Protein 1BVP (pdb70)

Sequence (2094 aa):
MDTIAARALTVMRACATLQEARIVLEANVMEILGIAINRYNGLTLRGVTMRPTSLAQRNEMFFMCLDMMLSAAGINVGPISPDYTQHMATIGVLATPEIPFTTEAANEIARVTGETSTWGPARQPYGFFLETEETFQPGRWFMRAAQAVTAVVCGPDMIQVSLNAGARGDVQQIFQGRNDPMMIYLVWRRIENFAMAQGNSQQTQAGVTVSVGGVDMRAGRIIAWDGQAALHVHNPTQQNAMVQIQVVFYISMDKTLNQYPALTAEIFNVYSFRDHTWHGLRTAILNRTTLPNMLPPIFPPNDRDSILTLLLLSTLADVYTVLRPEFAIHGVNPMPGPLTRAIARAAYVMDTIAARALTVMRACATLQEARIVLEANVMEILGIAINRYNGLTLRGVTMRPTSLAQRNEMFFMCLDMMLSAAGINVGPISPDYTQHMATIGVLATPEIPFTTEAANEIARVTGETSTWGPARQPYGFFLETEETFQPGRWFMRAAQAVTAVVCGPDMIQVSLNAGARGDVQQIFQGRNDPMMIYLVWRRIENFAMAQGNSQQTQAGVTVSVGGVDMRAGRIIAWDGQAALHVHNPTQQNAMVQIQVVFYISMDKTLNQYPALTAEIFNVYSFRDHTWHGLRTAILNRTTLPNMLPPIFPPNDRDSILTLLLLSTLADVYTVLRPEFAIHGVNPMPGPLTRAIARAAYVMDTIAARALTVMRACATLQEARIVLEANVMEILGIAINRYNGLTLRGVTMRPTSLAQRNEMFFMCLDMMLSAAGINVGPISPDYTQHMATIGVLATPEIPFTTEAANEIARVTGETSTWGPARQPYGFFLETEETFQPGRWFMRAAQAVTAVVCGPDMIQVSLNAGARGDVQQIFQGRNDPMMIYLVWRRIENFAMAQGNSQQTQAGVTVSVGGVDMRAGRIIAWDGQAALHVHNPTQQNAMVQIQVVFYISMDKTLNQYPALTAEIFNVYSFRDHTWHGLRTAILNRTTLPNMLPPIFPPNDRDSILTLLLLSTLADVYTVLRPEFAIHGVNPMPGPLTRAIARAAYVMDTIAARALTVMRACATLQEARIVLEANVMEILGIAINRYNGLTLRGVTMRPTSLAQRNEMFFMCLDMMLSAAGINVGPISPDYTQHMATIGVLATPEIPFTTEAANEIARVTGETSTWGPARQPYGFFLETEETFQPGRWFMRAAQAVTAVVCGPDMIQVSLNAGARGDVQQIFQGRNDPMMIYLVWRRIENFAMAQGNSQQTQAGVTVSVGGVDMRAGRIIAWDGQAALHVHNPTQQNAMVQIQVVFYISMDKTLNQYPALTAEIFNVYSFRDHTWHGLRTAILNRTTLPNMLPPIFPPNDRDSILTLLLLSTLADVYTVLRPEFAIHGVNPMPGPLTRAIARAAYVMDTIAARALTVMRACATLQEARIVLEANVMEILGIAINRYNGLTLRGVTMRPTSLAQRNEMFFMCLDMMLSAAGINVGPISPDYTQHMATIGVLATPEIPFTTEAANEIARVTGETSTWGPARQPYGFFLETEETFQPGRWFMRAAQAVTAVVCGPDMIQVSLNAGARGDVQQIFQGRNDPMMIYLVWRRIENFAMAQGNSQQTQAGVTVSVGGVDMRAGRIIAWDGQAALHVHNPTQQNAMVQIQVVFYISMDKTLNQYPALTAEIFNVYSFRDHTWHGLRTAILNRTTLPNMLPPIFPPNDRDSILTLLLLSTLADVYTVLRPEFAIHGVNPMPGPLTRAIARAAYVMDTIAARALTVMRACATLQEARIVLEANVMEILGIAINRYNGLTLRGVTMRPTSLAQRNEMFFMCLDMMLSAAGINVGPISPDYTQHMATIGVLATPEIPFTTEAANEIARVTGETSTWGPARQPYGFFLETEETFQPGRWFMRAAQAVTAVVCGPDMIQVSLNAGARGDVQQIFQGRNDPMMIYLVWRRIENFAMAQGNSQQTQAGVTVSVGGVDMRAGRIIAWDGQAALHVHNPTQQNAMVQIQVVFYISMDKTLNQYPALTAEIFNVYSFRDHTWHGLRTAILNRTTLPNMLPPIFPPNDRDSILTLLLLSTLADVYTVLRPEFAIHGVNPMPGPLTRAIARAAYV

Secondary structure (DSSP, 8-state):
-HHHHHHHHHHHHHHTT--SSS----HHHHHHHHHHHHHHHHHH-----SS--SHHHHHHHHHHHHHHHHHHHT----S--SS----TTHHHHHT-TTS---HHHHHHHHHHHHHHTS---EE-SS-TTTT-SEEE-TTB----TT-SEEEEEEETTEEEEEE-TT-EEE-GGGTTTSS--SEEEEEEEEEEEEE-TTS-EEE--TT-EEEETTEEE-TTS-EEE-SSS-EEEE--SSS-EEEEEEEEEEEESS--TTSSTTHHHHHHHHH--SSHHHHHHHHHHHTTSSS-SSS--SS---SHHHHHHHHHHHHHHHHHHHH------TT-----S---HHHHHHT--/-HHHHHHHHHHHHHHTT--SSS----HHHHHHHHHHHHHHHHHH-----SS--SHHHHHHHHHHHHHHHHHHHT----S--SS----TTHHHHHT-TTS---HHHHHHHHHHHHHHTS---EE-SS-TTTT-SEEE-TTB----TT-SEEEEEEETTEEEEEE-TT-EEE-GGGTTTSS--SEEEEEEEEEEEEE-TTS-EEE--TT-EEEETTEEE-TTS-EEE-SSS-EEEE--SSS-EEEEEEEEEEEESS--TTSSTTHHHHHHHHH--SSHHHHHHHHHHHTTSSS-SSS--SS---SHHHHHHHHHHHHHHHHHHHH------TT-----S---HHHHHHT--/-HHHHHHHHHHHHHHTT--SSS----HHHHHHHHHHHHHHHHHH-----SS--SHHHHHHHHHHHHHHHHHHHT----S--SS----TTHHHHHT-TTS---HHHHHHHHHHHHHHTS---EE-SS-TTTT-SEEE-TTB----TT-SEEEEEEETTEEEEEE-TT-EEE-GGGTTTSS--SEEEEEEEEEEEEE-TTS-EEE--TT-EEEETTEEE-TTS-EEE-SSS-EEEE--SSS-EEEEEEEEEEEESS--TTSSTTHHHHHHHHH--SSHHHHHHHHHHHTTSSS-SSS--SS---SHHHHHHHHHHHHHHHHHHHH------TT-----S---HHHHHHT--/-HHHHHHHHHHHHHHTT--SSS----HHHHHHHHHHHHHHHHHH-----SS--SHHHHHHHHHHHHHHHHHHHT----S--SS----TTHHHHHT-TTS---HHHHHHHHHHHHHHTS---EE-SS-TTTT-SEEE-TTB----TT-SEEEEEEETTEEEEEE-TT-EEE-GGGTTTSS--SEEEEEEEEEEEEE-TTS-EEE--TT-EEEETTEEE-TTS-EEE-SSS-EEEE--SSS-EEEEEEEEEEEESS--TTSSTTHHHHHHHHH--SSHHHHHHHHHHHTTSSS-SSS--SS---SHHHHHHHHHHHHHHHHHHHH------TT-----S---HHHHHHT--/-HHHHHHHHHHHHHHTT--SSS----HHHHHHHHHHHHHHHHHH-----SS--SHHHHHHHHHHHHHHHHHHHT----S--SS----TTHHHHHT-TTS---HHHHHHHHHHHHHHTS---EE-SS-TTTT-SEEE-TTB----TT-SEEEEEEETTEEEEEE-TT-EEE-GGGTTTSS--SEEEEEEEEEEEEE-TTS-EEE--TT-EEEETTEEE-TTS-EEE-SSS-EEEE--SSS-EEEEEEEEEEEESS--TTSSTTHHHHHHHHH--SSHHHHHHHHHHHTTSSS-SSS--SS---SHHHHHHHHHHHHHHHHHHHH------TT-----S---HHHHHHT--/-HHHHHHHHHHHHHHTT--SSS----HHHHHHHHHHHHHHHHHH-----SS--SHHHHHHHHHHHHHHHHHHHT----S--SS----TTHHHHHT-TTS---HHHHHHHHHHHHHHTS---EE-SS-TTTT-SEEE-TTB----TT-SEEEEEEETTEEEEEE-TT-EEE-GGGTTTSS--SEEEEEEEEEEEEE-TTS-EEE--TT-EEEETTEEE-TTS-EEE-SSS-EEEE--SSS-EEEEEEEEEEEESS--TTSSTTHHHHHHHHH--SSHHHHHHHHHHHTTSSS-SSS--SS---SHHHHHHHHHHHHHHHHHHHH------TT-----S---HHHHHHT--

Radius of gyration: 56.9 Å; Cα contacts (8 Å, |Δi|>4): 4452; chains: 6; bounding box: 145×69×155 Å

Solvent-accessible surface area: 72495 Å² total; per-residue (Å²): 146,35,9,12,0,0,5,0,1,4,0,0,48,3,0,0,2,12,44,73,53,174,2,58,17,17,69,40,2,83,82,6,0,24,57,0,9,111,89,0,31,52,78,13,155,40,56,10,54,56,68,14,89,55,67,72,53,58,20,45,0,0,11,0,0,0,0,0,0,0,18,10,19,70,14,80,9,31,128,20,10,89,79,6,96,25,49,117,47,0,71,29,0,0,54,9,28,89,1,3,4,16,15,37,0,0,10,43,1,2,17,0,32,1,0,21,77,4,63,2,1,10,75,23,85,47,24,3,0,12,65,14,68,68,6,12,3,32,3,3,21,35,42,112,95,116,83,46,21,3,18,8,17,17,10,30,45,19,0,4,0,3,0,53,48,37,11,145,16,64,2,27,114,48,3,78,90,57,70,68,26,11,35,2,8,3,1,13,2,30,5,29,4,0,0,36,43,92,0,19,29,40,73,1,77,78,39,9,43,2,13,14,49,73,92,94,56,147,5,0,104,32,8,49,0,60,6,133,30,37,2,46,0,41,0,65,16,156,71,37,0,1,0,20,2,11,4,25,17,20,2,0,5,59,21,11,47,69,1,19,37,27,0,42,3,24,8,14,0,0,0,0,1,24,38,30,15,0,13,12,0,0,20,17,0,1,83,140,39,131,15,51,48,34,41,22,22,50,120,28,15,88,61,60,87,7,0,3,5,0,5,0,0,0,17,0,0,7,0,8,13,21,3,146,6,117,21,48,14,116,87,36,130,92,98,140,37,134,49,64,69,75,35,0,76,73,24,13,166,147,36,10,12,0,0,6,0,1,4,0,0,49,2,0,0,2,12,41,72,54,174,1,52,17,14,67,40,1,85,84,5,1,24,57,0,9,113,90,0,28,51,79,13,154,40,56,10,54,59,68,14,90,56,67,72,53,60,21,44,0,0,11,0,0,0,0,0,0,0,17,11,19,70,15,81,8,32,128,20,12,89,77,6,97,25,49,116,48,0,72,29,0,0,54,10,29,90,1,4,7,16,17,37,0,0,12,42,1,2,19,0,32,2,0,20,77,6,65,1,1,11,74,23,84,48,23,2,0,12,63,14,69,69,6,12,2,34,3,2,21,35,42,113,96,117,84,47,21,3,19,7,17,16,11,31,45,18,0,4,0,2,0,52,48,38,10,145,17,64,3,27,113,49,4,77,89,57,70,70,26,11,35,2,8,3,0,11,2,30,5,31,4,0,0,13,36,6,0,15,34,38,73,2,78,78,39,9,43,2,14,15,48,73,93,94,56,145,6,0,105,33,10,48,0,60,6,135,32,36,2,47,0,41,0,63,16,154,72,39,0,1,0,20,2,11,4,25,18,20,3,0,5,62,20,12,44,72,2,18,36,27,0,41,2,24,9,9,0,0,0,0,1,23,37,32,16,0,13,13,0,0,19,17,0,0,83,139,40,131,14,50,47,34,38,19,21,48,119,27,13,88,61,60,87,6,0,4,5,0,6,0,0,0,16,0,0,6,0,8,11,20,3,146,6,117,22,47,14,116,89,37,130,94,100,138,38,133,49,63,72,75,36,0,70,74,24,14,168,145,35,12,12,1,0,6,0,1,4,0,0,48,2,0,0,2,12,43,75,53,178,2,57,18,16,68,39,2,85,82,6,0,24,59,0,8,111,88,0,29,51,77,13,154,40,56,10,54,57,68,16,91,55,67,72,53,60,21,46,0,0,11,0,0,0,0,0,0,0,15,10,18,70,14,81,9,32,129,20,11,88,76,6,96,25,49,118,48,0,72,30,0,0,55,10,29,88,1,4,9,15,19,39,0,0,12,42,1,4,17,1,32,2,1,20,77,5,64,2,1,12,78,24,88,51,23,2,0,11,65,15,68,68,6,12,3,30,3,2,21,35,44,112,96,115,85,45,20,2,20,7,17,17,11,30,44,20,0,4,0,2,0,52,48,37,11,147,17,64,2,26,113,47,4,75,91,57,70,72,27,12,36,1,8,4,1,12,1,31,5,30,6,0,0,36,43,68,0,50,33,41,72,2,76,79,39,9,43,3,14,13,48,73,93,94,55,146,5,0,104,34,9,49,0,62,4,137,30,37,2,46,0,41,0,64,15,156,69,37,0,0,0,19,2,10,5,26,18,19,4,0,4,63,21,12,47,72,2,18,34,27,0,42,2,23,9,10,0,0,0,0,1,21,37,30,17,0,13,12,0,0,20,17,0,0,84,140,39,129,15,51,48,34,39,19,20,48,118,27,14,89,61,63,87,7,0,3,4,0,6,0,0,0,16,0,0,6,0,8,13,20,3,146,6,116,20,48,14,114,88,36,130,93,98,140,37,134,50,63,69,75,36,0,70,73,24,13,168,144,34,10,12,0,0,5,0,1,4,0,0,49,3,0,0,1,12,42,72,54,175,1,56,17,16,69,39,2,83,80,5,0,24,58,0,9,112,90,0,30,51,76,13,153,41,55,10,56,58,68,15,89,55,68,71,54,58,20,44,0,0,11,0,0,0,0,0,0,0,16,10,18,70,14,82,9,32,126,21,11,88,77,7,97,25,48,116,47,0,72,30,0,0,54,10,26,88,1,2,5,18,16,36,0,0,11,42,1,2,18,0,32,2,0,20,77,5,63,2,1,10,78,24,86,48,21,2,1,13,66,14,69,71,6,11,3,33,2,2,20,34,42,112,96,116,86,46,21,2,18,7,17,17,11,30,44,18,0,4,0,2,0,54,48,37,9,144,16,65,2,27,113,48,4,79,90,57,71,71,27,12,36,2,9,3,0,11,1,29,5,29,4,0,0,10,34,5,0,14,32,38,72,1,76,79,39,9,43,2,14,14,49,71,93,96,57,146,5,0,103,34,9,49,0,59,5,137,30,37,2,45,0,42,0,65,16,155,70,38,0,1,0,19,2,12,4,26,18,18,3,0,4,62,19,11,48,69,1,18,36,27,0,42,3,24,9,13,0,0,0,0,1,23,37,31,16,0,13,13,0,0,19,18,0,0,84,141,40,130,15,50,47,34,39,22,22,52,118,28,13,88,62,60,88,7,0,3,5,0,6,0,0,0,16,0,0,7,0,8,13,19,3,148,6,117,21,47,14,114,90,36,129,93,98,141,38,133,51,62,70,77,36,0,74,73,25,14,167,147,35,10,12,0,0,6,0,1,5,0,0,48,3,0,0,0,12,41,71,55,172,1,52,18,14,66,40,2,84,82,6,0,25,59,0,9,111,88,0,30,50,76,13,154,40,56,10,55,57,67,14,90,56,66,72,53,59,21,44,0,0,11,0,0,0,0,0,0,0,17,10,19,70,14,82,10,32,127,20,11,89,79,7,95,26,48,116,48,0,73,30,0,0,54,10,28,89,1,4,6,16,15,36,0,0,12,42,1,2,18,0,32,3,0,20,77,6,65,2,1,11,78,24,85,49,24,3,0,12,65,14,70,70,6,12,2,33,3,2,21,35,42,112,94,115,85,44,20,2,19,7,18,17,11,30,46,19,0,4,0,2,0,51,47,38,10,143,16,66,2,26,112,49,4,79,91,56,70,72,27,12,36,2,8,3,0,11,2,30,5,29,5,0,0,37,44,72,0,51,33,42,75,2,78,78,39,9,43,2,14,15,48,73,92,94,55,145,6,0,103,34,9,50,0,59,6,137,32,37,2,46,0,41,0,64,15,157,71,39,0,1,0,20,3,11,4,26,18,19,4,0,4,62,20,10,45,71,1,19,37,26,0,40,2,24,8,11,0,0,0,0,0,22,38,30,17,0,14,12,0,0,19,17,0,0,83,137,39,131,15,51,47,34,40,20,19,50,119,28,14,89,63,58,90,6,0,3,5,0,5,0,0,0,17,0,0,6,0,8,12,20,3,145,7,118,21,47,14,114,87,38,129,93,98,143,38,134,48,64,69,76,35,0,71,74,24,14,168,145,38,12,11,0,0,6,0,0,4,0,0,48,3,0,0,1,12,42,74,55,178,1,55,17,17,69,40,2,85,82,5,0,23,57,0,8,112,88,0,30,53,76,13,155,39,55,10,55,57,67,15,90,55,67,71,53,58,21,44,0,0,11,0,0,0,0,0,0,0,16,10,18,70,15,82,9,32,126,20,11,89,78,6,96,25,50,117,48,0,73,30,0,0,56,10,28,88,1,4,6,16,19,38,0,0,13,41,1,3,16,0,33,3,0,20,77,5,64,2,2,12,78,24,88,49,23,3,0,12,65,14,69,70,6,12,3,32,2,2,21,37,42,111,96,116,87,45,21,3,18,8,18,17,10,32,45,19,0,5,0,3,0,53,49,37,10,144,16,64,3,26,113,48,3,78,90,58,70,72,28,12,36,2,8,2,1,11,2,31,5,29,4,0,0,36,43,99,0,18,28,42,72,2,77,78,38,9,42,2,13,14,49,72,92,93,57,146,5,0,102,33,9,50,0,60,6,136,32,37,2,45,0,42,0,64,15,155,72,38,0,1,0,19,2,11,5,26,19,19,4,0,4,64,20,12,45,72,1,19,36,28,0,41,2,23,9,11,0,0,0,0,1,24,38,31,16,0,14,13,0,0,19,18,0,0,82,140,39,132,15,50,47,34,39,22,20,49,120,29,13,89,62,58,88,6,0,2,4,0,5,0,0,0,16,0,0,6,0,8,11,20,3,143,6,117,20,47,14,115,88,37,130,93,100,139,38,133,48,65,70,76,36,0,72,72,25,13,166

Nearest PDB structures (foldseek):
  1bvp-assembly1_1  TM=1.003E+00  e=3.949E-68  Bluetongue virus (serotype 10 / American isolate)
  2btv-assembly1_P  TM=1.001E+00  e=2.099E-63  Bluetongue virus (serotype 1 / isolate South Africa)
  1ahs-assembly1_C  TM=9.536E-01  e=3.617E-13  Orbivirus alphaequi
  7zvy-assembly4_H  TM=5.756E-01  e=2.549E-02  Thermococcus kodakarensis
  2q1z-assembly2_D  TM=2.763E-01  e=8.725E-03  Cereibacter sphaeroides 2.4.1

Foldseek 3Di:
DLQLLLLLLQLLLLLLVLQDQPDDDDVVSCVQCVLLQVLCCVQPVQRADSRDDDLVNLQSSLLLSVLSLCLVLVHDLPPFAPPHDHDNCVVVSSVDVVRDGDPVSSVQSCLLVVLLVDWDKDWDDWALQQPDPDADDPQEDDDDPPDQKDWTHHDSFKIKIKGAAFDKDWDLVVNPPGDAFQKWKKAKFWSQWGQYPVGDIDGADPDKWWAWLPHTDDHPDIDIHRSPTTTMIGRNHRGMTMMMMGRPTTMDGFDACPSHPPSVVLLVLLQAQPFQVSLSVQLSRCVRDPAHRHDHDPGDDRHSSVSSSSNSSSSSSSSCVSSVHDGDTPPTDGDVDVDDPVVSVVSSD/DLQLLLLLLQLLLLLLVLQDQPDDDDVVSCVQCVLLQVLCCVQPVQRADSRDDDLVNLQSSLLLSVLSLCLVLVHDLPPFAPPHDHDNCVVVSSVDVVRDGDPVSSVQSCLLVVLLVDWDKDWDDWALQQPDPDADDPQEDDDDPPDQKDWTHHDSFKIKIKGAAFDKDWDLVVNPPGDAFQKWKKAKFWSQWGQYPVGDIDGADPDKWWAWLPHTDDHPDIDIHRSPTTTMIGRNHRGMTMMMMGRPTTMDGFDACPSHPPSVVLLVLLQAQPFQVSLSVQLSRCVRDPAHRHDHDPGDDRHSSVSSSSNSSSSSSSSCVSSVHDGDTPPTDGDVDVDDPVVSVVSSD/DLQLLLLLLQLLLLLLVLQDQPDDDDVVSCVQCVLLQVLCCVQPVQRADSRDDDLVNLQSSLLLSVLSLCLVLVHDLPPFFPPHDHDNCVVVSSVDVVRDGDPVSSVQSCLLVVLLVDWDKDWDDWALQQPDPDADDPQEDDDDPPDQKDWTHHDSFKIKIKGAAFDKDWDLVVNPPGDAFQKWKKAKFWSQWGQYPVGDIDGADPDKWWAWLPHTDDHPDIDIHRSPTTTMIGRNHRGMTMMMMGRPTTMDGFDACPSHPPSVVLLVLLQAQPFQVSLSVQLSRCVRDPAHRHDHDPGDDRHSSVSSSSNSSSSSSSSCVSSVHDGDTPPTDGDVDVDDPVVSVVSSD/DLQLLLLLLQLLLLLLVLQDQPDDDDVVSCVQCVLLQVLCCVQPVQRADSRDDDLVNLQSSLLLSVLSLCLVLVHDLPPFAPPHDHDNCVVVSSVDVVRDGDPVSSVQSCLLVVLLVDWDKDWDDWALQQPDPDADDPQEDDDDPPDQKDWTHHDSFKIKIKGAAFDKDWDLVVNPPGDAFQKWKKAKFWSQWGQYPVGDIDGADPDKWWAWLPHTDDHPDIDIHRSPTTTMIGRNHRGMTMMMMGRPTTMDGFDACPSHPPSVVLLVLLQAQPFQVSLSVQLSRCVRDPAHRHDHDPGDDRHSSVSSSSNSSSSSSSSCVSSVHDGDTPPTDGDVDVDDPVVSVVSSD/DLQLLLLLLQLLLLLLVLQDQPDDDDVVSCVQCVLLQVLCCVQPVQRADSRDDDLVNLQSSLLLSVLSLCLVLVHDLPPFAPPHDHDNCVVVSSVDVVRDGDPVSSVQSCLLVVLLVDWDKDWDDWALQQPDPDADDPQEDDDDPPDQKDWTHHDSFKIKIKGAAFDKDWDLVVNPPGDAFQKWKKAKFWSQWGQYPVGDIDGADPDKWWAWLPHTDDHPDIDIHRSPTTTMIGRNHRGMTMMMMGRPTTMDGFDACPSHPPSVVLLVLLQAQPFQVSLSVQLSRCVRDPAHRHDHDPGDDRHSSVSSSSNSSSSSSSSCVSSVHDGDTPPTDGDVDVDDPVVSVVSSD/DLQLLLLLLQLLLLLLVLQDQPDDDDVVSCVQCVLLQVLCCVQPVQRADSRDDDLVNLQSSLLLSVLSLCLVLVHDLPPFAPPHDHDNCVVVSSVDVVRDGDPVSSVQSCLLVVLLVDWDKDWDDWALQQPDPDADDPQEDDDDPPDQKDWTHHDSFKIKIKGAAFDKDWDLVVNPPGDAFQKWKKAKFWSQWGQYPVGDIDGADPDKWWAWLPHTDDHPDIDIHRSPTTTMIGRNHRGMTMMMMGRPTTMDGFDACPSHPPSVVLLVLLQAQPFQVSLSVQLSRCVRDPAHRHDHDPGDDRHSSVSSSSNSSSSSSSSCVSSVHDGDTPPTDGDVDVDDPVVSVVSSD

Structure (mmCIF, N/CA/C/O backbone):
data_1BVP
#
_entry.id   1BVP
#
_cell.length_a   83.600
_cell.length_b   110.200
_cell.length_c   129.800
_cell.angle_alpha   90.00
_cell.angle_beta   103.10
_cell.angle_gamma   90.00
#
_symmetry.space_group_name_H-M   'P 1 21 1'
#
loop_
_atom_site.group_PDB
_atom_site.id
_atom_site.type_symbol
_atom_site.label_atom_id
_atom_site.label_alt_id
_atom_site.label_comp_id
_atom_site.label_asym_id
_atom_site.label_entity_id
_atom_site.label_seq_id
_atom_site.pdbx_PDB_ins_code
_atom_site.Cartn_x
_atom_site.Cartn_y
_atom_site.Cartn_z
_atom_site.occupancy
_atom_site.B_iso_or_equiv
_atom_site.auth_seq_id
_atom_site.auth_comp_id
_atom_site.auth_asym_id
_atom_site.auth_atom_id
_atom_site.pdbx_PDB_model_num
ATOM 1 N N . MET A 1 1 ? -69.570 73.460 145.216 1.00 30.54 1 MET 1 N 1
ATOM 2 C CA . MET A 1 1 ? -69.445 73.027 143.756 1.00 43.40 1 MET 1 CA 1
ATOM 3 C C . MET A 1 1 ? -68.826 71.596 143.522 1.00 39.67 1 MET 1 C 1
ATOM 4 O O . MET A 1 1 ? -69.206 70.842 142.589 1.00 30.15 1 MET 1 O 1
ATOM 9 N N . ASP A 1 2 ? -67.835 71.243 144.332 1.00 33.77 2 ASP 1 N 1
ATOM 10 C CA . ASP A 1 2 ? -67.290 69.920 144.227 1.00 28.21 2 ASP 1 CA 1
ATOM 11 C C . ASP A 1 2 ? -68.350 68.982 144.816 1.00 24.39 2 ASP 1 C 1
ATOM 12 O O . ASP A 1 2 ? -68.607 67.893 144.291 1.00 20.27 2 ASP 1 O 1
ATOM 17 N N . THR A 1 3 ? -69.029 69.459 145.860 1.00 24.79 3 THR 1 N 1
ATOM 18 C CA . THR A 1 3 ? -70.113 68.720 146.527 1.00 21.59 3 THR 1 CA 1
ATOM 19 C C . THR A 1 3 ? -71.274 68.518 145.567 1.00 15.56 3 THR 1 C 1
ATOM 20 O O . THR A 1 3 ? -71.907 67.458 145.551 1.00 16.79 3 THR 1 O 1
ATOM 24 N N . ILE A 1 4 ? -71.560 69.535 144.766 1.00 9.48 4 ILE 1 N 1
ATOM 25 C CA . ILE A 1 4 ? -72.616 69.411 143.772 1.00 8.88 4 ILE 1 CA 1
ATOM 26 C C . ILE A 1 4 ? -72.300 68.232 142.845 1.00 10.38 4 ILE 1 C 1
ATOM 27 O O . ILE A 1 4 ? -73.148 67.358 142.619 1.00 11.28 4 ILE 1 O 1
ATOM 32 N N . ALA A 1 5 ? -71.063 68.163 142.365 1.00 12.90 5 ALA 1 N 1
ATOM 33 C CA . ALA A 1 5 ? -70.700 67.078 141.461 1.00 11.87 5 ALA 1 CA 1
ATOM 34 C C . ALA A 1 5 ? -70.756 65.727 142.170 1.00 13.37 5 ALA 1 C 1
ATOM 35 O O . ALA A 1 5 ? -71.287 64.750 141.607 1.00 17.41 5 ALA 1 O 1
ATOM 37 N N . ALA A 1 6 ? -70.243 65.680 143.403 1.00 9.65 6 ALA 1 N 1
ATOM 38 C CA . ALA A 1 6 ? -70.261 64.463 144.229 1.00 5.33 6 ALA 1 CA 1
ATOM 39 C C . ALA A 1 6 ? -71.722 63.947 144.414 1.00 11.03 6 ALA 1 C 1
ATOM 40 O O . ALA A 1 6 ? -71.995 62.723 144.325 1.00 9.56 6 ALA 1 O 1
ATOM 42 N N . ARG A 1 7 ? -72.672 64.879 144.576 1.00 7.60 7 ARG 1 N 1
ATOM 43 C CA . ARG A 1 7 ? -74.083 64.496 144.691 1.00 8.15 7 ARG 1 CA 1
ATOM 44 C C . ARG A 1 7 ? -74.670 63.944 143.409 1.00 7.84 7 ARG 1 C 1
ATOM 45 O O . ARG A 1 7 ? -75.327 62.879 143.432 1.00 9.68 7 ARG 1 O 1
ATOM 53 N N . ALA A 1 8 ? -74.440 64.635 142.295 1.00 8.51 8 ALA 1 N 1
ATOM 54 C CA . ALA A 1 8 ? -74.971 64.163 141.002 1.00 5.67 8 ALA 1 CA 1
ATOM 55 C C . ALA A 1 8 ? -74.466 62.748 140.711 1.00 10.87 8 ALA 1 C 1
ATOM 56 O O . ALA A 1 8 ? -75.237 61.843 140.352 1.00 16.28 8 ALA 1 O 1
ATOM 58 N N . LEU A 1 9 ? -73.173 62.552 140.936 1.00 10.03 9 LEU 1 N 1
ATOM 59 C CA . LEU A 1 9 ? -72.512 61.271 140.737 1.00 9.11 9 LEU 1 CA 1
ATOM 60 C C . LEU A 1 9 ? -73.121 60.177 141.616 1.00 10.71 9 LEU 1 C 1
ATOM 61 O O . LEU A 1 9 ? -73.363 59.037 141.150 1.00 11.02 9 LEU 1 O 1
ATOM 66 N N . THR A 1 10 ? -73.310 60.510 142.898 1.00 12.44 10 THR 1 N 1
ATOM 67 C CA . THR A 1 10 ? -73.915 59.603 143.875 1.00 5.61 10 THR 1 CA 1
ATOM 68 C C . THR A 1 10 ? -75.306 59.166 143.441 1.00 8.35 10 THR 1 C 1
ATOM 69 O O . THR A 1 10 ? -75.615 57.971 143.428 1.00 16.62 10 THR 1 O 1
ATOM 73 N N . VAL A 1 11 ? -76.135 60.132 143.055 1.00 5.03 11 VAL 1 N 1
ATOM 74 C CA . VAL A 1 11 ? -77.492 59.831 142.611 1.00 5.01 11 VAL 1 CA 1
ATOM 75 C C . VAL A 1 11 ? -77.549 58.992 141.357 1.00 10.27 11 VAL 1 C 1
ATOM 76 O O . VAL A 1 11 ? -78.370 58.054 141.261 1.00 16.53 11 VAL 1 O 1
ATOM 80 N N . MET A 1 12 ? -76.705 59.334 140.375 1.00 11.98 12 MET 1 N 1
ATOM 81 C CA . MET A 1 12 ? -76.685 58.579 139.115 1.00 9.53 12 MET 1 CA 1
ATOM 82 C C . MET A 1 12 ? -76.214 57.159 139.325 1.00 9.89 12 MET 1 C 1
ATOM 83 O O . MET A 1 12 ? -76.799 56.240 138.757 1.00 10.26 12 MET 1 O 1
ATOM 88 N N . ARG A 1 13 ? -75.185 56.955 140.154 1.00 8.64 13 ARG 1 N 1
ATOM 89 C CA . ARG A 1 13 ? -74.719 55.580 140.373 1.00 11.02 13 ARG 1 CA 1
ATOM 90 C C . ARG A 1 13 ? -75.791 54.746 141.102 1.00 11.85 13 ARG 1 C 1
ATOM 91 O O . ARG A 1 13 ? -75.904 53.543 140.876 1.00 15.22 13 ARG 1 O 1
ATOM 99 N N . ALA A 1 14 ? -76.600 55.398 141.938 1.00 14.61 14 ALA 1 N 1
ATOM 100 C CA . ALA A 1 14 ? -77.683 54.741 142.675 1.00 9.28 14 ALA 1 CA 1
ATOM 101 C C . ALA A 1 14 ? -78.763 54.316 141.681 1.00 13.24 14 ALA 1 C 1
ATOM 102 O O . ALA A 1 14 ? -79.317 53.210 141.767 1.00 14.72 14 ALA 1 O 1
ATOM 104 N N . CYS A 1 15 ? -79.085 55.195 140.735 1.00 9.76 15 CYS 1 N 1
ATOM 105 C CA . CYS A 1 15 ? -80.104 54.835 139.767 1.00 8.02 15 CYS 1 CA 1
ATOM 106 C C . CYS A 1 15 ? -79.670 53.651 138.898 1.00 12.18 15 CYS 1 C 1
ATOM 107 O O . CYS A 1 15 ? -80.511 52.888 138.428 1.00 15.48 15 CYS 1 O 1
ATOM 110 N N . ALA A 1 16 ? -78.368 53.486 138.671 1.00 14.76 16 ALA 1 N 1
ATOM 111 C CA . ALA A 1 16 ? -77.879 52.380 137.836 1.00 15.06 16 ALA 1 CA 1
ATOM 112 C C . ALA A 1 16 ? -78.046 51.059 138.548 1.00 17.28 16 ALA 1 C 1
ATOM 113 O O . ALA A 1 16 ? -77.724 50.013 138.010 1.00 19.80 16 ALA 1 O 1
ATOM 115 N N . THR A 1 17 ? -78.483 51.133 139.795 1.00 16.96 17 THR 1 N 1
ATOM 116 C CA . THR A 1 17 ? -78.725 49.972 140.632 1.00 17.78 17 THR 1 CA 1
ATOM 117 C C . THR A 1 17 ? -80.085 49.338 140.311 1.00 16.61 17 THR 1 C 1
ATOM 118 O O . THR A 1 17 ? -80.272 48.138 140.464 1.00 15.95 17 THR 1 O 1
ATOM 122 N N . LEU A 1 18 ? -81.026 50.156 139.847 1.00 16.99 18 LEU 1 N 1
ATOM 123 C CA . LEU A 1 18 ? -82.383 49.734 139.513 1.00 12.34 18 LEU 1 CA 1
ATOM 124 C C . LEU A 1 18 ? -82.475 48.825 138.297 1.00 20.19 18 LEU 1 C 1
ATOM 125 O O . LEU A 1 18 ? -83.262 49.080 137.374 1.00 21.68 18 LEU 1 O 1
ATOM 130 N N . GLN A 1 19 ? -81.735 47.719 138.338 1.00 25.18 19 GLN 1 N 1
ATOM 131 C CA . GLN A 1 19 ? -81.688 46.787 137.226 1.00 36.86 19 GLN 1 CA 1
ATOM 132 C C . GLN A 1 19 ? -83.038 46.142 136.969 1.00 43.10 19 GLN 1 C 1
ATOM 133 O O . GLN A 1 19 ? -83.490 46.036 135.846 1.00 48.00 19 GLN 1 O 1
ATOM 139 N N . GLU A 1 20 ? -83.764 45.823 138.015 1.00 60.77 20 GLU 1 N 1
ATOM 140 C CA . GLU A 1 20 ? -85.026 45.159 137.780 1.00 74.29 20 GLU 1 CA 1
ATOM 141 C C . GLU A 1 20 ? -86.137 45.662 138.713 1.00 81.80 20 GLU 1 C 1
ATOM 142 O O . GLU A 1 20 ? -85.921 46.555 139.555 1.00 79.52 20 GLU 1 O 1
ATOM 148 N N . ALA A 1 21 ? -87.341 45.142 138.490 1.00 89.73 21 ALA 1 N 1
ATOM 149 C CA . ALA A 1 21 ? -88.524 45.540 139.238 1.00 91.38 21 ALA 1 CA 1
ATOM 150 C C . ALA A 1 21 ? -88.630 45.099 140.705 1.00 92.70 21 ALA 1 C 1
ATOM 151 O O . ALA A 1 21 ? -88.808 45.944 141.596 1.00 93.14 21 ALA 1 O 1
ATOM 153 N N . ARG A 1 22 ? -88.488 43.799 140.965 1.00 91.48 22 ARG 1 N 1
ATOM 154 C CA . ARG A 1 22 ? -88.647 43.298 142.334 1.00 92.09 22 ARG 1 CA 1
ATOM 155 C C . ARG A 1 22 ? -87.427 43.116 143.254 1.00 83.04 22 ARG 1 C 1
ATOM 156 O O . ARG A 1 22 ? -87.589 42.749 144.420 1.00 86.60 22 ARG 1 O 1
ATOM 164 N N . ILE A 1 23 ? -86.229 43.398 142.753 1.00 66.08 23 ILE 1 N 1
ATOM 165 C CA . ILE A 1 23 ? -85.010 43.269 143.544 1.00 49.19 23 ILE 1 CA 1
ATOM 166 C C . ILE A 1 23 ? -85.028 44.078 144.838 1.00 44.75 23 ILE 1 C 1
ATOM 167 O O . ILE A 1 23 ? -85.800 45.013 144.972 1.00 49.62 23 ILE 1 O 1
ATOM 172 N N . VAL A 1 24 ? -84.224 43.707 145.822 1.00 41.26 24 VAL 1 N 1
ATOM 173 C CA . VAL A 1 24 ? -84.215 44.486 147.047 1.00 42.22 24 VAL 1 CA 1
ATOM 174 C C . VAL A 1 24 ? -82.965 45.353 147.126 1.00 48.85 24 VAL 1 C 1
ATOM 175 O O . VAL A 1 24 ? -81.813 44.887 146.953 1.00 47.48 24 VAL 1 O 1
ATOM 179 N N . LEU A 1 25 ? -83.210 46.627 147.390 1.00 51.56 25 LEU 1 N 1
ATOM 180 C CA . LEU A 1 25 ? -82.142 47.584 147.467 1.00 53.88 25 LEU 1 CA 1
ATOM 181 C C . LEU A 1 25 ? -81.325 47.554 148.726 1.00 52.40 25 LEU 1 C 1
ATOM 182 O O . LEU A 1 25 ? -81.818 47.212 149.783 1.00 62.30 25 LEU 1 O 1
ATOM 187 N N . GLU A 1 26 ? -80.049 47.865 148.582 1.00 49.45 26 GLU 1 N 1
ATOM 188 C CA . GLU A 1 26 ? -79.139 47.985 149.698 1.00 47.85 26 GLU 1 CA 1
ATOM 189 C C . GLU A 1 26 ? -79.758 49.253 150.387 1.00 47.43 26 GLU 1 C 1
ATOM 190 O O . GLU A 1 26 ? -80.333 50.123 149.713 1.00 43.04 26 GLU 1 O 1
ATOM 196 N N . ALA A 1 27 ? -79.772 49.305 151.715 1.00 47.19 27 ALA 1 N 1
ATOM 197 C CA . ALA A 1 27 ? -80.399 50.433 152.440 1.00 39.93 27 ALA 1 CA 1
ATOM 198 C C . ALA A 1 27 ? -79.871 51.810 152.071 1.00 37.86 27 ALA 1 C 1
ATOM 199 O O . ALA A 1 27 ? -80.606 52.789 151.971 1.00 36.78 27 ALA 1 O 1
ATOM 201 N N . ASN A 1 28 ? -78.559 51.871 152.002 1.00 39.96 28 ASN 1 N 1
ATOM 202 C CA . ASN A 1 28 ? -77.808 53.044 151.633 1.00 35.95 28 ASN 1 CA 1
ATOM 203 C C . ASN A 1 28 ? -78.445 53.715 150.365 1.00 28.04 28 ASN 1 C 1
ATOM 204 O O . ASN A 1 28 ? -78.739 54.909 150.337 1.00 26.16 28 ASN 1 O 1
ATOM 209 N N . VAL A 1 29 ? -78.738 52.918 149.349 1.00 21.11 29 VAL 1 N 1
ATOM 210 C CA . VAL A 1 29 ? -79.347 53.399 148.109 1.00 16.84 29 VAL 1 CA 1
ATOM 211 C C . VAL A 1 29 ? -80.714 54.039 148.301 1.00 24.71 29 VAL 1 C 1
ATOM 212 O O . VAL A 1 29 ? -81.023 55.063 147.689 1.00 29.90 29 VAL 1 O 1
ATOM 216 N N . MET A 1 30 ? -81.577 53.378 149.058 1.00 31.80 30 MET 1 N 1
ATOM 217 C CA . MET A 1 30 ? -82.912 53.908 149.291 1.00 35.59 30 MET 1 CA 1
ATOM 218 C C . MET A 1 30 ? -82.889 55.202 150.090 1.00 28.99 30 MET 1 C 1
ATOM 219 O O . MET A 1 30 ? -83.695 56.093 149.854 1.00 30.58 30 MET 1 O 1
ATOM 224 N N . GLU A 1 31 ? -81.974 55.304 151.041 1.00 24.39 31 GLU 1 N 1
ATOM 225 C CA . GLU A 1 31 ? -81.865 56.505 151.839 1.00 25.16 31 GLU 1 CA 1
ATOM 226 C C . GLU A 1 31 ? -81.540 57.715 150.957 1.00 27.62 31 GLU 1 C 1
ATOM 227 O O . GLU A 1 31 ? -82.149 58.767 151.089 1.00 29.83 31 GLU 1 O 1
ATOM 233 N N . ILE A 1 32 ? -80.625 57.523 150.008 1.00 26.78 32 ILE 1 N 1
ATOM 234 C CA . ILE A 1 32 ? -80.183 58.559 149.069 1.00 21.51 32 ILE 1 CA 1
ATOM 235 C C . ILE A 1 32 ? -81.253 58.913 148.019 1.00 19.76 32 ILE 1 C 1
ATOM 236 O O . ILE A 1 32 ? -81.547 60.101 147.791 1.00 19.31 32 ILE 1 O 1
ATOM 241 N N . LEU A 1 33 ? -81.777 57.892 147.332 1.00 10.68 33 LEU 1 N 1
ATOM 242 C CA . LEU A 1 33 ? -82.795 58.108 146.318 1.00 13.42 33 LEU 1 CA 1
ATOM 243 C C . LEU A 1 33 ? -84.005 58.779 146.905 1.00 19.76 33 LEU 1 C 1
ATOM 244 O O . LEU A 1 33 ? -84.611 59.637 146.276 1.00 25.97 33 LEU 1 O 1
ATOM 249 N N . GLY A 1 34 ? -84.356 58.374 148.118 1.00 21.54 34 GLY 1 N 1
ATOM 250 C CA . GLY A 1 34 ? -85.493 58.947 148.800 1.00 15.88 34 GLY 1 CA 1
ATOM 251 C C . GLY A 1 34 ? -85.369 60.443 148.913 1.00 15.85 34 GLY 1 C 1
ATOM 252 O O . GLY A 1 34 ? -86.227 61.178 148.421 1.00 20.19 34 GLY 1 O 1
ATOM 253 N N . ILE A 1 35 ? -84.304 60.895 149.557 1.00 10.74 35 ILE 1 N 1
ATOM 254 C CA . ILE A 1 35 ? -84.068 62.325 149.728 1.00 13.15 35 ILE 1 CA 1
ATOM 255 C C . ILE A 1 35 ? -83.926 63.092 148.420 1.00 19.60 35 ILE 1 C 1
ATOM 256 O O . ILE A 1 35 ? -84.516 64.172 148.232 1.00 21.55 35 ILE 1 O 1
ATOM 261 N N . ALA A 1 36 ? -83.102 62.546 147.535 1.00 21.46 36 ALA 1 N 1
ATOM 262 C CA . ALA A 1 36 ? -82.828 63.180 146.262 1.00 16.86 36 ALA 1 CA 1
ATOM 263 C C . ALA A 1 36 ? -84.071 63.319 145.420 1.00 13.19 36 ALA 1 C 1
ATOM 264 O O . ALA A 1 36 ? -84.392 64.403 144.957 1.00 15.77 36 ALA 1 O 1
ATOM 266 N N . ILE A 1 37 ? -84.809 62.234 145.260 1.00 14.17 37 ILE 1 N 1
ATOM 267 C CA . ILE A 1 37 ? -86.013 62.269 144.437 1.00 12.79 37 ILE 1 CA 1
ATOM 268 C C . ILE A 1 37 ? -87.059 63.194 145.017 1.00 20.40 37 ILE 1 C 1
ATOM 269 O O . ILE A 1 37 ? -87.767 63.883 144.282 1.00 21.79 37 ILE 1 O 1
ATOM 274 N N . ASN A 1 38 ? -87.138 63.235 146.341 1.00 22.30 38 ASN 1 N 1
ATOM 275 C CA . ASN A 1 38 ? -88.094 64.098 146.989 1.00 19.98 38 ASN 1 CA 1
ATOM 276 C C . ASN A 1 38 ? -87.700 65.575 146.691 1.00 19.38 38 ASN 1 C 1
ATOM 277 O O . ASN A 1 38 ? -88.530 66.332 146.186 1.00 21.80 38 ASN 1 O 1
ATOM 282 N N . ARG A 1 39 ? -86.444 65.982 146.929 1.00 16.94 39 ARG 1 N 1
ATOM 283 C CA . ARG A 1 39 ? -86.049 67.375 146.644 1.00 16.30 39 ARG 1 CA 1
ATOM 284 C C . ARG A 1 39 ? -86.291 67.710 145.180 1.00 20.66 39 ARG 1 C 1
ATOM 285 O O . ARG A 1 39 ? -86.874 68.733 144.838 1.00 21.70 39 ARG 1 O 1
ATOM 293 N N . TYR A 1 40 ? -85.868 66.798 144.320 1.00 20.51 40 TYR 1 N 1
ATOM 294 C CA . TYR A 1 40 ? -86.004 66.968 142.905 1.00 15.94 40 TYR 1 CA 1
ATOM 295 C C . TYR A 1 40 ? -87.449 67.189 142.480 1.00 16.29 40 TYR 1 C 1
ATOM 296 O O . TYR A 1 40 ? -87.757 68.198 141.859 1.00 18.38 40 TYR 1 O 1
ATOM 305 N N . ASN A 1 41 ? -88.339 66.253 142.797 1.00 18.93 41 ASN 1 N 1
ATOM 306 C CA . ASN A 1 41 ? -89.749 66.391 142.430 1.00 15.29 41 ASN 1 CA 1
ATOM 307 C C . ASN A 1 41 ? -90.361 67.687 143.001 1.00 19.49 41 ASN 1 C 1
ATOM 308 O O . ASN A 1 41 ? -91.137 68.382 142.333 1.00 22.63 41 ASN 1 O 1
ATOM 313 N N . GLY A 1 42 ? -89.911 68.086 144.181 1.00 14.48 42 GLY 1 N 1
ATOM 314 C CA . GLY A 1 42 ? -90.437 69.298 144.765 1.00 15.11 42 GLY 1 CA 1
ATOM 315 C C . GLY A 1 42 ? -90.096 70.595 144.063 1.00 23.69 42 GLY 1 C 1
ATOM 316 O O . GLY A 1 42 ? -90.971 71.434 143.877 1.00 29.84 42 GLY 1 O 1
ATOM 317 N N . LEU A 1 43 ? -88.825 70.788 143.726 1.00 28.94 43 LEU 1 N 1
ATOM 318 C CA . LEU A 1 43 ? -88.375 72.013 143.061 1.00 26.98 43 LEU 1 CA 1
ATOM 319 C C . LEU A 1 43 ? -88.618 72.033 141.555 1.00 27.98 43 LEU 1 C 1
ATOM 320 O O . LEU A 1 43 ? -88.570 73.082 140.916 1.00 34.51 43 LEU 1 O 1
ATOM 325 N N . THR A 1 44 ? -88.924 70.867 141.013 1.00 26.07 44 THR 1 N 1
ATOM 326 C CA . THR A 1 44 ? -89.095 70.647 139.585 1.00 22.99 44 THR 1 CA 1
ATOM 327 C C . THR A 1 44 ? -90.510 70.375 139.122 1.00 27.43 44 THR 1 C 1
ATOM 328 O O . THR A 1 44 ? -90.848 70.643 137.973 1.00 30.74 44 THR 1 O 1
ATOM 332 N N . LEU A 1 45 ? -91.292 69.746 139.992 1.00 29.99 45 LEU 1 N 1
ATOM 333 C CA . LEU A 1 45 ? -92.673 69.380 139.724 1.00 29.89 45 LEU 1 CA 1
ATOM 334 C C . LEU A 1 45 ? -92.767 68.190 138.815 1.00 30.19 45 LEU 1 C 1
ATOM 335 O O . LEU A 1 45 ? -93.756 68.010 138.095 1.00 37.60 45 LEU 1 O 1
ATOM 340 N N . ARG A 1 46 ? -91.715 67.393 138.784 1.00 26.98 46 ARG 1 N 1
ATOM 341 C CA . ARG A 1 46 ? -91.783 66.185 137.987 1.00 32.19 46 ARG 1 CA 1
ATOM 342 C C . ARG A 1 46 ? -92.242 65.077 138.948 1.00 31.89 46 ARG 1 C 1
ATOM 343 O O . ARG A 1 46 ? -92.416 65.329 140.156 1.00 32.64 46 ARG 1 O 1
ATOM 351 N N . GLY A 1 47 ? -92.492 63.874 138.456 1.00 26.32 47 GLY 1 N 1
ATOM 352 C CA . GLY A 1 47 ? -92.967 62.861 139.379 1.00 16.55 47 GLY 1 CA 1
ATOM 353 C C . GLY A 1 47 ? -92.177 61.594 139.242 1.00 24.62 47 GLY 1 C 1
ATOM 354 O O . GLY A 1 47 ? -92.687 60.540 138.821 1.00 30.01 47 GLY 1 O 1
ATOM 355 N N . VAL A 1 48 ? -90.911 61.691 139.599 1.00 20.28 48 VAL 1 N 1
ATOM 356 C CA . VAL A 1 48 ? -90.023 60.551 139.502 1.00 18.70 48 VAL 1 CA 1
ATOM 357 C C . VAL A 1 48 ? -90.401 59.548 140.620 1.00 19.49 48 VAL 1 C 1
ATOM 358 O O . VAL A 1 48 ? -90.679 59.962 141.728 1.00 17.74 48 VAL 1 O 1
ATOM 362 N N . THR A 1 49 ? -90.449 58.251 140.316 1.00 21.83 49 THR 1 N 1
ATOM 363 C CA . THR A 1 49 ? -90.758 57.215 141.310 1.00 19.06 49 THR 1 CA 1
ATOM 364 C C . THR A 1 49 ? -89.416 56.629 141.724 1.00 21.01 49 THR 1 C 1
ATOM 365 O O . THR A 1 49 ? -88.506 56.631 140.922 1.00 25.54 49 THR 1 O 1
ATOM 369 N N . MET A 1 50 ? -89.337 56.019 142.906 1.00 18.27 50 MET 1 N 1
ATOM 370 C CA . MET A 1 50 ? -88.111 55.376 143.335 1.00 19.00 50 MET 1 CA 1
ATOM 371 C C . MET A 1 50 ? -87.921 54.037 142.665 1.00 24.86 50 MET 1 C 1
ATOM 372 O O . MET A 1 50 ? -86.802 53.586 142.544 1.00 33.31 50 MET 1 O 1
ATOM 377 N N . ARG A 1 51 ? -88.994 53.364 142.273 1.00 27.85 51 ARG 1 N 1
ATOM 378 C CA . ARG A 1 51 ? -88.831 52.081 141.606 1.00 35.63 51 ARG 1 CA 1
ATOM 379 C C . ARG A 1 51 ? -89.659 52.105 140.328 1.00 35.95 51 ARG 1 C 1
ATOM 380 O O . ARG A 1 51 ? -90.838 51.747 140.324 1.00 42.43 51 ARG 1 O 1
ATOM 388 N N . PRO A 1 52 ? -89.057 52.564 139.225 1.00 32.04 52 PRO 1 N 1
ATOM 389 C CA . PRO A 1 52 ? -89.694 52.671 137.909 1.00 28.37 52 PRO 1 CA 1
ATOM 390 C C . PRO A 1 52 ? -90.011 51.321 137.273 1.00 32.23 52 PRO 1 C 1
ATOM 391 O O . PRO A 1 52 ? -89.200 50.412 137.323 1.00 40.91 52 PRO 1 O 1
ATOM 395 N N . THR A 1 53 ? -91.184 51.185 136.667 1.00 33.36 53 THR 1 N 1
ATOM 396 C CA . THR A 1 53 ? -91.560 49.936 135.997 1.00 38.18 53 THR 1 CA 1
ATOM 397 C C . THR A 1 53 ? -91.887 50.222 134.521 1.00 38.37 53 THR 1 C 1
ATOM 398 O O . THR A 1 53 ? -91.246 49.676 133.612 1.00 46.91 53 THR 1 O 1
ATOM 402 N N . SER A 1 54 ? -92.814 51.140 134.278 1.00 26.35 54 SER 1 N 1
ATOM 403 C CA . SER A 1 54 ? -93.167 51.493 132.917 1.00 24.93 54 SER 1 CA 1
ATOM 404 C C . SER A 1 54 ? -92.079 52.317 132.230 1.00 25.83 54 SER 1 C 1
ATOM 405 O O . SER A 1 54 ? -91.260 52.949 132.880 1.00 24.16 54 SER 1 O 1
ATOM 408 N N . LEU A 1 55 ? -92.152 52.377 130.906 1.00 25.51 55 LEU 1 N 1
ATOM 409 C CA . LEU A 1 55 ? -91.226 53.159 130.114 1.00 19.59 55 LEU 1 CA 1
ATOM 410 C C . LEU A 1 55 ? -91.331 54.623 130.511 1.00 19.09 55 LEU 1 C 1
ATOM 411 O O . LEU A 1 55 ? -90.330 55.339 130.610 1.00 22.85 55 LEU 1 O 1
ATOM 416 N N . ALA A 1 56 ? -92.547 55.085 130.750 1.00 17.32 56 ALA 1 N 1
ATOM 417 C CA . ALA A 1 56 ? -92.710 56.483 131.118 1.00 15.84 56 ALA 1 CA 1
ATOM 418 C C . ALA A 1 56 ? -91.984 56.826 132.414 1.00 19.52 56 ALA 1 C 1
ATOM 419 O O . ALA A 1 56 ? -91.424 57.928 132.553 1.00 20.08 56 ALA 1 O 1
ATOM 421 N N . GLN A 1 57 ? -91.944 55.867 133.339 1.00 19.75 57 GLN 1 N 1
ATOM 422 C CA . GLN A 1 57 ? -91.270 56.092 134.616 1.00 22.66 57 GLN 1 CA 1
ATOM 423 C C . GLN A 1 57 ? -89.760 56.062 134.486 1.00 21.73 57 GLN 1 C 1
ATOM 424 O O . GLN A 1 57 ? -89.044 56.781 135.190 1.00 26.90 57 GLN 1 O 1
ATOM 430 N N . ARG A 1 58 ? -89.284 55.203 133.596 1.00 20.87 58 ARG 1 N 1
ATOM 431 C CA . ARG A 1 58 ? -87.867 55.079 133.320 1.00 17.82 58 ARG 1 CA 1
ATOM 432 C C . ARG A 1 58 ? -87.356 56.354 132.645 1.00 17.92 58 ARG 1 C 1
ATOM 433 O O . ARG A 1 58 ? -86.361 56.930 133.080 1.00 20.63 58 ARG 1 O 1
ATOM 441 N N . ASN A 1 59 ? -88.106 56.862 131.673 1.00 15.69 59 ASN 1 N 1
ATOM 442 C CA . ASN A 1 59 ? -87.719 58.092 131.003 1.00 13.38 59 ASN 1 CA 1
ATOM 443 C C . ASN A 1 59 ? -87.613 59.221 132.008 1.00 18.39 59 ASN 1 C 1
ATOM 444 O O . ASN A 1 59 ? -86.631 59.978 132.058 1.00 21.03 59 ASN 1 O 1
ATOM 449 N N . GLU A 1 60 ? -88.620 59.301 132.858 1.00 22.13 60 GLU 1 N 1
ATOM 450 C CA . GLU A 1 60 ? -88.678 60.351 133.864 1.00 19.27 60 GLU 1 CA 1
ATOM 451 C C . GLU A 1 60 ? -87.465 60.299 134.813 1.00 12.29 60 GLU 1 C 1
ATOM 452 O O . GLU A 1 60 ? -86.886 61.337 135.151 1.00 11.43 60 GLU 1 O 1
ATOM 458 N N . MET A 1 61 ? -87.059 59.097 135.221 1.00 9.77 61 MET 1 N 1
ATOM 459 C CA . MET A 1 61 ? -85.902 58.973 136.109 1.00 11.71 61 MET 1 CA 1
ATOM 460 C C . MET A 1 61 ? -84.632 59.333 135.350 1.00 15.52 61 MET 1 C 1
ATOM 461 O O . MET A 1 61 ? -83.746 60.014 135.888 1.00 15.64 61 MET 1 O 1
ATOM 466 N N . PHE A 1 62 ? -84.550 58.870 134.099 1.00 14.46 62 PHE 1 N 1
ATOM 467 C CA . PHE A 1 62 ? -83.410 59.180 133.264 1.00 9.27 62 PHE 1 CA 1
ATOM 468 C C . PHE A 1 62 ? -83.301 60.695 133.076 1.00 10.62 62 PHE 1 C 1
ATOM 469 O O . PHE A 1 62 ? -82.197 61.258 133.141 1.00 16.17 62 PHE 1 O 1
ATOM 477 N N . PHE A 1 63 ? -84.434 61.367 132.863 1.00 7.36 63 PHE 1 N 1
ATOM 478 C CA . PHE A 1 63 ? -84.399 62.810 132.698 1.00 3.16 63 PHE 1 CA 1
ATOM 479 C C . PHE A 1 63 ? -83.901 63.491 133.946 1.00 6.70 63 PHE 1 C 1
ATOM 480 O O . PHE A 1 63 ? -83.251 64.528 133.864 1.00 11.55 63 PHE 1 O 1
ATOM 488 N N . MET A 1 64 ? -84.140 62.875 135.105 1.00 10.57 64 MET 1 N 1
ATOM 489 C CA . MET A 1 64 ? -83.686 63.455 136.367 1.00 10.19 64 MET 1 CA 1
ATOM 490 C C . MET A 1 64 ? -82.165 63.376 136.394 1.00 9.36 64 MET 1 C 1
ATOM 491 O O . MET A 1 64 ? -81.487 64.297 136.822 1.00 11.68 64 MET 1 O 1
ATOM 496 N N . CYS A 1 65 ? -81.635 62.255 135.932 1.00 11.73 65 CYS 1 N 1
ATOM 497 C CA . CYS A 1 65 ? -80.199 62.061 135.879 1.00 10.05 65 CYS 1 CA 1
ATOM 498 C C . CYS A 1 65 ? -79.560 63.015 134.868 1.00 14.98 65 CYS 1 C 1
ATOM 499 O O . CYS A 1 65 ? -78.525 63.647 135.159 1.00 10.35 65 CYS 1 O 1
ATOM 502 N N . LEU A 1 66 ? -80.196 63.150 133.702 1.00 13.59 66 LEU 1 N 1
ATOM 503 C CA . LEU A 1 66 ? -79.719 64.071 132.682 1.00 11.26 66 LEU 1 CA 1
ATOM 504 C C . LEU A 1 66 ? -79.661 65.491 133.261 1.00 15.57 66 LEU 1 C 1
ATOM 505 O O . LEU A 1 66 ? -78.653 66.191 133.129 1.00 17.67 66 LEU 1 O 1
ATOM 510 N N . ASP A 1 67 ? -80.711 65.900 133.966 1.00 16.91 67 ASP 1 N 1
ATOM 511 C CA . ASP A 1 67 ? -80.732 67.235 134.570 1.00 17.30 67 ASP 1 CA 1
ATOM 512 C C . ASP A 1 67 ? -79.591 67.431 135.534 1.00 17.88 67 ASP 1 C 1
ATOM 513 O O . ASP A 1 67 ? -78.970 68.492 135.576 1.00 20.43 67 ASP 1 O 1
ATOM 518 N N . MET A 1 68 ? -79.355 66.410 136.345 1.00 18.40 68 MET 1 N 1
ATOM 519 C CA . MET A 1 68 ? -78.315 66.455 137.352 1.00 15.62 68 MET 1 CA 1
ATOM 520 C C . MET A 1 68 ? -76.931 66.480 136.752 1.00 17.59 68 MET 1 C 1
ATOM 521 O O . MET A 1 68 ? -76.064 67.205 137.241 1.00 22.75 68 MET 1 O 1
ATOM 526 N N . MET A 1 69 ? -76.723 65.701 135.690 1.00 15.96 69 MET 1 N 1
ATOM 527 C CA . MET A 1 69 ? -75.444 65.670 134.984 1.00 8.12 69 MET 1 CA 1
ATOM 528 C C . MET A 1 69 ? -75.193 67.076 134.366 1.00 12.15 69 MET 1 C 1
ATOM 529 O O . MET A 1 69 ? -74.183 67.706 134.653 1.00 10.01 69 MET 1 O 1
ATOM 534 N N . LEU A 1 70 ? -76.167 67.629 133.642 1.00 8.21 70 LEU 1 N 1
ATOM 535 C CA . LEU A 1 70 ? -75.975 68.943 133.040 1.00 8.25 70 LEU 1 CA 1
ATOM 536 C C . LEU A 1 70 ? -75.734 70.031 134.058 1.00 10.92 70 LEU 1 C 1
ATOM 537 O O . LEU A 1 70 ? -74.863 70.878 133.864 1.00 15.28 70 LEU 1 O 1
ATOM 542 N N . SER A 1 71 ? -76.453 70.002 135.170 1.00 14.22 71 SER 1 N 1
ATOM 543 C CA . SER A 1 71 ? -76.253 71.044 136.188 1.00 18.39 71 SER 1 CA 1
ATOM 544 C C . SER A 1 71 ? -74.882 70.951 136.844 1.00 19.02 71 SER 1 C 1
ATOM 545 O O . SER A 1 71 ? -74.223 71.963 137.061 1.00 23.20 71 SER 1 O 1
ATOM 548 N N . ALA A 1 72 ? -74.422 69.736 137.123 1.00 18.55 72 ALA 1 N 1
ATOM 549 C CA . ALA A 1 72 ? -73.110 69.587 137.749 1.00 17.35 72 ALA 1 CA 1
ATOM 550 C C . ALA A 1 72 ? -71.992 69.996 136.783 1.00 20.36 72 ALA 1 C 1
ATOM 551 O O . ALA A 1 72 ? -70.963 70.496 137.225 1.00 19.51 72 ALA 1 O 1
ATOM 553 N N . ALA A 1 73 ? -72.189 69.745 135.483 1.00 22.25 73 ALA 1 N 1
ATOM 554 C CA . ALA A 1 73 ? -71.207 70.070 134.454 1.00 18.21 73 ALA 1 CA 1
ATOM 555 C C . ALA A 1 73 ? -71.252 71.530 134.032 1.00 18.59 73 ALA 1 C 1
ATOM 556 O O . ALA A 1 73 ? -70.322 72.015 133.395 1.00 27.19 73 ALA 1 O 1
ATOM 558 N N . GLY A 1 74 ? -72.326 72.221 134.385 1.00 15.06 74 GLY 1 N 1
ATOM 559 C CA . GLY A 1 74 ? -72.464 73.632 134.058 1.00 11.27 74 GLY 1 CA 1
ATOM 560 C C . GLY A 1 74 ? -72.898 73.893 132.632 1.00 15.02 74 GLY 1 C 1
ATOM 561 O O . GLY A 1 74 ? -72.736 74.992 132.119 1.00 25.88 74 GLY 1 O 1
ATOM 562 N N . ILE A 1 75 ? -73.513 72.897 132.018 1.00 13.40 75 ILE 1 N 1
ATOM 563 C CA . ILE A 1 75 ? -73.973 72.970 130.638 1.00 13.01 75 ILE 1 CA 1
ATOM 564 C C . ILE A 1 75 ? -75.464 73.253 130.489 1.00 20.77 75 ILE 1 C 1
ATOM 565 O O . ILE A 1 75 ? -76.297 72.805 131.265 1.00 26.26 75 ILE 1 O 1
ATOM 570 N N . ASN A 1 76 ? -75.806 73.969 129.436 1.00 29.06 76 ASN 1 N 1
ATOM 571 C CA . ASN A 1 76 ? -77.189 74.256 129.140 1.00 25.70 76 ASN 1 CA 1
ATOM 572 C C . ASN A 1 76 ? -77.356 73.721 127.698 1.00 25.15 76 ASN 1 C 1
ATOM 573 O O . ASN A 1 76 ? -76.897 74.360 126.773 1.00 31.83 76 ASN 1 O 1
ATOM 578 N N . VAL A 1 77 ? -77.963 72.541 127.523 1.00 19.25 77 VAL 1 N 1
ATOM 579 C CA . VAL A 1 77 ? -78.114 71.926 126.208 1.00 18.04 77 VAL 1 CA 1
ATOM 580 C C . VAL A 1 77 ? -78.941 72.628 125.172 1.00 23.98 77 VAL 1 C 1
ATOM 581 O O . VAL A 1 77 ? -78.735 72.399 123.961 1.00 35.41 77 VAL 1 O 1
ATOM 585 N N . GLY A 1 78 ? -79.940 73.385 125.605 1.00 23.75 78 GLY 1 N 1
ATOM 586 C CA . GLY A 1 78 ? -80.793 74.034 124.627 1.00 23.96 78 GLY 1 CA 1
ATOM 587 C C . GLY A 1 78 ? -81.909 73.083 124.241 1.00 30.29 78 GLY 1 C 1
ATOM 588 O O . GLY A 1 78 ? -81.981 71.945 124.723 1.00 34.75 78 GLY 1 O 1
ATOM 589 N N . PRO A 1 79 ? -82.801 73.514 123.358 1.00 37.55 79 PRO 1 N 1
ATOM 590 C CA . PRO A 1 79 ? -83.921 72.659 122.944 1.00 41.50 79 PRO 1 CA 1
ATOM 591 C C . PRO A 1 79 ? -83.537 71.517 122.028 1.00 39.68 79 PRO 1 C 1
ATOM 592 O O . PRO A 1 79 ? -83.714 71.591 120.816 1.00 43.44 79 PRO 1 O 1
ATOM 596 N N . ILE A 1 80 ? -83.088 70.421 122.611 1.00 36.08 80 ILE 1 N 1
ATOM 597 C CA . ILE A 1 80 ? -82.689 69.283 121.798 1.00 29.65 80 ILE 1 CA 1
ATOM 598 C C . ILE A 1 80 ? -83.804 68.262 121.658 1.00 27.30 80 ILE 1 C 1
ATOM 599 O O . ILE A 1 80 ? -83.722 67.335 120.835 1.00 25.21 80 ILE 1 O 1
ATOM 604 N N . SER A 1 81 ? -84.873 68.439 122.423 1.00 26.63 81 SER 1 N 1
ATOM 605 C CA . SER A 1 81 ? -85.907 67.426 122.389 1.00 24.94 81 SER 1 CA 1
ATOM 606 C C . SER A 1 81 ? -87.309 67.871 122.703 1.00 21.60 81 SER 1 C 1
ATOM 607 O O . SER A 1 81 ? -87.541 68.774 123.514 1.00 30.44 81 SER 1 O 1
ATOM 610 N N . PRO A 1 82 ? -88.269 67.274 122.009 1.00 22.08 82 PRO 1 N 1
ATOM 611 C CA . PRO A 1 82 ? -89.691 67.593 122.220 1.00 26.45 82 PRO 1 CA 1
ATOM 612 C C . PRO A 1 82 ? -90.205 66.841 123.471 1.00 28.78 82 PRO 1 C 1
ATOM 613 O O . PRO A 1 82 ? -91.252 67.163 124.014 1.00 31.57 82 PRO 1 O 1
ATOM 617 N N . ASP A 1 83 ? -89.417 65.872 123.936 1.00 28.04 83 ASP 1 N 1
ATOM 618 C CA . ASP A 1 83 ? -89.758 65.037 125.074 1.00 23.48 83 ASP 1 CA 1
ATOM 619 C C . ASP A 1 83 ? -89.088 65.446 126.353 1.00 23.46 83 ASP 1 C 1
ATOM 620 O O . ASP A 1 83 ? -89.582 65.147 127.432 1.00 31.35 83 ASP 1 O 1
ATOM 625 N N . TYR A 1 84 ? -87.959 66.127 126.244 1.00 22.03 84 TYR 1 N 1
ATOM 626 C CA . TYR A 1 84 ? -87.219 66.528 127.427 1.00 17.91 84 TYR 1 CA 1
ATOM 627 C C . TYR A 1 84 ? -86.923 67.998 127.416 1.00 20.83 84 TYR 1 C 1
ATOM 628 O O . TYR A 1 84 ? -86.510 68.569 126.394 1.00 28.57 84 TYR 1 O 1
ATOM 637 N N . THR A 1 85 ? -87.105 68.611 128.574 1.00 22.53 85 THR 1 N 1
ATOM 638 C CA . THR A 1 85 ? -86.806 70.022 128.732 1.00 22.73 85 THR 1 CA 1
ATOM 639 C C . THR A 1 85 ? -85.955 70.153 129.980 1.00 21.09 85 THR 1 C 1
ATOM 640 O O . THR A 1 85 ? -86.338 69.704 131.047 1.00 29.79 85 THR 1 O 1
ATOM 644 N N . GLN A 1 86 ? -84.770 70.707 129.837 1.00 16.37 86 GLN 1 N 1
ATOM 645 C CA . GLN A 1 86 ? -83.883 70.851 130.970 1.00 15.90 86 GLN 1 CA 1
ATOM 646 C C . GLN A 1 86 ? -84.442 71.800 132.027 1.00 18.38 86 GLN 1 C 1
ATOM 647 O O . GLN A 1 86 ? -84.893 72.894 131.706 1.00 23.95 86 GLN 1 O 1
ATOM 653 N N . HIS A 1 87 ? -84.351 71.382 133.290 1.00 22.72 87 HIS 1 N 1
ATOM 654 C CA . HIS A 1 87 ? -84.816 72.160 134.433 1.00 23.48 87 HIS 1 CA 1
ATOM 655 C C . HIS A 1 87 ? -83.671 72.747 135.148 1.00 24.74 87 HIS 1 C 1
ATOM 656 O O . HIS A 1 87 ? -83.028 72.070 135.927 1.00 29.57 87 HIS 1 O 1
ATOM 663 N N . MET A 1 88 ? -83.493 74.042 134.951 1.00 30.74 88 MET 1 N 1
ATOM 664 C CA . MET A 1 88 ? -82.406 74.797 135.554 1.00 32.50 88 MET 1 CA 1
ATOM 665 C C . MET A 1 88 ? -82.423 74.809 137.086 1.00 31.94 88 MET 1 C 1
ATOM 666 O O . MET A 1 88 ? -81.373 74.984 137.726 1.00 33.21 88 MET 1 O 1
ATOM 671 N N . ALA A 1 89 ? -83.600 74.605 137.679 1.00 27.50 89 ALA 1 N 1
ATOM 672 C CA . ALA A 1 89 ? -83.712 74.576 139.141 1.00 25.98 89 ALA 1 CA 1
ATOM 673 C C . ALA A 1 89 ? -82.939 73.412 139.783 1.00 26.61 89 ALA 1 C 1
ATOM 674 O O . ALA A 1 89 ? -82.749 73.401 141.009 1.00 30.15 89 ALA 1 O 1
ATOM 676 N N . THR A 1 90 ? -82.520 72.433 138.969 1.00 19.25 90 THR 1 N 1
ATOM 677 C CA . THR A 1 90 ? -81.795 71.266 139.459 1.00 10.04 90 THR 1 CA 1
ATOM 678 C C . THR A 1 90 ? -80.553 71.646 140.257 1.00 15.98 90 THR 1 C 1
ATOM 679 O O . THR A 1 90 ? -80.196 70.980 141.234 1.00 18.95 90 THR 1 O 1
ATOM 683 N N . ILE A 1 91 ? -79.955 72.780 139.918 1.00 19.33 91 ILE 1 N 1
ATOM 684 C CA . ILE A 1 91 ? -78.772 73.235 140.639 1.00 21.00 91 ILE 1 CA 1
ATOM 685 C C . ILE A 1 91 ? -79.110 73.436 142.124 1.00 18.89 91 ILE 1 C 1
ATOM 686 O O . ILE A 1 91 ? -78.292 73.160 142.994 1.00 21.05 91 ILE 1 O 1
ATOM 691 N N . GLY A 1 92 ? -80.337 73.891 142.397 1.00 20.29 92 GLY 1 N 1
ATOM 692 C CA . GLY A 1 92 ? -80.799 74.105 143.761 1.00 15.30 92 GLY 1 CA 1
ATOM 693 C C . GLY A 1 92 ? -80.966 72.765 144.457 1.00 17.04 92 GLY 1 C 1
ATOM 694 O O . GLY A 1 92 ? -80.699 72.621 145.639 1.00 20.86 92 GLY 1 O 1
ATOM 695 N N . VAL A 1 93 ? -81.437 71.776 143.725 1.00 12.75 93 VAL 1 N 1
ATOM 696 C CA . VAL A 1 93 ? -81.568 70.455 144.288 1.00 13.07 93 VAL 1 CA 1
ATOM 697 C C . VAL A 1 93 ? -80.189 69.949 144.726 1.00 18.01 93 VAL 1 C 1
ATOM 698 O O . VAL A 1 93 ? -79.988 69.530 145.859 1.00 21.85 93 VAL 1 O 1
ATOM 702 N N . LEU A 1 94 ? -79.230 69.999 143.814 1.00 21.30 94 LEU 1 N 1
ATOM 703 C CA . LEU A 1 94 ? -77.880 69.524 144.091 1.00 17.45 94 LEU 1 CA 1
ATOM 704 C C . LEU A 1 94 ? -77.103 70.301 145.160 1.00 21.91 94 LEU 1 C 1
ATOM 705 O O . LEU A 1 94 ? -76.110 69.794 145.703 1.00 21.81 94 LEU 1 O 1
ATOM 710 N N . ALA A 1 95 ? -77.512 71.536 145.445 1.00 24.90 95 ALA 1 N 1
ATOM 711 C CA . ALA A 1 95 ? -76.824 72.326 146.476 1.00 25.33 95 ALA 1 CA 1
ATOM 712 C C . ALA A 1 95 ? -77.432 72.139 147.874 1.00 26.68 95 ALA 1 C 1
ATOM 713 O O . ALA A 1 95 ? -77.020 72.804 148.805 1.00 29.70 95 ALA 1 O 1
ATOM 715 N N . THR A 1 96 ? -78.428 71.258 147.999 1.00 31.87 96 THR 1 N 1
ATOM 716 C CA . THR A 1 96 ? -79.125 70.969 149.265 1.00 31.15 96 THR 1 CA 1
ATOM 717 C C . THR A 1 96 ? -78.223 70.083 150.126 1.00 31.90 96 THR 1 C 1
ATOM 718 O O . THR A 1 96 ? -78.054 68.897 149.838 1.00 32.36 96 THR 1 O 1
ATOM 722 N N . PRO A 1 97 ? -77.743 70.606 151.259 1.00 30.48 97 PRO 1 N 1
ATOM 723 C CA . PRO A 1 97 ? -76.863 69.841 152.152 1.00 28.30 97 PRO 1 CA 1
ATOM 724 C C . PRO A 1 97 ? -77.432 68.583 152.743 1.00 24.38 97 PRO 1 C 1
ATOM 725 O O . PRO A 1 97 ? -76.712 67.792 153.321 1.00 27.24 97 PRO 1 O 1
ATOM 729 N N . GLU A 1 98 ? -78.715 68.352 152.558 1.00 32.25 98 GLU 1 N 1
ATOM 730 C CA . GLU A 1 98 ? -79.306 67.149 153.119 1.00 33.62 98 GLU 1 CA 1
ATOM 731 C C . GLU A 1 98 ? -79.164 65.940 152.229 1.00 28.24 98 GLU 1 C 1
ATOM 732 O O . GLU A 1 98 ? -79.397 64.821 152.702 1.00 33.60 98 GLU 1 O 1
ATOM 738 N N . ILE A 1 99 ? -78.855 66.138 150.943 1.00 21.68 99 ILE 1 N 1
ATOM 739 C CA . ILE A 1 99 ? -78.653 64.984 150.051 1.00 19.33 99 ILE 1 CA 1
ATOM 740 C C . ILE A 1 99 ? -77.220 64.533 150.298 1.00 20.20 99 ILE 1 C 1
ATOM 741 O O . ILE A 1 99 ? -76.269 65.295 150.101 1.00 22.60 99 ILE 1 O 1
ATOM 746 N N . PRO A 1 100 ? -77.048 63.305 150.787 1.00 19.40 100 PRO 1 N 1
ATOM 747 C CA . PRO A 1 100 ? -75.683 62.834 151.051 1.00 19.98 100 PRO 1 CA 1
ATOM 748 C C . PRO A 1 100 ? -74.952 62.315 149.789 1.00 18.92 100 PRO 1 C 1
ATOM 749 O O . PRO A 1 100 ? -75.574 62.000 148.770 1.00 17.31 100 PRO 1 O 1
ATOM 753 N N . PHE A 1 101 ? -73.626 62.345 149.820 1.00 16.66 101 PHE 1 N 1
ATOM 754 C CA . PHE A 1 101 ? -72.830 61.809 148.718 1.00 11.83 101 PHE 1 CA 1
ATOM 755 C C . PHE A 1 101 ? -71.970 60.685 149.308 1.00 12.37 101 PHE 1 C 1
ATOM 756 O O . PHE A 1 101 ? -71.710 60.657 150.521 1.00 18.04 101 PHE 1 O 1
ATOM 764 N N . THR A 1 102 ? -71.630 59.697 148.498 1.00 10.82 102 THR 1 N 1
ATOM 765 C CA . THR A 1 102 ? -70.835 58.590 148.987 1.00 3.59 102 THR 1 CA 1
ATOM 766 C C . THR A 1 102 ? -69.319 58.873 149.058 1.00 8.54 102 THR 1 C 1
ATOM 767 O O . THR A 1 102 ? -68.793 59.777 148.411 1.00 10.33 102 THR 1 O 1
ATOM 771 N N . THR A 1 103 ? -68.626 58.068 149.853 1.00 14.69 103 THR 1 N 1
ATOM 772 C CA . THR A 1 103 ? -67.182 58.134 149.977 1.00 14.08 103 THR 1 CA 1
ATOM 773 C C . THR A 1 103 ? -66.521 58.000 148.576 1.00 16.35 103 THR 1 C 1
ATOM 774 O O . THR A 1 103 ? -65.606 58.759 148.269 1.00 19.81 103 THR 1 O 1
ATOM 778 N N . GLU A 1 104 ? -67.008 57.078 147.733 1.00 12.13 104 GLU 1 N 1
ATOM 779 C CA . GLU A 1 104 ? -66.492 56.883 146.369 1.00 11.27 104 GLU 1 CA 1
ATOM 780 C C . GLU A 1 104 ? -66.625 58.169 145.565 1.00 12.03 104 GLU 1 C 1
ATOM 781 O O . GLU A 1 104 ? -65.637 58.698 145.055 1.00 15.88 104 GLU 1 O 1
ATOM 787 N N . ALA A 1 105 ? -67.828 58.716 145.495 1.00 7.33 105 ALA 1 N 1
ATOM 788 C CA . ALA A 1 105 ? -68.002 59.924 144.719 1.00 3.74 105 ALA 1 CA 1
ATOM 789 C C . ALA A 1 105 ? -67.134 61.077 145.245 1.00 7.50 105 ALA 1 C 1
ATOM 790 O O . ALA A 1 105 ? -66.516 61.815 144.483 1.00 12.60 105 ALA 1 O 1
ATOM 792 N N . ALA A 1 106 ? -67.046 61.201 146.554 1.00 7.00 106 ALA 1 N 1
ATOM 793 C CA . ALA A 1 106 ? -66.296 62.289 147.160 1.00 7.24 106 ALA 1 CA 1
ATOM 794 C C . ALA A 1 106 ? -64.850 62.178 146.757 1.00 10.33 106 ALA 1 C 1
ATOM 795 O O . ALA A 1 106 ? -64.227 63.143 146.357 1.00 16.78 106 ALA 1 O 1
ATOM 797 N N . ASN A 1 107 ? -64.302 60.989 146.929 1.00 9.75 107 ASN 1 N 1
ATOM 798 C CA . ASN A 1 107 ? -62.907 60.733 146.601 1.00 12.26 107 ASN 1 CA 1
ATOM 799 C C . ASN A 1 107 ? -62.584 60.895 145.122 1.00 14.67 107 ASN 1 C 1
ATOM 800 O O . ASN A 1 107 ? -61.528 61.385 144.747 1.00 19.75 107 ASN 1 O 1
ATOM 805 N N . GLU A 1 108 ? -63.529 60.531 144.277 1.00 16.16 108 GLU 1 N 1
ATOM 806 C CA . GLU A 1 108 ? -63.350 60.698 142.856 1.00 14.16 108 GLU 1 CA 1
ATOM 807 C C . GLU A 1 108 ? -63.292 62.200 142.478 1.00 13.58 108 GLU 1 C 1
ATOM 808 O O . GLU A 1 108 ? -62.399 62.640 141.748 1.00 17.05 108 GLU 1 O 1
ATOM 814 N N . ILE A 1 109 ? -64.169 63.009 143.050 1.00 12.79 109 ILE 1 N 1
ATOM 815 C CA . ILE A 1 109 ? -64.145 64.443 142.768 1.00 9.49 109 ILE 1 CA 1
ATOM 816 C C . ILE A 1 109 ? -62.878 65.085 143.339 1.00 10.19 109 ILE 1 C 1
ATOM 817 O O . ILE A 1 109 ? -62.317 66.008 142.751 1.00 21.29 109 ILE 1 O 1
ATOM 822 N N . ALA A 1 110 ? -62.417 64.626 144.491 1.00 10.96 110 ALA 1 N 1
ATOM 823 C CA . ALA A 1 110 ? -61.204 65.201 145.082 1.00 11.12 110 ALA 1 CA 1
ATOM 824 C C . ALA A 1 110 ? -60.035 64.965 144.126 1.00 14.83 110 ALA 1 C 1
ATOM 825 O O . ALA A 1 110 ? -59.130 65.805 143.987 1.00 18.11 110 ALA 1 O 1
ATOM 827 N N . ARG A 1 111 ? -60.033 63.791 143.510 1.00 9.24 111 ARG 1 N 1
ATOM 828 C CA . ARG A 1 111 ? -59.011 63.497 142.554 1.00 6.36 111 ARG 1 CA 1
ATOM 829 C C . ARG A 1 111 ? -59.093 64.448 141.359 1.00 7.35 111 ARG 1 C 1
ATOM 830 O O . ARG A 1 111 ? -58.094 65.063 140.982 1.00 9.15 111 ARG 1 O 1
ATOM 838 N N . VAL A 1 112 ? -60.262 64.537 140.734 1.00 4.10 112 VAL 1 N 1
ATOM 839 C CA . VAL A 1 112 ? -60.398 65.421 139.597 1.00 8.27 112 VAL 1 CA 1
ATOM 840 C C . VAL A 1 112 ? -59.915 66.816 139.970 1.00 17.12 112 VAL 1 C 1
ATOM 841 O O . VAL A 1 112 ? -59.113 67.433 139.274 1.00 25.10 112 VAL 1 O 1
ATOM 845 N N . THR A 1 113 ? -60.333 67.300 141.117 1.00 18.40 113 THR 1 N 1
ATOM 846 C CA . THR A 1 113 ? -59.911 68.629 141.483 1.00 16.33 113 THR 1 CA 1
ATOM 847 C C . THR A 1 113 ? -58.422 68.731 141.796 1.00 17.13 113 THR 1 C 1
ATOM 848 O O . THR A 1 113 ? -57.728 69.607 141.292 1.00 19.43 113 THR 1 O 1
ATOM 852 N N . GLY A 1 114 ? -57.924 67.794 142.572 1.00 15.48 114 GLY 1 N 1
ATOM 853 C CA . GLY A 1 114 ? -56.533 67.840 142.937 1.00 10.26 114 GLY 1 CA 1
ATOM 854 C C . GLY A 1 114 ? -55.560 67.765 141.784 1.00 14.51 114 GLY 1 C 1
ATOM 855 O O . GLY A 1 114 ? -54.680 68.620 141.700 1.00 18.35 114 GLY 1 O 1
ATOM 856 N N . GLU A 1 115 ? -55.712 66.799 140.873 1.00 12.96 115 GLU 1 N 1
ATOM 857 C CA . GLU A 1 115 ? -54.736 66.697 139.795 1.00 12.43 115 GLU 1 CA 1
ATOM 858 C C . GLU A 1 115 ? -54.833 67.793 138.755 1.00 12.73 115 GLU 1 C 1
ATOM 859 O O . GLU A 1 115 ? -53.843 68.323 138.299 1.00 28.63 115 GLU 1 O 1
ATOM 865 N N . THR A 1 116 ? -56.045 68.168 138.446 1.00 13.63 116 THR 1 N 1
ATOM 866 C CA . THR A 1 116 ? -56.384 69.168 137.458 1.00 5.52 116 THR 1 CA 1
ATOM 867 C C . THR A 1 116 ? -55.899 70.561 137.793 1.00 13.43 116 THR 1 C 1
ATOM 868 O O . THR A 1 116 ? -55.619 71.372 136.920 1.00 24.98 116 THR 1 O 1
ATOM 872 N N . SER A 1 117 ? -55.774 70.853 139.068 1.00 15.45 117 SER 1 N 1
ATOM 873 C CA . SER A 1 117 ? -55.397 72.189 139.459 1.00 17.58 117 SER 1 CA 1
ATOM 874 C C . SER A 1 117 ? -53.894 72.394 139.649 1.00 16.83 117 SER 1 C 1
ATOM 875 O O . SER A 1 117 ? -53.454 73.475 140.047 1.00 19.96 117 SER 1 O 1
ATOM 878 N N . THR A 1 118 ? -53.110 71.347 139.431 1.00 13.81 118 THR 1 N 1
ATOM 879 C CA . THR A 1 118 ? -51.670 71.444 139.573 1.00 9.89 118 THR 1 CA 1
ATOM 880 C C . THR A 1 118 ? -50.976 70.812 138.373 1.00 16.09 118 THR 1 C 1
ATOM 881 O O . THR A 1 118 ? -51.589 70.681 137.320 1.00 21.57 118 THR 1 O 1
ATOM 885 N N . TRP A 1 119 ? -49.683 70.517 138.501 1.00 17.91 119 TRP 1 N 1
ATOM 886 C CA . TRP A 1 119 ? -48.876 69.941 137.422 1.00 13.98 119 TRP 1 CA 1
ATOM 887 C C . TRP A 1 119 ? -47.994 68.899 138.040 1.00 11.82 119 TRP 1 C 1
ATOM 888 O O . TRP A 1 119 ? -47.683 68.972 139.237 1.00 20.34 119 TRP 1 O 1
ATOM 899 N N . GLY A 1 120 ? -47.590 67.928 137.235 1.00 9.42 120 GLY 1 N 1
ATOM 900 C CA . GLY A 1 120 ? -46.709 66.880 137.717 1.00 10.72 120 GLY 1 CA 1
ATOM 901 C C . GLY A 1 120 ? -46.094 66.178 136.529 1.00 12.92 120 GLY 1 C 1
ATOM 902 O O . GLY A 1 120 ? -46.650 66.209 135.421 1.00 21.88 120 GLY 1 O 1
ATOM 903 N N . PRO A 1 121 ? -44.925 65.566 136.720 1.00 15.10 121 PRO 1 N 1
ATOM 904 C CA . PRO A 1 121 ? -44.228 64.847 135.641 1.00 11.98 121 PRO 1 CA 1
ATOM 905 C C . PRO A 1 121 ? -44.972 63.621 135.139 1.00 14.14 121 PRO 1 C 1
ATOM 906 O O . PRO A 1 121 ? -45.472 62.831 135.924 1.00 20.40 121 PRO 1 O 1
ATOM 910 N N . ALA A 1 122 ? -44.970 63.420 133.830 1.00 16.12 122 ALA 1 N 1
ATOM 911 C CA . ALA A 1 122 ? -45.614 62.266 133.229 1.00 13.18 122 ALA 1 CA 1
ATOM 912 C C . ALA A 1 122 ? -44.937 61.833 131.913 1.00 16.37 122 ALA 1 C 1
ATOM 913 O O . ALA A 1 122 ? -44.565 62.705 131.108 1.00 18.43 122 ALA 1 O 1
ATOM 915 N N . ARG A 1 123 ? -44.792 60.512 131.700 1.00 13.56 123 ARG 1 N 1
ATOM 916 C CA . ARG A 1 123 ? -44.245 59.949 130.450 1.00 4.32 123 ARG 1 CA 1
ATOM 917 C C . ARG A 1 123 ? -45.179 60.384 129.327 1.00 8.07 123 ARG 1 C 1
ATOM 918 O O . ARG A 1 123 ? -46.365 60.043 129.360 1.00 13.64 123 ARG 1 O 1
ATOM 926 N N . GLN A 1 124 ? -44.658 61.130 128.348 1.00 14.12 124 GLN 1 N 1
ATOM 927 C CA . GLN A 1 124 ? -45.442 61.576 127.194 1.00 10.99 124 GLN 1 CA 1
ATOM 928 C C . GLN A 1 124 ? -45.588 60.396 126.216 1.00 12.05 124 GLN 1 C 1
ATOM 929 O O . GLN A 1 124 ? -44.743 59.509 126.162 1.00 12.63 124 GLN 1 O 1
ATOM 935 N N . PRO A 1 125 ? -46.696 60.359 125.466 1.00 15.86 125 PRO 1 N 1
ATOM 936 C CA . PRO A 1 125 ? -47.067 59.316 124.490 1.00 16.59 125 PRO 1 CA 1
ATOM 937 C C . PRO A 1 125 ? -46.353 59.105 123.171 1.00 26.21 125 PRO 1 C 1
ATOM 938 O O . PRO A 1 125 ? -46.255 57.962 122.691 1.00 30.15 125 PRO 1 O 1
ATOM 942 N N . TYR A 1 126 ? -45.946 60.200 122.532 1.00 28.84 126 TYR 1 N 1
ATOM 943 C CA . TYR A 1 126 ? -45.319 60.092 121.236 1.00 32.38 126 TYR 1 CA 1
ATOM 944 C C . TYR A 1 126 ? -43.822 60.293 121.200 1.00 30.24 126 TYR 1 C 1
ATOM 945 O O . TYR A 1 126 ? -43.205 60.593 122.223 1.00 33.34 126 TYR 1 O 1
ATOM 954 N N . GLY A 1 127 ? -43.247 60.094 120.012 1.00 24.17 127 GLY 1 N 1
ATOM 955 C CA . GLY A 1 127 ? -41.817 60.232 119.835 1.00 14.90 127 GLY 1 CA 1
ATOM 956 C C . GLY A 1 127 ? -41.367 61.649 120.121 1.00 16.66 127 GLY 1 C 1
ATOM 957 O O . GLY A 1 127 ? -42.060 62.629 119.771 1.00 11.89 127 GLY 1 O 1
ATOM 958 N N . PHE A 1 128 ? -40.196 61.763 120.741 1.00 17.16 128 PHE 1 N 1
ATOM 959 C CA . PHE A 1 128 ? -39.664 63.068 121.077 1.00 11.55 128 PHE 1 CA 1
ATOM 960 C C . PHE A 1 128 ? -39.568 63.999 119.869 1.00 13.11 128 PHE 1 C 1
ATOM 961 O O . PHE A 1 128 ? -39.723 65.209 119.994 1.00 15.37 128 PHE 1 O 1
ATOM 969 N N . PHE A 1 129 ? -39.317 63.429 118.694 1.00 18.69 129 PHE 1 N 1
ATOM 970 C CA . PHE A 1 129 ? -39.183 64.206 117.454 1.00 17.07 129 PHE 1 CA 1
ATOM 971 C C . PHE A 1 129 ? -40.326 64.040 116.496 1.00 19.02 129 PHE 1 C 1
ATOM 972 O O . PHE A 1 129 ? -40.149 64.183 115.299 1.00 25.43 129 PHE 1 O 1
ATOM 980 N N . LEU A 1 130 ? -41.507 63.754 117.008 1.00 22.31 130 LEU 1 N 1
ATOM 981 C CA . LEU A 1 130 ? -42.651 63.592 116.147 1.00 19.62 130 LEU 1 CA 1
ATOM 982 C C . LEU A 1 130 ? -42.922 64.827 115.290 1.00 22.86 130 LEU 1 C 1
ATOM 983 O O . LEU A 1 130 ? -43.314 64.717 114.133 1.00 24.20 130 LEU 1 O 1
ATOM 988 N N . GLU A 1 131 ? -42.681 66.013 115.824 1.00 27.40 131 GLU 1 N 1
ATOM 989 C CA . GLU A 1 131 ? -43.003 67.184 115.034 1.00 29.60 131 GLU 1 CA 1
ATOM 990 C C . GLU A 1 131 ? -41.838 67.814 114.316 1.00 28.59 131 GLU 1 C 1
ATOM 991 O O . GLU A 1 131 ? -41.527 68.978 114.524 1.00 32.19 131 GLU 1 O 1
ATOM 997 N N . THR A 1 132 ? -41.232 67.042 113.425 1.00 25.26 132 THR 1 N 1
ATOM 998 C CA . THR A 1 132 ? -40.101 67.483 112.624 1.00 21.84 132 THR 1 CA 1
ATOM 999 C C . THR A 1 132 ? -40.525 67.482 111.151 1.00 24.11 132 THR 1 C 1
ATOM 1000 O O . THR A 1 132 ? -41.255 66.583 110.707 1.00 20.78 132 THR 1 O 1
ATOM 1004 N N . GLU A 1 133 ? -40.053 68.465 110.388 1.00 25.55 133 GLU 1 N 1
ATOM 1005 C CA . GLU A 1 133 ? -40.429 68.550 108.983 1.00 26.26 133 GLU 1 CA 1
ATOM 1006 C C . GLU A 1 133 ? -39.556 67.720 108.057 1.00 25.03 133 GLU 1 C 1
ATOM 1007 O O . GLU A 1 133 ? -39.991 67.326 106.976 1.00 24.91 133 GLU 1 O 1
ATOM 1013 N N . GLU A 1 134 ? -38.331 67.448 108.494 1.00 24.05 134 GLU 1 N 1
ATOM 1014 C CA . GLU A 1 134 ? -37.369 66.714 107.688 1.00 27.61 134 GLU 1 CA 1
ATOM 1015 C C . GLU A 1 134 ? -36.809 65.563 108.473 1.00 26.49 134 GLU 1 C 1
ATOM 1016 O O . GLU A 1 134 ? -36.638 65.671 109.678 1.00 26.30 134 GLU 1 O 1
ATOM 1022 N N . THR A 1 135 ? -36.433 64.506 107.767 1.00 23.56 135 THR 1 N 1
ATOM 1023 C CA . THR A 1 135 ? -35.813 63.346 108.378 1.00 21.68 135 THR 1 CA 1
ATOM 1024 C C . THR A 1 135 ? -34.690 62.843 107.410 1.00 24.79 135 THR 1 C 1
ATOM 1025 O O . THR A 1 135 ? -34.759 63.060 106.191 1.00 26.58 135 THR 1 O 1
ATOM 1029 N N . PHE A 1 136 ? -33.662 62.205 107.961 1.00 20.78 136 PHE 1 N 1
ATOM 1030 C CA . PHE A 1 136 ? -32.525 61.684 107.210 1.00 16.16 136 PHE 1 CA 1
ATOM 1031 C C . PHE A 1 136 ? -32.487 60.178 107.180 1.00 18.02 136 PHE 1 C 1
ATOM 1032 O O . PHE A 1 136 ? -32.707 59.568 108.210 1.00 21.98 136 PHE 1 O 1
ATOM 1040 N N . GLN A 1 137 ? -32.159 59.567 106.035 1.00 16.05 137 GLN 1 N 1
ATOM 1041 C CA . GLN A 1 137 ? -32.094 58.100 105.974 1.00 12.67 137 GLN 1 CA 1
ATOM 1042 C C . GLN A 1 137 ? -31.248 57.535 107.100 1.00 17.70 137 GLN 1 C 1
ATOM 1043 O O . GLN A 1 137 ? -30.092 57.953 107.330 1.00 23.47 137 GLN 1 O 1
ATOM 1049 N N . PRO A 1 138 ? -31.828 56.599 107.850 1.00 18.78 138 PRO 1 N 1
ATOM 1050 C CA . PRO A 1 138 ? -31.074 56.008 108.961 1.00 18.18 138 PRO 1 CA 1
ATOM 1051 C C . PRO A 1 138 ? -29.840 55.236 108.522 1.00 17.73 138 PRO 1 C 1
ATOM 1052 O O . PRO A 1 138 ? -29.882 54.447 107.575 1.00 14.78 138 PRO 1 O 1
ATOM 1056 N N . GLY A 1 139 ? -28.738 55.493 109.212 1.00 19.82 139 GLY 1 N 1
ATOM 1057 C CA . GLY A 1 139 ? -27.501 54.786 108.951 1.00 20.56 139 GLY 1 CA 1
ATOM 1058 C C . GLY A 1 139 ? -26.724 55.168 107.713 1.00 23.95 139 GLY 1 C 1
ATOM 1059 O O . GLY A 1 139 ? -25.963 54.349 107.208 1.00 22.46 139 GLY 1 O 1
ATOM 1060 N N . ARG A 1 140 ? -26.992 56.353 107.170 1.00 21.70 140 ARG 1 N 1
ATOM 1061 C CA . ARG A 1 140 ? -26.274 56.847 106.015 1.00 18.53 140 ARG 1 CA 1
ATOM 1062 C C . ARG A 1 140 ? -25.585 58.113 106.480 1.00 19.71 140 ARG 1 C 1
ATOM 1063 O O . ARG A 1 140 ? -26.182 58.968 107.137 1.00 23.06 140 ARG 1 O 1
ATOM 1071 N N . TRP A 1 141 ? -24.293 58.152 106.197 1.00 21.89 141 TRP 1 N 1
ATOM 1072 C CA . TRP A 1 141 ? -23.403 59.233 106.546 1.00 18.47 141 TRP 1 CA 1
ATOM 1073 C C . TRP A 1 141 ? -23.872 60.569 106.004 1.00 15.76 141 TRP 1 C 1
ATOM 1074 O O . TRP A 1 141 ? -24.438 60.675 104.905 1.00 21.91 141 TRP 1 O 1
ATOM 1085 N N . PHE A 1 142 ? -23.664 61.601 106.800 1.00 14.14 142 PHE 1 N 1
ATOM 1086 C CA . PHE A 1 142 ? -24.030 62.951 106.380 1.00 17.68 142 PHE 1 CA 1
ATOM 1087 C C . PHE A 1 142 ? -23.359 63.954 107.282 1.00 23.48 142 PHE 1 C 1
ATOM 1088 O O . PHE A 1 142 ? -23.537 63.949 108.511 1.00 29.58 142 PHE 1 O 1
ATOM 1096 N N . MET A 1 143 ? -22.508 64.753 106.650 1.00 29.72 143 MET 1 N 1
ATOM 1097 C CA . MET A 1 143 ? -21.739 65.764 107.339 1.00 30.44 143 MET 1 CA 1
ATOM 1098 C C . MET A 1 143 ? -22.009 67.114 106.703 1.00 32.83 143 MET 1 C 1
ATOM 1099 O O . MET A 1 143 ? -21.977 67.248 105.490 1.00 33.34 143 MET 1 O 1
ATOM 1104 N N . ARG A 1 144 ? -22.372 68.083 107.529 1.00 40.39 144 ARG 1 N 1
ATOM 1105 C CA . ARG A 1 144 ? -22.666 69.420 107.062 1.00 47.37 144 ARG 1 CA 1
ATOM 1106 C C . ARG A 1 144 ? -21.326 70.086 106.741 1.00 52.83 144 ARG 1 C 1
ATOM 1107 O O . ARG A 1 144 ? -20.337 69.905 107.466 1.00 52.54 144 ARG 1 O 1
ATOM 1115 N N . ALA A 1 145 ? -21.285 70.790 105.610 1.00 59.82 145 ALA 1 N 1
ATOM 1116 C CA . ALA A 1 145 ? -20.075 71.458 105.129 1.00 58.53 145 ALA 1 CA 1
ATOM 1117 C C . ALA A 1 145 ? -19.378 72.263 106.221 1.00 58.41 145 ALA 1 C 1
ATOM 1118 O O . ALA A 1 145 ? -20.020 73.088 106.900 1.00 57.52 145 ALA 1 O 1
ATOM 1120 N N . ALA A 1 146 ? -18.089 71.968 106.425 1.00 56.88 146 ALA 1 N 1
ATOM 1121 C CA . ALA A 1 146 ? -17.260 72.659 107.423 1.00 60.87 146 ALA 1 CA 1
ATOM 1122 C C . ALA A 1 146 ? -17.270 72.117 108.847 1.00 62.91 146 ALA 1 C 1
ATOM 1123 O O . ALA A 1 146 ? -16.522 72.620 109.688 1.00 66.53 146 ALA 1 O 1
ATOM 1125 N N . GLN A 1 147 ? -18.134 71.155 109.152 1.00 57.41 147 GLN 1 N 1
ATOM 1126 C CA . GLN A 1 147 ? -18.171 70.610 110.501 1.00 47.26 147 GLN 1 CA 1
ATOM 1127 C C . GLN A 1 147 ? -17.489 69.241 110.552 1.00 40.03 147 GLN 1 C 1
ATOM 1128 O O . GLN A 1 147 ? -17.270 68.617 109.516 1.00 43.39 147 GLN 1 O 1
ATOM 1134 N N . ALA A 1 148 ? -17.069 68.818 111.743 1.00 30.50 148 ALA 1 N 1
ATOM 1135 C CA . ALA A 1 148 ? -16.425 67.508 111.904 1.00 27.62 148 ALA 1 CA 1
ATOM 1136 C C . ALA A 1 148 ? -17.387 66.478 112.497 1.00 29.72 148 ALA 1 C 1
ATOM 1137 O O . ALA A 1 148 ? -17.086 65.280 112.515 1.00 29.22 148 ALA 1 O 1
ATOM 1139 N N . VAL A 1 149 ? -18.438 66.976 113.156 1.00 32.58 149 VAL 1 N 1
ATOM 1140 C CA . VAL A 1 149 ? -19.490 66.130 113.720 1.00 29.12 149 VAL 1 CA 1
ATOM 1141 C C . VAL A 1 149 ? -20.803 66.764 113.295 1.00 25.05 149 VAL 1 C 1
ATOM 1142 O O . VAL A 1 149 ? -20.913 67.993 113.266 1.00 21.13 149 VAL 1 O 1
ATOM 1146 N N . THR A 1 150 ? -21.721 65.928 112.807 1.00 22.61 150 THR 1 N 1
ATOM 1147 C CA . THR A 1 150 ? -23.043 66.370 112.382 1.00 21.62 150 THR 1 CA 1
ATOM 1148 C C . THR A 1 150 ? -24.120 65.405 112.894 1.00 27.71 150 THR 1 C 1
ATOM 1149 O O . THR A 1 150 ? -24.077 64.186 112.610 1.00 28.63 150 THR 1 O 1
ATOM 1153 N N . ALA A 1 151 ? -25.018 65.969 113.716 1.00 30.76 151 ALA 1 N 1
ATOM 1154 C CA . ALA A 1 151 ? -26.151 65.270 114.331 1.00 23.33 151 ALA 1 CA 1
ATOM 1155 C C . ALA A 1 151 ? -27.361 65.557 113.475 1.00 21.07 151 ALA 1 C 1
ATOM 1156 O O . ALA A 1 151 ? -27.627 66.702 113.102 1.00 18.27 151 ALA 1 O 1
ATOM 1158 N N . VAL A 1 152 ? -28.174 64.547 113.263 1.00 22.71 152 VAL 1 N 1
ATOM 1159 C CA . VAL A 1 152 ? -29.315 64.741 112.401 1.00 21.26 152 VAL 1 CA 1
ATOM 1160 C C . VAL A 1 152 ? -30.472 63.801 112.876 1.00 19.89 152 VAL 1 C 1
ATOM 1161 O O . VAL A 1 152 ? -30.193 62.763 113.492 1.00 18.81 152 VAL 1 O 1
ATOM 1165 N N . VAL A 1 153 ? -31.745 64.166 112.661 1.00 16.03 153 VAL 1 N 1
ATOM 1166 C CA . VAL A 1 153 ? -32.822 63.273 113.102 1.00 13.34 153 VAL 1 CA 1
ATOM 1167 C C . VAL A 1 153 ? -33.147 62.217 112.059 1.00 16.98 153 VAL 1 C 1
ATOM 1168 O O . VAL A 1 153 ? -33.314 62.550 110.888 1.00 14.76 153 VAL 1 O 1
ATOM 1172 N N . CYS A 1 154 ? -33.266 60.959 112.491 1.00 14.46 154 CYS 1 N 1
ATOM 1173 C CA . CYS A 1 154 ? -33.572 59.882 111.584 1.00 14.35 154 CYS 1 CA 1
ATOM 1174 C C . CYS A 1 154 ? -34.811 59.070 111.903 1.00 21.58 154 CYS 1 C 1
ATOM 1175 O O . CYS A 1 154 ? -35.056 58.014 111.314 1.00 27.86 154 CYS 1 O 1
ATOM 1178 N N . GLY A 1 155 ? -35.607 59.550 112.844 1.00 26.10 155 GLY 1 N 1
ATOM 1179 C CA . GLY A 1 155 ? -36.821 58.836 113.210 1.00 20.01 155 GLY 1 CA 1
ATOM 1180 C C . GLY A 1 155 ? -37.583 59.733 114.143 1.00 21.29 155 GLY 1 C 1
ATOM 1181 O O . GLY A 1 155 ? -37.067 60.790 114.537 1.00 22.84 155 GLY 1 O 1
ATOM 1182 N N . PRO A 1 156 ? -38.805 59.348 114.529 1.00 19.73 156 PRO 1 N 1
ATOM 1183 C CA . PRO A 1 156 ? -39.645 60.148 115.435 1.00 15.72 156 PRO 1 CA 1
ATOM 1184 C C . PRO A 1 156 ? -39.064 60.161 116.841 1.00 17.80 156 PRO 1 C 1
ATOM 1185 O O . PRO A 1 156 ? -39.350 61.062 117.615 1.00 17.64 156 PRO 1 O 1
ATOM 1189 N N . ASP A 1 157 ? -38.174 59.211 117.120 1.00 16.50 157 ASP 1 N 1
ATOM 1190 C CA . ASP A 1 157 ? -37.551 59.073 118.433 1.00 17.33 157 ASP 1 CA 1
ATOM 1191 C C . ASP A 1 157 ? -36.061 58.871 118.338 1.00 17.35 157 ASP 1 C 1
ATOM 1192 O O . ASP A 1 157 ? -35.432 58.429 119.310 1.00 13.32 157 ASP 1 O 1
ATOM 1197 N N . MET A 1 158 ? -35.473 59.294 117.226 1.00 20.54 158 MET 1 N 1
ATOM 1198 C CA . MET A 1 158 ? -34.070 58.995 117.010 1.00 15.09 158 MET 1 CA 1
ATOM 1199 C C . MET A 1 158 ? -33.211 60.015 116.288 1.00 18.27 158 MET 1 C 1
ATOM 1200 O O . MET A 1 158 ? -33.682 60.736 115.395 1.00 14.92 158 MET 1 O 1
ATOM 1205 N N . ILE A 1 159 ? -31.944 60.077 116.688 1.00 19.89 159 ILE 1 N 1
ATOM 1206 C CA . ILE A 1 159 ? -30.973 60.921 115.997 1.00 20.12 159 ILE 1 CA 1
ATOM 1207 C C . ILE A 1 159 ? -29.720 60.063 115.779 1.00 21.68 159 ILE 1 C 1
ATOM 1208 O O . ILE A 1 159 ? -29.511 59.031 116.466 1.00 20.13 159 ILE 1 O 1
ATOM 1213 N N . GLN A 1 160 ? -28.922 60.449 114.785 1.00 23.39 160 GLN 1 N 1
ATOM 1214 C CA . GLN A 1 160 ? -27.646 59.762 114.483 1.00 22.03 160 GLN 1 CA 1
ATOM 1215 C C . GLN A 1 160 ? -26.653 60.876 114.293 1.00 20.03 160 GLN 1 C 1
ATOM 1216 O O . GLN A 1 160 ? -27.035 61.996 113.910 1.00 15.53 160 GLN 1 O 1
ATOM 1222 N N . VAL A 1 161 ? -25.422 60.601 114.705 1.00 20.31 161 VAL 1 N 1
ATOM 1223 C CA . VAL A 1 161 ? -24.334 61.562 114.625 1.00 23.98 161 VAL 1 CA 1
ATOM 1224 C C . VAL A 1 161 ? -23.208 60.926 113.805 1.00 25.04 161 VAL 1 C 1
ATOM 1225 O O . VAL A 1 161 ? -22.855 59.745 114.041 1.00 20.24 161 VAL 1 O 1
ATOM 1229 N N . SER A 1 162 ? -22.702 61.683 112.821 1.00 25.33 162 SER 1 N 1
ATOM 1230 C CA . SER A 1 162 ? -21.571 61.256 111.971 1.00 25.63 162 SER 1 CA 1
ATOM 1231 C C . SER A 1 162 ? -20.340 61.953 112.543 1.00 25.49 162 SER 1 C 1
ATOM 1232 O O . SER A 1 162 ? -20.345 63.177 112.739 1.00 22.88 162 SER 1 O 1
ATOM 1235 N N . LEU A 1 163 ? -19.296 61.194 112.828 1.00 27.58 163 LEU 1 N 1
ATOM 1236 C CA . LEU A 1 163 ? -18.061 61.779 113.362 1.00 34.80 163 LEU 1 CA 1
ATOM 1237 C C . LEU A 1 163 ? -16.848 61.510 112.432 1.00 36.98 163 LEU 1 C 1
ATOM 1238 O O . LEU A 1 163 ? -16.606 60.348 112.028 1.00 32.82 163 LEU 1 O 1
ATOM 1243 N N . ASN A 1 164 ? -16.092 62.562 112.093 1.00 37.76 164 ASN 1 N 1
ATOM 1244 C CA . ASN A 1 164 ? -14.854 62.401 111.301 1.00 35.54 164 ASN 1 CA 1
ATOM 1245 C C . ASN A 1 164 ? -13.826 61.728 112.238 1.00 38.99 164 ASN 1 C 1
ATOM 1246 O O . ASN A 1 164 ? -13.995 61.745 113.479 1.00 36.47 164 ASN 1 O 1
ATOM 1251 N N . ALA A 1 165 ? -12.787 61.111 111.666 1.00 40.16 165 ALA 1 N 1
ATOM 1252 C CA . ALA A 1 165 ? -11.768 60.466 112.496 1.00 34.71 165 ALA 1 CA 1
ATOM 1253 C C . ALA A 1 165 ? -11.201 61.500 113.464 1.00 35.85 165 ALA 1 C 1
ATOM 1254 O O . ALA A 1 165 ? -10.982 62.673 113.092 1.00 32.49 165 ALA 1 O 1
ATOM 1256 N N . GLY A 1 166 ? -11.071 61.092 114.725 1.00 34.96 166 GLY 1 N 1
ATOM 1257 C CA . GLY A 1 166 ? -10.563 61.975 115.765 1.00 31.46 166 GLY 1 CA 1
ATOM 1258 C C . GLY A 1 166 ? -11.447 63.126 116.240 1.00 33.35 166 GLY 1 C 1
ATOM 1259 O O . GLY A 1 166 ? -11.054 63.825 117.183 1.00 37.71 166 GLY 1 O 1
ATOM 1260 N N . ALA A 1 167 ? -12.630 63.312 115.639 1.00 34.05 167 ALA 1 N 1
ATOM 1261 C CA . ALA A 1 167 ? -13.548 64.413 116.000 1.00 31.81 167 ALA 1 CA 1
ATOM 1262 C C . ALA A 1 167 ? -14.276 64.314 117.363 1.00 36.77 167 ALA 1 C 1
ATOM 1263 O O . ALA A 1 167 ? -14.407 63.233 117.968 1.00 38.11 167 ALA 1 O 1
ATOM 1265 N N . ARG A 1 168 ? -14.709 65.469 117.856 1.00 39.30 168 ARG 1 N 1
ATOM 1266 C CA . ARG A 1 168 ? -15.411 65.581 119.132 1.00 41.14 168 ARG 1 CA 1
ATOM 1267 C C . ARG A 1 168 ? -16.290 66.818 119.060 1.00 40.53 168 ARG 1 C 1
ATOM 1268 O O . ARG A 1 168 ? -15.956 67.787 118.364 1.00 40.24 168 ARG 1 O 1
ATOM 1276 N N . GLY A 1 169 ? -17.446 66.750 119.720 1.00 40.24 169 GLY 1 N 1
ATOM 1277 C CA . GLY A 1 169 ? -18.384 67.862 119.716 1.00 36.39 169 GLY 1 CA 1
ATOM 1278 C C . GLY A 1 169 ? -19.574 67.657 120.629 1.00 36.03 169 GLY 1 C 1
ATOM 1279 O O . GLY A 1 169 ? -19.782 66.578 121.194 1.00 38.26 169 GLY 1 O 1
ATOM 1280 N N . ASP A 1 170 ? -20.317 68.735 120.837 1.00 37.79 170 ASP 1 N 1
ATOM 1281 C CA . ASP A 1 170 ? -21.500 68.720 121.690 1.00 36.82 170 ASP 1 CA 1
ATOM 1282 C C . ASP A 1 170 ? -22.699 68.525 120.777 1.00 39.02 170 ASP 1 C 1
ATOM 1283 O O . ASP A 1 170 ? -22.814 69.157 119.728 1.00 40.20 170 ASP 1 O 1
ATOM 1288 N N . VAL A 1 171 ? -23.649 67.735 121.234 1.00 38.78 171 VAL 1 N 1
ATOM 1289 C CA . VAL A 1 171 ? -24.787 67.402 120.415 1.00 35.46 171 VAL 1 CA 1
ATOM 1290 C C . VAL A 1 171 ? -26.169 67.834 120.966 1.00 35.64 171 VAL 1 C 1
ATOM 1291 O O . VAL A 1 171 ? -27.168 67.829 120.239 1.00 35.51 171 VAL 1 O 1
ATOM 1295 N N . GLN A 1 172 ? -26.200 68.344 122.192 1.00 31.55 172 GLN 1 N 1
ATOM 1296 C CA . GLN A 1 172 ? -27.457 68.741 122.822 1.00 27.41 172 GLN 1 CA 1
ATOM 1297 C C . GLN A 1 172 ? -28.438 69.662 122.114 1.00 27.85 172 GLN 1 C 1
ATOM 1298 O O . GLN A 1 172 ? -29.631 69.499 122.293 1.00 37.46 172 GLN 1 O 1
ATOM 1304 N N . GLN A 1 173 ? -27.974 70.639 121.346 1.00 23.37 173 GLN 1 N 1
ATOM 1305 C CA . GLN A 1 173 ? -28.900 71.567 120.710 1.00 25.54 173 GLN 1 CA 1
ATOM 1306 C C . GLN A 1 173 ? -29.913 70.974 119.761 1.00 23.03 173 GLN 1 C 1
ATOM 1307 O O . GLN A 1 173 ? -30.926 71.617 119.469 1.00 24.97 173 GLN 1 O 1
ATOM 1313 N N . ILE A 1 174 ? -29.669 69.755 119.288 1.00 20.59 174 ILE 1 N 1
ATOM 1314 C CA . ILE A 1 174 ? -30.598 69.094 118.344 1.00 21.16 174 ILE 1 CA 1
ATOM 1315 C C . ILE A 1 174 ? -31.893 68.746 119.107 1.00 25.52 174 ILE 1 C 1
ATOM 1316 O O . ILE A 1 174 ? -32.997 68.727 118.534 1.00 29.14 174 ILE 1 O 1
ATOM 1321 N N . PHE A 1 175 ? -31.729 68.529 120.416 1.00 26.32 175 PHE 1 N 1
ATOM 1322 C CA . PHE A 1 175 ? -32.804 68.190 121.343 1.00 25.52 175 PHE 1 CA 1
ATOM 1323 C C . PHE A 1 175 ? -33.551 69.379 121.935 1.00 31.39 175 PHE 1 C 1
ATOM 1324 O O . PHE A 1 175 ? -34.660 69.214 122.452 1.00 39.64 175 PHE 1 O 1
ATOM 1332 N N . GLN A 1 176 ? -32.943 70.559 121.901 1.00 30.23 176 GLN 1 N 1
ATOM 1333 C CA . GLN A 1 176 ? -33.520 71.757 122.516 1.00 29.17 176 GLN 1 CA 1
ATOM 1334 C C . GLN A 1 176 ? -34.596 72.495 121.737 1.00 31.55 176 GLN 1 C 1
ATOM 1335 O O . GLN A 1 176 ? -34.797 72.232 120.546 1.00 33.63 176 GLN 1 O 1
ATOM 1341 N N . GLY A 1 177 ? -35.405 73.273 122.462 1.00 34.20 177 GLY 1 N 1
ATOM 1342 C CA . GLY A 1 177 ? -36.480 74.038 121.842 1.00 36.78 177 GLY 1 CA 1
ATOM 1343 C C . GLY A 1 177 ? -37.775 73.312 121.503 1.00 42.27 177 GLY 1 C 1
ATOM 1344 O O . GLY A 1 177 ? -38.757 73.943 121.119 1.00 47.06 177 GLY 1 O 1
ATOM 1345 N N . ARG A 1 178 ? -37.779 71.988 121.602 1.00 46.99 178 ARG 1 N 1
ATOM 1346 C CA . ARG A 1 178 ? -38.969 71.190 121.310 1.00 47.16 178 ARG 1 CA 1
ATOM 1347 C C . ARG A 1 178 ? -39.436 70.566 122.607 1.00 48.30 178 ARG 1 C 1
ATOM 1348 O O . ARG A 1 178 ? -38.606 70.050 123.387 1.00 46.42 178 ARG 1 O 1
ATOM 1356 N N . ASN A 1 179 ? -40.759 70.594 122.814 1.00 46.35 179 ASN 1 N 1
ATOM 1357 C CA . ASN A 1 179 ? -41.401 70.039 124.015 1.00 39.11 179 ASN 1 CA 1
ATOM 1358 C C . ASN A 1 179 ? -40.898 70.863 125.196 1.00 47.45 179 ASN 1 C 1
ATOM 1359 O O . ASN A 1 179 ? -40.357 71.981 125.013 1.00 57.52 179 ASN 1 O 1
ATOM 1364 N N . ASP A 1 180 ? -41.067 70.365 126.406 1.00 35.84 180 ASP 1 N 1
ATOM 1365 C CA . ASP A 1 180 ? -40.590 71.161 127.528 1.00 34.22 180 ASP 1 CA 1
ATOM 1366 C C . ASP A 1 180 ? -40.314 70.067 128.525 1.00 31.55 180 ASP 1 C 1
ATOM 1367 O O . ASP A 1 180 ? -40.948 69.965 129.575 1.00 40.48 180 ASP 1 O 1
ATOM 1372 N N . PRO A 1 181 ? -39.359 69.203 128.180 1.00 27.07 181 PRO 1 N 1
ATOM 1373 C CA . PRO A 1 181 ? -38.988 68.074 129.013 1.00 23.38 181 PRO 1 CA 1
ATOM 1374 C C . PRO A 1 181 ? -38.369 68.407 130.339 1.00 22.28 181 PRO 1 C 1
ATOM 1375 O O . PRO A 1 181 ? -37.815 69.475 130.521 1.00 28.99 181 PRO 1 O 1
ATOM 1379 N N . MET A 1 182 ? -38.562 67.496 131.280 1.00 18.48 182 MET 1 N 1
ATOM 1380 C CA . MET A 1 182 ? -38.017 67.597 132.612 1.00 16.94 182 MET 1 CA 1
ATOM 1381 C C . MET A 1 182 ? -36.896 66.580 132.653 1.00 20.24 182 MET 1 C 1
ATOM 1382 O O . MET A 1 182 ? -35.905 66.754 133.367 1.00 24.66 182 MET 1 O 1
ATOM 1387 N N . MET A 1 183 ? -37.073 65.494 131.911 1.00 15.98 183 MET 1 N 1
ATOM 1388 C CA . MET A 1 183 ? -36.054 64.475 131.851 1.00 15.50 183 MET 1 CA 1
ATOM 1389 C C . MET A 1 183 ? -36.217 63.743 130.519 1.00 18.97 183 MET 1 C 1
ATOM 1390 O O . MET A 1 183 ? -37.331 63.635 130.015 1.00 20.30 183 MET 1 O 1
ATOM 1395 N N . ILE A 1 184 ? -35.095 63.354 129.908 1.00 18.68 184 ILE 1 N 1
ATOM 1396 C CA . ILE A 1 184 ? -35.088 62.666 128.620 1.00 14.54 184 ILE 1 CA 1
ATOM 1397 C C . ILE A 1 184 ? -34.302 61.408 128.858 1.00 14.03 184 ILE 1 C 1
ATOM 1398 O O . ILE A 1 184 ? -33.229 61.461 129.456 1.00 16.61 184 ILE 1 O 1
ATOM 1403 N N . TYR A 1 185 ? -34.882 60.270 128.488 1.00 10.27 185 TYR 1 N 1
ATOM 1404 C CA . TYR A 1 185 ? -34.219 58.998 128.704 1.00 16.93 185 TYR 1 CA 1
ATOM 1405 C C . TYR A 1 185 ? -33.693 58.479 127.380 1.00 18.29 185 TYR 1 C 1
ATOM 1406 O O . TYR A 1 185 ? -34.432 58.187 126.429 1.00 13.47 185 TYR 1 O 1
ATOM 1415 N N . LEU A 1 186 ? -32.372 58.435 127.353 1.00 19.52 186 LEU 1 N 1
ATOM 1416 C CA . LEU A 1 186 ? -31.568 58.065 126.218 1.00 16.26 186 LEU 1 CA 1
ATOM 1417 C C . LEU A 1 186 ? -30.885 56.722 126.280 1.00 17.26 186 LEU 1 C 1
ATOM 1418 O O . LEU A 1 186 ? -30.652 56.178 127.356 1.00 22.11 186 LEU 1 O 1
ATOM 1423 N N . VAL A 1 187 ? -30.596 56.181 125.105 1.00 14.73 187 VAL 1 N 1
ATOM 1424 C CA . VAL A 1 187 ? -29.722 55.013 124.997 1.00 21.16 187 VAL 1 CA 1
ATOM 1425 C C . VAL A 1 187 ? -28.994 55.214 123.676 1.00 19.72 187 VAL 1 C 1
ATOM 1426 O O . VAL A 1 187 ? -29.607 55.659 122.701 1.00 19.14 187 VAL 1 O 1
ATOM 1430 N N . TRP A 1 188 ? -27.657 55.143 123.725 1.00 23.67 188 TRP 1 N 1
ATOM 1431 C CA . TRP A 1 188 ? -26.833 55.342 122.509 1.00 20.11 188 TRP 1 CA 1
ATOM 1432 C C . TRP A 1 188 ? -26.170 54.069 122.046 1.00 17.94 188 TRP 1 C 1
ATOM 1433 O O . TRP A 1 188 ? -25.808 53.197 122.845 1.00 14.26 188 TRP 1 O 1
ATOM 1444 N N . ARG A 1 189 ? -26.083 53.924 120.735 1.00 22.82 189 ARG 1 N 1
ATOM 1445 C CA . ARG A 1 189 ? -25.467 52.741 120.159 1.00 20.68 189 ARG 1 CA 1
ATOM 1446 C C . ARG A 1 189 ? -24.474 53.122 119.051 1.00 23.18 189 ARG 1 C 1
ATOM 1447 O O . ARG A 1 189 ? -24.545 54.216 118.455 1.00 24.25 189 ARG 1 O 1
ATOM 1455 N N . ARG A 1 190 ? -23.500 52.253 118.835 1.00 23.22 190 ARG 1 N 1
ATOM 1456 C CA . ARG A 1 190 ? -22.545 52.424 117.734 1.00 22.88 190 ARG 1 CA 1
ATOM 1457 C C . ARG A 1 190 ? -23.270 51.856 116.510 1.00 18.76 190 ARG 1 C 1
ATOM 1458 O O . ARG A 1 190 ? -23.866 50.765 116.610 1.00 18.07 190 ARG 1 O 1
ATOM 1466 N N . ILE A 1 191 ? -23.324 52.602 115.403 1.00 15.93 191 ILE 1 N 1
ATOM 1467 C CA . ILE A 1 191 ? -23.935 52.050 114.180 1.00 19.49 191 ILE 1 CA 1
ATOM 1468 C C . ILE A 1 191 ? -22.771 51.268 113.541 1.00 25.34 191 ILE 1 C 1
ATOM 1469 O O . ILE A 1 191 ? -21.841 51.846 112.969 1.00 26.14 191 ILE 1 O 1
ATOM 1474 N N . GLU A 1 192 ? -22.791 49.955 113.741 1.00 30.18 192 GLU 1 N 1
ATOM 1475 C CA . GLU A 1 192 ? -21.744 49.041 113.299 1.00 33.11 192 GLU 1 CA 1
ATOM 1476 C C . GLU A 1 192 ? -21.508 48.950 111.798 1.00 36.26 192 GLU 1 C 1
ATOM 1477 O O . GLU A 1 192 ? -20.388 48.663 111.391 1.00 46.35 192 GLU 1 O 1
ATOM 1483 N N . ASN A 1 193 ? -22.530 49.195 110.978 1.00 29.23 193 ASN 1 N 1
ATOM 1484 C CA . ASN A 1 193 ? -22.395 49.113 109.520 1.00 27.10 193 ASN 1 CA 1
ATOM 1485 C C . ASN A 1 193 ? -23.251 50.202 108.933 1.00 27.99 193 ASN 1 C 1
ATOM 1486 O O . ASN A 1 193 ? -24.468 50.147 109.081 1.00 31.14 193 ASN 1 O 1
ATOM 1491 N N . PHE A 1 194 ? -22.629 51.215 108.336 1.00 23.69 194 PHE 1 N 1
ATOM 1492 C CA . PHE A 1 194 ? -23.370 52.324 107.734 1.00 21.65 194 PHE 1 CA 1
ATOM 1493 C C . PHE A 1 194 ? -22.955 52.618 106.287 1.00 22.08 194 PHE 1 C 1
ATOM 1494 O O . PHE A 1 194 ? -21.953 52.130 105.807 1.00 27.06 194 PHE 1 O 1
ATOM 1502 N N . ALA A 1 195 ? -23.739 53.431 105.605 1.00 21.23 195 ALA 1 N 1
ATOM 1503 C CA . ALA A 1 195 ? -23.497 53.788 104.231 1.00 16.01 195 ALA 1 CA 1
ATOM 1504 C C . ALA A 1 195 ? -22.745 55.087 104.150 1.00 20.65 195 ALA 1 C 1
ATOM 1505 O O . ALA A 1 195 ? -23.105 56.055 104.832 1.00 19.05 195 ALA 1 O 1
ATOM 1507 N N . MET A 1 196 ? -21.703 55.107 103.312 1.00 22.12 196 MET 1 N 1
ATOM 1508 C CA . MET A 1 196 ? -20.914 56.316 103.092 1.00 15.03 196 MET 1 CA 1
ATOM 1509 C C . MET A 1 196 ? -21.676 57.113 102.032 1.00 15.22 196 MET 1 C 1
ATOM 1510 O O . MET A 1 196 ? -22.553 56.554 101.363 1.00 14.10 196 MET 1 O 1
ATOM 1515 N N . ALA A 1 197 ? -21.387 58.402 101.865 1.00 17.80 197 ALA 1 N 1
ATOM 1516 C CA . ALA A 1 197 ? -22.142 59.205 100.881 1.00 18.23 197 ALA 1 CA 1
ATOM 1517 C C . ALA A 1 197 ? -22.229 58.560 99.488 1.00 23.61 197 ALA 1 C 1
ATOM 1518 O O . ALA A 1 197 ? -23.216 58.706 98.749 1.00 25.94 197 ALA 1 O 1
ATOM 1520 N N . GLN A 1 198 ? -21.165 57.857 99.137 1.00 33.70 198 GLN 1 N 1
ATOM 1521 C CA . GLN A 1 198 ? -21.079 57.166 97.874 1.00 34.30 198 GLN 1 CA 1
ATOM 1522 C C . GLN A 1 198 ? -21.923 55.909 97.830 1.00 29.10 198 GLN 1 C 1
ATOM 1523 O O . GLN A 1 198 ? -22.346 55.495 96.781 1.00 31.48 198 GLN 1 O 1
ATOM 1529 N N . GLY A 1 199 ? -22.157 55.264 98.957 1.00 25.92 199 GLY 1 N 1
ATOM 1530 C CA . GLY A 1 199 ? -22.992 54.087 98.900 1.00 18.70 199 GLY 1 CA 1
ATOM 1531 C C . GLY A 1 199 ? -22.330 52.868 99.453 1.00 19.01 199 GLY 1 C 1
ATOM 1532 O O . GLY A 1 199 ? -23.000 51.883 99.736 1.00 24.99 199 GLY 1 O 1
ATOM 1533 N N . ASN A 1 200 ? -21.035 52.955 99.704 1.00 13.92 200 ASN 1 N 1
ATOM 1534 C CA . ASN A 1 200 ? -20.299 51.797 100.197 1.00 18.02 200 ASN 1 CA 1
ATOM 1535 C C . ASN A 1 200 ? -20.358 51.704 101.724 1.00 20.40 200 ASN 1 C 1
ATOM 1536 O O . ASN A 1 200 ? -20.402 52.734 102.423 1.00 20.64 200 ASN 1 O 1
ATOM 1541 N N . SER A 1 201 ? -20.353 50.476 102.231 1.00 16.07 201 SER 1 N 1
ATOM 1542 C CA . SER A 1 201 ? -20.391 50.239 103.660 1.00 17.28 201 SER 1 CA 1
ATOM 1543 C C . SER A 1 201 ? -19.127 50.666 104.381 1.00 25.91 201 SER 1 C 1
ATOM 1544 O O . SER A 1 201 ? -18.040 50.603 103.846 1.00 33.95 201 SER 1 O 1
ATOM 1547 N N . GLN A 1 202 ? -19.280 51.018 105.644 1.00 33.46 202 GLN 1 N 1
ATOM 1548 C CA . GLN A 1 202 ? -18.175 51.426 106.487 1.00 36.85 202 GLN 1 CA 1
ATOM 1549 C C . GLN A 1 202 ? -18.529 50.925 107.910 1.00 35.93 202 GLN 1 C 1
ATOM 1550 O O . GLN A 1 202 ? -19.702 50.734 108.237 1.00 34.89 202 GLN 1 O 1
ATOM 1556 N N . GLN A 1 203 ? -17.516 50.643 108.721 1.00 37.09 203 GLN 1 N 1
ATOM 1557 C CA . GLN A 1 203 ? -17.720 50.157 110.085 1.00 36.39 203 GLN 1 CA 1
ATOM 1558 C C . GLN A 1 203 ? -17.357 51.223 111.095 1.00 37.35 203 GLN 1 C 1
ATOM 1559 O O . GLN A 1 203 ? -16.531 52.103 110.816 1.00 45.39 203 GLN 1 O 1
ATOM 1565 N N . THR A 1 204 ? -17.948 51.126 112.278 1.00 33.34 204 THR 1 N 1
ATOM 1566 C CA . THR A 1 204 ? -17.614 52.035 113.358 1.00 28.17 204 THR 1 CA 1
ATOM 1567 C C . THR A 1 204 ? -16.737 51.207 114.291 1.00 31.82 204 THR 1 C 1
ATOM 1568 O O . THR A 1 204 ? -17.120 50.098 114.686 1.00 31.86 204 THR 1 O 1
ATOM 1572 N N . GLN A 1 205 ? -15.508 51.673 114.511 1.00 38.67 205 GLN 1 N 1
ATOM 1573 C CA . GLN A 1 205 ? -14.559 50.957 115.381 1.00 45.27 205 GLN 1 CA 1
ATOM 1574 C C . GLN A 1 205 ? -14.948 51.183 116.836 1.00 42.35 205 GLN 1 C 1
ATOM 1575 O O . GLN A 1 205 ? -15.484 52.237 117.176 1.00 42.62 205 GLN 1 O 1
ATOM 1581 N N . ALA A 1 206 ? -14.673 50.218 117.705 1.00 39.31 206 ALA 1 N 1
ATOM 1582 C CA . ALA A 1 206 ? -14.977 50.419 119.122 1.00 35.16 206 ALA 1 CA 1
ATOM 1583 C C . ALA A 1 206 ? -14.052 51.532 119.616 1.00 33.18 206 ALA 1 C 1
ATOM 1584 O O . ALA A 1 206 ? -12.958 51.714 119.089 1.00 35.88 206 ALA 1 O 1
ATOM 1586 N N . GLY A 1 207 ? -14.490 52.307 120.595 1.00 33.33 207 GLY 1 N 1
ATOM 1587 C CA . GLY A 1 207 ? -13.616 53.353 121.094 1.00 28.64 207 GLY 1 CA 1
ATOM 1588 C C . GLY A 1 207 ? -14.315 54.681 121.172 1.00 31.93 207 GLY 1 C 1
ATOM 1589 O O . GLY A 1 207 ? -13.832 55.597 121.841 1.00 32.70 207 GLY 1 O 1
ATOM 1590 N N . VAL A 1 208 ? -15.435 54.791 120.459 1.00 36.08 208 VAL 1 N 1
ATOM 1591 C CA . VAL A 1 208 ? -16.242 56.009 120.457 1.00 34.33 208 VAL 1 CA 1
ATOM 1592 C C . VAL A 1 208 ? -16.847 56.159 121.840 1.00 34.65 208 VAL 1 C 1
ATOM 1593 O O . VAL A 1 208 ? -17.189 55.156 122.491 1.00 36.97 208 VAL 1 O 1
ATOM 1597 N N . THR A 1 209 ? -16.968 57.397 122.299 1.00 31.75 209 THR 1 N 1
ATOM 1598 C CA . THR A 1 209 ? -17.552 57.647 123.605 1.00 31.19 209 THR 1 CA 1
ATOM 1599 C C . THR A 1 209 ? -18.609 58.739 123.575 1.00 31.85 209 THR 1 C 1
ATOM 1600 O O . THR A 1 209 ? -18.589 59.626 122.716 1.00 31.25 209 THR 1 O 1
ATOM 1604 N N . VAL A 1 210 ? -19.559 58.612 124.500 1.00 35.52 210 VAL 1 N 1
ATOM 1605 C CA . VAL A 1 210 ? -20.640 59.580 124.701 1.00 29.81 210 VAL 1 CA 1
ATOM 1606 C C . VAL A 1 210 ? -20.552 59.915 126.194 1.00 26.48 210 VAL 1 C 1
ATOM 1607 O O . VAL A 1 210 ? -20.317 59.034 127.031 1.00 28.25 210 VAL 1 O 1
ATOM 1611 N N . SER A 1 211 ? -20.597 61.193 126.522 1.00 24.15 211 SER 1 N 1
ATOM 1612 C CA . SER A 1 211 ? -20.517 61.574 127.916 1.00 27.51 211 SER 1 CA 1
ATOM 1613 C C . SER A 1 211 ? -21.599 62.617 128.176 1.00 29.68 211 SER 1 C 1
ATOM 1614 O O . SER A 1 211 ? -21.964 63.409 127.272 1.00 25.10 211 SER 1 O 1
ATOM 1617 N N . VAL A 1 212 ? -22.167 62.555 129.378 1.00 30.21 212 VAL 1 N 1
ATOM 1618 C CA . VAL A 1 212 ? -23.227 63.477 129.763 1.00 33.87 212 VAL 1 CA 1
ATOM 1619 C C . VAL A 1 212 ? -22.731 64.292 130.931 1.00 34.42 212 VAL 1 C 1
ATOM 1620 O O . VAL A 1 212 ? -22.350 63.730 131.952 1.00 33.81 212 VAL 1 O 1
ATOM 1624 N N . GLY A 1 213 ? -22.703 65.614 130.768 1.00 35.92 213 GLY 1 N 1
ATOM 1625 C CA . GLY A 1 213 ? -22.205 66.482 131.825 1.00 37.52 213 GLY 1 CA 1
ATOM 1626 C C . GLY A 1 213 ? -20.789 66.112 132.280 1.00 40.98 213 GLY 1 C 1
ATOM 1627 O O . GLY A 1 213 ? -20.473 66.187 133.469 1.00 45.60 213 GLY 1 O 1
ATOM 1628 N N . GLY A 1 214 ? -19.951 65.654 131.352 1.00 38.00 214 GLY 1 N 1
ATOM 1629 C CA . GLY A 1 214 ? -18.591 65.291 131.705 1.00 33.96 214 GLY 1 CA 1
ATOM 1630 C C . GLY A 1 214 ? -18.371 63.851 132.122 1.00 36.71 214 GLY 1 C 1
ATOM 1631 O O . GLY A 1 214 ? -17.236 63.377 132.126 1.00 44.47 214 GLY 1 O 1
ATOM 1632 N N . VAL A 1 215 ? -19.424 63.149 132.510 1.00 36.38 215 VAL 1 N 1
ATOM 1633 C CA . VAL A 1 215 ? -19.265 61.754 132.908 1.00 35.37 215 VAL 1 CA 1
ATOM 1634 C C . VAL A 1 215 ? -19.538 60.776 131.742 1.00 32.31 215 VAL 1 C 1
ATOM 1635 O O . VAL A 1 215 ? -20.427 60.966 130.911 1.00 33.09 215 VAL 1 O 1
ATOM 1639 N N . ASP A 1 216 ? -18.744 59.727 131.686 1.00 31.25 216 ASP 1 N 1
ATOM 1640 C CA . ASP A 1 216 ? -18.845 58.764 130.611 1.00 36.76 216 ASP 1 CA 1
ATOM 1641 C C . ASP A 1 216 ? -19.978 57.786 130.732 1.00 34.51 216 ASP 1 C 1
ATOM 1642 O O . ASP A 1 216 ? -20.081 57.084 131.735 1.00 40.33 216 ASP 1 O 1
ATOM 1647 N N . MET A 1 217 ? -20.772 57.668 129.672 1.00 30.73 217 MET 1 N 1
ATOM 1648 C CA . MET A 1 217 ? -21.904 56.750 129.664 1.00 25.84 217 MET 1 CA 1
ATOM 1649 C C . MET A 1 217 ? -21.741 55.570 128.705 1.00 28.02 217 MET 1 C 1
ATOM 1650 O O . MET A 1 217 ? -21.369 55.752 127.552 1.00 33.43 217 MET 1 O 1
ATOM 1655 N N . ARG A 1 218 ? -22.004 54.361 129.194 1.00 29.92 218 ARG 1 N 1
ATOM 1656 C CA . ARG A 1 218 ? -21.931 53.150 128.385 1.00 32.18 218 ARG 1 CA 1
ATOM 1657 C C . ARG A 1 218 ? -23.029 53.112 127.337 1.00 32.40 218 ARG 1 C 1
ATOM 1658 O O . ARG A 1 218 ? -24.097 53.704 127.498 1.00 38.44 218 ARG 1 O 1
ATOM 1666 N N . ALA A 1 219 ? -22.798 52.359 126.279 1.00 31.84 219 ALA 1 N 1
ATOM 1667 C CA . ALA A 1 219 ? -23.796 52.247 125.239 1.00 25.51 219 ALA 1 CA 1
ATOM 1668 C C . ALA A 1 219 ? -24.745 51.161 125.682 1.00 25.30 219 ALA 1 C 1
ATOM 1669 O O . ALA A 1 219 ? -24.370 50.297 126.486 1.00 23.76 219 ALA 1 O 1
ATOM 1671 N N . GLY A 1 220 ? -25.971 51.221 125.166 1.00 24.81 220 GLY 1 N 1
ATOM 1672 C CA . GLY A 1 220 ? -26.986 50.222 125.465 1.00 22.15 220 GLY 1 CA 1
ATOM 1673 C C . GLY A 1 220 ? -27.568 50.158 126.860 1.00 20.54 220 GLY 1 C 1
ATOM 1674 O O . GLY A 1 220 ? -28.074 49.124 127.260 1.00 24.14 220 GLY 1 O 1
ATOM 1675 N N . ARG A 1 221 ? -27.524 51.268 127.579 1.00 22.30 221 ARG 1 N 1
ATOM 1676 C CA . ARG A 1 221 ? -28.038 51.372 128.927 1.00 25.34 221 ARG 1 CA 1
ATOM 1677 C C . ARG A 1 221 ? -28.779 52.698 128.947 1.00 29.99 221 ARG 1 C 1
ATOM 1678 O O . ARG A 1 221 ? -28.325 53.685 128.324 1.00 34.71 221 ARG 1 O 1
ATOM 1686 N N . ILE A 1 222 ? -29.921 52.717 129.634 1.00 30.16 222 ILE 1 N 1
ATOM 1687 C CA . ILE A 1 222 ? -30.730 53.935 129.747 1.00 25.78 222 ILE 1 CA 1
ATOM 1688 C C . ILE A 1 222 ? -30.025 55.015 130.543 1.00 22.53 222 ILE 1 C 1
ATOM 1689 O O . ILE A 1 222 ? -29.499 54.763 131.625 1.00 24.52 222 ILE 1 O 1
ATOM 1694 N N . ILE A 1 223 ? -30.081 56.227 130.020 1.00 19.05 223 ILE 1 N 1
ATOM 1695 C CA . ILE A 1 223 ? -29.465 57.363 130.633 1.00 16.27 223 ILE 1 CA 1
ATOM 1696 C C . ILE A 1 223 ? -30.537 58.399 130.941 1.00 19.90 223 ILE 1 C 1
ATOM 1697 O O . ILE A 1 223 ? -31.340 58.770 130.082 1.00 21.13 223 ILE 1 O 1
ATOM 1702 N N . ALA A 1 224 ? -30.521 58.886 132.168 1.00 20.33 224 ALA 1 N 1
ATOM 1703 C CA . ALA A 1 224 ? -31.445 59.914 132.588 1.00 18.03 224 ALA 1 CA 1
ATOM 1704 C C . ALA A 1 224 ? -30.749 61.244 132.339 1.00 16.59 224 ALA 1 C 1
ATOM 1705 O O . ALA A 1 224 ? -29.819 61.615 133.051 1.00 21.73 224 ALA 1 O 1
ATOM 1707 N N . TRP A 1 225 ? -31.184 61.963 131.328 1.00 15.37 225 TRP 1 N 1
ATOM 1708 C CA . TRP A 1 225 ? -30.549 63.225 130.998 1.00 13.99 225 TRP 1 CA 1
ATOM 1709 C C . TRP A 1 225 ? -31.522 64.376 131.193 1.00 20.92 225 TRP 1 C 1
ATOM 1710 O O . TRP A 1 225 ? -32.643 64.350 130.680 1.00 22.16 225 TRP 1 O 1
ATOM 1721 N N . ASP A 1 226 ? -31.067 65.415 131.880 1.00 23.49 226 ASP 1 N 1
ATOM 1722 C CA . ASP A 1 226 ? -31.889 66.594 132.135 1.00 21.99 226 ASP 1 CA 1
ATOM 1723 C C . ASP A 1 226 ? -32.118 67.494 130.968 1.00 24.71 226 ASP 1 C 1
ATOM 1724 O O . ASP A 1 226 ? -32.818 68.484 131.098 1.00 26.98 226 ASP 1 O 1
ATOM 1729 N N . GLY A 1 227 ? -31.477 67.219 129.844 1.00 30.66 227 GLY 1 N 1
ATOM 1730 C CA . GLY A 1 227 ? -31.674 68.058 128.670 1.00 28.88 227 GLY 1 CA 1
ATOM 1731 C C . GLY A 1 227 ? -30.855 69.335 128.654 1.00 32.04 227 GLY 1 C 1
ATOM 1732 O O . GLY A 1 227 ? -30.907 70.070 127.669 1.00 33.57 227 GLY 1 O 1
ATOM 1733 N N . GLN A 1 228 ? -30.112 69.612 129.730 1.00 34.57 228 GLN 1 N 1
ATOM 1734 C CA . GLN A 1 228 ? -29.291 70.829 129.815 1.00 37.42 228 GLN 1 CA 1
ATOM 1735 C C . GLN A 1 228 ? -27.799 70.492 129.752 1.00 35.66 228 GLN 1 C 1
ATOM 1736 O O . GLN A 1 228 ? -27.048 71.107 128.984 1.00 34.24 228 GLN 1 O 1
ATOM 1742 N N . ALA A 1 229 ? -27.384 69.522 130.567 1.00 31.13 229 ALA 1 N 1
ATOM 1743 C CA . ALA A 1 229 ? -25.986 69.090 130.628 1.00 28.81 229 ALA 1 CA 1
ATOM 1744 C C . ALA A 1 229 ? -25.490 68.748 129.235 1.00 34.96 229 ALA 1 C 1
ATOM 1745 O O . ALA A 1 229 ? -26.239 68.205 128.425 1.00 34.23 229 ALA 1 O 1
ATOM 1747 N N . ALA A 1 230 ? -24.214 69.016 128.977 1.00 41.35 230 ALA 1 N 1
ATOM 1748 C CA . ALA A 1 230 ? -23.626 68.753 127.662 1.00 35.44 230 ALA 1 CA 1
ATOM 1749 C C . ALA A 1 230 ? -23.569 67.281 127.279 1.00 30.00 230 ALA 1 C 1
ATOM 1750 O O . ALA A 1 230 ? -23.138 66.410 128.059 1.00 29.29 230 ALA 1 O 1
ATOM 1752 N N . LEU A 1 231 ? -24.016 67.028 126.058 1.00 25.49 231 LEU 1 N 1
ATOM 1753 C CA . LEU A 1 231 ? -24.062 65.692 125.477 1.00 27.33 231 LEU 1 CA 1
ATOM 1754 C C . LEU A 1 231 ? -22.893 65.693 124.506 1.00 27.33 231 LEU 1 C 1
ATOM 1755 O O . LEU A 1 231 ? -22.994 66.206 123.381 1.00 26.01 231 LEU 1 O 1
ATOM 1760 N N . HIS A 1 232 ? -21.791 65.111 124.954 1.00 26.45 232 HIS 1 N 1
ATOM 1761 C CA . HIS A 1 232 ? -20.551 65.126 124.210 1.00 26.05 232 HIS 1 CA 1
ATOM 1762 C C . HIS A 1 232 ? -20.111 63.818 123.554 1.00 28.02 232 HIS 1 C 1
ATOM 1763 O O . HIS A 1 232 ? -19.830 62.822 124.231 1.00 28.94 232 HIS 1 O 1
ATOM 1770 N N . VAL A 1 233 ? -20.021 63.829 122.227 1.00 30.86 233 VAL 1 N 1
ATOM 1771 C CA . VAL A 1 233 ? -19.579 62.642 121.499 1.00 30.49 233 VAL 1 CA 1
ATOM 1772 C C . VAL A 1 233 ? -18.107 62.804 121.084 1.00 29.13 233 VAL 1 C 1
ATOM 1773 O O . VAL A 1 233 ? -17.676 63.885 120.680 1.00 29.39 233 VAL 1 O 1
ATOM 1777 N N . HIS A 1 234 ? -17.333 61.737 121.232 1.00 28.24 234 HIS 1 N 1
ATOM 1778 C CA . HIS A 1 234 ? -15.919 61.748 120.892 1.00 32.76 234 HIS 1 CA 1
ATOM 1779 C C . HIS A 1 234 ? -15.507 60.477 120.131 1.00 33.08 234 HIS 1 C 1
ATOM 1780 O O . HIS A 1 234 ? -15.747 59.349 120.596 1.00 29.56 234 HIS 1 O 1
ATOM 1787 N N . ASN A 1 235 ? -14.929 60.679 118.941 1.00 33.22 235 ASN 1 N 1
ATOM 1788 C CA . ASN A 1 235 ? -14.419 59.593 118.094 1.00 30.33 235 ASN 1 CA 1
ATOM 1789 C C . ASN A 1 235 ? -12.888 59.609 118.155 1.00 32.48 235 ASN 1 C 1
ATOM 1790 O O . ASN A 1 235 ? -12.253 60.358 117.429 1.00 36.69 235 ASN 1 O 1
ATOM 1795 N N . PRO A 1 236 ? -12.278 58.847 119.074 1.00 33.96 236 PRO 1 N 1
ATOM 1796 C CA . PRO A 1 236 ? -10.814 58.829 119.177 1.00 38.45 236 PRO 1 CA 1
ATOM 1797 C C . PRO A 1 236 ? -10.187 57.936 118.104 1.00 44.56 236 PRO 1 C 1
ATOM 1798 O O . PRO A 1 236 ? -8.972 57.805 117.999 1.00 48.84 236 PRO 1 O 1
ATOM 1802 N N . THR A 1 237 ? -11.065 57.288 117.360 1.00 44.55 237 THR 1 N 1
ATOM 1803 C CA . THR A 1 237 ? -10.746 56.374 116.298 1.00 37.28 237 THR 1 CA 1
ATOM 1804 C C . THR A 1 237 ? -10.173 57.060 115.054 1.00 44.19 237 THR 1 C 1
ATOM 1805 O O . THR A 1 237 ? -10.359 58.283 114.835 1.00 37.60 237 THR 1 O 1
ATOM 1809 N N . GLN A 1 238 ? -9.415 56.284 114.271 1.00 53.87 238 GLN 1 N 1
ATOM 1810 C CA . GLN A 1 238 ? -8.783 56.801 113.053 1.00 57.54 238 GLN 1 CA 1
ATOM 1811 C C . GLN A 1 238 ? -9.595 56.611 111.775 1.00 55.85 238 GLN 1 C 1
ATOM 1812 O O . GLN A 1 238 ? -9.081 56.762 110.680 1.00 56.68 238 GLN 1 O 1
ATOM 1818 N N . GLN A 1 239 ? -10.896 56.395 111.938 1.00 56.54 239 GLN 1 N 1
ATOM 1819 C CA . GLN A 1 239 ? -11.833 56.176 110.841 1.00 52.41 239 GLN 1 CA 1
ATOM 1820 C C . GLN A 1 239 ? -13.120 56.913 111.147 1.00 45.78 239 GLN 1 C 1
ATOM 1821 O O . GLN A 1 239 ? -13.348 57.305 112.295 1.00 43.42 239 GLN 1 O 1
ATOM 1827 N N . ASN A 1 240 ? -13.986 57.057 110.146 1.00 43.40 240 ASN 1 N 1
ATOM 1828 C CA . ASN A 1 240 ? -15.279 57.702 110.381 1.00 42.60 240 ASN 1 CA 1
ATOM 1829 C C . ASN A 1 240 ? -16.114 56.796 111.298 1.00 42.49 240 ASN 1 C 1
ATOM 1830 O O . ASN A 1 240 ? -15.986 55.549 111.276 1.00 39.65 240 ASN 1 O 1
ATOM 1835 N N . ALA A 1 241 ? -16.984 57.435 112.076 1.00 39.08 241 ALA 1 N 1
ATOM 1836 C CA . ALA A 1 241 ? -17.854 56.733 113.003 1.00 33.07 241 ALA 1 CA 1
ATOM 1837 C C . ALA A 1 241 ? -19.263 57.300 112.975 1.00 30.53 241 ALA 1 C 1
ATOM 1838 O O . ALA A 1 241 ? -19.483 58.455 112.574 1.00 27.32 241 ALA 1 O 1
ATOM 1840 N N . MET A 1 242 ? -20.225 56.453 113.335 1.00 28.87 242 MET 1 N 1
ATOM 1841 C CA . MET A 1 242 ? -21.626 56.866 113.443 1.00 25.91 242 MET 1 CA 1
ATOM 1842 C C . MET A 1 242 ? -22.245 56.324 114.728 1.00 29.76 242 MET 1 C 1
ATOM 1843 O O . MET A 1 242 ? -21.994 55.162 115.105 1.00 32.45 242 MET 1 O 1
ATOM 1848 N N . VAL A 1 243 ? -22.963 57.170 115.464 1.00 26.94 243 VAL 1 N 1
ATOM 1849 C CA . VAL A 1 243 ? -23.638 56.665 116.663 1.00 25.04 243 VAL 1 CA 1
ATOM 1850 C C . VAL A 1 243 ? -25.102 57.022 116.574 1.00 23.13 243 VAL 1 C 1
ATOM 1851 O O . VAL A 1 243 ? -25.438 58.041 115.926 1.00 19.80 243 VAL 1 O 1
ATOM 1855 N N . GLN A 1 244 ? -25.979 56.130 117.065 1.00 22.17 244 GLN 1 N 1
ATOM 1856 C CA . GLN A 1 244 ? -27.410 56.493 117.128 1.00 19.13 244 GLN 1 CA 1
ATOM 1857 C C . GLN A 1 244 ? -27.751 56.768 118.569 1.00 15.77 244 GLN 1 C 1
ATOM 1858 O O . GLN A 1 244 ? -27.166 56.172 119.487 1.00 13.13 244 GLN 1 O 1
ATOM 1864 N N . ILE A 1 245 ? -28.573 57.784 118.766 1.00 16.08 245 ILE 1 N 1
ATOM 1865 C CA . ILE A 1 245 ? -29.024 58.138 120.107 1.00 18.06 245 ILE 1 CA 1
ATOM 1866 C C . ILE A 1 245 ? -30.532 58.126 120.071 1.00 15.93 245 ILE 1 C 1
ATOM 1867 O O . ILE A 1 245 ? -31.163 58.850 119.281 1.00 16.23 245 ILE 1 O 1
ATOM 1872 N N . GLN A 1 246 ? -31.087 57.187 120.829 1.00 16.18 246 GLN 1 N 1
ATOM 1873 C CA . GLN A 1 246 ? -32.532 56.988 120.921 1.00 16.42 246 GLN 1 CA 1
ATOM 1874 C C . GLN A 1 246 ? -33.165 57.607 122.159 1.00 19.63 246 GLN 1 C 1
ATOM 1875 O O . GLN A 1 246 ? -32.643 57.424 123.272 1.00 19.76 246 GLN 1 O 1
ATOM 1881 N N . VAL A 1 247 ? -34.262 58.348 121.966 1.00 18.45 247 VAL 1 N 1
ATOM 1882 C CA . VAL A 1 247 ? -35.012 58.902 123.099 1.00 20.67 247 VAL 1 CA 1
ATOM 1883 C C . VAL A 1 247 ? -36.083 57.834 123.386 1.00 19.35 247 VAL 1 C 1
ATOM 1884 O O . VAL A 1 247 ? -37.140 57.787 122.720 1.00 24.18 247 VAL 1 O 1
ATOM 1888 N N . VAL A 1 248 ? -35.783 56.948 124.339 1.00 12.73 248 VAL 1 N 1
ATOM 1889 C CA . VAL A 1 248 ? -36.707 55.881 124.678 1.00 15.29 248 VAL 1 CA 1
ATOM 1890 C C . VAL A 1 248 ? -38.055 56.376 125.231 1.00 19.72 248 VAL 1 C 1
ATOM 1891 O O . VAL A 1 248 ? -39.100 55.798 124.924 1.00 19.53 248 VAL 1 O 1
ATOM 1895 N N . PHE A 1 249 ? -38.028 57.477 125.984 1.00 17.07 249 PHE 1 N 1
ATOM 1896 C CA . PHE A 1 249 ? -39.226 58.162 126.479 1.00 11.98 249 PHE 1 CA 1
ATOM 1897 C C . PHE A 1 249 ? -38.769 59.378 127.232 1.00 13.84 249 PHE 1 C 1
ATOM 1898 O O . PHE A 1 249 ? -37.612 59.462 127.643 1.00 16.90 249 PHE 1 O 1
ATOM 1906 N N . TYR A 1 250 ? -39.656 60.350 127.369 1.00 16.08 250 TYR 1 N 1
ATOM 1907 C CA . TYR A 1 250 ? -39.322 61.562 128.108 1.00 20.03 250 TYR 1 CA 1
ATOM 1908 C C . TYR A 1 250 ? -40.509 61.950 129.004 1.00 21.45 250 TYR 1 C 1
ATOM 1909 O O . TYR A 1 250 ? -41.623 61.452 128.793 1.00 16.83 250 TYR 1 O 1
ATOM 1918 N N . ILE A 1 251 ? -40.273 62.810 130.001 1.00 17.23 251 ILE 1 N 1
ATOM 1919 C CA . ILE A 1 251 ? -41.348 63.248 130.889 1.00 15.46 251 ILE 1 CA 1
ATOM 1920 C C . ILE A 1 251 ? -41.495 64.769 130.892 1.00 16.03 251 ILE 1 C 1
ATOM 1921 O O . ILE A 1 251 ? -40.511 65.500 130.877 1.00 17.00 251 ILE 1 O 1
ATOM 1926 N N . SER A 1 252 ? -42.731 65.245 130.875 1.00 16.54 252 SER 1 N 1
ATOM 1927 C CA . SER A 1 252 ? -42.962 66.668 130.932 1.00 15.27 252 SER 1 CA 1
ATOM 1928 C C . SER A 1 252 ? -44.205 66.899 131.800 1.00 16.60 252 SER 1 C 1
ATOM 1929 O O . SER A 1 252 ? -44.733 65.945 132.375 1.00 15.21 252 SER 1 O 1
ATOM 1932 N N . MET A 1 253 ? -44.599 68.163 131.960 1.00 18.08 253 MET 1 N 1
ATOM 1933 C CA . MET A 1 253 ? -45.784 68.514 132.732 1.00 12.67 253 MET 1 CA 1
ATOM 1934 C C . MET A 1 253 ? -47.046 68.690 131.878 1.00 16.69 253 MET 1 C 1
ATOM 1935 O O . MET A 1 253 ? -47.990 69.380 132.258 1.00 22.03 253 MET 1 O 1
ATOM 1940 N N . ASP A 1 254 ? -47.071 68.053 130.714 1.00 12.46 254 ASP 1 N 1
ATOM 1941 C CA . ASP A 1 254 ? -48.261 68.120 129.894 1.00 13.96 254 ASP 1 CA 1
ATOM 1942 C C . ASP A 1 254 ? -49.087 66.928 130.386 1.00 14.97 254 ASP 1 C 1
ATOM 1943 O O . ASP A 1 254 ? -48.534 65.890 130.764 1.00 17.83 254 ASP 1 O 1
ATOM 1948 N N . LYS A 1 255 ? -50.399 67.102 130.451 1.00 13.20 255 LYS 1 N 1
ATOM 1949 C CA . LYS A 1 255 ? -51.263 66.056 130.942 1.00 12.16 255 LYS 1 CA 1
ATOM 1950 C C . LYS A 1 255 ? -51.401 64.953 129.934 1.00 17.27 255 LYS 1 C 1
ATOM 1951 O O . LYS A 1 255 ? -51.434 65.219 128.718 1.00 22.15 255 LYS 1 O 1
ATOM 1957 N N . THR A 1 256 ? -51.403 63.719 130.440 1.00 16.93 256 THR 1 N 1
ATOM 1958 C CA . THR A 1 256 ? -51.576 62.559 129.594 1.00 13.12 256 THR 1 CA 1
ATOM 1959 C C . THR A 1 256 ? -52.893 61.896 129.994 1.00 16.69 256 THR 1 C 1
ATOM 1960 O O . THR A 1 256 ? -53.626 62.401 130.840 1.00 14.75 256 THR 1 O 1
ATOM 1964 N N . LEU A 1 257 ? -53.216 60.792 129.342 1.00 18.81 257 LEU 1 N 1
ATOM 1965 C CA . LEU A 1 257 ? -54.440 60.055 129.615 1.00 11.25 257 LEU 1 CA 1
ATOM 1966 C C . LEU A 1 257 ? -54.362 59.260 130.930 1.00 11.47 257 LEU 1 C 1
ATOM 1967 O O . LEU A 1 257 ? -55.278 58.534 131.265 1.00 15.82 257 LEU 1 O 1
ATOM 1972 N N . ASN A 1 258 ? -53.232 59.330 131.623 1.00 9.24 258 ASN 1 N 1
ATOM 1973 C CA . ASN A 1 258 ? -53.076 58.633 132.889 1.00 10.69 258 ASN 1 CA 1
ATOM 1974 C C . ASN A 1 258 ? -53.156 59.620 134.040 1.00 13.28 258 ASN 1 C 1
ATOM 1975 O O . ASN A 1 258 ? -52.618 59.343 135.086 1.00 17.16 258 ASN 1 O 1
ATOM 1980 N N . GLN A 1 259 ? -53.757 60.789 133.836 1.00 10.61 259 GLN 1 N 1
ATOM 1981 C CA . GLN A 1 259 ? -53.872 61.792 134.902 1.00 7.80 259 GLN 1 CA 1
ATOM 1982 C C . GLN A 1 259 ? -54.947 61.418 135.929 1.00 12.11 259 GLN 1 C 1
ATOM 1983 O O . GLN A 1 259 ? -54.890 61.807 137.102 1.00 13.24 259 GLN 1 O 1
ATOM 1989 N N . TYR A 1 260 ? -55.896 60.609 135.476 1.00 13.39 260 TYR 1 N 1
ATOM 1990 C CA . TYR A 1 260 ? -57.003 60.167 136.284 1.00 10.27 260 TYR 1 CA 1
ATOM 1991 C C . TYR A 1 260 ? -57.156 58.671 136.014 1.00 13.25 260 TYR 1 C 1
ATOM 1992 O O . TYR A 1 260 ? -57.137 58.261 134.868 1.00 15.04 260 TYR 1 O 1
ATOM 2001 N N . PRO A 1 261 ? -57.364 57.845 137.065 1.00 13.94 261 PRO 1 N 1
ATOM 2002 C CA . PRO A 1 261 ? -57.511 56.400 136.870 1.00 8.39 261 PRO 1 CA 1
ATOM 2003 C C . PRO A 1 261 ? -58.509 55.983 135.816 1.00 9.00 261 PRO 1 C 1
ATOM 2004 O O . PRO A 1 261 ? -59.673 56.328 135.881 1.00 16.29 261 PRO 1 O 1
ATOM 2008 N N . ALA A 1 262 ? -58.015 55.202 134.857 1.00 9.95 262 ALA 1 N 1
ATOM 2009 C CA . ALA A 1 262 ? -58.772 54.694 133.725 1.00 4.11 262 ALA 1 CA 1
ATOM 2010 C C . ALA A 1 262 ? -59.521 55.719 132.896 1.00 5.21 262 ALA 1 C 1
ATOM 2011 O O . ALA A 1 262 ? -60.527 55.376 132.233 1.00 11.18 262 ALA 1 O 1
ATOM 2013 N N . LEU A 1 263 ? -58.939 56.920 132.780 1.00 5.09 263 LEU 1 N 1
ATOM 2014 C CA . LEU A 1 263 ? -59.549 57.991 131.974 1.00 7.96 263 LEU 1 CA 1
ATOM 2015 C C . LEU A 1 263 ? -59.901 57.485 130.558 1.00 13.42 263 LEU 1 C 1
ATOM 2016 O O . LEU A 1 263 ? -60.974 57.781 130.015 1.00 16.14 263 LEU 1 O 1
ATOM 2021 N N . THR A 1 264 ? -59.006 56.681 129.982 1.00 12.32 264 THR 1 N 1
ATOM 2022 C CA . THR A 1 264 ? -59.224 56.152 128.650 1.00 10.77 264 THR 1 CA 1
ATOM 2023 C C . THR A 1 264 ? -60.497 55.313 128.571 1.00 7.94 264 THR 1 C 1
ATOM 2024 O O . THR A 1 264 ? -61.295 55.470 127.656 1.00 8.83 264 THR 1 O 1
ATOM 2028 N N . ALA A 1 265 ? -60.703 54.434 129.545 1.00 7.47 265 ALA 1 N 1
ATOM 2029 C CA . ALA A 1 265 ? -61.886 53.591 129.551 1.00 2.13 265 ALA 1 CA 1
ATOM 2030 C C . ALA A 1 265 ? -63.153 54.443 129.677 1.00 5.59 265 ALA 1 C 1
ATOM 2031 O O . ALA A 1 265 ? -64.201 54.087 129.113 1.00 14.57 265 ALA 1 O 1
ATOM 2033 N N . GLU A 1 266 ? -63.071 55.570 130.404 1.00 2.14 266 GLU 1 N 1
ATOM 2034 C CA . GLU A 1 266 ? -64.234 56.465 130.549 1.00 2.48 266 GLU 1 CA 1
ATOM 2035 C C . GLU A 1 266 ? -64.531 57.154 129.223 1.00 9.65 266 GLU 1 C 1
ATOM 2036 O O . GLU A 1 266 ? -65.694 57.239 128.781 1.00 13.30 266 GLU 1 O 1
ATOM 2042 N N . ILE A 1 267 ? -63.477 57.695 128.615 1.00 10.00 267 ILE 1 N 1
ATOM 2043 C CA . ILE A 1 267 ? -63.588 58.328 127.313 1.00 10.26 267 ILE 1 CA 1
ATOM 2044 C C . ILE A 1 267 ? -64.197 57.336 126.321 1.00 9.74 267 ILE 1 C 1
ATOM 2045 O O . ILE A 1 267 ? -65.126 57.671 125.580 1.00 13.65 267 ILE 1 O 1
ATOM 2050 N N . PHE A 1 268 ? -63.699 56.106 126.319 1.00 7.00 268 PHE 1 N 1
ATOM 2051 C CA . PHE A 1 268 ? -64.238 55.084 125.416 1.00 9.79 268 PHE 1 CA 1
ATOM 2052 C C . PHE A 1 268 ? -65.742 54.867 125.616 1.00 11.64 268 PHE 1 C 1
ATOM 2053 O O . PHE A 1 268 ? -66.492 54.700 124.658 1.00 17.03 268 PHE 1 O 1
ATOM 2061 N N . ASN A 1 269 ? -66.146 54.787 126.877 1.00 11.92 269 ASN 1 N 1
ATOM 2062 C CA . ASN A 1 269 ? -67.535 54.594 127.230 1.00 8.96 269 ASN 1 CA 1
ATOM 2063 C C . ASN A 1 269 ? -68.403 55.729 126.691 1.00 7.35 269 ASN 1 C 1
ATOM 2064 O O . ASN A 1 269 ? -69.458 55.477 126.136 1.00 13.43 269 ASN 1 O 1
ATOM 2069 N N . VAL A 1 270 ? -67.970 56.973 126.882 1.00 8.33 270 VAL 1 N 1
ATOM 2070 C CA . VAL A 1 270 ? -68.695 58.165 126.404 1.00 4.75 270 VAL 1 CA 1
ATOM 2071 C C . VAL A 1 270 ? -68.867 58.188 124.883 1.00 10.85 270 VAL 1 C 1
ATOM 2072 O O . VAL A 1 270 ? -69.926 58.538 124.379 1.00 14.01 270 VAL 1 O 1
ATOM 2076 N N . TYR A 1 271 ? -67.815 57.842 124.145 1.00 16.31 271 TYR 1 N 1
ATOM 2077 C CA . TYR A 1 271 ? -67.891 57.883 122.688 1.00 13.03 271 TYR 1 CA 1
ATOM 2078 C C . TYR A 1 271 ? -68.458 56.661 122.009 1.00 15.07 271 TYR 1 C 1
ATOM 2079 O O . TYR A 1 271 ? -68.568 56.634 120.795 1.00 19.17 271 TYR 1 O 1
ATOM 2088 N N . SER A 1 272 ? -68.831 55.648 122.776 1.00 18.14 272 SER 1 N 1
ATOM 2089 C CA . SER A 1 272 ? -69.454 54.475 122.178 1.00 15.86 272 SER 1 CA 1
ATOM 2090 C C . SER A 1 272 ? -70.805 54.892 121.628 1.00 17.25 272 SER 1 C 1
ATOM 2091 O O . SER A 1 272 ? -71.463 55.851 122.098 1.00 15.66 272 SER 1 O 1
ATOM 2094 N N . PHE A 1 273 ? -71.224 54.127 120.642 1.00 15.62 273 PHE 1 N 1
ATOM 2095 C CA . PHE A 1 273 ? -72.448 54.401 119.935 1.00 14.25 273 PHE 1 CA 1
ATOM 2096 C C . PHE A 1 273 ? -73.723 54.171 120.736 1.00 15.09 273 PHE 1 C 1
ATOM 2097 O O . PHE A 1 273 ? -74.520 55.107 120.894 1.00 12.79 273 PHE 1 O 1
ATOM 2105 N N . ARG A 1 274 ? -73.897 52.922 121.210 1.00 18.44 274 ARG 1 N 1
ATOM 2106 C CA . ARG A 1 274 ? -75.084 52.455 121.963 1.00 11.08 274 ARG 1 CA 1
ATOM 2107 C C . ARG A 1 274 ? -76.275 52.364 120.991 1.00 13.82 274 ARG 1 C 1
ATOM 2108 O O . ARG A 1 274 ? -76.672 51.267 120.564 1.00 12.55 274 ARG 1 O 1
ATOM 2116 N N . ASP A 1 275 ? -76.783 53.521 120.586 1.00 8.79 275 ASP 1 N 1
ATOM 2117 C CA . ASP A 1 275 ? -77.858 53.585 119.616 1.00 12.56 275 ASP 1 CA 1
ATOM 2118 C C . ASP A 1 275 ? -77.930 55.035 119.164 1.00 15.48 275 ASP 1 C 1
ATOM 2119 O O . ASP A 1 275 ? -77.210 55.919 119.705 1.00 19.44 275 ASP 1 O 1
ATOM 2124 N N . HIS A 1 276 ? -78.859 55.306 118.259 1.00 6.75 276 HIS 1 N 1
ATOM 2125 C CA . HIS A 1 276 ? -78.983 56.655 117.729 1.00 15.70 276 HIS 1 CA 1
ATOM 2126 C C . HIS A 1 276 ? -79.327 57.735 118.697 1.00 18.86 276 HIS 1 C 1
ATOM 2127 O O . HIS A 1 276 ? -78.899 58.875 118.524 1.00 27.49 276 HIS 1 O 1
ATOM 2134 N N . THR A 1 277 ? -80.092 57.388 119.722 1.00 20.78 277 THR 1 N 1
ATOM 2135 C CA . THR A 1 277 ? -80.486 58.373 120.714 1.00 18.96 277 THR 1 CA 1
ATOM 2136 C C . THR A 1 277 ? -79.287 58.762 121.582 1.00 15.49 277 THR 1 C 1
ATOM 2137 O O . THR A 1 277 ? -78.981 59.957 121.760 1.00 15.23 277 THR 1 O 1
ATOM 2141 N N . TRP A 1 278 ? -78.545 57.768 122.056 1.00 7.42 278 TRP 1 N 1
ATOM 2142 C CA . TRP A 1 278 ? -77.403 58.081 122.880 1.00 9.73 278 TRP 1 CA 1
ATOM 2143 C C . TRP A 1 278 ? -76.391 58.870 122.054 1.00 15.04 278 TRP 1 C 1
ATOM 2144 O O . TRP A 1 278 ? -75.794 59.863 122.503 1.00 17.24 278 TRP 1 O 1
ATOM 2155 N N . HIS A 1 279 ? -76.180 58.387 120.842 1.00 14.68 279 HIS 1 N 1
ATOM 2156 C CA . HIS A 1 279 ? -75.269 59.026 119.942 1.00 12.08 279 HIS 1 CA 1
ATOM 2157 C C . HIS A 1 279 ? -75.683 60.499 119.726 1.00 12.37 279 HIS 1 C 1
ATOM 2158 O O . HIS A 1 279 ? -74.866 61.434 119.878 1.00 10.96 279 HIS 1 O 1
ATOM 2165 N N . GLY A 1 280 ? -76.970 60.723 119.463 1.00 10.88 280 GLY 1 N 1
ATOM 2166 C CA . GLY A 1 280 ? -77.464 62.087 119.284 1.00 6.40 280 GLY 1 CA 1
ATOM 2167 C C . GLY A 1 280 ? -77.337 62.951 120.538 1.00 14.32 280 GLY 1 C 1
ATOM 2168 O O . GLY A 1 280 ? -76.901 64.112 120.479 1.00 18.35 280 GLY 1 O 1
ATOM 2169 N N . LEU A 1 281 ? -77.725 62.384 121.678 1.00 15.14 281 LEU 1 N 1
ATOM 2170 C CA . LEU A 1 281 ? -77.687 63.069 122.971 1.00 14.35 281 LEU 1 CA 1
ATOM 2171 C C . LEU A 1 281 ? -76.255 63.431 123.358 1.00 15.08 281 LEU 1 C 1
ATOM 2172 O O . LEU A 1 281 ? -75.973 64.572 123.767 1.00 14.67 281 LEU 1 O 1
ATOM 2177 N N . ARG A 1 282 ? -75.361 62.444 123.271 1.00 12.64 282 ARG 1 N 1
ATOM 2178 C CA . ARG A 1 282 ? -73.956 62.663 123.606 1.00 13.08 282 ARG 1 CA 1
ATOM 2179 C C . ARG A 1 282 ? -73.390 63.777 122.726 1.00 14.33 282 ARG 1 C 1
ATOM 2180 O O . ARG A 1 282 ? -72.758 64.720 123.214 1.00 16.49 282 ARG 1 O 1
ATOM 2188 N N . THR A 1 283 ? -73.606 63.667 121.422 1.00 12.10 283 THR 1 N 1
ATOM 2189 C CA . THR A 1 283 ? -73.156 64.709 120.509 1.00 13.62 283 THR 1 CA 1
ATOM 2190 C C . THR A 1 283 ? -73.684 66.094 120.920 1.00 13.37 283 THR 1 C 1
ATOM 2191 O O . THR A 1 283 ? -72.916 67.060 121.030 1.00 16.88 283 THR 1 O 1
ATOM 2195 N N . ALA A 1 284 ? -74.989 66.189 121.180 1.00 12.31 284 ALA 1 N 1
ATOM 2196 C CA . ALA A 1 284 ? -75.597 67.462 121.595 1.00 10.60 284 ALA 1 CA 1
ATOM 2197 C C . ALA A 1 284 ? -74.995 68.024 122.877 1.00 13.19 284 ALA 1 C 1
ATOM 2198 O O . ALA A 1 284 ? -74.789 69.227 122.989 1.00 23.49 284 ALA 1 O 1
ATOM 2200 N N . ILE A 1 285 ? -74.739 67.172 123.860 1.00 12.82 285 ILE 1 N 1
ATOM 2201 C CA . ILE A 1 285 ? -74.150 67.641 125.102 1.00 12.50 285 ILE 1 CA 1
ATOM 2202 C C . ILE A 1 285 ? -72.703 68.088 124.857 1.00 15.89 285 ILE 1 C 1
ATOM 2203 O O . ILE A 1 285 ? -72.300 69.154 125.315 1.00 19.30 285 ILE 1 O 1
ATOM 2208 N N . LEU A 1 286 ? -71.924 67.310 124.111 1.00 18.03 286 LEU 1 N 1
ATOM 2209 C CA . LEU A 1 286 ? -70.531 67.689 123.871 1.00 14.62 286 LEU 1 CA 1
ATOM 2210 C C . LEU A 1 286 ? -70.373 68.968 123.021 1.00 20.92 286 LEU 1 C 1
ATOM 2211 O O . LEU A 1 286 ? -69.357 69.672 123.145 1.00 21.68 286 LEU 1 O 1
ATOM 2216 N N . ASN A 1 287 ? -71.393 69.319 122.226 1.00 20.62 287 ASN 1 N 1
ATOM 2217 C CA . ASN A 1 287 ? -71.348 70.555 121.406 1.00 23.08 287 ASN 1 CA 1
ATOM 2218 C C . ASN A 1 287 ? -71.267 71.806 122.236 1.00 23.22 287 ASN 1 C 1
ATOM 2219 O O . ASN A 1 287 ? -71.001 72.880 121.724 1.00 32.75 287 ASN 1 O 1
ATOM 2224 N N . ARG A 1 288 ? -71.573 71.678 123.511 1.00 24.65 288 ARG 1 N 1
ATOM 2225 C CA . ARG A 1 288 ? -71.579 72.806 124.416 1.00 23.43 288 ARG 1 CA 1
ATOM 2226 C C . ARG A 1 288 ? -70.274 72.861 125.178 1.00 25.48 288 ARG 1 C 1
ATOM 2227 O O . ARG A 1 288 ? -70.163 73.586 126.162 1.00 28.93 288 ARG 1 O 1
ATOM 2235 N N . THR A 1 289 ? -69.296 72.069 124.748 1.00 27.32 289 THR 1 N 1
ATOM 2236 C CA . THR A 1 289 ? -67.999 72.009 125.415 1.00 25.51 289 THR 1 CA 1
ATOM 2237 C C . THR A 1 289 ? -66.842 72.169 124.419 1.00 28.12 289 THR 1 C 1
ATOM 2238 O O . THR A 1 289 ? -67.052 72.334 123.210 1.00 30.98 289 THR 1 O 1
ATOM 2242 N N . THR A 1 290 ? -65.612 72.101 124.922 1.00 28.57 290 THR 1 N 1
ATOM 2243 C CA . THR A 1 290 ? -64.440 72.233 124.060 1.00 25.47 290 THR 1 CA 1
ATOM 2244 C C . THR A 1 290 ? -63.933 70.870 123.629 1.00 26.04 290 THR 1 C 1
ATOM 2245 O O . THR A 1 290 ? -62.876 70.756 123.007 1.00 38.34 290 THR 1 O 1
ATOM 2249 N N . LEU A 1 291 ? -64.711 69.844 123.947 1.00 16.64 291 LEU 1 N 1
ATOM 2250 C CA . LEU A 1 291 ? -64.389 68.482 123.612 1.00 14.25 291 LEU 1 CA 1
ATOM 2251 C C . LEU A 1 291 ? -65.014 68.124 122.270 1.00 17.13 291 LEU 1 C 1
ATOM 2252 O O . LEU A 1 291 ? -66.011 68.721 121.856 1.00 23.67 291 LEU 1 O 1
ATOM 2257 N N . PRO A 1 292 ? -64.351 67.244 121.506 1.00 18.20 292 PRO 1 N 1
ATOM 2258 C CA . PRO A 1 292 ? -64.924 66.849 120.220 1.00 17.27 292 PRO 1 CA 1
ATOM 2259 C C . PRO A 1 292 ? -66.244 66.126 120.516 1.00 23.49 292 PRO 1 C 1
ATOM 2260 O O . PRO A 1 292 ? -66.375 65.416 121.517 1.00 23.20 292 PRO 1 O 1
ATOM 2264 N N . ASN A 1 293 ? -67.220 66.304 119.641 1.00 26.54 293 ASN 1 N 1
ATOM 2265 C CA . ASN A 1 293 ? -68.522 65.719 119.851 1.00 24.44 293 ASN 1 CA 1
ATOM 2266 C C . ASN A 1 293 ? -68.728 64.262 119.466 1.00 23.84 293 ASN 1 C 1
ATOM 2267 O O . ASN A 1 293 ? -69.731 63.670 119.852 1.00 30.47 293 ASN 1 O 1
ATOM 2272 N N . MET A 1 294 ? -67.863 63.678 118.642 1.00 27.51 294 MET 1 N 1
ATOM 2273 C CA . MET A 1 294 ? -68.061 62.251 118.344 1.00 21.52 294 MET 1 CA 1
ATOM 2274 C C . MET A 1 294 ? -66.853 61.359 118.206 1.00 15.93 294 MET 1 C 1
ATOM 2275 O O . MET A 1 294 ? -66.981 60.148 118.084 1.00 18.66 294 MET 1 O 1
ATOM 2280 N N . LEU A 1 295 ? -65.669 61.940 118.318 1.00 19.37 295 LEU 1 N 1
ATOM 2281 C CA . LEU A 1 295 ? -64.442 61.151 118.259 1.00 14.80 295 LEU 1 CA 1
ATOM 2282 C C . LEU A 1 295 ? -63.591 61.622 119.415 1.00 12.81 295 LEU 1 C 1
ATOM 2283 O O . LEU A 1 295 ? -63.588 62.812 119.741 1.00 15.46 295 LEU 1 O 1
ATOM 2288 N N . PRO A 1 296 ? -62.931 60.679 120.108 1.00 6.60 296 PRO 1 N 1
ATOM 2289 C CA . PRO A 1 296 ? -62.067 61.017 121.245 1.00 8.60 296 PRO 1 CA 1
ATOM 2290 C C . PRO A 1 296 ? -61.051 62.062 120.804 1.00 18.06 296 PRO 1 C 1
ATOM 2291 O O . PRO A 1 296 ? -60.580 62.053 119.646 1.00 24.93 296 PRO 1 O 1
ATOM 2295 N N . PRO A 1 297 ? -60.685 62.969 121.715 1.00 19.40 297 PRO 1 N 1
ATOM 2296 C CA . PRO A 1 297 ? -59.704 64.014 121.398 1.00 19.46 297 PRO 1 CA 1
ATOM 2297 C C . PRO A 1 297 ? -58.323 63.418 121.024 1.00 20.56 297 PRO 1 C 1
ATOM 2298 O O . PRO A 1 297 ? -58.004 62.283 121.347 1.00 27.09 297 PRO 1 O 1
ATOM 2302 N N . ILE A 1 298 ? -57.520 64.176 120.300 1.00 24.62 298 ILE 1 N 1
ATOM 2303 C CA . ILE A 1 298 ? -56.205 63.702 119.895 1.00 21.28 298 ILE 1 CA 1
ATOM 2304 C C . ILE A 1 298 ? -55.286 63.903 121.072 1.00 20.34 298 ILE 1 C 1
ATOM 2305 O O . ILE A 1 298 ? -54.506 63.036 121.419 1.00 26.75 298 ILE 1 O 1
ATOM 2310 N N . PHE A 1 299 ? -55.393 65.061 121.705 1.00 22.51 299 PHE 1 N 1
ATOM 2311 C CA . PHE A 1 299 ? -54.570 65.347 122.866 1.00 25.52 299 PHE 1 CA 1
ATOM 2312 C C . PHE A 1 299 ? -55.447 65.291 124.073 1.00 27.42 299 PHE 1 C 1
ATOM 2313 O O . PHE A 1 299 ? -56.623 65.666 124.009 1.00 33.08 299 PHE 1 O 1
ATOM 2321 N N . PRO A 1 300 ? -54.921 64.743 125.172 1.00 24.93 300 PRO 1 N 1
ATOM 2322 C CA . PRO A 1 300 ? -55.684 64.635 126.417 1.00 22.97 300 PRO 1 CA 1
ATOM 2323 C C . PRO A 1 300 ? -56.110 65.993 126.946 1.00 22.40 300 PRO 1 C 1
ATOM 2324 O O . PRO A 1 300 ? -55.389 66.977 126.803 1.00 25.13 300 PRO 1 O 1
ATOM 2328 N N . PRO A 1 301 ? -57.337 66.085 127.477 1.00 23.46 301 PRO 1 N 1
ATOM 2329 C CA . PRO A 1 301 ? -57.861 67.350 128.027 1.00 21.59 301 PRO 1 CA 1
ATOM 2330 C C . PRO A 1 301 ? -57.040 67.658 129.266 1.00 21.64 301 PRO 1 C 1
ATOM 2331 O O . PRO A 1 301 ? -56.422 66.748 129.850 1.00 20.21 301 PRO 1 O 1
ATOM 2335 N N . ASN A 1 302 ? -57.050 68.900 129.726 1.00 23.95 302 ASN 1 N 1
ATOM 2336 C CA . ASN A 1 302 ? -56.228 69.185 130.900 1.00 29.88 302 ASN 1 CA 1
ATOM 2337 C C . ASN A 1 302 ? -56.845 70.082 131.964 1.00 27.95 302 ASN 1 C 1
ATOM 2338 O O . ASN A 1 302 ? -56.161 70.477 132.918 1.00 32.06 302 ASN 1 O 1
ATOM 2343 N N . ASP A 1 303 ? -58.119 70.413 131.797 1.00 19.99 303 ASP 1 N 1
ATOM 2344 C CA . ASP A 1 303 ? -58.815 71.262 132.742 1.00 20.66 303 ASP 1 CA 1
ATOM 2345 C C . ASP A 1 303 ? -59.907 70.484 133.462 1.00 22.16 303 ASP 1 C 1
ATOM 2346 O O . ASP A 1 303 ? -60.442 69.492 132.939 1.00 29.12 303 ASP 1 O 1
ATOM 2351 N N . ARG A 1 304 ? -60.252 70.975 134.646 1.00 17.12 304 ARG 1 N 1
ATOM 2352 C CA . ARG A 1 304 ? -61.277 70.392 135.479 1.00 16.95 304 ARG 1 CA 1
ATOM 2353 C C . ARG A 1 304 ? -62.590 70.135 134.743 1.00 19.49 304 ARG 1 C 1
ATOM 2354 O O . ARG A 1 304 ? -63.118 69.011 134.776 1.00 23.62 304 ARG 1 O 1
ATOM 2362 N N . ASP A 1 305 ? -63.081 71.140 134.025 1.00 15.02 305 ASP 1 N 1
ATOM 2363 C CA . ASP A 1 305 ? -64.354 71.001 133.333 1.00 14.52 305 ASP 1 CA 1
ATOM 2364 C C . ASP A 1 305 ? -64.449 69.835 132.364 1.00 19.50 305 ASP 1 C 1
ATOM 2365 O O . ASP A 1 305 ? -65.402 69.028 132.429 1.00 23.37 305 ASP 1 O 1
ATOM 2370 N N . SER A 1 306 ? -63.455 69.707 131.496 1.00 18.14 306 SER 1 N 1
ATOM 2371 C CA . SER A 1 306 ? -63.461 68.625 130.518 1.00 15.54 306 SER 1 CA 1
ATOM 2372 C C . SER A 1 306 ? -63.427 67.283 131.199 1.00 15.04 306 SER 1 C 1
ATOM 2373 O O . SER A 1 306 ? -64.225 66.396 130.865 1.00 15.47 306 SER 1 O 1
ATOM 2376 N N . ILE A 1 307 ? -62.513 67.130 132.157 1.00 8.89 307 ILE 1 N 1
ATOM 2377 C CA . ILE A 1 307 ? -62.404 65.860 132.852 1.00 8.83 307 ILE 1 CA 1
ATOM 2378 C C . ILE A 1 307 ? -63.718 65.499 133.549 1.00 12.66 307 ILE 1 C 1
ATOM 2379 O O . ILE A 1 307 ? -64.222 64.383 133.405 1.00 19.10 307 ILE 1 O 1
ATOM 2384 N N . LEU A 1 308 ? -64.289 66.465 134.262 1.00 11.18 308 LEU 1 N 1
ATOM 2385 C CA . LEU A 1 308 ? -65.535 66.269 134.980 1.00 12.47 308 LEU 1 CA 1
ATOM 2386 C C . LEU A 1 308 ? -66.646 65.847 134.042 1.00 14.75 308 LEU 1 C 1
ATOM 2387 O O . LEU A 1 308 ? -67.375 64.865 134.299 1.00 20.51 308 LEU 1 O 1
ATOM 2392 N N . THR A 1 309 ? -66.807 66.618 132.975 1.00 3.14 309 THR 1 N 1
ATOM 2393 C CA . THR A 1 309 ? -67.828 66.329 131.981 1.00 5.74 309 THR 1 CA 1
ATOM 2394 C C . THR A 1 309 ? -67.698 64.903 131.426 1.00 8.39 309 THR 1 C 1
ATOM 2395 O O . THR A 1 309 ? -68.697 64.217 131.214 1.00 16.89 309 THR 1 O 1
ATOM 2399 N N . LEU A 1 310 ? -66.471 64.451 131.194 1.00 7.78 310 LEU 1 N 1
ATOM 2400 C CA . LEU A 1 310 ? -66.259 63.107 130.686 1.00 6.98 310 LEU 1 CA 1
ATOM 2401 C C . LEU A 1 310 ? -66.698 62.109 131.730 1.00 8.93 310 LEU 1 C 1
ATOM 2402 O O . LEU A 1 310 ? -67.445 61.182 131.397 1.00 12.77 310 LEU 1 O 1
ATOM 2407 N N . LEU A 1 311 ? -66.251 62.280 132.977 1.00 7.23 311 LEU 1 N 1
ATOM 2408 C CA . LEU A 1 311 ? -66.636 61.351 134.046 1.00 10.15 311 LEU 1 CA 1
ATOM 2409 C C . LEU A 1 311 ? -68.151 61.302 134.250 1.00 14.57 311 LEU 1 C 1
ATOM 2410 O O . LEU A 1 311 ? -68.762 60.228 134.274 1.00 14.39 311 LEU 1 O 1
ATOM 2415 N N . LEU A 1 312 ? -68.747 62.484 134.343 1.00 11.86 312 LEU 1 N 1
ATOM 2416 C CA . LEU A 1 312 ? -70.177 62.614 134.515 1.00 12.57 312 LEU 1 CA 1
ATOM 2417 C C . LEU A 1 312 ? -70.945 61.974 133.327 1.00 14.89 312 LEU 1 C 1
ATOM 2418 O O . LEU A 1 312 ? -71.907 61.201 133.518 1.00 17.45 312 LEU 1 O 1
ATOM 2423 N N . LEU A 1 313 ? -70.491 62.228 132.103 1.00 10.51 313 LEU 1 N 1
ATOM 2424 C CA . LEU A 1 313 ? -71.152 61.646 130.932 1.00 8.46 313 LEU 1 CA 1
ATOM 2425 C C . LEU A 1 313 ? -71.002 60.129 130.881 1.00 10.01 313 LEU 1 C 1
ATOM 2426 O O . LEU A 1 313 ? -71.913 59.441 130.459 1.00 16.11 313 LEU 1 O 1
ATOM 2431 N N . SER A 1 314 ? -69.853 59.606 131.302 1.00 10.11 314 SER 1 N 1
ATOM 2432 C CA . SER A 1 314 ? -69.614 58.166 131.312 1.00 7.02 314 SER 1 CA 1
ATOM 2433 C C . SER A 1 314 ? -70.604 57.476 132.246 1.00 11.30 314 SER 1 C 1
ATOM 2434 O O . SER A 1 314 ? -71.204 56.447 131.899 1.00 17.67 314 SER 1 O 1
ATOM 2437 N N . THR A 1 315 ? -70.781 58.050 133.434 1.00 8.90 315 THR 1 N 1
ATOM 2438 C CA . THR A 1 315 ? -71.744 57.527 134.381 1.00 8.87 315 THR 1 CA 1
ATOM 2439 C C . THR A 1 315 ? -73.156 57.621 133.774 1.00 9.40 315 THR 1 C 1
ATOM 2440 O O . THR A 1 315 ? -73.921 56.647 133.813 1.00 10.73 315 THR 1 O 1
ATOM 2444 N N . LEU A 1 316 ? -73.506 58.764 133.186 1.00 4.41 316 LEU 1 N 1
ATOM 2445 C CA . LEU A 1 316 ? -74.828 58.888 132.573 1.00 4.24 316 LEU 1 CA 1
ATOM 2446 C C . LEU A 1 316 ? -75.038 57.816 131.502 1.00 9.21 316 LEU 1 C 1
ATOM 2447 O O . LEU A 1 316 ? -76.162 57.315 131.331 1.00 14.18 316 LEU 1 O 1
ATOM 2452 N N . ALA A 1 317 ? -73.963 57.409 130.825 1.00 9.77 317 ALA 1 N 1
ATOM 2453 C CA . ALA A 1 317 ? -74.080 56.366 129.792 1.00 9.79 317 ALA 1 CA 1
ATOM 2454 C C . ALA A 1 317 ? -74.446 55.062 130.454 1.00 11.63 317 ALA 1 C 1
ATOM 2455 O O . ALA A 1 317 ? -75.234 54.277 129.908 1.00 16.50 317 ALA 1 O 1
ATOM 2457 N N . ASP A 1 318 ? -73.865 54.808 131.622 1.00 9.84 318 ASP 1 N 1
ATOM 2458 C CA . ASP A 1 318 ? -74.201 53.579 132.338 1.00 13.96 318 ASP 1 CA 1
ATOM 2459 C C . ASP A 1 318 ? -75.663 53.606 132.775 1.00 16.34 318 ASP 1 C 1
ATOM 2460 O O . ASP A 1 318 ? -76.361 52.600 132.657 1.00 14.05 318 ASP 1 O 1
ATOM 2465 N N . VAL A 1 319 ? -76.128 54.757 133.267 1.00 16.18 319 VAL 1 N 1
ATOM 2466 C CA . VAL A 1 319 ? -77.524 54.890 133.669 1.00 11.66 319 VAL 1 CA 1
ATOM 2467 C C . VAL A 1 319 ? -78.406 54.625 132.452 1.00 12.84 319 VAL 1 C 1
ATOM 2468 O O . VAL A 1 319 ? -79.371 53.868 132.537 1.00 14.82 319 VAL 1 O 1
ATOM 2472 N N . TYR A 1 320 ? -78.032 55.202 131.309 1.00 12.74 320 TYR 1 N 1
ATOM 2473 C CA . TYR A 1 320 ? -78.786 55.023 130.073 1.00 10.73 320 TYR 1 CA 1
ATOM 2474 C C . TYR A 1 320 ? -78.911 53.548 129.779 1.00 13.25 320 TYR 1 C 1
ATOM 2475 O O . TYR A 1 320 ? -79.971 53.031 129.381 1.00 16.67 320 TYR 1 O 1
ATOM 2484 N N . THR A 1 321 ? -77.792 52.872 129.915 1.00 12.97 321 THR 1 N 1
ATOM 2485 C CA . THR A 1 321 ? -77.767 51.453 129.662 1.00 15.02 321 THR 1 CA 1
ATOM 2486 C C . THR A 1 321 ? -78.710 50.654 130.564 1.00 14.77 321 THR 1 C 1
ATOM 2487 O O . THR A 1 321 ? -79.348 49.730 130.069 1.00 14.47 321 THR 1 O 1
ATOM 2491 N N . VAL A 1 322 ? -78.789 50.967 131.868 1.00 15.68 322 VAL 1 N 1
ATOM 2492 C CA . VAL A 1 322 ? -79.704 50.218 132.729 1.00 11.83 322 VAL 1 CA 1
ATOM 2493 C C . VAL A 1 322 ? -81.169 50.669 132.634 1.00 13.68 322 VAL 1 C 1
ATOM 2494 O O . VAL A 1 322 ? -82.036 49.818 132.549 1.00 19.05 322 VAL 1 O 1
ATOM 2498 N N . LEU A 1 323 ? -81.445 51.974 132.551 1.00 11.24 323 LEU 1 N 1
ATOM 2499 C CA . LEU A 1 323 ? -82.822 52.463 132.421 1.00 8.17 323 LEU 1 CA 1
ATOM 2500 C C . LEU A 1 323 ? -83.478 52.253 131.054 1.00 14.91 323 LEU 1 C 1
ATOM 2501 O O . LEU A 1 323 ? -84.694 52.232 130.963 1.00 14.48 323 LEU 1 O 1
ATOM 2506 N N . ARG A 1 324 ? -82.678 52.108 129.993 1.00 22.96 324 ARG 1 N 1
ATOM 2507 C CA . ARG A 1 324 ? -83.157 51.915 128.620 1.00 16.29 324 ARG 1 CA 1
ATOM 2508 C C . ARG A 1 324 ? -84.266 52.891 128.229 1.00 17.00 324 ARG 1 C 1
ATOM 2509 O O . ARG A 1 324 ? -85.296 52.475 127.689 1.00 22.00 324 ARG 1 O 1
ATOM 2517 N N . PRO A 1 325 ? -84.039 54.207 128.399 1.00 15.45 325 PRO 1 N 1
ATOM 2518 C CA . PRO A 1 325 ? -85.095 55.157 128.036 1.00 12.77 325 PRO 1 CA 1
ATOM 2519 C C . PRO A 1 325 ? -85.320 55.253 126.531 1.00 19.60 325 PRO 1 C 1
ATOM 2520 O O . PRO A 1 325 ? -84.500 54.775 125.746 1.00 23.82 325 PRO 1 O 1
ATOM 2524 N N . GLU A 1 326 ? -86.473 55.798 126.142 1.00 20.91 326 GLU 1 N 1
ATOM 2525 C CA . GLU A 1 326 ? -86.847 55.974 124.741 1.00 17.40 326 GLU 1 CA 1
ATOM 2526 C C . GLU A 1 326 ? -87.504 57.310 124.582 1.00 17.46 326 GLU 1 C 1
ATOM 2527 O O . GLU A 1 326 ? -88.587 57.552 125.090 1.00 24.24 326 GLU 1 O 1
ATOM 2533 N N . PHE A 1 327 ? -86.837 58.196 123.880 1.00 17.78 327 PHE 1 N 1
ATOM 2534 C CA . PHE A 1 327 ? -87.387 59.505 123.648 1.00 18.81 327 PHE 1 CA 1
ATOM 2535 C C . PHE A 1 327 ? -86.808 60.031 122.352 1.00 21.17 327 PHE 1 C 1
ATOM 2536 O O . PHE A 1 327 ? -85.891 59.431 121.790 1.00 26.83 327 PHE 1 O 1
ATOM 2544 N N . ALA A 1 328 ? -87.340 61.156 121.893 1.00 23.11 328 ALA 1 N 1
ATOM 2545 C CA . ALA A 1 328 ? -86.931 61.761 120.634 1.00 25.56 328 ALA 1 CA 1
ATOM 2546 C C . ALA A 1 328 ? -85.968 62.928 120.745 1.00 28.23 328 ALA 1 C 1
ATOM 2547 O O . ALA A 1 328 ? -86.106 63.777 121.628 1.00 31.68 328 ALA 1 O 1
ATOM 2549 N N . ILE A 1 329 ? -85.025 62.988 119.806 1.00 28.85 329 ILE 1 N 1
ATOM 2550 C CA . ILE A 1 329 ? -84.041 64.076 119.740 1.00 25.12 329 ILE 1 CA 1
ATOM 2551 C C . ILE A 1 329 ? -84.159 64.705 118.345 1.00 26.39 329 ILE 1 C 1
ATOM 2552 O O . ILE A 1 329 ? -84.308 63.994 117.341 1.00 23.71 329 ILE 1 O 1
ATOM 2557 N N . HIS A 1 330 ? -84.191 66.030 118.285 1.00 31.65 330 HIS 1 N 1
ATOM 2558 C CA . HIS A 1 330 ? -84.330 66.722 116.997 1.00 33.30 330 HIS 1 CA 1
ATOM 2559 C C . HIS A 1 330 ? -83.254 66.328 116.006 1.00 33.70 330 HIS 1 C 1
ATOM 2560 O O . HIS A 1 330 ? -82.060 66.359 116.314 1.00 36.11 330 HIS 1 O 1
ATOM 2567 N N . GLY A 1 331 ? -83.684 65.928 114.820 1.00 34.09 331 GLY 1 N 1
ATOM 2568 C CA . GLY A 1 331 ? -82.726 65.561 113.802 1.00 37.88 331 GLY 1 CA 1
ATOM 2569 C C . GLY A 1 331 ? -82.225 64.138 113.838 1.00 43.49 331 GLY 1 C 1
ATOM 2570 O O . GLY A 1 331 ? -81.480 63.730 112.954 1.00 52.66 331 GLY 1 O 1
ATOM 2571 N N . VAL A 1 332 ? -82.643 63.365 114.829 1.00 43.77 332 VAL 1 N 1
ATOM 2572 C CA . VAL A 1 332 ? -82.215 61.982 114.940 1.00 40.66 332 VAL 1 CA 1
ATOM 2573 C C . VAL A 1 332 ? -83.323 61.081 114.430 1.00 47.08 332 VAL 1 C 1
ATOM 2574 O O . VAL A 1 332 ? -84.473 61.230 114.810 1.00 46.22 332 VAL 1 O 1
ATOM 2578 N N . ASN A 1 333 ? -82.963 60.133 113.575 1.00 60.31 333 ASN 1 N 1
ATOM 2579 C CA . ASN A 1 333 ? -83.928 59.211 112.993 1.00 68.25 333 ASN 1 CA 1
ATOM 2580 C C . ASN A 1 333 ? -83.581 57.724 113.185 1.00 71.46 333 ASN 1 C 1
ATOM 2581 O O . ASN A 1 333 ? -82.842 57.144 112.391 1.00 76.73 333 ASN 1 O 1
ATOM 2586 N N . PRO A 1 334 ? -84.162 57.074 114.210 1.00 71.59 334 PRO 1 N 1
ATOM 2587 C CA . PRO A 1 334 ? -83.956 55.662 114.571 1.00 70.00 334 PRO 1 CA 1
ATOM 2588 C C . PRO A 1 334 ? -84.137 54.554 113.539 1.00 69.74 334 PRO 1 C 1
ATOM 2589 O O . PRO A 1 334 ? -85.072 54.553 112.739 0.00 70.45 334 PRO 1 O 1
ATOM 2593 N N . MET A 1 335 ? -83.241 53.587 113.632 0.00 76.93 335 MET 1 N 1
ATOM 2594 C CA . MET A 1 335 ? -83.261 52.433 112.771 0.00 83.33 335 MET 1 CA 1
ATOM 2595 C C . MET A 1 335 ? -83.402 51.257 113.713 0.00 90.74 335 MET 1 C 1
ATOM 2596 O O . MET A 1 335 ? -82.541 51.013 114.557 0.00 90.09 335 MET 1 O 1
ATOM 2601 N N . PRO A 1 336 ? -84.547 50.575 113.638 1.00 99.67 336 PRO 1 N 1
ATOM 2602 C CA . PRO A 1 336 ? -84.946 49.395 114.433 1.00 102.96 336 PRO 1 CA 1
ATOM 2603 C C . PRO A 1 336 ? -83.820 48.343 114.618 1.00 103.32 336 PRO 1 C 1
ATOM 2604 O O . PRO A 1 336 ? -83.780 47.606 115.621 1.00 100.25 336 PRO 1 O 1
ATOM 2608 N N . GLY A 1 337 ? -82.956 48.232 113.611 1.00 103.84 337 GLY 1 N 1
ATOM 2609 C CA . GLY A 1 337 ? -81.823 47.324 113.693 1.00 102.45 337 GLY 1 CA 1
ATOM 2610 C C . GLY A 1 337 ? -81.916 45.896 113.192 1.00 100.48 337 GLY 1 C 1
ATOM 2611 O O . GLY A 1 337 ? -82.210 45.683 112.025 1.00 103.18 337 GLY 1 O 1
ATOM 2612 N N . PRO A 1 338 ? -81.629 44.891 114.044 1.00 97.10 338 PRO 1 N 1
ATOM 2613 C CA . PRO A 1 338 ? -81.232 45.070 115.450 1.00 93.01 338 PRO 1 CA 1
ATOM 2614 C C . PRO A 1 338 ? -79.895 45.796 115.810 1.00 82.98 338 PRO 1 C 1
ATOM 2615 O O . PRO A 1 338 ? -79.433 45.659 116.957 1.00 88.87 338 PRO 1 O 1
ATOM 2619 N N . LEU A 1 339 ? -79.319 46.584 114.883 1.00 59.79 339 LEU 1 N 1
ATOM 2620 C CA . LEU A 1 339 ? -78.076 47.346 115.123 1.00 43.73 339 LEU 1 CA 1
ATOM 2621 C C . LEU A 1 339 ? -76.813 46.521 114.949 1.00 42.82 339 LEU 1 C 1
ATOM 2622 O O . LEU A 1 339 ? -76.577 45.508 115.621 1.00 41.09 339 LEU 1 O 1
ATOM 2627 N N . THR A 1 340 ? -75.964 47.012 114.062 1.00 41.71 340 THR 1 N 1
ATOM 2628 C CA . THR A 1 340 ? -74.747 46.317 113.702 1.00 35.06 340 THR 1 CA 1
ATOM 2629 C C . THR A 1 340 ? -73.576 47.269 113.702 1.00 32.54 340 THR 1 C 1
ATOM 2630 O O . THR A 1 340 ? -73.745 48.505 113.789 1.00 27.22 340 THR 1 O 1
ATOM 2634 N N . ARG A 1 341 ? -72.390 46.698 113.533 1.00 27.95 341 ARG 1 N 1
ATOM 2635 C CA . ARG A 1 341 ? -71.199 47.522 113.510 1.00 22.24 341 ARG 1 CA 1
ATOM 2636 C C . ARG A 1 341 ? -71.247 48.484 112.323 1.00 25.14 341 ARG 1 C 1
ATOM 2637 O O . ARG A 1 341 ? -70.894 49.660 112.448 1.00 24.70 341 ARG 1 O 1
ATOM 2645 N N . ALA A 1 342 ? -71.781 48.006 111.200 1.00 29.86 342 ALA 1 N 1
ATOM 2646 C CA . ALA A 1 342 ? -71.890 48.816 109.979 1.00 30.78 342 ALA 1 CA 1
ATOM 2647 C C . ALA A 1 342 ? -72.767 50.049 110.202 1.00 30.39 342 ALA 1 C 1
ATOM 2648 O O . ALA A 1 342 ? -72.429 51.176 109.809 1.00 33.95 342 ALA 1 O 1
ATOM 2650 N N . ILE A 1 343 ? -73.887 49.826 110.868 1.00 30.63 343 ILE 1 N 1
ATOM 2651 C CA . ILE A 1 343 ? -74.815 50.901 111.179 1.00 32.06 343 ILE 1 CA 1
ATOM 2652 C C . ILE A 1 343 ? -74.199 51.902 112.176 1.00 29.33 343 ILE 1 C 1
ATOM 2653 O O . ILE A 1 343 ? -74.371 53.124 112.033 1.00 26.96 343 ILE 1 O 1
ATOM 2658 N N . ALA A 1 344 ? -73.500 51.372 113.183 1.00 24.35 344 ALA 1 N 1
ATOM 2659 C CA . ALA A 1 344 ? -72.842 52.194 114.185 1.00 19.99 344 ALA 1 CA 1
ATOM 2660 C C . ALA A 1 344 ? -71.808 53.085 113.497 1.00 26.80 344 ALA 1 C 1
ATOM 2661 O O . ALA A 1 344 ? -71.821 54.315 113.676 1.00 27.02 344 ALA 1 O 1
ATOM 2663 N N . ARG A 1 345 ? -70.938 52.464 112.696 1.00 27.36 345 ARG 1 N 1
ATOM 2664 C CA . ARG A 1 345 ? -69.880 53.178 111.986 1.00 28.12 345 ARG 1 CA 1
ATOM 2665 C C . ARG A 1 345 ? -70.413 54.311 111.115 1.00 27.62 345 ARG 1 C 1
ATOM 2666 O O . ARG A 1 345 ? -69.840 55.405 111.087 1.00 29.57 345 ARG 1 O 1
ATOM 2674 N N . ALA A 1 346 ? -71.532 54.066 110.441 1.00 22.02 346 ALA 1 N 1
ATOM 2675 C CA . ALA A 1 346 ? -72.126 55.069 109.566 1.00 20.77 346 ALA 1 CA 1
ATOM 2676 C C . ALA A 1 346 ? -72.635 56.303 110.283 1.00 26.59 346 ALA 1 C 1
ATOM 2677 O O . ALA A 1 346 ? -72.829 57.355 109.670 1.00 33.38 346 ALA 1 O 1
ATOM 2679 N N . ALA A 1 347 ? -72.902 56.165 111.575 1.00 29.09 347 ALA 1 N 1
ATOM 2680 C CA . ALA A 1 347 ? -73.445 57.261 112.357 1.00 22.72 347 ALA 1 CA 1
ATOM 2681 C C . ALA A 1 347 ? -72.432 58.307 112.718 1.00 23.68 347 ALA 1 C 1
ATOM 2682 O O . ALA A 1 347 ? -72.815 59.413 113.122 1.00 19.49 347 ALA 1 O 1
ATOM 2684 N N . TYR A 1 348 ? -71.149 57.981 112.544 1.00 27.39 348 TYR 1 N 1
ATOM 2685 C CA . TYR A 1 348 ? -70.070 58.904 112.884 1.00 31.85 348 TYR 1 CA 1
ATOM 2686 C C . TYR A 1 348 ? -69.689 59.824 111.737 1.00 44.09 348 TYR 1 C 1
ATOM 2687 O O . TYR A 1 348 ? -68.511 60.157 111.530 1.00 40.34 348 TYR 1 O 1
ATOM 2696 N N . VAL A 1 349 ? -70.739 60.319 111.079 1.00 62.75 349 VAL 1 N 1
ATOM 2697 C CA . VAL A 1 349 ? -70.647 61.200 109.927 1.00 68.98 349 VAL 1 CA 1
ATOM 2698 C C . VAL A 1 349 ? -70.015 60.399 108.767 1.00 75.99 349 VAL 1 C 1
ATOM 2699 O O . VAL A 1 349 ? -70.554 60.536 107.653 1.00 81.43 349 VAL 1 O 1
ATOM 2704 N N . MET B 1 1 ? -51.547 43.027 159.852 1.00 30.54 1 MET 2 N 1
ATOM 2705 C CA . MET B 1 1 ? -50.767 44.028 159.001 1.00 43.40 1 MET 2 CA 1
ATOM 2706 C C . MET B 1 1 ? -51.476 44.485 157.669 1.00 39.67 1 MET 2 C 1
ATOM 2707 O O . MET B 1 1 ? -51.367 45.653 157.215 1.00 30.15 1 MET 2 O 1
ATOM 2712 N N . ASP B 1 2 ? -52.155 43.552 157.013 1.00 33.77 2 ASP 2 N 1
ATOM 2713 C CA . ASP B 1 2 ? -52.895 43.925 155.842 1.00 28.21 2 ASP 2 CA 1
ATOM 2714 C C . ASP B 1 2 ? -54.109 44.714 156.347 1.00 24.39 2 ASP 2 C 1
ATOM 2715 O O . ASP B 1 2 ? -54.503 45.729 155.762 1.00 20.27 2 ASP 2 O 1
ATOM 2720 N N . THR B 1 3 ? -54.639 44.289 157.494 1.00 24.79 3 THR 2 N 1
ATOM 2721 C CA . THR B 1 3 ? -55.778 44.948 158.153 1.00 21.59 3 THR 2 CA 1
ATOM 2722 C C . THR B 1 3 ? -55.390 46.353 158.583 1.00 15.56 3 THR 2 C 1
ATOM 2723 O O . THR B 1 3 ? -56.187 47.291 158.481 1.00 16.79 3 THR 2 O 1
ATOM 2727 N N . ILE B 1 4 ? -54.166 46.505 159.068 1.00 9.48 4 ILE 2 N 1
ATOM 2728 C CA . ILE B 1 4 ? -53.685 47.825 159.448 1.00 8.88 4 ILE 2 CA 1
ATOM 2729 C C . ILE B 1 4 ? -53.767 48.759 158.236 1.00 10.38 4 ILE 2 C 1
ATOM 2730 O O . ILE B 1 4 ? -54.318 49.865 158.323 1.00 11.28 4 ILE 2 O 1
ATOM 2735 N N . ALA B 1 5 ? -53.287 48.294 157.087 1.00 12.90 5 ALA 2 N 1
ATOM 2736 C CA . ALA B 1 5 ? -53.315 49.138 155.899 1.00 11.87 5 ALA 2 CA 1
ATOM 2737 C C . ALA B 1 5 ? -54.749 49.424 155.459 1.00 13.37 5 ALA 2 C 1
ATOM 2738 O O . ALA B 1 5 ? -55.081 50.580 155.130 1.00 17.41 5 ALA 2 O 1
ATOM 2740 N N . ALA B 1 6 ? -55.597 48.392 155.484 1.00 9.65 6 ALA 2 N 1
ATOM 2741 C CA . ALA B 1 6 ? -57.019 48.518 155.130 1.00 5.33 6 ALA 2 CA 1
ATOM 2742 C C . ALA B 1 6 ? -57.714 49.591 156.025 1.00 11.03 6 ALA 2 C 1
ATOM 2743 O O . ALA B 1 6 ? -58.517 50.424 155.534 1.00 9.56 6 ALA 2 O 1
ATOM 2745 N N . ARG B 1 7 ? -57.339 49.634 157.311 1.00 7.60 7 ARG 2 N 1
ATOM 2746 C CA . ARG B 1 7 ? -57.886 50.651 158.215 1.00 8.15 7 ARG 2 CA 1
ATOM 2747 C C . ARG B 1 7 ? -57.419 52.057 157.903 1.00 7.84 7 ARG 2 C 1
ATOM 2748 O O . ARG B 1 7 ? -58.251 52.989 157.831 1.00 9.68 7 ARG 2 O 1
ATOM 2756 N N . ALA B 1 8 ? -56.114 52.229 157.707 1.00 8.51 8 ALA 2 N 1
ATOM 2757 C CA . ALA B 1 8 ? -55.576 53.566 157.393 1.00 5.67 8 ALA 2 CA 1
ATOM 2758 C C . ALA B 1 8 ? -56.250 54.121 156.136 1.00 10.87 8 ALA 2 C 1
ATOM 2759 O O . ALA B 1 8 ? -56.715 55.272 156.101 1.00 16.28 8 ALA 2 O 1
ATOM 2761 N N . LEU B 1 9 ? -56.357 53.265 155.127 1.00 10.03 9 LEU 2 N 1
ATOM 2762 C CA . LEU B 1 9 ? -56.983 53.600 153.857 1.00 9.11 9 LEU 2 CA 1
ATOM 2763 C C . LEU B 1 9 ? -58.446 54.008 154.038 1.00 10.71 9 LEU 2 C 1
ATOM 2764 O O . LEU B 1 9 ? -58.916 55.004 153.435 1.00 11.02 9 LEU 2 O 1
ATOM 2769 N N . THR B 1 10 ? -59.175 53.203 154.820 1.00 12.44 10 THR 2 N 1
ATOM 2770 C CA . THR B 1 10 ? -60.581 53.458 155.134 1.00 5.61 10 THR 2 CA 1
ATOM 2771 C C . THR B 1 10 ? -60.766 54.814 155.798 1.00 8.35 10 THR 2 C 1
ATOM 2772 O O . THR B 1 10 ? -61.610 55.611 155.378 1.00 16.62 10 THR 2 O 1
ATOM 2776 N N . VAL B 1 11 ? -59.954 55.089 156.816 1.00 5.03 11 VAL 2 N 1
ATOM 2777 C CA . VAL B 1 11 ? -60.035 56.362 157.524 1.00 5.01 11 VAL 2 CA 1
ATOM 2778 C C . VAL B 1 11 ? -59.705 57.558 156.664 1.00 10.27 11 VAL 2 C 1
ATOM 2779 O O . VAL B 1 11 ? -60.389 58.601 156.743 1.00 16.53 11 VAL 2 O 1
ATOM 2783 N N . MET B 1 12 ? -58.642 57.435 155.859 1.00 11.98 12 MET 2 N 1
ATOM 2784 C CA . MET B 1 12 ? -58.239 58.544 154.983 1.00 9.53 12 MET 2 CA 1
ATOM 2785 C C . MET B 1 12 ? -59.283 58.826 153.928 1.00 9.89 12 MET 2 C 1
ATOM 2786 O O . MET B 1 12 ? -59.579 59.990 153.669 1.00 10.26 12 MET 2 O 1
ATOM 2791 N N . ARG B 1 13 ? -59.870 57.784 153.331 1.00 8.64 13 ARG 2 N 1
ATOM 2792 C CA . ARG B 1 13 ? -60.890 58.041 152.307 1.00 11.02 13 ARG 2 CA 1
ATOM 2793 C C . ARG B 1 13 ? -62.137 58.703 152.927 1.00 11.85 13 ARG 2 C 1
ATOM 2794 O O . ARG B 1 13 ? -62.803 59.506 152.278 1.00 15.22 13 ARG 2 O 1
ATOM 2802 N N . ALA B 1 14 ? -62.417 58.397 154.195 1.00 14.61 14 ALA 2 N 1
ATOM 2803 C CA . ALA B 1 14 ? -63.551 58.973 154.922 1.00 9.28 14 ALA 2 CA 1
ATOM 2804 C C . ALA B 1 14 ? -63.278 60.458 155.157 1.00 13.24 14 ALA 2 C 1
ATOM 2805 O O . ALA B 1 14 ? -64.168 61.307 155.007 1.00 14.72 14 ALA 2 O 1
ATOM 2807 N N . CYS B 1 15 ? -62.047 60.786 155.542 1.00 9.76 15 CYS 2 N 1
ATOM 2808 C CA . CYS B 1 15 ? -61.740 62.185 155.775 1.00 8.02 15 CYS 2 CA 1
ATOM 2809 C C . CYS B 1 15 ? -61.850 63.013 154.491 1.00 12.18 15 CYS 2 C 1
ATOM 2810 O O . CYS B 1 15 ? -62.149 64.203 154.547 1.00 15.48 15 CYS 2 O 1
ATOM 2813 N N . ALA B 1 16 ? -61.608 62.404 153.332 1.00 14.76 16 ALA 2 N 1
ATOM 2814 C CA . ALA B 1 16 ? -61.682 63.138 152.061 1.00 15.06 16 ALA 2 CA 1
ATOM 2815 C C . ALA B 1 16 ? -63.114 63.477 151.723 1.00 17.28 16 ALA 2 C 1
ATOM 2816 O O . ALA B 1 16 ? -63.386 64.112 150.717 1.00 19.80 16 ALA 2 O 1
ATOM 2818 N N . THR B 1 17 ? -64.028 62.979 152.540 1.00 16.96 17 THR 2 N 1
ATOM 2819 C CA . THR B 1 17 ? -65.452 63.213 152.390 1.00 17.78 17 THR 2 CA 1
ATOM 2820 C C . THR B 1 17 ? -65.847 64.580 152.964 1.00 16.61 17 THR 2 C 1
ATOM 2821 O O . THR B 1 17 ? -66.796 65.204 152.507 1.00 15.95 17 THR 2 O 1
ATOM 2825 N N . LEU B 1 18 ? -65.096 65.046 153.958 1.00 16.99 18 LEU 2 N 1
ATOM 2826 C CA . LEU B 1 18 ? -65.337 66.314 154.640 1.00 12.34 18 LEU 2 CA 1
ATOM 2827 C C . LEU B 1 18 ? -65.087 67.544 153.781 1.00 20.19 18 LEU 2 C 1
ATOM 2828 O O . LEU B 1 18 ? -64.363 68.464 154.189 1.00 21.68 18 LEU 2 O 1
ATOM 2833 N N . GLN B 1 19 ? -65.757 67.600 152.632 1.00 25.18 19 GLN 2 N 1
ATOM 2834 C CA . GLN B 1 19 ? -65.578 68.692 151.693 1.00 36.86 19 GLN 2 CA 1
ATOM 2835 C C . GLN B 1 19 ? -66.025 70.020 152.276 1.00 43.10 19 GLN 2 C 1
ATOM 2836 O O . GLN B 1 19 ? -65.351 71.025 152.161 1.00 48.00 19 GLN 2 O 1
ATOM 2842 N N . GLU B 1 20 ? -67.101 70.019 153.026 1.00 60.77 20 GLU 2 N 1
ATOM 2843 C CA . GLU B 1 20 ? -67.564 71.288 153.540 1.00 74.29 20 GLU 2 CA 1
ATOM 2844 C C . GLU B 1 20 ? -68.059 71.190 154.990 1.00 81.80 20 GLU 2 C 1
ATOM 2845 O O . GLU B 1 20 ? -68.032 70.111 155.612 1.00 79.52 20 GLU 2 O 1
ATOM 2851 N N . ALA B 1 21 ? -68.425 72.344 155.542 1.00 89.73 21 ALA 2 N 1
ATOM 2852 C CA . ALA B 1 21 ? -68.868 72.453 156.924 1.00 91.38 21 ALA 2 CA 1
ATOM 2853 C C . ALA B 1 21 ? -70.241 71.870 157.287 1.00 92.70 21 ALA 2 C 1
ATOM 2854 O O . ALA B 1 21 ? -70.339 71.035 158.200 1.00 93.14 21 ALA 2 O 1
ATOM 2856 N N . ARG B 1 22 ? -71.287 72.271 156.565 1.00 91.48 22 ARG 2 N 1
ATOM 2857 C CA . ARG B 1 22 ? -72.638 71.809 156.901 1.00 92.09 22 ARG 2 CA 1
ATOM 2858 C C . ARG B 1 22 ? -73.248 70.581 156.204 1.00 83.04 22 ARG 2 C 1
ATOM 2859 O O . ARG B 1 22 ? -74.362 70.175 156.543 1.00 86.60 22 ARG 2 O 1
ATOM 2867 N N . ILE B 1 23 ? -72.521 69.978 155.269 1.00 66.08 23 ILE 2 N 1
ATOM 2868 C CA . ILE B 1 23 ? -73.003 68.800 154.555 1.00 49.19 23 ILE 2 CA 1
ATOM 2869 C C . ILE B 1 23 ? -73.392 67.643 155.470 1.00 44.75 23 ILE 2 C 1
ATOM 2870 O O . ILE B 1 23 ? -72.969 67.589 156.613 1.00 49.62 23 ILE 2 O 1
ATOM 2875 N N . VAL B 1 24 ? -74.237 66.734 155.009 1.00 41.26 24 VAL 2 N 1
ATOM 2876 C CA . VAL B 1 24 ? -74.593 65.615 155.862 1.00 42.22 24 VAL 2 CA 1
ATOM 2877 C C . VAL B 1 24 ? -73.882 64.346 155.413 1.00 48.85 24 VAL 2 C 1
ATOM 2878 O O . VAL B 1 24 ? -73.905 63.949 154.223 1.00 47.48 24 VAL 2 O 1
ATOM 2882 N N . LEU B 1 25 ? -73.247 63.712 156.386 1.00 51.56 25 LEU 2 N 1
ATOM 2883 C CA . LEU B 1 25 ? -72.500 62.514 156.124 1.00 53.88 25 LEU 2 CA 1
ATOM 2884 C C . LEU B 1 25 ? -73.311 61.264 155.936 1.00 52.40 25 LEU 2 C 1
ATOM 2885 O O . LEU B 1 25 ? -74.377 61.120 156.501 1.00 62.30 25 LEU 2 O 1
ATOM 2890 N N . GLU B 1 26 ? -72.811 60.386 155.085 1.00 49.45 26 GLU 2 N 1
ATOM 2891 C CA . GLU B 1 26 ? -73.403 59.088 154.857 1.00 47.85 26 GLU 2 CA 1
ATOM 2892 C C . GLU B 1 26 ? -73.133 58.442 156.262 1.00 47.43 26 GLU 2 C 1
ATOM 2893 O O . GLU B 1 26 ? -72.142 58.775 156.932 1.00 43.04 26 GLU 2 O 1
ATOM 2899 N N . ALA B 1 27 ? -74.059 57.638 156.775 1.00 47.19 27 ALA 2 N 1
ATOM 2900 C CA . ALA B 1 27 ? -73.911 57.046 158.123 1.00 39.93 27 ALA 2 CA 1
ATOM 2901 C C . ALA B 1 27 ? -72.637 56.246 158.340 1.00 37.86 27 ALA 2 C 1
ATOM 2902 O O . ALA B 1 27 ? -72.009 56.285 159.395 1.00 36.78 27 ALA 2 O 1
ATOM 2904 N N . ASN B 1 28 ? -72.355 55.425 157.352 1.00 39.96 28 ASN 2 N 1
ATOM 2905 C CA . ASN B 1 28 ? -71.186 54.585 157.289 1.00 35.95 28 ASN 2 CA 1
ATOM 2906 C C . ASN B 1 28 ? -69.909 55.407 157.685 1.00 28.04 28 ASN 2 C 1
ATOM 2907 O O . ASN B 1 28 ? -69.124 55.017 158.548 1.00 26.16 28 ASN 2 O 1
ATOM 2912 N N . VAL B 1 29 ? -69.757 56.591 157.112 1.00 21.11 29 VAL 2 N 1
ATOM 2913 C CA . VAL B 1 29 ? -68.625 57.473 157.394 1.00 16.84 29 VAL 2 CA 1
ATOM 2914 C C . VAL B 1 29 ? -68.529 57.909 158.849 1.00 24.71 29 VAL 2 C 1
ATOM 2915 O O . VAL B 1 29 ? -67.440 57.959 159.422 1.00 29.90 29 VAL 2 O 1
ATOM 2919 N N . MET B 1 30 ? -69.649 58.335 159.414 1.00 31.80 30 MET 2 N 1
ATOM 2920 C CA . MET B 1 30 ? -69.652 58.781 160.800 1.00 35.59 30 MET 2 CA 1
ATOM 2921 C C . MET B 1 30 ? -69.351 57.650 161.771 1.00 28.99 30 MET 2 C 1
ATOM 2922 O O . MET B 1 30 ? -68.695 57.858 162.784 1.00 30.58 30 MET 2 O 1
ATOM 2927 N N . GLU B 1 31 ? -69.836 56.455 161.471 1.00 24.39 31 GLU 2 N 1
ATOM 2928 C CA . GLU B 1 31 ? -69.584 55.317 162.326 1.00 25.16 31 GLU 2 CA 1
ATOM 2929 C C . GLU B 1 31 ? -68.081 55.033 162.423 1.00 27.62 31 GLU 2 C 1
ATOM 2930 O O . GLU B 1 31 ? -67.554 54.818 163.505 1.00 29.83 31 GLU 2 O 1
ATOM 2936 N N . ILE B 1 32 ? -67.393 55.110 161.286 1.00 26.78 32 ILE 2 N 1
ATOM 2937 C CA . ILE B 1 32 ? -65.950 54.872 161.179 1.00 21.51 32 ILE 2 CA 1
ATOM 2938 C C . ILE B 1 32 ? -65.108 55.997 161.809 1.00 19.76 32 ILE 2 C 1
ATOM 2939 O O . ILE B 1 32 ? -64.182 55.729 162.598 1.00 19.31 32 ILE 2 O 1
ATOM 2944 N N . LEU B 1 33 ? -65.378 57.244 161.407 1.00 10.68 33 LEU 2 N 1
ATOM 2945 C CA . LEU B 1 33 ? -64.648 58.383 161.936 1.00 13.42 33 LEU 2 CA 1
ATOM 2946 C C . LEU B 1 33 ? -64.794 58.469 163.429 1.00 19.76 33 LEU 2 C 1
ATOM 2947 O O . LEU B 1 33 ? -63.848 58.800 164.132 1.00 25.97 33 LEU 2 O 1
ATOM 2952 N N . GLY B 1 34 ? -65.995 58.174 163.908 1.00 21.54 34 GLY 2 N 1
ATOM 2953 C CA . GLY B 1 34 ? -66.265 58.206 165.327 1.00 15.88 34 GLY 2 CA 1
ATOM 2954 C C . GLY B 1 34 ? -65.317 57.318 166.087 1.00 15.85 34 GLY 2 C 1
ATOM 2955 O O . GLY B 1 34 ? -64.590 57.788 166.963 1.00 20.19 34 GLY 2 O 1
ATOM 2956 N N . ILE B 1 35 ? -65.322 56.036 165.753 1.00 10.74 35 ILE 2 N 1
ATOM 2957 C CA . ILE B 1 35 ? -64.444 55.075 166.413 1.00 13.15 35 ILE 2 CA 1
ATOM 2958 C C . ILE B 1 35 ? -62.960 55.379 166.256 1.00 19.60 35 ILE 2 C 1
ATOM 2959 O O . ILE B 1 35 ? -62.180 55.329 167.225 1.00 21.55 35 ILE 2 O 1
ATOM 2964 N N . ALA B 1 36 ? -62.570 55.653 165.018 1.00 21.46 36 ALA 2 N 1
ATOM 2965 C CA . ALA B 1 36 ? -61.182 55.919 164.701 1.00 16.86 36 ALA 2 CA 1
ATOM 2966 C C . ALA B 1 36 ? -60.661 57.137 165.420 1.00 13.19 36 ALA 2 C 1
ATOM 2967 O O . ALA B 1 36 ? -59.640 57.077 166.089 1.00 15.77 36 ALA 2 O 1
ATOM 2969 N N . ILE B 1 37 ? -61.387 58.238 165.333 1.00 14.17 37 ILE 2 N 1
ATOM 2970 C CA . ILE B 1 37 ? -60.944 59.472 165.973 1.00 12.79 37 ILE 2 CA 1
ATOM 2971 C C . ILE B 1 37 ? -60.889 59.333 167.478 1.00 20.40 37 ILE 2 C 1
ATOM 2972 O O . ILE B 1 37 ? -59.995 59.875 168.128 1.00 21.79 37 ILE 2 O 1
ATOM 2977 N N . ASN B 1 38 ? -61.829 58.577 168.032 1.00 22.30 38 ASN 2 N 1
ATOM 2978 C CA . ASN B 1 38 ? -61.852 58.371 169.459 1.00 19.98 38 ASN 2 CA 1
ATOM 2979 C C . ASN B 1 38 ? -60.581 57.564 169.857 1.00 19.38 38 ASN 2 C 1
ATOM 2980 O O . ASN B 1 38 ? -59.825 58.014 170.719 1.00 21.80 38 ASN 2 O 1
ATOM 2985 N N . ARG B 1 39 ? -60.295 56.425 169.209 1.00 16.94 39 ARG 2 N 1
ATOM 2986 C CA . ARG B 1 39 ? -59.090 55.652 169.566 1.00 16.30 39 ARG 2 CA 1
ATOM 2987 C C . ARG B 1 39 ? -57.841 56.506 169.410 1.00 20.66 39 ARG 2 C 1
ATOM 2988 O O . ARG B 1 39 ? -56.987 56.571 170.287 1.00 21.70 39 ARG 2 O 1
ATOM 2996 N N . TYR B 1 40 ? -57.775 57.201 168.285 1.00 20.51 40 TYR 2 N 1
ATOM 2997 C CA . TYR B 1 40 ? -56.658 58.041 167.977 1.00 15.94 40 TYR 2 CA 1
ATOM 2998 C C . TYR B 1 40 ? -56.412 59.100 169.043 1.00 16.29 40 TYR 2 C 1
ATOM 2999 O O . TYR B 1 40 ? -55.326 59.162 169.604 1.00 18.38 40 TYR 2 O 1
ATOM 3008 N N . ASN B 1 41 ? -57.403 59.941 169.322 1.00 18.93 41 ASN 2 N 1
ATOM 3009 C CA . ASN B 1 41 ? -57.250 60.984 170.337 1.00 15.29 41 ASN 2 CA 1
ATOM 3010 C C . ASN B 1 41 ? -56.875 60.390 171.711 1.00 19.49 41 ASN 2 C 1
ATOM 3011 O O . ASN B 1 41 ? -56.035 60.933 172.440 1.00 22.63 41 ASN 2 O 1
ATOM 3016 N N . GLY B 1 42 ? -57.392 59.207 172.007 1.00 14.48 42 GLY 2 N 1
ATOM 3017 C CA . GLY B 1 42 ? -57.070 58.593 173.274 1.00 15.11 42 GLY 2 CA 1
ATOM 3018 C C . GLY B 1 42 ? -55.637 58.149 173.471 1.00 23.69 42 GLY 2 C 1
ATOM 3019 O O . GLY B 1 42 ? -55.062 58.397 174.525 1.00 29.84 42 GLY 2 O 1
ATOM 3020 N N . LEU B 1 43 ? -55.078 57.447 172.490 1.00 28.94 43 LEU 2 N 1
ATOM 3021 C CA . LEU B 1 43 ? -53.704 56.947 172.578 1.00 26.98 43 LEU 2 CA 1
ATOM 3022 C C . LEU B 1 43 ? -52.638 57.984 172.236 1.00 27.98 43 LEU 2 C 1
ATOM 3023 O O . LEU B 1 43 ? -51.460 57.812 172.543 1.00 34.51 43 LEU 2 O 1
ATOM 3028 N N . THR B 1 44 ? -53.080 59.078 171.641 1.00 26.07 44 THR 2 N 1
ATOM 3029 C CA . THR B 1 44 ? -52.222 60.142 171.142 1.00 22.99 44 THR 2 CA 1
ATOM 3030 C C . THR B 1 44 ? -52.278 61.449 171.903 1.00 27.43 44 THR 2 C 1
ATOM 3031 O O . THR B 1 44 ? -51.316 62.212 171.896 1.00 30.74 44 THR 2 O 1
ATOM 3035 N N . LEU B 1 45 ? -53.445 61.742 172.465 1.00 29.99 45 LEU 2 N 1
ATOM 3036 C CA . LEU B 1 45 ? -53.700 62.958 173.219 1.00 29.89 45 LEU 2 CA 1
ATOM 3037 C C . LEU B 1 45 ? -53.862 64.147 172.319 1.00 30.19 45 LEU 2 C 1
ATOM 3038 O O . LEU B 1 45 ? -53.607 65.291 172.716 1.00 37.60 45 LEU 2 O 1
ATOM 3043 N N . ARG B 1 46 ? -54.225 63.894 171.075 1.00 26.98 46 ARG 2 N 1
ATOM 3044 C CA . ARG B 1 46 ? -54.477 65.010 170.186 1.00 32.19 46 ARG 2 CA 1
ATOM 3045 C C . ARG B 1 46 ? -55.987 65.281 170.274 1.00 31.89 46 ARG 2 C 1
ATOM 3046 O O . ARG B 1 46 ? -56.714 64.551 170.974 1.00 32.64 46 ARG 2 O 1
ATOM 3054 N N . GLY B 1 47 ? -56.481 66.329 169.634 1.00 26.32 47 GLY 2 N 1
ATOM 3055 C CA . GLY B 1 47 ? -57.902 66.586 169.773 1.00 16.55 47 GLY 2 CA 1
ATOM 3056 C C . GLY B 1 47 ? -58.545 66.795 168.434 1.00 24.62 47 GLY 2 C 1
ATOM 3057 O O . GLY B 1 47 ? -59.028 67.892 168.098 1.00 30.01 47 GLY 2 O 1
ATOM 3058 N N . VAL B 1 48 ? -58.553 65.733 167.653 1.00 20.28 48 VAL 2 N 1
ATOM 3059 C CA . VAL B 1 48 ? -59.125 65.793 166.324 1.00 18.70 48 VAL 2 CA 1
ATOM 3060 C C . VAL B 1 48 ? -60.666 65.868 166.464 1.00 19.49 48 VAL 2 C 1
ATOM 3061 O O . VAL B 1 48 ? -61.226 65.182 167.295 1.00 17.74 48 VAL 2 O 1
ATOM 3065 N N . THR B 1 49 ? -61.330 66.723 165.686 1.00 21.83 49 THR 2 N 1
ATOM 3066 C CA . THR B 1 49 ? -62.794 66.844 165.712 1.00 19.06 49 THR 2 CA 1
ATOM 3067 C C . THR B 1 49 ? -63.294 66.039 164.521 1.00 21.01 49 THR 2 C 1
ATOM 3068 O O . THR B 1 49 ? -62.581 65.936 163.545 1.00 25.54 49 THR 2 O 1
ATOM 3072 N N . MET B 1 50 ? -64.548 65.591 164.551 1.00 18.27 50 MET 2 N 1
ATOM 3073 C CA . MET B 1 50 ? -65.115 64.879 163.423 1.00 19.00 50 MET 2 CA 1
ATOM 3074 C C . MET B 1 50 ? -65.509 65.820 162.311 1.00 24.86 50 MET 2 C 1
ATOM 3075 O O . MET B 1 50 ? -65.564 65.406 161.173 1.00 33.31 50 MET 2 O 1
ATOM 3080 N N . ARG B 1 51 ? -65.837 67.067 162.620 1.00 27.85 51 ARG 2 N 1
ATOM 3081 C CA . ARG B 1 51 ? -66.199 67.996 161.560 1.00 35.63 51 ARG 2 CA 1
ATOM 3082 C C . ARG B 1 51 ? -65.381 69.267 161.746 1.00 35.95 51 ARG 2 C 1
ATOM 3083 O O . ARG B 1 51 ? -65.791 70.195 162.445 1.00 42.43 51 ARG 2 O 1
ATOM 3091 N N . PRO B 1 52 ? -64.186 69.311 161.146 1.00 32.04 52 PRO 2 N 1
ATOM 3092 C CA . PRO B 1 52 ? -63.256 70.442 161.218 1.00 28.37 52 PRO 2 CA 1
ATOM 3093 C C . PRO B 1 52 ? -63.756 71.690 160.498 1.00 32.23 52 PRO 2 C 1
ATOM 3094 O O . PRO B 1 52 ? -64.289 71.598 159.405 1.00 40.91 52 PRO 2 O 1
ATOM 3098 N N . THR B 1 53 ? -63.581 72.861 161.098 1.00 33.36 53 THR 2 N 1
ATOM 3099 C CA . THR B 1 53 ? -63.996 74.117 160.465 1.00 38.18 53 THR 2 CA 1
ATOM 3100 C C . THR B 1 53 ? -62.785 75.057 160.343 1.00 38.37 53 THR 2 C 1
ATOM 3101 O O . THR B 1 53 ? -62.404 75.460 159.235 1.00 46.91 53 THR 2 O 1
ATOM 3105 N N . SER B 1 54 ? -62.123 75.333 161.460 1.00 26.35 54 SER 2 N 1
ATOM 3106 C CA . SER B 1 54 ? -60.953 76.188 161.435 1.00 24.93 54 SER 2 CA 1
ATOM 3107 C C . SER B 1 54 ? -59.741 75.496 160.812 1.00 25.83 54 SER 2 C 1
ATOM 3108 O O . SER B 1 54 ? -59.664 74.278 160.765 1.00 24.16 54 SER 2 O 1
ATOM 3111 N N . LEU B 1 55 ? -58.755 76.297 160.428 1.00 25.51 55 LEU 2 N 1
ATOM 3112 C CA . LEU B 1 55 ? -57.520 75.791 159.867 1.00 19.59 55 LEU 2 CA 1
ATOM 3113 C C . LEU B 1 55 ? -56.832 74.896 160.885 1.00 19.09 55 LEU 2 C 1
ATOM 3114 O O . LEU B 1 55 ? -56.273 73.847 160.550 1.00 22.85 55 LEU 2 O 1
ATOM 3119 N N . ALA B 1 56 ? -56.869 75.296 162.145 1.00 17.32 56 ALA 2 N 1
ATOM 3120 C CA . ALA B 1 56 ? -56.213 74.487 163.161 1.00 15.84 56 ALA 2 CA 1
ATOM 3121 C C . ALA B 1 56 ? -56.811 73.088 163.258 1.00 19.52 56 ALA 2 C 1
ATOM 3122 O O . ALA B 1 56 ? -56.085 72.103 163.482 1.00 20.08 56 ALA 2 O 1
ATOM 3124 N N . GLN B 1 57 ? -58.122 72.990 163.036 1.00 19.75 57 GLN 2 N 1
ATOM 3125 C CA . GLN B 1 57 ? -58.794 71.694 163.102 1.00 22.66 57 GLN 2 CA 1
ATOM 3126 C C . GLN B 1 57 ? -58.500 70.829 161.893 1.00 21.73 57 GLN 2 C 1
ATOM 3127 O O . GLN B 1 57 ? -58.418 69.601 161.991 1.00 26.90 57 GLN 2 O 1
ATOM 3133 N N . ARG B 1 58 ? -58.369 71.481 160.746 1.00 20.87 58 ARG 2 N 1
ATOM 3134 C CA . ARG B 1 58 ? -58.048 70.808 159.504 1.00 17.82 58 ARG 2 CA 1
ATOM 3135 C C . ARG B 1 58 ? -56.624 70.251 159.569 1.00 17.92 58 ARG 2 C 1
ATOM 3136 O O . ARG B 1 58 ? -56.404 69.076 159.282 1.00 20.63 58 ARG 2 O 1
ATOM 3144 N N . ASN B 1 59 ? -55.687 71.050 160.069 1.00 15.69 59 ASN 2 N 1
ATOM 3145 C CA . ASN B 1 59 ? -54.315 70.591 160.205 1.00 13.38 59 ASN 2 CA 1
ATOM 3146 C C . ASN B 1 59 ? -54.262 69.368 161.097 1.00 18.39 59 ASN 2 C 1
ATOM 3147 O O . ASN B 1 59 ? -53.644 68.339 160.781 1.00 21.03 59 ASN 2 O 1
ATOM 3152 N N . GLU B 1 60 ? -54.968 69.463 162.209 1.00 22.13 60 GLU 2 N 1
ATOM 3153 C CA . GLU B 1 60 ? -54.993 68.382 163.183 1.00 19.27 60 GLU 2 CA 1
ATOM 3154 C C . GLU B 1 60 ? -55.537 67.076 162.572 1.00 12.29 60 GLU 2 C 1
ATOM 3155 O O . GLU B 1 60 ? -54.995 65.993 162.817 1.00 11.43 60 GLU 2 O 1
ATOM 3161 N N . MET B 1 61 ? -56.586 67.173 161.755 1.00 9.77 61 MET 2 N 1
ATOM 3162 C CA . MET B 1 61 ? -57.143 65.975 161.125 1.00 11.71 61 MET 2 CA 1
ATOM 3163 C C . MET B 1 61 ? -56.166 65.441 160.086 1.00 15.52 61 MET 2 C 1
ATOM 3164 O O . MET B 1 61 ? -55.966 64.222 159.976 1.00 15.64 61 MET 2 O 1
ATOM 3169 N N . PHE B 1 62 ? -55.564 66.360 159.326 1.00 14.46 62 PHE 2 N 1
ATOM 3170 C CA . PHE B 1 62 ? -54.586 65.978 158.331 1.00 9.27 62 PHE 2 CA 1
ATOM 3171 C C . PHE B 1 62 ? -53.410 65.268 159.005 1.00 10.62 62 PHE 2 C 1
ATOM 3172 O O . PHE B 1 62 ? -52.915 64.250 158.497 1.00 16.17 62 PHE 2 O 1
ATOM 3180 N N . PHE B 1 63 ? -52.966 65.779 160.156 1.00 7.36 63 PHE 2 N 1
ATOM 3181 C CA . PHE B 1 63 ? -51.866 65.138 160.855 1.00 3.16 63 PHE 2 CA 1
ATOM 3182 C C . PHE B 1 63 ? -52.234 63.745 161.293 1.00 6.70 63 PHE 2 C 1
ATOM 3183 O O . PHE B 1 63 ? -51.379 62.866 161.334 1.00 11.55 63 PHE 2 O 1
ATOM 3191 N N . MET B 1 64 ? -53.522 63.515 161.552 1.00 10.57 64 MET 2 N 1
ATOM 3192 C CA . MET B 1 64 ? -53.976 62.191 161.973 1.00 10.19 64 MET 2 CA 1
ATOM 3193 C C . MET B 1 64 ? -53.827 61.250 160.785 1.00 9.36 64 MET 2 C 1
ATOM 3194 O O . MET B 1 64 ? -53.415 60.109 160.924 1.00 11.68 64 MET 2 O 1
ATOM 3199 N N . CYS B 1 65 ? -54.175 61.744 159.608 1.00 11.73 65 CYS 2 N 1
ATOM 3200 C CA . CYS B 1 65 ? -54.059 60.962 158.392 1.00 10.05 65 CYS 2 CA 1
ATOM 3201 C C . CYS B 1 65 ? -52.591 60.682 158.066 1.00 14.98 65 CYS 2 C 1
ATOM 3202 O O . CYS B 1 65 ? -52.223 59.539 157.727 1.00 10.35 65 CYS 2 O 1
ATOM 3205 N N . LEU B 1 66 ? -51.750 61.709 158.206 1.00 13.59 66 LEU 2 N 1
ATOM 3206 C CA . LEU B 1 66 ? -50.321 61.554 157.981 1.00 11.26 66 LEU 2 CA 1
ATOM 3207 C C . LEU B 1 66 ? -49.770 60.469 158.917 1.00 15.57 66 LEU 2 C 1
ATOM 3208 O O . LEU B 1 66 ? -49.055 59.560 158.485 1.00 17.67 66 LEU 2 O 1
ATOM 3213 N N . ASP B 1 67 ? -50.156 60.514 160.188 1.00 16.91 67 ASP 2 N 1
ATOM 3214 C CA . ASP B 1 67 ? -49.692 59.506 161.146 1.00 17.30 67 ASP 2 CA 1
ATOM 3215 C C . ASP B 1 67 ? -50.090 58.114 160.730 1.00 17.88 67 ASP 2 C 1
ATOM 3216 O O . ASP B 1 67 ? -49.312 57.168 160.850 1.00 20.43 67 ASP 2 O 1
ATOM 3221 N N . MET B 1 68 ? -51.331 57.991 160.284 1.00 18.40 68 MET 2 N 1
ATOM 3222 C CA . MET B 1 68 ? -51.877 56.712 159.878 1.00 15.62 68 MET 2 CA 1
ATOM 3223 C C . MET B 1 68 ? -51.225 56.178 158.626 1.00 17.59 68 MET 2 C 1
ATOM 3224 O O . MET B 1 68 ? -50.962 54.978 158.537 1.00 22.75 68 MET 2 O 1
ATOM 3229 N N . MET B 1 69 ? -50.955 57.062 157.666 1.00 15.96 69 MET 2 N 1
ATOM 3230 C CA . MET B 1 69 ? -50.280 56.685 156.426 1.00 8.12 69 MET 2 CA 1
ATOM 3231 C C . MET B 1 69 ? -48.847 56.194 156.780 1.00 12.15 69 MET 2 C 1
ATOM 3232 O O . MET B 1 69 ? -48.481 55.070 156.458 1.00 10.01 69 MET 2 O 1
ATOM 3237 N N . LEU B 1 70 ? -48.091 56.966 157.562 1.00 8.21 70 LEU 2 N 1
ATOM 3238 C CA . LEU B 1 70 ? -46.740 56.549 157.917 1.00 8.25 70 LEU 2 CA 1
ATOM 3239 C C . LEU B 1 70 ? -46.704 55.252 158.689 1.00 10.92 70 LEU 2 C 1
ATOM 3240 O O . LEU B 1 70 ? -45.865 54.394 158.419 1.00 15.28 70 LEU 2 O 1
ATOM 3245 N N . SER B 1 71 ? -47.632 55.063 159.616 1.00 14.22 71 SER 2 N 1
ATOM 3246 C CA . SER B 1 71 ? -47.633 53.816 160.394 1.00 18.39 71 SER 2 CA 1
ATOM 3247 C C . SER B 1 71 ? -47.970 52.604 159.536 1.00 19.02 71 SER 2 C 1
ATOM 3248 O O . SER B 1 71 ? -47.347 51.555 159.663 1.00 23.20 71 SER 2 O 1
ATOM 3251 N N . ALA B 1 72 ? -48.926 52.750 158.625 1.00 18.55 72 ALA 2 N 1
ATOM 3252 C CA . ALA B 1 72 ? -49.288 51.621 157.771 1.00 17.35 72 ALA 2 CA 1
ATOM 3253 C C . ALA B 1 72 ? -48.152 51.281 156.800 1.00 20.36 72 ALA 2 C 1
ATOM 3254 O O . ALA B 1 72 ? -47.983 50.119 156.448 1.00 19.51 72 ALA 2 O 1
ATOM 3256 N N . ALA B 1 73 ? -47.411 52.302 156.349 1.00 22.25 73 ALA 2 N 1
ATOM 3257 C CA . ALA B 1 73 ? -46.306 52.127 155.413 1.00 18.21 73 ALA 2 CA 1
ATOM 3258 C C . ALA B 1 73 ? -45.020 51.681 156.091 1.00 18.59 73 ALA 2 C 1
ATOM 3259 O O . ALA B 1 73 ? -44.097 51.228 155.422 1.00 27.19 73 ALA 2 O 1
ATOM 3261 N N . GLY B 1 74 ? -44.964 51.810 157.409 1.00 15.06 74 GLY 2 N 1
ATOM 3262 C CA . GLY B 1 74 ? -43.794 51.390 158.165 1.00 11.27 74 GLY 2 CA 1
ATOM 3263 C C . GLY B 1 74 ? -42.650 52.381 158.128 1.00 15.02 74 GLY 2 C 1
ATOM 3264 O O . GLY B 1 74 ? -41.513 52.037 158.420 1.00 25.88 74 GLY 2 O 1
ATOM 3265 N N . ILE B 1 75 ? -42.970 53.630 157.834 1.00 13.40 75 ILE 2 N 1
ATOM 3266 C CA . ILE B 1 75 ? -41.991 54.703 157.731 1.00 13.01 75 ILE 2 CA 1
ATOM 3267 C C . ILE B 1 75 ? -41.909 55.596 158.964 1.00 20.77 75 ILE 2 C 1
ATOM 3268 O O . ILE B 1 75 ? -42.893 55.887 159.630 1.00 26.26 75 ILE 2 O 1
ATOM 3273 N N . ASN B 1 76 ? -40.714 56.082 159.238 1.00 29.06 76 ASN 2 N 1
ATOM 3274 C CA . ASN B 1 76 ? -40.507 56.992 160.339 1.00 25.70 76 ASN 2 CA 1
ATOM 3275 C C . ASN B 1 76 ? -39.852 58.218 159.660 1.00 25.15 76 ASN 2 C 1
ATOM 3276 O O . ASN B 1 76 ? -38.685 58.158 159.329 1.00 31.83 76 ASN 2 O 1
ATOM 3281 N N . VAL B 1 77 ? -40.612 59.293 159.417 1.00 19.25 77 VAL 2 N 1
ATOM 3282 C CA . VAL B 1 77 ? -40.100 60.473 158.728 1.00 18.04 77 VAL 2 CA 1
ATOM 3283 C C . VAL B 1 77 ? -38.998 61.263 159.368 1.00 23.98 77 VAL 2 C 1
ATOM 3284 O O . VAL B 1 77 ? -38.248 61.964 158.655 1.00 35.41 77 VAL 2 O 1
ATOM 3288 N N . GLY B 1 78 ? -38.944 61.264 160.693 1.00 23.75 78 GLY 2 N 1
ATOM 3289 C CA . GLY B 1 78 ? -37.922 62.062 161.346 1.00 23.96 78 GLY 2 CA 1
ATOM 3290 C C . GLY B 1 78 ? -38.449 63.471 161.538 1.00 30.29 78 GLY 2 C 1
ATOM 3291 O O . GLY B 1 78 ? -39.577 63.796 161.145 1.00 34.75 78 GLY 2 O 1
ATOM 3292 N N . PRO B 1 79 ? -37.650 64.346 162.135 1.00 37.55 79 PRO 2 N 1
ATOM 3293 C CA . PRO B 1 79 ? -38.092 65.726 162.373 1.00 41.50 79 PRO 2 CA 1
ATOM 3294 C C . PRO B 1 79 ? -38.147 66.593 161.133 1.00 39.68 79 PRO 2 C 1
ATOM 3295 O O . PRO B 1 79 ? -37.247 67.387 160.876 1.00 43.44 79 PRO 2 O 1
ATOM 3299 N N . ILE B 1 80 ? -39.244 66.507 160.404 1.00 36.08 80 ILE 2 N 1
ATOM 3300 C CA . ILE B 1 80 ? -39.368 67.301 159.191 1.00 29.65 80 ILE 2 CA 1
ATOM 3301 C C . ILE B 1 80 ? -40.120 68.598 159.433 1.00 27.30 80 ILE 2 C 1
ATOM 3302 O O . ILE B 1 80 ? -40.141 69.494 158.573 1.00 25.21 80 ILE 2 O 1
ATOM 3307 N N . SER B 1 81 ? -40.708 68.734 160.614 1.00 26.63 81 SER 2 N 1
ATOM 3308 C CA . SER B 1 81 ? -41.519 69.913 160.836 1.00 24.94 81 SER 2 CA 1
ATOM 3309 C C . SER B 1 81 ? -41.649 70.395 162.255 1.00 21.60 81 SER 2 C 1
ATOM 3310 O O . SER B 1 81 ? -41.657 69.613 163.211 1.00 30.44 81 SER 2 O 1
ATOM 3313 N N . PRO B 1 82 ? -41.691 71.712 162.411 1.00 22.08 82 PRO 2 N 1
ATOM 3314 C CA . PRO B 1 82 ? -41.834 72.330 163.740 1.00 26.45 82 PRO 2 CA 1
ATOM 3315 C C . PRO B 1 82 ? -43.321 72.288 164.167 1.00 28.78 82 PRO 2 C 1
ATOM 3316 O O . PRO B 1 82 ? -43.648 72.470 165.331 1.00 31.57 82 PRO 2 O 1
ATOM 3320 N N . ASP B 1 83 ? -44.198 71.994 163.208 1.00 28.04 83 ASP 2 N 1
ATOM 3321 C CA . ASP B 1 83 ? -45.634 71.950 163.418 1.00 23.48 83 ASP 2 CA 1
ATOM 3322 C C . ASP B 1 83 ? -46.183 70.564 163.588 1.00 23.46 83 ASP 2 C 1
ATOM 3323 O O . ASP B 1 83 ? -47.236 70.386 164.185 1.00 31.35 83 ASP 2 O 1
ATOM 3328 N N . TYR B 1 84 ? -45.480 69.574 163.062 1.00 22.03 84 TYR 2 N 1
ATOM 3329 C CA . TYR B 1 84 ? -45.955 68.205 163.140 1.00 17.91 84 TYR 2 CA 1
ATOM 3330 C C . TYR B 1 84 ? -44.910 67.294 163.711 1.00 20.83 84 TYR 2 C 1
ATOM 3331 O O . TYR B 1 84 ? -43.726 67.354 163.344 1.00 28.57 84 TYR 2 O 1
ATOM 3340 N N . THR B 1 85 ? -45.358 66.418 164.596 1.00 22.53 85 THR 2 N 1
ATOM 3341 C CA . THR B 1 85 ? -44.475 65.434 165.193 1.00 22.73 85 THR 2 CA 1
ATOM 3342 C C . THR B 1 85 ? -45.163 64.090 165.063 1.00 21.09 85 THR 2 C 1
ATOM 3343 O O . THR B 1 85 ? -46.293 63.923 165.490 1.00 29.79 85 THR 2 O 1
ATOM 3347 N N . GLN B 1 86 ? -44.513 63.148 164.414 1.00 16.37 86 GLN 2 N 1
ATOM 3348 C CA . GLN B 1 86 ? -45.105 61.843 164.222 1.00 15.90 86 GLN 2 CA 1
ATOM 3349 C C . GLN B 1 86 ? -45.308 61.099 165.540 1.00 18.38 86 GLN 2 C 1
ATOM 3350 O O . GLN B 1 86 ? -44.402 61.032 166.364 1.00 23.95 86 GLN 2 O 1
ATOM 3356 N N . HIS B 1 87 ? -46.489 60.501 165.694 1.00 22.72 87 HIS 2 N 1
ATOM 3357 C CA . HIS B 1 87 ? -46.856 59.732 166.878 1.00 23.48 87 HIS 2 CA 1
ATOM 3358 C C . HIS B 1 87 ? -46.809 58.290 166.583 1.00 24.74 87 HIS 2 C 1
ATOM 3359 O O . HIS B 1 87 ? -47.736 57.757 166.004 1.00 29.57 87 HIS 2 O 1
ATOM 3366 N N . MET B 1 88 ? -45.765 57.651 167.082 1.00 30.74 88 MET 2 N 1
ATOM 3367 C CA . MET B 1 88 ? -45.532 56.230 166.882 1.00 32.50 88 MET 2 CA 1
ATOM 3368 C C . MET B 1 88 ? -46.633 55.326 167.448 1.00 31.94 88 MET 2 C 1
ATOM 3369 O O . MET B 1 88 ? -46.824 54.194 166.974 1.00 33.21 88 MET 2 O 1
ATOM 3374 N N . ALA B 1 89 ? -47.370 55.822 168.443 1.00 27.50 89 ALA 2 N 1
ATOM 3375 C CA . ALA B 1 89 ? -48.462 55.041 169.033 1.00 25.98 89 ALA 2 CA 1
ATOM 3376 C C . ALA B 1 89 ? -49.600 54.749 168.042 1.00 26.61 89 ALA 2 C 1
ATOM 3377 O O . ALA B 1 89 ? -50.465 53.907 168.329 1.00 30.15 89 ALA 2 O 1
ATOM 3379 N N . THR B 1 90 ? -49.613 55.451 166.901 1.00 19.25 90 THR 2 N 1
ATOM 3380 C CA . THR B 1 90 ? -50.651 55.281 165.890 1.00 10.04 90 THR 2 CA 1
ATOM 3381 C C . THR B 1 90 ? -50.790 53.832 165.438 1.00 15.98 90 THR 2 C 1
ATOM 3382 O O . THR B 1 90 ? -51.894 53.357 165.153 1.00 18.95 90 THR 2 O 1
ATOM 3386 N N . ILE B 1 91 ? -49.691 53.090 165.480 1.00 19.33 91 ILE 2 N 1
ATOM 3387 C CA . ILE B 1 91 ? -49.732 51.687 165.086 1.00 21.00 91 ILE 2 CA 1
ATOM 3388 C C . ILE B 1 91 ? -50.717 50.921 165.982 1.00 18.89 91 ILE 2 C 1
ATOM 3389 O O . ILE B 1 91 ? -51.413 50.024 165.521 1.00 21.05 91 ILE 2 O 1
ATOM 3394 N N . GLY B 1 92 ? -50.785 51.311 167.259 1.00 20.29 92 GLY 2 N 1
ATOM 3395 C CA . GLY B 1 92 ? -51.693 50.690 168.212 1.00 15.30 92 GLY 2 CA 1
ATOM 3396 C C . GLY B 1 92 ? -53.126 51.048 167.858 1.00 17.04 92 GLY 2 C 1
ATOM 3397 O O . GLY B 1 92 ? -54.038 50.250 167.999 1.00 2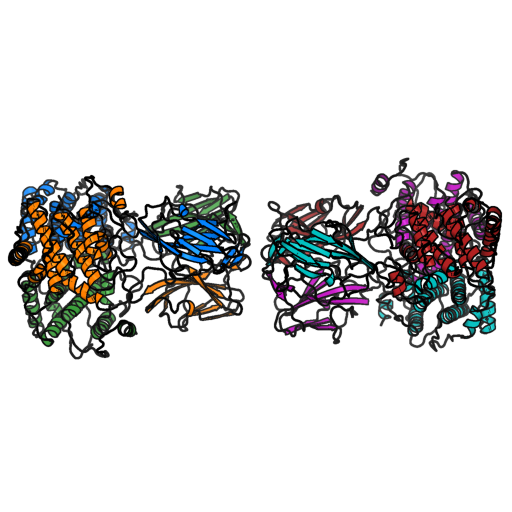0.86 92 GLY 2 O 1
ATOM 3398 N N . VAL B 1 93 ? -53.335 52.272 167.417 1.00 12.75 93 VAL 2 N 1
ATOM 3399 C CA . VAL B 1 93 ? -54.654 52.677 166.998 1.00 13.07 93 VAL 2 CA 1
ATOM 3400 C C . VAL B 1 93 ? -55.112 51.794 165.832 1.00 18.01 93 VAL 2 C 1
ATOM 3401 O O . VAL B 1 93 ? -56.184 51.203 165.855 1.00 21.85 93 VAL 2 O 1
ATOM 3405 N N . LEU B 1 94 ? -54.280 51.702 164.805 1.00 21.30 94 LEU 2 N 1
ATOM 3406 C CA . LEU B 1 94 ? -54.605 50.918 163.621 1.00 17.45 94 LEU 2 CA 1
ATOM 3407 C C . LEU B 1 94 ? -54.738 49.406 163.834 1.00 21.91 94 LEU 2 C 1
ATOM 3408 O O . LEU B 1 94 ? -55.329 48.706 162.998 1.00 21.81 94 LEU 2 O 1
ATOM 3413 N N . ALA B 1 95 ? -54.168 48.883 164.919 1.00 24.90 95 ALA 2 N 1
ATOM 3414 C CA . ALA B 1 95 ? -54.278 47.443 165.194 1.00 25.33 95 ALA 2 CA 1
ATOM 3415 C C . ALA B 1 95 ? -55.503 47.093 166.052 1.00 26.68 95 ALA 2 C 1
ATOM 3416 O O . ALA B 1 95 ? -55.665 45.949 166.433 1.00 29.70 95 ALA 2 O 1
ATOM 3418 N N . THR B 1 96 ? -56.334 48.088 166.374 1.00 31.87 96 THR 2 N 1
ATOM 3419 C CA . THR B 1 96 ? -57.545 47.923 167.197 1.00 31.15 96 THR 2 CA 1
ATOM 3420 C C . THR B 1 96 ? -58.635 47.280 166.337 1.00 31.90 96 THR 2 C 1
ATOM 3421 O O . THR B 1 96 ? -59.204 47.933 165.461 1.00 32.36 96 THR 2 O 1
ATOM 3425 N N . PRO B 1 97 ? -59.029 46.045 166.661 1.00 30.48 97 PRO 2 N 1
ATOM 3426 C CA . PRO B 1 97 ? -60.063 45.337 165.895 1.00 28.30 97 PRO 2 CA 1
ATOM 3427 C C . PRO B 1 97 ? -61.424 45.972 165.854 1.00 24.38 97 PRO 2 C 1
ATOM 3428 O O . PRO B 1 97 ? -62.271 45.566 165.083 1.00 27.24 97 PRO 2 O 1
ATOM 3432 N N . GLU B 1 98 ? -61.633 47.010 166.637 1.00 32.25 98 GLU 2 N 1
ATOM 3433 C CA . GLU B 1 98 ? -62.938 47.650 166.631 1.00 33.62 98 GLU 2 CA 1
ATOM 3434 C C . GLU B 1 98 ? -63.092 48.688 165.548 1.00 28.24 98 GLU 2 C 1
ATOM 3435 O O . GLU B 1 98 ? -64.224 49.111 165.285 1.00 33.60 98 GLU 2 O 1
ATOM 3441 N N . ILE B 1 99 ? -61.984 49.156 164.962 1.00 21.68 99 ILE 2 N 1
ATOM 3442 C CA . ILE B 1 99 ? -62.091 50.130 163.863 1.00 19.33 99 ILE 2 CA 1
ATOM 3443 C C . ILE B 1 99 ? -62.366 49.298 162.617 1.00 20.20 99 ILE 2 C 1
ATOM 3444 O O . ILE B 1 99 ? -61.570 48.434 162.239 1.00 22.60 99 ILE 2 O 1
ATOM 3449 N N . PRO B 1 100 ? -63.525 49.509 161.993 1.00 19.40 100 PRO 2 N 1
ATOM 3450 C CA . PRO B 1 100 ? -63.836 48.721 160.794 1.00 19.98 100 PRO 2 CA 1
ATOM 3451 C C . PRO B 1 100 ? -63.169 49.263 159.506 1.00 18.92 100 PRO 2 C 1
ATOM 3452 O O . PRO B 1 100 ? -62.737 50.418 159.444 1.00 17.31 100 PRO 2 O 1
ATOM 3456 N N . PHE B 1 101 ? -62.978 48.389 158.527 1.00 16.66 101 PHE 2 N 1
ATOM 3457 C CA . PHE B 1 101 ? -62.429 48.804 157.238 1.00 11.83 101 PHE 2 CA 1
ATOM 3458 C C . PHE B 1 101 ? -63.490 48.467 156.183 1.00 12.37 101 PHE 2 C 1
ATOM 3459 O O . PHE B 1 101 ? -64.347 47.597 156.403 1.00 18.04 101 PHE 2 O 1
ATOM 3467 N N . THR B 1 102 ? -63.524 49.222 155.099 1.00 10.82 102 THR 2 N 1
ATOM 3468 C CA . THR B 1 102 ? -64.510 48.978 154.067 1.00 3.59 102 THR 2 CA 1
ATOM 3469 C C . THR B 1 102 ? -64.150 47.834 153.095 1.00 8.54 102 THR 2 C 1
ATOM 3470 O O . THR B 1 102 ? -62.995 47.435 152.957 1.00 10.33 102 THR 2 O 1
ATOM 3474 N N . THR B 1 103 ? -65.167 47.323 152.414 1.00 14.69 103 THR 2 N 1
ATOM 3475 C CA . THR B 1 103 ? -65.002 46.301 151.398 1.00 14.08 103 THR 2 CA 1
ATOM 3476 C C . THR B 1 103 ? -63.985 46.779 150.323 1.00 16.35 103 THR 2 C 1
ATOM 3477 O O . THR B 1 103 ? -63.117 46.004 149.932 1.00 19.81 103 THR 2 O 1
ATOM 3481 N N . GLU B 1 104 ? -64.071 48.045 149.891 1.00 12.13 104 GLU 2 N 1
ATOM 3482 C CA . GLU B 1 104 ? -63.142 48.623 148.906 1.00 11.27 104 GLU 2 CA 1
ATOM 3483 C C . GLU B 1 104 ? -61.712 48.546 149.420 1.00 12.03 104 GLU 2 C 1
ATOM 3484 O O . GLU B 1 104 ? -60.842 47.959 148.776 1.00 15.88 104 GLU 2 O 1
ATOM 3490 N N . ALA B 1 105 ? -61.466 49.078 150.607 1.00 7.33 105 ALA 2 N 1
ATOM 3491 C CA . ALA B 1 105 ? -60.114 49.049 151.119 1.00 3.74 105 ALA 2 CA 1
ATOM 3492 C C . ALA B 1 105 ? -59.588 47.614 151.275 1.00 7.50 105 ALA 2 C 1
ATOM 3493 O O . ALA B 1 105 ? -58.449 47.307 150.935 1.00 12.60 105 ALA 2 O 1
ATOM 3495 N N . ALA B 1 106 ? -60.436 46.721 151.742 1.00 7.00 106 ALA 2 N 1
ATOM 3496 C CA . ALA B 1 106 ? -60.029 45.346 151.981 1.00 7.24 106 ALA 2 CA 1
ATOM 3497 C C . ALA B 1 106 ? -59.603 44.723 150.679 1.00 10.33 106 ALA 2 C 1
ATOM 3498 O O . ALA B 1 106 ? -58.571 44.086 150.588 1.00 16.78 106 ALA 2 O 1
ATOM 3500 N N . ASN B 1 107 ? -60.452 44.864 149.677 1.00 9.75 107 ASN 2 N 1
ATOM 3501 C CA . ASN B 1 107 ? -60.185 44.301 148.361 1.00 12.26 107 ASN 2 CA 1
ATOM 3502 C C . ASN B 1 107 ? -58.960 44.892 147.677 1.00 14.67 107 ASN 2 C 1
ATOM 3503 O O . ASN B 1 107 ? -58.205 44.201 147.007 1.00 19.75 107 ASN 2 O 1
ATOM 3508 N N . GLU B 1 108 ? -58.734 46.173 147.895 1.00 16.16 108 GLU 2 N 1
ATOM 3509 C CA . GLU B 1 108 ? -57.569 46.819 147.343 1.00 14.16 108 GLU 2 CA 1
ATOM 3510 C C . GLU B 1 108 ? -56.271 46.260 147.981 1.00 13.58 108 GLU 2 C 1
ATOM 3511 O O . GLU B 1 108 ? -55.317 45.908 147.282 1.00 17.05 108 GLU 2 O 1
ATOM 3517 N N . ILE B 1 109 ? -56.265 46.076 149.292 1.00 12.79 109 ILE 2 N 1
ATOM 3518 C CA . ILE B 1 109 ? -55.088 45.515 149.953 1.00 9.49 109 ILE 2 CA 1
ATOM 3519 C C . ILE B 1 109 ? -54.882 44.055 149.544 1.00 10.19 109 ILE 2 C 1
ATOM 3520 O O . ILE B 1 109 ? -53.751 43.589 149.410 1.00 21.29 109 ILE 2 O 1
ATOM 3525 N N . ALA B 1 110 ? -55.957 43.307 149.355 1.00 10.96 110 ALA 2 N 1
ATOM 3526 C CA . ALA B 1 110 ? -55.819 41.902 148.957 1.00 11.12 110 ALA 2 CA 1
ATOM 3527 C C . ALA B 1 110 ? -55.118 41.845 147.600 1.00 14.83 110 ALA 2 C 1
ATOM 3528 O O . ALA B 1 110 ? -54.318 40.936 147.320 1.00 18.11 110 ALA 2 O 1
ATOM 3530 N N . ARG B 1 111 ? -55.467 42.792 146.740 1.00 9.24 111 ARG 2 N 1
ATOM 3531 C CA . ARG B 1 111 ? -54.827 42.856 145.463 1.00 6.36 111 ARG 2 CA 1
ATOM 3532 C C . ARG B 1 111 ? -53.332 43.145 145.617 1.00 7.35 111 ARG 2 C 1
ATOM 3533 O O . ARG B 1 111 ? -52.499 42.429 145.058 1.00 9.15 111 ARG 2 O 1
ATOM 3541 N N . VAL B 1 112 ? -52.991 44.212 146.330 1.00 4.10 112 VAL 2 N 1
ATOM 3542 C CA . VAL B 1 112 ? -51.592 44.533 146.509 1.00 8.27 112 VAL 2 CA 1
ATOM 3543 C C . VAL B 1 112 ? -50.847 43.313 147.034 1.00 17.12 112 VAL 2 C 1
ATOM 3544 O O . VAL B 1 112 ? -49.811 42.911 146.512 1.00 25.10 112 VAL 2 O 1
ATOM 3548 N N . THR B 1 113 ? -51.409 42.658 148.024 1.00 18.40 113 THR 2 N 1
ATOM 3549 C CA . THR B 1 113 ? -50.713 41.514 148.557 1.00 16.33 113 THR 2 CA 1
ATOM 3550 C C . THR B 1 113 ? -50.654 40.333 147.593 1.00 17.13 113 THR 2 C 1
ATOM 3551 O O . THR B 1 113 ? -49.597 39.757 147.363 1.00 19.43 113 THR 2 O 1
ATOM 3555 N N . GLY B 1 114 ? -51.775 40.023 146.982 1.00 15.48 114 GLY 2 N 1
ATOM 3556 C CA . GLY B 1 114 ? -51.806 38.902 146.081 1.00 10.26 114 GLY 2 CA 1
ATOM 3557 C C . GLY B 1 114 ? -50.882 39.005 144.890 1.00 14.51 114 GLY 2 C 1
ATOM 3558 O O . GLY B 1 114 ? -50.115 38.072 144.657 1.00 18.35 114 GLY 2 O 1
ATOM 3559 N N . GLU B 1 115 ? -50.900 40.121 144.155 1.00 12.96 115 GLU 2 N 1
ATOM 3560 C CA . GLU B 1 115 ? -50.048 40.192 142.974 1.00 12.43 115 GLU 2 CA 1
ATOM 3561 C C . GLU B 1 115 ? -48.570 40.326 143.273 1.00 12.73 115 GLU 2 C 1
ATOM 3562 O O . GLU B 1 115 ? -47.738 39.705 142.647 1.00 28.63 115 GLU 2 O 1
ATOM 3568 N N . THR B 1 116 ? -48.270 41.091 144.287 1.00 13.63 116 THR 2 N 1
ATOM 3569 C CA . THR B 1 116 ? -46.929 41.395 144.736 1.00 5.52 116 THR 2 CA 1
ATOM 3570 C C . THR B 1 116 ? -46.159 40.197 145.245 1.00 13.43 116 THR 2 C 1
ATOM 3571 O O . THR B 1 116 ? -44.939 40.135 145.163 1.00 24.98 116 THR 2 O 1
ATOM 3575 N N . SER B 1 117 ? -46.864 39.217 145.764 1.00 15.45 117 SER 2 N 1
ATOM 3576 C CA . SER B 1 117 ? -46.188 38.083 146.344 1.00 17.58 117 SER 2 CA 1
ATOM 3577 C C . SER B 1 117 ? -45.968 36.916 145.382 1.00 16.83 117 SER 2 C 1
ATOM 3578 O O . SER B 1 117 ? -45.460 35.864 145.778 1.00 19.96 117 SER 2 O 1
ATOM 3581 N N . THR B 1 118 ? -46.404 37.068 144.139 1.00 13.81 118 THR 2 N 1
ATOM 3582 C CA . THR B 1 118 ? -46.232 36.022 143.149 1.00 9.89 118 THR 2 CA 1
ATOM 3583 C C . THR B 1 118 ? -45.692 36.607 141.850 1.00 16.09 118 THR 2 C 1
ATOM 3584 O O . THR B 1 118 ? -45.109 37.685 141.869 1.00 21.57 118 THR 2 O 1
ATOM 3588 N N . TRP B 1 119 ? -45.796 35.858 140.753 1.00 17.91 119 TRP 2 N 1
ATOM 3589 C CA . TRP B 1 119 ? -45.289 36.272 139.442 1.00 13.98 119 TRP 2 CA 1
ATOM 3590 C C . TRP B 1 119 ? -46.311 35.864 138.426 1.00 11.82 119 TRP 2 C 1
ATOM 3591 O O . TRP B 1 119 ? -47.081 34.921 138.656 1.00 20.34 119 TRP 2 O 1
ATOM 3602 N N . GLY B 1 120 ? -46.328 36.567 137.303 1.00 9.42 120 GLY 2 N 1
ATOM 3603 C CA . GLY B 1 120 ? -47.257 36.243 136.236 1.00 10.72 120 GLY 2 CA 1
ATOM 3604 C C . GLY B 1 120 ? -46.784 36.906 134.963 1.00 12.92 120 GLY 2 C 1
ATOM 3605 O O . GLY B 1 120 ? -46.044 37.900 135.007 1.00 21.88 120 GLY 2 O 1
ATOM 3606 N N . PRO B 1 121 ? -47.166 36.355 133.811 1.00 15.10 121 PRO 2 N 1
ATOM 3607 C CA . PRO B 1 121 ? -46.772 36.910 132.505 1.00 11.98 121 PRO 2 CA 1
ATOM 3608 C C . PRO B 1 121 ? -47.346 38.288 132.224 1.00 14.14 121 PRO 2 C 1
ATOM 3609 O O . PRO B 1 121 ? -48.520 38.532 132.454 1.00 20.40 121 PRO 2 O 1
ATOM 3613 N N . ALA B 1 122 ? -46.537 39.162 131.647 1.00 16.12 122 ALA 2 N 1
ATOM 3614 C CA . ALA B 1 122 ? -46.977 40.500 131.293 1.00 13.18 122 ALA 2 CA 1
ATOM 3615 C C . ALA B 1 122 ? -46.221 41.066 130.074 1.00 16.37 122 ALA 2 C 1
ATOM 3616 O O . ALA B 1 122 ? -44.996 40.874 129.979 1.00 18.43 122 ALA 2 O 1
ATOM 3618 N N . ARG B 1 123 ? -46.939 41.756 129.169 1.00 13.56 123 ARG 2 N 1
ATOM 3619 C CA . ARG B 1 123 ? -46.338 42.430 128.002 1.00 4.32 123 ARG 2 CA 1
ATOM 3620 C C . ARG B 1 123 ? -45.369 43.471 128.547 1.00 8.07 123 ARG 2 C 1
ATOM 3621 O O . ARG B 1 123 ? -45.795 44.373 129.274 1.00 13.64 123 ARG 2 O 1
ATOM 3629 N N . GLN B 1 124 ? -44.081 43.351 128.209 1.00 14.12 124 GLN 2 N 1
ATOM 3630 C CA . GLN B 1 124 ? -43.060 44.311 128.635 1.00 10.99 124 GLN 2 CA 1
ATOM 3631 C C . GLN B 1 124 ? -43.173 45.569 127.755 1.00 12.05 124 GLN 2 C 1
ATOM 3632 O O . GLN B 1 124 ? -43.611 45.505 126.612 1.00 12.63 124 GLN 2 O 1
ATOM 3638 N N . PRO B 1 125 ? -42.818 46.734 128.309 1.00 15.86 125 PRO 2 N 1
ATOM 3639 C CA . PRO B 1 125 ? -42.872 48.066 127.675 1.00 16.59 125 PRO 2 CA 1
ATOM 3640 C C . PRO B 1 125 ? -41.959 48.500 126.548 1.00 26.21 125 PRO 2 C 1
ATOM 3641 O O . PRO B 1 125 ? -42.371 49.290 125.680 1.00 30.15 125 PRO 2 O 1
ATOM 3645 N N . TYR B 1 126 ? -40.698 48.077 126.607 1.00 28.84 126 TYR 2 N 1
ATOM 3646 C CA . TYR B 1 126 ? -39.744 48.501 125.610 1.00 32.38 126 TYR 2 CA 1
ATOM 3647 C C . TYR B 1 126 ? -39.364 47.473 124.569 1.00 30.24 126 TYR 2 C 1
ATOM 3648 O O . TYR B 1 126 ? -39.810 46.327 124.629 1.00 33.34 126 TYR 2 O 1
ATOM 3657 N N . GLY B 1 127 ? -38.557 47.912 123.601 1.00 24.17 127 GLY 2 N 1
ATOM 3658 C CA . GLY B 1 127 ? -38.128 47.041 122.526 1.00 14.90 127 GLY 2 CA 1
ATOM 3659 C C . GLY B 1 127 ? -37.311 45.883 123.058 1.00 16.66 127 GLY 2 C 1
ATOM 3660 O O . GLY B 1 127 ? -36.496 46.043 123.992 1.00 11.89 127 GLY 2 O 1
ATOM 3661 N N . PHE B 1 128 ? -37.511 44.716 122.452 1.00 17.16 128 PHE 2 N 1
ATOM 3662 C CA . PHE B 1 128 ? -36.794 43.532 122.877 1.00 11.55 128 PHE 2 CA 1
ATOM 3663 C C . PHE B 1 128 ? -35.278 43.724 122.880 1.00 13.11 128 PHE 2 C 1
ATOM 3664 O O . PHE B 1 128 ? -34.572 43.148 123.701 1.00 15.37 128 PHE 2 O 1
ATOM 3672 N N . PHE B 1 129 ? -34.778 44.545 121.960 1.00 18.69 129 PHE 2 N 1
ATOM 3673 C CA . PHE B 1 129 ? -33.338 44.809 121.839 1.00 17.07 129 PHE 2 CA 1
ATOM 3674 C C . PHE B 1 129 ? -32.924 46.184 122.275 1.00 19.02 129 PHE 2 C 1
ATOM 3675 O O . PHE B 1 129 ? -31.938 46.710 121.792 1.00 25.43 129 PHE 2 O 1
ATOM 3683 N N . LEU B 1 130 ? -33.659 46.772 123.199 1.00 22.31 130 LEU 2 N 1
ATOM 3684 C CA . LEU B 1 130 ? -33.314 48.088 123.673 1.00 19.62 130 LEU 2 CA 1
ATOM 3685 C C . LEU B 1 130 ? -31.899 48.154 124.245 1.00 22.86 130 LEU 2 C 1
ATOM 3686 O O . LEU B 1 130 ? -31.195 49.143 124.070 1.00 24.20 130 LEU 2 O 1
ATOM 3691 N N . GLU B 1 131 ? -31.447 47.096 124.898 1.00 27.40 131 GLU 2 N 1
ATOM 3692 C CA . GLU B 1 131 ? -30.132 47.187 125.498 1.00 29.60 131 GLU 2 CA 1
ATOM 3693 C C . GLU B 1 131 ? -29.018 46.561 124.700 1.00 28.59 131 GLU 2 C 1
ATOM 3694 O O . GLU B 1 131 ? -28.336 45.663 125.171 1.00 32.19 131 GLU 2 O 1
ATOM 3700 N N . THR B 1 132 ? -28.808 47.088 123.502 1.00 25.26 132 THR 2 N 1
ATOM 3701 C CA . THR B 1 132 ? -27.767 46.627 122.597 1.00 21.84 132 THR 2 CA 1
ATOM 3702 C C . THR B 1 132 ? -26.766 47.769 122.393 1.00 24.11 132 THR 2 C 1
ATOM 3703 O O . THR B 1 132 ? -27.159 48.942 122.300 1.00 20.78 132 THR 2 O 1
ATOM 3707 N N . GLU B 1 133 ? -25.481 47.434 122.297 1.00 25.55 133 GLU 2 N 1
ATOM 3708 C CA . GLU B 1 133 ? -24.464 48.463 122.128 1.00 26.26 133 GLU 2 CA 1
ATOM 3709 C C . GLU B 1 133 ? -24.230 48.871 120.683 1.00 25.03 133 GLU 2 C 1
ATOM 3710 O O . GLU B 1 133 ? -23.779 49.983 120.414 1.00 24.91 133 GLU 2 O 1
ATOM 3716 N N . GLU B 1 134 ? -24.551 47.970 119.761 1.00 24.05 134 GLU 2 N 1
ATOM 3717 C CA . GLU B 1 134 ? -24.325 48.202 118.344 1.00 27.61 134 GLU 2 CA 1
ATOM 3718 C C . GLU B 1 134 ? -25.589 47.953 117.572 1.00 26.49 134 GLU 2 C 1
ATOM 3719 O O . GLU B 1 134 ? -26.362 47.077 117.931 1.00 26.30 134 GLU 2 O 1
ATOM 3725 N N . THR B 1 135 ? -25.740 48.658 116.459 1.00 23.56 135 THR 2 N 1
ATOM 3726 C CA . THR B 1 135 ? -26.875 48.479 115.575 1.00 21.68 135 THR 2 CA 1
ATOM 3727 C C . THR B 1 135 ? -26.353 48.590 114.104 1.00 24.79 135 THR 2 C 1
ATOM 3728 O O . THR B 1 135 ? -25.336 49.249 113.839 1.00 26.58 135 THR 2 O 1
ATOM 3732 N N . PHE B 1 136 ? -27.033 47.929 113.172 1.00 20.78 136 PHE 2 N 1
ATOM 3733 C CA . PHE B 1 136 ? -26.678 47.911 111.757 1.00 16.16 136 PHE 2 CA 1
ATOM 3734 C C . PHE B 1 136 ? -27.669 48.653 110.898 1.00 18.02 136 PHE 2 C 1
ATOM 3735 O O . PHE B 1 136 ? -28.857 48.485 111.101 1.00 21.98 136 PHE 2 O 1
ATOM 3743 N N . GLN B 1 137 ? -27.207 49.427 109.909 1.00 16.05 137 GLN 2 N 1
ATOM 3744 C CA . GLN B 1 137 ? -28.146 50.150 109.039 1.00 12.67 137 GLN 2 CA 1
ATOM 3745 C C . GLN B 1 137 ? -29.218 49.227 108.491 1.00 17.70 137 GLN 2 C 1
ATOM 3746 O O . GLN B 1 137 ? -28.934 48.150 107.922 1.00 23.47 137 GLN 2 O 1
ATOM 3752 N N . PRO B 1 138 ? -30.477 49.615 108.689 1.00 18.78 138 PRO 2 N 1
ATOM 3753 C CA . PRO B 1 138 ? -31.570 48.772 108.191 1.00 18.18 138 PRO 2 CA 1
ATOM 3754 C C . PRO B 1 138 ? -31.595 48.633 106.678 1.00 17.73 138 PRO 2 C 1
ATOM 3755 O O . PRO B 1 138 ? -31.451 49.613 105.943 1.00 14.78 138 PRO 2 O 1
ATOM 3759 N N . GLY B 1 139 ? -31.759 47.398 106.227 1.00 19.82 139 GLY 2 N 1
ATOM 3760 C CA . GLY B 1 139 ? -31.869 47.119 104.810 1.00 20.56 139 GLY 2 CA 1
ATOM 3761 C C . GLY B 1 139 ? -30.604 47.170 103.986 1.00 23.95 139 GLY 2 C 1
ATOM 3762 O O . GLY B 1 139 ? -30.682 47.394 102.782 1.00 22.46 139 GLY 2 O 1
ATOM 3763 N N . ARG B 1 140 ? -29.449 47.074 104.640 1.00 21.70 140 ARG 2 N 1
ATOM 3764 C CA . ARG B 1 140 ? -28.177 47.058 103.952 1.00 18.53 140 ARG 2 CA 1
ATOM 3765 C C . ARG B 1 140 ? -27.556 45.717 104.283 1.00 19.71 140 ARG 2 C 1
ATOM 3766 O O . ARG B 1 140 ? -27.539 45.281 105.436 1.00 23.06 140 ARG 2 O 1
ATOM 3774 N N . TRP B 1 141 ? -27.137 45.046 103.223 1.00 21.89 141 TRP 2 N 1
ATOM 3775 C CA . TRP B 1 141 ? -26.529 43.738 103.259 1.00 18.47 141 TRP 2 CA 1
ATOM 3776 C C . TRP B 1 141 ? -25.302 43.693 104.149 1.00 15.76 141 TRP 2 C 1
ATOM 3777 O O . TRP B 1 141 ? -24.519 44.651 104.245 1.00 21.91 141 TRP 2 O 1
ATOM 3788 N N . PHE B 1 142 ? -25.149 42.577 104.837 1.00 14.14 142 PHE 2 N 1
ATOM 3789 C CA . PHE B 1 142 ? -23.986 42.388 105.699 1.00 17.68 142 PHE 2 CA 1
ATOM 3790 C C . PHE B 1 142 ? -23.861 40.929 106.057 1.00 23.48 142 PHE 2 C 1
ATOM 3791 O O . PHE B 1 142 ? -24.778 40.316 106.628 1.00 29.58 142 PHE 2 O 1
ATOM 3799 N N . MET B 1 143 ? -22.741 40.368 105.620 1.00 29.72 143 MET 2 N 1
ATOM 3800 C CA . MET B 1 143 ? -22.443 38.970 105.832 1.00 30.44 143 MET 2 CA 1
ATOM 3801 C C . MET B 1 143 ? -21.110 38.847 106.545 1.00 32.83 143 MET 2 C 1
ATOM 3802 O O . MET B 1 143 ? -20.139 39.480 106.161 1.00 33.34 143 MET 2 O 1
ATOM 3807 N N . ARG B 1 144 ? -21.104 38.107 107.642 1.00 40.39 144 ARG 2 N 1
ATOM 3808 C CA . ARG B 1 144 ? -19.905 37.906 108.426 1.00 47.37 144 ARG 2 CA 1
ATOM 3809 C C . ARG B 1 144 ? -19.028 36.916 107.657 1.00 52.83 144 ARG 2 C 1
ATOM 3810 O O . ARG B 1 144 ? -19.530 35.949 107.066 1.00 52.54 144 ARG 2 O 1
ATOM 3818 N N . ALA B 1 145 ? -17.729 37.211 107.605 1.00 59.82 145 ALA 2 N 1
ATOM 3819 C CA . ALA B 1 145 ? -16.754 36.397 106.878 1.00 58.53 145 ALA 2 CA 1
ATOM 3820 C C . ALA B 1 145 ? -16.897 34.908 107.176 1.00 58.41 145 ALA 2 C 1
ATOM 3821 O O . ALA B 1 145 ? -16.923 34.503 108.355 1.00 57.52 145 ALA 2 O 1
ATOM 3823 N N . ALA B 1 146 ? -17.056 34.116 106.110 1.00 56.88 146 ALA 2 N 1
ATOM 3824 C CA . ALA B 1 146 ? -17.189 32.656 106.212 1.00 60.87 146 ALA 2 CA 1
ATOM 3825 C C . ALA B 1 146 ? -18.585 32.087 106.432 1.00 62.91 146 ALA 2 C 1
ATOM 3826 O O . ALA B 1 146 ? -18.744 30.865 106.438 1.00 66.53 146 ALA 2 O 1
ATOM 3828 N N . GLN B 1 147 ? -19.582 32.932 106.674 1.00 57.41 147 GLN 2 N 1
ATOM 3829 C CA . GLN B 1 147 ? -20.930 32.426 106.887 1.00 47.26 147 GLN 2 CA 1
ATOM 3830 C C . GLN B 1 147 ? -21.793 32.644 105.642 1.00 40.03 147 GLN 2 C 1
ATOM 3831 O O . GLN B 1 147 ? -21.436 33.429 104.767 1.00 43.39 147 GLN 2 O 1
ATOM 3837 N N . ALA B 1 148 ? -22.879 31.881 105.518 1.00 30.50 148 ALA 2 N 1
ATOM 3838 C CA . ALA B 1 148 ? -23.787 32.028 104.373 1.00 27.62 148 ALA 2 CA 1
ATOM 3839 C C . ALA B 1 148 ? -25.052 32.798 104.755 1.00 29.72 148 ALA 2 C 1
ATOM 3840 O O . ALA B 1 148 ? -25.831 33.191 103.881 1.00 29.22 148 ALA 2 O 1
ATOM 3842 N N . VAL B 1 149 ? -25.344 32.827 106.059 1.00 32.58 149 VAL 2 N 1
ATOM 3843 C CA . VAL B 1 149 ? -26.476 33.579 106.599 1.00 29.12 149 VAL 2 CA 1
ATOM 3844 C C . VAL B 1 149 ? -25.931 34.349 107.789 1.00 25.05 149 VAL 2 C 1
ATOM 3845 O O . VAL B 1 149 ? -25.095 33.826 108.531 1.00 21.13 149 VAL 2 O 1
ATOM 3849 N N . THR B 1 150 ? -26.278 35.636 107.857 1.00 22.61 150 THR 2 N 1
ATOM 3850 C CA . THR B 1 150 ? -25.864 36.506 108.950 1.00 21.62 150 THR 2 CA 1
ATOM 3851 C C . THR B 1 150 ? -27.043 37.365 109.426 1.00 27.71 150 THR 2 C 1
ATOM 3852 O O . THR B 1 150 ? -27.656 38.111 108.629 1.00 28.63 150 THR 2 O 1
ATOM 3856 N N . ALA B 1 151 ? -27.386 37.167 110.708 1.00 30.76 151 ALA 2 N 1
ATOM 3857 C CA . ALA B 1 151 ? -28.468 37.868 111.407 1.00 23.33 151 ALA 2 CA 1
ATOM 3858 C C . ALA B 1 151 ? -27.831 39.000 112.177 1.00 21.07 151 ALA 2 C 1
ATOM 3859 O O . ALA B 1 151 ? -26.826 38.821 112.869 1.00 18.27 151 ALA 2 O 1
ATOM 3861 N N . VAL B 1 152 ? -28.480 40.143 112.169 1.00 22.71 152 VAL 2 N 1
ATOM 3862 C CA . VAL B 1 152 ? -27.892 41.281 112.834 1.00 21.26 152 VAL 2 CA 1
ATOM 3863 C C . VAL B 1 152 ? -29.039 42.200 113.371 1.00 19.89 152 VAL 2 C 1
ATOM 3864 O O . VAL B 1 152 ? -30.145 42.173 112.814 1.00 18.81 152 VAL 2 O 1
ATOM 3868 N N . VAL B 1 153 ? -28.822 42.953 114.459 1.00 16.03 153 VAL 2 N 1
ATOM 3869 C CA . VAL B 1 153 ? -29.901 43.818 114.949 1.00 13.34 153 VAL 2 CA 1
ATOM 3870 C C . VAL B 1 153 ? -29.909 45.167 114.249 1.00 16.98 153 VAL 2 C 1
ATOM 3871 O O . VAL B 1 153 ? -28.863 45.802 114.139 1.00 14.76 153 VAL 2 O 1
ATOM 3875 N N . CYS B 1 154 ? -31.089 45.611 113.809 1.00 14.46 154 CYS 2 N 1
ATOM 3876 C CA . CYS B 1 154 ? -31.207 46.878 113.132 1.00 14.35 154 CYS 2 CA 1
ATOM 3877 C C . CYS B 1 154 ? -32.167 47.877 113.745 1.00 21.58 154 CYS 2 C 1
ATOM 3878 O O . CYS B 1 154 ? -32.491 48.906 113.146 1.00 27.86 154 CYS 2 O 1
ATOM 3881 N N . GLY B 1 155 ? -32.637 47.586 114.946 1.00 26.10 155 GLY 2 N 1
ATOM 3882 C CA . GLY B 1 155 ? -33.561 48.493 115.610 1.00 20.01 155 GLY 2 CA 1
ATOM 3883 C C . GLY B 1 155 ? -33.739 47.978 117.010 1.00 21.29 155 GLY 2 C 1
ATOM 3884 O O . GLY B 1 155 ? -33.234 46.893 117.333 1.00 22.84 155 GLY 2 O 1
ATOM 3885 N N . PRO B 1 156 ? -34.456 48.715 117.866 1.00 19.73 156 PRO 2 N 1
ATOM 3886 C CA . PRO B 1 156 ? -34.691 48.314 119.262 1.00 15.72 156 PRO 2 CA 1
ATOM 3887 C C . PRO B 1 156 ? -35.613 47.106 119.329 1.00 17.80 156 PRO 2 C 1
ATOM 3888 O O . PRO B 1 156 ? -35.605 46.381 120.313 1.00 17.64 156 PRO 2 O 1
ATOM 3892 N N . ASP B 1 157 ? -36.328 46.848 118.236 1.00 16.50 157 ASP 2 N 1
ATOM 3893 C CA . ASP B 1 157 ? -37.279 45.743 118.156 1.00 17.33 157 ASP 2 CA 1
ATOM 3894 C C . ASP B 1 157 ? -37.130 44.955 116.881 1.00 17.35 157 ASP 2 C 1
ATOM 3895 O O . ASP B 1 157 ? -38.039 44.199 116.509 1.00 13.32 157 ASP 2 O 1
ATOM 3900 N N . MET B 1 158 ? -35.956 45.031 116.268 1.00 20.54 158 MET 2 N 1
ATOM 3901 C CA . MET B 1 158 ? -35.798 44.418 114.963 1.00 15.09 158 MET 2 CA 1
ATOM 3902 C C . MET B 1 158 ? -34.462 43.794 114.608 1.00 18.27 158 MET 2 C 1
ATOM 3903 O O . MET B 1 158 ? -33.398 44.264 115.039 1.00 14.92 158 MET 2 O 1
ATOM 3908 N N . ILE B 1 159 ? -34.524 42.723 113.822 1.00 19.89 159 ILE 2 N 1
ATOM 3909 C CA . ILE B 1 159 ? -33.313 42.098 113.297 1.00 20.12 159 ILE 2 CA 1
ATOM 3910 C C . ILE B 1 159 ? -33.554 41.859 111.801 1.00 21.68 159 ILE 2 C 1
ATOM 3911 O O . ILE B 1 159 ? -34.718 41.831 111.326 1.00 20.13 159 ILE 2 O 1
ATOM 3916 N N . GLN B 1 160 ? -32.459 41.750 111.051 1.00 23.39 160 GLN 2 N 1
ATOM 3917 C CA . GLN B 1 160 ? -32.520 41.461 109.600 1.00 22.03 160 GLN 2 CA 1
ATOM 3918 C C . GLN B 1 160 ? -31.485 40.391 109.384 1.00 20.03 160 GLN 2 C 1
ATOM 3919 O O . GLN B 1 160 ? -30.506 40.304 110.147 1.00 15.53 160 GLN 2 O 1
ATOM 3925 N N . VAL B 1 161 ? -31.789 39.503 108.447 1.00 20.31 161 VAL 2 N 1
ATOM 3926 C CA . VAL B 1 161 ? -30.923 38.383 108.115 1.00 23.98 161 VAL 2 CA 1
ATOM 3927 C C . VAL B 1 161 ? -30.598 38.471 106.621 1.00 25.04 161 VAL 2 C 1
ATOM 3928 O O . VAL B 1 161 ? -31.515 38.693 105.795 1.00 20.24 161 VAL 2 O 1
ATOM 3932 N N . SER B 1 162 ? -29.302 38.357 106.298 1.00 25.33 162 SER 2 N 1
ATOM 3933 C CA . SER B 1 162 ? -28.812 38.356 104.903 1.00 25.63 162 SER 2 CA 1
ATOM 3934 C C . SER B 1 162 ? -28.575 36.890 104.552 1.00 25.49 162 SER 2 C 1
ATOM 3935 O O . SER B 1 162 ? -27.889 36.169 105.291 1.00 22.88 162 SER 2 O 1
ATOM 3938 N N . LEU B 1 163 ? -29.142 36.436 103.448 1.00 27.58 163 LEU 2 N 1
ATOM 3939 C CA . LEU B 1 163 ? -28.952 35.046 103.018 1.00 34.80 163 LEU 2 CA 1
ATOM 3940 C C . LEU B 1 163 ? -28.286 34.962 101.619 1.00 36.98 163 LEU 2 C 1
ATOM 3941 O O . LEU B 1 163 ? -28.745 35.625 100.659 1.00 32.82 163 LEU 2 O 1
ATOM 3946 N N . ASN B 1 164 ? -27.220 34.161 101.496 1.00 37.76 164 ASN 2 N 1
ATOM 3947 C CA . ASN B 1 164 ? -26.577 33.925 100.186 1.00 35.54 164 ASN 2 CA 1
ATOM 3948 C C . ASN B 1 164 ? -27.559 33.052 99.373 1.00 38.99 164 ASN 2 C 1
ATOM 3949 O O . ASN B 1 164 ? -28.469 32.415 99.954 1.00 36.47 164 ASN 2 O 1
ATOM 3954 N N . ALA B 1 165 ? -27.412 33.039 98.045 1.00 40.16 165 ALA 2 N 1
ATOM 3955 C CA . ALA B 1 165 ? -28.300 32.221 97.216 1.00 34.71 165 ALA 2 CA 1
ATOM 3956 C C . ALA B 1 165 ? -28.217 30.774 97.693 1.00 35.85 165 ALA 2 C 1
ATOM 3957 O O . ALA B 1 165 ? -27.123 30.273 98.032 1.00 32.49 165 ALA 2 O 1
ATOM 3959 N N . GLY B 1 166 ? -29.385 30.147 97.822 1.00 34.96 166 GLY 2 N 1
ATOM 3960 C CA . GLY B 1 166 ? -29.465 28.770 98.288 1.00 31.46 166 GLY 2 CA 1
ATOM 3961 C C . GLY B 1 166 ? -29.158 28.477 99.755 1.00 33.35 166 GLY 2 C 1
ATOM 3962 O O . GLY B 1 166 ? -29.309 27.322 100.173 1.00 37.71 166 GLY 2 O 1
ATOM 3963 N N . ALA B 1 167 ? -28.770 29.491 100.540 1.00 34.05 167 ALA 2 N 1
ATOM 3964 C CA . ALA B 1 167 ? -28.420 29.313 101.965 1.00 31.81 167 ALA 2 CA 1
ATOM 3965 C C . ALA B 1 167 ? -29.577 29.016 102.950 1.00 36.77 167 ALA 2 C 1
ATOM 3966 O O . ALA B 1 167 ? -30.764 29.277 102.677 1.00 38.11 167 ALA 2 O 1
ATOM 3968 N N . ARG B 1 168 ? -29.215 28.424 104.083 1.00 39.30 168 ARG 2 N 1
ATOM 3969 C CA . ARG B 1 168 ? -30.162 28.058 105.132 1.00 41.14 168 ARG 2 CA 1
ATOM 3970 C C . ARG B 1 168 ? -29.402 28.043 106.447 1.00 40.53 168 ARG 2 C 1
ATOM 3971 O O . ARG B 1 168 ? -28.195 27.763 106.473 1.00 40.24 168 ARG 2 O 1
ATOM 3979 N N . GLY B 1 169 ? -30.092 28.419 107.523 1.00 40.24 169 GLY 2 N 1
ATOM 3980 C CA . GLY B 1 169 ? -29.474 28.464 108.839 1.00 36.39 169 GLY 2 CA 1
ATOM 3981 C C . GLY B 1 169 ? -30.445 28.779 109.957 1.00 36.03 169 GLY 2 C 1
ATOM 3982 O O . GLY B 1 169 ? -31.613 29.112 109.730 1.00 38.26 169 GLY 2 O 1
ATOM 3983 N N . ASP B 1 170 ? -29.974 28.592 111.182 1.00 37.79 170 ASP 2 N 1
ATOM 3984 C CA . ASP B 1 170 ? -30.772 28.844 112.377 1.00 36.82 170 ASP 2 CA 1
ATOM 3985 C C . ASP B 1 170 ? -30.419 30.242 112.856 1.00 39.02 170 ASP 2 C 1
ATOM 3986 O O . ASP B 1 170 ? -29.251 30.623 112.913 1.00 40.20 170 ASP 2 O 1
ATOM 3991 N N . VAL B 1 171 ? -31.422 30.966 113.310 1.00 38.78 171 VAL 2 N 1
ATOM 3992 C CA . VAL B 1 171 ? -31.221 32.338 113.701 1.00 35.46 171 VAL 2 CA 1
ATOM 3993 C C . VAL B 1 171 ? -31.528 32.674 115.182 1.00 35.64 171 VAL 2 C 1
ATOM 3994 O O . VAL B 1 171 ? -31.151 33.740 115.679 1.00 35.51 171 VAL 2 O 1
ATOM 3998 N N . GLN B 1 172 ? -32.073 31.713 115.921 1.00 31.55 172 GLN 2 N 1
ATOM 3999 C CA . GLN B 1 172 ? -32.442 31.940 117.316 1.00 27.41 172 GLN 2 CA 1
ATOM 4000 C C . GLN B 1 172 ? -31.450 32.524 118.309 1.00 27.85 172 GLN 2 C 1
ATOM 4001 O O . GLN B 1 172 ? -31.863 33.255 119.191 1.00 37.46 172 GLN 2 O 1
ATOM 4007 N N . GLN B 1 173 ? -30.168 32.200 118.215 1.00 23.37 173 GLN 2 N 1
ATOM 4008 C CA . GLN B 1 173 ? -29.215 32.703 119.196 1.00 25.54 173 GLN 2 CA 1
ATOM 4009 C C . GLN B 1 173 ? -29.078 34.203 119.304 1.00 23.03 173 GLN 2 C 1
ATOM 4010 O O . GLN B 1 173 ? -28.580 34.699 120.319 1.00 24.97 173 GLN 2 O 1
ATOM 4016 N N . ILE B 1 174 ? -29.526 34.934 118.287 1.00 20.59 174 ILE 2 N 1
ATOM 4017 C CA . ILE B 1 174 ? -29.426 36.410 118.296 1.00 21.16 174 ILE 2 CA 1
ATOM 4018 C C . ILE B 1 174 ? -30.401 36.952 119.363 1.00 25.52 174 ILE 2 C 1
ATOM 4019 O O . ILE B 1 174 ? -30.161 38.001 119.986 1.00 29.14 174 ILE 2 O 1
ATOM 4024 N N . PHE B 1 175 ? -31.469 36.180 119.587 1.00 26.32 175 PHE 2 N 1
ATOM 4025 C CA . PHE B 1 175 ? -32.524 36.481 120.549 1.00 25.52 175 PHE 2 CA 1
ATOM 4026 C C . PHE B 1 175 ? -32.256 36.013 121.975 1.00 31.39 175 PHE 2 C 1
ATOM 4027 O O . PHE B 1 175 ? -32.902 36.492 122.912 1.00 39.64 175 PHE 2 O 1
ATOM 4035 N N . GLN B 1 176 ? -31.345 35.062 122.143 1.00 30.23 176 GLN 2 N 1
ATOM 4036 C CA . GLN B 1 176 ? -31.063 34.468 123.452 1.00 29.17 176 GLN 2 CA 1
ATOM 4037 C C . GLN B 1 176 ? -30.158 35.246 124.393 1.00 31.55 176 GLN 2 C 1
ATOM 4038 O O . GLN B 1 176 ? -29.505 36.210 123.978 1.00 33.63 176 GLN 2 O 1
ATOM 4044 N N . GLY B 1 177 ? -30.273 34.943 125.689 1.00 34.20 177 GLY 2 N 1
ATOM 4045 C CA . GLY B 1 177 ? -29.464 35.612 126.701 1.00 36.78 177 GLY 2 CA 1
ATOM 4046 C C . GLY B 1 177 ? -29.899 36.995 127.169 1.00 42.27 177 GLY 2 C 1
ATOM 4047 O O . GLY B 1 177 ? -29.337 37.532 128.121 1.00 47.06 177 GLY 2 O 1
ATOM 4048 N N . ARG B 1 178 ? -30.866 37.596 126.487 1.00 46.99 178 ARG 2 N 1
ATOM 4049 C CA . ARG B 1 178 ? -31.368 38.920 126.852 1.00 47.16 178 ARG 2 CA 1
ATOM 4050 C C . ARG B 1 178 ? -32.795 38.757 127.330 1.00 48.30 178 ARG 2 C 1
ATOM 4051 O O . ARG B 1 178 ? -33.586 38.025 126.697 1.00 46.42 178 ARG 2 O 1
ATOM 4059 N N . ASN B 1 179 ? -33.118 39.459 128.423 1.00 46.35 179 ASN 2 N 1
ATOM 4060 C CA . ASN B 1 179 ? -34.453 39.430 129.037 1.00 39.11 179 ASN 2 CA 1
ATOM 4061 C C . ASN B 1 179 ? -34.676 38.002 129.525 1.00 47.45 179 ASN 2 C 1
ATOM 4062 O O . ASN B 1 179 ? -33.709 37.212 129.657 1.00 57.52 179 ASN 2 O 1
ATOM 4067 N N . ASP B 1 180 ? -35.911 37.639 129.814 1.00 35.84 180 ASP 2 N 1
ATOM 4068 C CA . ASP B 1 180 ? -36.114 36.276 130.285 1.00 34.22 180 ASP 2 CA 1
ATOM 4069 C C . ASP B 1 180 ? -37.533 36.054 129.835 1.00 31.55 180 ASP 2 C 1
ATOM 4070 O O . ASP B 1 180 ? -38.453 35.884 130.636 1.00 40.48 180 ASP 2 O 1
ATOM 4075 N N . PRO B 1 181 ? -37.730 36.082 128.517 1.00 27.07 181 PRO 2 N 1
ATOM 4076 C CA . PRO B 1 181 ? -39.041 35.913 127.918 1.00 23.38 181 PRO 2 CA 1
ATOM 4077 C C . PRO B 1 181 ? -39.683 34.569 128.102 1.00 22.28 181 PRO 2 C 1
ATOM 4078 O O . PRO B 1 181 ? -39.012 33.580 128.327 1.00 28.99 181 PRO 2 O 1
ATOM 4082 N N . MET B 1 182 ? -41.007 34.586 128.088 1.00 18.48 182 MET 2 N 1
ATOM 4083 C CA . MET B 1 182 ? -41.821 33.401 128.204 1.00 16.94 182 MET 2 CA 1
ATOM 4084 C C . MET B 1 182 ? -42.375 33.171 126.814 1.00 20.24 182 MET 2 C 1
ATOM 4085 O O . MET B 1 182 ? -42.629 32.033 126.411 1.00 24.66 182 MET 2 O 1
ATOM 4090 N N . MET B 1 183 ? -42.600 34.262 126.093 1.00 15.98 183 MET 2 N 1
ATOM 4091 C CA . MET B 1 183 ? -43.097 34.158 124.744 1.00 15.50 183 MET 2 CA 1
ATOM 4092 C C . MET B 1 183 ? -42.654 35.414 123.994 1.00 18.97 183 MET 2 C 1
ATOM 4093 O O . MET B 1 183 ? -42.525 36.473 124.602 1.00 20.30 183 MET 2 O 1
ATOM 4098 N N . ILE B 1 184 ? -42.313 35.258 122.712 1.00 18.68 184 ILE 2 N 1
ATOM 4099 C CA . ILE B 1 184 ? -41.847 36.359 121.873 1.00 14.54 184 ILE 2 CA 1
ATOM 4100 C C . ILE B 1 184 ? -42.755 36.344 120.677 1.00 14.03 184 ILE 2 C 1
ATOM 4101 O O . ILE B 1 184 ? -42.995 35.283 120.104 1.00 16.61 184 ILE 2 O 1
ATOM 4106 N N . TYR B 1 185 ? -43.342 37.496 120.366 1.00 10.27 185 TYR 2 N 1
ATOM 4107 C CA . TYR B 1 185 ? -44.262 37.579 119.248 1.00 16.93 185 TYR 2 CA 1
ATOM 4108 C C . TYR B 1 185 ? -43.580 38.288 118.094 1.00 18.29 185 TYR 2 C 1
ATOM 4109 O O . TYR B 1 185 ? -43.199 39.465 118.157 1.00 13.47 185 TYR 2 O 1
ATOM 4118 N N . LEU B 1 186 ? -43.399 37.488 117.057 1.00 19.52 186 LEU 2 N 1
ATOM 4119 C CA . LEU B 1 186 ? -42.712 37.835 115.840 1.00 16.26 186 LEU 2 CA 1
ATOM 4120 C C . LEU B 1 186 ? -43.566 38.032 114.613 1.00 17.26 186 LEU 2 C 1
ATOM 4121 O O . LEU B 1 186 ? -44.677 37.517 114.524 1.00 22.11 186 LEU 2 O 1
ATOM 4126 N N . VAL B 1 187 ? -43.041 38.814 113.680 1.00 14.73 187 VAL 2 N 1
ATOM 4127 C CA . VAL B 1 187 ? -43.626 38.904 112.342 1.00 21.16 187 VAL 2 CA 1
ATOM 4128 C C . VAL B 1 187 ? -42.430 39.125 111.427 1.00 19.72 187 VAL 2 C 1
ATOM 4129 O O . VAL B 1 187 ? -41.514 39.871 111.787 1.00 19.14 187 VAL 2 O 1
ATOM 4133 N N . TRP B 1 188 ? -42.319 38.284 110.391 1.00 23.67 188 TRP 2 N 1
ATOM 4134 C CA . TRP B 1 188 ? -41.187 38.383 109.440 1.00 20.11 188 TRP 2 CA 1
ATOM 4135 C C . TRP B 1 188 ? -41.617 38.869 108.078 1.00 17.94 188 TRP 2 C 1
ATOM 4136 O O . TRP B 1 188 ? -42.731 38.599 107.614 1.00 14.26 188 TRP 2 O 1
ATOM 4147 N N . ARG B 1 189 ? -40.756 39.663 107.466 1.00 22.82 189 ARG 2 N 1
ATOM 4148 C CA . ARG B 1 189 ? -41.050 40.201 106.149 1.00 20.68 189 ARG 2 CA 1
ATOM 4149 C C . ARG B 1 189 ? -39.848 40.039 105.207 1.00 23.18 189 ARG 2 C 1
ATOM 4150 O O . ARG B 1 189 ? -38.688 39.894 105.644 1.00 24.25 189 ARG 2 O 1
ATOM 4158 N N . ARG B 1 190 ? -40.138 39.981 103.918 1.00 23.22 190 ARG 2 N 1
ATOM 4159 C CA . ARG B 1 190 ? -39.088 39.943 102.893 1.00 22.88 190 ARG 2 CA 1
ATOM 4160 C C . ARG B 1 190 ? -38.694 41.411 102.698 1.00 18.76 190 ARG 2 C 1
ATOM 4161 O O . ARG B 1 190 ? -39.591 42.271 102.592 1.00 18.07 190 ARG 2 O 1
ATOM 4169 N N . ILE B 1 191 ? -37.398 41.730 102.750 1.00 15.93 191 ILE 2 N 1
ATOM 4170 C CA . ILE B 1 191 ? -36.977 43.117 102.477 1.00 19.49 191 ILE 2 CA 1
ATOM 4171 C C . ILE B 1 191 ? -36.875 43.146 100.940 1.00 25.34 191 ILE 2 C 1
ATOM 4172 O O . ILE B 1 191 ? -35.936 42.608 100.344 1.00 26.14 191 ILE 2 O 1
ATOM 4177 N N . GLU B 1 192 ? -37.910 43.692 100.312 1.00 30.18 192 GLU 2 N 1
ATOM 4178 C CA . GLU B 1 192 ? -38.057 43.744 98.862 1.00 33.11 192 GLU 2 CA 1
ATOM 4179 C C . GLU B 1 192 ? -37.000 44.529 98.098 1.00 36.26 192 GLU 2 C 1
ATOM 4180 O O . GLU B 1 192 ? -36.738 44.203 96.946 1.00 46.35 192 GLU 2 O 1
ATOM 4186 N N . ASN B 1 193 ? -36.391 45.542 98.715 1.00 29.23 193 ASN 2 N 1
ATOM 4187 C CA . ASN B 1 193 ? -35.374 46.361 98.048 1.00 27.10 193 ASN 2 CA 1
ATOM 4188 C C . ASN B 1 193 ? -34.338 46.711 99.081 1.00 27.99 193 ASN 2 C 1
ATOM 4189 O O . ASN B 1 193 ? -34.659 47.422 100.028 1.00 31.14 193 ASN 2 O 1
ATOM 4194 N N . PHE B 1 194 ? -33.132 46.167 98.947 1.00 23.69 194 PHE 2 N 1
ATOM 4195 C CA . PHE B 1 194 ? -32.055 46.443 99.899 1.00 21.65 194 PHE 2 CA 1
ATOM 4196 C C . PHE B 1 194 ? -30.750 46.892 99.227 1.00 22.08 194 PHE 2 C 1
ATOM 4197 O O . PHE B 1 194 ? -30.588 46.783 98.030 1.00 27.06 194 PHE 2 O 1
ATOM 4205 N N . ALA B 1 195 ? -29.822 47.390 100.022 1.00 21.23 195 ALA 2 N 1
ATOM 4206 C CA . ALA B 1 195 ? -28.553 47.873 99.542 1.00 16.01 195 ALA 2 CA 1
ATOM 4207 C C . ALA B 1 195 ? -27.507 46.799 99.649 1.00 20.65 195 ALA 2 C 1
ATOM 4208 O O . ALA B 1 195 ? -27.397 46.143 100.693 1.00 19.05 195 ALA 2 O 1
ATOM 4210 N N . MET B 1 196 ? -26.737 46.626 98.570 1.00 22.12 196 MET 2 N 1
ATOM 4211 C CA . MET B 1 196 ? -25.645 45.655 98.550 1.00 15.03 196 MET 2 CA 1
ATOM 4212 C C . MET B 1 196 ? -24.452 46.371 99.184 1.00 15.22 196 MET 2 C 1
ATOM 4213 O O . MET B 1 196 ? -24.474 47.601 99.308 1.00 14.10 196 MET 2 O 1
ATOM 4218 N N . ALA B 1 197 ? -23.417 45.647 99.607 1.00 17.80 197 ALA 2 N 1
ATOM 4219 C CA . ALA B 1 197 ? -22.274 46.310 100.266 1.00 18.23 197 ALA 2 CA 1
ATOM 4220 C C . ALA B 1 197 ? -21.717 47.511 99.484 1.00 23.61 197 ALA 2 C 1
ATOM 4221 O O . ALA B 1 197 ? -21.228 48.502 100.050 1.00 25.94 197 ALA 2 O 1
ATOM 4223 N N . GLN B 1 198 ? -21.784 47.394 98.169 1.00 33.70 198 GLN 2 N 1
ATOM 4224 C CA . GLN B 1 198 ? -21.326 48.431 97.277 1.00 34.30 198 GLN 2 CA 1
ATOM 4225 C C . GLN B 1 198 ? -22.268 49.616 97.218 1.00 29.10 198 GLN 2 C 1
ATOM 4226 O O . GLN B 1 198 ? -21.852 50.712 96.940 1.00 31.48 198 GLN 2 O 1
ATOM 4232 N N . GLY B 1 199 ? -23.552 49.417 97.447 1.00 25.92 199 GLY 2 N 1
ATOM 4233 C CA . GLY B 1 199 ? -24.428 50.565 97.420 1.00 18.70 199 GLY 2 CA 1
ATOM 4234 C C . GLY B 1 199 ? -25.555 50.422 96.452 1.00 19.01 199 GLY 2 C 1
ATOM 4235 O O . GLY B 1 199 ? -26.523 51.169 96.525 1.00 24.99 199 GLY 2 O 1
ATOM 4236 N N . ASN B 1 200 ? -25.489 49.409 95.605 1.00 13.92 200 ASN 2 N 1
ATOM 4237 C CA . ASN B 1 200 ? -26.522 49.225 94.592 1.00 18.02 200 ASN 2 CA 1
ATOM 4238 C C . ASN B 1 200 ? -27.696 48.404 95.131 1.00 20.40 200 ASN 2 C 1
ATOM 4239 O O . ASN B 1 200 ? -27.510 47.506 95.974 1.00 20.64 200 ASN 2 O 1
ATOM 4244 N N . SER B 1 201 ? -28.892 48.710 94.639 1.00 16.07 201 SER 2 N 1
ATOM 4245 C CA . SER B 1 201 ? -30.089 48.005 95.049 1.00 17.28 201 SER 2 CA 1
ATOM 4246 C C . SER B 1 201 ? -30.137 46.564 94.578 1.00 25.91 201 SER 2 C 1
ATOM 4247 O O . SER B 1 201 ? -29.636 46.223 93.528 1.00 33.95 201 SER 2 O 1
ATOM 4250 N N . GLN B 1 202 ? -30.834 45.737 95.337 1.00 33.46 202 GLN 2 N 1
ATOM 4251 C CA . GLN B 1 202 ? -31.006 44.334 95.020 1.00 36.85 202 GLN 2 CA 1
ATOM 4252 C C . GLN B 1 202 ? -32.424 43.964 95.524 1.00 35.93 202 GLN 2 C 1
ATOM 4253 O O . GLN B 1 202 ? -32.960 44.609 96.427 1.00 34.89 202 GLN 2 O 1
ATOM 4259 N N . GLN B 1 203 ? -33.053 42.981 94.890 1.00 37.09 203 GLN 2 N 1
ATOM 4260 C CA . GLN B 1 203 ? -34.396 42.543 95.267 1.00 36.39 203 GLN 2 CA 1
ATOM 4261 C C . GLN B 1 203 ? -34.352 41.185 95.932 1.00 37.35 203 GLN 2 C 1
ATOM 4262 O O . GLN B 1 203 ? -33.435 40.390 95.684 1.00 45.39 203 GLN 2 O 1
ATOM 4268 N N . THR B 1 204 ? -35.358 40.907 96.750 1.00 33.34 204 THR 2 N 1
ATOM 4269 C CA . THR B 1 204 ? -35.474 39.603 97.376 1.00 28.17 204 THR 2 CA 1
ATOM 4270 C C . THR B 1 204 ? -36.580 38.905 96.592 1.00 31.82 204 THR 2 C 1
ATOM 4271 O O . THR B 1 204 ? -37.671 39.465 96.420 1.00 31.86 204 THR 2 O 1
ATOM 4275 N N . GLN B 1 205 ? -36.245 37.764 95.990 1.00 38.67 205 GLN 2 N 1
ATOM 4276 C CA . GLN B 1 205 ? -37.220 37.002 95.190 1.00 45.27 205 GLN 2 CA 1
ATOM 4277 C C . GLN B 1 205 ? -38.174 36.274 96.128 1.00 42.35 205 GLN 2 C 1
ATOM 4278 O O . GLN B 1 205 ? -37.785 35.889 97.229 1.00 42.62 205 GLN 2 O 1
ATOM 4284 N N . ALA B 1 206 ? -39.414 36.064 95.704 1.00 39.31 206 ALA 2 N 1
ATOM 4285 C CA . ALA B 1 206 ? -40.346 35.317 96.549 1.00 35.16 206 ALA 2 CA 1
ATOM 4286 C C . ALA B 1 206 ? -39.816 33.885 96.628 1.00 33.18 206 ALA 2 C 1
ATOM 4287 O O . ALA B 1 206 ? -39.153 33.413 95.709 1.00 35.88 206 ALA 2 O 1
ATOM 4289 N N . GLY B 1 207 ? -40.062 33.198 97.732 1.00 33.33 207 GLY 2 N 1
ATOM 4290 C CA . GLY B 1 207 ? -39.588 31.828 97.815 1.00 28.64 207 GLY 2 CA 1
ATOM 4291 C C . GLY B 1 207 ? -38.848 31.566 99.097 1.00 31.93 207 GLY 2 C 1
ATOM 4292 O O . GLY B 1 207 ? -38.641 30.408 99.467 1.00 32.70 207 GLY 2 O 1
ATOM 4293 N N . VAL B 1 208 ? -38.421 32.644 99.753 1.00 36.08 208 VAL 2 N 1
ATOM 4294 C CA . VAL B 1 208 ? -37.714 32.552 101.028 1.00 34.33 208 VAL 2 CA 1
ATOM 4295 C C . VAL B 1 208 ? -38.699 32.042 102.062 1.00 34.65 208 VAL 2 C 1
ATOM 4296 O O . VAL B 1 208 ? -39.897 32.371 102.008 1.00 36.97 208 VAL 2 O 1
ATOM 4300 N N . THR B 1 209 ? -38.211 31.232 102.991 1.00 31.75 209 THR 2 N 1
ATOM 4301 C CA . THR B 1 209 ? -39.070 30.704 104.036 1.00 31.19 209 THR 2 CA 1
ATOM 4302 C C . THR B 1 209 ? -38.463 30.849 105.423 1.00 31.85 209 THR 2 C 1
ATOM 4303 O O . THR B 1 209 ? -37.240 30.905 105.584 1.00 31.25 209 THR 2 O 1
ATOM 4307 N N . VAL B 1 210 ? -39.355 30.967 106.405 1.00 35.52 210 VAL 2 N 1
ATOM 4308 C CA . VAL B 1 210 ? -39.003 31.052 107.824 1.00 29.81 210 VAL 2 CA 1
ATOM 4309 C C . VAL B 1 210 ? -39.842 29.945 108.472 1.00 26.48 210 VAL 2 C 1
ATOM 4310 O O . VAL B 1 210 ? -41.008 29.737 108.113 1.00 28.25 210 VAL 2 O 1
ATOM 4314 N N . SER B 1 211 ? -39.221 29.145 109.319 1.00 24.15 211 SER 2 N 1
ATOM 4315 C CA . SER B 1 211 ? -39.958 28.078 109.962 1.00 27.51 211 SER 2 CA 1
ATOM 4316 C C . SER B 1 211 ? -39.598 28.093 111.444 1.00 29.68 211 SER 2 C 1
ATOM 4317 O O . SER B 1 211 ? -38.463 28.467 111.830 1.00 25.10 211 SER 2 O 1
ATOM 4320 N N . VAL B 1 212 ? -40.590 27.771 112.270 1.00 30.21 212 VAL 2 N 1
ATOM 4321 C CA . VAL B 1 212 ? -40.399 27.757 113.714 1.00 33.87 212 VAL 2 CA 1
ATOM 4322 C C . VAL B 1 212 ? -40.619 26.346 114.198 1.00 34.42 212 VAL 2 C 1
ATOM 4323 O O . VAL B 1 212 ? -41.681 25.778 113.967 1.00 33.81 212 VAL 2 O 1
ATOM 4327 N N . GLY B 1 213 ? -39.603 25.768 114.838 1.00 35.92 213 GLY 2 N 1
ATOM 4328 C CA . GLY B 1 213 ? -39.707 24.395 115.309 1.00 37.52 213 GLY 2 CA 1
ATOM 4329 C C . GLY B 1 213 ? -40.080 23.411 114.194 1.00 40.98 213 GLY 2 C 1
ATOM 4330 O O . GLY B 1 213 ? -40.842 22.468 114.419 1.00 45.60 213 GLY 2 O 1
ATOM 4331 N N . GLY B 1 214 ? -39.598 23.657 112.978 1.00 38.00 214 GLY 2 N 1
ATOM 4332 C CA . GLY B 1 214 ? -39.901 22.766 111.873 1.00 33.96 214 GLY 2 CA 1
ATOM 4333 C C . GLY B 1 214 ? -41.144 23.094 111.071 1.00 36.71 214 GLY 2 C 1
ATOM 4334 O O . GLY B 1 214 ? -41.302 22.607 109.953 1.00 44.47 214 GLY 2 O 1
ATOM 4335 N N . VAL B 1 215 ? -42.052 23.880 111.627 1.00 36.38 215 VAL 2 N 1
ATOM 4336 C CA . VAL B 1 215 ? -43.259 24.236 110.890 1.00 35.37 215 VAL 2 CA 1
ATOM 4337 C C . VAL B 1 215 ? -43.118 25.586 110.149 1.00 32.31 215 VAL 2 C 1
ATOM 4338 O O . VAL B 1 215 ? -42.519 26.548 110.631 1.00 33.09 215 VAL 2 O 1
ATOM 4342 N N . ASP B 1 216 ? -43.672 25.637 108.955 1.00 31.25 216 ASP 2 N 1
ATOM 4343 C CA . ASP B 1 216 ? -43.562 26.816 108.125 1.00 36.76 216 ASP 2 CA 1
ATOM 4344 C C . ASP B 1 216 ? -44.475 27.948 108.496 1.00 34.51 216 ASP 2 C 1
ATOM 4345 O O . ASP B 1 216 ? -45.689 27.768 108.550 1.00 40.33 216 ASP 2 O 1
ATOM 4350 N N . MET B 1 217 ? -43.905 29.139 108.657 1.00 30.73 217 MET 2 N 1
ATOM 4351 C CA . MET B 1 217 ? -44.685 30.317 109.014 1.00 25.84 217 MET 2 CA 1
ATOM 4352 C C . MET B 1 217 ? -44.766 31.368 107.906 1.00 28.02 217 MET 2 C 1
ATOM 4353 O O . MET B 1 217 ? -43.757 31.725 107.312 1.00 33.43 217 MET 2 O 1
ATOM 4358 N N . ARG B 1 218 ? -45.975 31.846 107.623 1.00 29.92 218 ARG 2 N 1
ATOM 4359 C CA . ARG B 1 218 ? -46.200 32.880 106.620 1.00 32.18 218 ARG 2 CA 1
ATOM 4360 C C . ARG B 1 218 ? -45.628 34.216 107.059 1.00 32.40 218 ARG 2 C 1
ATOM 4361 O O . ARG B 1 218 ? -45.499 34.504 108.250 1.00 38.44 218 ARG 2 O 1
ATOM 4369 N N . ALA B 1 219 ? -45.340 35.071 106.097 1.00 31.84 219 ALA 2 N 1
ATOM 4370 C CA . ALA B 1 219 ? -44.810 36.376 106.423 1.00 25.51 219 ALA 2 CA 1
ATOM 4371 C C . ALA B 1 219 ? -46.002 37.254 106.711 1.00 25.30 219 ALA 2 C 1
ATOM 4372 O O . ALA B 1 219 ? -47.112 36.969 106.243 1.00 23.76 219 ALA 2 O 1
ATOM 4374 N N . GLY B 1 220 ? -45.767 38.308 107.490 1.00 24.81 220 GLY 2 N 1
ATOM 4375 C CA . GLY B 1 220 ? -46.806 39.270 107.824 1.00 22.15 220 GLY 2 CA 1
ATOM 4376 C C . GLY B 1 220 ? -47.942 38.844 108.729 1.00 20.54 220 GLY 2 C 1
ATOM 4377 O O . GLY B 1 220 ? -49.003 39.441 108.693 1.00 24.14 220 GLY 2 O 1
ATOM 4378 N N . ARG B 1 221 ? -47.704 37.839 109.556 1.00 22.30 221 ARG 2 N 1
ATOM 4379 C CA . ARG B 1 221 ? -48.682 37.314 110.484 1.00 25.34 221 ARG 2 CA 1
ATOM 4380 C C . ARG B 1 221 ? -47.907 37.114 111.775 1.00 29.99 221 ARG 2 C 1
ATOM 4381 O O . ARG B 1 221 ? -46.724 36.705 111.745 1.00 34.71 221 ARG 2 O 1
ATOM 4389 N N . ILE B 1 222 ? -48.556 37.421 112.898 1.00 30.16 222 ILE 2 N 1
ATOM 4390 C CA . ILE B 1 222 ? -47.932 37.263 114.215 1.00 25.78 222 ILE 2 CA 1
ATOM 4391 C C . ILE B 1 222 ? -47.674 35.807 114.551 1.00 22.53 222 ILE 2 C 1
ATOM 4392 O O . ILE B 1 222 ? -48.549 34.958 114.400 1.00 24.52 222 ILE 2 O 1
ATOM 4397 N N . ILE B 1 223 ? -46.485 35.551 115.067 1.00 19.05 223 ILE 2 N 1
ATOM 4398 C CA . ILE B 1 223 ? -46.069 34.233 115.435 1.00 16.27 223 ILE 2 CA 1
ATOM 4399 C C . ILE B 1 223 ? -45.747 34.216 116.923 1.00 19.90 223 ILE 2 C 1
ATOM 4400 O O . ILE B 1 223 ? -44.993 35.050 117.429 1.00 21.13 223 ILE 2 O 1
ATOM 4405 N N . ALA B 1 224 ? -46.301 33.237 117.614 1.00 20.33 224 ALA 2 N 1
ATOM 4406 C CA . ALA B 1 224 ? -46.044 33.063 119.024 1.00 18.03 224 ALA 2 CA 1
ATOM 4407 C C . ALA B 1 224 ? -44.863 32.109 119.131 1.00 16.59 224 ALA 2 C 1
ATOM 4408 O O . ALA B 1 224 ? -44.991 30.913 118.880 1.00 21.73 224 ALA 2 O 1
ATOM 4410 N N . TRP B 1 225 ? -43.710 32.627 119.492 1.00 15.37 225 TRP 2 N 1
ATOM 4411 C CA . TRP B 1 225 ? -42.526 31.793 119.578 1.00 13.99 225 TRP 2 CA 1
ATOM 4412 C C . TRP B 1 225 ? -42.030 31.723 121.013 1.00 20.92 225 TRP 2 C 1
ATOM 4413 O O . TRP B 1 225 ? -41.840 32.751 121.667 1.00 22.16 225 TRP 2 O 1
ATOM 4424 N N . ASP B 1 226 ? -41.757 30.511 121.478 1.00 23.49 226 ASP 2 N 1
ATOM 4425 C CA . ASP B 1 226 ? -41.264 30.296 122.835 1.00 21.99 226 ASP 2 CA 1
ATOM 4426 C C . ASP B 1 226 ? -39.846 30.686 123.082 1.00 24.71 226 ASP 2 C 1
ATOM 4427 O O . ASP B 1 226 ? -39.372 30.561 124.199 1.00 26.98 226 ASP 2 O 1
ATOM 4432 N N . GLY B 1 227 ? -39.127 31.082 122.045 1.00 30.66 227 GLY 2 N 1
ATOM 4433 C CA . GLY B 1 227 ? -37.740 31.487 122.232 1.00 28.88 227 GLY 2 CA 1
ATOM 4434 C C . GLY B 1 227 ? -36.746 30.343 122.299 1.00 32.04 227 GLY 2 C 1
ATOM 4435 O O . GLY B 1 227 ? -35.545 30.594 122.388 1.00 33.57 227 GLY 2 O 1
ATOM 4436 N N . GLN B 1 228 ? -37.228 29.096 122.270 1.00 34.57 228 GLN 2 N 1
ATOM 4437 C CA . GLN B 1 228 ? -36.346 27.921 122.339 1.00 37.42 228 GLN 2 CA 1
ATOM 4438 C C . GLN B 1 228 ? -36.312 27.179 121.000 1.00 35.66 228 GLN 2 C 1
ATOM 4439 O O . GLN B 1 228 ? -35.232 26.853 120.490 1.00 34.24 228 GLN 2 O 1
ATOM 4445 N N . ALA B 1 229 ? -37.496 26.915 120.447 1.00 31.13 229 ALA 2 N 1
ATOM 4446 C CA . ALA B 1 229 ? -37.629 26.207 119.172 1.00 28.81 229 ALA 2 CA 1
ATOM 4447 C C . ALA B 1 229 ? -36.782 26.888 118.113 1.00 34.96 229 ALA 2 C 1
ATOM 4448 O O . ALA B 1 229 ? -36.673 28.112 118.097 1.00 34.23 229 ALA 2 O 1
ATOM 4450 N N . ALA B 1 230 ? -36.229 26.098 117.198 1.00 41.35 230 ALA 2 N 1
ATOM 4451 C CA . ALA B 1 230 ? -35.372 26.636 116.139 1.00 35.44 230 ALA 2 CA 1
ATOM 4452 C C . ALA B 1 230 ? -36.082 27.557 115.158 1.00 30.00 230 ALA 2 C 1
ATOM 4453 O O . ALA B 1 230 ? -37.172 27.254 114.635 1.00 29.29 230 ALA 2 O 1
ATOM 4455 N N . LEU B 1 231 ? -35.437 28.690 114.925 1.00 25.49 231 LEU 2 N 1
ATOM 4456 C CA . LEU B 1 231 ? -35.927 29.727 114.025 1.00 27.33 231 LEU 2 CA 1
ATOM 4457 C C . LEU B 1 231 ? -35.056 29.561 112.792 1.00 27.33 231 LEU 2 C 1
ATOM 4458 O O . LEU B 1 231 ? -33.911 30.037 112.746 1.00 26.01 231 LEU 2 O 1
ATOM 4463 N N . HIS B 1 232 ? -35.612 28.886 111.798 1.00 26.45 232 HIS 2 N 1
ATOM 4464 C CA . HIS B 1 232 ? -34.885 28.533 110.599 1.00 26.05 232 HIS 2 CA 1
ATOM 4465 C C . HIS B 1 232 ? -35.232 29.292 109.319 1.00 28.02 232 HIS 2 C 1
ATOM 4466 O O . HIS B 1 232 ? -36.353 29.207 108.805 1.00 28.94 232 HIS 2 O 1
ATOM 4473 N N . VAL B 1 233 ? -34.253 30.016 108.784 1.00 30.86 233 VAL 2 N 1
ATOM 4474 C CA . VAL B 1 233 ? -34.466 30.757 107.543 1.00 30.49 233 VAL 2 CA 1
ATOM 4475 C C . VAL B 1 233 ? -33.842 29.989 106.365 1.00 29.13 233 VAL 2 C 1
ATOM 4476 O O . VAL B 1 233 ? -32.757 29.418 106.482 1.00 29.39 233 VAL 2 O 1
ATOM 4480 N N . HIS B 1 234 ? -34.558 29.940 105.249 1.00 28.24 234 HIS 2 N 1
ATOM 4481 C CA . HIS B 1 234 ? -34.100 29.240 104.060 1.00 32.76 234 HIS 2 CA 1
ATOM 4482 C C . HIS B 1 234 ? -34.350 30.061 102.784 1.00 33.08 234 HIS 2 C 1
ATOM 4483 O O . HIS B 1 234 ? -35.483 30.497 102.519 1.00 29.56 234 HIS 2 O 1
ATOM 4490 N N . ASN B 1 235 ? -33.270 30.299 102.031 1.00 33.22 235 ASN 2 N 1
ATOM 4491 C CA . ASN B 1 235 ? -33.318 31.017 100.751 1.00 30.33 235 ASN 2 CA 1
ATOM 4492 C C . ASN B 1 235 ? -33.129 30.002 99.618 1.00 32.48 235 ASN 2 C 1
ATOM 4493 O O . ASN B 1 235 ? -32.006 29.658 99.285 1.00 36.69 235 ASN 2 O 1
ATOM 4498 N N . PRO B 1 236 ? -34.219 29.449 99.068 1.00 33.96 236 PRO 2 N 1
ATOM 4499 C CA . PRO B 1 236 ? -34.093 28.469 97.983 1.00 38.45 236 PRO 2 CA 1
ATOM 4500 C C . PRO B 1 236 ? -33.831 29.151 96.638 1.00 44.56 236 PRO 2 C 1
ATOM 4501 O O . PRO B 1 236 ? -33.667 28.507 95.607 1.00 48.84 236 PRO 2 O 1
ATOM 4505 N N . THR B 1 237 ? -33.859 30.470 96.687 1.00 44.55 237 THR 2 N 1
ATOM 4506 C CA . THR B 1 237 ? -33.664 31.351 95.569 1.00 37.28 237 THR 2 CA 1
ATOM 4507 C C . THR B 1 237 ? -32.218 31.385 95.064 1.00 44.19 237 THR 2 C 1
ATOM 4508 O O . THR B 1 237 ? -31.260 31.025 95.792 1.00 37.60 237 THR 2 O 1
ATOM 4512 N N . GLN B 1 238 ? -32.068 31.753 93.786 1.00 53.87 238 GLN 2 N 1
ATOM 4513 C CA . GLN B 1 238 ? -30.746 31.818 93.153 1.00 57.54 238 GLN 2 CA 1
ATOM 4514 C C . GLN B 1 238 ? -30.070 33.185 93.211 1.00 55.85 238 GLN 2 C 1
ATOM 4515 O O . GLN B 1 238 ? -29.103 33.433 92.512 1.00 56.68 238 GLN 2 O 1
ATOM 4521 N N . GLN B 1 239 ? -30.523 34.020 94.140 1.00 56.54 239 GLN 2 N 1
ATOM 4522 C CA . GLN B 1 239 ? -30.015 35.373 94.341 1.00 52.41 239 GLN 2 CA 1
ATOM 4523 C C . GLN B 1 239 ? -29.925 35.642 95.828 1.00 45.78 239 GLN 2 C 1
ATOM 4524 O O . GLN B 1 239 ? -30.522 34.912 96.624 1.00 43.42 239 GLN 2 O 1
ATOM 4530 N N . ASN B 1 240 ? -29.231 36.713 96.207 1.00 43.40 240 ASN 2 N 1
ATOM 4531 C CA . ASN B 1 240 ? -29.152 37.073 97.624 1.00 42.60 240 ASN 2 CA 1
ATOM 4532 C C . ASN B 1 240 ? -30.549 37.509 98.092 1.00 42.49 240 ASN 2 C 1
ATOM 4533 O O . ASN B 1 240 ? -31.357 38.060 97.309 1.00 39.65 240 ASN 2 O 1
ATOM 4538 N N . ALA B 1 241 ? -30.805 37.282 99.378 1.00 39.08 241 ALA 2 N 1
ATOM 4539 C CA . ALA B 1 241 ? -32.076 37.633 99.988 1.00 33.07 241 ALA 2 CA 1
ATOM 4540 C C . ALA B 1 241 ? -31.877 38.262 101.356 1.00 30.53 241 ALA 2 C 1
ATOM 4541 O O . ALA B 1 241 ? -30.838 38.065 102.009 1.00 27.32 241 ALA 2 O 1
ATOM 4543 N N . MET B 1 242 ? -32.849 39.079 101.754 1.00 28.87 242 MET 2 N 1
ATOM 4544 C CA . MET B 1 242 ? -32.852 39.698 103.081 1.00 25.91 242 MET 2 CA 1
ATOM 4545 C C . MET B 1 242 ? -34.236 39.598 103.715 1.00 29.76 242 MET 2 C 1
ATOM 4546 O O . MET B 1 242 ? -35.258 39.793 103.026 1.00 32.45 242 MET 2 O 1
ATOM 4551 N N . VAL B 1 243 ? -34.300 39.197 104.983 1.00 26.94 243 VAL 2 N 1
ATOM 4552 C CA . VAL B 1 243 ? -35.606 39.165 105.648 1.00 25.04 243 VAL 2 CA 1
ATOM 4553 C C . VAL B 1 243 ? -35.513 39.969 106.923 1.00 23.13 243 VAL 2 C 1
ATOM 4554 O O . VAL B 1 243 ? -34.405 40.060 107.501 1.00 19.80 243 VAL 2 O 1
ATOM 4558 N N . GLN B 1 244 ? -36.598 40.677 107.279 1.00 22.17 244 GLN 2 N 1
ATOM 4559 C CA . GLN B 1 244 ? -36.606 41.367 108.585 1.00 19.13 244 GLN 2 CA 1
ATOM 4560 C C . GLN B 1 244 ? -37.511 40.592 109.508 1.00 15.77 244 GLN 2 C 1
ATOM 4561 O O . GLN B 1 244 ? -38.492 39.973 109.067 1.00 13.13 244 GLN 2 O 1
ATOM 4567 N N . ILE B 1 245 ? -37.085 40.492 110.755 1.00 16.08 245 ILE 2 N 1
ATOM 4568 C CA . ILE B 1 245 ? -37.880 39.808 111.768 1.00 18.06 245 ILE 2 CA 1
ATOM 4569 C C . ILE B 1 245 ? -38.081 40.791 112.894 1.00 15.93 245 ILE 2 C 1
ATOM 4570 O O . ILE B 1 245 ? -37.113 41.300 113.486 1.00 16.23 245 ILE 2 O 1
ATOM 4575 N N . GLN B 1 246 ? -39.344 41.160 113.075 1.00 16.18 246 GLN 2 N 1
ATOM 4576 C CA . GLN B 1 246 ? -39.756 42.121 114.097 1.00 16.42 246 GLN 2 CA 1
ATOM 4577 C C . GLN B 1 246 ? -40.323 41.481 115.356 1.00 19.63 246 GLN 2 C 1
ATOM 4578 O O . GLN B 1 246 ? -41.175 40.581 115.257 1.00 19.76 246 GLN 2 O 1
ATOM 4584 N N . VAL B 1 247 ? -39.842 41.923 116.524 1.00 18.45 247 VAL 2 N 1
ATOM 4585 C CA . VAL B 1 247 ? -40.395 41.452 117.799 1.00 20.67 247 VAL 2 CA 1
ATOM 4586 C C . VAL B 1 247 ? -41.480 42.491 118.133 1.00 19.35 247 VAL 2 C 1
ATOM 4587 O O . VAL B 1 247 ? -41.185 43.580 118.673 1.00 24.18 247 VAL 2 O 1
ATOM 4591 N N . VAL B 1 248 ? -42.724 42.176 117.763 1.00 12.73 248 VAL 2 N 1
ATOM 4592 C CA . VAL B 1 248 ? -43.825 43.091 118.005 1.00 15.29 248 VAL 2 CA 1
ATOM 4593 C C . VAL B 1 248 ? -44.085 43.372 119.496 1.00 19.72 248 VAL 2 C 1
ATOM 4594 O O . VAL B 1 248 ? -44.406 44.504 119.865 1.00 19.53 248 VAL 2 O 1
ATOM 4598 N N . PHE B 1 249 ? -43.880 42.362 120.343 1.00 17.07 249 PHE 2 N 1
ATOM 4599 C CA . PHE B 1 249 ? -43.949 42.488 121.802 1.00 11.98 249 PHE 2 CA 1
ATOM 4600 C C . PHE B 1 249 ? -43.604 41.148 122.385 1.00 13.84 249 PHE 2 C 1
ATOM 4601 O O . PHE B 1 249 ? -43.676 40.129 121.699 1.00 16.90 249 PHE 2 O 1
ATOM 4609 N N . TYR B 1 250 ? -43.174 41.147 123.636 1.00 16.08 250 TYR 2 N 1
ATOM 4610 C CA . TYR B 1 250 ? -42.840 39.895 124.306 1.00 20.03 250 TYR 2 CA 1
ATOM 4611 C C . TYR B 1 250 ? -43.397 39.924 125.738 1.00 21.45 250 TYR 2 C 1
ATOM 4612 O O . TYR B 1 250 ? -43.743 41.003 126.238 1.00 16.83 250 TYR 2 O 1
ATOM 4621 N N . ILE B 1 251 ? -43.501 38.756 126.382 1.00 17.23 251 ILE 2 N 1
ATOM 4622 C CA . ILE B 1 251 ? -44.002 38.694 127.753 1.00 15.46 251 ILE 2 CA 1
ATOM 4623 C C . ILE B 1 251 ? -42.997 38.030 128.694 1.00 16.03 251 ILE 2 C 1
ATOM 4624 O O . ILE B 1 251 ? -42.349 37.052 128.339 1.00 17.00 251 ILE 2 O 1
ATOM 4629 N N . SER B 1 252 ? -42.843 38.588 129.885 1.00 16.54 252 SER 2 N 1
ATOM 4630 C CA . SER B 1 252 ? -41.955 37.994 130.855 1.00 15.27 252 SER 2 CA 1
ATOM 4631 C C . SER B 1 252 ? -42.607 38.153 132.235 1.00 16.60 252 SER 2 C 1
ATOM 4632 O O . SER B 1 252 ? -43.744 38.621 132.322 1.00 15.21 252 SER 2 O 1
ATOM 4635 N N . MET B 1 253 ? -41.925 37.680 133.279 1.00 18.08 253 MET 2 N 1
ATOM 4636 C CA . MET B 1 253 ? -42.417 37.800 134.645 1.00 12.67 253 MET 2 CA 1
ATOM 4637 C C . MET B 1 253 ? -41.865 39.019 135.395 1.00 16.69 253 MET 2 C 1
ATOM 4638 O O . MET B 1 253 ? -41.810 39.050 136.622 1.00 22.03 253 MET 2 O 1
ATOM 4643 N N . ASP B 1 254 ? -41.459 40.041 134.652 1.00 12.46 254 ASP 2 N 1
ATOM 4644 C CA . ASP B 1 254 ? -40.994 41.248 135.300 1.00 13.96 254 ASP 2 CA 1
ATOM 4645 C C . ASP B 1 254 ? -42.276 42.072 135.454 1.00 14.97 254 ASP 2 C 1
ATOM 4646 O O . ASP B 1 254 ? -43.171 42.013 134.604 1.00 17.83 254 ASP 2 O 1
ATOM 4651 N N . LYS B 1 255 ? -42.396 42.779 136.568 1.00 13.20 255 LYS 2 N 1
ATOM 4652 C CA . LYS B 1 255 ? -43.584 43.556 136.830 1.00 12.16 255 LYS 2 CA 1
ATOM 4653 C C . LYS B 1 255 ? -43.622 44.788 135.975 1.00 17.27 255 LYS 2 C 1
ATOM 4654 O O . LYS B 1 255 ? -42.569 45.398 135.711 1.00 22.15 255 LYS 2 O 1
ATOM 4660 N N . THR B 1 256 ? -44.822 45.102 135.486 1.00 16.93 256 THR 2 N 1
ATOM 4661 C CA . THR B 1 256 ? -45.021 46.290 134.684 1.00 13.12 256 THR 2 CA 1
ATOM 4662 C C . THR B 1 256 ? -45.949 47.217 135.466 1.00 16.69 256 THR 2 C 1
ATOM 4663 O O . THR B 1 256 ? -46.325 46.929 136.600 1.00 14.75 256 THR 2 O 1
ATOM 4667 N N . LEU B 1 257 ? -46.272 48.356 134.879 1.00 18.81 257 LEU 2 N 1
ATOM 4668 C CA . LEU B 1 257 ? -47.146 49.337 135.504 1.00 11.25 257 LEU 2 CA 1
ATOM 4669 C C . LEU B 1 257 ? -48.622 48.902 135.482 1.00 11.47 257 LEU 2 C 1
ATOM 4670 O O . LEU B 1 257 ? -49.488 49.645 135.902 1.00 15.82 257 LEU 2 O 1
ATOM 4675 N N . ASN B 1 258 ? -48.911 47.740 134.909 1.00 9.24 258 ASN 2 N 1
ATOM 4676 C CA . ASN B 1 258 ? -50.273 47.237 134.862 1.00 10.69 258 ASN 2 CA 1
ATOM 4677 C C . ASN B 1 258 ? -50.449 46.116 135.871 1.00 13.28 258 ASN 2 C 1
ATOM 4678 O O . ASN B 1 258 ? -51.313 45.292 135.684 1.00 17.16 258 ASN 2 O 1
ATOM 4683 N N . GLN B 1 259 ? -49.598 46.037 136.890 1.00 10.61 259 GLN 2 N 1
ATOM 4684 C CA . GLN B 1 259 ? -49.706 44.980 137.904 1.00 7.80 259 GLN 2 CA 1
ATOM 4685 C C . GLN B 1 259 ? -50.857 45.239 138.883 1.00 12.11 259 GLN 2 C 1
ATOM 4686 O O . GLN B 1 259 ? -51.433 44.314 139.469 1.00 13.24 259 GLN 2 O 1
ATOM 4692 N N . TYR B 1 260 ? -51.215 46.511 139.002 1.00 13.39 260 TYR 2 N 1
ATOM 4693 C CA . TYR B 1 260 ? -52.259 46.953 139.890 1.00 10.27 260 TYR 2 CA 1
ATOM 4694 C C . TYR B 1 260 ? -53.098 47.953 139.096 1.00 13.25 260 TYR 2 C 1
ATOM 4695 O O . TYR B 1 260 ? -52.545 48.824 138.450 1.00 15.04 260 TYR 2 O 1
ATOM 4704 N N . PRO B 1 261 ? -54.446 47.872 139.179 1.00 13.94 261 PRO 2 N 1
ATOM 4705 C CA . PRO B 1 261 ? -55.303 48.799 138.435 1.00 8.39 261 PRO 2 CA 1
ATOM 4706 C C . PRO B 1 261 ? -54.969 50.263 138.590 1.00 9.00 261 PRO 2 C 1
ATOM 4707 O O . PRO B 1 261 ? -54.952 50.791 139.685 1.00 16.29 261 PRO 2 O 1
ATOM 4711 N N . ALA B 1 262 ? -54.733 50.906 137.448 1.00 9.95 262 ALA 2 N 1
ATOM 4712 C CA . ALA B 1 262 ? -54.369 52.309 137.343 1.00 4.11 262 ALA 2 CA 1
ATOM 4713 C C . ALA B 1 262 ? -53.186 52.767 138.174 1.00 5.21 262 ALA 2 C 1
ATOM 4714 O O . ALA B 1 262 ? -53.086 53.968 138.515 1.00 11.18 262 ALA 2 O 1
ATOM 4716 N N . LEU B 1 263 ? -52.206 51.870 138.344 1.00 5.09 263 LEU 2 N 1
ATOM 4717 C CA . LEU B 1 263 ? -50.988 52.203 139.103 1.00 7.96 263 LEU 2 CA 1
ATOM 4718 C C . LEU B 1 263 ? -50.359 53.517 138.590 1.00 13.42 263 LEU 2 C 1
ATOM 4719 O O . LEU B 1 263 ? -49.923 54.372 139.372 1.00 16.14 263 LEU 2 O 1
ATOM 4724 N N . THR B 1 264 ? -50.357 53.690 137.267 1.00 12.32 264 THR 2 N 1
ATOM 4725 C CA . THR B 1 264 ? -49.784 54.880 136.670 1.00 10.77 264 THR 2 CA 1
ATOM 4726 C C . THR B 1 264 ? -50.480 56.151 137.152 1.00 7.94 264 THR 2 C 1
ATOM 4727 O O . THR B 1 264 ? -49.829 57.121 137.517 1.00 8.83 264 THR 2 O 1
ATOM 4731 N N . ALA B 1 265 ? -51.808 56.141 137.177 1.00 7.47 265 ALA 2 N 1
ATOM 4732 C CA . ALA B 1 265 ? -52.554 57.306 137.619 1.00 2.13 265 ALA 2 CA 1
ATOM 4733 C C . ALA B 1 265 ? -52.253 57.612 139.090 1.00 5.59 265 ALA 2 C 1
ATOM 4734 O O . ALA B 1 265 ? -52.239 58.787 139.491 1.00 14.57 265 ALA 2 O 1
ATOM 4736 N N . GLU B 1 266 ? -52.004 56.569 139.900 1.00 2.14 266 GLU 2 N 1
ATOM 4737 C CA . GLU B 1 266 ? -51.673 56.776 141.322 1.00 2.48 266 GLU 2 CA 1
ATOM 4738 C C . GLU B 1 266 ? -50.292 57.408 141.450 1.00 9.65 266 GLU 2 C 1
ATOM 4739 O O . GLU B 1 266 ? -50.085 58.365 142.222 1.00 13.30 266 GLU 2 O 1
ATOM 4745 N N . ILE B 1 267 ? -49.334 56.832 140.727 1.00 10.00 267 ILE 2 N 1
ATOM 4746 C CA . ILE B 1 267 ? -47.982 57.359 140.691 1.00 10.26 267 ILE 2 CA 1
ATOM 4747 C C . ILE B 1 267 ? -48.025 58.826 140.260 1.00 9.74 267 ILE 2 C 1
ATOM 4748 O O . ILE B 1 267 ? -47.398 59.688 140.884 1.00 13.65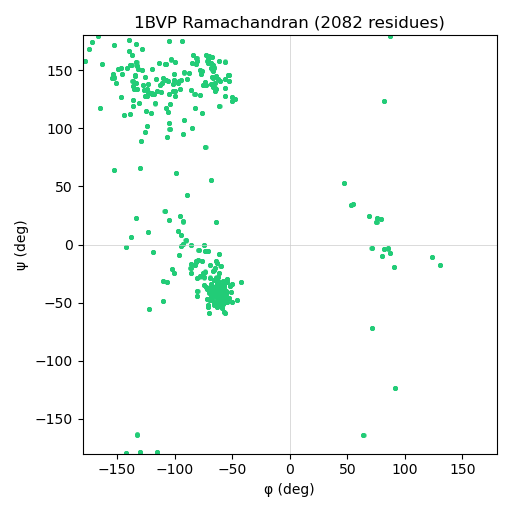 267 ILE 2 O 1
ATOM 4753 N N . PHE B 1 268 ? -48.783 59.122 139.212 1.00 7.00 268 PHE 2 N 1
ATOM 4754 C CA . PHE B 1 268 ? -48.900 60.507 138.743 1.00 9.79 268 PHE 2 CA 1
ATOM 4755 C C . PHE B 1 268 ? -49.410 61.450 139.839 1.00 11.64 268 PHE 2 C 1
ATOM 4756 O O . PHE B 1 268 ? -48.940 62.576 139.976 1.00 17.03 268 PHE 2 O 1
ATOM 4764 N N . ASN B 1 269 ? -50.434 60.998 140.552 1.00 11.92 269 ASN 2 N 1
ATOM 4765 C CA . ASN B 1 269 ? -51.021 61.766 141.628 1.00 8.96 269 ASN 2 CA 1
ATOM 4766 C C . ASN B 1 269 ? -49.991 62.072 142.712 1.00 7.35 269 ASN 2 C 1
ATOM 4767 O O . ASN B 1 269 ? -49.914 63.195 143.178 1.00 13.43 269 ASN 2 O 1
ATOM 4772 N N . VAL B 1 270 ? -49.224 61.066 143.128 1.00 8.33 270 VAL 2 N 1
ATOM 4773 C CA . VAL B 1 270 ? -48.178 61.218 144.157 1.00 4.75 270 VAL 2 CA 1
ATOM 4774 C C . VAL B 1 270 ? -47.089 62.217 143.758 1.00 10.85 270 VAL 2 C 1
ATOM 4775 O O . VAL B 1 270 ? -46.643 63.013 144.573 1.00 14.01 270 VAL 2 O 1
ATOM 4779 N N . TYR B 1 271 ? -46.637 62.159 142.507 1.00 16.31 271 TYR 2 N 1
ATOM 4780 C CA . TYR B 1 271 ? -45.569 63.050 142.068 1.00 13.03 271 TYR 2 CA 1
ATOM 4781 C C . TYR B 1 271 ? -45.987 64.419 141.591 1.00 15.07 271 TYR 2 C 1
ATOM 4782 O O . TYR B 1 271 ? -45.145 65.222 141.227 1.00 19.17 271 TYR 2 O 1
ATOM 4791 N N . SER B 1 272 ? -47.280 64.704 141.597 1.00 18.14 272 SER 2 N 1
ATOM 4792 C CA . SER B 1 272 ? -47.732 66.036 141.219 1.00 15.86 272 SER 2 CA 1
ATOM 4793 C C . SER B 1 272 ? -47.250 67.012 142.275 1.00 17.25 272 SER 2 C 1
ATOM 4794 O O . SER B 1 272 ? -47.036 66.674 143.464 1.00 15.66 272 SER 2 O 1
ATOM 4797 N N . PHE B 1 273 ? -47.116 68.242 141.826 1.00 15.62 273 PHE 2 N 1
ATOM 4798 C CA . PHE B 1 273 ? -46.598 69.301 142.652 1.00 14.25 273 PHE 2 CA 1
ATOM 4799 C C . PHE B 1 273 ? -47.518 69.749 143.781 1.00 15.09 273 PHE 2 C 1
ATOM 4800 O O . PHE B 1 273 ? -47.115 69.696 144.952 1.00 12.79 273 PHE 2 O 1
ATOM 4808 N N . ARG B 1 274 ? -48.730 70.198 143.403 1.00 18.44 274 ARG 2 N 1
ATOM 4809 C CA . ARG B 1 274 ? -49.762 70.737 144.318 1.00 11.08 274 ARG 2 CA 1
ATOM 4810 C C . ARG B 1 274 ? -49.295 72.113 144.827 1.00 13.82 274 ARG 2 C 1
ATOM 4811 O O . ARG B 1 274 ? -49.786 73.163 144.379 1.00 12.55 274 ARG 2 O 1
ATOM 4819 N N . ASP B 1 275 ? -48.294 72.101 145.698 1.00 8.79 275 ASP 2 N 1
ATOM 4820 C CA . ASP B 1 275 ? -47.706 73.326 146.203 1.00 12.56 275 ASP 2 CA 1
ATOM 4821 C C . ASP B 1 275 ? -46.410 72.919 146.885 1.00 15.48 275 ASP 2 C 1
ATOM 4822 O O . ASP B 1 275 ? -46.098 71.703 147.013 1.00 19.44 275 ASP 2 O 1
ATOM 4827 N N . HIS B 1 276 ? -45.708 73.910 147.416 1.00 6.75 276 HIS 2 N 1
ATOM 4828 C CA . HIS B 1 276 ? -44.431 73.633 148.055 1.00 15.70 276 HIS 2 CA 1
ATOM 4829 C C . HIS B 1 276 ? -44.450 72.741 149.249 1.00 18.86 276 HIS 2 C 1
ATOM 4830 O O . HIS B 1 276 ? -43.492 72.006 149.483 1.00 27.49 276 HIS 2 O 1
ATOM 4837 N N . THR B 1 277 ? -45.536 72.791 150.007 1.00 20.78 277 THR 2 N 1
ATOM 4838 C CA . THR B 1 277 ? -45.643 71.964 151.196 1.00 18.96 277 THR 2 CA 1
ATOM 4839 C C . THR B 1 277 ? -45.833 70.496 150.806 1.00 15.49 277 THR 2 C 1
ATOM 4840 O O . THR B 1 277 ? -45.109 69.603 151.288 1.00 15.23 277 THR 2 O 1
ATOM 4844 N N . TRP B 1 278 ? -46.739 70.238 149.871 1.00 7.42 278 TRP 2 N 1
ATOM 4845 C CA . TRP B 1 278 ? -46.957 68.870 149.468 1.00 9.73 278 TRP 2 CA 1
ATOM 4846 C C . TRP B 1 278 ? -45.679 68.326 148.834 1.00 15.04 278 TRP 2 C 1
ATOM 4847 O O . TRP B 1 278 ? -45.245 67.188 149.081 1.00 17.24 278 TRP 2 O 1
ATOM 4858 N N . HIS B 1 279 ? -45.100 69.150 147.979 1.00 14.68 279 HIS 2 N 1
ATOM 4859 C CA . HIS B 1 279 ? -43.886 68.789 147.314 1.00 12.08 279 HIS 2 CA 1
ATOM 4860 C C . HIS B 1 279 ? -42.794 68.448 148.352 1.00 12.37 279 HIS 2 C 1
ATOM 4861 O O . HIS B 1 279 ? -42.152 67.376 148.295 1.00 10.96 279 HIS 2 O 1
ATOM 4868 N N . GLY B 1 280 ? -42.639 69.309 149.358 1.00 10.88 280 GLY 2 N 1
ATOM 4869 C CA . GLY B 1 280 ? -41.660 69.051 150.411 1.00 6.40 280 GLY 2 CA 1
ATOM 4870 C C . GLY B 1 280 ? -41.962 67.798 151.232 1.00 14.32 280 GLY 2 C 1
ATOM 4871 O O . GLY B 1 280 ? -41.071 66.980 151.512 1.00 18.35 280 GLY 2 O 1
ATOM 4872 N N . LEU B 1 281 ? -43.225 67.650 151.625 1.00 15.14 281 LEU 2 N 1
ATOM 4873 C CA . LEU B 1 281 ? -43.690 66.519 152.430 1.00 14.35 281 LEU 2 CA 1
ATOM 4874 C C . LEU B 1 281 ? -43.517 65.202 151.677 1.00 15.08 281 LEU 2 C 1
ATOM 4875 O O . LEU B 1 281 ? -42.999 64.214 152.230 1.00 14.67 281 LEU 2 O 1
ATOM 4880 N N . ARG B 1 282 ? -43.991 65.177 150.430 1.00 12.64 282 ARG 2 N 1
ATOM 4881 C CA . ARG B 1 282 ? -43.881 63.979 149.602 1.00 13.08 282 ARG 2 CA 1
ATOM 4882 C C . ARG B 1 282 ? -42.410 63.588 149.464 1.00 14.33 282 ARG 2 C 1
ATOM 4883 O O . ARG B 1 282 ? -42.032 62.430 149.672 1.00 16.49 282 ARG 2 O 1
ATOM 4891 N N . THR B 1 283 ? -41.574 64.553 149.104 1.00 12.10 283 THR 2 N 1
ATOM 4892 C CA . THR B 1 283 ? -40.144 64.291 149.003 1.00 13.62 283 THR 2 CA 1
ATOM 4893 C C . THR B 1 283 ? -39.581 63.695 150.304 1.00 13.37 283 THR 2 C 1
ATOM 4894 O O . THR B 1 283 ? -38.896 62.663 150.286 1.00 16.88 283 THR 2 O 1
ATOM 4898 N N . ALA B 1 284 ? -39.895 64.321 151.440 1.00 12.31 284 ALA 2 N 1
ATOM 4899 C CA . ALA B 1 284 ? -39.422 63.828 152.742 1.00 10.60 284 ALA 2 CA 1
ATOM 4900 C C . ALA B 1 284 ? -39.880 62.407 153.048 1.00 13.19 284 ALA 2 C 1
ATOM 4901 O O . ALA B 1 284 ? -39.117 61.613 153.586 1.00 23.49 284 ALA 2 O 1
ATOM 4903 N N . ILE B 1 285 ? -41.129 62.086 152.741 1.00 12.82 285 ILE 2 N 1
ATOM 4904 C CA . ILE B 1 285 ? -41.623 60.743 152.991 1.00 12.50 285 ILE 2 CA 1
ATOM 4905 C C . ILE B 1 285 ? -40.933 59.749 152.048 1.00 15.89 285 ILE 2 C 1
ATOM 4906 O O . ILE B 1 285 ? -40.484 58.692 152.486 1.00 19.30 285 ILE 2 O 1
ATOM 4911 N N . LEU B 1 286 ? -40.807 60.083 150.767 1.00 18.03 286 LEU 2 N 1
ATOM 4912 C CA . LEU B 1 286 ? -40.175 59.154 149.830 1.00 14.62 286 LEU 2 CA 1
ATOM 4913 C C . LEU B 1 286 ? -38.673 58.923 150.103 1.00 20.92 286 LEU 2 C 1
ATOM 4914 O O . LEU B 1 286 ? -38.139 57.855 149.759 1.00 21.68 286 LEU 2 O 1
ATOM 4919 N N . ASN B 1 287 ? -38.010 59.866 150.785 1.00 20.62 287 ASN 2 N 1
ATOM 4920 C CA . ASN B 1 287 ? -36.576 59.710 151.131 1.00 23.08 287 ASN 2 CA 1
ATOM 4921 C C . ASN B 1 287 ? -36.317 58.545 152.046 1.00 23.22 287 ASN 2 C 1
ATOM 4922 O O . ASN B 1 287 ? -35.182 58.147 152.246 1.00 32.75 287 ASN 2 O 1
ATOM 4927 N N . ARG B 1 288 ? -37.369 58.047 152.663 1.00 24.65 288 ARG 2 N 1
ATOM 4928 C CA . ARG B 1 288 ? -37.261 56.955 153.605 1.00 23.43 288 ARG 2 CA 1
ATOM 4929 C C . ARG B 1 288 ? -37.584 55.648 152.915 1.00 25.48 288 ARG 2 C 1
ATOM 4930 O O . ARG B 1 288 ? -37.788 54.634 153.576 1.00 28.93 288 ARG 2 O 1
ATOM 4938 N N . THR B 1 289 ? -37.667 55.676 151.588 1.00 27.32 289 THR 2 N 1
ATOM 4939 C CA . THR B 1 289 ? -38.000 54.488 150.808 1.00 25.51 289 THR 2 CA 1
ATOM 4940 C C . THR B 1 289 ? -37.005 54.265 149.661 1.00 28.12 289 THR 2 C 1
ATOM 4941 O O . THR B 1 289 ? -36.051 55.033 149.480 1.00 30.98 289 THR 2 O 1
ATOM 4945 N N . THR B 1 290 ? -37.235 53.221 148.870 1.00 28.57 290 THR 2 N 1
ATOM 4946 C CA . THR B 1 290 ? -36.353 52.923 147.744 1.00 25.47 290 THR 2 CA 1
ATOM 4947 C C . THR B 1 290 ? -36.890 53.534 146.464 1.00 26.04 290 THR 2 C 1
ATOM 4948 O O . THR B 1 290 ? -36.364 53.289 145.377 1.00 38.34 290 THR 2 O 1
ATOM 4952 N N . LEU B 1 291 ? -37.926 54.348 146.610 1.00 16.64 291 LEU 2 N 1
ATOM 4953 C CA . LEU B 1 291 ? -38.559 55.019 145.505 1.00 14.25 291 LEU 2 CA 1
ATOM 4954 C C . LEU B 1 291 ? -37.922 56.389 145.306 1.00 17.13 291 LEU 2 C 1
ATOM 4955 O O . LEU B 1 291 ? -37.365 56.970 146.240 1.00 23.67 291 LEU 2 O 1
ATOM 4960 N N . PRO B 1 292 ? -37.869 56.858 144.051 1.00 18.20 292 PRO 2 N 1
ATOM 4961 C CA . PRO B 1 292 ? -37.291 58.180 143.813 1.00 17.27 292 PRO 2 CA 1
ATOM 4962 C C . PRO B 1 292 ? -38.186 59.200 144.527 1.00 23.49 292 PRO 2 C 1
ATOM 4963 O O . PRO B 1 292 ? -39.408 59.043 144.598 1.00 23.20 292 PRO 2 O 1
ATOM 4967 N N . ASN B 1 293 ? -37.576 60.249 145.053 1.00 26.54 293 ASN 2 N 1
ATOM 4968 C CA . ASN B 1 293 ? -38.312 61.241 145.799 1.00 24.44 293 ASN 2 CA 1
ATOM 4969 C C . ASN B 1 293 ? -39.050 62.323 145.025 1.00 23.84 293 ASN 2 C 1
ATOM 4970 O O . ASN B 1 293 ? -39.875 63.025 145.602 1.00 30.47 293 ASN 2 O 1
ATOM 4975 N N . MET B 1 294 ? -38.724 62.553 143.757 1.00 27.51 294 MET 2 N 1
ATOM 4976 C CA . MET B 1 294 ? -39.502 63.564 143.024 1.00 21.52 294 MET 2 CA 1
ATOM 4977 C C . MET B 1 294 ? -39.830 63.323 141.572 1.00 15.93 294 MET 2 C 1
ATOM 4978 O O . MET B 1 294 ? -40.580 64.078 140.967 1.00 18.66 294 MET 2 O 1
ATOM 4983 N N . LEU B 1 295 ? -39.346 62.217 141.029 1.00 19.37 295 LEU 2 N 1
ATOM 4984 C CA . LEU B 1 295 ? -39.659 61.866 139.647 1.00 14.80 295 LEU 2 CA 1
ATOM 4985 C C . LEU B 1 295 ? -40.051 60.407 139.669 1.00 12.81 295 LEU 2 C 1
ATOM 4986 O O . LEU B 1 295 ? -39.481 59.621 140.431 1.00 15.46 295 LEU 2 O 1
ATOM 4991 N N . PRO B 1 296 ? -41.093 60.046 138.902 1.00 6.60 296 PRO 2 N 1
ATOM 4992 C CA . PRO B 1 296 ? -41.560 58.656 138.835 1.00 8.60 296 PRO 2 CA 1
ATOM 4993 C C . PRO B 1 296 ? -40.387 57.755 138.475 1.00 18.06 296 PRO 2 C 1
ATOM 4994 O O . PRO B 1 296 ? -39.489 58.147 137.699 1.00 24.93 296 PRO 2 O 1
ATOM 4998 N N . PRO B 1 297 ? -40.378 56.532 139.015 1.00 19.40 297 PRO 2 N 1
ATOM 4999 C CA . PRO B 1 297 ? -39.300 55.579 138.726 1.00 19.46 297 PRO 2 CA 1
ATOM 5000 C C . PRO B 1 297 ? -39.232 55.221 137.220 1.00 20.56 297 PRO 2 C 1
ATOM 5001 O O . PRO B 1 297 ? -40.187 55.391 136.475 1.00 27.09 297 PRO 2 O 1
ATOM 5005 N N . ILE B 1 298 ? -38.080 54.765 136.764 1.00 24.62 298 ILE 2 N 1
ATOM 5006 C CA . ILE B 1 298 ? -37.917 54.406 135.363 1.00 21.28 298 ILE 2 CA 1
ATOM 5007 C C . ILE B 1 298 ? -38.497 53.026 135.194 1.00 20.34 298 ILE 2 C 1
ATOM 5008 O O . ILE B 1 298 ? -39.221 52.756 134.254 1.00 26.75 298 ILE 2 O 1
ATOM 5013 N N . PHE B 1 299 ? -38.187 52.144 136.131 1.00 22.51 299 PHE 2 N 1
ATOM 5014 C CA . PHE B 1 299 ? -38.712 50.792 136.076 1.00 25.52 299 PHE 2 CA 1
ATOM 5015 C C . PHE B 1 299 ? -39.749 50.660 137.142 1.00 27.42 299 PHE 2 C 1
ATOM 5016 O O . PHE B 1 299 ? -39.620 51.258 138.216 1.00 33.08 299 PHE 2 O 1
ATOM 5024 N N . PRO B 1 300 ? -40.837 49.947 136.836 1.00 24.93 300 PRO 2 N 1
ATOM 5025 C CA . PRO B 1 300 ? -41.920 49.747 137.801 1.00 22.97 300 PRO 2 CA 1
ATOM 5026 C C . PRO B 1 300 ? -41.445 49.029 139.052 1.00 22.40 300 PRO 2 C 1
ATOM 5027 O O . PRO B 1 300 ? -40.572 48.168 138.989 1.00 25.13 300 PRO 2 O 1
ATOM 5031 N N . PRO B 1 301 ? -41.945 49.447 140.223 1.00 23.46 301 PRO 2 N 1
ATOM 5032 C CA . PRO B 1 301 ? -41.563 48.825 141.505 1.00 21.59 301 PRO 2 CA 1
ATOM 5033 C C . PRO B 1 301 ? -42.130 47.417 141.491 1.00 21.64 301 PRO 2 C 1
ATOM 5034 O O . PRO B 1 301 ? -43.077 47.131 140.735 1.00 20.21 301 PRO 2 O 1
ATOM 5038 N N . ASN B 1 302 ? -41.624 46.534 142.339 1.00 23.95 302 ASN 2 N 1
ATOM 5039 C CA . ASN B 1 302 ? -42.159 45.175 142.288 1.00 29.88 302 ASN 2 CA 1
ATOM 5040 C C . ASN B 1 302 ? -42.411 44.490 143.624 1.00 27.95 302 ASN 2 C 1
ATOM 5041 O O . ASN B 1 302 ? -42.733 43.295 143.660 1.00 32.06 302 ASN 2 O 1
ATOM 5046 N N . ASP B 1 303 ? -42.252 45.233 144.713 1.00 19.99 303 ASP 2 N 1
ATOM 5047 C CA . ASP B 1 303 ? -42.461 44.692 146.040 1.00 20.66 303 ASP 2 CA 1
ATOM 5048 C C . ASP B 1 303 ? -43.666 45.344 146.703 1.00 22.16 303 ASP 2 C 1
ATOM 5049 O O . ASP B 1 303 ? -44.037 46.486 146.383 1.00 29.12 303 ASP 2 O 1
ATOM 5054 N N . ARG B 1 304 ? -44.239 44.618 147.654 1.00 17.12 304 ARG 2 N 1
ATOM 5055 C CA . ARG B 1 304 ? -45.384 45.063 148.413 1.00 16.95 304 ARG 2 CA 1
ATOM 5056 C C . ARG B 1 304 ? -45.217 46.460 149.007 1.00 19.49 304 ARG 2 C 1
ATOM 5057 O O . ARG B 1 304 ? -46.078 47.333 148.809 1.00 23.62 304 ARG 2 O 1
ATOM 5065 N N . ASP B 1 305 ? -44.090 46.698 149.671 1.00 15.02 305 ASP 2 N 1
ATOM 5066 C CA . ASP B 1 305 ? -43.870 47.984 150.315 1.00 14.52 305 ASP 2 CA 1
ATOM 5067 C C . ASP B 1 305 ? -43.972 49.198 149.408 1.00 19.50 305 ASP 2 C 1
ATOM 5068 O O . ASP B 1 305 ? -44.704 50.164 149.715 1.00 23.37 305 ASP 2 O 1
ATOM 5073 N N . SER B 1 306 ? -43.288 49.145 148.273 1.00 18.14 306 SER 2 N 1
ATOM 5074 C CA . SER B 1 306 ? -43.314 50.266 147.341 1.00 15.54 306 SER 2 CA 1
ATOM 5075 C C . SER B 1 306 ? -44.708 50.507 146.827 1.00 15.04 306 SER 2 C 1
ATOM 5076 O O . SER B 1 306 ? -45.183 51.652 146.832 1.00 15.47 306 SER 2 O 1
ATOM 5079 N N . ILE B 1 307 ? -45.371 49.436 146.392 1.00 8.89 307 ILE 2 N 1
ATOM 5080 C CA . ILE B 1 307 ? -46.716 49.585 145.866 1.00 8.83 307 ILE 2 CA 1
ATOM 5081 C C . ILE B 1 307 ? -47.654 50.185 146.916 1.00 12.66 307 ILE 2 C 1
ATOM 5082 O O . ILE B 1 307 ? -48.378 51.144 146.640 1.00 19.10 307 ILE 2 O 1
ATOM 5087 N N . LEU B 1 308 ? -47.599 49.645 148.129 1.00 11.18 308 LEU 2 N 1
ATOM 5088 C CA . LEU B 1 308 ? -48.431 50.106 149.225 1.00 12.47 308 LEU 2 CA 1
ATOM 5089 C C . LEU B 1 308 ? -48.201 51.576 149.505 1.00 14.75 308 LEU 2 C 1
ATOM 5090 O O . LEU B 1 308 ? -49.157 52.374 149.616 1.00 20.51 308 LEU 2 O 1
ATOM 5095 N N . THR B 1 309 ? -46.932 51.928 149.666 1.00 3.14 309 THR 2 N 1
ATOM 5096 C CA . THR B 1 309 ? -46.558 53.308 149.929 1.00 5.74 309 THR 2 CA 1
ATOM 5097 C C . THR B 1 309 ? -47.103 54.263 148.857 1.00 8.39 309 THR 2 C 1
ATOM 5098 O O . THR B 1 309 ? -47.559 55.363 149.167 1.00 16.89 309 THR 2 O 1
ATOM 5102 N N . LEU B 1 310 ? -47.063 53.847 147.596 1.00 7.78 310 LEU 2 N 1
ATOM 5103 C CA . LEU B 1 310 ? -47.574 54.681 146.523 1.00 6.98 310 LEU 2 CA 1
ATOM 5104 C C . LEU B 1 310 ? -49.067 54.836 146.686 1.00 8.93 310 LEU 2 C 1
ATOM 5105 O O . LEU B 1 310 ? -49.562 55.967 146.630 1.00 12.77 310 LEU 2 O 1
ATOM 5110 N N . LEU B 1 311 ? -49.787 53.728 146.884 1.00 7.23 311 LEU 2 N 1
ATOM 5111 C CA . LEU B 1 311 ? -51.243 53.800 147.052 1.00 10.15 311 LEU 2 CA 1
ATOM 5112 C C . LEU B 1 311 ? -51.644 54.664 148.249 1.00 14.57 311 LEU 2 C 1
ATOM 5113 O O . LEU B 1 311 ? -52.476 55.571 148.137 1.00 14.39 311 LEU 2 O 1
ATOM 5118 N N . LEU B 1 312 ? -50.998 54.400 149.378 1.00 11.86 312 LEU 2 N 1
ATOM 5119 C CA . LEU B 1 312 ? -51.242 55.140 150.596 1.00 12.57 312 LEU 2 CA 1
ATOM 5120 C C . LEU B 1 312 ? -50.929 56.649 150.407 1.00 14.89 312 LEU 2 C 1
ATOM 5121 O O . LEU B 1 312 ? -51.730 57.530 150.785 1.00 17.45 312 LEU 2 O 1
ATOM 5126 N N . LEU B 1 313 ? -49.807 56.961 149.764 1.00 10.51 313 LEU 2 N 1
ATOM 5127 C CA . LEU B 1 313 ? -49.451 58.363 149.532 1.00 8.46 313 LEU 2 CA 1
ATOM 5128 C C . LEU B 1 313 ? -50.419 59.052 148.574 1.00 10.01 313 LEU 2 C 1
ATOM 5129 O O . LEU B 1 313 ? -50.712 60.221 148.741 1.00 16.11 313 LEU 2 O 1
ATOM 5134 N N . SER B 1 314 ? -50.909 58.333 147.567 1.00 10.11 314 SER 2 N 1
ATOM 5135 C CA . SER B 1 314 ? -51.856 58.891 146.606 1.00 7.02 314 SER 2 CA 1
ATOM 5136 C C . SER B 1 314 ? -53.141 59.307 147.315 1.00 11.30 314 SER 2 C 1
ATOM 5137 O O . SER B 1 314 ? -53.673 60.405 147.087 1.00 17.67 314 SER 2 O 1
ATOM 5140 N N . THR B 1 315 ? -53.636 58.430 148.186 1.00 8.90 315 THR 2 N 1
ATOM 5141 C CA . THR B 1 315 ? -54.814 58.740 148.970 1.00 8.87 315 THR 2 CA 1
ATOM 5142 C C . THR B 1 315 ? -54.517 59.948 149.877 1.00 9.40 315 THR 2 C 1
ATOM 5143 O O . THR B 1 315 ? -55.315 60.894 149.942 1.00 10.73 315 THR 2 O 1
ATOM 5147 N N . LEU B 1 316 ? -53.370 59.951 150.555 1.00 4.41 316 LEU 2 N 1
ATOM 5148 C CA . LEU B 1 316 ? -53.036 61.091 151.408 1.00 4.24 316 LEU 2 CA 1
ATOM 5149 C C . LEU B 1 316 ? -53.018 62.391 150.602 1.00 9.21 316 LEU 2 C 1
ATOM 5150 O O . LEU B 1 316 ? -53.397 63.454 151.122 1.00 14.18 316 LEU 2 O 1
ATOM 5155 N N . ALA B 1 317 ? -52.648 62.313 149.323 1.00 9.77 317 ALA 2 N 1
ATOM 5156 C CA . ALA B 1 317 ? -52.625 63.517 148.476 1.00 9.79 317 ALA 2 CA 1
ATOM 5157 C C . ALA B 1 317 ? -54.038 64.005 148.280 1.00 11.63 317 ALA 2 C 1
ATOM 5158 O O . ALA B 1 317 ? -54.289 65.218 148.257 1.00 16.50 317 ALA 2 O 1
ATOM 5160 N N . ASP B 1 318 ? -54.969 63.070 148.118 1.00 9.84 318 ASP 2 N 1
ATOM 5161 C CA . ASP B 1 318 ? -56.366 63.469 147.959 1.00 13.96 318 ASP 2 CA 1
ATOM 5162 C C . ASP B 1 318 ? -56.876 64.124 149.240 1.00 16.34 318 ASP 2 C 1
ATOM 5163 O O . ASP B 1 318 ? -57.572 65.136 149.181 1.00 14.05 318 ASP 2 O 1
ATOM 5168 N N . VAL B 1 319 ? -56.520 63.555 150.395 1.00 16.18 319 VAL 2 N 1
ATOM 5169 C CA . VAL B 1 319 ? -56.924 64.136 151.671 1.00 11.66 319 VAL 2 CA 1
ATOM 5170 C C . VAL B 1 319 ? -56.352 65.548 151.763 1.00 12.84 319 VAL 2 C 1
ATOM 5171 O O . VAL B 1 319 ? -57.066 66.486 152.114 1.00 14.82 319 VAL 2 O 1
ATOM 5175 N N . TYR B 1 320 ? -55.082 65.702 151.385 1.00 12.74 320 TYR 2 N 1
ATOM 5176 C CA . TYR B 1 320 ? -54.420 67.002 151.419 1.00 10.73 320 TYR 2 CA 1
ATOM 5177 C C . TYR B 1 320 ? -55.224 67.988 150.607 1.00 13.25 320 TYR 2 C 1
ATOM 5178 O O . TYR B 1 320 ? -55.440 69.153 150.989 1.00 16.67 320 TYR 2 O 1
ATOM 5187 N N . THR B 1 321 ? -55.616 67.533 149.438 1.00 12.97 321 THR 2 N 1
ATOM 5188 C CA . THR B 1 321 ? -56.390 68.372 148.556 1.00 15.02 321 THR 2 CA 1
ATOM 5189 C C . THR B 1 321 ? -57.719 68.832 149.160 1.00 14.77 321 THR 2 C 1
ATOM 5190 O O . THR B 1 321 ? -58.079 69.989 148.965 1.00 14.47 321 THR 2 O 1
ATOM 5194 N N . VAL B 1 322 ? -58.460 67.954 149.855 1.00 15.68 322 VAL 2 N 1
ATOM 5195 C CA . VAL B 1 322 ? -59.721 68.396 150.449 1.00 11.83 322 VAL 2 CA 1
ATOM 5196 C C . VAL B 1 322 ? -59.561 69.157 151.773 1.00 13.68 322 VAL 2 C 1
ATOM 5197 O O . VAL B 1 322 ? -60.201 70.180 151.939 1.00 19.05 322 VAL 2 O 1
ATOM 5201 N N . LEU B 1 323 ? -58.658 68.733 152.663 1.00 11.24 323 LEU 2 N 1
ATOM 5202 C CA . LEU B 1 323 ? -58.434 69.441 153.929 1.00 8.17 323 LEU 2 CA 1
ATOM 5203 C C . LEU B 1 323 ? -57.684 70.771 153.825 1.00 14.91 323 LEU 2 C 1
ATOM 5204 O O . LEU B 1 323 ? -57.810 71.607 154.705 1.00 14.48 323 LEU 2 O 1
ATOM 5209 N N . ARG B 1 324 ? -56.900 70.965 152.761 1.00 22.96 324 ARG 2 N 1
ATOM 5210 C CA . ARG B 1 324 ? -56.109 72.178 152.530 1.00 16.29 324 ARG 2 CA 1
ATOM 5211 C C . ARG B 1 324 ? -55.327 72.628 153.764 1.00 17.00 324 ARG 2 C 1
ATOM 5212 O O . ARG B 1 324 ? -55.369 73.808 154.127 1.00 22.00 324 ARG 2 O 1
ATOM 5220 N N . PRO B 1 325 ? -54.527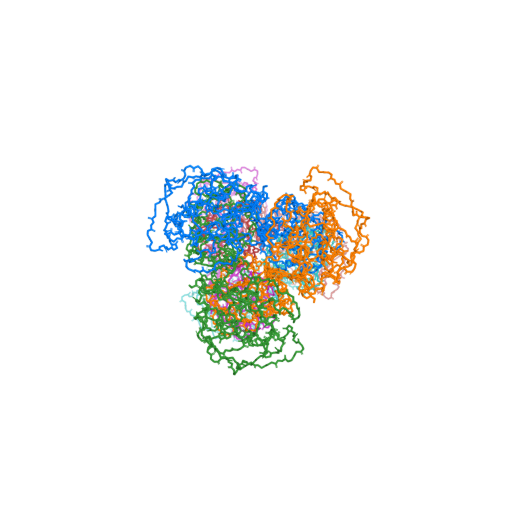 71.730 154.368 1.00 15.45 325 PRO 2 N 1
ATOM 5221 C CA . PRO B 1 325 ? -53.776 72.143 155.557 1.00 12.77 325 PRO 2 CA 1
ATOM 5222 C C . PRO B 1 325 ? -52.657 73.130 155.244 1.00 19.60 325 PRO 2 C 1
ATOM 5223 O O . PRO B 1 325 ? -52.294 73.313 154.081 1.00 23.82 325 PRO 2 O 1
ATOM 5227 N N . GLU B 1 326 ? -52.175 73.821 156.277 1.00 20.91 326 GLU 2 N 1
ATOM 5228 C CA . GLU B 1 326 ? -51.099 74.802 156.157 1.00 17.40 326 GLU 2 CA 1
ATOM 5229 C C . GLU B 1 326 ? -50.176 74.649 157.326 1.00 17.46 326 GLU 2 C 1
ATOM 5230 O O . GLU B 1 326 ? -50.537 74.915 158.462 1.00 24.24 326 GLU 2 O 1
ATOM 5236 N N . PHE B 1 327 ? -48.973 74.202 157.052 1.00 17.78 327 PHE 2 N 1
ATOM 5237 C CA . PHE B 1 327 ? -48.000 74.039 158.099 1.00 18.81 327 PHE 2 CA 1
ATOM 5238 C C . PHE B 1 327 ? -46.624 74.178 157.483 1.00 21.17 327 PHE 2 C 1
ATOM 5239 O O . PHE B 1 327 ? -46.491 74.228 156.260 1.00 26.83 327 PHE 2 O 1
ATOM 5247 N N . ALA B 1 328 ? -45.610 74.229 158.336 1.00 23.11 328 ALA 2 N 1
ATOM 5248 C CA . ALA B 1 328 ? -44.232 74.416 157.905 1.00 25.56 328 ALA 2 CA 1
ATOM 5249 C C . ALA B 1 328 ? -43.383 73.160 157.848 1.00 28.23 328 ALA 2 C 1
ATOM 5250 O O . ALA B 1 328 ? -43.466 72.302 158.730 1.00 31.68 328 ALA 2 O 1
ATOM 5252 N N . ILE B 1 329 ? -42.527 73.089 156.830 1.00 28.85 329 ILE 2 N 1
ATOM 5253 C CA . ILE B 1 329 ? -41.600 71.964 156.651 1.00 25.12 329 ILE 2 CA 1
ATOM 5254 C C . ILE B 1 329 ? -40.185 72.553 156.586 1.00 26.39 329 ILE 2 C 1
ATOM 5255 O O . ILE B 1 329 ? -39.962 73.596 155.954 1.00 23.71 329 ILE 2 O 1
ATOM 5260 N N . HIS B 1 330 ? -39.250 71.951 157.309 1.00 31.65 330 HIS 2 N 1
ATOM 5261 C CA . HIS B 1 330 ? -37.872 72.459 157.332 1.00 33.30 330 HIS 2 CA 1
ATOM 5262 C C . HIS B 1 330 ? -37.266 72.560 155.947 1.00 33.70 330 HIS 2 C 1
ATOM 5263 O O . HIS B 1 330 ? -37.294 71.604 155.167 1.00 36.11 330 HIS 2 O 1
ATOM 5270 N N . GLY B 1 331 ? -36.743 73.734 155.633 1.00 34.09 331 GLY 2 N 1
ATOM 5271 C CA . GLY B 1 331 ? -36.117 73.912 154.343 1.00 37.88 331 GLY 2 CA 1
ATOM 5272 C C . GLY B 1 331 ? -37.032 74.280 153.201 1.00 43.49 331 GLY 2 C 1
ATOM 5273 O O . GLY B 1 331 ? -36.561 74.534 152.098 1.00 52.66 331 GLY 2 O 1
ATOM 5274 N N . VAL B 1 332 ? -38.331 74.341 153.451 1.00 43.77 332 VAL 2 N 1
ATOM 5275 C CA . VAL B 1 332 ? -39.285 74.691 152.413 1.00 40.66 332 VAL 2 CA 1
ATOM 5276 C C . VAL B 1 332 ? -39.687 76.143 152.583 1.00 47.08 332 VAL 2 C 1
ATOM 5277 O O . VAL B 1 332 ? -40.028 76.573 153.673 1.00 46.22 332 VAL 2 O 1
ATOM 5281 N N . ASN B 1 333 ? -39.658 76.892 151.488 1.00 60.31 333 ASN 2 N 1
ATOM 5282 C CA . ASN B 1 333 ? -40.002 78.307 151.512 1.00 68.25 333 ASN 2 CA 1
ATOM 5283 C C . ASN B 1 333 ? -41.095 78.711 150.508 1.00 71.46 333 ASN 2 C 1
ATOM 5284 O O . ASN B 1 333 ? -40.807 79.001 149.348 1.00 76.73 333 ASN 2 O 1
ATOM 5289 N N . PRO B 1 334 ? -42.360 78.795 150.961 1.00 71.59 334 PRO 2 N 1
ATOM 5290 C CA . PRO B 1 334 ? -43.545 79.152 150.165 1.00 70.00 334 PRO 2 CA 1
ATOM 5291 C C . PRO B 1 334 ? -43.576 80.428 149.332 1.00 69.74 334 PRO 2 C 1
ATOM 5292 O O . PRO B 1 334 ? -43.135 81.496 149.756 0.00 70.45 334 PRO 2 O 1
ATOM 5296 N N . MET B 1 335 ? -44.167 80.285 148.158 0.00 76.93 335 MET 2 N 1
ATOM 5297 C CA . MET B 1 335 ? -44.328 81.381 147.238 0.00 83.33 335 MET 2 CA 1
ATOM 5298 C C . MET B 1 335 ? -45.824 81.496 147.042 0.00 90.74 335 MET 2 C 1
ATOM 5299 O O . MET B 1 335 ? -46.474 80.571 146.556 0.00 90.09 335 MET 2 O 1
ATOM 5304 N N . PRO B 1 336 ? -46.398 82.605 147.513 1.00 99.67 336 PRO 2 N 1
ATOM 5305 C CA . PRO B 1 336 ? -47.828 82.973 147.458 1.00 102.96 336 PRO 2 CA 1
ATOM 5306 C C . PRO B 1 336 ? -48.509 82.672 146.096 1.00 103.32 336 PRO 2 C 1
ATOM 5307 O O . PRO B 1 336 ? -49.726 82.418 146.023 1.00 100.25 336 PRO 2 O 1
ATOM 5311 N N . GLY B 1 337 ? -47.732 82.776 145.021 1.00 103.84 337 GLY 2 N 1
ATOM 5312 C CA . GLY B 1 337 ? -48.240 82.460 143.695 1.00 102.45 337 GLY 2 CA 1
ATOM 5313 C C . GLY B 1 337 ? -48.858 83.525 142.810 1.00 100.48 337 GLY 2 C 1
ATOM 5314 O O . GLY B 1 337 ? -48.202 84.509 142.501 1.00 103.18 337 GLY 2 O 1
ATOM 5315 N N . PRO B 1 338 ? -50.111 83.337 142.349 1.00 97.10 338 PRO 2 N 1
ATOM 5316 C CA . PRO B 1 338 ? -50.947 82.163 142.647 1.00 93.01 338 PRO 2 CA 1
ATOM 5317 C C . PRO B 1 338 ? -50.522 80.741 142.155 1.00 82.98 338 PRO 2 C 1
ATOM 5318 O O . PRO B 1 338 ? -51.376 79.836 142.138 1.00 88.87 338 PRO 2 O 1
ATOM 5322 N N . LEU B 1 339 ? -49.236 80.534 141.815 1.00 59.79 339 LEU 2 N 1
ATOM 5323 C CA . LEU B 1 339 ? -48.713 79.225 141.372 1.00 43.73 339 LEU 2 CA 1
ATOM 5324 C C . LEU B 1 339 ? -48.962 78.937 139.901 1.00 42.82 339 LEU 2 C 1
ATOM 5325 O O . LEU B 1 339 ? -50.098 78.892 139.411 1.00 41.09 339 LEU 2 O 1
ATOM 5330 N N . THR B 1 340 ? -47.865 78.681 139.208 1.00 41.71 340 THR 2 N 1
ATOM 5331 C CA . THR B 1 340 ? -47.899 78.467 137.777 1.00 35.06 340 THR 2 CA 1
ATOM 5332 C C . THR B 1 340 ? -47.084 77.252 137.405 1.00 32.54 340 THR 2 C 1
ATOM 5333 O O . THR B 1 340 ? -46.336 76.694 138.237 1.00 27.22 340 THR 2 O 1
ATOM 5337 N N . ARG B 1 341 ? -47.176 76.884 136.134 1.00 27.95 341 ARG 2 N 1
ATOM 5338 C CA . ARG B 1 341 ? -46.429 75.733 135.669 1.00 22.24 341 ARG 2 CA 1
ATOM 5339 C C . ARG B 1 341 ? -44.928 75.989 135.806 1.00 25.14 341 ARG 2 C 1
ATOM 5340 O O . ARG B 1 341 ? -44.172 75.108 136.222 1.00 24.70 341 ARG 2 O 1
ATOM 5348 N N . ALA B 1 342 ? -44.518 77.231 135.551 1.00 29.86 342 ALA 2 N 1
ATOM 5349 C CA . ALA B 1 342 ? -43.104 77.622 135.639 1.00 30.78 342 ALA 2 CA 1
ATOM 5350 C C . ALA B 1 342 ? -42.559 77.433 137.055 1.00 30.39 342 ALA 2 C 1
ATOM 5351 O O . ALA B 1 342 ? -41.464 76.892 137.272 1.00 33.95 342 ALA 2 O 1
ATOM 5353 N N . ILE B 1 343 ? -43.354 77.860 138.022 1.00 30.63 343 ILE 2 N 1
ATOM 5354 C CA . ILE B 1 343 ? -42.986 77.730 139.423 1.00 32.06 343 ILE 2 CA 1
ATOM 5355 C C . ILE B 1 343 ? -42.940 76.251 139.855 1.00 29.33 343 ILE 2 C 1
ATOM 5356 O O . ILE B 1 343 ? -42.035 75.838 140.600 1.00 26.96 343 ILE 2 O 1
ATOM 5361 N N . ALA B 1 344 ? -43.924 75.474 139.395 1.00 24.35 344 ALA 2 N 1
ATOM 5362 C CA . ALA B 1 344 ? -43.996 74.055 139.700 1.00 19.99 344 ALA 2 CA 1
ATOM 5363 C C . ALA B 1 344 ? -42.746 73.365 139.154 1.00 26.80 344 ALA 2 C 1
ATOM 5364 O O . ALA B 1 344 ? -42.045 72.656 139.897 1.00 27.02 344 ALA 2 O 1
ATOM 5366 N N . ARG B 1 345 ? -42.461 73.596 137.870 1.00 27.36 345 ARG 2 N 1
ATOM 5367 C CA . ARG B 1 345 ? -41.311 72.991 137.202 1.00 28.12 345 ARG 2 CA 1
ATOM 5368 C C . ARG B 1 345 ? -39.994 73.283 137.912 1.00 27.62 345 ARG 2 C 1
ATOM 5369 O O . ARG B 1 345 ? -39.150 72.393 138.062 1.00 29.57 345 ARG 2 O 1
ATOM 5377 N N . ALA B 1 346 ? -39.836 74.514 138.388 1.00 22.02 346 ALA 2 N 1
ATOM 5378 C CA . ALA B 1 346 ? -38.612 74.911 139.073 1.00 20.77 346 ALA 2 CA 1
ATOM 5379 C C . ALA B 1 346 ? -38.369 74.196 140.387 1.00 26.59 346 ALA 2 C 1
ATOM 5380 O O . ALA B 1 346 ? -37.243 74.160 140.888 1.00 33.38 346 ALA 2 O 1
ATOM 5382 N N . ALA B 1 347 ? -39.434 73.668 140.975 1.00 29.09 347 ALA 2 N 1
ATOM 5383 C CA . ALA B 1 347 ? -39.337 73.005 142.263 1.00 22.72 347 ALA 2 CA 1
ATOM 5384 C C . ALA B 1 347 ? -38.743 71.629 142.192 1.00 23.68 347 ALA 2 C 1
ATOM 5385 O O . ALA B 1 347 ? -38.342 71.083 143.228 1.00 19.49 347 ALA 2 O 1
ATOM 5387 N N . TYR B 1 348 ? -38.651 71.080 140.978 1.00 27.39 348 TYR 2 N 1
ATOM 5388 C CA . TYR B 1 348 ? -38.115 69.736 140.782 1.00 31.85 348 TYR 2 CA 1
ATOM 5389 C C . TYR B 1 348 ? -36.609 69.718 140.584 1.00 44.09 348 TYR 2 C 1
ATOM 5390 O O . TYR B 1 348 ? -36.063 68.928 139.797 1.00 40.34 348 TYR 2 O 1
ATOM 5399 N N . VAL B 1 349 ? -35.952 70.528 141.416 1.00 62.75 349 VAL 2 N 1
ATOM 5400 C CA . VAL B 1 349 ? -34.511 70.715 141.415 1.00 68.98 349 VAL 2 CA 1
ATOM 5401 C C . VAL B 1 349 ? -34.123 71.399 140.085 1.00 75.99 349 VAL 2 C 1
ATOM 5402 O O . VAL B 1 349 ? -33.304 72.334 140.172 1.00 81.43 349 VAL 2 O 1
ATOM 5407 N N . MET C 1 1 ? -80.151 38.049 134.785 1.00 30.54 1 MET 3 N 1
ATOM 5408 C CA . MET C 1 1 ? -78.746 37.561 134.433 1.00 43.40 1 MET 3 CA 1
ATOM 5409 C C . MET C 1 1 ? -77.576 38.568 134.752 1.00 39.67 1 MET 3 C 1
ATOM 5410 O O . MET C 1 1 ? -76.444 38.184 135.142 1.00 30.15 1 MET 3 O 1
ATOM 5415 N N . ASP C 1 2 ? -77.829 39.853 134.533 1.00 33.77 2 ASP 3 N 1
ATOM 5416 C CA . ASP C 1 2 ? -76.836 40.826 134.888 1.00 28.21 2 ASP 3 CA 1
ATOM 5417 C C . ASP C 1 2 ? -76.846 40.897 136.419 1.00 24.39 2 ASP 3 C 1
ATOM 5418 O O . ASP C 1 2 ? -75.795 40.983 137.064 1.00 20.27 2 ASP 3 O 1
ATOM 5423 N N . THR C 1 3 ? -78.040 40.763 136.997 1.00 24.79 3 THR 3 N 1
ATOM 5424 C CA . THR C 1 3 ? -78.237 40.760 138.456 1.00 21.59 3 THR 3 CA 1
ATOM 5425 C C . THR C 1 3 ? -77.544 39.556 139.073 1.00 15.56 3 THR 3 C 1
ATOM 5426 O O . THR C 1 3 ? -76.954 39.649 140.154 1.00 16.79 3 THR 3 O 1
ATOM 5430 N N . ILE C 1 4 ? -77.616 38.421 138.392 1.00 9.48 4 ILE 3 N 1
ATOM 5431 C CA . ILE C 1 4 ? -76.931 37.231 138.875 1.00 8.88 4 ILE 3 CA 1
ATOM 5432 C C . ILE C 1 4 ? -75.435 37.533 139.017 1.00 10.38 4 ILE 3 C 1
ATOM 5433 O O . ILE C 1 4 ? -74.833 37.274 140.067 1.00 11.28 4 ILE 3 O 1
ATOM 5438 N N . ALA C 1 5 ? -74.849 38.145 137.994 1.00 12.90 5 ALA 3 N 1
ATOM 5439 C CA . ALA C 1 5 ? -73.423 38.444 138.054 1.00 11.87 5 ALA 3 CA 1
ATOM 5440 C C . ALA C 1 5 ? -73.119 39.465 139.148 1.00 13.37 5 ALA 3 C 1
ATOM 5441 O O . ALA C 1 5 ? -72.149 39.289 139.911 1.00 17.41 5 ALA 3 O 1
ATOM 5443 N N . ALA C 1 6 ? -73.956 40.502 139.243 1.00 9.65 6 ALA 3 N 1
ATOM 5444 C CA . ALA C 1 6 ? -73.820 41.545 140.272 1.00 5.33 6 ALA 3 CA 1
ATOM 5445 C C . ALA C 1 6 ? -73.845 40.914 141.699 1.00 11.03 6 ALA 3 C 1
ATOM 5446 O O . ALA C 1 6 ? -73.044 41.293 142.591 1.00 9.56 6 ALA 3 O 1
ATOM 5448 N N . ARG C 1 7 ? -74.693 39.893 141.890 1.00 7.60 7 ARG 3 N 1
ATOM 5449 C CA . ARG C 1 7 ? -74.741 39.192 143.177 1.00 8.15 7 ARG 3 CA 1
ATOM 5450 C C . ARG C 1 7 ? -73.499 38.378 143.473 1.00 7.84 7 ARG 3 C 1
ATOM 5451 O O . ARG C 1 7 ? -72.939 38.478 144.588 1.00 9.68 7 ARG 3 O 1
ATOM 5459 N N . ALA C 1 8 ? -73.053 37.585 142.501 1.00 8.51 8 ALA 3 N 1
ATOM 5460 C CA . ALA C 1 8 ? -71.845 36.763 142.705 1.00 5.67 8 ALA 3 CA 1
ATOM 5461 C C . ALA C 1 8 ? -70.658 37.654 143.077 1.00 10.87 8 ALA 3 C 1
ATOM 5462 O O . ALA C 1 8 ? -69.924 37.391 144.043 1.00 16.28 8 ALA 3 O 1
ATOM 5464 N N . LEU C 1 9 ? -70.521 38.749 142.339 1.00 10.03 9 LEU 3 N 1
ATOM 5465 C CA . LEU C 1 9 ? -69.466 39.729 142.551 1.00 9.11 9 LEU 3 CA 1
ATOM 5466 C C . LEU C 1 9 ? -69.533 40.339 143.952 1.00 10.71 9 LEU 3 C 1
ATOM 5467 O O . LEU C 1 9 ? -68.493 40.493 144.638 1.00 11.02 9 LEU 3 O 1
ATOM 5472 N N . THR C 1 10 ? -70.748 40.738 144.347 1.00 12.44 10 THR 3 N 1
ATOM 5473 C CA . THR C 1 10 ? -71.007 41.310 145.669 1.00 5.61 10 THR 3 CA 1
ATOM 5474 C C . THR C 1 10 ? -70.600 40.353 146.779 1.00 8.35 10 THR 3 C 1
ATOM 5475 O O . THR C 1 10 ? -69.880 40.734 147.706 1.00 16.62 10 THR 3 O 1
ATOM 5479 N N . VAL C 1 11 ? -71.034 39.100 146.667 1.00 5.03 11 VAL 3 N 1
ATOM 5480 C CA . VAL C 1 11 ? -70.700 38.092 147.668 1.00 5.01 11 VAL 3 CA 1
ATOM 5481 C C . VAL C 1 11 ? -69.223 37.795 147.762 1.00 10.27 11 VAL 3 C 1
ATOM 5482 O O . VAL C 1 11 ? -68.675 37.656 148.877 1.00 16.53 11 VAL 3 O 1
ATOM 5486 N N . MET C 1 12 ? -68.569 37.664 146.600 1.00 11.98 12 MET 3 N 1
ATOM 5487 C CA . MET C 1 12 ? -67.129 37.374 146.586 1.00 9.53 12 MET 3 CA 1
ATOM 5488 C C . MET C 1 12 ? -66.325 38.516 147.163 1.00 9.89 12 MET 3 C 1
ATOM 5489 O O . MET C 1 12 ? -65.396 38.272 147.929 1.00 10.26 12 MET 3 O 1
ATOM 5494 N N . ARG C 1 13 ? -66.681 39.762 146.835 1.00 8.64 13 ARG 3 N 1
ATOM 5495 C CA . ARG C 1 13 ? -65.914 40.883 147.393 1.00 11.02 13 ARG 3 CA 1
ATOM 5496 C C . ARG C 1 13 ? -66.097 40.969 148.921 1.00 11.85 13 ARG 3 C 1
ATOM 5497 O O . ARG C 1 13 ? -65.182 41.371 149.636 1.00 15.22 13 ARG 3 O 1
ATOM 5505 N N . ALA C 1 14 ? -67.262 40.548 149.415 1.00 14.61 14 ALA 3 N 1
ATOM 5506 C CA . ALA C 1 14 ? -67.564 40.542 150.849 1.00 9.28 14 ALA 3 CA 1
ATOM 5507 C C . ALA C 1 14 ? -66.693 39.486 151.528 1.00 13.24 14 ALA 3 C 1
ATOM 5508 O O . ALA C 1 14 ? -66.140 39.710 152.615 1.00 14.72 14 ALA 3 O 1
ATOM 5510 N N . CYS C 1 15 ? -66.573 38.317 150.903 1.00 9.76 15 CYS 3 N 1
ATOM 5511 C CA . CYS C 1 15 ? -65.753 37.284 151.509 1.00 8.02 15 CYS 3 CA 1
ATOM 5512 C C . CYS C 1 15 ? -64.281 37.700 151.589 1.00 12.18 15 CYS 3 C 1
ATOM 5513 O O . CYS C 1 15 ? -63.562 37.258 152.482 1.00 15.48 15 CYS 3 O 1
ATOM 5516 N N . ALA C 1 16 ? -63.818 38.540 150.666 1.00 14.76 16 ALA 3 N 1
ATOM 5517 C CA . ALA C 1 16 ? -62.413 38.973 150.672 1.00 15.06 16 ALA 3 CA 1
ATOM 5518 C C . ALA C 1 16 ? -62.147 39.905 151.830 1.00 17.28 16 ALA 3 C 1
ATOM 5519 O O . ALA C 1 16 ? -61.030 40.355 152.026 1.00 19.80 16 ALA 3 O 1
ATOM 5521 N N . THR C 1 17 ? -63.207 40.246 152.544 1.00 16.96 17 THR 3 N 1
ATOM 5522 C CA . THR C 1 17 ? -63.147 41.116 153.705 1.00 17.78 17 THR 3 CA 1
ATOM 5523 C C . THR C 1 17 ? -62.697 40.339 154.950 1.00 16.61 17 THR 3 C 1
ATOM 5524 O O . THR C 1 17 ? -62.083 40.895 155.851 1.00 15.95 17 THR 3 O 1
ATOM 5528 N N . LEU C 1 18 ? -62.994 39.042 154.979 1.00 16.99 18 LEU 3 N 1
ATOM 5529 C CA . LEU C 1 18 ? -62.668 38.154 156.091 1.00 12.34 18 LEU 3 CA 1
ATOM 5530 C C . LEU C 1 18 ? -61.180 37.889 156.265 1.00 20.19 18 LEU 3 C 1
ATOM 5531 O O . LEU C 1 18 ? -60.750 36.730 156.354 1.00 21.68 18 LEU 3 O 1
ATOM 5536 N N . GLN C 1 19 ? -60.407 38.965 156.401 1.00 25.18 19 GLN 3 N 1
ATOM 5537 C CA . GLN C 1 19 ? -58.965 38.861 156.525 1.00 36.86 19 GLN 3 CA 1
ATOM 5538 C C . GLN C 1 19 ? -58.555 38.131 157.792 1.00 43.10 19 GLN 3 C 1
ATOM 5539 O O . GLN C 1 19 ? -57.697 37.271 157.782 1.00 48.00 19 GLN 3 O 1
ATOM 5545 N N . GLU C 1 20 ? -59.255 38.365 158.877 1.00 60.77 20 GLU 3 N 1
ATOM 5546 C CA . GLU C 1 20 ? -58.838 37.716 160.099 1.00 74.29 20 GLU 3 CA 1
ATOM 5547 C C . GLU C 1 20 ? -60.026 37.217 160.934 1.00 81.80 20 GLU 3 C 1
ATOM 5548 O O . GLU C 1 20 ? -61.201 37.372 160.548 1.00 79.52 20 GLU 3 O 1
ATOM 5554 N N . ALA C 1 21 ? -59.700 36.542 162.033 1.00 89.73 21 ALA 3 N 1
ATOM 5555 C CA . ALA C 1 21 ? -60.691 35.947 162.917 1.00 91.38 21 ALA 3 CA 1
ATOM 5556 C C . ALA C 1 21 ? -61.547 36.889 163.777 1.00 92.70 21 ALA 3 C 1
ATOM 5557 O O . ALA C 1 21 ? -62.785 36.828 163.721 1.00 93.14 21 ALA 3 O 1
ATOM 5559 N N . ARG C 1 22 ? -60.904 37.775 164.538 1.00 91.48 22 ARG 3 N 1
ATOM 5560 C CA . ARG C 1 22 ? -61.655 38.658 165.437 1.00 92.09 22 ARG 3 CA 1
ATOM 5561 C C . ARG C 1 22 ? -62.067 40.072 164.990 1.00 83.04 22 ARG 3 C 1
ATOM 5562 O O . ARG C 1 22 ? -62.747 40.776 165.739 1.00 86.60 22 ARG 3 O 1
ATOM 5570 N N . ILE C 1 23 ? -61.691 40.471 163.780 1.00 66.08 23 ILE 3 N 1
ATOM 5571 C CA . ILE C 1 23 ? -62.038 41.788 163.257 1.00 49.19 23 ILE 3 CA 1
ATOM 5572 C C . ILE C 1 23 ? -63.538 42.071 163.250 1.00 44.75 23 ILE 3 C 1
ATOM 5573 O O . ILE C 1 23 ? -64.341 41.154 163.300 1.00 49.62 23 ILE 3 O 1
ATOM 5578 N N . VAL C 1 24 ? -63.939 43.332 163.239 1.00 41.26 24 VAL 3 N 1
ATOM 5579 C CA . VAL C 1 24 ? -65.363 43.611 163.205 1.00 42.22 24 VAL 3 CA 1
ATOM 5580 C C . VAL C 1 24 ? -65.791 44.067 161.816 1.00 48.85 24 VAL 3 C 1
ATOM 5581 O O . VAL C 1 24 ? -65.200 44.985 161.199 1.00 47.48 24 VAL 3 O 1
ATOM 5585 N N . LEU C 1 25 ? -66.832 43.407 161.331 1.00 51.56 25 LEU 3 N 1
ATOM 5586 C CA . LEU C 1 25 ? -67.341 43.693 160.019 1.00 53.88 25 LEU 3 CA 1
ATOM 5587 C C . LEU C 1 25 ? -68.165 44.941 159.894 1.00 52.40 25 LEU 3 C 1
ATOM 5588 O O . LEU C 1 25 ? -68.826 45.350 160.829 1.00 62.30 25 LEU 3 O 1
ATOM 5593 N N . GLU C 1 26 ? -68.069 45.571 158.737 1.00 49.45 26 GLU 3 N 1
ATOM 5594 C CA . GLU C 1 26 ? -68.865 46.731 158.405 1.00 47.85 26 GLU 3 CA 1
ATOM 5595 C C . GLU C 1 26 ? -70.279 46.051 158.345 1.00 47.43 26 GLU 3 C 1
ATOM 5596 O O . GLU C 1 26 ? -70.397 44.862 158.004 1.00 43.04 26 GLU 3 O 1
ATOM 5602 N N . ALA C 1 27 ? -71.326 46.733 158.796 1.00 47.19 27 ALA 3 N 1
ATOM 5603 C CA . ALA C 1 27 ? -72.681 46.137 158.837 1.00 39.93 27 ALA 3 CA 1
ATOM 5604 C C . ALA C 1 27 ? -73.193 45.607 157.507 1.00 37.86 27 ALA 3 C 1
ATOM 5605 O O . ALA C 1 27 ? -73.839 44.566 157.422 1.00 36.78 27 ALA 3 O 1
ATOM 5607 N N . ASN C 1 28 ? -72.991 46.427 156.499 1.00 39.96 28 ASN 3 N 1
ATOM 5608 C CA . ASN C 1 28 ? -73.342 46.149 155.129 1.00 35.95 28 ASN 3 CA 1
ATOM 5609 C C . ASN C 1 28 ? -72.890 44.697 154.741 1.00 28.04 28 ASN 3 C 1
ATOM 5610 O O . ASN C 1 28 ? -73.664 43.886 154.235 1.00 26.16 28 ASN 3 O 1
ATOM 5615 N N . VAL C 1 29 ? -71.654 44.348 155.064 1.00 21.11 29 VAL 3 N 1
ATOM 5616 C CA . VAL C 1 29 ? -71.099 43.025 154.778 1.00 16.84 29 VAL 3 CA 1
ATOM 5617 C C . VAL C 1 29 ? -71.845 41.884 155.454 1.00 24.71 29 VAL 3 C 1
ATOM 5618 O O . VAL C 1 29 ? -72.069 40.832 154.852 1.00 29.90 29 VAL 3 O 1
ATOM 5622 N N . MET C 1 30 ? -72.129 42.039 156.738 1.00 31.80 30 MET 3 N 1
ATOM 5623 C CA . MET C 1 30 ? -72.832 40.997 157.471 1.00 35.59 30 MET 3 CA 1
ATOM 5624 C C . MET C 1 30 ? -74.255 40.798 156.971 1.00 28.99 30 MET 3 C 1
ATOM 5625 O O . MET C 1 30 ? -74.752 39.680 156.940 1.00 30.58 30 MET 3 O 1
ATOM 5630 N N . GLU C 1 31 ? -74.913 41.880 156.587 1.00 24.39 31 GLU 3 N 1
ATOM 5631 C CA . GLU C 1 31 ? -76.264 41.785 156.079 1.00 25.16 31 GLU 3 CA 1
ATOM 5632 C C . GLU C 1 31 ? -76.308 40.924 154.813 1.00 27.62 31 GLU 3 C 1
ATOM 5633 O O . GLU C 1 31 ? -77.160 40.057 154.676 1.00 29.83 31 GLU 3 O 1
ATOM 5639 N N . ILE C 1 32 ? -75.332 41.126 153.929 1.00 26.78 32 ILE 3 N 1
ATOM 5640 C CA . ILE C 1 32 ? -75.207 40.399 152.661 1.00 21.51 32 ILE 3 CA 1
ATOM 5641 C C . ILE C 1 32 ? -74.783 38.930 152.851 1.00 19.76 32 ILE 3 C 1
ATOM 5642 O O . ILE C 1 32 ? -75.401 38.014 152.277 1.00 19.31 32 ILE 3 O 1
ATOM 5647 N N . LEU C 1 33 ? -73.690 38.715 153.591 1.00 10.68 33 LEU 3 N 1
ATOM 5648 C CA . LEU C 1 33 ? -73.199 37.370 153.838 1.00 13.42 33 LEU 3 CA 1
ATOM 5649 C C . LEU C 1 33 ? -74.243 36.533 154.522 1.00 19.76 33 LEU 3 C 1
ATOM 5650 O O . LEU C 1 33 ? -74.392 35.354 154.227 1.00 25.97 33 LEU 3 O 1
ATOM 5655 N N . GLY C 1 34 ? -74.963 37.154 155.447 1.00 21.54 34 GLY 3 N 1
ATOM 5656 C CA . GLY C 1 34 ? -76.007 36.467 156.171 1.00 15.88 34 GLY 3 CA 1
ATOM 5657 C C . GLY C 1 34 ? -77.019 35.864 155.234 1.00 15.85 34 GLY 3 C 1
ATOM 5658 O O . GLY C 1 34 ? -77.231 34.650 155.242 1.00 20.19 34 GLY 3 O 1
ATOM 5659 N N . ILE C 1 35 ? -77.643 36.707 154.425 1.00 10.74 35 ILE 3 N 1
ATOM 5660 C CA . ILE C 1 35 ? -78.642 36.244 153.467 1.00 13.15 35 ILE 3 CA 1
ATOM 5661 C C . ILE C 1 35 ? -78.108 35.250 152.444 1.00 19.60 35 ILE 3 C 1
ATOM 5662 O O . ILE C 1 35 ? -78.731 34.209 152.163 1.00 21.55 35 ILE 3 O 1
ATOM 5667 N N . ALA C 1 36 ? -76.971 35.602 151.859 1.00 21.46 36 ALA 3 N 1
ATOM 5668 C CA . ALA C 1 36 ? -76.361 34.782 150.832 1.00 16.86 36 ALA 3 CA 1
ATOM 5669 C C . ALA C 1 36 ? -75.985 33.416 151.348 1.00 13.19 36 ALA 3 C 1
ATOM 5670 O O . ALA C 1 36 ? -76.362 32.407 150.773 1.00 15.77 36 ALA 3 O 1
ATOM 5672 N N . ILE C 1 37 ? -75.284 33.373 152.468 1.00 14.17 37 ILE 3 N 1
ATOM 5673 C CA . ILE C 1 37 ? -74.851 32.096 153.025 1.00 12.79 37 ILE 3 CA 1
ATOM 5674 C C . ILE C 1 37 ? -76.027 31.239 153.438 1.00 20.40 37 ILE 3 C 1
ATOM 5675 O O . ILE C 1 37 ? -76.002 30.018 153.279 1.00 21.79 37 ILE 3 O 1
ATOM 5680 N N . ASN C 1 38 ? -77.073 31.881 153.941 1.00 22.30 38 ASN 3 N 1
ATOM 5681 C CA . ASN C 1 38 ? -78.249 31.153 154.349 1.00 19.98 38 ASN 3 CA 1
ATOM 5682 C C . ASN C 1 38 ? -78.897 30.520 153.083 1.00 19.38 38 ASN 3 C 1
ATOM 5683 O O . ASN C 1 38 ? -79.109 29.307 153.053 1.00 21.80 38 ASN 3 O 1
ATOM 5688 N N . ARG C 1 39 ? -79.156 31.296 152.018 1.00 16.94 39 ARG 3 N 1
ATOM 5689 C CA . ARG C 1 39 ? -79.761 30.712 150.805 1.00 16.30 39 ARG 3 CA 1
ATOM 5690 C C . ARG C 1 39 ? -78.890 29.590 150.261 1.00 20.66 39 ARG 3 C 1
ATOM 5691 O O . ARG C 1 39 ? -79.359 28.499 149.954 1.00 21.70 39 ARG 3 O 1
ATOM 5699 N N . TYR C 1 40 ? -77.599 29.867 150.191 1.00 20.51 40 TYR 3 N 1
ATOM 5700 C CA . TYR C 1 40 ? -76.646 28.925 149.686 1.00 15.94 40 TYR 3 CA 1
ATOM 5701 C C . TYR C 1 40 ? -76.669 27.607 150.447 1.00 16.29 40 TYR 3 C 1
ATOM 5702 O O . TYR C 1 40 ? -76.876 26.558 149.850 1.00 18.38 40 TYR 3 O 1
ATOM 5711 N N . ASN C 1 41 ? -76.447 27.644 151.758 1.00 18.93 41 ASN 3 N 1
ATOM 5712 C CA . ASN C 1 41 ? -76.457 26.422 152.564 1.00 15.29 41 ASN 3 CA 1
ATOM 5713 C C . ASN C 1 41 ? -77.797 25.669 152.440 1.00 19.49 41 ASN 3 C 1
ATOM 5714 O O . ASN C 1 41 ? -77.838 24.435 152.351 1.00 22.63 41 ASN 3 O 1
ATOM 5719 N N . GLY C 1 42 ? -78.884 26.412 152.298 1.00 14.48 42 GLY 3 N 1
ATOM 5720 C CA . GLY C 1 42 ? -80.170 25.766 152.166 1.00 15.11 42 GLY 3 CA 1
ATOM 5721 C C . GLY C 1 42 ? -80.404 24.969 150.901 1.00 23.69 42 GLY 3 C 1
ATOM 5722 O O . GLY C 1 42 ? -80.917 23.857 150.969 1.00 29.84 42 GLY 3 O 1
ATOM 5723 N N . LEU C 1 43 ? -80.087 25.551 149.748 1.00 28.94 43 LEU 3 N 1
ATOM 5724 C CA . LEU C 1 43 ? -80.288 24.883 148.460 1.00 26.98 43 LEU 3 CA 1
ATOM 5725 C C . LEU C 1 43 ? -79.187 23.894 148.089 1.00 27.98 43 LEU 3 C 1
ATOM 5726 O O . LEU C 1 43 ? -79.355 23.057 147.205 1.00 34.51 43 LEU 3 O 1
ATOM 5731 N N . THR C 1 44 ? -78.082 23.977 148.809 1.00 26.07 44 THR 3 N 1
ATOM 5732 C CA . THR C 1 44 ? -76.879 23.199 148.556 1.00 22.99 44 THR 3 CA 1
ATOM 5733 C C . THR C 1 44 ? -76.557 22.127 149.574 1.00 27.43 44 THR 3 C 1
ATOM 5734 O O . THR C 1 44 ? -75.899 21.143 149.251 1.00 30.74 44 THR 3 O 1
ATOM 5738 N N . LEU C 1 45 ? -76.936 22.383 150.822 1.00 29.99 45 LEU 3 N 1
ATOM 5739 C CA . LEU C 1 45 ? -76.698 21.487 151.941 1.00 29.89 45 LEU 3 CA 1
ATOM 5740 C C . LEU C 1 45 ? -75.268 21.526 152.392 1.00 30.19 45 LEU 3 C 1
ATOM 5741 O O . LEU C 1 45 ? -74.747 20.558 152.957 1.00 37.60 45 LEU 3 O 1
ATOM 5746 N N . ARG C 1 46 ? -74.591 22.620 152.094 1.00 26.98 46 ARG 3 N 1
ATOM 5747 C CA . ARG C 1 46 ? -73.230 22.747 152.577 1.00 32.19 46 ARG 3 CA 1
ATOM 5748 C C . ARG C 1 46 ? -73.330 23.509 153.907 1.00 31.89 46 ARG 3 C 1
ATOM 5749 O O . ARG C 1 46 ? -74.435 23.919 154.313 1.00 32.64 46 ARG 3 O 1
ATOM 5757 N N . GLY C 1 47 ? -72.231 23.675 154.627 1.00 26.32 47 GLY 3 N 1
ATOM 5758 C CA . GLY C 1 47 ? -72.364 24.359 155.899 1.00 16.55 47 GLY 3 CA 1
ATOM 5759 C C . GLY C 1 47 ? -71.347 25.453 156.031 1.00 24.62 47 GLY 3 C 1
ATOM 5760 O O . GLY C 1 47 ? -70.434 25.407 156.876 1.00 30.01 47 GLY 3 O 1
ATOM 5761 N N . VAL C 1 48 ? -71.499 26.454 155.186 1.00 20.28 48 VAL 3 N 1
ATOM 5762 C CA . VAL C 1 48 ? -70.579 27.573 155.187 1.00 18.70 48 VAL 3 CA 1
ATOM 5763 C C . VAL C 1 48 ? -70.852 28.423 156.452 1.00 19.49 48 VAL 3 C 1
ATOM 5764 O O . VAL C 1 48 ? -71.998 28.627 156.801 1.00 17.74 48 VAL 3 O 1
ATOM 5768 N N . THR C 1 49 ? -69.809 28.874 157.149 1.00 21.83 49 THR 3 N 1
ATOM 5769 C CA . THR C 1 49 ? -69.958 29.720 158.340 1.00 19.06 49 THR 3 CA 1
ATOM 5770 C C . THR C 1 49 ? -69.711 31.145 157.865 1.00 21.01 49 THR 3 C 1
ATOM 5771 O O . THR C 1 49 ? -68.971 31.326 156.922 1.00 25.54 49 THR 3 O 1
ATOM 5775 N N . MET C 1 50 ? -70.216 32.142 158.590 1.00 18.27 50 MET 3 N 1
ATOM 5776 C CA . MET C 1 50 ? -69.962 33.525 158.239 1.00 19.00 50 MET 3 CA 1
ATOM 5777 C C . MET C 1 50 ? -68.579 33.961 158.658 1.00 24.86 50 MET 3 C 1
ATOM 5778 O O . MET C 1 50 ? -68.042 34.878 158.074 1.00 33.31 50 MET 3 O 1
ATOM 5783 N N . ARG C 1 51 ? -68.009 33.359 159.693 1.00 27.85 51 ARG 3 N 1
ATOM 5784 C CA . ARG C 1 51 ? -66.668 33.750 160.099 1.00 35.63 51 ARG 3 CA 1
ATOM 5785 C C . ARG C 1 51 ? -65.827 32.487 160.229 1.00 35.95 51 ARG 3 C 1
ATOM 5786 O O . ARG C 1 51 ? -65.767 31.866 161.292 1.00 42.43 51 ARG 3 O 1
ATOM 5794 N N . PRO C 1 52 ? -65.190 32.068 159.130 1.00 32.04 52 PRO 3 N 1
ATOM 5795 C CA . PRO C 1 52 ? -64.345 30.872 159.059 1.00 28.37 52 PRO 3 CA 1
ATOM 5796 C C . PRO C 1 52 ? -63.054 30.989 159.863 1.00 32.23 52 PRO 3 C 1
ATOM 5797 O O . PRO C 1 52 ? -62.402 32.019 159.834 1.00 40.91 52 PRO 3 O 1
ATOM 5801 N N . THR C 1 53 ? -62.674 29.935 160.575 1.00 33.36 53 THR 3 N 1
ATOM 5802 C CA . THR C 1 53 ? -61.429 29.943 161.350 1.00 38.18 53 THR 3 CA 1
ATOM 5803 C C . THR C 1 53 ? -60.531 28.781 160.892 1.00 38.37 53 THR 3 C 1
ATOM 5804 O O . THR C 1 53 ? -59.401 28.996 160.430 1.00 46.91 53 THR 3 O 1
ATOM 5808 N N . SER C 1 54 ? -61.057 27.563 160.931 1.00 26.35 54 SER 3 N 1
ATOM 5809 C CA . SER C 1 54 ? -60.293 26.412 160.492 1.00 24.93 54 SER 3 CA 1
ATOM 5810 C C . SER C 1 54 ? -60.133 26.365 158.974 1.00 25.83 54 SER 3 C 1
ATOM 5811 O O . SER C 1 54 ? -60.910 26.954 158.238 1.00 24.16 54 SER 3 O 1
ATOM 5814 N N . LEU C 1 55 ? -59.172 25.569 158.520 1.00 25.51 55 LEU 3 N 1
ATOM 5815 C CA . LEU C 1 55 ? -58.929 25.377 157.106 1.00 19.59 55 LEU 3 CA 1
ATOM 5816 C C . LEU C 1 55 ? -60.170 24.789 156.454 1.00 19.09 55 LEU 3 C 1
ATOM 5817 O O . LEU C 1 55 ? -60.554 25.162 155.342 1.00 22.85 55 LEU 3 O 1
ATOM 5822 N N . ALA C 1 56 ? -60.818 23.864 157.143 1.00 17.32 56 ALA 3 N 1
ATOM 5823 C CA . ALA C 1 56 ? -62.004 23.254 156.562 1.00 15.84 56 ALA 3 CA 1
ATOM 5824 C C . ALA C 1 56 ? -63.105 24.275 156.295 1.00 19.52 56 ALA 3 C 1
ATOM 5825 O O . ALA C 1 56 ? -63.826 24.178 155.286 1.00 20.08 56 ALA 3 O 1
ATOM 5827 N N . GLN C 1 57 ? -63.199 25.281 157.164 1.00 19.75 57 GLN 3 N 1
ATOM 5828 C CA . GLN C 1 57 ? -64.218 26.315 156.997 1.00 22.66 57 GLN 3 CA 1
ATOM 5829 C C . GLN C 1 57 ? -63.884 27.282 155.878 1.00 21.73 57 GLN 3 C 1
ATOM 5830 O O . GLN C 1 57 ? -64.772 27.788 155.185 1.00 26.90 57 GLN 3 O 1
ATOM 5836 N N . ARG C 1 58 ? -62.595 27.552 155.728 1.00 20.87 58 ARG 3 N 1
ATOM 5837 C CA . ARG C 1 58 ? -62.104 28.424 154.680 1.00 17.82 58 ARG 3 CA 1
ATOM 5838 C C . ARG C 1 58 ? -62.320 27.767 153.314 1.00 17.92 58 ARG 3 C 1
ATOM 5839 O O . ARG C 1 58 ? -62.873 28.388 152.409 1.00 20.63 58 ARG 3 O 1
ATOM 5847 N N . ASN C 1 59 ? -62.007 26.480 153.209 1.00 15.69 59 ASN 3 N 1
ATOM 5848 C CA . ASN C 1 59 ? -62.217 25.765 151.962 1.00 13.38 59 ASN 3 CA 1
ATOM 5849 C C . ASN C 1 59 ? -63.680 25.816 151.572 1.00 18.39 59 ASN 3 C 1
ATOM 5850 O O . ASN C 1 59 ? -64.055 26.129 150.432 1.00 21.03 59 ASN 3 O 1
ATOM 5855 N N . GLU C 1 60 ? -64.523 25.554 152.554 1.00 22.13 60 GLU 3 N 1
ATOM 5856 C CA . GLU C 1 60 ? -65.961 25.534 152.331 1.00 19.27 60 GLU 3 CA 1
ATOM 5857 C C . GLU C 1 60 ? -66.478 26.894 151.823 1.00 12.29 60 GLU 3 C 1
ATOM 5858 O O . GLU C 1 60 ? -67.308 26.950 150.909 1.00 11.43 60 GLU 3 O 1
ATOM 5864 N N . MET C 1 61 ? -65.972 27.990 152.388 1.00 9.77 61 MET 3 N 1
ATOM 5865 C CA . MET C 1 61 ? -66.406 29.315 151.941 1.00 11.71 61 MET 3 CA 1
ATOM 5866 C C . MET C 1 61 ? -65.872 29.584 150.541 1.00 15.52 61 MET 3 C 1
ATOM 5867 O O . MET C 1 61 ? -66.585 30.134 149.688 1.00 15.64 61 MET 3 O 1
ATOM 5872 N N . PHE C 1 62 ? -64.614 29.194 150.312 1.00 14.46 62 PHE 3 N 1
ATOM 5873 C CA . PHE C 1 62 ? -64.010 29.359 149.007 1.00 9.27 62 PHE 3 CA 1
ATOM 5874 C C . PHE C 1 62 ? -64.807 28.574 147.963 1.00 10.62 62 PHE 3 C 1
ATOM 5875 O O . PHE C 1 62 ? -65.054 29.075 146.855 1.00 16.17 62 PHE 3 O 1
ATOM 5883 N N . PHE C 1 63 ? -65.231 27.357 148.307 1.00 7.36 63 PHE 3 N 1
ATOM 5884 C CA . PHE C 1 63 ? -66.011 26.570 147.367 1.00 3.16 63 PHE 3 CA 1
ATOM 5885 C C . PHE C 1 63 ? -67.320 27.241 147.046 1.00 6.70 63 PHE 3 C 1
ATOM 5886 O O . PHE C 1 63 ? -67.819 27.118 145.933 1.00 11.55 63 PHE 3 O 1
ATOM 5894 N N . MET C 1 64 ? -67.850 28.014 147.996 1.00 10.57 64 MET 3 N 1
ATOM 5895 C CA . MET C 1 64 ? -69.113 28.714 147.773 1.00 10.19 64 MET 3 CA 1
ATOM 5896 C C . MET C 1 64 ? -68.866 29.797 146.731 1.00 9.36 64 MET 3 C 1
ATOM 5897 O O . MET C 1 64 ? -69.676 30.027 145.847 1.00 11.68 64 MET 3 O 1
ATOM 5902 N N . CYS C 1 65 ? -67.730 30.466 146.849 1.00 11.73 65 CYS 3 N 1
ATOM 5903 C CA . CYS C 1 65 ? -67.362 31.506 145.908 1.00 10.05 65 CYS 3 CA 1
ATOM 5904 C C . CYS C 1 65 ? -67.101 30.915 144.521 1.00 14.98 65 CYS 3 C 1
ATOM 5905 O O . CYS C 1 65 ? -67.574 31.457 143.502 1.00 10.35 65 CYS 3 O 1
ATOM 5908 N N . LEU C 1 66 ? -66.389 29.787 144.486 1.00 13.59 66 LEU 3 N 1
ATOM 5909 C CA . LEU C 1 66 ? -66.124 29.098 143.233 1.00 11.26 66 LEU 3 CA 1
ATOM 5910 C C . LEU C 1 66 ? -67.453 28.740 142.554 1.00 15.57 66 LEU 3 C 1
ATOM 5911 O O . LEU C 1 66 ? -67.649 29.001 141.364 1.00 17.67 66 LEU 3 O 1
ATOM 5916 N N . ASP C 1 67 ? -68.399 28.206 143.320 1.00 16.91 67 ASP 3 N 1
ATOM 5917 C CA . ASP C 1 67 ? -69.705 27.852 142.758 1.00 17.30 67 ASP 3 CA 1
ATOM 5918 C C . ASP C 1 67 ? -70.400 29.047 142.160 1.00 17.88 67 ASP 3 C 1
ATOM 5919 O O . ASP C 1 67 ? -71.012 28.959 141.097 1.00 20.43 67 ASP 3 O 1
ATOM 5924 N N . MET C 1 68 ? -70.340 30.155 142.884 1.00 18.40 68 MET 3 N 1
ATOM 5925 C CA . MET C 1 68 ? -70.987 31.381 142.464 1.00 15.62 68 MET 3 CA 1
ATOM 5926 C C . MET C 1 68 ? -70.347 31.981 141.236 1.00 17.59 68 MET 3 C 1
ATOM 5927 O O . MET C 1 68 ? -71.054 32.469 140.353 1.00 22.75 68 MET 3 O 1
ATOM 5932 N N . MET C 1 69 ? -69.016 31.936 141.170 1.00 15.96 69 MET 3 N 1
ATOM 5933 C CA . MET C 1 69 ? -68.275 32.436 140.014 1.00 8.12 69 MET 3 CA 1
ATOM 5934 C C . MET C 1 69 ? -68.655 31.569 138.779 1.00 12.15 69 MET 3 C 1
ATOM 5935 O O . MET C 1 69 ? -69.127 32.092 137.778 1.00 10.01 69 MET 3 O 1
ATOM 5940 N N . LEU C 1 70 ? -68.592 30.242 138.897 1.00 8.21 70 LEU 3 N 1
ATOM 5941 C CA . LEU C 1 70 ? -68.934 29.389 137.765 1.00 8.25 70 LEU 3 CA 1
ATOM 5942 C C . LEU C 1 70 ? -70.362 29.559 137.307 1.00 10.92 70 LEU 3 C 1
ATOM 5943 O O . LEU C 1 70 ? -70.624 29.620 136.106 1.00 15.28 70 LEU 3 O 1
ATOM 5948 N N . SER C 1 71 ? -71.295 29.688 138.239 1.00 14.22 71 SER 3 N 1
ATOM 5949 C CA . SER C 1 71 ? -72.700 29.853 137.838 1.00 18.39 71 SER 3 CA 1
ATOM 5950 C C . SER C 1 71 ? -72.945 31.182 137.136 1.00 19.02 71 SER 3 C 1
ATOM 5951 O O . SER C 1 71 ? -73.655 31.240 136.136 1.00 23.20 71 SER 3 O 1
ATOM 5954 N N . ALA C 1 72 ? -72.325 32.252 137.624 1.00 18.55 72 ALA 3 N 1
ATOM 5955 C CA . ALA C 1 72 ? -72.521 33.552 136.987 1.00 17.35 72 ALA 3 CA 1
ATOM 5956 C C . ALA C 1 72 ? -71.882 33.582 135.593 1.00 20.36 72 ALA 3 C 1
ATOM 5957 O O . ALA C 1 72 ? -72.387 34.267 134.711 1.00 19.51 72 ALA 3 O 1
ATOM 5959 N N . ALA C 1 73 ? -70.761 32.871 135.423 1.00 22.25 73 ALA 3 N 1
ATOM 5960 C CA . ALA C 1 73 ? -70.041 32.817 134.155 1.00 18.21 73 ALA 3 CA 1
ATOM 5961 C C . ALA C 1 73 ? -70.646 31.828 133.171 1.00 18.59 73 ALA 3 C 1
ATOM 5962 O O . ALA C 1 73 ? -70.334 31.871 131.985 1.00 27.19 73 ALA 3 O 1
ATOM 5964 N N . GLY C 1 74 ? -71.505 30.947 133.662 1.00 15.06 74 GLY 3 N 1
ATOM 5965 C CA . GLY C 1 74 ? -72.166 29.972 132.809 1.00 11.27 74 GLY 3 CA 1
ATOM 5966 C C . GLY C 1 74 ? -71.306 28.777 132.460 1.00 15.02 74 GLY 3 C 1
ATOM 5967 O O . GLY C 1 74 ? -71.585 28.060 131.509 1.00 25.88 74 GLY 3 O 1
ATOM 5968 N N . ILE C 1 75 ? -70.297 28.526 133.277 1.00 13.40 75 ILE 3 N 1
ATOM 5969 C CA . ILE C 1 75 ? -69.357 27.432 133.076 1.00 13.01 75 ILE 3 CA 1
ATOM 5970 C C . ILE C 1 75 ? -69.635 26.202 133.932 1.00 20.77 75 ILE 3 C 1
ATOM 5971 O O . ILE C 1 75 ? -70.064 26.281 135.075 1.00 26.26 75 ILE 3 O 1
ATOM 5976 N N . ASN C 1 76 ? -69.333 25.043 133.380 1.00 29.06 76 ASN 3 N 1
ATOM 5977 C CA . ASN C 1 76 ? -69.487 23.804 134.103 1.00 25.70 76 ASN 3 CA 1
ATOM 5978 C C . ASN C 1 76 ? -68.074 23.178 134.029 1.00 25.15 76 ASN 3 C 1
ATOM 5979 O O . ASN C 1 76 ? -67.706 22.669 132.990 1.00 31.83 76 ASN 3 O 1
ATOM 5984 N N . VAL C 1 77 ? -67.283 23.263 135.105 1.00 19.25 77 VAL 3 N 1
ATOM 5985 C CA . VAL C 1 77 ? -65.914 22.757 135.112 1.00 18.04 77 VAL 3 CA 1
ATOM 5986 C C . VAL C 1 77 ? -65.685 21.286 134.925 1.00 23.98 77 VAL 3 C 1
ATOM 5987 O O . VAL C 1 77 ? -64.588 20.885 134.482 1.00 35.41 77 VAL 3 O 1
ATOM 5991 N N . GLY C 1 78 ? -66.636 20.466 135.351 1.00 23.75 78 GLY 3 N 1
ATOM 5992 C CA . GLY C 1 78 ? -66.422 19.036 135.234 1.00 23.96 78 GLY 3 CA 1
ATOM 5993 C C . GLY C 1 78 ? -65.687 18.547 136.468 1.00 30.29 78 GLY 3 C 1
ATOM 5994 O O . GLY C 1 78 ? -65.347 19.328 137.366 1.00 34.75 78 GLY 3 O 1
ATOM 5995 N N . PRO C 1 79 ? -65.414 17.251 136.542 1.00 37.55 79 PRO 3 N 1
ATOM 5996 C CA . PRO C 1 79 ? -64.719 16.697 137.712 1.00 41.50 79 PRO 3 CA 1
ATOM 5997 C C . PRO C 1 79 ? -63.245 17.032 137.786 1.00 39.68 79 PRO 3 C 1
ATOM 5998 O O . PRO C 1 79 ? -62.393 16.220 137.440 1.00 43.44 79 PRO 3 O 1
ATOM 6002 N N . ILE C 1 80 ? -62.934 18.199 138.320 1.00 36.08 80 ILE 3 N 1
ATOM 6003 C CA . ILE C 1 80 ? -61.539 18.598 138.418 1.00 29.65 80 ILE 3 CA 1
ATOM 6004 C C . ILE C 1 80 ? -60.948 18.278 139.779 1.00 27.30 80 ILE 3 C 1
ATOM 6005 O O . ILE C 1 80 ? -59.723 18.352 139.977 1.00 25.21 80 ILE 3 O 1
ATOM 6010 N N . SER C 1 81 ? -61.796 17.880 140.718 1.00 26.63 81 SER 3 N 1
ATOM 6011 C CA . SER C 1 81 ? -61.279 17.668 142.054 1.00 24.94 81 SER 3 CA 1
ATOM 6012 C C . SER C 1 81 ? -62.000 16.667 142.914 1.00 21.60 81 SER 3 C 1
ATOM 6013 O O . SER C 1 81 ? -63.221 16.497 142.834 1.00 30.44 81 SER 3 O 1
ATOM 6016 N N . PRO C 1 82 ? -61.231 15.940 143.715 1.00 22.08 82 PRO 3 N 1
ATOM 6017 C CA . PRO C 1 82 ? -61.797 14.933 144.628 1.00 26.45 82 PRO 3 CA 1
ATOM 6018 C C . PRO C 1 82 ? -62.350 15.637 145.890 1.00 28.78 82 PRO 3 C 1
ATOM 6019 O O . PRO C 1 82 ? -63.117 15.062 146.648 1.00 31.57 82 PRO 3 O 1
ATOM 6023 N N . ASP C 1 83 ? -61.981 16.906 146.061 1.00 28.04 83 ASP 3 N 1
ATOM 6024 C CA . ASP C 1 83 ? -62.370 17.708 147.207 1.00 23.48 83 ASP 3 CA 1
ATOM 6025 C C . ASP C 1 83 ? -63.507 18.649 146.935 1.00 23.46 83 ASP 3 C 1
ATOM 6026 O O . ASP C 1 83 ? -64.212 19.047 147.852 1.00 31.35 83 ASP 3 O 1
ATOM 6031 N N . TYR C 1 84 ? -63.692 19.013 145.676 1.00 22.03 84 TYR 3 N 1
ATOM 6032 C CA . TYR C 1 84 ? -64.741 19.953 145.324 1.00 17.91 84 TYR 3 CA 1
ATOM 6033 C C . TYR C 1 84 ? -65.618 19.413 144.234 1.00 20.83 84 TYR 3 C 1
ATOM 6034 O O . TYR C 1 84 ? -65.140 18.854 143.234 1.00 28.57 84 TYR 3 O 1
ATOM 6043 N N . THR C 1 85 ? -66.914 19.610 144.414 1.00 22.53 85 THR 3 N 1
ATOM 6044 C CA . THR C 1 85 ? -67.882 19.192 143.417 1.00 22.73 85 THR 3 CA 1
ATOM 6045 C C . THR C 1 85 ? -68.794 20.377 143.168 1.00 21.09 85 THR 3 C 1
ATOM 6046 O O . THR C 1 85 ? -69.379 20.919 144.090 1.00 29.79 85 THR 3 O 1
ATOM 6050 N N . GLN C 1 86 ? -68.865 20.825 141.932 1.00 16.37 86 GLN 3 N 1
ATOM 6051 C CA . GLN C 1 86 ? -69.693 21.966 141.609 1.00 15.90 86 GLN 3 CA 1
ATOM 6052 C C . GLN C 1 86 ? -71.177 21.685 141.825 1.00 18.38 86 GLN 3 C 1
ATOM 6053 O O . GLN C 1 86 ? -71.687 20.659 141.388 1.00 23.95 86 GLN 3 O 1
ATOM 6059 N N . HIS C 1 87 ? -71.864 22.638 142.456 1.00 22.72 87 HIS 3 N 1
ATOM 6060 C CA . HIS C 1 87 ? -73.293 22.553 142.737 1.00 23.48 87 HIS 3 CA 1
ATOM 6061 C C . HIS C 1 87 ? -74.044 23.421 141.815 1.00 24.74 87 HIS 3 C 1
ATOM 6062 O O . HIS C 1 87 ? -74.119 24.615 142.029 1.00 29.57 87 HIS 3 O 1
ATOM 6069 N N . MET C 1 88 ? -74.686 22.787 140.848 1.00 30.74 88 MET 3 N 1
ATOM 6070 C CA . MET C 1 88 ? -75.466 23.471 139.830 1.00 32.50 88 MET 3 CA 1
ATOM 6071 C C . MET C 1 88 ? -76.644 24.282 140.379 1.00 31.94 88 MET 3 C 1
ATOM 6072 O O . MET C 1 88 ? -77.092 25.251 139.744 1.00 33.21 88 MET 3 O 1
ATOM 6077 N N . ALA C 1 89 ? -77.136 23.908 141.561 1.00 27.50 89 ALA 3 N 1
ATOM 6078 C CA . ALA C 1 89 ? -78.249 24.638 142.179 1.00 25.98 89 ALA 3 CA 1
ATOM 6079 C C . ALA C 1 89 ? -77.893 26.090 142.539 1.00 26.61 89 ALA 3 C 1
ATOM 6080 O O . ALA C 1 89 ? -78.794 26.887 142.844 1.00 30.15 89 ALA 3 O 1
ATOM 6082 N N . THR C 1 90 ? -76.595 26.422 142.528 1.00 19.25 90 THR 3 N 1
ATOM 6083 C CA . THR C 1 90 ? -76.128 27.761 142.871 1.00 10.04 90 THR 3 CA 1
ATOM 6084 C C . THR C 1 90 ? -76.798 28.843 142.032 1.00 15.98 90 THR 3 C 1
ATOM 6085 O O . THR C 1 90 ? -77.072 29.946 142.517 1.00 18.95 90 THR 3 O 1
ATOM 6089 N N . ILE C 1 91 ? -77.170 28.498 140.807 1.00 19.33 91 ILE 3 N 1
ATOM 6090 C CA . ILE C 1 91 ? -77.837 29.460 139.939 1.00 21.00 91 ILE 3 CA 1
ATOM 6091 C C . ILE C 1 91 ? -79.145 29.934 140.591 1.00 18.89 91 ILE 3 C 1
ATOM 6092 O O . ILE C 1 91 ? -79.517 31.096 140.473 1.00 21.05 91 ILE 3 O 1
ATOM 6097 N N . GLY C 1 92 ? -79.816 29.024 141.304 1.00 20.29 92 GLY 3 N 1
ATOM 6098 C CA . GLY C 1 92 ? -81.057 29.342 141.996 1.00 15.30 92 GLY 3 CA 1
ATOM 6099 C C . GLY C 1 92 ? -80.766 30.275 143.159 1.00 17.04 92 GLY 3 C 1
ATOM 6100 O O . GLY C 1 92 ? -81.538 31.167 143.471 1.00 20.86 92 GLY 3 O 1
ATOM 6101 N N . VAL C 1 93 ? -79.651 30.055 143.826 1.00 12.75 93 VAL 3 N 1
ATOM 6102 C CA . VAL C 1 93 ? -79.266 30.931 144.904 1.00 13.07 93 VAL 3 CA 1
ATOM 6103 C C . VAL C 1 93 ? -79.083 32.354 144.364 1.00 18.01 93 VAL 3 C 1
ATOM 6104 O O . VAL C 1 93 ? -79.654 33.312 144.870 1.00 21.85 93 VAL 3 O 1
ATOM 6108 N N . LEU C 1 94 ? -78.282 32.485 143.318 1.00 21.30 94 LEU 3 N 1
ATOM 6109 C CA . LEU C 1 94 ? -78.000 33.785 142.723 1.00 17.45 94 LEU 3 CA 1
ATOM 6110 C C . LEU C 1 94 ? -79.194 34.501 142.081 1.00 21.91 94 LEU 3 C 1
ATOM 6111 O O . LEU C 1 94 ? -79.146 35.720 141.857 1.00 21.81 94 LEU 3 O 1
ATOM 6116 N N . ALA C 1 95 ? -80.249 33.761 141.744 1.00 24.90 95 ALA 3 N 1
ATOM 6117 C CA . ALA C 1 95 ? -81.435 34.389 141.145 1.00 25.33 95 ALA 3 CA 1
ATOM 6118 C C . ALA C 1 95 ? -82.470 34.827 142.192 1.00 26.68 95 ALA 3 C 1
ATOM 6119 O O . ALA C 1 95 ? -83.540 35.277 141.831 1.00 29.70 95 ALA 3 O 1
ATOM 6121 N N . THR C 1 96 ? -82.152 34.661 143.479 1.00 31.87 96 THR 3 N 1
ATOM 6122 C CA . THR C 1 96 ? -83.035 35.018 144.603 1.00 31.15 96 THR 3 CA 1
ATOM 6123 C C . THR C 1 96 ? -83.003 36.537 144.783 1.00 31.90 96 THR 3 C 1
ATOM 6124 O O . THR C 1 96 ? -82.011 37.088 145.263 1.00 32.36 96 THR 3 O 1
ATOM 6128 N N . PRO C 1 97 ? -84.128 37.213 144.529 1.00 30.48 97 PRO 3 N 1
ATOM 6129 C CA . PRO C 1 97 ? -84.200 38.674 144.665 1.00 28.30 97 PRO 3 CA 1
ATOM 6130 C C . PRO C 1 97 ? -83.939 39.237 146.032 1.00 24.38 97 PRO 3 C 1
ATOM 6131 O O . PRO C 1 97 ? -83.777 40.432 146.187 1.00 27.24 97 PRO 3 O 1
ATOM 6135 N N . GLU C 1 98 ? -83.836 38.384 147.030 1.00 32.25 98 GLU 3 N 1
ATOM 6136 C CA . GLU C 1 98 ? -83.589 38.889 148.370 1.00 33.62 98 GLU 3 CA 1
ATOM 6137 C C . GLU C 1 98 ? -82.127 39.108 148.669 1.00 28.24 98 GLU 3 C 1
ATOM 6138 O O . GLU C 1 98 ? -81.815 39.766 149.669 1.00 33.60 98 GLU 3 O 1
ATOM 6144 N N . ILE C 1 99 ? -81.227 38.523 147.871 1.00 21.68 99 ILE 3 N 1
ATOM 6145 C CA . ILE C 1 99 ? -79.790 38.754 148.093 1.00 19.33 99 ILE 3 CA 1
ATOM 6146 C C . ILE C 1 99 ? -79.489 40.083 147.413 1.00 20.20 99 ILE 3 C 1
ATOM 6147 O O . ILE C 1 99 ? -79.683 40.239 146.204 1.00 22.60 99 ILE 3 O 1
ATOM 6152 N N . PRO C 1 100 ? -79.062 41.077 148.191 1.00 19.40 100 PRO 3 N 1
ATOM 6153 C CA . PRO C 1 100 ? -78.771 42.379 147.579 1.00 19.98 100 PRO 3 CA 1
ATOM 6154 C C . PRO C 1 100 ? -77.376 42.451 146.910 1.00 18.92 100 PRO 3 C 1
ATOM 6155 O O . PRO C 1 100 ? -76.490 41.636 147.184 1.00 17.31 100 PRO 3 O 1
ATOM 6159 N N . PHE C 1 101 ? -77.229 43.350 145.946 1.00 16.66 101 PHE 3 N 1
ATOM 6160 C CA . PHE C 1 101 ? -75.937 43.560 145.297 1.00 11.83 101 PHE 3 CA 1
ATOM 6161 C C . PHE C 1 101 ? -75.554 45.023 145.553 1.00 12.37 101 PHE 3 C 1
ATOM 6162 O O . PHE C 1 101 ? -76.424 45.869 145.813 1.00 18.04 101 PHE 3 O 1
ATOM 6170 N N . THR C 1 102 ? -74.264 45.309 145.606 1.00 10.82 102 THR 3 N 1
ATOM 6171 C CA . THR C 1 102 ? -73.825 46.664 145.862 1.00 3.59 102 THR 3 CA 1
ATOM 6172 C C . THR C 1 102 ? -73.840 47.587 144.625 1.00 8.54 102 THR 3 C 1
ATOM 6173 O O . THR C 1 102 ? -73.842 47.141 143.478 1.00 10.33 102 THR 3 O 1
ATOM 6177 N N . THR C 1 103 ? -73.839 48.888 144.884 1.00 14.69 103 THR 3 N 1
ATOM 6178 C CA . THR C 1 103 ? -73.769 49.899 143.846 1.00 14.08 103 THR 3 CA 1
ATOM 6179 C C . THR C 1 103 ? -72.521 49.656 142.950 1.00 16.35 103 THR 3 C 1
ATOM 6180 O O . THR C 1 103 ? -72.635 49.730 141.730 1.00 19.81 103 THR 3 O 1
ATOM 6184 N N . GLU C 1 104 ? -71.366 49.332 143.550 1.00 12.13 104 GLU 3 N 1
ATOM 6185 C CA . GLU C 1 104 ? -70.130 49.041 142.808 1.00 11.27 104 GLU 3 CA 1
ATOM 6186 C C . GLU C 1 104 ? -70.347 47.873 141.855 1.00 12.03 104 GLU 3 C 1
ATOM 6187 O O . GLU C 1 104 ? -70.150 48.002 140.647 1.00 15.88 104 GLU 3 O 1
ATOM 6193 N N . ALA C 1 105 ? -70.811 46.748 142.375 1.00 7.33 105 ALA 3 N 1
ATOM 6194 C CA . ALA C 1 105 ? -71.006 45.607 141.508 1.00 3.74 105 ALA 3 CA 1
ATOM 6195 C C . ALA C 1 105 ? -72.011 45.902 140.384 1.00 7.50 105 ALA 3 C 1
ATOM 6196 O O . ALA C 1 105 ? -71.807 45.540 139.229 1.00 12.60 105 ALA 3 O 1
ATOM 6198 N N . ALA C 1 106 ? -73.074 46.608 140.712 1.00 7.00 106 ALA 3 N 1
ATOM 6199 C CA . ALA C 1 106 ? -74.116 46.899 139.740 1.00 7.24 106 ALA 3 CA 1
ATOM 6200 C C . ALA C 1 106 ? -73.531 47.715 138.618 1.00 10.33 106 ALA 3 C 1
ATOM 6201 O O . ALA C 1 106 ? -73.746 47.438 137.453 1.00 16.78 106 ALA 3 O 1
ATOM 6203 N N . ASN C 1 107 ? -72.834 48.773 138.989 1.00 9.75 107 ASN 3 N 1
ATOM 6204 C CA . ASN C 1 107 ? -72.222 49.668 138.017 1.00 12.26 107 ASN 3 CA 1
ATOM 6205 C C . ASN C 1 107 ? -71.150 49.005 137.162 1.00 14.67 107 ASN 3 C 1
ATOM 6206 O O . ASN C 1 107 ? -71.022 49.272 135.975 1.00 19.75 107 ASN 3 O 1
ATOM 6211 N N . GLU C 1 108 ? -70.412 48.091 137.760 1.00 16.16 108 GLU 3 N 1
ATOM 6212 C CA . GLU C 1 108 ? -69.408 47.360 137.027 1.00 14.16 108 GLU 3 CA 1
ATOM 6213 C C . GLU C 1 108 ? -70.059 46.444 135.959 1.00 13.58 108 GLU 3 C 1
ATOM 6214 O O . GLU C 1 108 ? -69.652 46.434 134.794 1.00 17.05 108 GLU 3 O 1
ATOM 6220 N N . ILE C 1 109 ? -71.131 45.756 136.316 1.00 12.79 109 ILE 3 N 1
ATOM 6221 C CA . ILE C 1 109 ? -71.818 44.903 135.347 1.00 9.49 109 ILE 3 CA 1
ATOM 6222 C C . ILE C 1 109 ? -72.477 45.748 134.254 1.00 10.19 109 ILE 3 C 1
ATOM 6223 O O . ILE C 1 109 ? -72.530 45.349 133.092 1.00 21.29 109 ILE 3 O 1
ATOM 6228 N N . ALA C 1 110 ? -72.999 46.912 134.603 1.00 10.96 110 ALA 3 N 1
ATOM 6229 C CA . ALA C 1 110 ? -73.639 47.765 133.596 1.00 11.12 110 ALA 3 CA 1
ATOM 6230 C C . ALA C 1 110 ? -72.594 48.157 132.552 1.00 14.83 110 ALA 3 C 1
ATOM 6231 O O . ALA C 1 110 ? -72.888 48.275 131.350 1.00 18.11 110 ALA 3 O 1
ATOM 6233 N N . ARG C 1 111 ? -71.383 48.412 133.028 1.00 9.24 111 ARG 3 N 1
ATOM 6234 C CA . ARG C 1 111 ? -70.322 48.734 132.125 1.00 6.36 111 ARG 3 CA 1
ATOM 6235 C C . ARG C 1 111 ? -70.023 47.557 131.195 1.00 7.35 111 ARG 3 C 1
ATOM 6236 O O . ARG C 1 111 ? -69.980 47.722 129.975 1.00 9.15 111 ARG 3 O 1
ATOM 6244 N N . VAL C 1 112 ? -69.770 46.384 131.764 1.00 4.10 112 VAL 3 N 1
ATOM 6245 C CA . VAL C 1 112 ? -69.480 45.235 130.934 1.00 8.27 112 VAL 3 CA 1
ATOM 6246 C C . VAL C 1 112 ? -70.576 45.066 129.890 1.00 17.12 112 VAL 3 C 1
ATOM 6247 O O . VAL C 1 112 ? -70.319 44.924 128.697 1.00 25.10 112 VAL 3 O 1
ATOM 6251 N N . THR C 1 113 ? -71.816 45.162 130.312 1.00 18.40 113 THR 3 N 1
ATOM 6252 C CA . THR C 1 113 ? -72.873 44.981 129.349 1.00 16.33 113 THR 3 CA 1
ATOM 6253 C C . THR C 1 113 ? -72.962 46.107 128.324 1.00 17.13 113 THR 3 C 1
ATOM 6254 O O . THR C 1 113 ? -73.031 45.866 127.124 1.00 19.43 113 THR 3 O 1
ATOM 6258 N N . GLY C 1 114 ? -72.892 47.332 128.796 1.00 15.48 114 GLY 3 N 1
ATOM 6259 C CA . GLY C 1 114 ? -73.000 48.447 127.894 1.00 10.26 114 GLY 3 CA 1
ATOM 6260 C C . GLY C 1 114 ? -71.934 48.519 126.826 1.00 14.51 114 GLY 3 C 1
ATOM 6261 O O . GLY C 1 114 ? -72.283 48.642 125.653 1.00 18.35 114 GLY 3 O 1
ATOM 6262 N N . GLU C 1 115 ? -70.651 48.407 127.185 1.00 12.96 115 GLU 3 N 1
ATOM 6263 C CA . GLU C 1 115 ? -69.625 48.535 126.158 1.00 12.43 115 GLU 3 CA 1
ATOM 6264 C C . GLU C 1 115 ? -69.538 47.360 125.208 1.00 12.73 115 GLU 3 C 1
ATOM 6265 O O . GLU C 1 115 ? -69.383 47.518 124.016 1.00 28.63 115 GLU 3 O 1
ATOM 6271 N N . THR C 1 116 ? -69.712 46.185 125.751 1.00 13.63 116 THR 3 N 1
ATOM 6272 C CA . THR C 1 116 ? -69.639 44.922 125.051 1.00 5.52 116 THR 3 CA 1
ATOM 6273 C C . THR C 1 116 ? -70.704 44.735 123.994 1.00 13.43 116 THR 3 C 1
ATOM 6274 O O . THR C 1 116 ? -70.509 44.047 123.000 1.00 24.98 116 THR 3 O 1
ATOM 6278 N N . SER C 1 117 ? -71.842 45.363 124.183 1.00 15.45 117 SER 3 N 1
ATOM 6279 C CA . SER C 1 117 ? -72.929 45.161 123.257 1.00 17.58 117 SER 3 CA 1
ATOM 6280 C C . SER C 1 117 ? -72.988 46.179 122.117 1.00 16.83 117 SER 3 C 1
ATOM 6281 O O . SER C 1 117 ? -73.911 46.151 121.300 1.00 19.96 117 SER 3 O 1
ATOM 6284 N N . THR C 1 118 ? -72.049 47.115 122.095 1.00 13.81 118 THR 3 N 1
ATOM 6285 C CA . THR C 1 118 ? -72.012 48.117 121.048 1.00 9.89 118 THR 3 CA 1
ATOM 6286 C C . THR C 1 118 ? -70.599 48.254 120.495 1.00 16.09 118 THR 3 C 1
ATOM 6287 O O . THR C 1 118 ? -69.801 47.335 120.641 1.00 21.57 118 THR 3 O 1
ATOM 6291 N N . TRP C 1 119 ? -70.325 49.345 119.782 1.00 17.91 119 TRP 3 N 1
ATOM 6292 C CA . TRP C 1 119 ? -69.023 49.596 119.157 1.00 13.98 119 TRP 3 CA 1
ATOM 6293 C C . TRP C 1 119 ? -68.711 51.048 119.358 1.00 11.82 119 TRP 3 C 1
ATOM 6294 O O . TRP C 1 119 ? -69.625 51.869 119.516 1.00 20.34 119 TRP 3 O 1
ATOM 6305 N N . GLY C 1 120 ? -67.427 51.371 119.356 1.00 9.42 120 GLY 3 N 1
ATOM 6306 C CA . GLY C 1 120 ? -67.007 52.752 119.513 1.00 10.72 120 GLY 3 CA 1
ATOM 6307 C C . GLY C 1 120 ? -65.570 52.876 119.063 1.00 12.92 120 GLY 3 C 1
ATOM 6308 O O . GLY C 1 120 ? -64.824 51.885 119.053 1.00 21.88 120 GLY 3 O 1
ATOM 6309 N N . PRO C 1 121 ? -65.162 54.076 118.650 1.00 15.10 121 PRO 3 N 1
ATOM 6310 C CA . PRO C 1 121 ? -63.786 54.324 118.190 1.00 11.98 121 PRO 3 CA 1
ATOM 6311 C C . PRO C 1 121 ? -62.736 54.162 119.276 1.00 14.14 121 PRO 3 C 1
ATOM 6312 O O . PRO C 1 121 ? -62.908 54.643 120.385 1.00 20.40 121 PRO 3 O 1
ATOM 6316 N N . ALA C 1 122 ? -61.611 53.556 118.929 1.00 16.12 122 ALA 3 N 1
ATOM 6317 C CA . ALA C 1 122 ? -60.517 53.372 119.865 1.00 13.18 122 ALA 3 CA 1
ATOM 6318 C C . ALA C 1 122 ? -59.143 53.335 119.166 1.00 16.37 122 ALA 3 C 1
ATOM 6319 O O . ALA C 1 122 ? -59.026 52.715 118.094 1.00 18.43 122 ALA 3 O 1
ATOM 6321 N N . ARG C 1 123 ? -58.126 53.978 119.769 1.00 13.56 123 ARG 3 N 1
ATOM 6322 C CA . ARG C 1 123 ? -56.740 53.954 119.264 1.00 4.32 123 ARG 3 CA 1
ATOM 6323 C C . ARG C 1 123 ? -56.292 52.497 119.281 1.00 8.07 123 ARG 3 C 1
ATOM 6324 O O . ARG C 1 123 ? -56.272 51.883 120.352 1.00 13.64 123 ARG 3 O 1
ATOM 6332 N N . GLN C 1 124 ? -55.941 51.947 118.115 1.00 14.12 124 GLN 3 N 1
ATOM 6333 C CA . GLN C 1 124 ? -55.455 50.570 118.006 1.00 10.99 124 GLN 3 CA 1
ATOM 6334 C C . GLN C 1 124 ? -53.986 50.532 118.464 1.00 12.05 124 GLN 3 C 1
ATOM 6335 O O . GLN C 1 124 ? -53.264 51.518 118.361 1.00 12.63 124 GLN 3 O 1
ATOM 6341 N N . PRO C 1 125 ? -53.549 49.395 119.020 1.00 15.86 125 PRO 3 N 1
ATOM 6342 C CA . PRO C 1 125 ? -52.200 49.138 119.560 1.00 16.59 125 PRO 3 CA 1
ATOM 6343 C C . PRO C 1 125 ? -50.959 49.013 118.701 1.00 26.21 125 PRO 3 C 1
ATOM 6344 O O . PRO C 1 125 ? -49.858 49.391 119.138 1.00 30.15 125 PRO 3 O 1
ATOM 6348 N N . TYR C 1 126 ? -51.104 48.396 117.530 1.00 28.84 126 TYR 3 N 1
ATOM 6349 C CA . TYR C 1 126 ? -49.958 48.173 116.681 1.00 32.38 126 TYR 3 CA 1
ATOM 6350 C C . TYR C 1 126 ? -49.843 49.066 115.467 1.00 30.24 126 TYR 3 C 1
ATOM 6351 O O . TYR C 1 126 ? -50.724 49.887 115.207 1.00 33.34 126 TYR 3 O 1
ATOM 6360 N N . GLY C 1 127 ? -48.730 48.913 114.748 1.00 24.17 127 GLY 3 N 1
ATOM 6361 C CA . GLY C 1 127 ? -48.477 49.715 113.570 1.00 14.90 127 GLY 3 CA 1
ATOM 6362 C C . GLY C 1 127 ? -49.524 49.466 112.506 1.00 16.66 127 GLY 3 C 1
ATOM 6363 O O . GLY C 1 127 ? -49.975 48.318 112.301 1.00 11.89 127 GLY 3 O 1
ATOM 6364 N N . PHE C 1 128 ? -49.901 50.537 111.813 1.00 17.16 128 PHE 3 N 1
ATOM 6365 C CA . PHE C 1 128 ? -50.905 50.426 110.774 1.00 11.55 128 PHE 3 CA 1
ATOM 6366 C C . PHE C 1 128 ? -50.557 49.373 109.723 1.00 13.11 128 PHE 3 C 1
ATOM 6367 O O . PHE C 1 128 ? -51.438 48.731 109.161 1.00 15.37 128 PHE 3 O 1
ATOM 6375 N N . PHE C 1 129 ? -49.266 49.192 109.462 1.00 18.69 129 PHE 3 N 1
ATOM 6376 C CA . PHE C 1 129 ? -48.791 48.224 108.464 1.00 17.07 129 PHE 3 CA 1
ATOM 6377 C C . PHE C 1 129 ? -48.120 47.016 109.048 1.00 19.02 129 PHE 3 C 1
ATOM 6378 O O . PHE C 1 129 ? -47.272 46.417 108.410 1.00 25.43 129 PHE 3 O 1
ATOM 6386 N N . LEU C 1 130 ? -48.499 46.636 110.252 1.00 22.31 130 LEU 3 N 1
ATOM 6387 C CA . LEU C 1 130 ? -47.904 45.478 110.869 1.00 19.62 130 LEU 3 CA 1
ATOM 6388 C C . LEU C 1 130 ? -48.069 44.214 110.027 1.00 22.86 130 LEU 3 C 1
ATOM 6389 O O . LEU C 1 130 ? -47.173 43.378 109.964 1.00 24.20 130 LEU 3 O 1
ATOM 6394 N N . GLU C 1 131 ? -49.190 44.073 109.339 1.00 27.40 131 GLU 3 N 1
ATOM 6395 C CA . GLU C 1 131 ? -49.372 42.842 108.596 1.00 29.60 131 GLU 3 CA 1
ATOM 6396 C C . GLU C 1 131 ? -49.056 42.927 107.126 1.00 28.59 131 GLU 3 C 1
ATOM 6397 O O . GLU C 1 131 ? -49.904 42.669 106.284 1.00 32.19 131 GLU 3 O 1
ATOM 6403 N N . THR C 1 132 ? -47.802 43.242 106.829 1.00 25.26 132 THR 3 N 1
ATOM 6404 C CA . THR C 1 132 ? -47.308 43.353 105.466 1.00 21.84 132 THR 3 CA 1
ATOM 6405 C C . THR C 1 132 ? -46.245 42.270 105.250 1.00 24.11 132 THR 3 C 1
ATOM 6406 O O . THR C 1 132 ? -45.444 41.986 106.153 1.00 20.78 132 THR 3 O 1
ATOM 6410 N N . GLU C 1 133 ? -46.216 41.686 104.054 1.00 25.55 133 GLU 3 N 1
ATOM 6411 C CA . GLU C 1 133 ? -45.252 40.629 103.776 1.00 26.26 133 GLU 3 CA 1
ATOM 6412 C C . GLU C 1 133 ? -43.897 41.134 103.309 1.00 25.03 133 GLU 3 C 1
ATOM 6413 O O . GLU C 1 133 ? -42.887 40.452 103.473 1.00 24.91 133 GLU 3 O 1
ATOM 6419 N N . GLU C 1 134 ? -43.883 42.335 102.741 1.00 24.05 134 GLU 3 N 1
ATOM 6420 C CA . GLU C 1 134 ? -42.668 42.917 102.195 1.00 27.61 134 GLU 3 CA 1
ATOM 6421 C C . GLU C 1 134 ? -42.460 44.296 102.753 1.00 26.49 134 GLU 3 C 1
ATOM 6422 O O . GLU C 1 134 ? -43.422 45.009 102.993 1.00 26.30 134 GLU 3 O 1
ATOM 6428 N N . THR C 1 135 ? -41.201 44.697 102.858 1.00 23.56 135 THR 3 N 1
ATOM 6429 C CA . THR C 1 135 ? -40.846 46.027 103.315 1.00 21.68 135 THR 3 CA 1
ATOM 6430 C C . THR C 1 135 ? -39.630 46.514 102.459 1.00 24.79 135 THR 3 C 1
ATOM 6431 O O . THR C 1 135 ? -38.847 45.700 101.946 1.00 26.58 135 THR 3 O 1
ATOM 6435 N N . PHE C 1 136 ? -39.500 47.827 102.290 1.00 20.78 136 PHE 3 N 1
ATOM 6436 C CA . PHE C 1 136 ? -38.436 48.450 101.511 1.00 16.16 136 PHE 3 CA 1
ATOM 6437 C C . PHE C 1 136 ? -37.457 49.213 102.367 1.00 18.02 136 PHE 3 C 1
ATOM 6438 O O . PHE C 1 136 ? -37.889 49.926 103.254 1.00 21.98 136 PHE 3 O 1
ATOM 6446 N N . GLN C 1 137 ? -36.152 49.121 102.086 1.00 16.05 137 GLN 3 N 1
ATOM 6447 C CA . GLN C 1 137 ? -35.170 49.865 102.888 1.00 12.67 137 GLN 3 CA 1
ATOM 6448 C C . GLN C 1 137 ? -35.551 51.329 103.012 1.00 17.70 137 GLN 3 C 1
ATOM 6449 O O . GLN C 1 137 ? -35.825 52.026 102.011 1.00 23.47 137 GLN 3 O 1
ATOM 6455 N N . PRO C 1 138 ? -35.615 51.810 104.253 1.00 18.78 138 PRO 3 N 1
ATOM 6456 C CA . PRO C 1 138 ? -35.982 53.216 104.454 1.00 18.18 138 PRO 3 CA 1
ATOM 6457 C C . PRO C 1 138 ? -34.983 54.199 103.864 1.00 17.73 138 PRO 3 C 1
ATOM 6458 O O . PRO C 1 138 ? -33.769 54.053 104.026 1.00 14.78 138 PRO 3 O 1
ATOM 6462 N N . GLY C 1 139 ? -35.514 55.190 103.161 1.00 19.82 139 GLY 3 N 1
ATOM 6463 C CA . GLY C 1 139 ? -34.691 56.239 102.594 1.00 20.56 139 GLY 3 CA 1
ATOM 6464 C C . GLY C 1 139 ? -33.877 55.904 101.367 1.00 23.95 139 GLY 3 C 1
ATOM 6465 O O . GLY C 1 139 ? -32.866 56.556 101.124 1.00 22.46 139 GLY 3 O 1
ATOM 6466 N N . ARG C 1 140 ? -34.249 54.837 100.664 1.00 21.70 140 ARG 3 N 1
ATOM 6467 C CA . ARG C 1 140 ? -33.577 54.452 99.442 1.00 18.53 140 ARG 3 CA 1
ATOM 6468 C C . ARG C 1 140 ? -34.632 54.536 98.358 1.00 19.71 140 ARG 3 C 1
ATOM 6469 O O . ARG C 1 140 ? -35.758 54.060 98.516 1.00 23.06 140 ARG 3 O 1
ATOM 6477 N N . TRP C 1 141 ? -34.256 55.238 97.302 1.00 21.89 141 TRP 3 N 1
ATOM 6478 C CA . TRP C 1 141 ? -35.076 55.489 96.141 1.00 18.47 141 TRP 3 CA 1
ATOM 6479 C C . TRP C 1 141 ? -35.573 54.211 95.495 1.00 15.76 141 TRP 3 C 1
ATOM 6480 O O . TRP C 1 141 ? -34.883 53.180 95.450 1.00 21.91 141 TRP 3 O 1
ATOM 6491 N N . PHE C 1 142 ? -36.802 54.266 95.015 1.00 14.14 142 PHE 3 N 1
ATOM 6492 C CA . PHE C 1 142 ? -37.386 53.116 94.329 1.00 17.68 142 PHE 3 CA 1
ATOM 6493 C C . PHE C 1 142 ? -38.610 53.557 93.570 1.00 23.48 142 PHE 3 C 1
ATOM 6494 O O . PHE C 1 142 ? -39.569 54.103 94.138 1.00 29.58 142 PHE 3 O 1
ATOM 6502 N N . MET C 1 143 ? -38.510 53.392 92.257 1.00 29.72 143 MET 3 N 1
ATOM 6503 C CA . MET C 1 143 ? -39.563 53.779 91.346 1.00 30.44 143 MET 3 CA 1
ATOM 6504 C C . MET C 1 143 ? -39.969 52.578 90.514 1.00 32.83 143 MET 3 C 1
ATOM 6505 O O . MET C 1 143 ? -39.124 51.877 89.980 1.00 33.34 143 MET 3 O 1
ATOM 6510 N N . ARG C 1 144 ? -41.262 52.295 90.495 1.00 40.39 144 ARG 3 N 1
ATOM 6511 C CA . ARG C 1 144 ? -41.792 51.175 89.748 1.00 47.37 144 ARG 3 CA 1
ATOM 6512 C C . ARG C 1 144 ? -41.775 51.575 88.271 1.00 52.83 144 ARG 3 C 1
ATOM 6513 O O . ARG C 1 144 ? -42.072 52.727 87.922 1.00 52.54 144 ARG 3 O 1
ATOM 6521 N N . ALA C 1 145 ? -41.351 50.639 87.422 1.00 59.82 145 ALA 3 N 1
ATOM 6522 C CA . ALA C 1 145 ? -41.233 50.864 85.980 1.00 58.53 145 ALA 3 CA 1
ATOM 6523 C C . ALA C 1 145 ? -42.473 51.524 85.387 1.00 58.41 145 ALA 3 C 1
ATOM 6524 O O . ALA C 1 145 ? -43.604 51.044 85.603 1.00 57.52 145 ALA 3 O 1
ATOM 6526 N N . ALA C 1 146 ? -42.258 52.654 84.704 1.00 56.88 146 ALA 3 N 1
ATOM 6527 C CA . ALA C 1 146 ? -43.336 53.409 84.050 1.00 60.87 146 ALA 3 CA 1
ATOM 6528 C C . ALA C 1 146 ? -44.082 54.443 84.885 1.00 62.91 146 ALA 3 C 1
ATOM 6529 O O . ALA C 1 146 ? -44.933 55.153 84.345 1.00 66.53 146 ALA 3 O 1
ATOM 6531 N N . GLN C 1 147 ? -43.831 54.504 86.188 1.00 57.41 147 GLN 3 N 1
ATOM 6532 C CA . GLN C 1 147 ? -44.521 55.481 87.017 1.00 47.26 147 GLN 3 CA 1
ATOM 6533 C C . GLN C 1 147 ? -43.598 56.654 87.355 1.00 40.03 147 GLN 3 C 1
ATOM 6534 O O . GLN C 1 147 ? -42.383 56.554 87.199 1.00 43.39 147 GLN 3 O 1
ATOM 6540 N N . ALA C 1 148 ? -44.179 57.794 87.726 1.00 30.50 148 ALA 3 N 1
ATOM 6541 C CA . ALA C 1 148 ? -43.383 58.971 88.095 1.00 27.62 148 ALA 3 CA 1
ATOM 6542 C C . ALA C 1 148 ? -43.323 59.156 89.612 1.00 29.72 148 ALA 3 C 1
ATOM 6543 O O . ALA C 1 148 ? -42.538 59.968 90.112 1.00 29.22 148 ALA 3 O 1
ATOM 6545 N N . VAL C 1 149 ? -44.291 58.552 90.310 1.00 32.58 149 VAL 3 N 1
ATOM 6546 C CA . VAL C 1 149 ? -44.338 58.568 91.772 1.00 29.12 149 VAL 3 CA 1
ATOM 6547 C C . VAL C 1 149 ? -44.602 57.133 92.193 1.00 25.05 149 VAL 3 C 1
ATOM 6548 O O . VAL C 1 149 ? -45.371 56.429 91.533 1.00 21.13 149 VAL 3 O 1
ATOM 6552 N N . THR C 1 150 ? -43.834 56.666 93.179 1.00 22.61 150 THR 3 N 1
ATOM 6553 C CA . THR C 1 150 ? -43.978 55.321 93.720 1.00 21.62 150 THR 3 CA 1
ATOM 6554 C C . THR C 1 150 ? -43.914 55.351 95.253 1.00 27.71 150 THR 3 C 1
ATOM 6555 O O . THR C 1 150 ? -42.922 55.836 95.844 1.00 28.63 150 THR 3 O 1
ATOM 6559 N N . ALA C 1 151 ? -45.025 54.906 95.859 1.00 30.76 151 ALA 3 N 1
ATOM 6560 C CA . ALA C 1 151 ? -45.215 54.821 97.310 1.00 23.33 151 ALA 3 CA 1
ATOM 6561 C C . ALA C 1 151 ? -44.917 53.396 97.710 1.00 21.07 151 ALA 3 C 1
ATOM 6562 O O . ALA C 1 151 ? -45.393 52.442 97.090 1.00 18.27 151 ALA 3 O 1
ATOM 6564 N N . VAL C 1 152 ? -44.234 53.236 98.821 1.00 22.71 152 VAL 3 N 1
ATOM 6565 C CA . VAL C 1 152 ? -43.863 51.901 99.224 1.00 21.26 152 VAL 3 CA 1
ATOM 6566 C C . VAL C 1 152 ? -43.798 51.845 100.786 1.00 19.89 152 VAL 3 C 1
ATOM 6567 O O . VAL C 1 152 ? -43.572 52.886 101.419 1.00 18.81 152 VAL 3 O 1
ATOM 6571 N N . VAL C 1 153 ? -44.046 50.685 101.412 1.00 16.03 153 VAL 3 N 1
ATOM 6572 C CA . VAL C 1 153 ? -43.973 50.641 102.877 1.00 13.34 153 VAL 3 CA 1
ATOM 6573 C C . VAL C 1 153 ? -42.558 50.385 103.368 1.00 16.98 153 VAL 3 C 1
ATOM 6574 O O . VAL C 1 153 ? -41.900 49.473 102.874 1.00 14.76 153 VAL 3 O 1
ATOM 6578 N N . CYS C 1 154 ? -42.111 51.167 104.353 1.00 14.46 154 CYS 3 N 1
ATOM 6579 C CA . CYS C 1 154 ? -40.784 51.008 104.891 1.00 14.35 154 CYS 3 CA 1
ATOM 6580 C C . CYS C 1 154 ? -40.692 50.748 106.381 1.00 21.58 154 CYS 3 C 1
ATOM 6581 O O . CYS C 1 154 ? -39.612 50.791 106.975 1.00 27.86 154 CYS 3 O 1
ATOM 6584 N N . GLY C 1 155 ? -41.827 50.478 107.006 1.00 26.10 155 GLY 3 N 1
ATOM 6585 C CA . GLY C 1 155 ? -41.829 50.211 108.436 1.00 20.01 155 GLY 3 CA 1
ATOM 6586 C C . GLY C 1 155 ? -43.215 49.752 108.786 1.00 21.29 155 GLY 3 C 1
ATOM 6587 O O . GLY C 1 155 ? -44.109 49.786 107.926 1.00 22.84 155 GLY 3 O 1
ATOM 6588 N N . PRO C 1 156 ? -43.442 49.326 110.034 1.00 19.73 156 PRO 3 N 1
ATOM 6589 C CA . PRO C 1 156 ? -44.758 48.848 110.488 1.00 15.72 156 PRO 3 CA 1
ATOM 6590 C C . PRO C 1 156 ? -45.755 49.995 110.560 1.00 17.80 156 PRO 3 C 1
ATOM 6591 O O . PRO C 1 156 ? -46.954 49.769 110.507 1.00 17.64 156 PRO 3 O 1
ATOM 6595 N N . ASP C 1 157 ? -45.241 51.223 110.580 1.00 16.50 157 ASP 3 N 1
ATOM 6596 C CA . ASP C 1 157 ? -46.065 52.423 110.679 1.00 17.33 157 ASP 3 CA 1
ATOM 6597 C C . ASP C 1 157 ? -45.652 53.481 109.689 1.00 17.35 157 ASP 3 C 1
ATOM 6598 O O . ASP C 1 157 ? -46.024 54.653 109.842 1.00 13.32 157 ASP 3 O 1
ATOM 6603 N N . MET C 1 158 ? -44.987 53.066 108.618 1.00 20.54 158 MET 3 N 1
ATOM 6604 C CA . MET C 1 158 ? -44.433 54.048 107.705 1.00 15.09 158 MET 3 CA 1
ATOM 6605 C C . MET C 1 158 ? -44.403 53.729 106.223 1.00 18.27 158 MET 3 C 1
ATOM 6606 O O . MET C 1 158 ? -44.244 52.567 105.818 1.00 14.92 158 MET 3 O 1
ATOM 6611 N N . ILE C 1 159 ? -44.565 54.772 105.413 1.00 19.89 159 ILE 3 N 1
ATOM 6612 C CA . ILE C 1 159 ? -44.432 54.633 103.966 1.00 20.12 159 ILE 3 CA 1
ATOM 6613 C C . ILE C 1 159 ? -43.545 55.792 103.492 1.00 21.68 159 ILE 3 C 1
ATOM 6614 O O . ILE C 1 159 ? -43.388 56.821 104.198 1.00 20.13 159 ILE 3 O 1
ATOM 6619 N N . GLN C 1 160 ? -42.916 55.602 102.334 1.00 23.39 160 GLN 3 N 1
ATOM 6620 C CA . GLN C 1 160 ? -42.070 56.645 101.712 1.00 22.03 160 GLN 3 CA 1
ATOM 6621 C C . GLN C 1 160 ? -42.485 56.657 100.267 1.00 20.03 160 GLN 3 C 1
ATOM 6622 O O . GLN C 1 160 ? -42.955 55.632 99.742 1.00 15.53 160 GLN 3 O 1
ATOM 6628 N N . VAL C 1 161 ? -42.450 57.851 99.687 1.00 20.31 161 VAL 3 N 1
ATOM 6629 C CA . VAL C 1 161 ? -42.839 58.063 98.303 1.00 23.98 161 VAL 3 CA 1
ATOM 6630 C C . VAL C 1 161 ? -41.651 58.699 97.575 1.00 25.04 161 VAL 3 C 1
ATOM 6631 O O . VAL C 1 161 ? -41.036 59.656 98.105 1.00 20.24 161 VAL 3 O 1
ATOM 6635 N N . SER C 1 162 ? -41.306 58.131 96.411 1.00 25.33 162 SER 3 N 1
ATOM 6636 C CA . SER C 1 162 ? -40.227 58.651 95.546 1.00 25.63 162 SER 3 CA 1
ATOM 6637 C C . SER C 1 162 ? -40.926 59.444 94.446 1.00 25.49 162 SER 3 C 1
ATOM 6638 O O . SER C 1 162 ? -41.849 58.935 93.793 1.00 22.88 162 SER 3 O 1
ATOM 6641 N N . LEU C 1 163 ? -40.515 60.684 94.244 1.00 27.58 163 LEU 3 N 1
ATOM 6642 C CA . LEU C 1 163 ? -41.115 61.516 93.194 1.00 34.80 163 LEU 3 CA 1
ATOM 6643 C C . LEU C 1 163 ? -40.062 61.969 92.147 1.00 36.98 163 LEU 3 C 1
ATOM 6644 O O . LEU C 1 163 ? -38.986 62.495 92.519 1.00 32.82 163 LEU 3 O 1
ATOM 6649 N N . ASN C 1 164 ? -40.359 61.771 90.857 1.00 37.76 164 ASN 3 N 1
ATOM 6650 C CA . ASN C 1 164 ? -39.476 62.261 89.777 1.00 35.54 164 ASN 3 CA 1
ATOM 6651 C C . ASN C 1 164 ? -39.619 63.799 89.766 1.00 38.99 164 ASN 3 C 1
ATOM 6652 O O . ASN C 1 164 ? -40.600 64.348 90.319 1.00 36.47 164 ASN 3 O 1
ATOM 6657 N N . ALA C 1 165 ? -38.645 64.502 89.179 1.00 40.16 165 ALA 3 N 1
ATOM 6658 C CA . ALA C 1 165 ? -38.724 65.962 89.121 1.00 34.71 165 ALA 3 CA 1
ATOM 6659 C C . ALA C 1 165 ? -40.034 66.353 88.441 1.00 35.85 165 ALA 3 C 1
ATOM 6660 O O . ALA C 1 165 ? -40.459 65.713 87.455 1.00 32.49 165 ALA 3 O 1
ATOM 6662 N N . GLY C 1 166 ? -40.719 67.326 89.038 1.00 34.96 166 GLY 3 N 1
ATOM 6663 C CA . GLY C 1 166 ? -41.996 67.791 88.516 1.00 31.46 166 GLY 3 CA 1
ATOM 6664 C C . GLY C 1 166 ? -43.211 66.874 88.641 1.00 33.35 166 GLY 3 C 1
ATOM 6665 O O . GLY C 1 166 ? -44.315 67.301 88.277 1.00 37.71 166 GLY 3 O 1
ATOM 6666 N N . ALA C 1 167 ? -43.040 65.656 89.171 1.00 34.05 167 ALA 3 N 1
ATOM 6667 C CA . ALA C 1 167 ? -44.142 64.680 89.309 1.00 31.81 167 ALA 3 CA 1
ATOM 6668 C C . ALA C 1 167 ? -45.223 64.974 90.378 1.00 36.77 167 ALA 3 C 1
ATOM 6669 O O . ALA C 1 167 ? -45.021 65.752 91.329 1.00 38.11 167 ALA 3 O 1
ATOM 6671 N N . ARG C 1 168 ? -46.389 64.370 90.181 1.00 39.30 168 ARG 3 N 1
ATOM 6672 C CA . ARG C 1 168 ? -47.533 64.529 91.075 1.00 41.14 168 ARG 3 CA 1
ATOM 6673 C C . ARG C 1 168 ? -48.385 63.277 90.950 1.00 40.53 168 ARG 3 C 1
ATOM 6674 O O . ARG C 1 168 ? -48.418 62.642 89.887 1.00 40.24 168 ARG 3 O 1
ATOM 6682 N N . GLY C 1 169 ? -49.011 62.886 92.060 1.00 40.24 169 GLY 3 N 1
ATOM 6683 C CA . GLY C 1 169 ? -49.844 61.693 92.076 1.00 36.39 169 GLY 3 CA 1
ATOM 6684 C C . GLY C 1 169 ? -50.581 61.484 93.382 1.00 36.03 169 GLY 3 C 1
ATOM 6685 O O . GLY C 1 169 ? -50.361 62.188 94.373 1.00 38.26 169 GLY 3 O 1
ATOM 6686 N N . ASP C 1 170 ? -51.526 60.555 93.353 1.00 37.79 170 ASP 3 N 1
ATOM 6687 C CA . ASP C 1 170 ? -52.337 60.223 94.519 1.00 36.82 170 ASP 3 CA 1
ATOM 6688 C C . ASP C 1 170 ? -51.689 59.016 95.176 1.00 39.02 170 ASP 3 C 1
ATOM 6689 O O . ASP C 1 170 ? -51.305 58.055 94.512 1.00 40.20 170 ASP 3 O 1
ATOM 6694 N N . VAL C 1 171 ? -51.675 59.015 96.494 1.00 38.78 171 VAL 3 N 1
ATOM 6695 C CA . VAL C 1 171 ? -51.004 57.968 97.222 1.00 35.46 171 VAL 3 CA 1
ATOM 6696 C C . VAL C 1 171 ? -51.894 57.115 98.160 1.00 35.64 171 VAL 3 C 1
ATOM 6697 O O . VAL C 1 171 ? -51.480 56.049 98.626 1.00 35.51 171 VAL 3 O 1
ATOM 6701 N N . GLN C 1 172 ? -53.155 57.502 98.315 1.00 31.55 172 GLN 3 N 1
ATOM 6702 C CA . GLN C 1 172 ? -54.066 56.794 99.211 1.00 27.41 172 GLN 3 CA 1
ATOM 6703 C C . GLN C 1 172 ? -54.248 55.287 99.122 1.00 27.85 172 GLN 3 C 1
ATOM 6704 O O . GLN C 1 172 ? -54.453 54.658 100.144 1.00 37.46 172 GLN 3 O 1
ATOM 6710 N N . GLN C 1 173 ? -54.212 54.698 97.934 1.00 23.37 173 GLN 3 N 1
ATOM 6711 C CA . GLN C 1 173 ? -54.446 53.263 97.826 1.00 25.54 173 GLN 3 CA 1
ATOM 6712 C C . GLN C 1 173 ? -53.493 52.361 98.572 1.00 23.03 173 GLN 3 C 1
ATOM 6713 O O . GLN C 1 173 ? -53.821 51.196 98.819 1.00 24.97 173 GLN 3 O 1
ATOM 6719 N N . ILE C 1 174 ? -52.328 52.880 98.951 1.00 20.59 174 ILE 3 N 1
ATOM 6720 C CA . ILE C 1 174 ? -51.325 52.071 99.679 1.00 21.16 174 ILE 3 CA 1
ATOM 6721 C C . ILE C 1 174 ? -51.872 51.781 101.092 1.00 25.52 174 ILE 3 C 1
ATOM 6722 O O . ILE C 1 174 ? -51.581 50.734 101.697 1.00 29.14 174 ILE 3 O 1
ATOM 6727 N N . PHE C 1 175 ? -52.710 52.709 101.568 1.00 26.32 175 PHE 3 N 1
ATOM 6728 C CA . PHE C 1 175 ? -53.357 52.652 102.875 1.00 25.52 175 PHE 3 CA 1
ATOM 6729 C C . PHE C 1 175 ? -54.665 51.872 102.919 1.00 31.39 175 PHE 3 C 1
ATOM 6730 O O . PHE C 1 175 ? -55.114 51.484 104.002 1.00 39.64 175 PHE 3 O 1
ATOM 6738 N N . GLN C 1 176 ? -55.297 51.675 101.768 1.00 30.23 176 GLN 3 N 1
ATOM 6739 C CA . GLN C 1 176 ? -56.604 51.019 101.692 1.00 29.17 176 GLN 3 CA 1
ATOM 6740 C C . GLN C 1 176 ? -56.630 49.501 101.754 1.00 31.55 176 GLN 3 C 1
ATOM 6741 O O . GLN C 1 176 ? -55.585 48.852 101.632 1.00 33.63 176 GLN 3 O 1
ATOM 6747 N N . GLY C 1 177 ? -57.790 48.956 102.135 1.00 34.20 177 GLY 3 N 1
ATOM 6748 C CA . GLY C 1 177 ? -57.954 47.511 102.237 1.00 36.78 177 GLY 3 CA 1
ATOM 6749 C C . GLY C 1 177 ? -57.423 46.815 103.483 1.00 42.27 177 GLY 3 C 1
ATOM 6750 O O . GLY C 1 177 ? -57.669 45.627 103.681 1.00 47.06 177 GLY 3 O 1
ATOM 6751 N N . ARG C 1 178 ? -56.663 47.527 104.306 1.00 46.99 178 ARG 3 N 1
ATOM 6752 C CA . ARG C 1 178 ? -56.108 46.963 105.536 1.00 47.16 178 ARG 3 CA 1
ATOM 6753 C C . ARG C 1 178 ? -56.770 47.660 106.704 1.00 48.30 178 ARG 3 C 1
ATOM 6754 O O . ARG C 1 178 ? -56.920 48.902 106.688 1.00 46.42 178 ARG 3 O 1
ATOM 6762 N N . ASN C 1 179 ? -57.135 46.863 107.716 1.00 46.35 179 ASN 3 N 1
ATOM 6763 C CA . ASN C 1 179 ? -57.792 47.355 108.936 1.00 39.11 179 ASN 3 CA 1
ATOM 6764 C C . ASN C 1 179 ? -59.140 47.923 108.504 1.00 47.45 179 ASN 3 C 1
ATOM 6765 O O . ASN C 1 179 ? -59.629 47.631 107.384 1.00 57.52 179 ASN 3 O 1
ATOM 6770 N N . ASP C 1 180 ? -59.773 48.711 109.351 1.00 35.84 180 ASP 3 N 1
ATOM 6771 C CA . ASP C 1 180 ? -61.062 49.243 108.933 1.00 34.22 180 ASP 3 CA 1
ATOM 6772 C C . ASP C 1 180 ? -61.093 50.516 109.737 1.00 31.55 180 ASP 3 C 1
ATOM 6773 O O . ASP C 1 180 ? -61.920 50.705 110.629 1.00 40.48 180 ASP 3 O 1
ATOM 6778 N N . PRO C 1 181 ? -60.148 51.407 109.437 1.00 27.07 181 PRO 3 N 1
ATOM 6779 C CA . PRO C 1 181 ? -60.017 52.673 110.135 1.00 23.38 181 PRO 3 CA 1
ATOM 6780 C C . PRO C 1 181 ? -61.150 53.642 109.962 1.00 22.28 181 PRO 3 C 1
ATOM 6781 O O . PRO C 1 181 ? -61.883 53.582 108.993 1.00 28.99 181 PRO 3 O 1
ATOM 6785 N N . MET C 1 182 ? -61.320 54.476 110.976 1.00 18.48 182 MET 3 N 1
ATOM 6786 C CA . MET C 1 182 ? -62.322 55.514 110.996 1.00 16.94 182 MET 3 CA 1
ATOM 6787 C C . MET C 1 182 ? -61.551 56.803 110.804 1.00 20.24 182 MET 3 C 1
ATOM 6788 O O . MET C 1 182 ? -62.063 57.773 110.239 1.00 24.66 182 MET 3 O 1
ATOM 6793 N N . MET C 1 183 ? -60.325 56.825 111.313 1.00 15.98 183 MET 3 N 1
ATOM 6794 C CA . MET C 1 183 ? -59.490 57.991 111.160 1.00 15.50 183 MET 3 CA 1
ATOM 6795 C C . MET C 1 183 ? -58.036 57.527 111.239 1.00 18.97 183 MET 3 C 1
ATOM 6796 O O . MET C 1 183 ? -57.743 56.554 111.929 1.00 20.30 183 MET 3 O 1
ATOM 6801 N N . ILE C 1 184 ? -57.164 58.150 110.442 1.00 18.68 184 ILE 3 N 1
ATOM 6802 C CA . ILE C 1 184 ? -55.747 57.802 110.388 1.00 14.54 184 ILE 3 CA 1
ATOM 6803 C C . ILE C 1 184 ? -55.022 59.091 110.651 1.00 14.03 184 ILE 3 C 1
ATOM 6804 O O . ILE C 1 184 ? -55.358 60.114 110.057 1.00 16.61 184 ILE 3 O 1
ATOM 6809 N N . TYR C 1 185 ? -54.105 59.068 111.614 1.00 10.27 185 TYR 3 N 1
ATOM 6810 C CA . TYR C 1 185 ? -53.372 60.269 111.966 1.00 16.93 185 TYR 3 CA 1
ATOM 6811 C C . TYR C 1 185 ? -51.960 60.168 111.424 1.00 18.29 185 TYR 3 C 1
ATOM 6812 O O . TYR C 1 185 ? -51.156 59.300 111.793 1.00 13.47 185 TYR 3 O 1
ATOM 6821 N N . LEU C 1 186 ? -51.722 61.069 110.486 1.00 19.52 186 LEU 3 N 1
ATOM 6822 C CA . LEU C 1 186 ? -50.508 61.185 109.722 1.00 16.26 186 LEU 3 CA 1
ATOM 6823 C C . LEU C 1 186 ? -49.610 62.352 110.048 1.00 17.26 186 LEU 3 C 1
ATOM 6824 O O . LEU C 1 186 ? -50.054 63.363 110.584 1.00 22.11 186 LEU 3 O 1
ATOM 6829 N N . VAL C 1 187 ? -48.332 62.182 109.742 1.00 14.73 187 VAL 3 N 1
ATOM 6830 C CA . VAL C 1 187 ? -47.387 63.299 109.766 1.00 21.16 187 VAL 3 CA 1
ATOM 6831 C C . VAL C 1 187 ? -46.403 62.977 108.651 1.00 19.72 187 VAL 3 C 1
ATOM 6832 O O . VAL C 1 187 ? -46.028 61.812 108.483 1.00 19.14 187 VAL 3 O 1
ATOM 6836 N N . TRP C 1 188 ? -46.204 63.943 107.745 1.00 23.67 188 TRP 3 N 1
ATOM 6837 C CA . TRP C 1 188 ? -45.284 63.744 106.600 1.00 20.11 188 TRP 3 CA 1
ATOM 6838 C C . TRP C 1 188 ? -44.033 64.578 106.712 1.00 17.94 188 TRP 3 C 1
ATOM 6839 O O . TRP C 1 188 ? -44.040 65.691 107.252 1.00 14.26 188 TRP 3 O 1
ATOM 6850 N N . ARG C 1 189 ? -42.929 64.001 106.269 1.00 22.82 189 ARG 3 N 1
ATOM 6851 C CA . ARG C 1 189 ? -41.655 64.698 106.321 1.00 20.68 189 ARG 3 CA 1
ATOM 6852 C C . ARG C 1 189 ? -40.909 64.580 104.984 1.00 23.18 189 ARG 3 C 1
ATOM 6853 O O . ARG C 1 189 ? -41.155 63.663 104.175 1.00 24.25 189 ARG 3 O 1
ATOM 6861 N N . ARG C 1 190 ? -40.056 65.557 104.720 1.00 23.22 190 ARG 3 N 1
ATOM 6862 C CA . ARG C 1 190 ? -39.188 65.522 103.537 1.00 22.88 190 ARG 3 CA 1
ATOM 6863 C C . ARG C 1 190 ? -38.000 64.653 103.963 1.00 18.76 190 ARG 3 C 1
ATOM 6864 O O . ARG C 1 190 ? -37.473 64.850 105.077 1.00 18.07 190 ARG 3 O 1
ATOM 6872 N N . ILE C 1 191 ? -37.634 63.645 103.166 1.00 15.93 191 ILE 3 N 1
ATOM 6873 C CA . ILE C 1 191 ? -36.441 62.847 103.500 1.00 19.49 191 ILE 3 CA 1
ATOM 6874 C C . ILE C 1 191 ? -35.294 63.680 102.897 1.00 25.34 191 ILE 3 C 1
ATOM 6875 O O . ILE C 1 191 ? -35.089 63.711 101.679 1.00 26.14 191 ILE 3 O 1
ATOM 6880 N N . GLU C 1 192 ? -34.621 64.430 103.761 1.00 30.18 192 GLU 3 N 1
ATOM 6881 C CA . GLU C 1 192 ? -33.557 65.357 103.390 1.00 33.11 192 GLU 3 CA 1
ATOM 6882 C C . GLU C 1 192 ? -32.321 64.750 102.740 1.00 36.26 192 GLU 3 C 1
ATOM 6883 O O . GLU C 1 192 ? -31.669 65.431 101.957 1.00 46.35 192 GLU 3 O 1
ATOM 6889 N N . ASN C 1 193 ? -31.997 63.493 103.042 1.00 29.23 193 ASN 3 N 1
ATOM 6890 C CA . ASN C 1 193 ? -30.814 62.837 102.475 1.00 27.10 193 ASN 3 CA 1
ATOM 6891 C C . ASN C 1 193 ? -31.176 61.396 102.238 1.00 27.99 193 ASN 3 C 1
ATOM 6892 O O . ASN C 1 193 ? -31.429 60.680 103.203 1.00 31.14 193 ASN 3 O 1
ATOM 6897 N N . PHE C 1 194 ? -31.271 60.988 100.976 1.00 23.69 194 PHE 3 N 1
ATOM 6898 C CA . PHE C 1 194 ? -31.618 59.607 100.639 1.00 21.65 194 PHE 3 CA 1
ATOM 6899 C C . PHE C 1 194 ? -30.641 58.958 99.651 1.00 22.08 194 PHE 3 C 1
ATOM 6900 O O . PHE C 1 194 ? -29.823 59.620 99.046 1.00 27.06 194 PHE 3 O 1
ATOM 6908 N N . ALA C 1 195 ? -30.746 57.652 99.492 1.00 21.23 195 ALA 3 N 1
ATOM 6909 C CA . ALA C 1 195 ? -29.889 56.895 98.618 1.00 16.01 195 ALA 3 CA 1
ATOM 6910 C C . ALA C 1 195 ? -30.539 56.711 97.275 1.00 20.65 195 ALA 3 C 1
ATOM 6911 O O . ALA C 1 195 ? -31.722 56.352 97.203 1.00 19.05 195 ALA 3 O 1
ATOM 6913 N N . MET C 1 196 ? -29.764 56.953 96.213 1.00 22.12 196 MET 3 N 1
ATOM 6914 C CA . MET C 1 196 ? -30.246 56.763 94.847 1.00 15.03 196 MET 3 CA 1
ATOM 6915 C C . MET C 1 196 ? -30.050 55.276 94.548 1.00 15.22 196 MET 3 C 1
ATOM 6916 O O . MET C 1 196 ? -29.312 54.600 95.275 1.00 14.10 196 MET 3 O 1
ATOM 6921 N N . ALA C 1 197 ? -30.694 54.737 93.515 1.00 17.80 197 ALA 3 N 1
ATOM 6922 C CA . ALA C 1 197 ? -30.559 53.293 93.234 1.00 18.23 197 ALA 3 CA 1
ATOM 6923 C C . ALA C 1 197 ? -29.102 52.803 93.185 1.00 23.61 197 ALA 3 C 1
ATOM 6924 O O . ALA C 1 197 ? -28.772 51.663 93.548 1.00 25.94 197 ALA 3 O 1
ATOM 6926 N N . GLN C 1 198 ? -28.238 53.685 92.709 1.00 33.70 198 GLN 3 N 1
ATOM 6927 C CA . GLN C 1 198 ? -26.827 53.405 92.608 1.00 34.30 198 GLN 3 CA 1
ATOM 6928 C C . GLN C 1 198 ? -26.121 53.439 93.948 1.00 29.10 198 GLN 3 C 1
ATOM 6929 O O . GLN C 1 198 ? -25.121 52.792 94.126 1.00 31.48 198 GLN 3 O 1
ATOM 6935 N N . GLY C 1 199 ? -26.607 54.212 94.900 1.00 25.92 199 GLY 3 N 1
ATOM 6936 C CA . GLY C 1 199 ? -25.941 54.205 96.181 1.00 18.70 199 GLY 3 CA 1
ATOM 6937 C C . GLY C 1 199 ? -25.498 55.561 96.623 1.00 19.01 199 GLY 3 C 1
ATOM 6938 O O . GLY C 1 199 ? -25.189 55.753 97.792 1.00 24.99 199 GLY 3 O 1
ATOM 6939 N N . ASN C 1 200 ? -25.559 56.529 95.725 1.00 13.92 200 ASN 3 N 1
ATOM 6940 C CA . ASN C 1 200 ? -25.099 57.873 96.056 1.00 18.02 200 ASN 3 CA 1
ATOM 6941 C C . ASN C 1 200 ? -26.213 58.705 96.696 1.00 20.40 200 ASN 3 C 1
ATOM 6942 O O . ASN C 1 200 ? -27.402 58.538 96.365 1.00 20.64 200 ASN 3 O 1
ATOM 6947 N N . SER C 1 201 ? -25.824 59.596 97.601 1.00 16.07 201 SER 3 N 1
ATOM 6948 C CA . SER C 1 201 ? -26.770 60.462 98.277 1.00 17.28 201 SER 3 CA 1
ATOM 6949 C C . SER C 1 201 ? -27.408 61.493 97.367 1.00 25.91 201 SER 3 C 1
ATOM 6950 O O . SER C 1 201 ? -26.804 61.971 96.429 1.00 33.95 201 SER 3 O 1
ATOM 6953 N N . GLN C 1 202 ? -28.615 61.897 97.717 1.00 33.46 202 GLN 3 N 1
ATOM 6954 C CA . GLN C 1 202 ? -29.357 62.896 96.977 1.00 36.85 202 GLN 3 CA 1
ATOM 6955 C C . GLN C 1 202 ? -30.176 63.677 98.035 1.00 35.93 202 GLN 3 C 1
ATOM 6956 O O . GLN C 1 202 ? -30.473 63.155 99.112 1.00 34.89 202 GLN 3 O 1
ATOM 6962 N N . GLN C 1 203 ? -30.472 64.941 97.759 1.00 37.09 203 GLN 3 N 1
ATOM 6963 C CA . GLN C 1 203 ? -31.234 65.784 98.680 1.00 36.39 203 GLN 3 CA 1
ATOM 6964 C C . 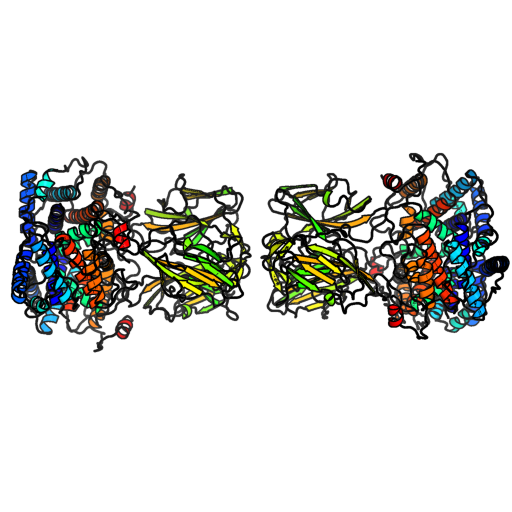GLN C 1 203 ? -32.625 66.043 98.144 1.00 37.35 203 GLN 3 C 1
ATOM 6965 O O . GLN C 1 203 ? -32.849 66.011 96.926 1.00 45.39 203 GLN 3 O 1
ATOM 6971 N N . THR C 1 204 ? -33.550 66.331 99.049 1.00 33.34 204 THR 3 N 1
ATOM 6972 C CA . THR C 1 204 ? -34.899 66.687 98.652 1.00 28.17 204 THR 3 CA 1
ATOM 6973 C C . THR C 1 204 ? -34.963 68.198 98.841 1.00 31.82 204 THR 3 C 1
ATOM 6974 O O . THR C 1 204 ? -34.619 68.707 99.916 1.00 31.86 204 THR 3 O 1
ATOM 6978 N N . GLN C 1 205 ? -35.249 68.916 97.755 1.00 38.67 205 GLN 3 N 1
ATOM 6979 C CA . GLN C 1 205 ? -35.324 70.386 97.804 1.00 45.27 205 GLN 3 CA 1
ATOM 6980 C C . GLN C 1 205 ? -36.632 70.797 98.468 1.00 42.35 205 GLN 3 C 1
ATOM 6981 O O . GLN C 1 205 ? -37.633 70.091 98.350 1.00 42.62 205 GLN 3 O 1
ATOM 6987 N N . ALA C 1 206 ? -36.646 71.935 99.150 1.00 39.31 206 ALA 3 N 1
ATOM 6988 C CA . ALA C 1 206 ? -37.897 72.395 99.754 1.00 35.16 206 ALA 3 CA 1
ATOM 6989 C C . ALA C 1 206 ? -38.843 72.732 98.601 1.00 33.18 206 ALA 3 C 1
ATOM 6990 O O . ALA C 1 206 ? -38.400 73.096 97.516 1.00 35.88 206 ALA 3 O 1
ATOM 6992 N N . GLY C 1 207 ? -40.142 72.578 98.806 1.00 33.33 207 GLY 3 N 1
ATOM 6993 C CA . GLY C 1 207 ? -41.057 72.916 97.731 1.00 28.64 207 GLY 3 CA 1
ATOM 6994 C C . GLY C 1 207 ? -42.054 71.821 97.476 1.00 31.93 207 GLY 3 C 1
ATOM 6995 O O . GLY C 1 207 ? -43.073 72.052 96.821 1.00 32.70 207 GLY 3 O 1
ATOM 6996 N N . VAL C 1 208 ? -41.741 70.623 97.966 1.00 36.08 208 VAL 3 N 1
ATOM 6997 C CA . VAL C 1 208 ? -42.623 69.467 97.825 1.00 34.33 208 VAL 3 CA 1
ATOM 6998 C C . VAL C 1 208 ? -43.859 69.731 98.665 1.00 34.65 208 VAL 3 C 1
ATOM 6999 O O . VAL C 1 208 ? -43.771 70.353 99.738 1.00 36.97 208 VAL 3 O 1
ATOM 7003 N N . THR C 1 209 ? -45.007 69.278 98.181 1.00 31.75 209 THR 3 N 1
ATOM 7004 C CA . THR C 1 209 ? -46.245 69.464 98.918 1.00 31.19 209 THR 3 CA 1
ATOM 7005 C C . THR C 1 209 ? -47.062 68.187 99.023 1.00 31.85 209 THR 3 C 1
ATOM 7006 O O . THR C 1 209 ? -46.964 67.293 98.177 1.00 31.25 209 THR 3 O 1
ATOM 7010 N N . VAL C 1 210 ? -47.823 68.108 100.113 1.00 35.52 210 VAL 3 N 1
ATOM 7011 C CA . VAL C 1 210 ? -48.742 67.001 100.391 1.00 29.81 210 VAL 3 CA 1
ATOM 7012 C C . VAL C 1 210 ? -50.079 67.701 100.659 1.00 26.48 210 VAL 3 C 1
ATOM 7013 O O . VAL C 1 210 ? -50.128 68.753 101.310 1.00 28.25 210 VAL 3 O 1
ATOM 7017 N N . SER C 1 211 ? -51.142 67.209 100.050 1.00 24.15 211 SER 3 N 1
ATOM 7018 C CA . SER C 1 211 ? -52.434 67.826 100.262 1.00 27.51 211 SER 3 CA 1
ATOM 7019 C C . SER C 1 211 ? -53.445 66.714 100.517 1.00 29.68 211 SER 3 C 1
ATOM 7020 O O . SER C 1 211 ? -53.308 65.582 99.989 1.00 25.10 211 SER 3 O 1
ATOM 7023 N N . VAL C 1 212 ? -54.404 67.010 101.391 1.00 30.21 212 VAL 3 N 1
ATOM 7024 C CA . VAL C 1 212 ? -55.431 66.040 101.746 1.00 33.87 212 VAL 3 CA 1
ATOM 7025 C C . VAL C 1 212 ? -56.765 66.600 101.319 1.00 34.42 212 VAL 3 C 1
ATOM 7026 O O . VAL C 1 212 ? -57.134 67.691 101.740 1.00 33.81 212 VAL 3 O 1
ATOM 7030 N N . GLY C 1 213 ? -57.471 65.870 100.457 1.00 35.92 213 GLY 3 N 1
ATOM 7031 C CA . GLY C 1 213 ? -58.753 66.345 99.957 1.00 37.52 213 GLY 3 CA 1
ATOM 7032 C C . GLY C 1 213 ? -58.664 67.734 99.316 1.00 40.98 213 GLY 3 C 1
ATOM 7033 O O . GLY C 1 213 ? -59.572 68.553 99.466 1.00 45.60 213 GLY 3 O 1
ATOM 7034 N N . GLY C 1 214 ? -57.547 68.028 98.653 1.00 38.00 214 GLY 3 N 1
ATOM 7035 C CA . GLY C 1 214 ? -57.392 69.321 98.011 1.00 33.96 214 GLY 3 CA 1
ATOM 7036 C C . GLY C 1 214 ? -56.770 70.415 98.855 1.00 36.71 214 GLY 3 C 1
ATOM 7037 O O . GLY C 1 214 ? -56.312 71.422 98.318 1.00 44.47 214 GLY 3 O 1
ATOM 7038 N N . VAL C 1 215 ? -56.774 70.263 100.170 1.00 36.38 215 VAL 3 N 1
ATOM 7039 C CA . VAL C 1 215 ? -56.175 71.283 101.024 1.00 35.37 215 VAL 3 CA 1
ATOM 7040 C C . VAL C 1 215 ? -54.708 70.956 101.387 1.00 32.31 215 VAL 3 C 1
ATOM 7041 O O . VAL C 1 215 ? -54.321 69.811 101.622 1.00 33.09 215 VAL 3 O 1
ATOM 7045 N N . ASP C 1 216 ? -53.889 71.988 101.417 1.00 31.25 216 ASP 3 N 1
ATOM 7046 C CA . ASP C 1 216 ? -52.476 71.819 101.679 1.00 36.76 216 ASP 3 CA 1
ATOM 7047 C C . ASP C 1 216 ? -52.114 71.607 103.120 1.00 34.51 216 ASP 3 C 1
ATOM 7048 O O . ASP C 1 216 ? -52.450 72.431 103.968 1.00 40.33 216 ASP 3 O 1
ATOM 7053 N N . MET C 1 217 ? -51.345 70.556 103.387 1.00 30.73 217 MET 3 N 1
ATOM 7054 C CA . MET C 1 217 ? -50.922 70.244 104.747 1.00 25.84 217 MET 3 CA 1
ATOM 7055 C C . MET C 1 217 ? -49.423 70.426 104.988 1.00 28.02 217 MET 3 C 1
ATOM 7056 O O . MET C 1 217 ? -48.605 69.963 104.202 1.00 33.43 217 MET 3 O 1
ATOM 7061 N N . ARG C 1 218 ? -49.070 71.116 106.070 1.00 29.92 218 ARG 3 N 1
ATOM 7062 C CA . ARG C 1 218 ? -47.679 71.334 106.448 1.00 32.18 218 ARG 3 CA 1
ATOM 7063 C C . ARG C 1 218 ? -47.013 70.043 106.891 1.00 32.40 218 ARG 3 C 1
ATOM 7064 O O . ARG C 1 218 ? -47.662 69.112 107.368 1.00 38.44 218 ARG 3 O 1
ATOM 7072 N N . ALA C 1 219 ? -45.698 70.004 106.795 1.00 31.84 219 ALA 3 N 1
ATOM 7073 C CA . ALA C 1 219 ? -44.978 68.822 107.213 1.00 25.51 219 ALA 3 CA 1
ATOM 7074 C C . ALA C 1 219 ? -44.766 68.962 108.700 1.00 25.30 219 ALA 3 C 1
ATOM 7075 O O . ALA C 1 219 ? -44.780 70.082 109.228 1.00 23.76 219 ALA 3 O 1
ATOM 7077 N N . GLY C 1 220 ? -44.586 67.824 109.367 1.00 24.81 220 GLY 3 N 1
ATOM 7078 C CA . GLY C 1 220 ? -44.329 67.798 110.799 1.00 22.15 220 GLY 3 CA 1
ATOM 7079 C C . GLY C 1 220 ? -45.436 68.190 111.753 1.00 20.54 220 GLY 3 C 1
ATOM 7080 O O . GLY C 1 220 ? -45.161 68.581 112.874 1.00 24.14 220 GLY 3 O 1
ATOM 7081 N N . ARG C 1 221 ? -46.678 68.054 111.318 1.00 22.30 221 ARG 3 N 1
ATOM 7082 C CA . ARG C 1 221 ? -47.845 68.383 112.106 1.00 25.34 221 ARG 3 CA 1
ATOM 7083 C C . ARG C 1 221 ? -48.803 67.230 111.862 1.00 29.99 221 ARG 3 C 1
ATOM 7084 O O . ARG C 1 221 ? -48.886 66.707 110.727 1.00 34.71 221 ARG 3 O 1
ATOM 7092 N N . ILE C 1 222 ? -49.503 66.819 112.920 1.00 30.16 222 ILE 3 N 1
ATOM 7093 C CA . ILE C 1 222 ? -50.473 65.724 112.821 1.00 25.78 222 ILE 3 CA 1
ATOM 7094 C C . ILE C 1 222 ? -51.661 66.092 111.954 1.00 22.53 222 ILE 3 C 1
ATOM 7095 O O . ILE C 1 222 ? -52.251 67.159 112.108 1.00 24.52 222 ILE 3 O 1
ATOM 7100 N N . ILE C 1 223 ? -52.034 65.165 111.090 1.00 19.05 223 ILE 3 N 1
ATOM 7101 C CA . ILE C 1 223 ? -53.130 65.346 110.188 1.00 16.27 223 ILE 3 CA 1
ATOM 7102 C C . ILE C 1 223 ? -54.172 64.269 110.457 1.00 19.90 223 ILE 3 C 1
ATOM 7103 O O . ILE C 1 223 ? -53.867 63.076 110.512 1.00 21.13 223 ILE 3 O 1
ATOM 7108 N N . ALA C 1 224 ? -55.413 64.700 110.593 1.00 20.33 224 ALA 3 N 1
ATOM 7109 C CA . ALA C 1 224 ? -56.514 63.788 110.799 1.00 18.03 224 ALA 3 CA 1
ATOM 7110 C C . ALA C 1 224 ? -57.064 63.460 109.419 1.00 16.59 224 ALA 3 C 1
ATOM 7111 O O . ALA C 1 224 ? -57.708 64.288 108.780 1.00 21.73 224 ALA 3 O 1
ATOM 7113 N N . TRP C 1 225 ? -56.809 62.259 108.947 1.00 15.37 225 TRP 3 N 1
ATOM 7114 C CA . TRP C 1 225 ? -57.263 61.880 107.623 1.00 13.99 225 TRP 3 CA 1
ATOM 7115 C C . TRP C 1 225 ? -58.277 60.752 107.712 1.00 20.92 225 TRP 3 C 1
ATOM 7116 O O . TRP C 1 225 ? -58.030 59.729 108.355 1.00 22.16 225 TRP 3 O 1
ATOM 7127 N N . ASP C 1 226 ? -59.391 60.912 107.011 1.00 23.49 226 ASP 3 N 1
ATOM 7128 C CA . ASP C 1 226 ? -60.447 59.904 106.996 1.00 21.99 226 ASP 3 CA 1
ATOM 7129 C C . ASP C 1 226 ? -60.158 58.668 106.212 1.00 24.71 226 ASP 3 C 1
ATOM 7130 O O . ASP C 1 226 ? -60.982 57.770 106.177 1.00 26.98 226 ASP 3 O 1
ATOM 7135 N N . GLY C 1 227 ? -59.036 58.632 105.513 1.00 30.66 227 GLY 3 N 1
ATOM 7136 C CA . GLY C 1 227 ? -58.698 57.444 104.740 1.00 28.88 227 GLY 3 CA 1
ATOM 7137 C C . GLY C 1 227 ? -59.374 57.351 103.385 1.00 32.04 227 GLY 3 C 1
ATOM 7138 O O . GLY C 1 227 ? -59.095 56.416 102.637 1.00 33.57 227 GLY 3 O 1
ATOM 7139 N N . GLN C 1 228 ? -60.263 58.297 103.067 1.00 34.57 228 GLN 3 N 1
ATOM 7140 C CA . GLN C 1 228 ? -60.978 58.291 101.782 1.00 37.42 228 GLN 3 CA 1
ATOM 7141 C C . GLN C 1 228 ? -60.504 59.435 100.882 1.00 35.66 228 GLN 3 C 1
ATOM 7142 O O . GLN C 1 228 ? -60.199 59.220 99.702 1.00 34.24 228 GLN 3 O 1
ATOM 7148 N N . ALA C 1 229 ? -60.454 60.641 101.447 1.00 31.13 229 ALA 3 N 1
ATOM 7149 C CA . ALA C 1 229 ? -60.028 61.836 100.716 1.00 28.81 229 ALA 3 CA 1
ATOM 7150 C C . ALA C 1 229 ? -58.679 61.589 100.065 1.00 34.96 229 ALA 3 C 1
ATOM 7151 O O . ALA C 1 229 ? -57.826 60.916 100.641 1.00 34.23 229 ALA 3 O 1
ATOM 7153 N N . ALA C 1 230 ? -58.468 62.179 98.893 1.00 41.35 230 ALA 3 N 1
ATOM 7154 C CA . ALA C 1 230 ? -57.215 61.997 98.157 1.00 35.44 230 ALA 3 CA 1
ATOM 7155 C C . ALA C 1 230 ? -55.986 62.564 98.853 1.00 30.00 230 ALA 3 C 1
ATOM 7156 O O . ALA C 1 230 ? -55.970 63.713 99.336 1.00 29.29 230 ALA 3 O 1
ATOM 7158 N N . LEU C 1 231 ? -54.960 61.728 98.892 1.00 25.49 231 LEU 3 N 1
ATOM 7159 C CA . LEU C 1 231 ? -53.680 62.051 99.512 1.00 27.33 231 LEU 3 CA 1
ATOM 7160 C C . LEU C 1 231 ? -52.773 62.316 98.322 1.00 27.33 231 LEU 3 C 1
ATOM 7161 O O . LEU C 1 231 ? -52.254 61.383 97.691 1.00 26.01 231 LEU 3 O 1
ATOM 7166 N N . HIS C 1 232 ? -52.590 63.595 98.030 1.00 26.45 232 HIS 3 N 1
ATOM 7167 C CA . HIS C 1 232 ? -51.854 64.024 96.862 1.00 26.05 232 HIS 3 CA 1
ATOM 7168 C C . HIS C 1 232 ? -50.466 64.621 97.087 1.00 28.02 232 HIS 3 C 1
ATOM 7169 O O . HIS C 1 232 ? -50.313 65.675 97.715 1.00 28.94 232 HIS 3 O 1
ATOM 7176 N N . VAL C 1 233 ? -49.448 63.959 96.544 1.00 30.86 233 VAL 3 N 1
ATOM 7177 C CA . VAL C 1 233 ? -48.081 64.458 96.670 1.00 30.49 233 VAL 3 CA 1
ATOM 7178 C C . VAL C 1 233 ? -47.656 65.148 95.363 1.00 29.13 233 VAL 3 C 1
ATOM 7179 O O . VAL C 1 233 ? -47.968 64.681 94.267 1.00 29.39 233 VAL 3 O 1
ATOM 7183 N N . HIS C 1 234 ? -46.984 66.285 95.490 1.00 28.24 234 HIS 3 N 1
ATOM 7184 C CA . HIS C 1 234 ? -46.530 67.053 94.341 1.00 32.76 234 HIS 3 CA 1
ATOM 7185 C C . HIS C 1 234 ? -45.088 67.555 94.528 1.00 33.08 234 HIS 3 C 1
ATOM 7186 O O . HIS C 1 234 ? -44.766 68.208 95.535 1.00 29.56 234 HIS 3 O 1
ATOM 7193 N N . ASN C 1 235 ? -44.226 67.202 93.567 1.00 33.22 235 ASN 3 N 1
ATOM 7194 C CA . ASN C 1 235 ? -42.822 67.632 93.542 1.00 30.33 235 ASN 3 CA 1
ATOM 7195 C C . ASN C 1 235 ? -42.659 68.693 92.449 1.00 32.48 235 ASN 3 C 1
ATOM 7196 O O . ASN C 1 235 ? -42.487 68.355 91.288 1.00 36.69 235 ASN 3 O 1
ATOM 7201 N N . PRO C 1 236 ? -42.791 69.983 92.787 1.00 33.96 236 PRO 3 N 1
ATOM 7202 C CA . PRO C 1 236 ? -42.649 71.038 91.777 1.00 38.45 236 PRO 3 CA 1
ATOM 7203 C C . PRO C 1 236 ? -41.178 71.329 91.473 1.00 44.56 236 PRO 3 C 1
ATOM 7204 O O . PRO C 1 236 ? -40.841 72.160 90.635 1.00 48.84 236 PRO 3 O 1
ATOM 7208 N N . THR C 1 237 ? -40.327 70.656 92.227 1.00 44.55 237 THR 3 N 1
ATOM 7209 C CA . THR C 1 237 ? -38.895 70.755 92.161 1.00 37.28 237 THR 3 CA 1
ATOM 7210 C C . THR C 1 237 ? -38.297 70.127 90.898 1.00 44.19 237 THR 3 C 1
ATOM 7211 O O . THR C 1 237 ? -38.929 69.271 90.229 1.00 37.60 237 THR 3 O 1
ATOM 7215 N N . GLN C 1 238 ? -37.102 70.604 90.533 1.00 53.87 238 GLN 3 N 1
ATOM 7216 C CA . GLN C 1 238 ? -36.409 70.115 89.337 1.00 57.54 238 GLN 3 CA 1
ATOM 7217 C C . GLN C 1 238 ? -35.431 68.969 89.582 1.00 55.85 238 GLN 3 C 1
ATOM 7218 O O . GLN C 1 238 ? -34.618 68.650 88.732 1.00 56.68 238 GLN 3 O 1
ATOM 7224 N N . GLN C 1 239 ? -35.605 68.285 90.708 1.00 56.54 239 GLN 3 N 1
ATOM 7225 C CA . GLN C 1 239 ? -34.765 67.168 91.125 1.00 52.41 239 GLN 3 CA 1
ATOM 7226 C C . GLN C 1 239 ? -35.648 66.094 91.726 1.00 45.78 239 GLN 3 C 1
ATOM 7227 O O . GLN C 1 239 ? -36.803 66.364 92.066 1.00 43.42 239 GLN 3 O 1
ATOM 7233 N N . ASN C 1 240 ? -35.099 64.895 91.910 1.00 43.40 240 ASN 3 N 1
ATOM 7234 C CA . ASN C 1 240 ? -35.871 63.824 92.545 1.00 42.60 240 ASN 3 CA 1
ATOM 7235 C C . ASN C 1 240 ? -36.118 64.208 94.011 1.00 42.49 240 ASN 3 C 1
ATOM 7236 O O . ASN C 1 240 ? -35.296 64.906 94.651 1.00 39.65 240 ASN 3 O 1
ATOM 7241 N N . ALA C 1 241 ? -37.239 63.721 94.537 1.00 39.08 241 ALA 3 N 1
ATOM 7242 C CA . ALA C 1 241 ? -37.627 63.984 95.911 1.00 33.07 241 ALA 3 CA 1
ATOM 7243 C C . ALA C 1 241 ? -38.166 62.732 96.583 1.00 30.53 241 ALA 3 C 1
ATOM 7244 O O . ALA C 1 241 ? -38.620 61.789 95.914 1.00 27.32 241 ALA 3 O 1
ATOM 7246 N N . MET C 1 242 ? -38.043 62.699 97.908 1.00 28.87 242 MET 3 N 1
ATOM 7247 C CA . MET C 1 242 ? -38.587 61.603 98.713 1.00 25.91 242 MET 3 CA 1
ATOM 7248 C C . MET C 1 242 ? -39.314 62.150 99.938 1.00 29.76 242 MET 3 C 1
ATOM 7249 O O . MET C 1 242 ? -38.832 63.105 100.581 1.00 32.45 242 MET 3 O 1
ATOM 7254 N N . VAL C 1 243 ? -40.511 61.640 100.217 1.00 26.94 243 VAL 3 N 1
ATOM 7255 C CA . VAL C 1 243 ? -41.204 62.084 101.430 1.00 25.04 243 VAL 3 CA 1
ATOM 7256 C C . VAL C 1 243 ? -41.571 60.866 102.244 1.00 23.13 243 VAL 3 C 1
ATOM 7257 O O . VAL C 1 243 ? -41.768 59.779 101.652 1.00 19.80 243 VAL 3 O 1
ATOM 7261 N N . GLN C 1 244 ? -41.508 60.984 103.581 1.00 22.17 244 GLN 3 N 1
ATOM 7262 C CA . GLN C 1 244 ? -41.990 59.869 104.422 1.00 19.13 244 GLN 3 CA 1
ATOM 7263 C C . GLN C 1 244 ? -43.311 60.280 105.017 1.00 15.77 244 GLN 3 C 1
ATOM 7264 O O . GLN C 1 244 ? -43.551 61.470 105.274 1.00 13.13 244 GLN 3 O 1
ATOM 7270 N N . ILE C 1 245 ? -44.220 59.322 105.078 1.00 16.08 245 ILE 3 N 1
ATOM 7271 C CA . ILE C 1 245 ? -45.530 59.565 105.670 1.00 18.06 245 ILE 3 CA 1
ATOM 7272 C C . ILE C 1 245 ? -45.711 58.531 106.753 1.00 15.93 245 ILE 3 C 1
ATOM 7273 O O . ILE C 1 245 ? -45.656 57.315 106.499 1.00 16.23 245 ILE 3 O 1
ATOM 7278 N N . GLN C 1 246 ? -45.776 59.035 107.981 1.00 16.18 246 GLN 3 N 1
ATOM 7279 C CA . GLN C 1 246 ? -45.928 58.207 109.175 1.00 16.42 246 GLN 3 CA 1
ATOM 7280 C C . GLN C 1 246 ? -47.353 58.138 109.705 1.00 19.63 246 GLN 3 C 1
ATOM 7281 O O . GLN C 1 246 ? -48.012 59.185 109.832 1.00 19.76 246 GLN 3 O 1
ATOM 7287 N N . VAL C 1 247 ? -47.831 56.921 109.989 1.00 18.45 247 VAL 3 N 1
ATOM 7288 C CA . VAL C 1 247 ? -49.152 56.750 110.604 1.00 20.67 247 VAL 3 CA 1
ATOM 7289 C C . VAL C 1 247 ? -48.850 56.714 112.114 1.00 19.35 247 VAL 3 C 1
ATOM 7290 O O . VAL C 1 247 ? -48.464 55.662 112.668 1.00 24.18 247 VAL 3 O 1
ATOM 7294 N N . VAL C 1 248 ? -48.975 57.875 112.761 1.00 12.73 248 VAL 3 N 1
ATOM 7295 C CA . VAL C 1 248 ? -48.692 57.966 114.182 1.00 15.29 248 VAL 3 CA 1
ATOM 7296 C C . VAL C 1 248 ? -49.619 57.106 115.059 1.00 19.72 248 VAL 3 C 1
ATOM 7297 O O . VAL C 1 248 ? -49.170 56.522 116.047 1.00 19.53 248 VAL 3 O 1
ATOM 7301 N N . PHE C 1 249 ? -50.884 56.981 114.653 1.00 17.07 249 PHE 3 N 1
ATOM 7302 C CA . PHE C 1 249 ? -51.865 56.096 115.288 1.00 11.98 249 PHE 3 CA 1
ATOM 7303 C C . PHE C 1 249 ? -53.141 56.204 114.504 1.00 13.84 249 PHE 3 C 1
ATOM 7304 O O . PHE C 1 249 ? -53.342 57.167 113.765 1.00 16.90 249 PHE 3 O 1
ATOM 7312 N N . TYR C 1 250 ? -53.986 55.192 114.617 1.00 16.08 250 TYR 3 N 1
ATOM 7313 C CA . TYR C 1 250 ? -55.267 55.212 113.919 1.00 20.03 250 TYR 3 CA 1
ATOM 7314 C C . TYR C 1 250 ? -56.365 54.700 114.864 1.00 21.45 250 TYR 3 C 1
ATOM 7315 O O . TYR C 1 250 ? -56.049 54.081 115.890 1.00 16.83 250 TYR 3 O 1
ATOM 7324 N N . ILE C 1 251 ? -57.634 54.968 114.538 1.00 17.23 251 ILE 3 N 1
ATOM 7325 C CA . ILE C 1 251 ? -58.741 54.502 115.370 1.00 15.46 251 ILE 3 CA 1
ATOM 7326 C C . ILE C 1 251 ? -59.724 53.644 114.575 1.00 16.03 251 ILE 3 C 1
ATOM 7327 O O . ILE C 1 251 ? -60.033 53.937 113.425 1.00 17.00 251 ILE 3 O 1
ATOM 7332 N N . SER C 1 252 ? -60.188 52.561 115.179 1.00 16.54 252 SER 3 N 1
ATOM 7333 C CA . SER C 1 252 ? -61.163 51.724 114.522 1.00 15.27 252 SER 3 CA 1
ATOM 7334 C C . SER C 1 252 ? -62.148 51.237 115.591 1.00 16.60 252 SER 3 C 1
ATOM 7335 O O . SER C 1 252 ? -62.061 51.667 116.743 1.00 15.21 252 SER 3 O 1
ATOM 7338 N N . MET C 1 253 ? -63.124 50.425 115.182 1.00 18.08 253 MET 3 N 1
ATOM 7339 C CA . MET C 1 253 ? -64.104 49.865 116.104 1.00 12.67 253 MET 3 CA 1
ATOM 7340 C C . MET C 1 253 ? -63.745 48.462 116.608 1.00 16.69 253 MET 3 C 1
ATOM 7341 O O . MET C 1 253 ? -64.605 47.684 117.015 1.00 22.03 253 MET 3 O 1
ATOM 7346 N N . ASP C 1 254 ? -62.459 48.134 116.590 1.00 12.46 254 ASP 3 N 1
ATOM 7347 C CA . ASP C 1 254 ? -62.047 46.852 117.119 1.00 13.96 254 ASP 3 CA 1
ATOM 7348 C C . ASP C 1 254 ? -61.788 47.155 118.597 1.00 14.97 254 ASP 3 C 1
ATOM 7349 O O . ASP C 1 254 ? -61.342 48.252 118.948 1.00 17.83 254 ASP 3 O 1
ATOM 7354 N N . LYS C 1 255 ? -62.135 46.215 119.465 1.00 13.20 255 LYS 3 N 1
ATOM 7355 C CA . LYS C 1 255 ? -61.973 46.419 120.884 1.00 12.16 255 LYS 3 CA 1
ATOM 7356 C C . LYS C 1 255 ? -60.529 46.332 121.280 1.00 17.27 255 LYS 3 C 1
ATOM 7357 O O . LYS C 1 255 ? -59.774 45.519 120.714 1.00 22.15 255 LYS 3 O 1
ATOM 7363 N N . THR C 1 256 ? -60.136 47.221 122.193 1.00 16.93 256 THR 3 N 1
ATOM 7364 C CA . THR C 1 256 ? -58.784 47.226 122.706 1.00 13.12 256 THR 3 CA 1
ATOM 7365 C C . THR C 1 256 ? -58.859 46.882 124.193 1.00 16.69 256 THR 3 C 1
ATOM 7366 O O . THR C 1 256 ? -59.928 46.592 124.723 1.00 14.75 256 THR 3 O 1
ATOM 7370 N N . LEU C 1 257 ? -57.712 46.863 124.849 1.00 18.81 257 LEU 3 N 1
ATOM 7371 C CA . LEU C 1 257 ? -57.630 46.551 126.268 1.00 11.25 257 LEU 3 CA 1
ATOM 7372 C C . LEU C 1 257 ? -58.120 47.712 127.150 1.00 11.47 257 LEU 3 C 1
ATOM 7373 O O . LEU C 1 257 ? -58.049 47.636 128.362 1.00 15.82 257 LEU 3 O 1
ATOM 7378 N N . ASN C 1 258 ? -58.531 48.816 126.539 1.00 9.24 258 ASN 3 N 1
ATOM 7379 C CA . ASN C 1 258 ? -59.034 49.955 127.290 1.00 10.69 258 ASN 3 CA 1
ATOM 7380 C C . ASN C 1 258 ? -60.546 50.030 127.171 1.00 13.28 258 ASN 3 C 1
ATOM 7381 O O . ASN C 1 258 ? -61.091 51.098 127.318 1.00 17.16 258 ASN 3 O 1
ATOM 7386 N N . GLN C 1 259 ? -61.214 48.929 126.839 1.00 10.61 259 GLN 3 N 1
ATOM 7387 C CA . GLN C 1 259 ? -62.676 48.926 126.706 1.00 7.80 259 GLN 3 CA 1
ATOM 7388 C C . GLN C 1 259 ? -63.377 48.941 128.069 1.00 12.11 259 GLN 3 C 1
ATOM 7389 O O . GLN C 1 259 ? -64.509 49.419 128.214 1.00 13.24 259 GLN 3 O 1
ATOM 7395 N N . TYR C 1 260 ? -62.657 48.458 129.073 1.00 13.39 260 TYR 3 N 1
ATOM 7396 C CA . TYR C 1 260 ? -63.153 48.367 130.422 1.00 10.27 260 TYR 3 CA 1
ATOM 7397 C C . TYR C 1 260 ? -62.025 48.865 131.324 1.00 13.25 260 TYR 3 C 1
ATOM 7398 O O . TYR C 1 260 ? -60.890 48.463 131.147 1.00 15.04 260 TYR 3 O 1
ATOM 7407 N N . PRO C 1 261 ? -62.335 49.705 132.338 1.00 13.94 261 PRO 3 N 1
ATOM 7408 C CA . PRO C 1 261 ? -61.296 50.223 133.233 1.00 8.39 261 PRO 3 CA 1
ATOM 7409 C C . PRO C 1 261 ? -60.372 49.186 133.826 1.00 9.00 261 PRO 3 C 1
ATOM 7410 O O . PRO C 1 261 ? -60.806 48.261 134.485 1.00 16.29 261 PRO 3 O 1
ATOM 7414 N N . ALA C 1 262 ? -59.077 49.392 133.592 1.00 9.95 262 ALA 3 N 1
ATOM 7415 C CA . ALA C 1 262 ? -58.002 48.522 134.038 1.00 4.11 262 ALA 3 CA 1
ATOM 7416 C C . ALA C 1 262 ? -58.124 47.054 133.676 1.00 5.21 262 ALA 3 C 1
ATOM 7417 O O . ALA C 1 262 ? -57.546 46.186 134.371 1.00 11.18 262 ALA 3 O 1
ATOM 7419 N N . LEU C 1 263 ? -58.710 46.785 132.502 1.00 5.09 263 LEU 3 N 1
ATOM 7420 C CA . LEU C 1 263 ? -58.858 45.401 132.021 1.00 7.96 263 LEU 3 CA 1
ATOM 7421 C C . LEU C 1 263 ? -57.510 44.650 132.072 1.00 13.42 263 LEU 3 C 1
ATOM 7422 O O . LEU C 1 263 ? -57.436 43.483 132.478 1.00 16.14 263 LEU 3 O 1
ATOM 7427 N N . THR C 1 264 ? -56.435 45.346 131.698 1.00 12.32 264 THR 3 N 1
ATOM 7428 C CA . THR C 1 264 ? -55.117 44.743 131.696 1.00 10.77 264 THR 3 CA 1
ATOM 7429 C C . THR C 1 264 ? -54.710 44.258 133.085 1.00 7.94 264 THR 3 C 1
ATOM 7430 O O . THR C 1 264 ? -54.225 43.145 133.243 1.00 8.83 264 THR 3 O 1
ATOM 7434 N N . ALA C 1 265 ? -54.927 45.085 134.102 1.00 7.47 265 ALA 3 N 1
ATOM 7435 C CA . ALA C 1 265 ? -54.569 44.709 135.458 1.00 2.13 265 ALA 3 CA 1
ATOM 7436 C C . ALA C 1 265 ? -55.385 43.494 135.913 1.00 5.59 265 ALA 3 C 1
ATOM 7437 O O . ALA C 1 265 ? -54.880 42.658 136.681 1.00 14.57 265 ALA 3 O 1
ATOM 7439 N N . GLU C 1 266 ? -56.638 43.379 135.443 1.00 2.14 266 GLU 3 N 1
ATOM 7440 C CA . GLU C 1 266 ? -57.480 42.223 135.804 1.00 2.48 266 GLU 3 CA 1
ATOM 7441 C C . GLU C 1 266 ? -56.946 40.961 135.138 1.00 9.65 266 GLU 3 C 1
ATOM 7442 O O . GLU C 1 266 ? -56.830 39.893 135.771 1.00 13.30 266 GLU 3 O 1
ATOM 7448 N N . ILE C 1 267 ? -56.673 41.075 133.840 1.00 10.00 267 ILE 3 N 1
ATOM 7449 C CA . ILE C 1 267 ? -56.096 39.980 133.082 1.00 10.26 267 ILE 3 CA 1
ATOM 7450 C C . ILE C 1 267 ? -54.801 39.527 133.758 1.00 9.74 267 ILE 3 C 1
ATOM 7451 O O . ILE C 1 267 ? -54.580 38.330 133.967 1.00 13.65 267 ILE 3 O 1
ATOM 7456 N N . PHE C 1 268 ? -53.952 40.478 134.127 1.00 7.00 268 PHE 3 N 1
ATOM 7457 C CA . PHE C 1 268 ? -52.696 40.135 134.802 1.00 9.79 268 PHE 3 CA 1
ATOM 7458 C C . PHE C 1 268 ? -52.927 39.334 136.088 1.00 11.64 268 PHE 3 C 1
ATOM 7459 O O . PHE C 1 268 ? -52.198 38.392 136.388 1.00 17.03 268 PHE 3 O 1
ATOM 7467 N N . ASN C 1 269 ? -53.895 39.783 136.875 1.00 11.92 269 ASN 3 N 1
ATOM 7468 C CA . ASN C 1 269 ? -54.242 39.130 138.119 1.00 8.96 269 ASN 3 CA 1
ATOM 7469 C C . ASN C 1 269 ? -54.671 37.684 137.881 1.00 7.35 269 ASN 3 C 1
ATOM 7470 O O . ASN C 1 269 ? -54.240 36.796 138.595 1.00 13.43 269 ASN 3 O 1
ATOM 7475 N N . VAL C 1 270 ? -55.540 37.459 136.898 1.00 8.33 270 VAL 3 N 1
ATOM 7476 C CA . VAL C 1 270 ? -56.031 36.114 136.544 1.00 4.75 270 VAL 3 CA 1
ATOM 7477 C C . VAL C 1 270 ? -54.911 35.164 136.114 1.00 10.85 270 VAL 3 C 1
ATOM 7478 O O . VAL C 1 270 ? -54.899 34.000 136.492 1.00 14.01 270 VAL 3 O 1
ATOM 7482 N N . TYR C 1 271 ? -53.979 35.649 135.297 1.00 16.31 271 TYR 3 N 1
ATOM 7483 C CA . TYR C 1 271 ? -52.905 34.790 134.810 1.00 13.03 271 TYR 3 CA 1
ATOM 7484 C C . TYR C 1 271 ? -51.697 34.650 135.704 1.00 15.07 271 TYR 3 C 1
ATOM 7485 O O . TYR C 1 271 ? -50.770 33.932 135.368 1.00 19.17 271 TYR 3 O 1
ATOM 7494 N N . SER C 1 272 ? -51.696 35.318 136.847 1.00 18.14 272 SER 3 N 1
ATOM 7495 C CA . SER C 1 272 ? -50.590 35.160 137.780 1.00 15.86 272 SER 3 CA 1
ATOM 7496 C C . SER C 1 272 ? -50.627 33.740 138.313 1.00 17.25 272 SER 3 C 1
ATOM 7497 O O . SER C 1 272 ? -51.685 33.069 138.386 1.00 15.66 272 SER 3 O 1
ATOM 7500 N N . PHE C 1 273 ? -49.452 33.305 138.719 1.00 15.62 273 PHE 3 N 1
ATOM 7501 C CA . PHE C 1 273 ? -49.261 31.958 139.189 1.00 14.25 273 PHE 3 CA 1
ATOM 7502 C C . PHE C 1 273 ? -49.910 31.643 140.531 1.00 15.09 273 PHE 3 C 1
ATOM 7503 O O . PHE C 1 273 ? -50.735 30.722 140.608 1.00 12.79 273 PHE 3 O 1
ATOM 7511 N N . ARG C 1 274 ? -49.508 32.406 141.567 1.00 18.44 274 ARG 3 N 1
ATOM 7512 C CA . ARG C 1 274 ? -49.958 32.244 142.969 1.00 11.08 274 ARG 3 CA 1
ATOM 7513 C C . ARG C 1 274 ? -49.330 30.958 143.537 1.00 13.82 274 ARG 3 C 1
ATOM 7514 O O . ARG C 1 274 ? -48.369 31.006 144.323 1.00 12.55 274 ARG 3 O 1
ATOM 7522 N N . ASP C 1 275 ? -49.824 29.817 143.074 1.00 8.79 275 ASP 3 N 1
ATOM 7523 C CA . ASP C 1 275 ? -49.278 28.533 143.468 1.00 12.56 275 ASP 3 CA 1
ATOM 7524 C C . ASP C 1 275 ? -49.859 27.515 142.499 1.00 15.48 275 ASP 3 C 1
ATOM 7525 O O . ASP C 1 275 ? -50.726 27.853 141.646 1.00 19.44 275 ASP 3 O 1
ATOM 7530 N N . HIS C 1 276 ? -49.473 26.262 142.687 1.00 6.75 276 HIS 3 N 1
ATOM 7531 C CA . HIS C 1 276 ? -49.938 25.217 141.788 1.00 15.70 276 HIS 3 CA 1
ATOM 7532 C C . HIS C 1 276 ? -51.407 24.968 141.740 1.00 18.86 276 HIS 3 C 1
ATOM 7533 O O . HIS C 1 276 ? -51.933 24.594 140.693 1.00 27.49 276 HIS 3 O 1
ATOM 7540 N N . THR C 1 277 ? -52.079 25.178 142.862 1.00 20.78 277 THR 3 N 1
ATOM 7541 C CA . THR C 1 277 ? -53.513 24.955 142.915 1.00 18.96 277 THR 3 CA 1
ATOM 7542 C C . THR C 1 277 ? -54.249 26.041 142.127 1.00 15.49 277 THR 3 C 1
ATOM 7543 O O . THR C 1 277 ? -55.094 25.747 141.260 1.00 15.23 277 THR 3 O 1
ATOM 7547 N N . TRP C 1 278 ? -53.876 27.297 142.349 1.00 7.42 278 TRP 3 N 1
ATOM 7548 C CA . TRP C 1 278 ? -54.539 28.358 141.631 1.00 9.73 278 TRP 3 CA 1
ATOM 7549 C C . TRP C 1 278 ? -54.262 28.202 140.139 1.00 15.04 278 TRP 3 C 1
ATOM 7550 O O . TRP C 1 278 ? -55.145 28.353 139.278 1.00 17.24 278 TRP 3 O 1
ATOM 7561 N N . HIS C 1 279 ? -53.003 27.931 139.842 1.00 14.68 279 HIS 3 N 1
ATOM 7562 C CA . HIS C 1 279 ? -52.589 27.741 138.485 1.00 12.08 279 HIS 3 CA 1
ATOM 7563 C C . HIS C 1 279 ? -53.413 26.608 137.833 1.00 12.37 279 HIS 3 C 1
ATOM 7564 O O . HIS C 1 279 ? -54.002 26.776 136.742 1.00 10.96 279 HIS 3 O 1
ATOM 7571 N N . GLY C 1 280 ? -53.538 25.483 138.537 1.00 10.88 280 GLY 3 N 1
ATOM 7572 C CA . GLY C 1 280 ? -54.333 24.371 138.020 1.00 6.40 280 GLY 3 CA 1
ATOM 7573 C C . GLY C 1 280 ? -55.816 24.703 137.862 1.00 14.32 280 GLY 3 C 1
ATOM 7574 O O . GLY C 1 280 ? -56.441 24.385 136.837 1.00 18.35 280 GLY 3 O 1
ATOM 7575 N N . LEU C 1 281 ? -56.383 25.340 138.883 1.00 15.14 281 LEU 3 N 1
ATOM 7576 C CA . LEU C 1 281 ? -57.796 25.722 138.909 1.00 14.35 281 LEU 3 CA 1
ATOM 7577 C C . LEU C 1 281 ? -58.114 26.720 137.797 1.00 15.08 281 LEU 3 C 1
ATOM 7578 O O . LEU C 1 281 ? -59.106 26.561 137.062 1.00 14.67 281 LEU 3 O 1
ATOM 7583 N N . ARG C 1 282 ? -57.297 27.771 137.706 1.00 12.64 282 ARG 3 N 1
ATOM 7584 C CA . ARG C 1 282 ? -57.490 28.793 136.681 1.00 13.08 282 ARG 3 CA 1
ATOM 7585 C C . ARG C 1 282 ? -57.440 28.144 135.298 1.00 14.33 282 ARG 3 C 1
ATOM 7586 O O . ARG C 1 282 ? -58.317 28.364 134.456 1.00 16.49 282 ARG 3 O 1
ATOM 7594 N N . THR C 1 283 ? -56.408 27.347 135.056 1.00 12.10 283 THR 3 N 1
ATOM 7595 C CA . THR C 1 283 ? -56.304 26.637 133.788 1.00 13.62 283 THR 3 CA 1
ATOM 7596 C C . THR C 1 283 ? -57.567 25.810 133.494 1.00 13.37 283 THR 3 C 1
ATOM 7597 O O . THR C 1 283 ? -58.151 25.906 132.405 1.00 16.88 283 THR 3 O 1
ATOM 7601 N N . ALA C 1 284 ? -58.013 25.020 134.473 1.00 12.31 284 ALA 3 N 1
ATOM 7602 C CA . ALA C 1 284 ? -59.219 24.197 134.304 1.00 10.60 284 ALA 3 CA 1
ATOM 7603 C C . ALA C 1 284 ? -60.465 25.017 133.991 1.00 13.19 284 ALA 3 C 1
ATOM 7604 O O . ALA C 1 284 ? -61.280 24.615 133.168 1.00 23.49 284 ALA 3 O 1
ATOM 7606 N N . ILE C 1 285 ? -60.640 26.147 134.661 1.00 12.82 285 ILE 3 N 1
ATOM 7607 C CA . ILE C 1 285 ? -61.799 26.983 134.399 1.00 12.50 285 ILE 3 CA 1
ATOM 7608 C C . ILE C 1 285 ? -61.687 27.606 133.001 1.00 15.89 285 ILE 3 C 1
ATOM 7609 O O . ILE C 1 285 ? -62.651 27.594 132.240 1.00 19.30 285 ILE 3 O 1
ATOM 7614 N N . LEU C 1 286 ? -60.516 28.119 132.635 1.00 18.03 286 LEU 3 N 1
ATOM 7615 C CA . LEU C 1 286 ? -60.372 28.742 131.319 1.00 14.62 286 LEU 3 CA 1
ATOM 7616 C C . LEU C 1 286 ? -60.508 27.750 130.144 1.00 20.92 286 LEU 3 C 1
ATOM 7617 O O . LEU C 1 286 ? -60.902 28.153 129.036 1.00 21.68 286 LEU 3 O 1
ATOM 7622 N N . ASN C 1 287 ? -60.270 26.454 130.390 1.00 20.62 287 ASN 3 N 1
ATOM 7623 C CA . ASN C 1 287 ? -60.418 25.424 129.332 1.00 23.08 287 ASN 3 CA 1
ATOM 7624 C C . ASN C 1 287 ? -61.829 25.302 128.827 1.00 23.22 287 ASN 3 C 1
ATOM 7625 O O . ASN C 1 287 ? -62.078 24.668 127.815 1.00 32.75 287 ASN 3 O 1
ATOM 7630 N N . ARG C 1 288 ? -62.764 25.848 129.577 1.00 24.65 288 ARG 3 N 1
ATOM 7631 C CA . ARG C 1 288 ? -64.166 25.770 129.233 1.00 23.43 288 ARG 3 CA 1
ATOM 7632 C C . ARG C 1 288 ? -64.595 27.037 128.529 1.00 25.48 288 ARG 3 C 1
ATOM 7633 O O . ARG C 1 288 ? -65.787 27.282 128.368 1.00 28.93 288 ARG 3 O 1
ATOM 7641 N N . THR C 1 289 ? -63.628 27.863 128.140 1.00 27.32 289 THR 3 N 1
ATOM 7642 C CA . THR C 1 289 ? -63.912 29.131 127.475 1.00 25.51 289 THR 3 CA 1
ATOM 7643 C C . THR C 1 289 ? -63.088 29.295 126.191 1.00 28.12 289 THR 3 C 1
ATOM 7644 O O . THR C 1 289 ? -62.301 28.417 125.815 1.00 30.98 289 THR 3 O 1
ATOM 7648 N N . THR C 1 290 ? -63.253 30.433 125.522 1.00 28.57 290 THR 3 N 1
ATOM 7649 C CA . THR C 1 290 ? -62.511 30.694 124.291 1.00 25.47 290 THR 3 CA 1
ATOM 7650 C C . THR C 1 290 ? -61.250 31.486 124.580 1.00 26.04 290 THR 3 C 1
ATOM 7651 O O . THR C 1 290 ? -60.552 31.921 123.663 1.00 38.34 290 THR 3 O 1
ATOM 7655 N N . LEU C 1 291 ? -60.956 31.644 125.864 1.00 16.64 291 LEU 3 N 1
ATOM 7656 C CA . LEU C 1 291 ? -59.795 32.361 126.320 1.00 14.25 291 LEU 3 CA 1
ATOM 7657 C C . LEU C 1 291 ? -58.636 31.392 126.507 1.00 17.13 291 LEU 3 C 1
ATOM 7658 O O . LEU C 1 291 ? -58.840 30.195 126.726 1.00 23.67 291 LEU 3 O 1
ATOM 7663 N N . PRO C 1 292 ? -57.403 31.867 126.279 1.00 18.20 292 PRO 3 N 1
ATOM 7664 C CA . PRO C 1 292 ? -56.255 30.981 126.470 1.00 17.27 292 PRO 3 CA 1
ATOM 7665 C C . PRO C 1 292 ? -56.214 30.610 127.958 1.00 23.49 292 PRO 3 C 1
ATOM 7666 O O . PRO C 1 292 ? -56.548 31.417 128.829 1.00 23.20 292 PRO 3 O 1
ATOM 7670 N N . ASN C 1 293 ? -55.799 29.387 128.246 1.00 26.54 293 ASN 3 N 1
ATOM 7671 C CA . ASN C 1 293 ? -55.776 28.912 129.608 1.00 24.44 293 ASN 3 CA 1
ATOM 7672 C C . ASN C 1 293 ? -54.593 29.293 130.485 1.00 23.84 293 ASN 3 C 1
ATOM 7673 O O . ASN C 1 293 ? -54.657 29.119 131.698 1.00 30.47 293 ASN 3 O 1
ATOM 7678 N N . MET C 1 294 ? -53.472 29.725 129.914 1.00 27.51 294 MET 3 N 1
ATOM 7679 C CA . MET C 1 294 ? -52.373 30.143 130.798 1.00 21.52 294 MET 3 CA 1
ATOM 7680 C C . MET C 1 294 ? -51.532 31.331 130.405 1.00 15.93 294 MET 3 C 1
ATOM 7681 O O . MET C 1 294 ? -50.693 31.784 131.173 1.00 18.66 294 MET 3 O 1
ATOM 7686 N N . LEU C 1 295 ? -51.814 31.903 129.245 1.00 19.37 295 LEU 3 N 1
ATOM 7687 C CA . LEU C 1 295 ? -51.096 33.095 128.806 1.00 14.80 295 LEU 3 CA 1
ATOM 7688 C C . LEU C 1 295 ? -52.152 34.061 128.323 1.00 12.81 295 LEU 3 C 1
ATOM 7689 O O . LEU C 1 295 ? -53.151 33.644 127.730 1.00 15.46 295 LEU 3 O 1
ATOM 7694 N N . PRO C 1 296 ? -51.991 35.353 128.652 1.00 6.60 296 PRO 3 N 1
ATOM 7695 C CA . PRO C 1 296 ? -52.948 36.384 128.231 1.00 8.60 296 PRO 3 CA 1
ATOM 7696 C C . PRO C 1 296 ? -53.125 36.310 126.721 1.00 18.06 296 PRO 3 C 1
ATOM 7697 O O . PRO C 1 296 ? -52.169 36.007 125.975 1.00 24.93 296 PRO 3 O 1
ATOM 7701 N N . PRO C 1 297 ? -54.340 36.597 126.242 1.00 19.40 297 PRO 3 N 1
ATOM 7702 C CA . PRO C 1 297 ? -54.617 36.567 124.801 1.00 19.46 297 PRO 3 CA 1
ATOM 7703 C C . PRO C 1 297 ? -53.758 37.597 124.024 1.00 20.56 297 PRO 3 C 1
ATOM 7704 O O . PRO C 1 297 ? -53.242 38.555 124.582 1.00 27.09 297 PRO 3 O 1
ATOM 7708 N N . ILE C 1 298 ? -53.569 37.370 122.737 1.00 24.62 298 ILE 3 N 1
ATOM 7709 C CA . ILE C 1 298 ? -52.773 38.278 121.925 1.00 21.28 298 ILE 3 CA 1
ATOM 7710 C C . ILE C 1 298 ? -53.666 39.436 121.560 1.00 20.34 298 ILE 3 C 1
ATOM 7711 O O . ILE C 1 298 ? -53.271 40.585 121.634 1.00 26.75 298 ILE 3 O 1
ATOM 7716 N N . PHE C 1 299 ? -54.894 39.127 121.175 1.00 22.51 299 PHE 3 N 1
ATOM 7717 C CA . PHE C 1 299 ? -55.842 40.169 120.823 1.00 25.52 299 PHE 3 CA 1
ATOM 7718 C C . PHE C 1 299 ? -56.853 40.256 121.919 1.00 27.42 299 PHE 3 C 1
ATOM 7719 O O . PHE C 1 299 ? -57.209 39.238 122.523 1.00 33.08 299 PHE 3 O 1
ATOM 7727 N N . PRO C 1 300 ? -57.269 41.480 122.255 1.00 24.93 300 PRO 3 N 1
ATOM 7728 C CA . PRO C 1 300 ? -58.260 41.691 123.312 1.00 22.97 300 PRO 3 CA 1
ATOM 7729 C C . PRO C 1 300 ? -59.581 41.010 123.002 1.00 22.40 300 PRO 3 C 1
ATOM 7730 O O . PRO C 1 300 ? -59.990 40.929 121.847 1.00 25.13 300 PRO 3 O 1
ATOM 7734 N N . PRO C 1 301 ? -60.220 40.421 124.022 1.00 23.46 301 PRO 3 N 1
ATOM 7735 C CA . PRO C 1 301 ? -61.512 39.731 123.846 1.00 21.59 301 PRO 3 CA 1
ATOM 7736 C C . PRO C 1 301 ? -62.534 40.803 123.510 1.00 21.64 301 PRO 3 C 1
ATOM 7737 O O . PRO C 1 301 ? -62.316 41.992 123.811 1.00 20.21 301 PRO 3 O 1
ATOM 7741 N N . ASN C 1 302 ? -63.670 40.424 122.944 1.00 23.95 302 ASN 3 N 1
ATOM 7742 C CA . ASN C 1 302 ? -64.627 41.473 122.598 1.00 29.88 302 ASN 3 CA 1
ATOM 7743 C C . ASN C 1 302 ? -66.092 41.182 122.890 1.00 27.95 302 ASN 3 C 1
ATOM 7744 O O . ASN C 1 302 ? -66.971 41.963 122.500 1.00 32.06 302 ASN 3 O 1
ATOM 7749 N N . ASP C 1 303 ? -66.356 40.064 123.554 1.00 19.99 303 ASP 3 N 1
ATOM 7750 C CA . ASP C 1 303 ? -67.712 39.680 123.889 1.00 20.66 303 ASP 3 CA 1
ATOM 7751 C C . ASP C 1 303 ? -67.927 39.719 125.395 1.00 22.16 303 ASP 3 C 1
ATOM 7752 O O . ASP C 1 303 ? -66.979 39.570 126.184 1.00 29.12 303 ASP 3 O 1
ATOM 7757 N N . ARG C 1 304 ? -69.189 39.881 125.774 1.00 17.12 304 ARG 3 N 1
ATOM 7758 C CA . ARG C 1 304 ? -69.603 39.929 127.156 1.00 16.95 304 ARG 3 CA 1
ATOM 7759 C C . ARG C 1 304 ? -69.068 38.771 127.995 1.00 19.49 304 ARG 3 C 1
ATOM 7760 O O . ARG C 1 304 ? -68.459 38.993 129.055 1.00 23.62 304 ARG 3 O 1
ATOM 7768 N N . ASP C 1 305 ? -69.225 37.548 127.498 1.00 15.02 305 ASP 3 N 1
ATOM 7769 C CA . ASP C 1 305 ? -68.792 36.382 128.254 1.00 14.52 305 ASP 3 CA 1
ATOM 7770 C C . ASP C 1 305 ? -67.331 36.377 128.671 1.00 19.50 305 ASP 3 C 1
ATOM 7771 O O . ASP C 1 305 ? -67.008 36.170 129.861 1.00 23.37 305 ASP 3 O 1
ATOM 7776 N N . SER C 1 306 ? -66.446 36.644 127.720 1.00 18.14 306 SER 3 N 1
ATOM 7777 C CA . SER C 1 306 ? -65.018 36.652 128.019 1.00 15.54 306 SER 3 CA 1
ATOM 7778 C C . SER C 1 306 ? -64.686 37.714 129.033 1.00 15.04 306 SER 3 C 1
ATOM 7779 O O . SER C 1 306 ? -63.986 37.437 130.017 1.00 15.47 306 SER 3 O 1
ATOM 7782 N N . ILE C 1 307 ? -65.189 38.927 128.804 1.00 8.89 307 ILE 3 N 1
ATOM 7783 C CA . ILE C 1 307 ? -64.902 40.011 129.726 1.00 8.83 307 ILE 3 CA 1
ATOM 7784 C C . ILE C 1 307 ? -65.394 39.679 131.137 1.00 12.66 307 ILE 3 C 1
ATOM 7785 O O . ILE C 1 307 ? -64.652 39.818 132.112 1.00 19.10 307 ILE 3 O 1
ATOM 7790 N N . LEU C 1 308 ? -66.629 39.196 131.229 1.00 11.18 308 LEU 3 N 1
ATOM 7791 C CA . LEU C 1 308 ? -67.231 38.839 132.501 1.00 12.47 308 LEU 3 CA 1
ATOM 7792 C C . LEU C 1 308 ? -66.409 37.791 133.220 1.00 14.75 308 LEU 3 C 1
ATOM 7793 O O . LEU C 1 308 ? -66.089 37.927 134.421 1.00 20.51 308 LEU 3 O 1
ATOM 7798 N N . THR C 1 309 ? -66.105 36.720 132.500 1.00 3.14 309 THR 3 N 1
ATOM 7799 C CA . THR C 1 309 ? -65.311 35.636 133.055 1.00 5.74 309 THR 3 CA 1
ATOM 7800 C C . THR C 1 309 ? -63.969 36.136 133.610 1.00 8.39 309 THR 3 C 1
ATOM 7801 O O . THR C 1 309 ? -63.518 35.689 134.664 1.00 16.89 309 THR 3 O 1
ATOM 7805 N N . LEU C 1 310 ? -63.331 37.067 132.910 1.00 7.78 310 LEU 3 N 1
ATOM 7806 C CA . LEU C 1 310 ? -62.065 37.608 133.374 1.00 6.98 310 LEU 3 CA 1
ATOM 7807 C C . LEU C 1 310 ? -62.295 38.374 134.654 1.00 8.93 310 LEU 3 C 1
ATOM 7808 O O . LEU C 1 310 ? -61.563 38.152 135.625 1.00 12.77 310 LEU 3 O 1
ATOM 7813 N N . LEU C 1 311 ? -63.289 39.265 134.673 1.00 7.23 311 LEU 3 N 1
ATOM 7814 C CA . LEU C 1 311 ? -63.573 40.047 135.882 1.00 10.15 311 LEU 3 CA 1
ATOM 7815 C C . LEU C 1 311 ? -63.915 39.157 137.078 1.00 14.57 311 LEU 3 C 1
ATOM 7816 O O . LEU C 1 311 ? -63.343 39.293 138.165 1.00 14.39 311 LEU 3 O 1
ATOM 7821 N N . LEU C 1 312 ? -64.817 38.213 136.840 1.00 11.86 312 LEU 3 N 1
ATOM 7822 C CA . LEU C 1 312 ? -65.235 37.273 137.857 1.00 12.57 312 LEU 3 CA 1
ATOM 7823 C C . LEU C 1 312 ? -64.035 36.431 138.369 1.00 14.89 312 LEU 3 C 1
ATOM 7824 O O . LEU C 1 312 ? -63.831 36.270 139.590 1.00 17.45 312 LEU 3 O 1
ATOM 7829 N N . LEU C 1 313 ? -63.197 35.950 137.455 1.00 10.51 313 LEU 3 N 1
ATOM 7830 C CA . LEU C 1 313 ? -62.032 35.160 137.862 1.00 8.46 313 LEU 3 CA 1
ATOM 7831 C C . LEU C 1 313 ? -61.015 35.992 138.636 1.00 10.01 313 LEU 3 C 1
ATOM 7832 O O . LEU C 1 313 ? -60.389 35.491 139.552 1.00 16.11 313 LEU 3 O 1
ATOM 7837 N N . SER C 1 314 ? -60.841 37.259 138.266 1.00 10.11 314 SER 3 N 1
ATOM 7838 C CA . SER C 1 314 ? -59.906 38.145 138.951 1.00 7.02 314 SER 3 CA 1
ATOM 7839 C C . SER C 1 314 ? -60.324 38.326 140.408 1.00 11.30 314 SER 3 C 1
ATOM 7840 O O . SER C 1 314 ? -59.496 38.246 141.328 1.00 17.67 314 SER 3 O 1
ATOM 7843 N N . THR C 1 315 ? -61.618 38.561 140.617 1.00 8.90 315 THR 3 N 1
ATOM 7844 C CA . THR C 1 315 ? -62.148 38.683 141.959 1.00 8.87 315 THR 3 CA 1
ATOM 7845 C C . THR C 1 315 ? -61.946 37.352 142.708 1.00 9.40 315 THR 3 C 1
ATOM 7846 O O . THR C 1 315 ? -61.471 37.343 143.852 1.00 10.73 315 THR 3 O 1
ATOM 7850 N N . LEU C 1 316 ? -62.269 36.226 142.073 1.00 4.41 316 LEU 3 N 1
ATOM 7851 C CA . LEU C 1 316 ? -62.070 34.938 142.737 1.00 4.24 316 LEU 3 CA 1
ATOM 7852 C C . LEU C 1 316 ? -60.607 34.753 143.144 1.00 9.21 316 LEU 3 C 1
ATOM 7853 O O . LEU C 1 316 ? -60.321 34.151 144.192 1.00 14.18 316 LEU 3 O 1
ATOM 7858 N N . ALA C 1 317 ? -59.680 35.318 142.368 1.00 9.77 317 ALA 3 N 1
ATOM 7859 C CA . ALA C 1 317 ? -58.251 35.201 142.705 1.00 9.79 317 ALA 3 CA 1
ATOM 7860 C C . ALA C 1 317 ? -57.985 35.963 143.978 1.00 11.63 317 ALA 3 C 1
ATOM 7861 O O . ALA C 1 317 ? -57.186 35.527 144.819 1.00 16.50 317 ALA 3 O 1
ATOM 7863 N N . ASP C 1 318 ? -58.632 37.115 144.124 1.00 9.84 318 ASP 3 N 1
ATOM 7864 C CA . ASP C 1 318 ? -58.451 37.889 145.351 1.00 13.96 318 ASP 3 CA 1
ATOM 7865 C C . ASP C 1 318 ? -59.011 37.123 146.546 1.00 16.34 318 ASP 3 C 1
ATOM 7866 O O . ASP C 1 318 ? -58.386 37.089 147.605 1.00 14.05 318 ASP 3 O 1
ATOM 7871 N N . VAL C 1 319 ? -60.178 36.499 146.373 1.00 16.18 319 VAL 3 N 1
ATOM 7872 C CA . VAL C 1 319 ? -60.769 35.705 147.446 1.00 11.66 319 VAL 3 CA 1
ATOM 7873 C C . VAL C 1 319 ? -59.800 34.583 147.808 1.00 12.84 319 VAL 3 C 1
ATOM 7874 O O . VAL C 1 319 ? -59.525 34.354 148.984 1.00 14.82 319 VAL 3 O 1
ATOM 7878 N N . TYR C 1 320 ? -59.239 33.929 146.789 1.00 12.74 320 TYR 3 N 1
ATOM 7879 C CA . TYR C 1 320 ? -58.292 32.840 147.000 1.00 10.73 320 TYR 3 CA 1
ATOM 7880 C C . TYR C 1 320 ? -57.155 33.334 147.861 1.00 13.25 320 TYR 3 C 1
ATOM 7881 O O . TYR C 1 320 ? -56.677 32.660 148.792 1.00 16.67 320 TYR 3 O 1
ATOM 7890 N N . THR C 1 321 ? -56.672 34.503 147.503 1.00 12.97 321 THR 3 N 1
ATOM 7891 C CA . THR C 1 321 ? -55.580 35.092 148.237 1.00 15.02 321 THR 3 CA 1
ATOM 7892 C C . THR C 1 321 ? -55.899 35.341 149.712 1.00 14.77 321 THR 3 C 1
ATOM 7893 O O . THR C 1 321 ? -55.030 35.103 150.546 1.00 14.47 321 THR 3 O 1
ATOM 7897 N N . VAL C 1 322 ? -57.102 35.836 150.047 1.00 15.68 322 VAL 3 N 1
ATOM 7898 C CA . VAL C 1 322 ? -57.417 36.057 151.458 1.00 11.83 322 VAL 3 CA 1
ATOM 7899 C C . VAL C 1 322 ? -57.839 34.789 152.215 1.00 13.68 322 VAL 3 C 1
ATOM 7900 O O . VAL C 1 322 ? -57.361 34.582 153.316 1.00 19.05 322 VAL 3 O 1
ATOM 7904 N N . LEU C 1 323 ? -58.638 33.905 151.611 1.00 11.24 323 LEU 3 N 1
ATOM 7905 C CA . LEU C 1 323 ? -59.045 32.659 152.269 1.00 8.17 323 LEU 3 CA 1
ATOM 7906 C C . LEU C 1 323 ? -57.964 31.581 152.381 1.00 14.91 323 LEU 3 C 1
ATOM 7907 O O . LEU C 1 323 ? -58.056 30.719 153.240 1.00 14.48 323 LEU 3 O 1
ATOM 7912 N N . ARG C 1 324 ? -56.949 31.621 151.513 1.00 22.96 324 ARG 3 N 1
ATOM 7913 C CA . ARG C 1 324 ? -55.849 30.651 151.485 1.00 16.29 324 ARG 3 CA 1
ATOM 7914 C C . ARG C 1 324 ? -56.325 29.201 151.568 1.00 17.00 324 ARG 3 C 1
ATOM 7915 O O . ARG C 1 324 ? -55.799 28.420 152.367 1.00 22.00 324 ARG 3 O 1
ATOM 7923 N N . PRO C 1 325 ? -57.253 28.789 150.684 1.00 15.45 325 PRO 3 N 1
ATOM 7924 C CA . PRO C 1 325 ? -57.727 27.403 150.754 1.00 12.77 325 PRO 3 CA 1
ATOM 7925 C C . PRO C 1 325 ? -56.672 26.389 150.325 1.00 19.60 325 PRO 3 C 1
ATOM 7926 O O . PRO C 1 325 ? -55.655 26.758 149.737 1.00 23.82 325 PRO 3 O 1
ATOM 7930 N N . GLU C 1 326 ? -56.885 25.126 150.696 1.00 20.91 326 GLU 3 N 1
ATOM 7931 C CA . GLU C 1 326 ? -55.981 24.028 150.364 1.00 17.40 326 GLU 3 CA 1
ATOM 7932 C C . GLU C 1 326 ? -56.797 22.829 149.989 1.00 17.46 326 GLU 3 C 1
ATOM 7933 O O . GLU C 1 326 ? -57.492 22.250 150.808 1.00 24.24 326 GLU 3 O 1
ATOM 7939 N N . PHE C 1 327 ? -56.725 22.458 148.732 1.00 17.78 327 PHE 3 N 1
ATOM 7940 C CA . PHE C 1 327 ? -57.453 21.306 148.270 1.00 18.81 327 PHE 3 CA 1
ATOM 7941 C C . PHE C 1 327 ? -56.714 20.735 147.079 1.00 21.17 327 PHE 3 C 1
ATOM 7942 O O . PHE C 1 327 ? -55.775 21.351 146.573 1.00 26.83 327 PHE 3 O 1
ATOM 7950 N N . ALA C 1 328 ? -57.150 19.564 146.633 1.00 23.11 328 ALA 3 N 1
ATOM 7951 C CA . ALA C 1 328 ? -56.513 18.858 145.531 1.00 25.56 328 ALA 3 CA 1
ATOM 7952 C C . ALA C 1 328 ? -57.196 18.986 144.183 1.00 28.23 328 ALA 3 C 1
ATOM 7953 O O . ALA C 1 328 ? -58.425 18.946 144.092 1.00 31.68 328 ALA 3 O 1
ATOM 7955 N N . ILE C 1 329 ? -56.383 19.086 143.132 1.00 28.85 329 ILE 3 N 1
ATOM 7956 C CA . ILE C 1 329 ? -56.878 19.173 141.753 1.00 25.12 329 ILE 3 CA 1
ATOM 7957 C C . ILE C 1 329 ? -56.228 18.024 140.969 1.00 26.39 329 ILE 3 C 1
ATOM 7958 O O . ILE C 1 329 ? -55.035 17.736 141.142 1.00 23.71 329 ILE 3 O 1
ATOM 7963 N N . HIS C 1 330 ? -57.023 17.308 140.184 1.00 31.65 330 HIS 3 N 1
ATOM 7964 C CA . HIS C 1 330 ? -56.497 16.172 139.417 1.00 33.30 330 HIS 3 CA 1
ATOM 7965 C C . HIS C 1 330 ? -55.339 16.561 138.521 1.00 33.70 330 HIS 3 C 1
ATOM 7966 O O . HIS C 1 330 ? -55.422 17.520 137.750 1.00 36.11 330 HIS 3 O 1
ATOM 7973 N N . GLY C 1 331 ? -54.244 15.828 138.647 1.00 34.09 331 GLY 3 N 1
ATOM 7974 C CA . GLY C 1 331 ? -53.099 16.110 137.812 1.00 37.88 331 GLY 3 CA 1
ATOM 7975 C C . GLY C 1 331 ? -52.157 17.179 138.307 1.00 43.49 331 GLY 3 C 1
ATOM 7976 O O . GLY C 1 331 ? -51.119 17.409 137.697 1.00 52.66 331 GLY 3 O 1
ATOM 7977 N N . VAL C 1 332 ? -52.485 17.819 139.420 1.00 43.77 332 VAL 3 N 1
ATOM 7978 C CA . VAL C 1 332 ? -51.635 18.859 139.971 1.00 40.66 332 VAL 3 CA 1
ATOM 7979 C C . VAL C 1 332 ? -50.837 18.284 141.124 1.00 47.08 332 VAL 3 C 1
ATOM 7980 O O . VAL C 1 332 ? -51.385 17.637 142.001 1.00 46.22 332 VAL 3 O 1
ATOM 7984 N N . ASN C 1 333 ? -49.535 18.539 141.123 1.00 60.31 333 ASN 3 N 1
ATOM 7985 C CA . ASN C 1 333 ? -48.648 18.033 142.160 1.00 68.25 333 ASN 3 CA 1
ATOM 7986 C C . ASN C 1 333 ? -47.806 19.114 142.860 1.00 71.46 333 ASN 3 C 1
ATOM 7987 O O . ASN C 1 333 ? -46.729 19.475 142.388 1.00 76.73 333 ASN 3 O 1
ATOM 7992 N N . PRO C 1 334 ? -48.261 19.600 144.030 1.00 71.59 334 PRO 3 N 1
ATOM 7993 C CA . PRO C 1 334 ? -47.616 20.641 144.847 1.00 70.00 334 PRO 3 CA 1
ATOM 7994 C C . PRO C 1 334 ? -46.156 20.514 145.268 1.00 69.74 334 PRO 3 C 1
ATOM 7995 O O . PRO C 1 334 ? -45.679 19.449 145.660 0.00 70.45 334 PRO 3 O 1
ATOM 7999 N N . MET C 1 335 ? -45.488 21.654 145.228 0.00 76.93 335 MET 3 N 1
ATOM 8000 C CA . MET C 1 335 ? -44.106 21.752 145.621 0.00 83.33 335 MET 3 CA 1
ATOM 8001 C C . MET C 1 335 ? -44.103 22.753 146.756 0.00 90.74 335 MET 3 C 1
ATOM 8002 O O . MET C 1 335 ? -44.469 23.914 146.578 0.00 90.09 335 MET 3 O 1
ATOM 8007 N N . PRO C 1 336 ? -43.779 22.279 147.961 1.00 99.67 336 PRO 3 N 1
ATOM 8008 C CA . PRO C 1 336 ? -43.698 23.029 149.231 1.00 102.96 336 PRO 3 CA 1
ATOM 8009 C C . PRO C 1 336 ? -43.014 24.416 149.108 1.00 103.32 336 PRO 3 C 1
ATOM 8010 O O . PRO C 1 336 ? -43.308 25.354 149.873 1.00 100.25 336 PRO 3 O 1
ATOM 8014 N N . GLY C 1 337 ? -42.052 24.512 148.192 1.00 103.84 337 GLY 3 N 1
ATOM 8015 C CA . GLY C 1 337 ? -41.380 25.777 147.942 1.00 102.45 337 GLY 3 CA 1
ATOM 8016 C C . GLY C 1 337 ? -40.110 26.157 148.678 1.00 100.48 337 GLY 3 C 1
ATOM 8017 O O . GLY C 1 337 ? -39.128 25.433 148.602 1.00 103.18 337 GLY 3 O 1
ATOM 8018 N N . PRO C 1 338 ? -40.084 27.314 149.370 1.00 97.10 338 PRO 3 N 1
ATOM 8019 C CA . PRO C 1 338 ? -41.213 28.253 149.477 1.00 93.01 338 PRO 3 CA 1
ATOM 8020 C C . PRO C 1 338 ? -41.754 28.990 148.208 1.00 82.98 338 PRO 3 C 1
ATOM 8021 O O . PRO C 1 338 ? -42.476 29.991 148.363 1.00 88.87 338 PRO 3 O 1
ATOM 8025 N N . LEU C 1 339 ? -41.461 28.484 146.995 1.00 59.79 339 LEU 3 N 1
ATOM 8026 C CA . LEU C 1 339 ? -41.947 29.074 145.731 1.00 43.73 339 LEU 3 CA 1
ATOM 8027 C C . LEU C 1 339 ? -41.113 30.247 145.246 1.00 42.82 339 LEU 3 C 1
ATOM 8028 O O . LEU C 1 339 ? -40.953 31.276 145.915 1.00 41.09 339 LEU 3 O 1
ATOM 8033 N N . THR C 1 340 ? -40.625 30.097 144.026 1.00 41.71 340 THR 3 N 1
ATOM 8034 C CA . THR C 1 340 ? -39.738 31.073 143.432 1.00 35.06 340 THR 3 CA 1
ATOM 8035 C C . THR C 1 340 ? -40.171 31.389 142.021 1.00 32.54 340 THR 3 C 1
ATOM 8036 O O . THR C 1 340 ? -41.041 30.704 141.441 1.00 27.22 340 THR 3 O 1
ATOM 8040 N N . ARG C 1 341 ? -39.512 32.386 141.443 1.00 27.95 341 ARG 3 N 1
ATOM 8041 C CA . ARG C 1 341 ? -39.843 32.767 140.086 1.00 22.24 341 ARG 3 CA 1
ATOM 8042 C C . ARG C 1 341 ? -39.552 31.612 139.128 1.00 25.14 341 ARG 3 C 1
ATOM 8043 O O . ARG C 1 341 ? -40.339 31.331 138.220 1.00 24.70 341 ARG 3 O 1
ATOM 8051 N N . ALA C 1 342 ? -38.471 30.883 139.398 1.00 29.86 342 ALA 3 N 1
ATOM 8052 C CA . ALA C 1 342 ? -38.066 29.744 138.563 1.00 30.78 342 ALA 3 CA 1
ATOM 8053 C C . ALA C 1 342 ? -39.140 28.655 138.544 1.00 30.39 342 ALA 3 C 1
ATOM 8054 O O . ALA C 1 342 ? -39.503 28.108 137.491 1.00 33.95 342 ALA 3 O 1
ATOM 8056 N N . ILE C 1 343 ? -39.668 28.368 139.721 1.00 30.63 343 ILE 3 N 1
ATOM 8057 C CA . ILE C 1 343 ? -40.716 27.371 139.864 1.00 32.06 343 ILE 3 CA 1
ATOM 8058 C C . ILE C 1 343 ? -42.020 27.827 139.180 1.00 29.33 343 ILE 3 C 1
ATOM 8059 O O . ILE C 1 343 ? -42.706 27.022 138.528 1.00 26.96 343 ILE 3 O 1
ATOM 8064 N N . ALA C 1 344 ? -42.353 29.109 139.347 1.00 24.35 344 ALA 3 N 1
ATOM 8065 C CA . ALA C 1 344 ? -43.541 29.685 138.740 1.00 19.99 344 ALA 3 CA 1
ATOM 8066 C C . ALA C 1 344 ? -43.431 29.568 137.220 1.00 26.80 344 ALA 3 C 1
ATOM 8067 O O . ALA C 1 344 ? -44.345 29.041 136.564 1.00 27.02 344 ALA 3 O 1
ATOM 8069 N N . ARG C 1 345 ? -42.304 30.034 136.676 1.00 27.36 345 ARG 3 N 1
ATOM 8070 C CA . ARG C 1 345 ? -42.061 30.009 135.236 1.00 28.12 345 ARG 3 CA 1
ATOM 8071 C C . ARG C 1 345 ? -42.188 28.611 134.639 1.00 27.62 345 ARG 3 C 1
ATOM 8072 O O . ARG C 1 345 ? -42.775 28.437 133.566 1.00 29.57 345 ARG 3 O 1
ATOM 8080 N N . ALA C 1 346 ? -41.680 27.612 135.353 1.00 22.02 346 ALA 3 N 1
ATOM 8081 C CA . ALA C 1 346 ? -41.731 26.235 134.876 1.00 20.77 346 ALA 3 CA 1
ATOM 8082 C C . ALA C 1 346 ? -43.129 25.662 134.766 1.00 26.59 346 ALA 3 C 1
ATOM 8083 O O . ALA C 1 346 ? -43.353 24.673 134.064 1.00 33.38 346 ALA 3 O 1
ATOM 8085 N N . ALA C 1 347 ? -44.065 26.249 135.500 1.00 29.09 347 ALA 3 N 1
ATOM 8086 C CA . ALA C 1 347 ? -45.431 25.756 135.520 1.00 22.72 347 ALA 3 CA 1
ATOM 8087 C C . ALA C 1 347 ? -46.221 26.114 134.296 1.00 23.68 347 ALA 3 C 1
ATOM 8088 O O . ALA C 1 347 ? -47.282 25.521 134.060 1.00 19.49 347 ALA 3 O 1
ATOM 8090 N N . TYR C 1 348 ? -45.699 27.051 133.501 1.00 27.39 348 TYR 3 N 1
ATOM 8091 C CA . TYR C 1 348 ? -46.386 27.504 132.294 1.00 31.85 348 TYR 3 CA 1
ATOM 8092 C C . TYR C 1 348 ? -46.037 26.682 131.066 1.00 44.09 348 TYR 3 C 1
ATOM 8093 O O . TYR C 1 348 ? -45.921 27.200 129.944 1.00 40.34 348 TYR 3 O 1
ATOM 8102 N N . VAL C 1 349 ? -45.998 25.368 131.297 1.00 62.75 349 VAL 3 N 1
ATOM 8103 C CA . VAL C 1 349 ? -45.663 24.367 130.298 1.00 68.98 349 VAL 3 CA 1
ATOM 8104 C C . VAL C 1 349 ? -44.182 24.568 129.905 1.00 75.99 349 VAL 3 C 1
ATOM 8105 O O . VAL C 1 349 ? -43.496 23.532 129.817 1.00 81.43 349 VAL 3 O 1
ATOM 8110 N N . MET D 1 1 ? 28.416 72.139 47.281 1.00 30.54 1 MET 4 N 1
ATOM 8111 C CA . MET D 1 1 ? 28.299 71.571 48.694 1.00 43.40 1 MET 4 CA 1
ATOM 8112 C C . MET D 1 1 ? 27.678 70.125 48.797 1.00 39.67 1 MET 4 C 1
ATOM 8113 O O . MET D 1 1 ? 28.062 69.286 49.652 1.00 30.15 1 MET 4 O 1
ATOM 8118 N N . ASP D 1 2 ? 26.681 69.852 47.964 1.00 33.77 2 ASP 4 N 1
ATOM 8119 C CA . ASP D 1 2 ? 26.133 68.526 47.947 1.00 28.21 2 ASP 4 CA 1
ATOM 8120 C C . ASP D 1 2 ? 27.187 67.646 47.266 1.00 24.39 2 ASP 4 C 1
ATOM 8121 O O . ASP D 1 2 ? 27.444 66.511 47.684 1.00 20.27 2 ASP 4 O 1
ATOM 8126 N N . THR D 1 3 ? 27.860 68.217 46.267 1.00 24.79 3 THR 4 N 1
ATOM 8127 C CA . THR D 1 3 ? 28.938 67.542 45.526 1.00 21.59 3 THR 4 CA 1
ATOM 8128 C C . THR D 1 3 ? 30.104 67.248 46.455 1.00 15.56 3 THR 4 C 1
ATOM 8129 O O . THR D 1 3 ? 30.735 66.190 46.367 1.00 16.79 3 THR 4 O 1
ATOM 8133 N N . ILE D 1 4 ? 30.398 68.185 47.346 1.00 9.48 4 ILE 4 N 1
ATOM 8134 C CA . ILE D 1 4 ? 31.460 67.966 48.317 1.00 8.88 4 ILE 4 CA 1
ATOM 8135 C C . ILE D 1 4 ? 31.147 66.705 49.131 1.00 10.38 4 ILE 4 C 1
ATOM 8136 O O . ILE D 1 4 ? 31.994 65.812 49.268 1.00 11.28 4 ILE 4 O 1
ATOM 8141 N N . ALA D 1 5 ? 29.913 66.594 49.611 1.00 12.90 5 ALA 4 N 1
ATOM 8142 C CA . ALA D 1 5 ? 29.553 65.429 50.411 1.00 11.87 5 ALA 4 CA 1
ATOM 8143 C C . ALA D 1 5 ? 29.601 64.151 49.578 1.00 13.37 5 ALA 4 C 1
ATOM 8144 O O . ALA D 1 5 ? 30.133 63.124 50.043 1.00 17.41 5 ALA 4 O 1
ATOM 8146 N N . ALA D 1 6 ? 29.080 64.221 48.349 1.00 9.65 6 ALA 4 N 1
ATOM 8147 C CA . ALA D 1 6 ? 29.089 63.087 47.412 1.00 5.33 6 ALA 4 CA 1
ATOM 8148 C C . ALA D 1 6 ? 30.548 62.588 47.170 1.00 11.03 6 ALA 4 C 1
ATOM 8149 O O . ALA D 1 6 ? 30.818 61.361 47.141 1.00 9.56 6 ALA 4 O 1
ATOM 8151 N N . ARG D 1 7 ? 31.499 63.529 47.090 1.00 7.60 7 ARG 4 N 1
ATOM 8152 C CA . ARG D 1 7 ? 32.908 63.156 46.930 1.00 8.15 7 ARG 4 CA 1
ATOM 8153 C C . ARG D 1 7 ? 33.502 62.485 48.150 1.00 7.84 7 ARG 4 C 1
ATOM 8154 O O . ARG D 1 7 ? 34.156 61.425 48.023 1.00 9.68 7 ARG 4 O 1
ATOM 8162 N N . ALA D 1 8 ? 33.281 63.068 49.326 1.00 8.51 8 ALA 4 N 1
ATOM 8163 C CA . ALA D 1 8 ? 33.819 62.476 50.565 1.00 5.67 8 ALA 4 CA 1
ATOM 8164 C C . ALA D 1 8 ? 33.313 61.040 50.725 1.00 10.87 8 ALA 4 C 1
ATOM 8165 O O . ALA D 1 8 ? 34.084 60.104 50.992 1.00 16.28 8 ALA 4 O 1
ATOM 8167 N N . LEU D 1 9 ? 32.018 60.869 50.491 1.00 10.03 9 LEU 4 N 1
ATOM 8168 C CA . LEU D 1 9 ? 31.355 59.576 50.573 1.00 9.11 9 LEU 4 CA 1
ATOM 8169 C C . LEU D 1 9 ? 31.955 58.569 49.591 1.00 10.71 9 LEU 4 C 1
ATOM 8170 O O . LEU D 1 9 ? 32.197 57.389 49.946 1.00 11.02 9 LEU 4 O 1
ATOM 8175 N N . THR D 1 10 ? 32.136 59.021 48.345 1.00 12.44 10 THR 4 N 1
ATOM 8176 C CA . THR D 1 10 ? 32.733 58.208 47.283 1.00 5.61 10 THR 4 CA 1
ATOM 8177 C C . THR D 1 10 ? 34.125 57.730 47.664 1.00 8.35 10 THR 4 C 1
ATOM 8178 O O . THR D 1 10 ? 34.431 56.538 47.563 1.00 16.62 10 THR 4 O 1
ATOM 8182 N N . VAL D 1 11 ? 34.959 58.653 48.134 1.00 5.03 11 VAL 4 N 1
ATOM 8183 C CA . VAL D 1 11 ? 36.318 58.309 48.539 1.00 5.01 11 VAL 4 CA 1
ATOM 8184 C C . VAL D 1 11 ? 36.381 57.356 49.708 1.00 10.27 11 VAL 4 C 1
ATOM 8185 O O . VAL D 1 11 ? 37.200 56.411 49.709 1.00 16.53 11 VAL 4 O 1
ATOM 8189 N N . MET D 1 12 ? 35.545 57.605 50.723 1.00 11.98 12 MET 4 N 1
ATOM 8190 C CA . MET D 1 12 ? 35.531 56.735 51.907 1.00 9.53 12 MET 4 CA 1
ATOM 8191 C C . MET D 1 12 ? 35.055 55.342 51.567 1.00 9.89 12 MET 4 C 1
ATOM 8192 O O . MET D 1 12 ? 35.641 54.373 52.042 1.00 10.26 12 MET 4 O 1
ATOM 8197 N N . ARG D 1 13 ? 34.020 55.219 50.730 1.00 8.64 13 ARG 4 N 1
ATOM 8198 C CA . ARG D 1 13 ? 33.549 53.872 50.385 1.00 11.02 13 ARG 4 CA 1
ATOM 8199 C C . ARG D 1 13 ? 34.614 53.108 49.574 1.00 11.85 13 ARG 4 C 1
ATOM 8200 O O . ARG D 1 13 ? 34.725 51.889 49.685 1.00 15.22 13 ARG 4 O 1
ATOM 8208 N N . ALA D 1 14 ? 35.419 53.834 48.798 1.00 14.61 14 ALA 4 N 1
ATOM 8209 C CA . ALA D 1 14 ? 36.495 53.247 47.995 1.00 9.28 14 ALA 4 CA 1
ATOM 8210 C C . ALA D 1 14 ? 37.581 52.728 48.937 1.00 13.24 14 ALA 4 C 1
ATOM 8211 O O . ALA D 1 14 ? 38.131 51.634 48.744 1.00 14.72 14 ALA 4 O 1
ATOM 8213 N N . CYS D 1 15 ? 37.911 53.514 49.959 1.00 9.76 15 CYS 4 N 1
ATOM 8214 C CA . CYS D 1 15 ? 38.936 53.062 50.882 1.00 8.02 15 CYS 4 CA 1
ATOM 8215 C C . CYS D 1 15 ? 38.504 51.803 51.639 1.00 12.18 15 CYS 4 C 1
ATOM 8216 O O . CYS D 1 15 ? 39.346 50.997 52.029 1.00 15.48 15 CYS 4 O 1
ATOM 8219 N N . ALA D 1 16 ? 37.203 51.620 51.858 1.00 14.76 16 ALA 4 N 1
ATOM 8220 C CA . ALA D 1 16 ? 36.717 50.441 52.589 1.00 15.06 16 ALA 4 CA 1
ATOM 8221 C C . ALA D 1 16 ? 36.876 49.193 51.755 1.00 17.28 16 ALA 4 C 1
ATOM 8222 O O . ALA D 1 16 ? 36.554 48.101 52.194 1.00 19.80 16 ALA 4 O 1
ATOM 8224 N N . THR D 1 17 ? 37.305 49.383 50.517 1.00 16.96 17 THR 4 N 1
ATOM 8225 C CA . THR D 1 17 ? 37.538 48.305 49.573 1.00 17.78 17 THR 4 CA 1
ATOM 8226 C C . THR D 1 17 ? 38.898 47.641 49.824 1.00 16.61 17 THR 4 C 1
ATOM 8227 O O . THR D 1 17 ? 39.081 46.460 49.557 1.00 15.95 17 THR 4 O 1
ATOM 8231 N N . LEU D 1 18 ? 39.845 48.410 50.356 1.00 16.99 18 LEU 4 N 1
ATOM 8232 C CA . LEU D 1 18 ? 41.203 47.955 50.640 1.00 12.34 18 LEU 4 CA 1
ATOM 8233 C C . LEU D 1 18 ? 41.300 46.936 51.764 1.00 20.19 18 LEU 4 C 1
ATOM 8234 O O . LEU D 1 18 ? 42.094 47.101 52.702 1.00 21.68 18 LEU 4 O 1
ATOM 8239 N N . GLN D 1 19 ? 40.557 45.840 51.625 1.00 25.18 19 GLN 4 N 1
ATOM 8240 C CA . GLN D 1 19 ? 40.515 44.808 52.644 1.00 36.86 19 GLN 4 CA 1
ATOM 8241 C C . GLN D 1 19 ? 41.865 44.139 52.830 1.00 43.10 19 GLN 4 C 1
ATOM 8242 O O . GLN D 1 19 ? 42.324 43.927 53.935 1.00 48.00 19 GLN 4 O 1
ATOM 8248 N N . GLU D 1 20 ? 42.583 43.918 51.754 1.00 60.77 20 GLU 4 N 1
ATOM 8249 C CA . GLU D 1 20 ? 43.845 43.232 51.917 1.00 74.29 20 GLU 4 CA 1
ATOM 8250 C C . GLU D 1 20 ? 44.951 43.819 51.028 1.00 81.80 20 GLU 4 C 1
ATOM 8251 O O . GLU D 1 20 ? 44.732 44.787 50.275 1.00 79.52 20 GLU 4 O 1
ATOM 8257 N N . ALA D 1 21 ? 46.155 43.277 51.193 1.00 89.73 21 ALA 4 N 1
ATOM 8258 C CA . ALA D 1 21 ? 47.334 43.742 50.478 1.00 91.38 21 ALA 4 CA 1
ATOM 8259 C C . ALA D 1 21 ? 47.429 43.440 48.975 1.00 92.70 21 ALA 4 C 1
ATOM 8260 O O . ALA D 1 21 ? 47.604 44.365 48.167 1.00 93.14 21 ALA 4 O 1
ATOM 8262 N N . ARG D 1 22 ? 47.282 42.171 48.595 1.00 91.48 22 ARG 4 N 1
ATOM 8263 C CA . ARG D 1 22 ? 47.431 41.801 47.184 1.00 92.09 22 ARG 4 CA 1
ATOM 8264 C C . ARG D 1 22 ? 46.205 41.708 46.259 1.00 83.04 22 ARG 4 C 1
ATOM 8265 O O . ARG D 1 22 ? 46.358 41.452 45.063 1.00 86.60 22 ARG 4 O 1
ATOM 8273 N N . ILE D 1 23 ? 45.011 41.945 46.793 1.00 66.08 23 ILE 4 N 1
ATOM 8274 C CA . ILE D 1 23 ? 43.786 41.893 46.001 1.00 49.19 23 ILE 4 CA 1
ATOM 8275 C C . ILE D 1 23 ? 43.798 42.820 44.789 1.00 44.75 23 ILE 4 C 1
ATOM 8276 O O . ILE D 1 23 ? 44.571 43.762 44.738 1.00 49.62 23 ILE 4 O 1
ATOM 8281 N N . VAL D 1 24 ? 42.987 42.545 43.780 1.00 41.26 24 VAL 4 N 1
ATOM 8282 C CA . VAL D 1 24 ? 42.972 43.436 42.634 1.00 42.22 24 VAL 4 CA 1
ATOM 8283 C C . VAL D 1 24 ? 41.723 44.309 42.645 1.00 48.85 24 VAL 4 C 1
ATOM 8284 O O . VAL D 1 24 ? 40.571 43.831 42.781 1.00 47.48 24 VAL 4 O 1
ATOM 8288 N N . LEU D 1 25 ? 41.970 45.602 42.500 1.00 51.56 25 LEU 4 N 1
ATOM 8289 C CA . LEU D 1 25 ? 40.904 46.564 42.521 1.00 53.88 25 LEU 4 CA 1
ATOM 8290 C C . LEU D 1 25 ? 40.079 46.654 41.270 1.00 52.40 25 LEU 4 C 1
ATOM 8291 O O . LEU D 1 25 ? 40.564 46.412 40.182 1.00 62.30 25 LEU 4 O 1
ATOM 8296 N N . GLU D 1 26 ? 38.805 46.953 41.451 1.00 49.45 26 GLU 4 N 1
ATOM 8297 C CA . GLU D 1 26 ? 37.888 47.179 40.358 1.00 47.85 26 GLU 4 CA 1
ATOM 8298 C C . GLU D 1 26 ? 38.506 48.505 39.787 1.00 47.43 26 GLU 4 C 1
ATOM 8299 O O . GLU D 1 26 ? 39.087 49.307 40.536 1.00 43.04 26 GLU 4 O 1
ATOM 8305 N N . ALA D 1 27 ? 38.511 48.682 38.470 1.00 47.19 27 ALA 4 N 1
ATOM 8306 C CA . ALA D 1 27 ? 39.136 49.872 37.850 1.00 39.93 27 ALA 4 CA 1
ATOM 8307 C C . ALA D 1 27 ? 38.614 51.209 38.350 1.00 37.86 27 ALA 4 C 1
ATOM 8308 O O . ALA D 1 27 ? 39.353 52.173 38.537 1.00 36.78 27 ALA 4 O 1
ATOM 8310 N N . ASN D 1 28 ? 37.303 51.266 38.433 1.00 39.96 28 ASN 4 N 1
ATOM 8311 C CA . ASN D 1 28 ? 36.558 52.400 38.916 1.00 35.95 28 ASN 4 CA 1
ATOM 8312 C C . ASN D 1 28 ? 37.205 52.948 40.237 1.00 28.04 28 ASN 4 C 1
ATOM 8313 O O . ASN D 1 28 ? 37.502 54.133 40.376 1.00 26.16 28 ASN 4 O 1
ATOM 8318 N N . VAL D 1 29 ? 37.502 52.058 41.172 1.00 21.11 29 VAL 4 N 1
ATOM 8319 C CA . VAL D 1 29 ? 38.120 52.419 42.448 1.00 16.84 29 VAL 4 CA 1
ATOM 8320 C C . VAL D 1 29 ? 39.488 53.072 42.307 1.00 24.71 29 VAL 4 C 1
ATOM 8321 O O . VAL D 1 29 ? 39.804 54.033 43.011 1.00 29.90 29 VAL 4 O 1
ATOM 8325 N N . MET D 1 30 ? 40.344 52.483 41.486 1.00 31.80 30 MET 4 N 1
ATOM 8326 C CA . MET D 1 30 ? 41.679 53.030 41.295 1.00 35.59 30 MET 4 CA 1
ATOM 8327 C C . MET D 1 30 ? 41.654 54.393 40.621 1.00 28.99 30 MET 4 C 1
ATOM 8328 O O . MET D 1 30 ? 42.464 55.256 40.934 1.00 30.58 30 MET 4 O 1
ATOM 8333 N N . GLU D 1 31 ? 40.733 54.586 39.690 1.00 24.39 31 GLU 4 N 1
ATOM 8334 C CA . GLU D 1 31 ? 40.622 55.857 39.009 1.00 25.16 31 GLU 4 CA 1
ATOM 8335 C C . GLU D 1 31 ? 40.306 56.979 40.003 1.00 27.62 31 GLU 4 C 1
ATOM 8336 O O . GLU D 1 31 ? 40.917 58.038 39.967 1.00 29.83 31 GLU 4 O 1
ATOM 8342 N N . ILE D 1 32 ? 39.397 56.701 40.936 1.00 26.78 32 ILE 4 N 1
ATOM 8343 C CA . ILE D 1 32 ? 38.964 57.645 41.972 1.00 21.51 32 ILE 4 CA 1
ATOM 8344 C C . ILE D 1 32 ? 40.042 57.896 43.043 1.00 19.76 32 ILE 4 C 1
ATOM 8345 O O . ILE D 1 32 ? 40.340 59.057 43.380 1.00 19.31 32 ILE 4 O 1
ATOM 8350 N N . LEU D 1 33 ? 40.567 56.814 43.627 1.00 10.68 33 LEU 4 N 1
ATOM 8351 C CA . LEU D 1 33 ? 41.593 56.932 44.650 1.00 13.42 33 LEU 4 CA 1
ATOM 8352 C C . LEU D 1 33 ? 42.801 57.652 44.121 1.00 19.76 33 LEU 4 C 1
ATOM 8353 O O . LEU D 1 33 ? 43.413 58.446 44.824 1.00 25.97 33 LEU 4 O 1
ATOM 8358 N N . GLY D 1 34 ? 43.143 57.363 42.873 1.00 21.54 34 GLY 4 N 1
ATOM 8359 C CA . GLY D 1 34 ? 44.277 57.995 42.240 1.00 15.88 34 GLY 4 CA 1
ATOM 8360 C C . GLY D 1 34 ? 44.156 59.495 42.269 1.00 15.85 34 GLY 4 C 1
ATOM 8361 O O . GLY D 1 34 ? 45.019 60.179 42.822 1.00 20.19 34 GLY 4 O 1
ATOM 8362 N N . ILE D 1 35 ? 43.088 60.008 41.678 1.00 10.74 35 ILE 4 N 1
ATOM 8363 C CA . ILE D 1 35 ? 42.855 61.448 41.644 1.00 13.15 35 ILE 4 CA 1
ATOM 8364 C C . ILE D 1 35 ? 42.723 62.089 43.019 1.00 19.60 35 ILE 4 C 1
ATOM 8365 O O . ILE D 1 35 ? 43.317 63.145 43.304 1.00 21.55 35 ILE 4 O 1
ATOM 8370 N N . ALA D 1 36 ? 41.903 61.464 43.854 1.00 21.46 36 ALA 4 N 1
ATOM 8371 C CA . ALA D 1 36 ? 41.639 61.976 45.183 1.00 16.86 36 ALA 4 CA 1
ATOM 8372 C C . ALA D 1 36 ? 42.888 62.032 46.026 1.00 13.19 36 ALA 4 C 1
ATOM 8373 O O . ALA D 1 36 ? 43.215 63.067 46.587 1.00 15.77 36 ALA 4 O 1
ATOM 8375 N N . ILE D 1 37 ? 43.624 60.936 46.078 1.00 14.17 37 ILE 4 N 1
ATOM 8376 C CA . ILE D 1 37 ? 44.834 60.891 46.893 1.00 12.79 37 ILE 4 CA 1
ATOM 8377 C C . ILE D 1 37 ? 45.879 61.864 46.395 1.00 20.40 37 ILE 4 C 1
ATOM 8378 O O . ILE D 1 37 ? 46.593 62.479 47.187 1.00 21.79 37 ILE 4 O 1
ATOM 8383 N N . ASN D 1 38 ? 45.949 62.029 45.080 1.00 22.30 38 ASN 4 N 1
ATOM 8384 C CA . ASN D 1 38 ? 46.903 62.947 44.510 1.00 19.98 38 ASN 4 CA 1
ATOM 8385 C C . ASN D 1 38 ? 46.515 64.391 44.948 1.00 19.38 38 ASN 4 C 1
ATOM 8386 O O . ASN D 1 38 ? 47.350 65.095 45.517 1.00 21.80 38 ASN 4 O 1
ATOM 8391 N N . ARG D 1 39 ? 45.259 64.821 44.758 1.00 16.94 39 ARG 4 N 1
ATOM 8392 C CA . ARG D 1 39 ? 44.869 66.182 45.176 1.00 16.30 39 ARG 4 CA 1
ATOM 8393 C C . ARG D 1 39 ? 45.121 66.377 46.663 1.00 20.66 39 ARG 4 C 1
ATOM 8394 O O . ARG D 1 39 ? 45.709 67.362 47.096 1.00 21.70 39 ARG 4 O 1
ATOM 8402 N N . TYR D 1 40 ? 44.702 65.389 47.436 1.00 20.51 40 TYR 4 N 1
ATOM 8403 C CA . TYR D 1 40 ? 44.847 65.425 48.860 1.00 15.94 40 TYR 4 CA 1
ATOM 8404 C C . TYR D 1 40 ? 46.296 65.602 49.294 1.00 16.29 40 TYR 4 C 1
ATOM 8405 O O . TYR D 1 40 ? 46.610 66.547 50.005 1.00 18.38 40 TYR 4 O 1
ATOM 8414 N N . ASN D 1 41 ? 47.181 64.698 48.885 1.00 18.93 41 ASN 4 N 1
ATOM 8415 C CA . ASN D 1 41 ? 48.594 64.798 49.253 1.00 15.29 41 ASN 4 CA 1
ATOM 8416 C C . ASN D 1 41 ? 49.206 66.141 48.803 1.00 19.49 41 ASN 4 C 1
ATOM 8417 O O . ASN D 1 41 ? 49.988 66.768 49.528 1.00 22.63 41 ASN 4 O 1
ATOM 8422 N N . GLY D 1 42 ? 48.749 66.650 47.669 1.00 14.48 42 GLY 4 N 1
ATOM 8423 C CA . GLY D 1 42 ? 49.274 67.910 47.198 1.00 15.11 42 GLY 4 CA 1
ATOM 8424 C C . GLY D 1 42 ? 48.941 69.136 48.021 1.00 23.69 42 GLY 4 C 1
ATOM 8425 O O . GLY D 1 42 ? 49.820 69.952 48.279 1.00 29.84 42 GLY 4 O 1
ATOM 8426 N N . LEU D 1 43 ? 47.673 69.299 48.383 1.00 28.94 43 LEU 4 N 1
ATOM 8427 C CA . LEU D 1 43 ? 47.231 70.457 49.163 1.00 26.98 43 LEU 4 CA 1
ATOM 8428 C C . LEU D 1 43 ? 47.484 70.335 50.663 1.00 27.98 43 LEU 4 C 1
ATOM 8429 O O . LEU D 1 43 ? 47.442 71.319 51.398 1.00 34.51 43 LEU 4 O 1
ATOM 8434 N N . THR D 1 44 ? 47.790 69.122 51.091 1.00 26.07 44 THR 4 N 1
ATOM 8435 C CA . THR D 1 44 ? 47.970 68.769 52.490 1.00 22.99 44 THR 4 CA 1
ATOM 8436 C C . THR D 1 44 ? 49.387 68.451 52.916 1.00 27.43 44 THR 4 C 1
ATOM 8437 O O . THR D 1 44 ? 49.733 68.609 54.083 1.00 30.74 44 THR 4 O 1
ATOM 8441 N N . LEU D 1 45 ? 50.162 67.905 51.986 1.00 29.99 45 LEU 4 N 1
ATOM 8442 C CA . LEU D 1 45 ? 51.543 67.513 52.209 1.00 29.89 45 LEU 4 CA 1
ATOM 8443 C C . LEU D 1 45 ? 51.640 66.243 53.001 1.00 30.19 45 LEU 4 C 1
ATOM 8444 O O . LEU D 1 45 ? 52.633 65.994 53.694 1.00 37.60 45 LEU 4 O 1
ATOM 8449 N N . ARG D 1 46 ? 50.586 65.448 52.964 1.00 26.98 46 ARG 4 N 1
ATOM 8450 C CA . ARG D 1 46 ? 50.656 64.171 53.643 1.00 32.19 46 ARG 4 CA 1
ATOM 8451 C C . ARG D 1 46 ? 51.106 63.157 52.579 1.00 31.89 46 ARG 4 C 1
ATOM 8452 O O . ARG D 1 46 ? 51.273 63.521 51.399 1.00 32.64 46 ARG 4 O 1
ATOM 8460 N N . GLY D 1 47 ? 51.356 61.913 52.954 1.00 26.32 47 GLY 4 N 1
ATOM 8461 C CA . GLY D 1 47 ? 51.822 60.990 51.937 1.00 16.55 47 GLY 4 CA 1
ATOM 8462 C C . GLY D 1 47 ? 51.030 59.717 51.960 1.00 24.62 47 GLY 4 C 1
ATOM 8463 O O . GLY D 1 47 ? 51.540 58.627 52.276 1.00 30.01 47 GLY 4 O 1
ATOM 8464 N N . VAL D 1 48 ? 49.762 59.850 51.622 1.00 20.28 48 VAL 4 N 1
ATOM 8465 C CA . VAL D 1 48 ? 48.871 58.708 51.617 1.00 18.70 48 VAL 4 CA 1
ATOM 8466 C C . VAL D 1 48 ? 49.239 57.814 50.407 1.00 19.49 48 VAL 4 C 1
ATOM 8467 O O . VAL D 1 48 ? 49.511 58.329 49.341 1.00 17.74 48 VAL 4 O 1
ATOM 8471 N N . THR D 1 49 ? 49.286 56.494 50.588 1.00 21.83 49 THR 4 N 1
ATOM 8472 C CA . THR D 1 49 ? 49.586 55.555 49.498 1.00 19.06 49 THR 4 CA 1
ATOM 8473 C C . THR D 1 49 ? 48.239 55.013 49.040 1.00 21.01 49 THR 4 C 1
ATOM 8474 O O . THR D 1 49 ? 47.335 54.942 49.845 1.00 25.54 49 THR 4 O 1
ATOM 8478 N N . MET D 1 50 ? 48.151 54.518 47.807 1.00 18.27 50 MET 4 N 1
ATOM 8479 C CA . MET D 1 50 ? 46.921 53.920 47.327 1.00 19.00 50 MET 4 CA 1
ATOM 8480 C C . MET D 1 50 ? 46.731 52.525 47.870 1.00 24.86 50 MET 4 C 1
ATOM 8481 O O . MET D 1 50 ? 45.612 52.066 47.955 1.00 33.31 50 MET 4 O 1
ATOM 8486 N N . ARG D 1 51 ? 47.805 51.815 48.189 1.00 27.85 51 ARG 4 N 1
ATOM 8487 C CA . ARG D 1 51 ? 47.643 50.476 48.734 1.00 35.63 51 ARG 4 CA 1
ATOM 8488 C C . ARG D 1 51 ? 48.479 50.378 50.003 1.00 35.95 51 ARG 4 C 1
ATOM 8489 O O . ARG D 1 51 ? 49.658 50.019 49.965 1.00 42.43 51 ARG 4 O 1
ATOM 8497 N N . PRO D 1 52 ? 47.886 50.732 51.148 1.00 32.04 52 PRO 4 N 1
ATOM 8498 C CA . PRO D 1 52 ? 48.532 50.714 52.464 1.00 28.37 52 PRO 4 CA 1
ATOM 8499 C C . PRO D 1 52 ? 48.849 49.309 52.968 1.00 32.23 52 PRO 4 C 1
ATOM 8500 O O . PRO D 1 52 ? 48.036 48.410 52.838 1.00 40.91 52 PRO 4 O 1
ATOM 8504 N N . THR D 1 53 ? 50.026 49.114 53.551 1.00 33.36 53 THR 4 N 1
ATOM 8505 C CA . THR D 1 53 ? 50.403 47.807 54.098 1.00 38.18 53 THR 4 CA 1
ATOM 8506 C C . THR D 1 53 ? 50.740 47.952 55.592 1.00 38.37 53 THR 4 C 1
ATOM 8507 O O . THR D 1 53 ? 50.104 47.324 56.450 1.00 46.91 53 THR 4 O 1
ATOM 8511 N N . SER D 1 54 ? 51.671 48.841 55.914 1.00 26.35 54 SER 4 N 1
ATOM 8512 C CA . SER D 1 54 ? 52.034 49.064 57.299 1.00 24.93 54 SER 4 CA 1
ATOM 8513 C C . SER D 1 54 ? 50.953 49.822 58.068 1.00 25.83 54 SER 4 C 1
ATOM 8514 O O . SER D 1 54 ? 50.131 50.514 57.486 1.00 24.16 54 SER 4 O 1
ATOM 8517 N N . LEU D 1 55 ? 51.035 49.757 59.391 1.00 25.51 55 LEU 4 N 1
ATOM 8518 C CA . LEU D 1 55 ? 50.116 50.463 60.260 1.00 19.59 55 LEU 4 CA 1
ATOM 8519 C C . LEU D 1 55 ? 50.222 51.957 60.002 1.00 19.09 55 LEU 4 C 1
ATOM 8520 O O . LEU D 1 55 ? 49.222 52.682 59.977 1.00 22.85 55 LEU 4 O 1
ATOM 8525 N N . ALA D 1 56 ? 51.438 52.437 59.799 1.00 17.32 56 ALA 4 N 1
ATOM 8526 C CA . ALA D 1 56 ? 51.602 53.863 59.563 1.00 15.84 56 ALA 4 CA 1
ATOM 8527 C C . ALA D 1 56 ? 50.869 54.328 58.310 1.00 19.52 56 ALA 4 C 1
ATOM 8528 O O . ALA D 1 56 ? 50.311 55.440 58.279 1.00 20.08 56 ALA 4 O 1
ATOM 8530 N N . GLN D 1 57 ? 50.820 53.461 57.299 1.00 19.75 57 GLN 4 N 1
ATOM 8531 C CA . GLN D 1 57 ? 50.138 53.806 56.053 1.00 22.66 57 GLN 4 CA 1
ATOM 8532 C C . GLN D 1 57 ? 48.629 53.767 56.190 1.00 21.73 57 GLN 4 C 1
ATOM 8533 O O . GLN D 1 57 ? 47.910 54.551 55.562 1.00 26.90 57 GLN 4 O 1
ATOM 8539 N N . ARG D 1 58 ? 48.157 52.829 56.999 1.00 20.87 58 ARG 4 N 1
ATOM 8540 C CA . ARG D 1 58 ? 46.741 52.683 57.271 1.00 17.82 58 ARG 4 CA 1
ATOM 8541 C C . ARG D 1 58 ? 46.238 53.890 58.067 1.00 17.92 58 ARG 4 C 1
ATOM 8542 O O . ARG D 1 58 ? 45.242 54.506 57.694 1.00 20.63 58 ARG 4 O 1
ATOM 8550 N N . ASN D 1 59 ? 46.996 54.302 59.077 1.00 15.69 59 ASN 4 N 1
ATOM 8551 C CA . ASN D 1 59 ? 46.616 55.465 59.862 1.00 13.38 59 ASN 4 CA 1
ATOM 8552 C C . ASN D 1 59 ? 46.507 56.683 58.969 1.00 18.39 59 ASN 4 C 1
ATOM 8553 O O . ASN D 1 59 ? 45.526 57.444 58.997 1.00 21.03 59 ASN 4 O 1
ATOM 8558 N N . GLU D 1 60 ? 47.508 56.841 58.123 1.00 22.13 60 GLU 4 N 1
ATOM 8559 C CA . GLU D 1 60 ? 47.563 57.981 57.220 1.00 19.27 60 GLU 4 CA 1
ATOM 8560 C C . GLU D 1 60 ? 46.343 58.021 56.279 1.00 12.29 60 GLU 4 C 1
ATOM 8561 O O . GLU D 1 60 ? 45.765 59.087 56.044 1.00 11.43 60 GLU 4 O 1
ATOM 8567 N N . MET D 1 61 ? 45.931 56.863 55.762 1.00 9.77 61 MET 4 N 1
ATOM 8568 C CA . MET D 1 61 ? 44.768 56.826 54.874 1.00 11.71 61 MET 4 CA 1
ATOM 8569 C C . MET D 1 61 ? 43.504 57.115 55.672 1.00 15.52 61 MET 4 C 1
ATOM 8570 O O . MET D 1 61 ? 42.617 57.846 55.207 1.00 15.64 61 MET 4 O 1
ATOM 8575 N N . PHE D 1 62 ? 43.429 56.537 56.875 1.00 14.46 62 PHE 4 N 1
ATOM 8576 C CA . PHE D 1 62 ? 42.295 56.769 57.743 1.00 9.27 62 PHE 4 CA 1
ATOM 8577 C C . PHE D 1 62 ? 42.192 58.260 58.073 1.00 10.62 62 PHE 4 C 1
ATOM 8578 O O . PHE D 1 62 ? 41.089 58.829 58.069 1.00 16.17 62 PHE 4 O 1
ATOM 8586 N N . PHE D 1 63 ? 43.328 58.907 58.341 1.00 7.36 63 PHE 4 N 1
ATOM 8587 C CA . PHE D 1 63 ? 43.298 60.328 58.641 1.00 3.16 63 PHE 4 CA 1
ATOM 8588 C C . PHE D 1 63 ? 42.793 61.124 57.466 1.00 6.70 63 PHE 4 C 1
ATOM 8589 O O . PHE D 1 63 ? 42.147 62.150 57.650 1.00 11.55 63 PHE 4 O 1
ATOM 8597 N N . MET D 1 64 ? 43.023 60.620 56.253 1.00 10.57 64 MET 4 N 1
ATOM 8598 C CA . MET D 1 64 ? 42.563 61.317 55.054 1.00 10.19 64 MET 4 CA 1
ATOM 8599 C C . MET D 1 64 ? 41.041 61.244 55.030 1.00 9.36 64 MET 4 C 1
ATOM 8600 O O . MET D 1 64 ? 40.363 62.202 54.695 1.00 11.68 64 MET 4 O 1
ATOM 8605 N N . CYS D 1 65 ? 40.511 60.085 55.388 1.00 11.73 65 CYS 4 N 1
ATOM 8606 C CA . CYS D 1 65 ? 39.075 59.890 55.432 1.00 10.05 65 CYS 4 CA 1
ATOM 8607 C C . CYS D 1 65 ? 38.445 60.746 56.533 1.00 14.98 65 CYS 4 C 1
ATOM 8608 O O . CYS D 1 65 ? 37.410 61.405 56.309 1.00 10.35 65 CYS 4 O 1
ATOM 8611 N N . LEU D 1 66 ? 39.089 60.770 57.702 1.00 13.59 66 LEU 4 N 1
ATOM 8612 C CA . LEU D 1 66 ? 38.621 61.591 58.807 1.00 11.26 66 LEU 4 CA 1
ATOM 8613 C C . LEU D 1 66 ? 38.563 63.060 58.365 1.00 15.57 66 LEU 4 C 1
ATOM 8614 O O . LEU D 1 66 ? 37.558 63.746 58.569 1.00 17.67 66 LEU 4 O 1
ATOM 8619 N N . ASP D 1 67 ? 39.610 63.531 57.694 1.00 16.91 67 ASP 4 N 1
ATOM 8620 C CA . ASP D 1 67 ? 39.630 64.917 57.218 1.00 17.30 67 ASP 4 CA 1
ATOM 8621 C C . ASP D 1 67 ? 38.484 65.205 56.285 1.00 17.88 67 ASP 4 C 1
ATOM 8622 O O . ASP D 1 67 ? 37.865 66.267 56.347 1.00 20.43 67 ASP 4 O 1
ATOM 8627 N N . MET D 1 68 ? 38.240 64.265 55.383 1.00 18.40 68 MET 4 N 1
ATOM 8628 C CA . MET D 1 68 ? 37.193 64.407 54.392 1.00 15.62 68 MET 4 CA 1
ATOM 8629 C C . MET D 1 68 ? 35.813 64.378 55.001 1.00 17.59 68 MET 4 C 1
ATOM 8630 O O . MET D 1 68 ? 34.945 65.148 54.588 1.00 22.75 68 MET 4 O 1
ATOM 8635 N N . MET D 1 69 ? 35.610 63.503 55.986 1.00 15.96 69 MET 4 N 1
ATOM 8636 C CA . MET D 1 69 ? 34.336 63.409 56.695 1.00 8.12 69 MET 4 CA 1
ATOM 8637 C C . MET D 1 69 ? 34.092 64.751 57.444 1.00 12.15 69 MET 4 C 1
ATOM 8638 O O . MET D 1 69 ? 33.082 65.407 57.224 1.00 10.01 69 MET 4 O 1
ATOM 8643 N N . LEU D 1 70 ? 35.073 65.231 58.210 1.00 8.21 70 LEU 4 N 1
ATOM 8644 C CA . LEU D 1 70 ? 34.888 66.483 58.934 1.00 8.25 70 LEU 4 CA 1
ATOM 8645 C C . LEU D 1 70 ? 34.643 67.663 58.025 1.00 10.92 70 LEU 4 C 1
ATOM 8646 O O . LEU D 1 70 ? 33.776 68.489 58.303 1.00 15.28 70 LEU 4 O 1
ATOM 8651 N N . SER D 1 71 ? 35.355 67.737 56.910 1.00 14.22 71 SER 4 N 1
ATOM 8652 C CA . SER D 1 71 ? 35.151 68.870 55.996 1.00 18.39 71 SER 4 CA 1
ATOM 8653 C C . SER D 1 71 ? 33.776 68.842 55.343 1.00 19.02 71 SER 4 C 1
ATOM 8654 O O . SER D 1 71 ? 33.118 69.872 55.227 1.00 23.20 71 SER 4 O 1
ATOM 8657 N N . ALA D 1 72 ? 33.311 67.660 54.955 1.00 18.55 72 ALA 4 N 1
ATOM 8658 C CA . ALA D 1 72 ? 31.994 67.573 54.326 1.00 17.35 72 ALA 4 CA 1
ATOM 8659 C C . ALA D 1 72 ? 30.884 67.892 55.334 1.00 20.36 72 ALA 4 C 1
ATOM 8660 O O . ALA D 1 72 ? 29.853 68.433 54.948 1.00 19.51 72 ALA 4 O 1
ATOM 8662 N N . ALA D 1 73 ? 31.088 67.519 56.603 1.00 22.25 73 ALA 4 N 1
ATOM 8663 C CA . ALA D 1 73 ? 30.114 67.748 57.665 1.00 18.21 73 ALA 4 CA 1
ATOM 8664 C C . ALA D 1 73 ? 30.166 69.162 58.222 1.00 18.59 73 ALA 4 C 1
ATOM 8665 O O . ALA D 1 73 ? 29.241 69.586 58.908 1.00 27.19 73 ALA 4 O 1
ATOM 8667 N N . GLY D 1 74 ? 31.239 69.881 57.928 1.00 15.06 74 GLY 4 N 1
ATOM 8668 C CA . GLY D 1 74 ? 31.383 71.254 58.386 1.00 11.27 74 GLY 4 CA 1
ATOM 8669 C C . GLY D 1 74 ? 31.827 71.379 59.827 1.00 15.02 74 GLY 4 C 1
ATOM 8670 O O . GLY D 1 74 ? 31.671 72.425 60.442 1.00 25.88 74 GLY 4 O 1
ATOM 8671 N N . ILE D 1 75 ? 32.443 70.328 60.340 1.00 13.40 75 ILE 4 N 1
ATOM 8672 C CA . ILE D 1 75 ? 32.912 70.270 61.718 1.00 13.01 75 ILE 4 CA 1
ATOM 8673 C C . ILE D 1 75 ? 34.405 70.535 61.883 1.00 20.77 75 ILE 4 C 1
ATOM 8674 O O . ILE D 1 75 ? 35.232 70.160 61.062 1.00 26.26 75 ILE 4 O 1
ATOM 8679 N N . ASN D 1 76 ? 34.756 71.148 62.996 1.00 29.06 76 ASN 4 N 1
ATOM 8680 C CA . ASN D 1 76 ? 36.142 71.403 63.308 1.00 25.70 76 ASN 4 CA 1
ATOM 8681 C C . ASN D 1 76 ? 36.316 70.734 64.693 1.00 25.15 76 ASN 4 C 1
ATOM 8682 O O . ASN D 1 76 ? 35.865 71.285 65.677 1.00 31.83 76 ASN 4 O 1
ATOM 8687 N N . VAL D 1 77 ? 36.921 69.542 64.752 1.00 19.25 77 VAL 4 N 1
ATOM 8688 C CA . VAL D 1 77 ? 37.079 68.806 66.002 1.00 18.04 77 VAL 4 CA 1
ATOM 8689 C C . VAL D 1 77 ? 37.915 69.405 67.094 1.00 23.98 77 VAL 4 C 1
ATOM 8690 O O . VAL D 1 77 ? 37.716 69.064 68.279 1.00 35.41 77 VAL 4 O 1
ATOM 8694 N N . GLY D 1 78 ? 38.913 70.198 66.727 1.00 23.75 78 GLY 4 N 1
ATOM 8695 C CA . GLY D 1 78 ? 39.774 70.750 67.756 1.00 23.96 78 GLY 4 CA 1
ATOM 8696 C C . GLY D 1 78 ? 40.890 69.765 68.044 1.00 30.29 78 GLY 4 C 1
ATOM 8697 O O . GLY D 1 78 ? 40.956 68.677 67.456 1.00 34.75 78 GLY 4 O 1
ATOM 8698 N N . PRO D 1 79 ? 41.789 70.109 68.957 1.00 37.55 79 PRO 4 N 1
ATOM 8699 C CA . PRO D 1 79 ? 42.909 69.216 69.281 1.00 41.50 79 PRO 4 CA 1
ATOM 8700 C C . PRO D 1 79 ? 42.528 67.994 70.088 1.00 39.68 79 PRO 4 C 1
ATOM 8701 O O . PRO D 1 79 ? 42.713 67.953 71.301 1.00 43.44 79 PRO 4 O 1
ATOM 8705 N N . ILE D 1 80 ? 42.073 66.959 69.408 1.00 36.08 80 ILE 4 N 1
ATOM 8706 C CA . ILE D 1 80 ? 41.676 65.750 70.113 1.00 29.65 80 ILE 4 CA 1
ATOM 8707 C C . ILE D 1 80 ? 42.789 64.718 70.149 1.00 27.30 80 ILE 4 C 1
ATOM 8708 O O . ILE D 1 80 ? 42.710 63.718 70.881 1.00 25.21 80 ILE 4 O 1
ATOM 8713 N N . SER D 1 81 ? 43.854 64.964 69.397 1.00 26.63 81 SER 4 N 1
ATOM 8714 C CA . SER D 1 81 ? 44.885 63.950 69.328 1.00 24.94 81 SER 4 CA 1
ATOM 8715 C C . SER D 1 81 ? 46.286 64.420 69.048 1.00 21.60 81 SER 4 C 1
ATOM 8716 O O . SER D 1 81 ? 46.515 65.395 68.324 1.00 30.44 81 SER 4 O 1
ATOM 8719 N N . PRO D 1 82 ? 47.249 63.759 69.676 1.00 22.08 82 PRO 4 N 1
ATOM 8720 C CA . PRO D 1 82 ? 48.671 64.093 69.487 1.00 26.45 82 PRO 4 CA 1
ATOM 8721 C C . PRO D 1 82 ? 49.174 63.461 68.167 1.00 28.78 82 PRO 4 C 1
ATOM 8722 O O . PRO D 1 82 ? 50.219 63.831 67.650 1.00 31.57 82 PRO 4 O 1
ATOM 8726 N N . ASP D 1 83 ? 48.381 62.542 67.618 1.00 28.04 83 ASP 4 N 1
ATOM 8727 C CA . ASP D 1 83 ? 48.712 61.817 66.405 1.00 23.48 83 ASP 4 CA 1
ATOM 8728 C C . ASP D 1 83 ? 48.035 62.346 65.174 1.00 23.46 83 ASP 4 C 1
ATOM 8729 O O . ASP D 1 83 ? 48.521 62.149 64.069 1.00 31.35 83 ASP 4 O 1
ATOM 8734 N N . TYR D 1 84 ? 46.909 63.016 65.354 1.00 22.03 84 TYR 4 N 1
ATOM 8735 C CA . TYR D 1 84 ? 46.162 63.528 64.219 1.00 17.91 84 TYR 4 CA 1
ATOM 8736 C C . TYR D 1 84 ? 45.870 64.991 64.371 1.00 20.83 84 TYR 4 C 1
ATOM 8737 O O . TYR D 1 84 ? 45.465 65.464 65.445 1.00 28.57 84 TYR 4 O 1
ATOM 8746 N N . THR D 1 85 ? 46.046 65.710 63.274 1.00 22.53 85 THR 4 N 1
ATOM 8747 C CA . THR D 1 85 ? 45.750 67.130 63.252 1.00 22.73 85 THR 4 CA 1
ATOM 8748 C C . THR D 1 85 ? 44.891 67.379 62.027 1.00 21.09 85 THR 4 C 1
ATOM 8749 O O . THR D 1 85 ? 45.266 67.032 60.920 1.00 29.79 85 THR 4 O 1
ATOM 8753 N N . GLN D 1 86 ? 43.708 67.920 62.230 1.00 16.37 86 GLN 4 N 1
ATOM 8754 C CA . GLN D 1 86 ? 42.814 68.172 61.121 1.00 15.90 86 GLN 4 CA 1
ATOM 8755 C C . GLN D 1 86 ? 43.369 69.215 60.155 1.00 18.38 86 GLN 4 C 1
ATOM 8756 O O . GLN D 1 86 ? 43.825 70.273 60.574 1.00 23.95 86 GLN 4 O 1
ATOM 8762 N N . HIS D 1 87 ? 43.269 68.918 58.858 1.00 22.72 87 HIS 4 N 1
ATOM 8763 C CA . HIS D 1 87 ? 43.728 69.799 57.791 1.00 23.48 87 HIS 4 CA 1
ATOM 8764 C C . HIS D 1 87 ? 42.580 70.453 57.142 1.00 24.74 87 HIS 4 C 1
ATOM 8765 O O . HIS D 1 87 ? 41.930 69.853 56.307 1.00 29.57 87 HIS 4 O 1
ATOM 8772 N N . MET D 1 88 ? 42.407 71.724 57.461 1.00 30.74 88 MET 4 N 1
ATOM 8773 C CA . MET D 1 88 ? 41.318 72.535 56.939 1.00 32.50 88 MET 4 CA 1
ATOM 8774 C C . MET D 1 88 ? 41.325 72.691 55.415 1.00 31.94 88 MET 4 C 1
ATOM 8775 O O . MET D 1 88 ? 40.271 72.927 54.801 1.00 33.21 88 MET 4 O 1
ATOM 8780 N N . ALA D 1 89 ? 42.498 72.541 54.797 1.00 27.50 89 ALA 4 N 1
ATOM 8781 C CA . ALA D 1 89 ? 42.600 72.649 53.338 1.00 25.98 89 ALA 4 CA 1
ATOM 8782 C C . ALA D 1 89 ? 41.820 71.553 52.595 1.00 26.61 89 ALA 4 C 1
ATOM 8783 O O . ALA D 1 89 ? 41.622 71.657 51.375 1.00 30.15 89 ALA 4 O 1
ATOM 8785 N N . THR D 1 90 ? 41.404 70.502 53.316 1.00 19.25 90 THR 4 N 1
ATOM 8786 C CA . THR D 1 90 ? 40.672 69.388 52.723 1.00 10.04 90 THR 4 CA 1
ATOM 8787 C C . THR D 1 90 ? 39.426 69.844 51.973 1.00 15.98 90 THR 4 C 1
ATOM 8788 O O . THR D 1 90 ? 39.061 69.273 50.940 1.00 18.95 90 THR 4 O 1
ATOM 8792 N N . ILE D 1 91 ? 38.833 70.942 52.421 1.00 19.33 91 ILE 4 N 1
ATOM 8793 C CA . ILE D 1 91 ? 37.647 71.465 51.754 1.00 21.00 91 ILE 4 CA 1
ATOM 8794 C C . ILE D 1 91 ? 37.976 71.804 50.292 1.00 18.89 91 ILE 4 C 1
ATOM 8795 O O . ILE D 1 91 ? 37.151 71.613 49.406 1.00 21.05 91 ILE 4 O 1
ATOM 8800 N N . GLY D 1 92 ? 39.202 72.281 50.055 1.00 20.29 92 GLY 4 N 1
ATOM 8801 C CA . GLY D 1 92 ? 39.656 72.621 48.714 1.00 15.30 92 GLY 4 CA 1
ATOM 8802 C C . GLY D 1 92 ? 39.815 71.352 47.894 1.00 17.04 92 GLY 4 C 1
ATOM 8803 O O . GLY D 1 92 ? 39.540 71.321 46.706 1.00 20.86 92 GLY 4 O 1
ATOM 8804 N N . VAL D 1 93 ? 40.288 70.298 48.527 1.00 12.75 93 VAL 4 N 1
ATOM 8805 C CA . VAL D 1 93 ? 40.412 69.035 47.841 1.00 13.07 93 VAL 4 CA 1
ATOM 8806 C C . VAL D 1 93 ? 39.029 68.576 47.367 1.00 18.01 93 VAL 4 C 1
ATOM 8807 O O . VAL D 1 93 ? 38.819 68.265 46.201 1.00 21.85 93 VAL 4 O 1
ATOM 8811 N N . LEU D 1 94 ? 38.076 68.542 48.286 1.00 21.30 94 LEU 4 N 1
ATOM 8812 C CA . LEU D 1 94 ? 36.723 68.097 47.974 1.00 17.45 94 LEU 4 CA 1
ATOM 8813 C C . LEU D 1 94 ? 35.941 68.973 46.988 1.00 21.91 94 LEU 4 C 1
ATOM 8814 O O . LEU D 1 94 ? 34.943 68.522 46.407 1.00 21.81 94 LEU 4 O 1
ATOM 8819 N N . ALA D 1 95 ? 36.351 70.229 46.818 1.00 24.90 95 ALA 4 N 1
ATOM 8820 C CA . ALA D 1 95 ? 35.659 71.114 45.871 1.00 25.33 95 ALA 4 CA 1
ATOM 8821 C C . ALA D 1 95 ? 36.257 71.058 44.457 1.00 26.68 95 ALA 4 C 1
ATOM 8822 O O . ALA D 1 95 ? 35.841 71.808 43.596 1.00 29.70 95 ALA 4 O 1
ATOM 8824 N N . THR D 1 96 ? 37.250 70.190 44.243 1.00 31.87 96 THR 4 N 1
ATOM 8825 C CA . THR D 1 96 ? 37.938 70.020 42.951 1.00 31.15 96 THR 4 CA 1
ATOM 8826 C C . THR D 1 96 ? 37.028 69.221 42.017 1.00 31.90 96 THR 4 C 1
ATOM 8827 O O . THR D 1 96 ? 36.857 68.014 42.193 1.00 32.36 96 THR 4 O 1
ATOM 8831 N N . PRO D 1 97 ? 36.542 69.849 40.941 1.00 30.48 97 PRO 4 N 1
ATOM 8832 C CA . PRO D 1 97 ? 35.654 69.174 39.986 1.00 28.30 97 PRO 4 CA 1
ATOM 8833 C C . PRO D 1 97 ? 36.216 67.976 39.275 1.00 24.38 97 PRO 4 C 1
ATOM 8834 O O . PRO D 1 97 ? 35.490 67.244 38.630 1.00 27.24 97 PRO 4 O 1
ATOM 8838 N N . GLU D 1 98 ? 37.499 67.726 39.429 1.00 32.25 98 GLU 4 N 1
ATOM 8839 C CA . GLU D 1 98 ? 38.083 66.580 38.754 1.00 33.62 98 GLU 4 CA 1
ATOM 8840 C C . GLU D 1 98 ? 37.944 65.292 39.527 1.00 28.24 98 GLU 4 C 1
ATOM 8841 O O . GLU D 1 98 ? 38.171 64.222 38.949 1.00 33.60 98 GLU 4 O 1
ATOM 8847 N N . ILE D 1 99 ? 37.644 65.369 40.828 1.00 21.68 99 ILE 4 N 1
ATOM 8848 C CA . ILE D 1 99 ? 37.445 64.137 41.609 1.00 19.33 99 ILE 4 CA 1
ATOM 8849 C C . ILE D 1 99 ? 36.009 63.714 41.330 1.00 20.20 99 ILE 4 C 1
ATOM 8850 O O . ILE D 1 99 ? 35.061 64.456 41.604 1.00 22.60 99 ILE 4 O 1
ATOM 8855 N N . PRO D 1 100 ? 35.830 62.538 40.729 1.00 19.40 100 PRO 4 N 1
ATOM 8856 C CA . PRO D 1 100 ? 34.463 62.096 40.431 1.00 19.98 100 PRO 4 CA 1
ATOM 8857 C C . PRO D 1 100 ? 33.738 61.463 41.643 1.00 18.92 100 PRO 4 C 1
ATOM 8858 O O . PRO D 1 100 ? 34.366 61.052 42.624 1.00 17.31 100 PRO 4 O 1
ATOM 8862 N N . PHE D 1 101 ? 32.412 61.498 41.624 1.00 16.66 101 PHE 4 N 1
ATOM 8863 C CA . PHE D 1 101 ? 31.622 60.862 42.676 1.00 11.83 101 PHE 4 CA 1
ATOM 8864 C C . PHE D 1 101 ? 30.755 59.801 41.989 1.00 12.37 101 PHE 4 C 1
ATOM 8865 O O . PHE D 1 101 ? 30.487 59.887 40.780 1.00 18.04 101 PHE 4 O 1
ATOM 8873 N N . THR D 1 102 ? 30.418 58.741 42.705 1.00 10.82 102 THR 4 N 1
ATOM 8874 C CA . THR D 1 102 ? 29.617 57.687 42.119 1.00 3.59 102 THR 4 CA 1
ATOM 8875 C C . THR D 1 102 ? 28.101 57.979 42.085 1.00 8.54 102 THR 4 C 1
ATOM 8876 O O . THR D 1 102 ? 27.582 58.819 42.818 1.00 10.33 102 THR 4 O 1
ATOM 8880 N N . THR D 1 103 ? 27.401 57.253 41.223 1.00 14.69 103 THR 4 N 1
ATOM 8881 C CA . THR D 1 103 ? 25.956 57.334 41.115 1.00 14.08 103 THR 4 CA 1
ATOM 8882 C C . THR D 1 103 ? 25.304 57.070 42.502 1.00 16.35 103 THR 4 C 1
ATOM 8883 O O . THR D 1 103 ? 24.393 57.798 42.885 1.00 19.81 103 THR 4 O 1
ATOM 8887 N N . GLU D 1 104 ? 25.794 56.072 43.251 1.00 12.13 104 GLU 4 N 1
ATOM 8888 C CA . GLU D 1 104 ? 25.286 55.750 44.594 1.00 11.27 104 GLU 4 CA 1
ATOM 8889 C C . GLU D 1 104 ? 25.428 56.955 45.515 1.00 12.03 104 GLU 4 C 1
ATOM 8890 O O . GLU D 1 104 ? 24.445 57.435 46.079 1.00 15.88 104 GLU 4 O 1
ATOM 8896 N N . ALA D 1 105 ? 26.633 57.490 45.628 1.00 7.33 105 ALA 4 N 1
ATOM 8897 C CA . ALA D 1 105 ? 26.815 58.619 46.513 1.00 3.74 105 ALA 4 CA 1
ATOM 8898 C C . ALA D 1 105 ? 25.947 59.818 46.103 1.00 7.50 105 ALA 4 C 1
ATOM 8899 O O . ALA D 1 105 ? 25.336 60.483 46.935 1.00 12.60 105 ALA 4 O 1
ATOM 8901 N N . ALA D 1 106 ? 25.851 60.065 44.812 1.00 7.00 106 ALA 4 N 1
ATOM 8902 C CA . ALA D 1 106 ? 25.100 61.207 44.316 1.00 7.24 106 ALA 4 CA 1
ATOM 8903 C C . ALA D 1 106 ? 23.656 61.061 44.717 1.00 10.33 106 ALA 4 C 1
ATOM 8904 O O . ALA D 1 106 ? 23.038 61.986 45.210 1.00 16.78 106 ALA 4 O 1
ATOM 8906 N N . ASN D 1 107 ? 23.104 59.895 44.438 1.00 9.75 107 ASN 4 N 1
ATOM 8907 C CA . ASN D 1 107 ? 21.710 59.612 44.749 1.00 12.26 107 ASN 4 CA 1
ATOM 8908 C C . ASN D 1 107 ? 21.397 59.635 46.239 1.00 14.67 107 ASN 4 C 1
ATOM 8909 O O . ASN D 1 107 ? 20.345 60.090 46.666 1.00 19.75 107 ASN 4 O 1
ATOM 8914 N N . GLU D 1 108 ? 22.347 59.191 47.040 1.00 16.16 108 GLU 4 N 1
ATOM 8915 C CA . GLU D 1 108 ? 22.177 59.224 48.471 1.00 14.16 108 GLU 4 CA 1
ATOM 8916 C C . GLU D 1 108 ? 22.126 60.684 48.989 1.00 13.58 108 GLU 4 C 1
ATOM 8917 O O . GLU D 1 108 ? 21.239 61.055 49.764 1.00 17.05 108 GLU 4 O 1
ATOM 8923 N N . ILE D 1 109 ? 23.001 61.541 48.490 1.00 12.79 109 ILE 4 N 1
ATOM 8924 C CA . ILE D 1 109 ? 22.983 62.943 48.906 1.00 9.49 109 ILE 4 CA 1
ATOM 8925 C C . ILE D 1 109 ? 21.714 63.638 48.406 1.00 10.19 109 ILE 4 C 1
ATOM 8926 O O . ILE D 1 109 ? 21.159 64.503 49.082 1.00 21.29 109 ILE 4 O 1
ATOM 8931 N N . ALA D 1 110 ? 21.244 63.290 47.219 1.00 10.96 110 ALA 4 N 1
ATOM 8932 C CA . ALA D 1 110 ? 20.029 63.921 46.693 1.00 11.12 110 ALA 4 CA 1
ATOM 8933 C C . ALA D 1 110 ? 18.866 63.598 47.631 1.00 14.83 110 ALA 4 C 1
ATOM 8934 O O . ALA D 1 110 ? 17.964 64.423 47.854 1.00 18.11 110 ALA 4 O 1
ATOM 8936 N N . ARG D 1 111 ? 18.864 62.372 48.134 1.00 9.24 111 ARG 4 N 1
ATOM 8937 C CA . ARG D 1 111 ? 17.848 61.991 49.065 1.00 6.36 111 ARG 4 CA 1
ATOM 8938 C C . ARG D 1 111 ? 17.940 62.825 50.343 1.00 7.35 111 ARG 4 C 1
ATOM 8939 O O . ARG D 1 111 ? 16.945 63.404 50.783 1.00 9.15 111 ARG 4 O 1
ATOM 8947 N N . VAL D 1 112 ? 19.114 62.853 50.966 1.00 4.10 112 VAL 4 N 1
ATOM 8948 C CA . VAL D 1 112 ? 19.259 63.625 52.180 1.00 8.27 112 VAL 4 CA 1
ATOM 8949 C C . VAL D 1 112 ? 18.778 65.050 51.943 1.00 17.12 112 VAL 4 C 1
ATOM 8950 O O . VAL D 1 112 ? 17.982 65.601 52.699 1.00 25.10 112 VAL 4 O 1
ATOM 8954 N N . THR D 1 113 ? 19.189 65.639 50.844 1.00 18.40 113 THR 4 N 1
ATOM 8955 C CA . THR D 1 113 ? 18.769 66.998 50.607 1.00 16.33 113 THR 4 CA 1
ATOM 8956 C C . THR D 1 113 ? 17.278 67.132 50.315 1.00 17.13 113 THR 4 C 1
ATOM 8957 O O . THR D 1 113 ? 16.589 67.958 50.904 1.00 19.43 113 THR 4 O 1
ATOM 8961 N N . GLY D 1 114 ? 16.772 66.273 49.458 1.00 15.48 114 GLY 4 N 1
ATOM 8962 C CA . GLY D 1 114 ? 15.379 66.356 49.108 1.00 10.26 114 GLY 4 CA 1
ATOM 8963 C C . GLY D 1 114 ? 14.413 66.175 50.256 1.00 14.51 114 GLY 4 C 1
ATOM 8964 O O . GLY D 1 114 ? 13.536 67.020 50.426 1.00 18.35 114 GLY 4 O 1
ATOM 8965 N N . GLU D 1 115 ? 14.569 65.127 51.071 1.00 12.96 115 GLU 4 N 1
ATOM 8966 C CA . GLU D 1 115 ? 13.599 64.926 52.141 1.00 12.43 115 GLU 4 CA 1
ATOM 8967 C C . GLU D 1 115 ? 13.706 65.919 53.279 1.00 12.73 115 GLU 4 C 1
ATOM 8968 O O . GLU D 1 115 ? 12.721 66.406 53.789 1.00 28.63 115 GLU 4 O 1
ATOM 8974 N N . THR D 1 116 ? 14.921 66.261 53.614 1.00 13.63 116 THR 4 N 1
ATOM 8975 C CA . THR D 1 116 ? 15.269 67.163 54.689 1.00 5.52 116 THR 4 CA 1
ATOM 8976 C C . THR D 1 116 ? 14.786 68.582 54.490 1.00 13.43 116 THR 4 C 1
ATOM 8977 O O . THR D 1 116 ? 14.514 69.308 55.437 1.00 24.98 116 THR 4 O 1
ATOM 8981 N N . SER D 1 117 ? 14.653 68.993 53.249 1.00 15.45 117 SER 4 N 1
ATOM 8982 C CA . SER D 1 117 ? 14.277 70.361 52.988 1.00 17.58 117 SER 4 CA 1
ATOM 8983 C C . SER D 1 117 ? 12.774 70.586 52.828 1.00 16.83 117 SER 4 C 1
ATOM 8984 O O . SER D 1 117 ? 12.334 71.700 52.536 1.00 19.96 117 SER 4 O 1
ATOM 8987 N N . THR D 1 118 ? 11.988 69.524 52.952 1.00 13.81 118 THR 4 N 1
ATOM 8988 C CA . THR D 1 118 ? 10.548 69.637 52.829 1.00 9.89 118 THR 4 CA 1
ATOM 8989 C C . THR D 1 118 ? 9.860 68.897 53.969 1.00 16.09 118 THR 4 C 1
ATOM 8990 O O . THR D 1 118 ? 10.479 68.666 55.001 1.00 21.57 118 THR 4 O 1
ATOM 8994 N N . TRP D 1 119 ? 8.565 68.618 53.823 1.00 17.91 119 TRP 4 N 1
ATOM 8995 C CA . TRP D 1 119 ? 7.764 67.944 54.848 1.00 13.98 119 TRP 4 CA 1
ATOM 8996 C C . TRP D 1 119 ? 6.875 66.967 54.141 1.00 11.82 119 TRP 4 C 1
ATOM 8997 O O . TRP D 1 119 ? 6.556 67.153 52.958 1.00 20.34 119 TRP 4 O 1
ATOM 9008 N N . GLY D 1 120 ? 6.474 65.925 54.854 1.00 9.42 120 GLY 4 N 1
ATOM 9009 C CA . GLY D 1 120 ? 5.587 64.929 54.281 1.00 10.72 120 GLY 4 CA 1
ATOM 9010 C C . GLY D 1 120 ? 4.978 64.120 55.402 1.00 12.92 120 GLY 4 C 1
ATOM 9011 O O . GLY D 1 120 ? 5.541 64.045 56.504 1.00 21.88 120 GLY 4 O 1
ATOM 9012 N N . PRO D 1 121 ? 3.806 63.531 55.162 1.00 15.10 121 PRO 4 N 1
ATOM 9013 C CA . PRO D 1 121 ? 3.114 62.715 56.173 1.00 11.98 121 PRO 4 CA 1
ATOM 9014 C C . PRO D 1 121 ? 3.858 61.445 56.553 1.00 14.14 121 PRO 4 C 1
ATOM 9015 O O . PRO D 1 121 ? 4.351 60.732 55.693 1.00 20.40 121 PRO 4 O 1
ATOM 9019 N N . ALA D 1 122 ? 3.864 61.122 57.837 1.00 16.12 122 ALA 4 N 1
ATOM 9020 C CA . ALA D 1 122 ? 4.509 59.915 58.322 1.00 13.18 122 ALA 4 CA 1
ATOM 9021 C C . ALA D 1 122 ? 3.839 59.362 59.596 1.00 16.37 122 ALA 4 C 1
ATOM 9022 O O . ALA D 1 122 ? 3.475 60.155 60.482 1.00 18.43 122 ALA 4 O 1
ATOM 9024 N N . ARG D 1 123 ? 3.692 58.027 59.685 1.00 13.56 123 ARG 4 N 1
ATOM 9025 C CA . ARG D 1 123 ? 3.152 57.350 60.880 1.00 4.32 123 ARG 4 CA 1
ATOM 9026 C C . ARG D 1 123 ? 4.094 57.676 62.033 1.00 8.07 123 ARG 4 C 1
ATOM 9027 O O . ARG D 1 123 ? 5.279 57.337 61.960 1.00 13.64 123 ARG 4 O 1
ATOM 9035 N N . GLN D 1 124 ? 3.581 58.327 63.081 1.00 14.12 124 GLN 4 N 1
ATOM 9036 C CA . GLN D 1 124 ? 4.374 58.661 64.267 1.00 10.99 124 GLN 4 CA 1
ATOM 9037 C C . GLN D 1 124 ? 4.523 57.394 65.128 1.00 12.05 124 GLN 4 C 1
ATOM 9038 O O . GLN D 1 124 ? 3.676 56.508 65.104 1.00 12.63 124 GLN 4 O 1
ATOM 9044 N N . PRO D 1 125 ? 5.636 57.284 65.864 1.00 15.86 125 PRO 4 N 1
ATOM 9045 C CA . PRO D 1 125 ? 6.011 56.153 66.735 1.00 16.59 125 PRO 4 CA 1
ATOM 9046 C C . PRO D 1 125 ? 5.305 55.821 68.033 1.00 26.21 125 PRO 4 C 1
ATOM 9047 O O . PRO D 1 125 ? 5.207 54.638 68.404 1.00 30.15 125 PRO 4 O 1
ATOM 9051 N N . TYR D 1 126 ? 4.905 56.852 68.775 1.00 28.84 126 TYR 4 N 1
ATOM 9052 C CA . TYR D 1 126 ? 4.286 56.623 70.059 1.00 32.38 126 TYR 4 CA 1
ATOM 9053 C C . TYR D 1 126 ? 2.790 56.823 70.124 1.00 30.24 126 TYR 4 C 1
ATOM 9054 O O . TYR D 1 126 ? 2.167 57.219 69.138 1.00 33.34 126 TYR 4 O 1
ATOM 9063 N N . GLY D 1 127 ? 2.222 56.514 71.292 1.00 24.17 127 GLY 4 N 1
ATOM 9064 C CA . GLY D 1 127 ? 0.793 56.638 71.491 1.00 14.90 127 GLY 4 CA 1
ATOM 9065 C C . GLY D 1 127 ? 0.345 58.077 71.342 1.00 16.66 127 GLY 4 C 1
ATOM 9066 O O . GLY D 1 127 ? 1.043 59.018 71.778 1.00 11.89 127 GLY 4 O 1
ATOM 9067 N N . PHE D 1 128 ? -0.829 58.251 70.744 1.00 17.16 128 PHE 4 N 1
ATOM 9068 C CA . PHE D 1 128 ? -1.360 59.583 70.536 1.00 11.55 128 PHE 4 CA 1
ATOM 9069 C C . PHE D 1 128 ? -1.446 60.396 71.826 1.00 13.11 128 PHE 4 C 1
ATOM 9070 O O . PHE D 1 128 ? -1.288 61.612 71.815 1.00 15.37 128 PHE 4 O 1
ATOM 9078 N N . PHE D 1 129 ? -1.691 59.719 72.944 1.00 18.69 129 PHE 4 N 1
ATOM 9079 C CA . PHE D 1 129 ? -1.814 60.376 74.253 1.00 17.07 129 PHE 4 CA 1
ATOM 9080 C C . PHE D 1 129 ? -0.666 60.118 75.183 1.00 19.02 129 PHE 4 C 1
ATOM 9081 O O . PHE D 1 129 ? -0.834 60.148 76.389 1.00 25.43 129 PHE 4 O 1
ATOM 9089 N N . LEU D 1 130 ? 0.511 59.879 74.639 1.00 22.31 130 LEU 4 N 1
ATOM 9090 C CA . LEU D 1 130 ? 1.660 59.634 75.473 1.00 19.62 130 LEU 4 CA 1
ATOM 9091 C C . LEU D 1 130 ? 1.940 60.783 76.440 1.00 22.86 130 LEU 4 C 1
ATOM 9092 O O . LEU D 1 130 ? 2.340 60.564 77.579 1.00 24.20 130 LEU 4 O 1
ATOM 9097 N N . GLU D 1 131 ? 1.699 62.014 76.022 1.00 27.40 131 GLU 4 N 1
ATOM 9098 C CA . GLU D 1 131 ? 2.029 63.105 76.916 1.00 29.60 131 GLU 4 CA 1
ATOM 9099 C C . GLU D 1 131 ? 0.871 63.667 77.698 1.00 28.59 131 GLU 4 C 1
ATOM 9100 O O . GLU D 1 131 ? 0.561 64.846 77.603 1.00 32.19 131 GLU 4 O 1
ATOM 9106 N N . THR D 1 132 ? 0.268 62.816 78.517 1.00 25.26 132 THR 4 N 1
ATOM 9107 C CA . THR D 1 132 ? -0.856 63.182 79.363 1.00 21.84 132 THR 4 CA 1
ATOM 9108 C C . THR D 1 132 ? -0.423 63.041 80.827 1.00 24.11 132 THR 4 C 1
ATOM 9109 O O . THR D 1 132 ? 0.308 62.103 81.179 1.00 20.78 132 THR 4 O 1
ATOM 9113 N N . GLU D 1 133 ? -0.887 63.949 81.682 1.00 25.55 133 GLU 4 N 1
ATOM 9114 C CA . GLU D 1 133 ? -0.502 63.901 83.086 1.00 26.26 133 GLU 4 CA 1
ATOM 9115 C C . GLU D 1 133 ? -1.371 62.989 83.936 1.00 25.03 133 GLU 4 C 1
ATOM 9116 O O . GLU D 1 133 ? -0.930 62.494 84.972 1.00 24.91 133 GLU 4 O 1
ATOM 9122 N N . GLU D 1 134 ? -2.599 62.762 83.483 1.00 24.05 134 GLU 4 N 1
ATOM 9123 C CA . GLU D 1 134 ? -3.558 61.957 84.223 1.00 27.61 134 GLU 4 CA 1
ATOM 9124 C C . GLU D 1 134 ? -4.126 60.887 83.337 1.00 26.49 134 GLU 4 C 1
ATOM 9125 O O . GLU D 1 134 ? -4.305 61.108 82.149 1.00 26.30 134 GLU 4 O 1
ATOM 9131 N N . THR D 1 135 ? -4.500 59.769 83.943 1.00 23.56 135 THR 4 N 1
ATOM 9132 C CA . THR D 1 135 ? -5.128 58.672 83.230 1.00 21.68 135 THR 4 CA 1
ATOM 9133 C C . THR D 1 135 ? -6.246 58.083 84.154 1.00 24.79 135 THR 4 C 1
ATOM 9134 O O . THR D 1 135 ? -6.168 58.184 85.387 1.00 26.58 135 THR 4 O 1
ATOM 9138 N N . PHE D 1 136 ? -7.279 57.502 83.552 1.00 20.78 136 PHE 4 N 1
ATOM 9139 C CA . PHE D 1 136 ? -8.412 56.915 84.259 1.00 16.16 136 PHE 4 CA 1
ATOM 9140 C C . PHE D 1 136 ? -8.454 55.413 84.147 1.00 18.02 136 PHE 4 C 1
ATOM 9141 O O . PHE D 1 136 ? -8.242 54.902 83.063 1.00 21.98 136 PHE 4 O 1
ATOM 9149 N N . GLN D 1 137 ? -8.776 54.697 85.232 1.00 16.05 137 GLN 4 N 1
ATOM 9150 C CA . GLN D 1 137 ? -8.845 53.231 85.155 1.00 12.67 137 GLN 4 CA 1
ATOM 9151 C C . GLN D 1 137 ? -9.700 52.776 83.986 1.00 17.70 137 GLN 4 C 1
ATOM 9152 O O . GLN D 1 137 ? -10.856 53.216 83.805 1.00 23.47 137 GLN 4 O 1
ATOM 9158 N N . PRO D 1 138 ? -9.127 51.914 83.148 1.00 18.78 138 PRO 4 N 1
ATOM 9159 C CA . PRO D 1 138 ? -9.890 51.432 81.991 1.00 18.18 138 PRO 4 CA 1
ATOM 9160 C C . PRO D 1 138 ? -11.123 50.624 82.364 1.00 17.73 138 PRO 4 C 1
ATOM 9161 O O . PRO D 1 138 ? -11.077 49.750 83.232 1.00 14.78 138 PRO 4 O 1
ATOM 9165 N N . GLY D 1 139 ? -12.229 50.947 81.709 1.00 19.82 139 GLY 4 N 1
ATOM 9166 C CA . GLY D 1 139 ? -13.466 50.221 81.910 1.00 20.56 139 GLY 4 CA 1
ATOM 9167 C C . GLY D 1 139 ? -14.234 50.487 83.184 1.00 23.95 139 GLY 4 C 1
ATOM 9168 O O . GLY D 1 139 ? -14.994 49.625 83.615 1.00 22.46 139 GLY 4 O 1
ATOM 9169 N N . ARG D 1 140 ? -13.959 51.615 83.834 1.00 21.70 140 ARG 4 N 1
ATOM 9170 C CA . ARG D 1 140 ? -14.668 51.999 85.035 1.00 18.53 140 ARG 4 CA 1
ATOM 9171 C C . ARG D 1 140 ? -15.357 53.305 84.696 1.00 19.71 140 ARG 4 C 1
ATOM 9172 O O . ARG D 1 140 ? -14.762 54.217 84.118 1.00 23.06 140 ARG 4 O 1
ATOM 9180 N N . TRP D 1 141 ? -16.647 53.320 84.990 1.00 21.89 141 TRP 4 N 1
ATOM 9181 C CA . TRP D 1 141 ? -17.536 54.431 84.750 1.00 18.47 141 TRP 4 CA 1
ATOM 9182 C C . TRP D 1 141 ? -17.060 55.709 85.413 1.00 15.76 141 TRP 4 C 1
ATOM 9183 O O . TRP D 1 141 ? -16.487 55.710 86.513 1.00 21.91 141 TRP 4 O 1
ATOM 91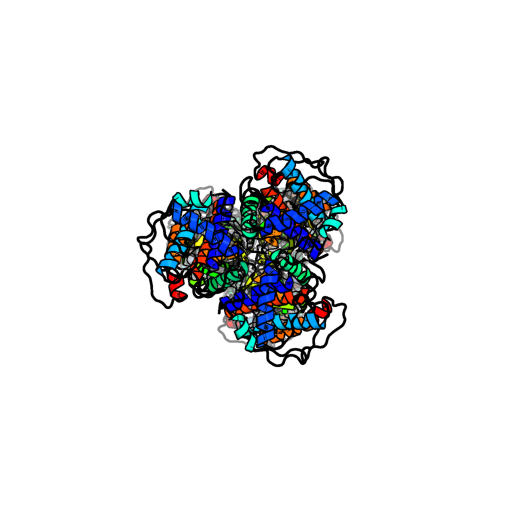94 N N . PHE D 1 142 ? -17.271 56.812 84.719 1.00 14.14 142 PHE 4 N 1
ATOM 9195 C CA . PHE D 1 142 ? -16.898 58.115 85.261 1.00 17.68 142 PHE 4 CA 1
ATOM 9196 C C . PHE D 1 142 ? -17.573 59.200 84.462 1.00 23.48 142 PHE 4 C 1
ATOM 9197 O O . PHE D 1 142 ? -17.403 59.310 83.237 1.00 29.58 142 PHE 4 O 1
ATOM 9205 N N . MET D 1 143 ? -18.417 59.938 85.172 1.00 29.72 143 MET 4 N 1
ATOM 9206 C CA . MET D 1 143 ? -19.188 61.011 84.587 1.00 30.44 143 MET 4 CA 1
ATOM 9207 C C . MET D 1 143 ? -18.910 62.294 85.345 1.00 32.83 143 MET 4 C 1
ATOM 9208 O O . MET D 1 143 ? -18.934 62.314 86.565 1.00 33.34 143 MET 4 O 1
ATOM 9213 N N . ARG D 1 144 ? -18.550 63.336 84.611 1.00 40.39 144 ARG 4 N 1
ATOM 9214 C CA . ARG D 1 144 ? -18.250 64.622 85.200 1.00 47.37 144 ARG 4 CA 1
ATOM 9215 C C . ARG D 1 144 ? -19.586 65.258 85.591 1.00 52.83 144 ARG 4 C 1
ATOM 9216 O O . ARG D 1 144 ? -20.580 65.148 84.859 1.00 52.54 144 ARG 4 O 1
ATOM 9224 N N . ALA D 1 145 ? -19.617 65.853 86.784 1.00 59.82 145 ALA 4 N 1
ATOM 9225 C CA . ALA D 1 145 ? -20.822 66.475 87.334 1.00 58.53 145 ALA 4 CA 1
ATOM 9226 C C . ALA D 1 145 ? -21.524 67.380 86.327 1.00 58.41 145 ALA 4 C 1
ATOM 9227 O O . ALA D 1 145 ? -20.885 68.264 85.724 1.00 57.52 145 ALA 4 O 1
ATOM 9229 N N . ALA D 1 146 ? -22.816 67.109 86.105 1.00 56.88 146 ALA 4 N 1
ATOM 9230 C CA . ALA D 1 146 ? -23.649 67.892 85.182 1.00 60.87 146 ALA 4 CA 1
ATOM 9231 C C . ALA D 1 146 ? -23.650 67.486 83.713 1.00 62.91 146 ALA 4 C 1
ATOM 9232 O O . ALA D 1 146 ? -24.402 68.068 82.928 1.00 66.53 146 ALA 4 O 1
ATOM 9234 N N . GLN D 1 147 ? -22.790 66.556 83.313 1.00 57.41 147 GLN 4 N 1
ATOM 9235 C CA . GLN D 1 147 ? -22.764 66.140 81.919 1.00 47.26 147 GLN 4 CA 1
ATOM 9236 C C . GLN D 1 147 ? -23.450 64.783 81.744 1.00 40.03 147 GLN 4 C 1
ATOM 9237 O O . GLN D 1 147 ? -23.664 64.065 82.718 1.00 43.39 147 GLN 4 O 1
ATOM 9243 N N . ALA D 1 148 ? -23.879 64.475 80.521 1.00 30.50 148 ALA 4 N 1
ATOM 9244 C CA . ALA D 1 148 ? -24.527 63.187 80.242 1.00 27.62 148 ALA 4 CA 1
ATOM 9245 C C . ALA D 1 148 ? -23.572 62.216 79.548 1.00 29.72 148 ALA 4 C 1
ATOM 9246 O O . ALA D 1 148 ? -23.876 61.025 79.419 1.00 29.22 148 ALA 4 O 1
ATOM 9248 N N . VAL D 1 149 ? -22.524 62.771 78.932 1.00 32.58 149 VAL 4 N 1
ATOM 9249 C CA . VAL D 1 149 ? -21.478 61.980 78.284 1.00 29.12 149 VAL 4 CA 1
ATOM 9250 C C . VAL D 1 149 ? -20.160 62.569 78.758 1.00 25.05 149 VAL 4 C 1
ATOM 9251 O O . VAL D 1 149 ? -20.047 63.789 78.901 1.00 21.13 149 VAL 4 O 1
ATOM 9255 N N . THR D 1 150 ? -19.241 61.688 79.159 1.00 22.61 150 THR 4 N 1
ATOM 9256 C CA . THR D 1 150 ? -17.915 62.086 79.614 1.00 21.62 150 THR 4 CA 1
ATOM 9257 C C . THR D 1 150 ? -16.844 61.171 79.007 1.00 27.71 150 THR 4 C 1
ATOM 9258 O O . THR D 1 150 ? -16.889 59.931 79.175 1.00 28.63 150 THR 4 O 1
ATOM 9262 N N . ALA D 1 151 ? -15.950 61.808 78.235 1.00 30.76 151 ALA 4 N 1
ATOM 9263 C CA . ALA D 1 151 ? -14.823 61.168 77.550 1.00 23.33 151 ALA 4 CA 1
ATOM 9264 C C . ALA D 1 151 ? -13.607 61.370 78.421 1.00 21.07 151 ALA 4 C 1
ATOM 9265 O O . ALA D 1 151 ? -13.335 62.475 78.898 1.00 18.27 151 ALA 4 O 1
ATOM 9267 N N . VAL D 1 152 ? -12.795 60.343 78.531 1.00 22.71 152 VAL 4 N 1
ATOM 9268 C CA . VAL D 1 152 ? -11.648 60.453 79.400 1.00 21.26 152 VAL 4 CA 1
ATOM 9269 C C . VAL D 1 152 ? -10.496 59.560 78.831 1.00 19.89 152 VAL 4 C 1
ATOM 9270 O O . VAL D 1 152 ? -10.782 58.585 78.122 1.00 18.81 152 VAL 4 O 1
ATOM 9274 N N . VAL D 1 153 ? -9.221 59.900 79.071 1.00 16.03 153 VAL 4 N 1
ATOM 9275 C CA . VAL D 1 153 ? -8.149 59.050 78.540 1.00 13.34 153 VAL 4 CA 1
ATOM 9276 C C . VAL D 1 153 ? -7.820 57.900 79.477 1.00 16.98 153 VAL 4 C 1
ATOM 9277 O O . VAL D 1 153 ? -7.645 58.121 80.673 1.00 14.76 153 VAL 4 O 1
ATOM 9281 N N . CYS D 1 154 ? -7.708 56.688 78.928 1.00 14.46 154 CYS 4 N 1
ATOM 9282 C CA . CYS D 1 154 ? -7.399 55.530 79.728 1.00 14.35 154 CYS 4 CA 1
ATOM 9283 C C . CYS D 1 154 ? -6.164 54.749 79.325 1.00 21.58 154 CYS 4 C 1
ATOM 9284 O O . CYS D 1 154 ? -5.918 53.642 79.811 1.00 27.86 154 CYS 4 O 1
ATOM 9287 N N . GLY D 1 155 ? -5.373 55.314 78.428 1.00 26.10 155 GLY 4 N 1
ATOM 9288 C CA . GLY D 1 155 ? -4.163 54.635 77.989 1.00 20.01 155 GLY 4 CA 1
ATOM 9289 C C . GLY D 1 155 ? -3.405 55.614 77.139 1.00 21.29 155 GLY 4 C 1
ATOM 9290 O O . GLY D 1 155 ? -3.920 56.705 76.850 1.00 22.84 155 GLY 4 O 1
ATOM 9291 N N . PRO D 1 156 ? -2.186 55.265 76.710 1.00 19.73 156 PRO 4 N 1
ATOM 9292 C CA . PRO D 1 156 ? -1.350 56.145 75.878 1.00 15.72 156 PRO 4 CA 1
ATOM 9293 C C . PRO D 1 156 ? -1.940 56.291 74.483 1.00 17.80 156 PRO 4 C 1
ATOM 9294 O O . PRO D 1 156 ? -1.657 57.260 73.796 1.00 17.64 156 PRO 4 O 1
ATOM 9298 N N . ASP D 1 157 ? -2.834 55.374 74.122 1.00 16.50 157 ASP 4 N 1
ATOM 9299 C CA . ASP D 1 157 ? -3.466 55.361 72.806 1.00 17.33 157 ASP 4 CA 1
ATOM 9300 C C . ASP D 1 157 ? -4.956 55.154 72.892 1.00 17.35 157 ASP 4 C 1
ATOM 9301 O O . ASP D 1 157 ? -5.593 54.807 71.887 1.00 13.32 157 ASP 4 O 1
ATOM 9306 N N . MET D 1 158 ? -5.536 55.472 74.043 1.00 20.54 158 MET 4 N 1
ATOM 9307 C CA . MET D 1 158 ? -6.938 55.157 74.239 1.00 15.09 158 MET 4 CA 1
ATOM 9308 C C . MET D 1 158 ? -7.790 56.106 75.059 1.00 18.27 158 MET 4 C 1
ATOM 9309 O O . MET D 1 158 ? -7.311 56.739 76.013 1.00 14.92 158 MET 4 O 1
ATOM 9314 N N . ILE D 1 159 ? -9.059 56.208 74.676 1.00 19.89 159 ILE 4 N 1
ATOM 9315 C CA . ILE D 1 159 ? -10.023 56.985 75.449 1.00 20.12 159 ILE 4 CA 1
ATOM 9316 C C . ILE D 1 159 ? -11.277 56.113 75.594 1.00 21.68 159 ILE 4 C 1
ATOM 9317 O O . ILE D 1 159 ? -11.494 55.150 74.815 1.00 20.13 159 ILE 4 O 1
ATOM 9322 N N . GLN D 1 160 ? -12.068 56.405 76.625 1.00 23.39 160 GLN 4 N 1
ATOM 9323 C CA . GLN D 1 160 ? -13.344 55.695 76.870 1.00 22.03 160 GLN 4 CA 1
ATOM 9324 C C . GLN D 1 160 ? -14.332 56.789 77.171 1.00 20.03 160 GLN 4 C 1
ATOM 9325 O O . GLN D 1 160 ? -13.945 57.867 77.655 1.00 15.53 160 GLN 4 O 1
ATOM 9331 N N . VAL D 1 161 ? -15.567 56.556 76.743 1.00 20.31 161 VAL 4 N 1
ATOM 9332 C CA . VAL D 1 161 ? -16.652 57.508 76.920 1.00 23.98 161 VAL 4 CA 1
ATOM 9333 C C . VAL D 1 161 ? -17.774 56.800 77.684 1.00 25.04 161 VAL 4 C 1
ATOM 9334 O O . VAL D 1 161 ? -18.132 55.647 77.341 1.00 20.24 161 VAL 4 O 1
ATOM 9338 N N . SER D 1 162 ? -18.272 57.462 78.739 1.00 25.33 162 SER 4 N 1
ATOM 9339 C CA . SER D 1 162 ? -19.398 56.959 79.552 1.00 25.63 162 SER 4 CA 1
ATOM 9340 C C . SER D 1 162 ? -20.631 57.709 79.057 1.00 25.49 162 SER 4 C 1
ATOM 9341 O O . SER D 1 162 ? -20.624 58.946 78.977 1.00 22.88 162 SER 4 O 1
ATOM 9344 N N . LEU D 1 163 ? -21.679 56.982 78.709 1.00 27.58 163 LEU 4 N 1
ATOM 9345 C CA . LEU D 1 163 ? -22.916 57.618 78.240 1.00 34.80 163 LEU 4 CA 1
ATOM 9346 C C . LEU D 1 163 ? -24.123 57.265 79.149 1.00 36.98 163 LEU 4 C 1
ATOM 9347 O O . LEU D 1 163 ? -24.366 56.070 79.444 1.00 32.82 163 LEU 4 O 1
ATOM 9352 N N . ASN D 1 164 ? -24.874 58.282 79.591 1.00 37.76 164 ASN 4 N 1
ATOM 9353 C CA . ASN D 1 164 ? -26.108 58.049 80.372 1.00 35.54 164 ASN 4 CA 1
ATOM 9354 C C . ASN D 1 164 ? -27.144 57.470 79.383 1.00 38.99 164 ASN 4 C 1
ATOM 9355 O O . ASN D 1 164 ? -26.983 57.603 78.148 1.00 36.47 164 ASN 4 O 1
ATOM 9360 N N . ALA D 1 165 ? -28.180 56.804 79.901 1.00 40.16 165 ALA 4 N 1
ATOM 9361 C CA . ALA D 1 165 ? -29.207 56.242 79.021 1.00 34.71 165 ALA 4 CA 1
ATOM 9362 C C . ALA D 1 165 ? -29.777 57.363 78.159 1.00 35.85 165 ALA 4 C 1
ATOM 9363 O O . ALA D 1 165 ? -29.991 58.497 78.641 1.00 32.49 165 ALA 4 O 1
ATOM 9365 N N . GLY D 1 166 ? -29.916 57.076 76.866 1.00 34.96 166 GLY 4 N 1
ATOM 9366 C CA . GLY D 1 166 ? -30.429 58.054 75.917 1.00 31.46 166 GLY 4 CA 1
ATOM 9367 C C . GLY D 1 166 ? -29.545 59.243 75.546 1.00 33.35 166 GLY 4 C 1
ATOM 9368 O O . GLY D 1 166 ? -29.942 60.028 74.676 1.00 37.71 166 GLY 4 O 1
ATOM 9369 N N . ALA D 1 167 ? -28.357 59.369 76.154 1.00 34.05 167 ALA 4 N 1
ATOM 9370 C CA . ALA D 1 167 ? -27.439 60.497 75.892 1.00 31.81 167 ALA 4 CA 1
ATOM 9371 C C . ALA D 1 167 ? -26.720 60.525 74.521 1.00 36.77 167 ALA 4 C 1
ATOM 9372 O O . ALA D 1 167 ? -26.596 59.506 73.816 1.00 38.11 167 ALA 4 O 1
ATOM 9374 N N . ARG D 1 168 ? -26.287 61.721 74.136 1.00 39.30 168 ARG 4 N 1
ATOM 9375 C CA . ARG D 1 168 ? -25.593 61.951 72.872 1.00 41.14 168 ARG 4 CA 1
ATOM 9376 C C . ARG D 1 168 ? -24.710 63.174 73.054 1.00 40.53 168 ARG 4 C 1
ATOM 9377 O O . ARG D 1 168 ? -25.037 64.074 73.840 1.00 40.24 168 ARG 4 O 1
ATOM 9385 N N . GLY D 1 169 ? -23.559 63.166 72.382 1.00 40.24 169 GLY 4 N 1
ATOM 9386 C CA . GLY D 1 169 ? -22.618 64.271 72.485 1.00 36.39 169 GLY 4 CA 1
ATOM 9387 C C . GLY D 1 169 ? -21.434 64.150 71.549 1.00 36.03 169 GLY 4 C 1
ATOM 9388 O O . GLY D 1 169 ? -21.233 63.129 70.883 1.00 38.26 169 GLY 4 O 1
ATOM 9389 N N . ASP D 1 170 ? -20.690 65.241 71.438 1.00 37.79 170 ASP 4 N 1
ATOM 9390 C CA . ASP D 1 170 ? -19.513 65.304 70.579 1.00 36.82 170 ASP 4 CA 1
ATOM 9391 C C . ASP D 1 170 ? -18.308 65.022 71.462 1.00 39.02 170 ASP 4 C 1
ATOM 9392 O O . ASP D 1 170 ? -18.185 65.552 72.565 1.00 40.20 170 ASP 4 O 1
ATOM 9397 N N . VAL D 1 171 ? -17.363 64.276 70.926 1.00 38.78 171 VAL 4 N 1
ATOM 9398 C CA . VAL D 1 171 ? -16.221 63.866 71.702 1.00 35.46 171 VAL 4 CA 1
ATOM 9399 C C . VAL D 1 171 ? -14.841 64.345 71.185 1.00 35.64 171 VAL 4 C 1
ATOM 9400 O O . VAL D 1 171 ? -13.838 64.269 71.902 1.00 35.51 171 VAL 4 O 1
ATOM 9404 N N . GLN D 1 172 ? -14.817 64.968 70.013 1.00 31.55 172 GLN 4 N 1
ATOM 9405 C CA . GLN D 1 172 ? -13.563 65.420 69.414 1.00 27.41 172 GLN 4 CA 1
ATOM 9406 C C . GLN D 1 172 ? -12.575 66.268 70.199 1.00 27.85 172 GLN 4 C 1
ATOM 9407 O O . GLN D 1 172 ? -11.384 66.120 69.998 1.00 37.46 172 GLN 4 O 1
ATOM 9413 N N . GLN D 1 173 ? -13.031 67.169 71.059 1.00 23.37 173 GLN 4 N 1
ATOM 9414 C CA . GLN D 1 173 ? -12.099 68.031 71.773 1.00 25.54 173 GLN 4 CA 1
ATOM 9415 C C . GLN D 1 173 ? -11.081 67.350 72.655 1.00 23.03 173 GLN 4 C 1
ATOM 9416 O O . GLN D 1 173 ? -10.065 67.960 72.999 1.00 24.97 173 GLN 4 O 1
ATOM 9422 N N . ILE D 1 174 ? -11.325 66.092 73.013 1.00 20.59 174 ILE 4 N 1
ATOM 9423 C CA . ILE D 1 174 ? -10.392 65.343 73.884 1.00 21.16 174 ILE 4 CA 1
ATOM 9424 C C . ILE D 1 174 ? -9.103 65.066 73.083 1.00 25.52 174 ILE 4 C 1
ATOM 9425 O O . ILE D 1 174 ? -7.995 64.991 73.644 1.00 29.14 174 ILE 4 O 1
ATOM 9430 N N . PHE D 1 175 ? -9.276 64.973 71.761 1.00 26.32 175 PHE 4 N 1
ATOM 9431 C CA . PHE D 1 175 ? -8.208 64.721 70.799 1.00 25.52 175 PHE 4 CA 1
ATOM 9432 C C . PHE D 1 175 ? -7.462 65.959 70.316 1.00 31.39 175 PHE 4 C 1
ATOM 9433 O O . PHE D 1 175 ? -6.357 65.841 69.779 1.00 39.64 175 PHE 4 O 1
ATOM 9441 N N . GLN D 1 176 ? -8.066 67.132 70.465 1.00 30.23 176 GLN 4 N 1
ATOM 9442 C CA . GLN D 1 176 ? -7.490 68.381 69.962 1.00 29.17 176 GLN 4 CA 1
ATOM 9443 C C . GLN D 1 176 ? -6.407 69.040 70.799 1.00 31.55 176 GLN 4 C 1
ATOM 9444 O O . GLN D 1 176 ? -6.199 68.666 71.959 1.00 33.63 176 GLN 4 O 1
ATOM 9450 N N . GLY D 1 177 ? -5.601 69.881 70.145 1.00 34.20 177 GLY 4 N 1
ATOM 9451 C CA . GLY D 1 177 ? -4.520 70.582 70.827 1.00 36.78 177 GLY 4 CA 1
ATOM 9452 C C . GLY D 1 177 ? -3.224 69.825 71.088 1.00 42.27 177 GLY 4 C 1
ATOM 9453 O O . GLY D 1 177 ? -2.238 70.415 71.523 1.00 47.06 177 GLY 4 O 1
ATOM 9454 N N . ARG D 1 178 ? -3.225 68.516 70.865 1.00 46.99 178 ARG 4 N 1
ATOM 9455 C CA . ARG D 1 178 ? -2.035 67.692 71.072 1.00 47.16 178 ARG 4 CA 1
ATOM 9456 C C . ARG D 1 178 ? -1.578 67.192 69.719 1.00 48.30 178 ARG 4 C 1
ATOM 9457 O O . ARG D 1 178 ? -2.414 66.753 68.900 1.00 46.42 178 ARG 4 O 1
ATOM 9465 N N . ASN D 1 179 ? -0.256 67.236 69.507 1.00 46.35 179 ASN 4 N 1
ATOM 9466 C CA . ASN D 1 179 ? 0.376 66.796 68.255 1.00 39.11 179 ASN 4 CA 1
ATOM 9467 C C . ASN D 1 179 ? -0.132 67.728 67.160 1.00 47.45 179 ASN 4 C 1
ATOM 9468 O O . ASN D 1 179 ? -0.669 68.825 67.451 1.00 57.52 179 ASN 4 O 1
ATOM 9473 N N . ASP D 1 180 ? 0.028 67.346 65.907 1.00 35.84 180 ASP 4 N 1
ATOM 9474 C CA . ASP D 1 180 ? -0.455 68.245 64.868 1.00 34.22 180 ASP 4 CA 1
ATOM 9475 C C . ASP D 1 180 ? -0.740 67.250 63.775 1.00 31.55 180 ASP 4 C 1
ATOM 9476 O O . ASP D 1 180 ? -0.113 67.246 62.716 1.00 40.48 180 ASP 4 O 1
ATOM 9481 N N . PRO D 1 181 ? -1.695 66.359 64.043 1.00 27.07 181 PRO 4 N 1
ATOM 9482 C CA . PRO D 1 181 ? -2.074 65.315 63.110 1.00 23.38 181 PRO 4 CA 1
ATOM 9483 C C . PRO D 1 181 ? -2.701 65.772 61.826 1.00 22.28 181 PRO 4 C 1
ATOM 9484 O O . PRO D 1 181 ? -3.253 66.854 61.749 1.00 28.99 181 PRO 4 O 1
ATOM 9488 N N . MET D 1 182 ? -2.517 64.953 60.802 1.00 18.48 182 MET 4 N 1
ATOM 9489 C CA . MET D 1 182 ? -3.070 65.180 59.489 1.00 16.94 182 MET 4 CA 1
ATOM 9490 C C . MET D 1 182 ? -4.194 64.174 59.360 1.00 20.24 182 MET 4 C 1
ATOM 9491 O O . MET D 1 182 ? -5.189 64.416 58.672 1.00 24.66 182 MET 4 O 1
ATOM 9496 N N . MET D 1 183 ? -4.015 63.023 59.996 1.00 15.98 183 MET 4 N 1
ATOM 9497 C CA . MET D 1 183 ? -5.036 62.005 59.966 1.00 15.50 183 MET 4 CA 1
ATOM 9498 C C . MET D 1 183 ? -4.867 61.150 61.222 1.00 18.97 183 MET 4 C 1
ATOM 9499 O O . MET D 1 183 ? -3.750 60.993 61.707 1.00 20.30 183 MET 4 O 1
ATOM 9504 N N . ILE D 1 184 ? -5.986 60.708 61.802 1.00 18.68 184 ILE 4 N 1
ATOM 9505 C CA . ILE D 1 184 ? -5.986 59.902 63.019 1.00 14.54 184 ILE 4 CA 1
ATOM 9506 C C . ILE D 1 184 ? -6.777 58.673 62.669 1.00 14.03 184 ILE 4 C 1
ATOM 9507 O O . ILE D 1 184 ? -7.854 58.784 62.086 1.00 16.61 184 ILE 4 O 1
ATOM 9512 N N . TYR D 1 185 ? -6.198 57.504 62.927 1.00 10.27 185 TYR 4 N 1
ATOM 9513 C CA . TYR D 1 185 ? -6.865 56.259 62.596 1.00 16.93 185 TYR 4 CA 1
ATOM 9514 C C . TYR D 1 185 ? -7.384 55.619 63.869 1.00 18.29 185 TYR 4 C 1
ATOM 9515 O O . TYR D 1 185 ? -6.640 55.238 64.784 1.00 13.47 185 TYR 4 O 1
ATOM 9524 N N . LEU D 1 186 ? -8.705 55.576 63.901 1.00 19.52 186 LEU 4 N 1
ATOM 9525 C CA . LEU D 1 186 ? -9.503 55.102 65.001 1.00 16.26 186 LEU 4 CA 1
ATOM 9526 C C . LEU D 1 186 ? -10.190 53.772 64.818 1.00 17.26 186 LEU 4 C 1
ATOM 9527 O O . LEU D 1 186 ? -10.431 53.332 63.697 1.00 22.11 186 LEU 4 O 1
ATOM 9532 N N . VAL D 1 187 ? -10.472 53.124 65.939 1.00 14.73 187 VAL 4 N 1
ATOM 9533 C CA . VAL D 1 187 ? -11.349 51.953 65.942 1.00 21.16 187 VAL 4 CA 1
ATOM 9534 C C . VAL D 1 187 ? -12.068 52.030 67.281 1.00 19.72 187 VAL 4 C 1
ATOM 9535 O O . VAL D 1 187 ? -11.447 52.380 68.290 1.00 19.14 187 VAL 4 O 1
ATOM 9539 N N . TRP D 1 188 ? -13.405 51.967 67.235 1.00 23.67 188 TRP 4 N 1
ATOM 9540 C CA . TRP D 1 188 ? -14.221 52.052 68.470 1.00 20.11 188 TRP 4 CA 1
ATOM 9541 C C . TRP D 1 188 ? -14.884 50.742 68.815 1.00 17.94 188 TRP 4 C 1
ATOM 9542 O O . TRP D 1 188 ? -15.254 49.950 67.940 1.00 14.26 188 TRP 4 O 1
ATOM 9553 N N . ARG D 1 189 ? -14.963 50.475 70.107 1.00 22.82 189 ARG 4 N 1
ATOM 9554 C CA . ARG D 1 189 ? -15.578 49.244 70.574 1.00 20.68 189 ARG 4 CA 1
ATOM 9555 C C . ARG D 1 189 ? -16.563 49.521 71.719 1.00 23.18 189 ARG 4 C 1
ATOM 9556 O O . ARG D 1 189 ? -16.485 50.554 72.415 1.00 24.25 189 ARG 4 O 1
ATOM 9564 N N . ARG D 1 190 ? -17.538 48.638 71.859 1.00 23.22 190 ARG 4 N 1
ATOM 9565 C CA . ARG D 1 190 ? -18.485 48.706 72.978 1.00 22.88 190 ARG 4 CA 1
ATOM 9566 C C . ARG D 1 190 ? -17.754 48.024 74.138 1.00 18.76 190 ARG 4 C 1
ATOM 9567 O O . ARG D 1 190 ? -17.161 46.946 73.932 1.00 18.07 190 ARG 4 O 1
ATOM 9575 N N . ILE D 1 191 ? -17.691 48.663 75.310 1.00 15.93 191 ILE 4 N 1
ATOM 9576 C CA . ILE D 1 191 ? -17.073 47.997 76.471 1.00 19.49 191 ILE 4 CA 1
ATOM 9577 C C . ILE D 1 191 ? -18.235 47.160 77.042 1.00 25.34 191 ILE 4 C 1
ATOM 9578 O O . ILE D 1 191 ? -19.160 47.684 77.672 1.00 26.14 191 ILE 4 O 1
ATOM 9583 N N . GLU D 1 192 ? -18.220 45.872 76.719 1.00 30.18 192 GLU 4 N 1
ATOM 9584 C CA . GLU D 1 192 ? -19.266 44.923 77.080 1.00 33.11 192 GLU 4 CA 1
ATOM 9585 C C . GLU D 1 192 ? -19.493 44.691 78.567 1.00 36.26 192 GLU 4 C 1
ATOM 9586 O O . GLU D 1 192 ? -20.611 44.370 78.953 1.00 46.35 192 GLU 4 O 1
ATOM 9592 N N . ASN D 1 193 ? -18.465 44.856 79.400 1.00 29.23 193 ASN 4 N 1
ATOM 9593 C CA . ASN D 1 193 ? -18.591 44.637 80.845 1.00 27.10 193 ASN 4 CA 1
ATOM 9594 C C . ASN D 1 193 ? -17.728 45.665 81.526 1.00 27.99 193 ASN 4 C 1
ATOM 9595 O O . ASN D 1 193 ? -16.512 45.621 81.365 1.00 31.14 193 ASN 4 O 1
ATOM 9600 N N . PHE D 1 194 ? -18.343 46.618 82.219 1.00 23.69 194 PHE 4 N 1
ATOM 9601 C CA . PHE D 1 194 ? -17.595 47.664 82.918 1.00 21.65 194 PHE 4 CA 1
ATOM 9602 C C . PHE D 1 194 ? -18.000 47.822 84.389 1.00 22.08 194 PHE 4 C 1
ATOM 9603 O O . PHE D 1 194 ? -19.000 47.293 84.828 1.00 27.06 194 PHE 4 O 1
ATOM 9611 N N . ALA D 1 195 ? -17.210 48.565 85.139 1.00 21.23 195 ALA 4 N 1
ATOM 9612 C CA . ALA D 1 195 ? -17.442 48.792 86.542 1.00 16.01 195 ALA 4 CA 1
ATOM 9613 C C . ALA D 1 195 ? -18.190 50.079 86.750 1.00 20.65 195 ALA 4 C 1
ATOM 9614 O O . ALA D 1 195 ? -17.832 51.106 86.160 1.00 19.05 195 ALA 4 O 1
ATOM 9616 N N . MET D 1 196 ? -19.226 50.022 87.593 1.00 22.12 196 MET 4 N 1
ATOM 9617 C CA . MET D 1 196 ? -20.011 51.207 87.931 1.00 15.03 196 MET 4 CA 1
ATOM 9618 C C . MET D 1 196 ? -19.240 51.899 89.057 1.00 15.22 196 MET 4 C 1
ATOM 9619 O O . MET D 1 196 ? -18.360 51.278 89.664 1.00 14.10 196 MET 4 O 1
ATOM 9624 N N . ALA D 1 197 ? -19.524 53.167 89.346 1.00 17.80 197 ALA 4 N 1
ATOM 9625 C CA . ALA D 1 197 ? -18.760 53.872 90.396 1.00 18.23 197 ALA 4 CA 1
ATOM 9626 C C . ALA D 1 197 ? -18.666 53.099 91.722 1.00 23.61 197 ALA 4 C 1
ATOM 9627 O O . ALA D 1 197 ? -17.674 53.173 92.464 1.00 25.94 197 ALA 4 O 1
ATOM 9629 N N . GLN D 1 198 ? -19.730 52.368 92.012 1.00 33.70 198 GLN 4 N 1
ATOM 9630 C CA . GLN D 1 198 ? -19.809 51.562 93.205 1.00 34.30 198 GLN 4 CA 1
ATOM 9631 C C . GLN D 1 198 ? -18.968 50.304 93.125 1.00 29.10 198 GLN 4 C 1
ATOM 9632 O O . GLN D 1 198 ? -18.540 49.793 94.127 1.00 31.48 198 GLN 4 O 1
ATOM 9638 N N . GLY D 1 199 ? -18.743 49.768 91.941 1.00 25.92 199 GLY 4 N 1
ATOM 9639 C CA . GLY D 1 199 ? -17.911 48.589 91.881 1.00 18.70 199 GLY 4 CA 1
ATOM 9640 C C . GLY D 1 199 ? -18.580 47.429 91.220 1.00 19.01 199 GLY 4 C 1
ATOM 9641 O O . GLY D 1 199 ? -17.915 46.473 90.841 1.00 24.99 199 GLY 4 O 1
ATOM 9642 N N . ASN D 1 200 ? -19.876 47.542 90.987 1.00 13.92 200 ASN 4 N 1
ATOM 9643 C CA . ASN D 1 200 ? -20.619 46.437 90.393 1.00 18.02 200 ASN 4 CA 1
ATOM 9644 C C . ASN D 1 200 ? -20.570 46.488 88.863 1.00 20.40 200 ASN 4 C 1
ATOM 9645 O O . ASN D 1 200 ? -20.528 47.579 88.264 1.00 20.64 200 ASN 4 O 1
ATOM 9650 N N . SER D 1 201 ? -20.581 45.313 88.243 1.00 16.07 201 SER 4 N 1
ATOM 9651 C CA . SER D 1 201 ? -20.553 45.211 86.798 1.00 17.28 201 SER 4 CA 1
ATOM 9652 C C . SER D 1 201 ? -21.821 45.707 86.129 1.00 25.91 201 SER 4 C 1
ATOM 9653 O O . SER D 1 201 ? -22.905 45.596 86.663 1.00 33.95 201 SER 4 O 1
ATOM 9656 N N . GLN D 1 202 ? -21.675 46.176 84.903 1.00 33.46 202 GLN 4 N 1
ATOM 9657 C CA . GLN D 1 202 ? -22.785 46.663 84.110 1.00 36.85 202 GLN 4 CA 1
ATOM 9658 C C . GLN D 1 202 ? -22.441 46.298 82.644 1.00 35.93 202 GLN 4 C 1
ATOM 9659 O O . GLN D 1 202 ? -21.271 46.136 82.292 1.00 34.89 202 GLN 4 O 1
ATOM 9665 N N . GLN D 1 203 ? -23.460 46.095 81.817 1.00 37.09 203 GLN 4 N 1
ATOM 9666 C CA . GLN D 1 203 ? -23.266 45.740 80.412 1.00 36.39 203 GLN 4 CA 1
ATOM 9667 C C . GLN D 1 203 ? -23.633 46.897 79.509 1.00 37.35 203 GLN 4 C 1
ATOM 9668 O O . GLN D 1 203 ? -24.455 47.748 79.875 1.00 45.39 203 GLN 4 O 1
ATOM 9674 N N . THR D 1 204 ? -23.050 46.910 78.318 1.00 33.34 204 THR 4 N 1
ATOM 9675 C CA . THR D 1 204 ? -23.389 47.917 77.331 1.00 28.17 204 THR 4 CA 1
ATOM 9676 C C . THR D 1 204 ? -24.274 47.183 76.330 1.00 31.82 204 THR 4 C 1
ATOM 9677 O O . THR D 1 204 ? -23.896 46.115 75.830 1.00 31.86 204 THR 4 O 1
ATOM 9681 N N . GLN D 1 205 ? -25.503 47.670 76.163 1.00 38.67 205 GLN 4 N 1
ATOM 9682 C CA . GLN D 1 205 ? -26.460 47.041 75.236 1.00 45.27 205 GLN 4 CA 1
ATOM 9683 C C . GLN D 1 205 ? -26.080 47.402 73.806 1.00 42.35 205 GLN 4 C 1
ATOM 9684 O O . GLN D 1 205 ? -25.543 48.482 73.563 1.00 42.62 205 GLN 4 O 1
ATOM 9690 N N . ALA D 1 206 ? -26.363 46.523 72.852 1.00 39.31 206 ALA 4 N 1
ATOM 9691 C CA . ALA D 1 206 ? -26.067 46.856 71.458 1.00 35.16 206 ALA 4 CA 1
ATOM 9692 C C . ALA D 1 206 ? -26.993 48.013 71.077 1.00 33.18 206 ALA 4 C 1
ATOM 9693 O O . ALA D 1 206 ? -28.083 48.147 71.626 1.00 35.88 206 ALA 4 O 1
ATOM 9695 N N . GLY D 1 207 ? -26.559 48.875 70.173 1.00 33.33 207 GLY 4 N 1
ATOM 9696 C CA . GLY D 1 207 ? -27.433 49.966 69.780 1.00 28.64 207 GLY 4 CA 1
ATOM 9697 C C . GLY D 1 207 ? -26.731 51.294 69.823 1.00 31.93 207 GLY 4 C 1
ATOM 9698 O O . GLY D 1 207 ? -27.216 52.269 69.246 1.00 32.70 207 GLY 4 O 1
ATOM 9699 N N . VAL D 1 208 ? -25.607 51.334 70.535 1.00 36.08 208 VAL 4 N 1
ATOM 9700 C CA . VAL D 1 208 ? -24.796 52.544 70.646 1.00 34.33 208 VAL 4 CA 1
ATOM 9701 C C . VAL D 1 208 ? -24.200 52.823 69.280 1.00 34.65 208 VAL 4 C 1
ATOM 9702 O O . VAL D 1 208 ? -23.865 51.885 68.535 1.00 36.97 208 VAL 4 O 1
ATOM 9706 N N . THR D 1 209 ? -24.079 54.098 68.938 1.00 31.75 209 THR 4 N 1
ATOM 9707 C CA . THR D 1 209 ? -23.502 54.469 67.658 1.00 31.19 209 THR 4 CA 1
ATOM 9708 C C . THR D 1 209 ? -22.442 55.551 67.783 1.00 31.85 209 THR 4 C 1
ATOM 9709 O O . THR D 1 209 ? -22.454 56.353 68.722 1.00 31.25 209 THR 4 O 1
ATOM 9713 N N . VAL D 1 210 ? -21.499 55.510 66.844 1.00 35.52 210 VAL 4 N 1
ATOM 9714 C CA . VAL D 1 210 ? -20.417 56.490 66.728 1.00 29.81 210 VAL 4 CA 1
ATOM 9715 C C . VAL D 1 210 ? -20.513 56.964 65.273 1.00 26.48 210 VAL 4 C 1
ATOM 9716 O O . VAL D 1 210 ? -20.756 56.166 64.359 1.00 28.25 210 VAL 4 O 1
ATOM 9720 N N . SER D 1 211 ? -20.467 58.267 65.067 1.00 24.15 211 SER 4 N 1
ATOM 9721 C CA . SER D 1 211 ? -20.555 58.778 63.715 1.00 27.51 211 SER 4 CA 1
ATOM 9722 C C . SER D 1 211 ? -19.472 59.838 63.547 1.00 29.68 211 SER 4 C 1
ATOM 9723 O O . SER D 1 211 ? -19.099 60.541 64.519 1.00 25.10 211 SER 4 O 1
ATOM 9726 N N . VAL D 1 212 ? -18.912 59.889 62.341 1.00 30.21 212 VAL 4 N 1
ATOM 9727 C CA . VAL D 1 212 ? -17.852 60.841 62.037 1.00 33.87 212 VAL 4 CA 1
ATOM 9728 C C . VAL D 1 212 ? -18.354 61.763 60.955 1.00 34.42 212 VAL 4 C 1
ATOM 9729 O O . VAL D 1 212 ? -18.743 61.300 59.888 1.00 33.81 212 VAL 4 O 1
ATOM 9733 N N . GLY D 1 213 ? -18.377 63.064 61.241 1.00 35.92 213 GLY 4 N 1
ATOM 9734 C CA . GLY D 1 213 ? -18.880 64.028 60.274 1.00 37.52 213 GLY 4 CA 1
ATOM 9735 C C . GLY D 1 213 ? -20.299 63.706 59.796 1.00 40.98 213 GLY 4 C 1
ATOM 9736 O O . GLY D 1 213 ? -20.623 63.893 58.621 1.00 45.60 213 GLY 4 O 1
ATOM 9737 N N . GLY D 1 214 ? -21.133 63.164 60.682 1.00 38.00 214 GLY 4 N 1
ATOM 9738 C CA . GLY D 1 214 ? -22.496 62.839 60.306 1.00 33.96 214 GLY 4 CA 1
ATOM 9739 C C . GLY D 1 214 ? -22.722 61.445 59.757 1.00 36.71 214 GLY 4 C 1
ATOM 9740 O O . GLY D 1 214 ? -23.859 60.976 59.716 1.00 44.47 214 GLY 4 O 1
ATOM 9741 N N . VAL D 1 215 ? -21.674 60.780 59.297 1.00 36.38 215 VAL 4 N 1
ATOM 9742 C CA . VAL D 1 215 ? -21.839 59.429 58.771 1.00 35.37 215 VAL 4 CA 1
ATOM 9743 C C . VAL D 1 215 ? -21.561 58.345 59.838 1.00 32.31 215 VAL 4 C 1
ATOM 9744 O O . VAL D 1 215 ? -20.666 58.455 60.677 1.00 33.09 215 VAL 4 O 1
ATOM 9748 N N . ASP D 1 216 ? -22.358 57.297 59.800 1.00 31.25 216 ASP 4 N 1
ATOM 9749 C CA . ASP D 1 216 ? -22.252 56.237 60.779 1.00 36.76 216 ASP 4 CA 1
ATOM 9750 C C . ASP D 1 216 ? -21.123 55.273 60.559 1.00 34.51 216 ASP 4 C 1
ATOM 9751 O O . ASP D 1 216 ? -21.028 54.668 59.494 1.00 40.33 216 ASP 4 O 1
ATOM 9756 N N . MET D 1 217 ? -20.322 55.054 61.598 1.00 30.73 217 MET 4 N 1
ATOM 9757 C CA . MET D 1 217 ? -19.192 54.137 61.512 1.00 25.84 217 MET 4 CA 1
ATOM 9758 C C . MET D 1 217 ? -19.352 52.872 62.357 1.00 28.02 217 MET 4 C 1
ATOM 9759 O O . MET D 1 217 ? -19.716 52.946 63.524 1.00 33.43 217 MET 4 O 1
ATOM 9764 N N . ARG D 1 218 ? -19.096 51.714 61.755 1.00 29.92 218 ARG 4 N 1
ATOM 9765 C CA . ARG D 1 218 ? -19.167 50.433 62.447 1.00 32.18 218 ARG 4 CA 1
ATOM 9766 C C . ARG D 1 218 ? -18.062 50.294 63.479 1.00 32.40 218 ARG 4 C 1
ATOM 9767 O O . ARG D 1 218 ? -16.993 50.896 63.367 1.00 38.44 218 ARG 4 O 1
ATOM 9775 N N . ALA D 1 219 ? -18.288 49.445 64.463 1.00 31.84 219 ALA 4 N 1
ATOM 9776 C CA . ALA D 1 219 ? -17.284 49.234 65.481 1.00 25.51 219 ALA 4 CA 1
ATOM 9777 C C . ALA D 1 219 ? -16.340 48.192 64.931 1.00 25.30 219 ALA 4 C 1
ATOM 9778 O O . ALA D 1 219 ? -16.723 47.409 64.052 1.00 23.76 219 ALA 4 O 1
ATOM 9780 N N . GLY D 1 220 ? -15.111 48.201 65.443 1.00 24.81 220 GLY 4 N 1
ATOM 9781 C CA . GLY D 1 220 ? -14.100 47.232 65.044 1.00 22.15 220 GLY 4 CA 1
ATOM 9782 C C . GLY D 1 220 ? -13.528 47.299 63.645 1.00 20.54 220 GLY 4 C 1
ATOM 9783 O O . GLY D 1 220 ? -13.027 46.306 63.146 1.00 24.14 220 GLY 4 O 1
ATOM 9784 N N . ARG D 1 221 ? -13.573 48.472 63.034 1.00 22.30 221 ARG 4 N 1
ATOM 9785 C CA . ARG D 1 221 ? -13.068 48.701 61.699 1.00 25.34 221 ARG 4 CA 1
ATOM 9786 C C . ARG D 1 221 ? -12.324 50.021 61.798 1.00 29.99 221 ARG 4 C 1
ATOM 9787 O O . ARG D 1 221 ? -12.771 50.946 62.515 1.00 34.71 221 ARG 4 O 1
ATOM 9795 N N . ILE D 1 222 ? -11.186 50.103 61.109 1.00 30.16 222 ILE 4 N 1
ATOM 9796 C CA . ILE D 1 222 ? -10.375 51.324 61.105 1.00 25.78 222 ILE 4 CA 1
ATOM 9797 C C . ILE D 1 222 ? -11.082 52.476 60.419 1.00 22.53 222 ILE 4 C 1
ATOM 9798 O O . ILE D 1 222 ? -11.616 52.328 59.322 1.00 24.52 222 ILE 4 O 1
ATOM 9803 N N . ILE D 1 223 ? -11.019 53.633 61.053 1.00 19.05 223 ILE 4 N 1
ATOM 9804 C CA . ILE D 1 223 ? -11.636 54.823 60.554 1.00 16.27 223 ILE 4 CA 1
ATOM 9805 C C . ILE D 1 223 ? -10.563 55.881 60.338 1.00 19.90 223 ILE 4 C 1
ATOM 9806 O O . ILE D 1 223 ? -9.754 56.168 61.222 1.00 21.13 223 ILE 4 O 1
ATOM 9811 N N . ALA D 1 224 ? -10.586 56.481 59.162 1.00 20.33 224 ALA 4 N 1
ATOM 9812 C CA . ALA D 1 224 ? -9.662 57.543 58.835 1.00 18.03 224 ALA 4 CA 1
ATOM 9813 C C . ALA D 1 224 ? -10.353 58.845 59.212 1.00 16.59 224 ALA 4 C 1
ATOM 9814 O O . ALA D 1 224 ? -11.287 59.283 58.545 1.00 21.73 224 ALA 4 O 1
ATOM 9816 N N . TRP D 1 225 ? -9.910 59.464 60.283 1.00 15.37 225 TRP 4 N 1
ATOM 9817 C CA . TRP D 1 225 ? -10.539 60.691 60.735 1.00 13.99 225 TRP 4 CA 1
ATOM 9818 C C . TRP D 1 225 ? -9.564 61.853 60.643 1.00 20.92 225 TRP 4 C 1
ATOM 9819 O O . TRP D 1 225 ? -8.440 61.777 61.143 1.00 22.16 225 TRP 4 O 1
ATOM 9830 N N . ASP D 1 226 ? -10.021 62.953 60.059 1.00 23.49 226 ASP 4 N 1
ATOM 9831 C CA . ASP D 1 226 ? -9.197 64.149 59.911 1.00 21.99 226 ASP 4 CA 1
ATOM 9832 C C . ASP D 1 226 ? -8.958 64.935 61.156 1.00 24.71 226 ASP 4 C 1
ATOM 9833 O O . ASP D 1 226 ? -8.257 65.931 61.115 1.00 26.98 226 ASP 4 O 1
ATOM 9838 N N . GLY D 1 227 ? -9.593 64.557 62.253 1.00 30.66 227 GLY 4 N 1
ATOM 9839 C CA . GLY D 1 227 ? -9.386 65.281 63.500 1.00 28.88 227 GLY 4 CA 1
ATOM 9840 C C . GLY D 1 227 ? -10.201 66.553 63.641 1.00 32.04 227 GLY 4 C 1
ATOM 9841 O O . GLY D 1 227 ? -10.141 67.192 64.691 1.00 33.57 227 GLY 4 O 1
ATOM 9842 N N . GLN D 1 228 ? -10.951 66.931 62.601 1.00 34.57 228 GLN 4 N 1
ATOM 9843 C CA . GLN D 1 228 ? -11.769 68.153 62.636 1.00 37.42 228 GLN 4 CA 1
ATOM 9844 C C . GLN D 1 228 ? -13.262 67.814 62.678 1.00 35.66 228 GLN 4 C 1
ATOM 9845 O O . GLN D 1 228 ? -14.006 68.356 63.505 1.00 34.24 228 GLN 4 O 1
ATOM 9851 N N . ALA D 1 229 ? -13.684 66.926 61.778 1.00 31.13 229 ALA 4 N 1
ATOM 9852 C CA . ALA D 1 229 ? -15.084 66.504 61.686 1.00 28.81 229 ALA 4 CA 1
ATOM 9853 C C . ALA D 1 229 ? -15.572 66.034 63.044 1.00 34.96 229 ALA 4 C 1
ATOM 9854 O O . ALA D 1 229 ? -14.819 65.416 63.794 1.00 34.23 229 ALA 4 O 1
ATOM 9856 N N . ALA D 1 230 ? -16.845 66.279 63.334 1.00 41.35 230 ALA 4 N 1
ATOM 9857 C CA . ALA D 1 230 ? -17.425 65.895 64.623 1.00 35.44 230 ALA 4 CA 1
ATOM 9858 C C . ALA D 1 230 ? -17.484 64.393 64.866 1.00 30.00 230 ALA 4 C 1
ATOM 9859 O O . ALA D 1 230 ? -17.922 63.600 64.010 1.00 29.29 230 ALA 4 O 1
ATOM 9861 N N . LEU D 1 231 ? -17.030 64.026 66.055 1.00 25.49 231 LEU 4 N 1
ATOM 9862 C CA . LEU D 1 231 ? -16.983 62.641 66.507 1.00 27.33 231 LEU 4 CA 1
ATOM 9863 C C . LEU D 1 231 ? -18.146 62.553 67.482 1.00 27.33 231 LEU 4 C 1
ATOM 9864 O O . LEU D 1 231 ? -18.036 62.958 68.649 1.00 26.01 231 LEU 4 O 1
ATOM 9869 N N . HIS D 1 232 ? -19.252 62.018 66.988 1.00 26.45 232 HIS 4 N 1
ATOM 9870 C CA . HIS D 1 232 ? -20.488 61.965 67.739 1.00 26.05 232 HIS 4 CA 1
ATOM 9871 C C . HIS D 1 232 ? -20.927 60.602 68.272 1.00 28.02 232 HIS 4 C 1
ATOM 9872 O O . HIS D 1 232 ? -21.215 59.675 67.506 1.00 28.94 232 HIS 4 O 1
ATOM 9879 N N . VAL D 1 233 ? -21.008 60.489 69.595 1.00 30.86 233 VAL 4 N 1
ATOM 9880 C CA . VAL D 1 233 ? -21.448 59.239 70.211 1.00 30.49 233 VAL 4 CA 1
ATOM 9881 C C . VAL D 1 233 ? -22.917 59.364 70.649 1.00 29.13 233 VAL 4 C 1
ATOM 9882 O O . VAL D 1 233 ? -23.343 60.404 71.156 1.00 29.39 233 VAL 4 O 1
ATOM 9886 N N . HIS D 1 234 ? -23.695 58.318 70.406 1.00 28.24 234 HIS 4 N 1
ATOM 9887 C CA . HIS D 1 234 ? -25.107 58.300 70.755 1.00 32.76 234 HIS 4 CA 1
ATOM 9888 C C . HIS D 1 234 ? -25.517 56.963 71.396 1.00 33.08 234 HIS 4 C 1
ATOM 9889 O O . HIS D 1 234 ? -25.283 55.884 70.826 1.00 29.56 234 HIS 4 O 1
ATOM 9896 N N . ASN D 1 235 ? -26.087 57.054 72.604 1.00 33.22 235 ASN 4 N 1
ATOM 9897 C CA . ASN D 1 235 ? -26.594 55.894 73.348 1.00 30.33 235 ASN 4 CA 1
ATOM 9898 C C . ASN D 1 235 ? -28.126 55.919 73.299 1.00 32.48 235 ASN 4 C 1
ATOM 9899 O O . ASN D 1 235 ? -28.754 56.597 74.097 1.00 36.69 235 ASN 4 O 1
ATOM 9904 N N . PRO D 1 236 ? -28.744 55.248 72.317 1.00 33.96 236 PRO 4 N 1
ATOM 9905 C CA . PRO D 1 236 ? -30.208 55.243 72.223 1.00 38.45 236 PRO 4 CA 1
ATOM 9906 C C . PRO D 1 236 ? -30.831 54.254 73.211 1.00 44.56 236 PRO 4 C 1
ATOM 9907 O O . PRO D 1 236 ? -32.045 54.116 73.311 1.00 48.84 236 PRO 4 O 1
ATOM 9911 N N . THR D 1 237 ? -29.950 53.537 73.885 1.00 44.55 237 THR 4 N 1
ATOM 9912 C CA . THR D 1 237 ? -30.264 52.528 74.858 1.00 37.28 237 THR 4 CA 1
ATOM 9913 C C . THR D 1 237 ? -30.827 53.095 76.165 1.00 44.19 237 THR 4 C 1
ATOM 9914 O O . THR D 1 237 ? -30.637 54.291 76.497 1.00 37.60 237 THR 4 O 1
ATOM 9918 N N . GLN D 1 238 ? -31.582 52.250 76.877 1.00 53.87 238 GLN 4 N 1
ATOM 9919 C CA . GLN D 1 238 ? -32.205 52.652 78.142 1.00 57.54 238 GLN 4 CA 1
ATOM 9920 C C . GLN D 1 238 ? -31.385 52.340 79.391 1.00 55.85 238 GLN 4 C 1
ATOM 9921 O O . GLN D 1 238 ? -31.891 52.389 80.499 1.00 56.68 238 GLN 4 O 1
ATOM 9927 N N . GLN D 1 239 ? -30.086 52.138 79.200 1.00 56.54 239 GLN 4 N 1
ATOM 9928 C CA . GLN D 1 239 ? -29.142 51.815 80.265 1.00 52.41 239 GLN 4 CA 1
ATOM 9929 C C . GLN D 1 239 ? -27.855 52.575 80.021 1.00 45.78 239 GLN 4 C 1
ATOM 9930 O O . GLN D 1 239 ? -27.634 53.073 78.913 1.00 43.42 239 GLN 4 O 1
ATOM 9936 N N . ASN D 1 240 ? -26.982 52.622 81.025 1.00 43.40 240 ASN 4 N 1
ATOM 9937 C CA . ASN D 1 240 ? -25.689 53.284 80.843 1.00 42.60 240 ASN 4 CA 1
ATOM 9938 C C . ASN D 1 240 ? -24.863 52.466 79.839 1.00 42.49 240 ASN 4 C 1
ATOM 9939 O O . ASN D 1 240 ? -24.994 51.223 79.745 1.00 39.65 240 ASN 4 O 1
ATOM 9944 N N . ALA D 1 241 ? -23.996 53.174 79.119 1.00 39.08 241 ALA 4 N 1
ATOM 9945 C CA . ALA D 1 241 ? -23.134 52.561 78.124 1.00 33.07 241 ALA 4 CA 1
ATOM 9946 C C . ALA D 1 241 ? -21.723 53.120 78.196 1.00 30.53 241 ALA 4 C 1
ATOM 9947 O O . ALA D 1 241 ? -21.498 54.231 78.703 1.00 27.32 241 ALA 4 O 1
ATOM 9949 N N . MET D 1 242 ? -20.766 52.308 77.752 1.00 28.87 242 MET 4 N 1
ATOM 9950 C CA . MET D 1 242 ? -19.364 52.727 77.674 1.00 25.91 242 MET 4 CA 1
ATOM 9951 C C . MET D 1 242 ? -18.755 52.307 76.339 1.00 29.76 242 MET 4 C 1
ATOM 9952 O O . MET D 1 242 ? -19.012 51.186 75.856 1.00 32.45 242 MET 4 O 1
ATOM 9957 N N . VAL D 1 243 ? -18.040 53.217 75.681 1.00 26.94 243 VAL 4 N 1
ATOM 9958 C CA . VAL D 1 243 ? -17.374 52.825 74.435 1.00 25.04 243 VAL 4 CA 1
ATOM 9959 C C . VAL D 1 243 ? -15.908 53.170 74.548 1.00 23.13 243 VAL 4 C 1
ATOM 9960 O O . VAL D 1 243 ? -15.566 54.122 75.286 1.00 19.80 243 VAL 4 O 1
ATOM 9964 N N . GLN D 1 244 ? -15.037 52.326 73.969 1.00 22.17 244 GLN 4 N 1
ATOM 9965 C CA . GLN D 1 244 ? -13.606 52.690 73.931 1.00 19.13 244 GLN 4 CA 1
ATOM 9966 C C . GLN D 1 244 ? -13.273 53.099 72.520 1.00 15.77 244 GLN 4 C 1
ATOM 9967 O O . GLN D 1 244 ? -13.866 52.593 71.554 1.00 13.13 244 GLN 4 O 1
ATOM 9973 N N . ILE D 1 245 ? -12.450 54.127 72.414 1.00 16.08 245 ILE 4 N 1
ATOM 9974 C CA . ILE D 1 245 ? -12.007 54.605 71.109 1.00 18.06 245 ILE 4 CA 1
ATOM 9975 C C . ILE D 1 245 ? -10.498 54.587 71.134 1.00 15.93 245 ILE 4 C 1
ATOM 9976 O O . ILE D 1 245 ? -9.860 55.232 71.984 1.00 16.23 245 ILE 4 O 1
ATOM 9981 N N . GLN D 1 246 ? -9.951 53.722 70.287 1.00 16.18 246 GLN 4 N 1
ATOM 9982 C CA . GLN D 1 246 ? -8.507 53.530 70.167 1.00 16.42 246 GLN 4 CA 1
ATOM 9983 C C . GLN D 1 246 ? -7.880 54.261 68.988 1.00 19.63 246 GLN 4 C 1
ATOM 9984 O O . GLN D 1 246 ? -8.410 54.185 67.867 1.00 19.76 246 GLN 4 O 1
ATOM 9990 N N . VAL D 1 247 ? -6.780 54.978 69.243 1.00 18.45 247 VAL 4 N 1
ATOM 9991 C CA . VAL D 1 247 ? -6.036 55.635 68.162 1.00 20.67 247 VAL 4 CA 1
ATOM 9992 C C . VAL D 1 247 ? -4.970 54.596 67.769 1.00 19.35 247 VAL 4 C 1
ATOM 9993 O O . VAL D 1 247 ? -3.909 54.485 68.420 1.00 24.18 247 VAL 4 O 1
ATOM 9997 N N . VAL D 1 248 ? -5.278 53.805 66.739 1.00 12.73 248 VAL 4 N 1
ATOM 9998 C CA . VAL D 1 248 ? -4.360 52.772 66.294 1.00 15.29 248 VAL 4 CA 1
ATOM 9999 C C . VAL D 1 248 ? -3.014 53.315 65.781 1.00 19.72 248 VAL 4 C 1
ATOM 10000 O O . VAL D 1 248 ? -1.968 52.708 66.026 1.00 19.53 248 VAL 4 O 1
ATOM 10004 N N . PHE D 1 249 ? -3.043 54.482 65.136 1.00 17.07 249 PHE 4 N 1
ATOM 10005 C CA . PHE D 1 249 ? -1.846 55.208 64.699 1.00 11.98 249 PHE 4 CA 1
ATOM 10006 C C . PHE D 1 249 ? -2.305 56.490 64.067 1.00 13.84 249 PHE 4 C 1
ATOM 10007 O O . PHE D 1 249 ? -3.464 56.615 63.673 1.00 16.90 249 PHE 4 O 1
ATOM 10015 N N . TYR D 1 250 ? -1.416 57.469 64.016 1.00 16.08 250 TYR 4 N 1
ATOM 10016 C CA . TYR D 1 250 ? -1.752 58.746 63.397 1.00 20.03 250 TYR 4 CA 1
ATOM 10017 C C . TYR D 1 250 ? -0.570 59.214 62.533 1.00 21.45 250 TYR 4 C 1
ATOM 10018 O O . TYR D 1 250 ? 0.544 58.696 62.689 1.00 16.83 250 TYR 4 O 1
ATOM 10027 N N . ILE D 1 251 ? -0.810 60.164 61.623 1.00 17.23 251 ILE 4 N 1
ATOM 10028 C CA . ILE D 1 251 ? 0.261 60.682 60.773 1.00 15.46 251 ILE 4 CA 1
ATOM 10029 C C . ILE D 1 251 ? 0.412 62.196 60.912 1.00 16.03 251 ILE 4 C 1
ATOM 10030 O O . ILE D 1 251 ? -0.570 62.924 61.002 1.00 17.00 251 ILE 4 O 1
ATOM 10035 N N . SER D 1 252 ? 1.649 62.666 60.965 1.00 16.54 252 SER 4 N 1
ATOM 10036 C CA . SER D 1 252 ? 1.883 64.087 61.041 1.00 15.27 252 SER 4 CA 1
ATOM 10037 C C . SER D 1 252 ? 3.121 64.396 60.190 1.00 16.60 252 SER 4 C 1
ATOM 10038 O O . SER D 1 252 ? 3.643 63.500 59.525 1.00 15.21 252 SER 4 O 1
ATOM 10041 N N . MET D 1 253 ? 3.518 65.669 60.147 1.00 18.08 253 MET 4 N 1
ATOM 10042 C CA . MET D 1 253 ? 4.698 66.089 59.404 1.00 12.67 253 MET 4 CA 1
ATOM 10043 C C . MET D 1 253 ? 5.966 66.181 60.262 1.00 16.69 253 MET 4 C 1
ATOM 10044 O O . MET D 1 253 ? 6.910 66.902 59.942 1.00 22.03 253 MET 4 O 1
ATOM 10049 N N . ASP D 1 254 ? 5.997 65.437 61.361 1.00 12.46 254 ASP 4 N 1
ATOM 10050 C CA . ASP D 1 254 ? 7.193 65.424 62.175 1.00 13.96 254 ASP 4 CA 1
ATOM 10051 C C . ASP D 1 254 ? 8.012 64.282 61.568 1.00 14.97 254 ASP 4 C 1
ATOM 10052 O O . ASP D 1 254 ? 7.454 63.286 61.098 1.00 17.83 254 ASP 4 O 1
ATOM 10057 N N . LYS D 1 255 ? 9.324 64.459 61.511 1.00 13.20 255 LYS 4 N 1
ATOM 10058 C CA . LYS D 1 255 ? 10.182 63.462 60.918 1.00 12.16 255 LYS 4 CA 1
ATOM 10059 C C . LYS D 1 255 ? 10.324 62.269 61.816 1.00 17.27 255 LYS 4 C 1
ATOM 10060 O O . LYS D 1 255 ? 10.366 62.419 63.052 1.00 22.15 255 LYS 4 O 1
ATOM 10066 N N . THR D 1 256 ? 10.320 61.088 61.197 1.00 16.93 256 THR 4 N 1
ATOM 10067 C CA . THR D 1 256 ? 10.495 59.853 61.929 1.00 13.12 256 THR 4 CA 1
ATOM 10068 C C . THR D 1 256 ? 11.808 59.228 61.459 1.00 16.69 256 THR 4 C 1
ATOM 10069 O O . THR D 1 256 ? 12.536 59.809 60.659 1.00 14.75 256 THR 4 O 1
ATOM 10073 N N . LEU D 1 257 ? 12.132 58.067 62.002 1.00 18.81 257 LEU 4 N 1
ATOM 10074 C CA . LEU D 1 257 ? 13.352 57.356 61.653 1.00 11.25 257 LEU 4 CA 1
ATOM 10075 C C . LEU D 1 257 ? 13.263 56.689 60.269 1.00 11.47 257 LEU 4 C 1
ATOM 10076 O O . LEU D 1 257 ? 14.175 55.996 59.861 1.00 15.82 257 LEU 4 O 1
ATOM 10081 N N . ASN D 1 258 ? 12.129 56.826 59.594 1.00 9.24 258 ASN 4 N 1
ATOM 10082 C CA . ASN D 1 258 ? 11.963 56.251 58.269 1.00 10.69 258 ASN 4 CA 1
ATOM 10083 C C . ASN D 1 258 ? 12.038 57.342 57.215 1.00 13.28 258 ASN 4 C 1
ATOM 10084 O O . ASN D 1 258 ? 11.493 57.166 56.151 1.00 17.16 258 ASN 4 O 1
ATOM 10089 N N . GLN D 1 259 ? 12.644 58.486 57.524 1.00 10.61 259 GLN 4 N 1
ATOM 10090 C CA . GLN D 1 259 ? 12.754 59.584 56.557 1.00 7.80 259 GLN 4 CA 1
ATOM 10091 C C . GLN D 1 259 ? 13.822 59.306 55.492 1.00 12.11 259 GLN 4 C 1
ATOM 10092 O O . GLN D 1 259 ? 13.758 59.804 54.361 1.00 13.24 259 GLN 4 O 1
ATOM 10098 N N . TYR D 1 260 ? 14.771 58.456 55.860 1.00 13.39 260 TYR 4 N 1
ATOM 10099 C CA . TYR D 1 260 ? 15.872 58.090 55.007 1.00 10.27 260 TYR 4 CA 1
ATOM 10100 C C . TYR D 1 260 ? 16.023 56.575 55.134 1.00 13.25 260 TYR 4 C 1
ATOM 10101 O O . TYR D 1 260 ? 16.010 56.059 56.236 1.00 15.04 260 TYR 4 O 1
ATOM 10110 N N . PRO D 1 261 ? 16.222 55.851 54.008 1.00 13.94 261 PRO 4 N 1
ATOM 10111 C CA . PRO D 1 261 ? 16.366 54.394 54.066 1.00 8.39 261 PRO 4 CA 1
ATOM 10112 C C . PRO D 1 261 ? 17.370 53.877 55.069 1.00 9.00 261 PRO 4 C 1
ATOM 10113 O O . PRO D 1 261 ? 18.534 54.225 55.029 1.00 16.29 261 PRO 4 O 1
ATOM 10117 N N . ALA D 1 262 ? 16.880 53.011 55.954 1.00 9.95 262 ALA 4 N 1
ATOM 10118 C CA . ALA D 1 262 ? 17.643 52.397 57.028 1.00 4.11 262 ALA 4 CA 1
ATOM 10119 C C . ALA D 1 262 ? 18.400 53.338 57.944 1.00 5.21 262 ALA 4 C 1
ATOM 10120 O O . ALA D 1 262 ? 19.409 52.932 58.565 1.00 11.18 262 ALA 4 O 1
ATOM 10122 N N . LEU D 1 263 ? 17.822 54.524 58.177 1.00 5.09 263 LEU 4 N 1
ATOM 10123 C CA . LEU D 1 263 ? 18.440 55.513 59.076 1.00 7.96 263 LEU 4 CA 1
ATOM 10124 C C . LEU D 1 263 ? 18.800 54.875 60.436 1.00 13.42 263 LEU 4 C 1
ATOM 10125 O O . LEU D 1 263 ? 19.877 55.117 60.997 1.00 16.14 263 LEU 4 O 1
ATOM 10130 N N . THR D 1 264 ? 17.907 54.022 60.939 1.00 12.32 264 THR 4 N 1
ATOM 10131 C CA . THR D 1 264 ? 18.132 53.370 62.214 1.00 10.77 264 THR 4 CA 1
ATOM 10132 C C . THR D 1 264 ? 19.403 52.525 62.205 1.00 7.94 264 THR 4 C 1
ATOM 10133 O O . THR D 1 264 ? 20.208 52.593 63.126 1.00 8.83 264 THR 4 O 1
ATOM 10137 N N . ALA D 1 265 ? 19.600 51.741 61.152 1.00 7.47 265 ALA 4 N 1
ATOM 10138 C CA . ALA D 1 265 ? 20.781 50.900 61.058 1.00 2.13 265 ALA 4 CA 1
ATOM 10139 C C . ALA D 1 265 ? 22.050 51.757 61.005 1.00 5.59 265 ALA 4 C 1
ATOM 10140 O O . ALA D 1 265 ? 23.100 51.348 61.525 1.00 14.57 265 ALA 4 O 1
ATOM 10142 N N . GLU D 1 266 ? 21.966 52.948 60.387 1.00 2.14 266 GLU 4 N 1
ATOM 10143 C CA . GLU D 1 266 ? 23.130 53.850 60.319 1.00 2.48 266 GLU 4 CA 1
ATOM 10144 C C . GLU D 1 266 ? 23.438 54.411 61.702 1.00 9.65 266 GLU 4 C 1
ATOM 10145 O O . GLU D 1 266 ? 24.604 54.451 62.142 1.00 13.30 266 GLU 4 O 1
ATOM 10151 N N . ILE D 1 267 ? 22.389 54.894 62.366 1.00 10.00 267 ILE 4 N 1
ATOM 10152 C CA . ILE D 1 267 ? 22.510 55.402 63.721 1.00 10.26 267 ILE 4 CA 1
ATOM 10153 C C . ILE D 1 267 ? 23.123 54.319 64.611 1.00 9.74 267 ILE 4 C 1
ATOM 10154 O O . ILE D 1 267 ? 24.058 54.581 65.374 1.00 13.65 267 ILE 4 O 1
ATOM 10159 N N . PHE D 1 268 ? 22.622 53.096 64.500 1.00 7.00 268 PHE 4 N 1
ATOM 10160 C CA . PHE D 1 268 ? 23.164 51.992 65.300 1.00 9.79 268 PHE 4 CA 1
ATOM 10161 C C . PHE D 1 268 ? 24.666 51.792 65.070 1.00 11.64 268 PHE 4 C 1
ATOM 10162 O O . PHE D 1 268 ? 25.422 51.534 66.003 1.00 17.03 268 PHE 4 O 1
ATOM 10170 N N . ASN D 1 269 ? 25.062 51.830 63.804 1.00 11.92 269 ASN 4 N 1
ATOM 10171 C CA . ASN D 1 269 ? 26.448 51.668 63.425 1.00 8.96 269 ASN 4 CA 1
ATOM 10172 C C . ASN D 1 269 ? 27.322 52.746 64.063 1.00 7.35 269 ASN 4 C 1
ATOM 10173 O O . ASN D 1 269 ? 28.380 52.441 64.585 1.00 13.43 269 ASN 4 O 1
ATOM 10178 N N . VAL D 1 270 ? 26.891 54.003 63.993 1.00 8.33 270 VAL 4 N 1
ATOM 10179 C CA . VAL D 1 270 ? 27.623 55.143 64.576 1.00 4.75 270 VAL 4 CA 1
ATOM 10180 C C . VAL D 1 270 ? 27.805 55.023 66.091 1.00 10.85 270 VAL 4 C 1
ATOM 10181 O O . VAL D 1 270 ? 28.868 55.322 66.619 1.00 14.01 270 VAL 4 O 1
ATOM 10185 N N . TYR D 1 271 ? 26.757 54.611 66.800 1.00 16.31 271 TYR 4 N 1
ATOM 10186 C CA . TYR D 1 271 ? 26.842 54.515 68.254 1.00 13.03 271 TYR 4 CA 1
ATOM 10187 C C . TYR D 1 271 ? 27.410 53.233 68.811 1.00 15.07 271 TYR 4 C 1
ATOM 10188 O O . TYR D 1 271 ? 27.528 53.092 70.017 1.00 19.17 271 TYR 4 O 1
ATOM 10197 N N . SER D 1 272 ? 27.776 52.296 67.950 1.00 18.14 272 SER 4 N 1
ATOM 10198 C CA . SER D 1 272 ? 28.399 51.071 68.431 1.00 15.86 272 SER 4 CA 1
ATOM 10199 C C . SER D 1 272 ? 29.755 51.431 69.008 1.00 17.25 272 SER 4 C 1
ATOM 10200 O O . SER D 1 272 ? 30.412 52.429 68.626 1.00 15.66 272 SER 4 O 1
ATOM 10203 N N . PHE D 1 273 ? 30.178 50.576 69.915 1.00 15.62 273 PHE 4 N 1
ATOM 10204 C CA . PHE D 1 273 ? 31.408 50.780 70.637 1.00 14.25 273 PHE 4 CA 1
ATOM 10205 C C . PHE D 1 273 ? 32.677 50.624 69.809 1.00 15.09 273 PHE 4 C 1
ATOM 10206 O O . PHE D 1 273 ? 33.475 51.569 69.734 1.00 12.79 273 PHE 4 O 1
ATOM 10214 N N . ARG D 1 274 ? 32.844 49.424 69.218 1.00 18.44 274 ARG 4 N 1
ATOM 10215 C CA . ARG D 1 274 ? 34.025 49.028 68.417 1.00 11.08 274 ARG 4 CA 1
ATOM 10216 C C . ARG D 1 274 ? 35.222 48.843 69.368 1.00 13.82 274 ARG 4 C 1
ATOM 10217 O O . ARG D 1 274 ? 35.619 47.710 69.687 1.00 12.55 274 ARG 4 O 1
ATOM 10225 N N . ASP D 1 275 ? 35.736 49.956 69.877 1.00 8.79 275 ASP 4 N 1
ATOM 10226 C CA . ASP D 1 275 ? 36.818 49.926 70.841 1.00 12.56 275 ASP 4 CA 1
ATOM 10227 C C . ASP D 1 275 ? 36.896 51.327 71.427 1.00 15.48 275 ASP 4 C 1
ATOM 10228 O O . ASP D 1 275 ? 36.175 52.260 70.976 1.00 19.44 275 ASP 4 O 1
ATOM 10233 N N . HIS D 1 276 ? 37.832 51.510 72.347 1.00 6.75 276 HIS 4 N 1
ATOM 10234 C CA . HIS D 1 276 ? 37.963 52.803 73.001 1.00 15.70 276 HIS 4 CA 1
ATOM 10235 C C . HIS D 1 276 ? 38.303 53.969 72.136 1.00 18.86 276 HIS 4 C 1
ATOM 10236 O O . HIS D 1 276 ? 37.880 55.088 72.419 1.00 27.49 276 HIS 4 O 1
ATOM 10243 N N . THR D 1 277 ? 39.061 53.718 71.078 1.00 20.78 277 THR 4 N 1
ATOM 10244 C CA . THR D 1 277 ? 39.451 54.791 70.181 1.00 18.96 277 THR 4 CA 1
ATOM 10245 C C . THR D 1 277 ? 38.247 55.262 69.361 1.00 15.49 277 THR 4 C 1
ATOM 10246 O O . THR D 1 277 ? 37.943 56.470 69.298 1.00 15.23 277 THR 4 O 1
ATOM 10250 N N . TRP D 1 278 ? 37.500 54.319 68.801 1.00 7.42 278 TRP 4 N 1
ATOM 10251 C CA . TRP D 1 278 ? 36.353 54.710 68.018 1.00 9.73 278 TRP 4 CA 1
ATOM 10252 C C . TRP D 1 278 ? 35.349 55.420 68.921 1.00 15.04 278 TRP 4 C 1
ATOM 10253 O O . TRP D 1 278 ? 34.751 56.452 68.571 1.00 17.24 278 TRP 4 O 1
ATOM 10264 N N . HIS D 1 279 ? 35.144 54.826 70.083 1.00 14.68 279 HIS 4 N 1
ATOM 10265 C CA . HIS D 1 279 ? 34.241 55.379 71.046 1.00 12.08 279 HIS 4 CA 1
ATOM 10266 C C . HIS D 1 279 ? 34.660 56.824 71.397 1.00 12.37 279 HIS 4 C 1
ATOM 10267 O O . HIS D 1 279 ? 33.845 57.771 71.339 1.00 10.96 279 HIS 4 O 1
ATOM 10274 N N . GLY D 1 280 ? 35.950 57.020 71.671 1.00 10.88 280 GLY 4 N 1
ATOM 10275 C CA . GLY D 1 280 ? 36.448 58.360 71.974 1.00 6.40 280 GLY 4 CA 1
ATOM 10276 C C . GLY D 1 280 ? 36.315 59.339 70.808 1.00 14.32 280 GLY 4 C 1
ATOM 10277 O O . GLY D 1 280 ? 35.883 60.490 70.979 1.00 18.35 280 GLY 4 O 1
ATOM 10278 N N . LEU D 1 281 ? 36.694 58.881 69.617 1.00 15.14 281 LEU 4 N 1
ATOM 10279 C CA . LEU D 1 281 ? 36.650 59.684 68.394 1.00 14.35 281 LEU 4 CA 1
ATOM 10280 C C . LEU D 1 281 ? 35.216 60.084 68.053 1.00 15.08 281 LEU 4 C 1
ATOM 10281 O O . LEU D 1 281 ? 34.935 61.259 67.755 1.00 14.67 281 LEU 4 O 1
ATOM 10286 N N . ARG D 1 282 ? 34.320 59.095 68.052 1.00 12.64 282 ARG 4 N 1
ATOM 10287 C CA . ARG D 1 282 ? 32.914 59.347 67.749 1.00 13.08 282 ARG 4 CA 1
ATOM 10288 C C . ARG D 1 282 ? 32.356 60.375 68.734 1.00 14.33 282 ARG 4 C 1
ATOM 10289 O O . ARG D 1 282 ? 31.724 61.361 68.341 1.00 16.49 282 ARG 4 O 1
ATOM 10297 N N . THR D 1 283 ? 32.581 60.142 70.020 1.00 12.10 283 THR 4 N 1
ATOM 10298 C CA . THR D 1 283 ? 32.139 61.095 71.030 1.00 13.62 283 THR 4 CA 1
ATOM 10299 C C . THR D 1 283 ? 32.668 62.511 70.748 1.00 13.37 283 THR 4 C 1
ATOM 10300 O O . THR D 1 283 ? 31.902 63.485 70.734 1.00 16.88 283 THR 4 O 1
ATOM 10304 N N . ALA D 1 284 ? 33.972 62.627 70.489 1.00 12.31 284 ALA 4 N 1
ATOM 10305 C CA . ALA D 1 284 ? 34.581 63.933 70.191 1.00 10.60 284 ALA 4 CA 1
ATOM 10306 C C . ALA D 1 284 ? 33.972 64.614 68.972 1.00 13.19 284 ALA 4 C 1
ATOM 10307 O O . ALA D 1 284 ? 33.768 65.823 68.975 1.00 23.49 284 ALA 4 O 1
ATOM 10309 N N . ILE D 1 285 ? 33.707 63.859 67.915 1.00 12.82 285 ILE 4 N 1
ATOM 10310 C CA . ILE D 1 285 ? 33.111 64.444 66.727 1.00 12.50 285 ILE 4 CA 1
ATOM 10311 C C . ILE D 1 285 ? 31.667 64.869 67.022 1.00 15.89 285 ILE 4 C 1
ATOM 10312 O O . ILE D 1 285 ? 31.264 65.974 66.669 1.00 19.30 285 ILE 4 O 1
ATOM 10317 N N . LEU D 1 286 ? 30.891 64.025 67.697 1.00 18.03 286 LEU 4 N 1
ATOM 10318 C CA . LEU D 1 286 ? 29.500 64.383 67.981 1.00 14.62 286 LEU 4 CA 1
ATOM 10319 C C . LEU D 1 286 ? 29.351 65.577 68.949 1.00 20.92 286 LEU 4 C 1
ATOM 10320 O O . LEU D 1 286 ? 28.336 66.291 68.898 1.00 21.68 286 LEU 4 O 1
ATOM 10325 N N . ASN D 1 287 ? 30.377 65.849 69.766 1.00 20.62 287 ASN 4 N 1
ATOM 10326 C CA . ASN D 1 287 ? 30.341 67.003 70.699 1.00 23.08 287 ASN 4 CA 1
ATOM 10327 C C . ASN D 1 287 ? 30.258 68.326 69.991 1.00 23.22 287 ASN 4 C 1
ATOM 10328 O O . ASN D 1 287 ? 29.998 69.348 70.604 1.00 32.75 287 ASN 4 O 1
ATOM 10333 N N . ARG D 1 288 ? 30.555 68.318 68.708 1.00 24.65 288 ARG 4 N 1
ATOM 10334 C CA . ARG D 1 288 ? 30.559 69.527 67.913 1.00 23.43 288 ARG 4 CA 1
ATOM 10335 C C . ARG D 1 288 ? 29.249 69.656 67.168 1.00 25.48 288 ARG 4 C 1
ATOM 10336 O O . ARG D 1 288 ? 29.133 70.470 66.257 1.00 28.93 288 ARG 4 O 1
ATOM 10344 N N . THR D 1 289 ? 28.271 68.829 67.528 1.00 27.32 289 THR 4 N 1
ATOM 10345 C CA . THR D 1 289 ? 26.970 68.834 66.867 1.00 25.51 289 THR 4 CA 1
ATOM 10346 C C . THR D 1 289 ? 25.820 68.902 67.882 1.00 28.12 289 THR 4 C 1
ATOM 10347 O O . THR D 1 289 ? 26.038 68.952 69.099 1.00 30.98 289 THR 4 O 1
ATOM 10351 N N . THR D 1 290 ? 24.586 68.884 67.383 1.00 28.57 290 THR 4 N 1
ATOM 10352 C CA . THR D 1 290 ? 23.420 68.937 68.261 1.00 25.47 290 THR 4 CA 1
ATOM 10353 C C . THR D 1 290 ? 22.913 67.541 68.566 1.00 26.04 290 THR 4 C 1
ATOM 10354 O O . THR D 1 290 ? 21.859 67.371 69.181 1.00 38.34 290 THR 4 O 1
ATOM 10358 N N . LEU D 1 291 ? 23.686 66.548 68.147 1.00 16.64 291 LEU 4 N 1
ATOM 10359 C CA . LEU D 1 291 ? 23.362 65.161 68.355 1.00 14.25 291 LEU 4 CA 1
ATOM 10360 C C . LEU D 1 291 ? 23.995 64.677 69.653 1.00 17.13 291 LEU 4 C 1
ATOM 10361 O O . LEU D 1 291 ? 24.996 65.230 70.115 1.00 23.67 291 LEU 4 O 1
ATOM 10366 N N . PRO D 1 292 ? 23.335 63.730 70.335 1.00 18.20 292 PRO 4 N 1
ATOM 10367 C CA . PRO D 1 292 ? 23.915 63.215 71.574 1.00 17.27 292 PRO 4 CA 1
ATOM 10368 C C . PRO D 1 292 ? 25.231 62.520 71.203 1.00 23.49 292 PRO 4 C 1
ATOM 10369 O O . PRO D 1 292 ? 25.354 61.907 70.139 1.00 23.20 292 PRO 4 O 1
ATOM 10373 N N . ASN D 1 293 ? 26.213 62.613 72.084 1.00 26.54 293 ASN 4 N 1
ATOM 10374 C CA . ASN D 1 293 ? 27.512 62.048 71.811 1.00 24.44 293 ASN 4 CA 1
ATOM 10375 C C . ASN D 1 293 ? 27.717 60.561 72.056 1.00 23.84 293 ASN 4 C 1
ATOM 10376 O O . ASN D 1 293 ? 28.716 60.005 71.609 1.00 30.47 293 ASN 4 O 1
ATOM 10381 N N . MET D 1 294 ? 26.856 59.903 72.827 1.00 27.51 294 MET 4 N 1
ATOM 10382 C CA . MET D 1 294 ? 27.052 58.454 72.988 1.00 21.52 294 MET 4 CA 1
ATOM 10383 C C . MET D 1 294 ? 25.843 57.556 73.050 1.00 15.93 294 MET 4 C 1
ATOM 10384 O O . MET D 1 294 ? 25.968 56.338 73.057 1.00 18.66 294 MET 4 O 1
ATOM 10389 N N . LEU D 1 295 ? 24.659 58.147 73.001 1.00 19.37 295 LEU 4 N 1
ATOM 10390 C CA . LEU D 1 295 ? 23.431 57.358 72.994 1.00 14.80 295 LEU 4 CA 1
ATOM 10391 C C . LEU D 1 295 ? 22.573 57.938 71.893 1.00 12.81 295 LEU 4 C 1
ATOM 10392 O O . LEU D 1 295 ? 22.572 59.153 71.681 1.00 15.46 295 LEU 4 O 1
ATOM 10397 N N . PRO D 1 296 ? 21.906 57.066 71.119 1.00 6.60 296 PRO 4 N 1
ATOM 10398 C CA . PRO D 1 296 ? 21.036 57.511 70.025 1.00 8.60 296 PRO 4 CA 1
ATOM 10399 C C . PRO D 1 296 ? 20.026 58.512 70.569 1.00 18.06 296 PRO 4 C 1
ATOM 10400 O O . PRO D 1 296 ? 19.562 58.395 71.724 1.00 24.93 296 PRO 4 O 1
ATOM 10404 N N . PRO D 1 297 ? 19.656 59.501 69.750 1.00 19.40 297 PRO 4 N 1
ATOM 10405 C CA . PRO D 1 297 ? 18.680 60.514 70.170 1.00 19.46 297 PRO 4 CA 1
ATOM 10406 C C . PRO D 1 297 ? 17.300 59.888 70.496 1.00 20.56 297 PRO 4 C 1
ATOM 10407 O O . PRO D 1 297 ? 16.976 58.789 70.070 1.00 27.09 297 PRO 4 O 1
ATOM 10411 N N . ILE D 1 298 ? 16.504 60.576 71.293 1.00 24.62 298 ILE 4 N 1
ATOM 10412 C CA . ILE D 1 298 ? 15.190 60.069 71.661 1.00 21.28 298 ILE 4 CA 1
ATOM 10413 C C . ILE D 1 298 ? 14.264 60.382 70.514 1.00 20.34 298 ILE 4 C 1
ATOM 10414 O O . ILE D 1 298 ? 13.479 59.553 70.092 1.00 26.75 298 ILE 4 O 1
ATOM 10419 N N . PHE D 1 299 ? 14.370 61.594 69.992 1.00 22.51 299 PHE 4 N 1
ATOM 10420 C CA . PHE D 1 299 ? 13.540 61.989 68.869 1.00 25.52 299 PHE 4 CA 1
ATOM 10421 C C . PHE D 1 299 ? 14.409 62.046 67.656 1.00 27.42 299 PHE 4 C 1
ATOM 10422 O O . PHE D 1 299 ? 15.586 62.410 67.747 1.00 33.08 299 PHE 4 O 1
ATOM 10430 N N . PRO D 1 300 ? 13.874 61.604 66.514 1.00 24.93 300 PRO 4 N 1
ATOM 10431 C CA . PRO D 1 300 ? 14.629 61.612 65.259 1.00 22.97 300 PRO 4 CA 1
ATOM 10432 C C . PRO D 1 300 ? 15.055 63.013 64.857 1.00 22.40 300 PRO 4 C 1
ATOM 10433 O O . PRO D 1 300 ? 14.338 63.981 65.097 1.00 25.13 300 PRO 4 O 1
ATOM 10437 N N . PRO D 1 301 ? 16.279 63.152 64.329 1.00 23.46 301 PRO 4 N 1
ATOM 10438 C CA . PRO D 1 301 ? 16.803 64.462 63.897 1.00 21.59 301 PRO 4 CA 1
ATOM 10439 C C . PRO D 1 301 ? 15.975 64.887 62.698 1.00 21.64 301 PRO 4 C 1
ATOM 10440 O O . PRO D 1 301 ? 15.350 64.038 62.035 1.00 20.21 301 PRO 4 O 1
ATOM 10444 N N . ASN D 1 302 ? 15.985 66.167 62.357 1.00 23.95 302 ASN 4 N 1
ATOM 10445 C CA . ASN D 1 302 ? 15.156 66.563 61.220 1.00 29.88 302 ASN 4 CA 1
ATOM 10446 C C . ASN D 1 302 ? 15.768 67.555 60.241 1.00 27.95 302 ASN 4 C 1
ATOM 10447 O O . ASN D 1 302 ? 15.079 68.039 59.333 1.00 32.06 302 ASN 4 O 1
ATOM 10452 N N . ASP D 1 303 ? 17.044 67.866 60.430 1.00 19.99 303 ASP 4 N 1
ATOM 10453 C CA . ASP D 1 303 ? 17.736 68.799 59.565 1.00 20.66 303 ASP 4 CA 1
ATOM 10454 C C . ASP D 1 303 ? 18.822 68.090 58.767 1.00 22.16 303 ASP 4 C 1
ATOM 10455 O O . ASP D 1 303 ? 19.357 67.052 59.191 1.00 29.12 303 ASP 4 O 1
ATOM 10460 N N . ARG D 1 304 ? 19.160 68.689 57.632 1.00 17.12 304 ARG 4 N 1
ATOM 10461 C CA . ARG D 1 304 ? 20.178 68.185 56.741 1.00 16.95 304 ARG 4 CA 1
ATOM 10462 C C . ARG D 1 304 ? 21.495 67.857 57.441 1.00 19.49 304 ARG 4 C 1
ATOM 10463 O O . ARG D 1 304 ? 22.020 66.740 57.299 1.00 23.62 304 ARG 4 O 1
ATOM 10471 N N . ASP D 1 305 ? 21.994 68.789 58.247 1.00 15.02 305 ASP 4 N 1
ATOM 10472 C CA . ASP D 1 305 ? 23.271 68.583 58.914 1.00 14.52 305 ASP 4 CA 1
ATOM 10473 C C . ASP D 1 305 ? 23.369 67.331 59.769 1.00 19.50 305 ASP 4 C 1
ATOM 10474 O O . ASP D 1 305 ? 24.319 66.532 59.622 1.00 23.37 305 ASP 4 O 1
ATOM 10479 N N . SER D 1 306 ? 22.380 67.124 60.627 1.00 18.14 306 SER 4 N 1
ATOM 10480 C CA . SER D 1 306 ? 22.390 65.955 61.499 1.00 15.54 306 SER 4 CA 1
ATOM 10481 C C . SER D 1 306 ? 22.348 64.683 60.695 1.00 15.04 306 SER 4 C 1
ATOM 10482 O O . SER D 1 306 ? 23.146 63.767 60.939 1.00 15.47 306 SER 4 O 1
ATOM 10485 N N . ILE D 1 307 ? 21.427 64.623 59.733 1.00 8.89 307 ILE 4 N 1
ATOM 10486 C CA . ILE D 1 307 ? 21.310 63.424 58.923 1.00 8.83 307 ILE 4 CA 1
ATOM 10487 C C . ILE D 1 307 ? 22.619 63.127 58.186 1.00 12.66 307 ILE 4 C 1
ATOM 10488 O O . ILE D 1 307 ? 23.121 62.002 58.221 1.00 19.10 307 ILE 4 O 1
ATOM 10493 N N . LEU D 1 308 ? 23.188 64.155 57.563 1.00 11.18 308 LEU 4 N 1
ATOM 10494 C CA . LEU D 1 308 ? 24.428 64.025 56.822 1.00 12.47 308 LEU 4 CA 1
ATOM 10495 C C . LEU D 1 308 ? 25.544 63.514 57.708 1.00 14.75 308 LEU 4 C 1
ATOM 10496 O O . LEU D 1 308 ? 26.269 62.559 57.355 1.00 20.51 308 LEU 4 O 1
ATOM 10501 N N . THR D 1 309 ? 25.714 64.181 58.842 1.00 3.14 309 THR 4 N 1
ATOM 10502 C CA . THR D 1 309 ? 26.741 63.798 59.797 1.00 5.74 309 THR 4 CA 1
ATOM 10503 C C . THR D 1 309 ? 26.611 62.326 60.217 1.00 8.39 309 THR 4 C 1
ATOM 10504 O O . THR D 1 309 ? 27.609 61.621 60.356 1.00 16.89 309 THR 4 O 1
ATOM 10508 N N . LEU D 1 310 ? 25.384 61.857 60.413 1.00 7.78 310 LEU 4 N 1
ATOM 10509 C CA . LEU D 1 310 ? 25.172 60.471 60.794 1.00 6.98 310 LEU 4 CA 1
ATOM 10510 C C . LEU D 1 310 ? 25.602 59.575 59.658 1.00 8.93 310 LEU 4 C 1
ATOM 10511 O O . LEU D 1 310 ? 26.348 58.619 59.897 1.00 12.77 310 LEU 4 O 1
ATOM 10516 N N . LEU D 1 311 ? 25.147 59.864 58.436 1.00 7.23 311 LEU 4 N 1
ATOM 10517 C CA . LEU D 1 311 ? 25.522 59.039 57.281 1.00 10.15 311 LEU 4 CA 1
ATOM 10518 C C . LEU D 1 311 ? 27.036 59.006 57.064 1.00 14.57 311 LEU 4 C 1
ATOM 10519 O O . LEU D 1 311 ? 27.644 57.938 56.934 1.00 14.39 311 LEU 4 O 1
ATOM 10524 N N . LEU D 1 312 ? 27.634 60.190 57.078 1.00 11.86 312 LEU 4 N 1
ATOM 10525 C CA . LEU D 1 312 ? 29.064 60.333 56.909 1.00 12.57 312 LEU 4 CA 1
ATOM 10526 C C . LEU D 1 312 ? 29.838 59.582 58.027 1.00 14.89 312 LEU 4 C 1
ATOM 10527 O O . LEU D 1 312 ? 30.796 58.829 57.757 1.00 17.45 312 LEU 4 O 1
ATOM 10532 N N . LEU D 1 313 ? 29.392 59.721 59.272 1.00 10.51 313 LEU 4 N 1
ATOM 10533 C CA . LEU D 1 313 ? 30.059 59.030 60.379 1.00 8.46 313 LEU 4 CA 1
ATOM 10534 C C . LEU D 1 313 ? 29.906 57.515 60.288 1.00 10.01 313 LEU 4 C 1
ATOM 10535 O O . LEU D 1 313 ? 30.818 56.789 60.637 1.00 16.11 313 LEU 4 O 1
ATOM 10540 N N . SER D 1 314 ? 28.753 57.037 59.827 1.00 10.11 314 SER 4 N 1
ATOM 10541 C CA . SER D 1 314 ? 28.510 55.604 59.684 1.00 7.02 314 SER 4 CA 1
ATOM 10542 C C . SER D 1 314 ? 29.492 55.003 58.682 1.00 11.30 314 SER 4 C 1
ATOM 10543 O O . SER D 1 314 ? 30.091 53.945 58.927 1.00 17.67 314 SER 4 O 1
ATOM 10546 N N . THR D 1 315 ? 29.663 55.686 57.552 1.00 8.90 315 THR 4 N 1
ATOM 10547 C CA . THR D 1 315 ? 30.618 55.253 56.554 1.00 8.87 315 THR 4 CA 1
ATOM 10548 C C . THR D 1 315 ? 32.034 55.286 57.157 1.00 9.40 315 THR 4 C 1
ATOM 10549 O O . THR D 1 315 ? 32.796 54.319 57.022 1.00 10.73 315 THR 4 O 1
ATOM 10553 N N . LEU D 1 316 ? 32.391 56.368 57.848 1.00 4.41 316 LEU 4 N 1
ATOM 10554 C CA . LEU D 1 316 ? 33.717 56.431 58.461 1.00 4.24 316 LEU 4 CA 1
ATOM 10555 C C . LEU D 1 316 ? 33.931 55.263 59.425 1.00 9.21 316 LEU 4 C 1
ATOM 10556 O O . LEU D 1 316 ? 35.055 54.746 59.541 1.00 14.18 316 LEU 4 O 1
ATOM 10561 N N . ALA D 1 317 ? 32.860 54.796 60.068 1.00 9.77 317 ALA 4 N 1
ATOM 10562 C CA . ALA D 1 317 ? 32.981 53.660 60.997 1.00 9.79 317 ALA 4 CA 1
ATOM 10563 C C . ALA D 1 317 ? 33.339 52.424 60.213 1.00 11.63 317 ALA 4 C 1
ATOM 10564 O O . ALA D 1 317 ? 34.128 51.589 60.678 1.00 16.50 317 ALA 4 O 1
ATOM 10566 N N . ASP D 1 318 ? 32.750 52.282 59.030 1.00 9.84 318 ASP 4 N 1
ATOM 10567 C CA . ASP D 1 318 ? 33.078 51.125 58.200 1.00 13.96 318 ASP 4 CA 1
ATOM 10568 C C . ASP D 1 318 ? 34.537 51.190 57.757 1.00 16.34 318 ASP 4 C 1
ATOM 10569 O O . ASP D 1 318 ? 35.233 50.176 57.776 1.00 14.05 318 ASP 4 O 1
ATOM 10574 N N . VAL D 1 319 ? 35.002 52.381 57.373 1.00 16.18 319 VAL 4 N 1
ATOM 10575 C CA . VAL D 1 319 ? 36.395 52.549 56.976 1.00 11.66 319 VAL 4 CA 1
ATOM 10576 C C . VAL D 1 319 ? 37.285 52.168 58.156 1.00 12.84 319 VAL 4 C 1
ATOM 10577 O O . VAL D 1 319 ? 38.247 51.421 57.994 1.00 14.82 319 VAL 4 O 1
ATOM 10581 N N . TYR D 1 320 ? 36.920 52.636 59.351 1.00 12.74 320 TYR 4 N 1
ATOM 10582 C CA . TYR D 1 320 ? 37.681 52.340 60.560 1.00 10.73 320 TYR 4 CA 1
ATOM 10583 C C . TYR D 1 320 ? 37.804 50.844 60.713 1.00 13.25 320 TYR 4 C 1
ATOM 10584 O O . TYR D 1 320 ? 38.865 50.289 61.053 1.00 16.67 320 TYR 4 O 1
ATOM 10593 N N . THR D 1 321 ? 36.683 50.186 60.521 1.00 12.97 321 THR 4 N 1
ATOM 10594 C CA . THR D 1 321 ? 36.655 48.749 60.640 1.00 15.02 321 THR 4 CA 1
ATOM 10595 C C . THR D 1 321 ? 37.590 48.037 59.660 1.00 14.77 321 THR 4 C 1
ATOM 10596 O O . THR D 1 321 ? 38.229 47.069 60.062 1.00 14.47 321 THR 4 O 1
ATOM 10600 N N . VAL D 1 322 ? 37.662 48.471 58.391 1.00 15.68 322 VAL 4 N 1
ATOM 10601 C CA . VAL D 1 322 ? 38.569 47.804 57.457 1.00 11.83 322 VAL 4 CA 1
ATOM 10602 C C . VAL D 1 322 ? 40.036 48.241 57.584 1.00 13.68 322 VAL 4 C 1
ATOM 10603 O O . VAL D 1 322 ? 40.901 47.384 57.583 1.00 19.05 322 VAL 4 O 1
ATOM 10607 N N . LEU D 1 323 ? 40.316 49.532 57.788 1.00 11.24 323 LEU 4 N 1
ATOM 10608 C CA . LEU D 1 323 ? 41.695 50.004 57.954 1.00 8.17 323 LEU 4 CA 1
ATOM 10609 C C . LEU D 1 323 ? 42.359 49.665 59.291 1.00 14.91 323 LEU 4 C 1
ATOM 10610 O O . LEU D 1 323 ? 43.576 49.633 59.371 1.00 14.48 323 LEU 4 O 1
ATOM 10615 N N . ARG D 1 324 ? 41.566 49.423 60.339 1.00 22.96 324 ARG 4 N 1
ATOM 10616 C CA . ARG D 1 324 ? 42.053 49.100 61.684 1.00 16.29 324 ARG 4 CA 1
ATOM 10617 C C . ARG D 1 324 ? 43.167 50.033 62.158 1.00 17.00 324 ARG 4 C 1
ATOM 10618 O O . ARG D 1 324 ? 44.200 49.566 62.650 1.00 22.00 324 ARG 4 O 1
ATOM 10626 N N . PRO D 1 325 ? 42.943 51.359 62.114 1.00 15.45 325 PRO 4 N 1
ATOM 10627 C CA . PRO D 1 325 ? 44.004 52.269 62.558 1.00 12.77 325 PRO 4 CA 1
ATOM 10628 C C . PRO D 1 325 ? 44.239 52.222 64.064 1.00 19.60 325 PRO 4 C 1
ATOM 10629 O O . PRO D 1 325 ? 43.423 51.674 64.806 1.00 23.82 325 PRO 4 O 1
ATOM 10633 N N . GLU D 1 326 ? 45.396 52.726 64.494 1.00 20.91 326 GLU 4 N 1
ATOM 10634 C CA . GLU D 1 326 ? 45.779 52.769 65.903 1.00 17.40 326 GLU 4 CA 1
ATOM 10635 C C . GLU D 1 326 ? 46.441 54.082 66.183 1.00 17.46 326 GLU 4 C 1
ATOM 10636 O O . GLU D 1 326 ? 47.521 54.369 65.692 1.00 24.24 326 GLU 4 O 1
ATOM 10642 N N . PHE D 1 327 ? 45.781 54.900 66.969 1.00 17.78 327 PHE 4 N 1
ATOM 10643 C CA . PHE D 1 327 ? 46.336 56.180 67.320 1.00 18.81 327 PHE 4 CA 1
ATOM 10644 C C . PHE D 1 327 ? 45.767 56.583 68.663 1.00 21.17 327 PHE 4 C 1
ATOM 10645 O O . PHE D 1 327 ? 44.852 55.935 69.173 1.00 26.83 327 PHE 4 O 1
ATOM 10653 N N . ALA D 1 328 ? 46.305 57.659 69.223 1.00 23.11 328 ALA 4 N 1
ATOM 10654 C CA . ALA D 1 328 ? 45.905 58.143 70.536 1.00 25.56 328 ALA 4 CA 1
ATOM 10655 C C . ALA D 1 328 ? 44.945 59.318 70.541 1.00 28.23 328 ALA 4 C 1
ATOM 10656 O O . ALA D 1 328 ? 45.079 60.246 69.741 1.00 31.68 328 ALA 4 O 1
ATOM 10658 N N . ILE D 1 329 ? 44.008 59.291 71.488 1.00 28.85 329 ILE 4 N 1
ATOM 10659 C CA . ILE D 1 329 ? 43.027 60.370 71.663 1.00 25.12 329 ILE 4 CA 1
ATOM 10660 C C . ILE D 1 329 ? 43.156 60.865 73.110 1.00 26.39 329 ILE 4 C 1
ATOM 10661 O O . ILE D 1 329 ? 43.310 60.062 74.042 1.00 23.71 329 ILE 4 O 1
ATOM 10666 N N . HIS D 1 330 ? 43.192 62.178 73.294 1.00 31.65 330 HIS 4 N 1
ATOM 10667 C CA . HIS D 1 330 ? 43.341 62.745 74.641 1.00 33.30 330 HIS 4 CA 1
ATOM 10668 C C . HIS D 1 330 ? 42.271 62.262 75.597 1.00 33.70 330 HIS 4 C 1
ATOM 10669 O O . HIS D 1 330 ? 41.075 62.324 75.302 1.00 36.11 330 HIS 4 O 1
ATOM 10676 N N . GLY D 1 331 ? 42.707 61.751 76.737 1.00 34.09 331 GLY 4 N 1
ATOM 10677 C CA . GLY D 1 331 ? 41.755 61.292 77.723 1.00 37.88 331 GLY 4 CA 1
ATOM 10678 C C . GLY D 1 331 ? 41.250 59.880 77.557 1.00 43.49 331 GLY 4 C 1
ATOM 10679 O O . GLY D 1 331 ? 40.510 59.392 78.403 1.00 52.66 331 GLY 4 O 1
ATOM 10680 N N . VAL D 1 332 ? 41.660 59.203 76.494 1.00 43.77 332 VAL 4 N 1
ATOM 10681 C CA . VAL D 1 332 ? 41.227 57.837 76.257 1.00 40.66 332 VAL 4 CA 1
ATOM 10682 C C . VAL D 1 332 ? 42.336 56.890 76.672 1.00 47.08 332 VAL 4 C 1
ATOM 10683 O O . VAL D 1 332 ? 43.484 57.072 76.300 1.00 46.22 332 VAL 4 O 1
ATOM 10687 N N . ASN D 1 333 ? 41.979 55.867 77.437 1.00 60.31 333 ASN 4 N 1
ATOM 10688 C CA . ASN D 1 333 ? 42.945 54.892 77.923 1.00 68.25 333 ASN 4 CA 1
ATOM 10689 C C . ASN D 1 333 ? 42.593 53.430 77.594 1.00 71.46 333 ASN 4 C 1
ATOM 10690 O O . ASN D 1 333 ? 41.858 52.780 78.335 1.00 76.73 333 ASN 4 O 1
ATOM 10695 N N . PRO D 1 334 ? 43.166 52.878 76.509 1.00 71.59 334 PRO 4 N 1
ATOM 10696 C CA . PRO D 1 334 ? 42.954 51.507 76.018 1.00 70.00 334 PRO 4 CA 1
ATOM 10697 C C . PRO D 1 334 ? 43.139 50.307 76.940 1.00 69.74 334 PRO 4 C 1
ATOM 10698 O O . PRO D 1 334 ? 44.079 50.228 77.730 0.00 70.45 334 PRO 4 O 1
ATOM 10702 N N . MET D 1 335 ? 42.239 49.354 76.762 0.00 76.93 335 MET 4 N 1
ATOM 10703 C CA . MET D 1 335 ? 42.262 48.124 77.511 0.00 83.33 335 MET 4 CA 1
ATOM 10704 C C . MET D 1 335 ? 42.394 47.042 76.461 0.00 90.74 335 MET 4 C 1
ATOM 10705 O O . MET D 1 335 ? 41.527 46.880 75.604 0.00 90.09 335 MET 4 O 1
ATOM 10710 N N . PRO D 1 336 ? 43.537 46.354 76.464 1.00 99.67 336 PRO 4 N 1
ATOM 10711 C CA . PRO D 1 336 ? 43.928 45.253 75.559 1.00 102.96 336 PRO 4 CA 1
ATOM 10712 C C . PRO D 1 336 ? 42.798 44.225 75.283 1.00 103.32 336 PRO 4 C 1
ATOM 10713 O O . PRO D 1 336 ? 42.749 43.586 74.216 1.00 100.25 336 PRO 4 O 1
ATOM 10717 N N . GLY D 1 337 ? 41.940 44.022 76.281 1.00 103.84 337 GLY 4 N 1
ATOM 10718 C CA . GLY D 1 337 ? 40.804 43.128 76.122 1.00 102.45 337 GLY 4 CA 1
ATOM 10719 C C . GLY D 1 337 ? 40.897 41.659 76.486 1.00 100.48 337 GLY 4 C 1
ATOM 10720 O O . GLY D 1 337 ? 41.198 41.336 77.625 1.00 103.18 337 GLY 4 O 1
ATOM 10721 N N . PRO D 1 338 ? 40.602 40.739 75.545 1.00 97.10 338 PRO 4 N 1
ATOM 10722 C CA . PRO D 1 338 ? 40.196 41.050 74.165 1.00 93.01 338 PRO 4 CA 1
ATOM 10723 C C . PRO D 1 338 ? 38.859 41.810 73.884 1.00 82.98 338 PRO 4 C 1
ATOM 10724 O O . PRO D 1 338 ? 38.389 41.782 72.732 1.00 88.87 338 PRO 4 O 1
ATOM 10728 N N . LEU D 1 339 ? 38.291 42.508 74.884 1.00 59.79 339 LEU 4 N 1
ATOM 10729 C CA . LEU D 1 339 ? 37.048 43.292 74.726 1.00 43.73 339 LEU 4 CA 1
ATOM 10730 C C . LEU D 1 339 ? 35.784 42.457 74.830 1.00 42.82 339 LEU 4 C 1
ATOM 10731 O O . LEU D 1 339 ? 35.541 41.512 74.067 1.00 41.09 339 LEU 4 O 1
ATOM 10736 N N . THR D 1 340 ? 34.942 42.864 75.765 1.00 41.71 340 THR 4 N 1
ATOM 10737 C CA . THR D 1 340 ? 33.726 42.141 76.066 1.00 35.06 340 THR 4 CA 1
ATOM 10738 C C . THR D 1 340 ? 32.557 43.091 76.163 1.00 32.54 340 THR 4 C 1
ATOM 10739 O O . THR D 1 340 ? 32.729 44.329 76.192 1.00 27.22 340 THR 4 O 1
ATOM 10743 N N . ARG D 1 341 ? 31.371 42.509 76.286 1.00 27.95 341 ARG 4 N 1
ATOM 10744 C CA . ARG D 1 341 ? 30.182 43.329 76.394 1.00 22.24 341 ARG 4 CA 1
ATOM 10745 C C . ARG D 1 341 ? 30.241 44.175 77.666 1.00 25.14 341 ARG 4 C 1
ATOM 10746 O O . ARG D 1 341 ? 29.890 45.359 77.655 1.00 24.70 341 ARG 4 O 1
ATOM 10754 N N . ALA D 1 342 ? 30.781 43.593 78.736 1.00 29.86 342 ALA 4 N 1
ATOM 10755 C CA . ALA D 1 342 ? 30.900 44.284 80.027 1.00 30.78 342 ALA 4 CA 1
ATOM 10756 C C . ALA D 1 342 ? 31.778 45.531 79.915 1.00 30.39 342 ALA 4 C 1
ATOM 10757 O O . ALA D 1 342 ? 31.446 46.616 80.414 1.00 33.95 342 ALA 4 O 1
ATOM 10759 N N . ILE D 1 343 ? 32.894 45.369 79.223 1.00 30.63 343 ILE 4 N 1
ATOM 10760 C CA . ILE D 1 343 ? 33.822 46.467 79.008 1.00 32.06 343 ILE 4 CA 1
ATOM 10761 C C . ILE D 1 343 ? 33.203 47.558 78.114 1.00 29.33 343 ILE 4 C 1
ATOM 10762 O O . ILE D 1 343 ? 33.379 48.761 78.370 1.00 26.96 343 ILE 4 O 1
ATOM 10767 N N . ALA D 1 344 ? 32.496 47.127 77.066 1.00 24.35 344 ALA 4 N 1
ATOM 10768 C CA . ALA D 1 344 ? 31.833 48.041 76.151 1.00 19.99 344 ALA 4 CA 1
ATOM 10769 C C . ALA D 1 344 ? 30.806 48.865 76.926 1.00 26.80 344 ALA 4 C 1
ATOM 10770 O O . ALA D 1 344 ? 30.821 50.107 76.864 1.00 27.02 344 ALA 4 O 1
ATOM 10772 N N . ARG D 1 345 ? 29.940 48.173 77.671 1.00 27.36 345 ARG 4 N 1
ATOM 10773 C CA . ARG D 1 345 ? 28.888 48.820 78.452 1.00 28.12 345 ARG 4 CA 1
ATOM 10774 C C . ARG D 1 345 ? 29.430 49.865 79.422 1.00 27.62 345 ARG 4 C 1
ATOM 10775 O O . ARG D 1 345 ? 28.860 50.952 79.557 1.00 29.57 345 ARG 4 O 1
ATOM 10783 N N . ALA D 1 346 ? 30.553 49.555 80.063 1.00 22.02 346 ALA 4 N 1
ATOM 10784 C CA . ALA D 1 346 ? 31.155 50.470 81.024 1.00 20.77 346 ALA 4 CA 1
ATOM 10785 C C . ALA D 1 346 ? 31.663 51.765 80.423 1.00 26.59 346 ALA 4 C 1
ATOM 10786 O O . ALA D 1 346 ? 31.863 52.754 81.131 1.00 33.38 346 ALA 4 O 1
ATOM 10788 N N . ALA D 1 347 ? 31.921 51.748 79.122 1.00 29.09 347 ALA 4 N 1
ATOM 10789 C CA . ALA D 1 347 ? 32.462 52.912 78.443 1.00 22.72 347 ALA 4 CA 1
ATOM 10790 C C . ALA D 1 347 ? 31.449 53.989 78.189 1.00 23.68 347 ALA 4 C 1
ATOM 10791 O O . ALA D 1 347 ? 31.832 55.128 77.888 1.00 19.49 347 ALA 4 O 1
ATOM 10793 N N . TYR D 1 348 ? 30.166 53.651 78.340 1.00 27.39 348 TYR 4 N 1
ATOM 10794 C CA . TYR D 1 348 ? 29.088 54.604 78.096 1.00 31.85 348 TYR 4 CA 1
ATOM 10795 C C . TYR D 1 348 ? 28.717 55.413 79.327 1.00 44.09 348 TYR 4 C 1
ATOM 10796 O O . TYR D 1 348 ? 27.541 55.727 79.572 1.00 40.34 348 TYR 4 O 1
ATOM 10805 N N . VAL D 1 349 ? 29.772 55.842 80.021 1.00 62.75 349 VAL 4 N 1
ATOM 10806 C CA . VAL D 1 349 ? 29.690 56.611 81.252 1.00 68.98 349 VAL 4 CA 1
ATOM 10807 C C . VAL D 1 349 ? 29.063 55.705 82.335 1.00 75.99 349 VAL 4 C 1
ATOM 10808 O O . VAL D 1 349 ? 29.610 55.736 83.454 1.00 81.43 349 VAL 4 O 1
ATOM 10813 N N . MET E 1 1 ? 10.322 43.165 29.952 1.00 30.54 1 MET 5 N 1
ATOM 10814 C CA . MET E 1 1 ? 9.546 44.083 30.895 1.00 43.40 1 MET 5 CA 1
ATOM 10815 C C . MET E 1 1 ? 10.260 44.415 32.261 1.00 39.67 1 MET 5 C 1
ATOM 10816 O O . MET E 1 1 ? 10.154 45.537 32.821 1.00 30.15 1 MET 5 O 1
ATOM 10821 N N . ASP E 1 2 ? 10.941 43.425 32.825 1.00 33.77 2 ASP 5 N 1
ATOM 10822 C CA . ASP E 1 2 ? 11.686 43.689 34.023 1.00 28.21 2 ASP 5 CA 1
ATOM 10823 C C . ASP E 1 2 ? 12.898 44.520 33.589 1.00 24.39 2 ASP 5 C 1
ATOM 10824 O O . ASP E 1 2 ? 13.296 45.477 34.263 1.00 20.27 2 ASP 5 O 1
ATOM 10829 N N . THR E 1 3 ? 13.424 44.202 32.405 1.00 24.79 3 THR 5 N 1
ATOM 10830 C CA . THR E 1 3 ? 14.561 44.919 31.806 1.00 21.59 3 THR 5 CA 1
ATOM 10831 C C . THR E 1 3 ? 14.173 46.358 31.509 1.00 15.56 3 THR 5 C 1
ATOM 10832 O O . THR E 1 3 ? 14.972 47.281 31.694 1.00 16.79 3 THR 5 O 1
ATOM 10836 N N . ILE E 1 4 ? 12.947 46.554 31.044 1.00 9.48 4 ILE 5 N 1
ATOM 10837 C CA . ILE E 1 4 ? 12.466 47.904 30.789 1.00 8.88 4 ILE 5 CA 1
ATOM 10838 C C . ILE E 1 4 ? 12.553 48.723 32.082 1.00 10.38 4 ILE 5 C 1
ATOM 10839 O O . ILE E 1 4 ? 13.105 49.831 32.095 1.00 11.28 4 ILE 5 O 1
ATOM 10844 N N . ALA E 1 5 ? 12.077 48.153 33.184 1.00 12.90 5 ALA 5 N 1
ATOM 10845 C CA . ALA E 1 5 ? 12.110 48.885 34.445 1.00 11.87 5 ALA 5 CA 1
ATOM 10846 C C . ALA E 1 5 ? 13.546 49.128 34.904 1.00 13.37 5 ALA 5 C 1
ATOM 10847 O O . ALA E 1 5 ? 13.879 50.249 35.337 1.00 17.41 5 ALA 5 O 1
ATOM 10849 N N . ALA E 1 6 ? 14.392 48.102 34.782 1.00 9.65 6 ALA 5 N 1
ATOM 10850 C CA . ALA E 1 6 ? 15.816 48.194 35.141 1.00 5.33 6 ALA 5 CA 1
ATOM 10851 C C . ALA E 1 6 ? 16.509 49.345 34.346 1.00 11.03 6 ALA 5 C 1
ATOM 10852 O O . ALA E 1 6 ? 17.314 50.129 34.908 1.00 9.56 6 ALA 5 O 1
ATOM 10854 N N . ARG E 1 7 ? 16.129 49.507 33.070 1.00 7.60 7 ARG 5 N 1
ATOM 10855 C CA . ARG E 1 7 ? 16.674 50.602 32.262 1.00 8.15 7 ARG 5 CA 1
ATOM 10856 C C . ARG E 1 7 ? 16.209 51.974 32.703 1.00 7.84 7 ARG 5 C 1
ATOM 10857 O O . ARG E 1 7 ? 17.042 52.895 32.858 1.00 9.68 7 ARG 5 O 1
ATOM 10865 N N . ALA E 1 8 ? 14.905 52.127 32.919 1.00 8.51 8 ALA 5 N 1
ATOM 10866 C CA . ALA E 1 8 ? 14.370 53.430 33.358 1.00 5.67 8 ALA 5 CA 1
ATOM 10867 C C . ALA E 1 8 ? 15.048 53.867 34.658 1.00 10.87 8 ALA 5 C 1
ATOM 10868 O O . ALA E 1 8 ? 15.514 55.009 34.797 1.00 16.28 8 ALA 5 O 1
ATOM 10870 N N . LEU E 1 9 ? 15.158 52.921 35.583 1.00 10.03 9 LEU 5 N 1
ATOM 10871 C CA . LEU E 1 9 ? 15.789 53.138 36.876 1.00 9.11 9 LEU 5 CA 1
ATOM 10872 C C . LEU E 1 9 ? 17.252 53.560 36.729 1.00 10.71 9 LEU 5 C 1
ATOM 10873 O O . LEU E 1 9 ? 17.724 54.496 37.419 1.00 11.02 9 LEU 5 O 1
ATOM 10878 N N . THR E 1 10 ? 17.976 52.830 35.873 1.00 12.44 10 THR 5 N 1
ATOM 10879 C CA . THR E 1 10 ? 19.382 53.112 35.578 1.00 5.61 10 THR 5 CA 1
ATOM 10880 C C . THR E 1 10 ? 19.566 54.524 35.042 1.00 8.35 10 THR 5 C 1
ATOM 10881 O O . THR E 1 10 ? 20.411 55.278 35.531 1.00 16.62 10 THR 5 O 1
ATOM 10885 N N . VAL E 1 11 ? 18.751 54.891 34.057 1.00 5.03 11 VAL 5 N 1
ATOM 10886 C CA . VAL E 1 11 ? 18.830 56.224 33.468 1.00 5.01 11 VAL 5 CA 1
ATOM 10887 C C . VAL E 1 11 ? 18.504 57.336 34.437 1.00 10.27 11 VAL 5 C 1
ATOM 10888 O O . VAL E 1 11 ? 19.189 58.382 34.452 1.00 16.53 11 VAL 5 O 1
ATOM 10892 N N . MET E 1 12 ? 17.443 57.140 35.231 1.00 11.98 12 MET 5 N 1
ATOM 10893 C CA . MET E 1 12 ? 17.045 58.164 36.206 1.00 9.53 12 MET 5 CA 1
ATOM 10894 C C . MET E 1 12 ? 18.093 58.347 37.279 1.00 9.89 12 MET 5 C 1
ATOM 10895 O O . MET E 1 12 ? 18.391 59.482 37.642 1.00 10.26 12 MET 5 O 1
ATOM 10900 N N . ARG E 1 13 ? 18.681 57.254 37.775 1.00 8.64 13 ARG 5 N 1
ATOM 10901 C CA . ARG E 1 13 ? 19.705 57.415 38.815 1.00 11.02 13 ARG 5 CA 1
ATOM 10902 C C . ARG E 1 13 ? 20.950 58.131 38.254 1.00 11.85 13 ARG 5 C 1
ATOM 10903 O O . ARG E 1 13 ? 21.619 58.870 38.972 1.00 15.22 13 ARG 5 O 1
ATOM 10911 N N . ALA E 1 14 ? 21.225 57.942 36.963 1.00 14.61 14 ALA 5 N 1
ATOM 10912 C CA . ALA E 1 14 ? 22.357 58.582 36.287 1.00 9.28 14 ALA 5 CA 1
ATOM 10913 C C . ALA E 1 14 ? 22.084 60.083 36.191 1.00 13.24 14 ALA 5 C 1
ATOM 10914 O O . ALA E 1 14 ? 22.976 60.914 36.416 1.00 14.72 14 ALA 5 O 1
ATOM 10916 N N . CYS E 1 15 ? 20.852 60.446 35.842 1.00 9.76 15 CYS 5 N 1
ATOM 10917 C CA . CYS E 1 15 ? 20.545 61.860 35.740 1.00 8.02 15 CYS 5 CA 1
ATOM 10918 C C . CYS E 1 15 ? 20.661 62.566 37.094 1.00 12.18 15 CYS 5 C 1
ATOM 10919 O O . CYS E 1 15 ? 20.960 63.757 37.147 1.00 15.48 15 CYS 5 O 1
ATOM 10922 N N . ALA E 1 16 ? 20.423 61.853 38.194 1.00 14.76 16 ALA 5 N 1
ATOM 10923 C CA . ALA E 1 16 ? 20.502 62.467 39.527 1.00 15.06 16 ALA 5 CA 1
ATOM 10924 C C . ALA E 1 16 ? 21.935 62.773 39.889 1.00 17.28 16 ALA 5 C 1
ATOM 10925 O O . ALA E 1 16 ? 22.211 63.312 40.948 1.00 19.80 16 ALA 5 O 1
ATOM 10927 N N . THR E 1 17 ? 22.846 62.352 39.027 1.00 16.96 17 THR 5 N 1
ATOM 10928 C CA . THR E 1 17 ? 24.271 62.570 39.192 1.00 17.78 17 THR 5 CA 1
ATOM 10929 C C . THR E 1 17 ? 24.665 63.984 38.745 1.00 16.61 17 THR 5 C 1
ATOM 10930 O O . THR E 1 17 ? 25.616 64.563 39.254 1.00 15.95 17 THR 5 O 1
ATOM 10934 N N . LEU E 1 18 ? 23.910 64.540 37.801 1.00 16.99 18 LEU 5 N 1
ATOM 10935 C CA . LEU E 1 18 ? 24.151 65.865 37.238 1.00 12.34 18 LEU 5 CA 1
ATOM 10936 C C . LEU E 1 18 ? 23.905 67.011 38.207 1.00 20.19 18 LEU 5 C 1
ATOM 10937 O O . LEU E 1 18 ? 23.179 67.965 37.889 1.00 21.68 18 LEU 5 O 1
ATOM 10942 N N . GLN E 1 19 ? 24.579 66.961 39.354 1.00 25.18 19 GLN 5 N 1
ATOM 10943 C CA . GLN E 1 19 ? 24.403 67.962 40.391 1.00 36.86 19 GLN 5 CA 1
ATOM 10944 C C . GLN E 1 19 ? 24.849 69.338 39.931 1.00 43.10 19 GLN 5 C 1
ATOM 10945 O O . GLN E 1 19 ? 24.177 70.328 40.141 1.00 48.00 19 GLN 5 O 1
ATOM 10951 N N . GLU E 1 20 ? 25.923 69.405 39.180 1.00 60.77 20 GLU 5 N 1
ATOM 10952 C CA . GLU E 1 20 ? 26.386 70.716 38.784 1.00 74.29 20 GLU 5 CA 1
ATOM 10953 C C . GLU E 1 20 ? 26.875 70.752 37.329 1.00 81.80 20 GLU 5 C 1
ATOM 10954 O O . GLU E 1 20 ? 26.845 69.734 36.610 1.00 79.52 20 GLU 5 O 1
ATOM 10960 N N . ALA E 1 21 ? 27.240 71.951 36.884 1.00 89.73 21 ALA 5 N 1
ATOM 10961 C CA . ALA E 1 21 ? 27.678 72.187 35.517 1.00 91.38 21 ALA 5 CA 1
ATOM 10962 C C . ALA E 1 21 ? 29.050 71.639 35.096 1.00 92.70 21 ALA 5 C 1
ATOM 10963 O O . ALA E 1 21 ? 29.144 70.892 34.110 1.00 93.14 21 ALA 5 O 1
ATOM 10965 N N . ARG E 1 22 ? 30.099 71.972 35.849 1.00 91.48 22 ARG 5 N 1
ATOM 10966 C CA . ARG E 1 22 ? 31.448 71.542 35.466 1.00 92.09 22 ARG 5 CA 1
ATOM 10967 C C . ARG E 1 22 ? 32.059 70.254 36.045 1.00 83.04 22 ARG 5 C 1
ATOM 10968 O O . ARG E 1 22 ? 33.171 69.881 35.666 1.00 86.60 22 ARG 5 O 1
ATOM 10976 N N . ILE E 1 23 ? 31.335 69.568 36.924 1.00 66.08 23 ILE 5 N 1
ATOM 10977 C CA . ILE E 1 23 ? 31.818 68.330 37.524 1.00 49.19 23 ILE 5 CA 1
ATOM 10978 C C . ILE E 1 23 ? 32.204 67.261 36.505 1.00 44.75 23 ILE 5 C 1
ATOM 10979 O O . ILE E 1 23 ? 31.776 67.313 35.363 1.00 49.62 23 ILE 5 O 1
ATOM 10984 N N . VAL E 1 24 ? 33.049 66.313 36.877 1.00 41.26 24 VAL 5 N 1
ATOM 10985 C CA . VAL E 1 24 ? 33.402 65.278 35.923 1.00 42.22 24 VAL 5 CA 1
ATOM 10986 C C . VAL E 1 24 ? 32.691 63.972 36.256 1.00 48.85 24 VAL 5 C 1
ATOM 10987 O O . VAL E 1 24 ? 32.718 63.468 37.404 1.00 47.48 24 VAL 5 O 1
ATOM 10991 N N . LEU E 1 25 ? 32.052 63.431 35.231 1.00 51.56 25 LEU 5 N 1
ATOM 10992 C CA . LEU E 1 25 ? 31.305 62.215 35.385 1.00 53.88 25 LEU 5 CA 1
ATOM 10993 C C . LEU E 1 25 ? 32.115 60.953 35.454 1.00 52.40 25 LEU 5 C 1
ATOM 10994 O O . LEU E 1 25 ? 33.179 60.861 34.874 1.00 62.30 25 LEU 5 O 1
ATOM 10999 N N . GLU E 1 26 ? 31.618 60.000 36.222 1.00 49.45 26 GLU 5 N 1
ATOM 11000 C CA . GLU E 1 26 ? 32.210 58.686 36.327 1.00 47.85 26 GLU 5 CA 1
ATOM 11001 C C . GLU E 1 26 ? 31.934 58.173 34.869 1.00 47.43 26 GLU 5 C 1
ATOM 11002 O O . GLU E 1 26 ? 30.941 58.566 34.236 1.00 43.04 26 GLU 5 O 1
ATOM 11008 N N . ALA E 1 27 ? 32.858 57.419 34.281 1.00 47.19 27 ALA 5 N 1
ATOM 11009 C CA . ALA E 1 27 ? 32.704 56.954 32.884 1.00 39.93 27 ALA 5 CA 1
ATOM 11010 C C . ALA E 1 27 ? 31.428 56.178 32.600 1.00 37.86 27 ALA 5 C 1
ATOM 11011 O O . ALA E 1 27 ? 30.797 56.314 31.555 1.00 36.78 27 ALA 5 O 1
ATOM 11013 N N . ASN E 1 28 ? 31.149 55.269 33.509 1.00 39.96 28 ASN 5 N 1
ATOM 11014 C CA . ASN E 1 28 ? 29.980 54.427 33.499 1.00 35.95 28 ASN 5 CA 1
ATOM 11015 C C . ASN E 1 28 ? 28.702 55.283 33.184 1.00 28.04 28 ASN 5 C 1
ATOM 11016 O O . ASN E 1 28 ? 27.914 54.975 32.292 1.00 26.16 28 ASN 5 O 1
ATOM 11021 N N . VAL E 1 29 ? 28.553 56.409 33.865 1.00 21.11 29 VAL 5 N 1
ATOM 11022 C CA . VAL E 1 29 ? 27.421 57.315 33.669 1.00 16.84 29 VAL 5 CA 1
ATOM 11023 C C . VAL E 1 29 ? 27.321 57.882 32.261 1.00 24.71 29 VAL 5 C 1
ATOM 11024 O O . VAL E 1 29 ? 26.229 57.985 31.699 1.00 29.90 29 VAL 5 O 1
ATOM 11028 N N . MET E 1 30 ? 28.438 58.358 31.733 1.00 31.80 30 MET 5 N 1
ATOM 11029 C CA . MET E 1 30 ? 28.438 58.929 30.395 1.00 35.59 30 MET 5 CA 1
ATOM 11030 C C . MET E 1 30 ? 28.132 57.893 29.324 1.00 28.99 30 MET 5 C 1
ATOM 11031 O O . MET E 1 30 ? 27.473 58.194 28.337 1.00 30.58 30 MET 5 O 1
ATOM 11036 N N . GLU E 1 31 ? 28.617 56.676 29.511 1.00 24.39 31 GLU 5 N 1
ATOM 11037 C CA . GLU E 1 31 ? 28.361 55.621 28.556 1.00 25.16 31 GLU 5 CA 1
ATOM 11038 C C . GLU E 1 31 ? 26.858 55.348 28.438 1.00 27.62 31 GLU 5 C 1
ATOM 11039 O O . GLU E 1 31 ? 26.326 55.234 27.343 1.00 29.83 31 GLU 5 O 1
ATOM 11045 N N . ILE E 1 32 ? 26.173 55.321 29.581 1.00 26.78 32 ILE 5 N 1
ATOM 11046 C CA . ILE E 1 32 ? 24.730 55.074 29.671 1.00 21.51 32 ILE 5 CA 1
ATOM 11047 C C . ILE E 1 32 ? 23.887 56.253 29.149 1.00 19.76 32 ILE 5 C 1
ATOM 11048 O O . ILE E 1 32 ? 22.959 56.059 28.343 1.00 19.31 32 ILE 5 O 1
ATOM 11053 N N . LEU E 1 33 ? 24.160 57.457 29.664 1.00 10.68 33 LEU 5 N 1
ATOM 11054 C CA . LEU E 1 33 ? 23.429 58.641 29.245 1.00 13.42 33 LEU 5 CA 1
ATOM 11055 C C . LEU E 1 33 ? 23.570 58.864 27.765 1.00 19.76 33 LEU 5 C 1
ATOM 11056 O O . LEU E 1 33 ? 22.621 59.259 27.099 1.00 25.97 33 LEU 5 O 1
ATOM 11061 N N . GLY E 1 34 ? 24.769 58.613 27.257 1.00 21.54 34 GLY 5 N 1
ATOM 11062 C CA . GLY E 1 34 ? 25.034 58.776 25.846 1.00 15.88 34 GLY 5 CA 1
ATOM 11063 C C . GLY E 1 34 ? 24.082 57.962 25.011 1.00 15.85 34 GLY 5 C 1
ATOM 11064 O O . GLY E 1 34 ? 23.352 58.512 24.185 1.00 20.19 34 GLY 5 O 1
ATOM 11065 N N . ILE E 1 35 ? 24.087 56.655 25.225 1.00 10.74 35 ILE 5 N 1
ATOM 11066 C CA . ILE E 1 35 ? 23.206 55.759 24.482 1.00 13.15 35 ILE 5 CA 1
ATOM 11067 C C . ILE E 1 35 ? 21.723 56.049 24.672 1.00 19.60 35 ILE 5 C 1
ATOM 11068 O O . ILE E 1 35 ? 20.939 56.088 23.706 1.00 21.55 35 ILE 5 O 1
ATOM 11073 N N . ALA E 1 36 ? 21.338 56.207 25.932 1.00 21.46 36 ALA 5 N 1
ATOM 11074 C CA . ALA E 1 36 ? 19.951 56.443 26.277 1.00 16.86 36 ALA 5 CA 1
ATOM 11075 C C . ALA E 1 36 ? 19.428 57.723 25.675 1.00 13.19 36 ALA 5 C 1
ATOM 11076 O O . ALA E 1 36 ? 18.405 57.725 25.008 1.00 15.77 36 ALA 5 O 1
ATOM 11078 N N . ILE E 1 37 ? 20.155 58.811 25.861 1.00 14.17 37 ILE 5 N 1
ATOM 11079 C CA . ILE E 1 37 ? 19.711 60.099 25.339 1.00 12.79 37 ILE 5 CA 1
ATOM 11080 C C . ILE E 1 37 ? 19.651 60.099 23.828 1.00 20.40 37 ILE 5 C 1
ATOM 11081 O O . ILE E 1 37 ? 18.755 60.699 23.233 1.00 21.79 37 ILE 5 O 1
ATOM 11086 N N . ASN E 1 38 ? 20.588 59.397 23.203 1.00 22.30 38 ASN 5 N 1
ATOM 11087 C CA . ASN E 1 38 ? 20.606 59.323 21.763 1.00 19.98 38 ASN 5 CA 1
ATOM 11088 C C . ASN E 1 38 ? 19.333 58.557 21.297 1.00 19.38 38 ASN 5 C 1
ATOM 11089 O O . ASN E 1 38 ? 18.574 59.085 20.483 1.00 21.80 38 ASN 5 O 1
ATOM 11094 N N . ARG E 1 39 ? 19.048 57.363 21.838 1.00 16.94 39 ARG 5 N 1
ATOM 11095 C CA . ARG E 1 39 ? 17.841 56.627 21.416 1.00 16.30 39 ARG 5 CA 1
ATOM 11096 C C . ARG E 1 39 ? 16.594 57.464 21.655 1.00 20.66 39 ARG 5 C 1
ATOM 11097 O O . ARG E 1 39 ? 15.737 57.609 20.790 1.00 21.70 39 ARG 5 O 1
ATOM 11105 N N . TYR E 1 40 ? 16.533 58.052 22.838 1.00 20.51 40 TYR 5 N 1
ATOM 11106 C CA . TYR E 1 40 ? 15.417 58.861 23.227 1.00 15.94 40 TYR 5 CA 1
ATOM 11107 C C . TYR E 1 40 ? 15.168 60.013 22.264 1.00 16.29 40 TYR 5 C 1
ATOM 11108 O O . TYR E 1 40 ? 14.080 60.128 21.715 1.00 18.38 40 TYR 5 O 1
ATOM 11117 N N . ASN E 1 41 ? 16.159 60.876 22.059 1.00 18.93 41 ASN 5 N 1
ATOM 11118 C CA . ASN E 1 41 ? 16.003 62.008 21.145 1.00 15.29 41 ASN 5 CA 1
ATOM 11119 C C . ASN E 1 41 ? 15.623 61.544 19.724 1.00 19.49 41 ASN 5 C 1
ATOM 11120 O O . ASN E 1 41 ? 14.781 62.152 19.051 1.00 22.63 41 ASN 5 O 1
ATOM 11125 N N . GLY E 1 42 ? 16.137 60.393 19.319 1.00 14.48 42 GLY 5 N 1
ATOM 11126 C CA . GLY E 1 42 ? 15.811 59.898 18.001 1.00 15.11 42 GLY 5 CA 1
ATOM 11127 C C . GLY E 1 42 ? 14.376 59.474 17.770 1.00 23.69 42 GLY 5 C 1
ATOM 11128 O O . GLY E 1 42 ? 13.798 59.819 16.745 1.00 29.84 42 GLY 5 O 1
ATOM 11129 N N . LEU E 1 43 ? 13.820 58.685 18.684 1.00 28.94 43 LEU 5 N 1
ATOM 11130 C CA . LEU E 1 43 ? 12.446 58.197 18.555 1.00 26.98 43 LEU 5 CA 1
ATOM 11131 C C . LEU E 1 43 ? 11.382 59.198 18.995 1.00 27.98 43 LEU 5 C 1
ATOM 11132 O O . LEU E 1 43 ? 10.203 59.055 18.678 1.00 34.51 43 LEU 5 O 1
ATOM 11137 N N . THR E 1 44 ? 11.827 60.233 19.687 1.00 26.07 44 THR 5 N 1
ATOM 11138 C CA . THR E 1 44 ? 10.972 61.247 20.285 1.00 22.99 44 THR 5 CA 1
ATOM 11139 C C . THR E 1 44 ? 11.026 62.618 19.647 1.00 27.43 44 THR 5 C 1
ATOM 11140 O O . THR E 1 44 ? 10.064 63.377 19.728 1.00 30.74 44 THR 5 O 1
ATOM 11144 N N . LEU E 1 45 ? 12.191 62.961 19.110 1.00 29.99 45 LEU 5 N 1
ATOM 11145 C CA . LEU E 1 45 ? 12.444 64.241 18.470 1.00 29.89 45 LEU 5 CA 1
ATOM 11146 C C . LEU E 1 45 ? 12.610 65.342 19.476 1.00 30.19 45 LEU 5 C 1
ATOM 11147 O O . LEU E 1 45 ? 12.356 66.517 19.187 1.00 37.60 45 LEU 5 O 1
ATOM 11152 N N . ARG E 1 46 ? 12.978 64.976 20.690 1.00 26.98 46 ARG 5 N 1
ATOM 11153 C CA . ARG E 1 46 ? 13.234 66.004 21.678 1.00 32.19 46 ARG 5 CA 1
ATOM 11154 C C . ARG E 1 46 ? 14.744 66.282 21.609 1.00 31.89 46 ARG 5 C 1
ATOM 11155 O O . ARG E 1 46 ? 15.468 65.619 20.842 1.00 32.64 46 ARG 5 O 1
ATOM 11163 N N . GLY E 1 47 ? 15.241 67.266 22.341 1.00 26.32 47 GLY 5 N 1
ATOM 11164 C CA . GLY E 1 47 ? 16.662 67.534 22.222 1.00 16.55 47 GLY 5 CA 1
ATOM 11165 C C . GLY E 1 47 ? 17.310 67.619 23.571 1.00 24.62 47 GLY 5 C 1
ATOM 11166 O O . GLY E 1 47 ? 17.795 68.679 24.005 1.00 30.01 47 GLY 5 O 1
ATOM 11167 N N . VAL E 1 48 ? 17.320 66.489 24.251 1.00 20.28 48 VAL 5 N 1
ATOM 11168 C CA . VAL E 1 48 ? 17.896 66.427 25.578 1.00 18.70 48 VAL 5 CA 1
ATOM 11169 C C . VAL E 1 48 ? 19.437 66.513 25.440 1.00 19.49 48 VAL 5 C 1
ATOM 11170 O O . VAL E 1 48 ? 19.994 65.907 24.547 1.00 17.74 48 VAL 5 O 1
ATOM 11174 N N . THR E 1 49 ? 20.105 67.292 26.291 1.00 21.83 49 THR 5 N 1
ATOM 11175 C CA . THR E 1 49 ? 21.568 67.415 26.271 1.00 19.06 49 THR 5 CA 1
ATOM 11176 C C . THR E 1 49 ? 22.072 66.503 27.381 1.00 21.01 49 THR 5 C 1
ATOM 11177 O O . THR E 1 49 ? 21.362 66.311 28.346 1.00 25.54 49 THR 5 O 1
ATOM 11181 N N . MET E 1 50 ? 23.326 66.059 27.306 1.00 18.27 50 MET 5 N 1
ATOM 11182 C CA . MET E 1 50 ? 23.896 65.246 28.361 1.00 19.00 50 MET 5 CA 1
ATOM 11183 C C . MET E 1 50 ? 24.294 66.080 29.553 1.00 24.86 50 MET 5 C 1
ATOM 11184 O O . MET E 1 50 ? 24.353 65.563 30.649 1.00 33.31 50 MET 5 O 1
ATOM 11189 N N . ARG E 1 51 ? 24.622 67.350 29.359 1.00 27.85 51 ARG 5 N 1
ATOM 11190 C CA . ARG E 1 51 ? 24.989 68.178 30.499 1.00 35.63 51 ARG 5 CA 1
ATOM 11191 C C . ARG E 1 51 ? 24.171 69.460 30.434 1.00 35.95 51 ARG 5 C 1
ATOM 11192 O O . ARG E 1 51 ? 24.580 70.448 29.822 1.00 42.43 51 ARG 5 O 1
ATOM 11200 N N . PRO E 1 52 ? 22.979 69.450 31.040 1.00 32.04 52 PRO 5 N 1
ATOM 11201 C CA . PRO E 1 52 ? 22.049 70.583 31.076 1.00 28.37 52 PRO 5 CA 1
ATOM 11202 C C . PRO E 1 52 ? 22.553 71.759 31.906 1.00 32.23 52 PRO 5 C 1
ATOM 11203 O O . PRO E 1 52 ? 23.089 71.566 32.984 1.00 40.91 52 PRO 5 O 1
ATOM 11207 N N . THR E 1 53 ? 22.376 72.980 31.417 1.00 33.36 53 THR 5 N 1
ATOM 11208 C CA . THR E 1 53 ? 22.795 74.172 32.161 1.00 38.18 53 THR 5 CA 1
ATOM 11209 C C . THR E 1 53 ? 21.585 75.098 32.374 1.00 38.37 53 THR 5 C 1
ATOM 11210 O O . THR E 1 53 ? 21.209 75.398 33.516 1.00 46.91 53 THR 5 O 1
ATOM 11214 N N . SER E 1 54 ? 20.919 75.476 31.290 1.00 26.35 54 SER 5 N 1
ATOM 11215 C CA . SER E 1 54 ? 19.750 76.326 31.398 1.00 24.93 54 SER 5 CA 1
ATOM 11216 C C . SER E 1 54 ? 18.540 75.580 31.959 1.00 25.83 54 SER 5 C 1
ATOM 11217 O O . SER E 1 54 ? 18.462 74.362 31.893 1.00 24.16 54 SER 5 O 1
ATOM 11220 N N . LEU E 1 55 ? 17.556 76.343 32.419 1.00 25.51 55 LEU 5 N 1
ATOM 11221 C CA . LEU E 1 55 ? 16.322 75.788 32.934 1.00 19.59 55 LEU 5 CA 1
ATOM 11222 C C . LEU E 1 55 ? 15.630 74.990 31.841 1.00 19.09 55 LEU 5 C 1
ATOM 11223 O O . LEU E 1 55 ? 15.072 73.915 32.080 1.00 22.85 55 LEU 5 O 1
ATOM 11228 N N . ALA E 1 56 ? 15.663 75.505 30.623 1.00 17.32 56 ALA 5 N 1
ATOM 11229 C CA . ALA E 1 56 ? 15.002 74.793 29.539 1.00 15.84 56 ALA 5 CA 1
ATOM 11230 C C . ALA E 1 56 ? 15.599 73.409 29.311 1.00 19.52 56 ALA 5 C 1
ATOM 11231 O O . ALA E 1 56 ? 14.871 72.449 29.000 1.00 20.08 56 ALA 5 O 1
ATOM 11233 N N . GLN E 1 57 ? 16.911 73.291 29.519 1.00 19.75 57 GLN 5 N 1
ATOM 11234 C CA . GLN E 1 57 ? 17.581 72.006 29.331 1.00 22.66 57 GLN 5 CA 1
ATOM 11235 C C . GLN E 1 57 ? 17.292 71.033 30.457 1.00 21.73 57 GLN 5 C 1
ATOM 11236 O O . GLN E 1 57 ? 17.208 69.819 30.246 1.00 26.90 57 GLN 5 O 1
ATOM 11242 N N . ARG E 1 58 ? 17.165 71.577 31.659 1.00 20.87 58 ARG 5 N 1
ATOM 11243 C CA . ARG E 1 58 ? 16.848 70.792 32.835 1.00 17.82 58 ARG 5 CA 1
ATOM 11244 C C . ARG E 1 58 ? 15.423 70.244 32.724 1.00 17.92 58 ARG 5 C 1
ATOM 11245 O O . ARG E 1 58 ? 15.203 69.048 32.902 1.00 20.63 58 ARG 5 O 1
ATOM 11253 N N . ASN E 1 59 ? 14.485 71.086 32.304 1.00 15.69 59 ASN 5 N 1
ATOM 11254 C CA . ASN E 1 59 ? 13.113 70.643 32.130 1.00 13.38 59 ASN 5 CA 1
ATOM 11255 C C . ASN E 1 59 ? 13.055 69.506 31.129 1.00 18.39 59 ASN 5 C 1
ATOM 11256 O O . ASN E 1 59 ? 12.437 68.454 31.352 1.00 21.03 59 ASN 5 O 1
ATOM 11261 N N . GLU E 1 60 ? 13.757 69.703 30.029 1.00 22.13 60 GLU 5 N 1
ATOM 11262 C CA . GLU E 1 60 ? 13.778 68.716 28.959 1.00 19.27 60 GLU 5 CA 1
ATOM 11263 C C . GLU E 1 60 ? 14.323 67.360 29.445 1.00 12.29 60 GLU 5 C 1
ATOM 11264 O O . GLU E 1 60 ? 13.779 66.304 29.103 1.00 11.43 60 GLU 5 O 1
ATOM 11270 N N . MET E 1 61 ? 15.375 67.381 30.264 1.00 9.77 61 MET 5 N 1
ATOM 11271 C CA . MET E 1 61 ? 15.933 66.129 30.778 1.00 11.71 61 MET 5 CA 1
ATOM 11272 C C . MET E 1 61 ? 14.960 65.502 31.768 1.00 15.52 61 MET 5 C 1
ATOM 11273 O O . MET E 1 61 ? 14.758 64.278 31.766 1.00 15.64 61 MET 5 O 1
ATOM 11278 N N . PHE E 1 62 ? 14.361 66.348 32.612 1.00 14.46 62 PHE 5 N 1
ATOM 11279 C CA . PHE E 1 62 ? 13.386 65.877 33.571 1.00 9.27 62 PHE 5 CA 1
ATOM 11280 C C . PHE E 1 62 ? 12.207 65.232 32.838 1.00 10.62 62 PHE 5 C 1
ATOM 11281 O O . PHE E 1 62 ? 11.713 64.172 33.253 1.00 16.17 62 PHE 5 O 1
ATOM 11289 N N . PHE E 1 63 ? 11.759 65.847 31.741 1.00 7.36 63 PHE 5 N 1
ATOM 11290 C CA . PHE E 1 63 ? 10.656 65.274 30.989 1.00 3.16 63 PHE 5 CA 1
ATOM 11291 C C . PHE E 1 63 ? 11.022 63.927 30.424 1.00 6.70 63 PHE 5 C 1
ATOM 11292 O O . PHE E 1 63 ? 10.166 63.056 30.305 1.00 11.55 63 PHE 5 O 1
ATOM 11300 N N . MET E 1 64 ? 12.309 63.721 30.140 1.00 10.57 64 MET 5 N 1
ATOM 11301 C CA . MET E 1 64 ? 12.759 62.441 29.597 1.00 10.19 64 MET 5 CA 1
ATOM 11302 C C . MET E 1 64 ? 12.615 61.395 30.694 1.00 9.36 64 MET 5 C 1
ATOM 11303 O O . MET E 1 64 ? 12.201 60.272 30.452 1.00 11.68 64 MET 5 O 1
ATOM 11308 N N . CYS E 1 65 ? 12.967 61.778 31.911 1.00 11.73 65 CYS 5 N 1
ATOM 11309 C CA . CYS E 1 65 ? 12.854 60.887 33.049 1.00 10.05 65 CYS 5 CA 1
ATOM 11310 C C . CYS E 1 65 ? 11.387 60.579 33.354 1.00 14.98 65 CYS 5 C 1
ATOM 11311 O O . CYS E 1 65 ? 11.020 59.411 33.587 1.00 10.35 65 CYS 5 O 1
ATOM 11314 N N . LEU E 1 66 ? 10.547 61.616 33.312 1.00 13.59 66 LEU 5 N 1
ATOM 11315 C CA . LEU E 1 66 ? 9.119 61.441 33.526 1.00 11.26 66 LEU 5 CA 1
ATOM 11316 C C . LEU E 1 66 ? 8.564 60.447 32.497 1.00 15.57 66 LEU 5 C 1
ATOM 11317 O O . LEU E 1 66 ? 7.849 59.503 32.846 1.00 17.67 66 LEU 5 O 1
ATOM 11322 N N . ASP E 1 67 ? 8.944 60.609 31.234 1.00 16.91 67 ASP 5 N 1
ATOM 11323 C CA . ASP E 1 67 ? 8.477 59.694 30.189 1.00 17.30 67 ASP 5 CA 1
ATOM 11324 C C . ASP E 1 67 ? 8.875 58.269 30.474 1.00 17.88 67 ASP 5 C 1
ATOM 11325 O O . ASP E 1 67 ? 8.096 57.339 30.269 1.00 20.43 67 ASP 5 O 1
ATOM 11330 N N . MET E 1 68 ? 10.118 58.104 30.902 1.00 18.40 68 MET 5 N 1
ATOM 11331 C CA . MET E 1 68 ? 10.664 56.793 31.186 1.00 15.62 68 MET 5 CA 1
ATOM 11332 C C . MET E 1 68 ? 10.016 56.146 32.386 1.00 17.59 68 MET 5 C 1
ATOM 11333 O O . MET E 1 68 ? 9.752 54.944 32.365 1.00 22.75 68 MET 5 O 1
ATOM 11338 N N . MET E 1 69 ? 9.750 56.939 33.424 1.00 15.96 69 MET 5 N 1
ATOM 11339 C CA . MET E 1 69 ? 9.079 56.449 34.627 1.00 8.12 69 MET 5 CA 1
ATOM 11340 C C . MET E 1 69 ? 7.644 55.994 34.234 1.00 12.15 69 MET 5 C 1
ATOM 11341 O O . MET E 1 69 ? 7.279 54.846 34.453 1.00 10.01 69 MET 5 O 1
ATOM 11346 N N . LEU E 1 70 ? 6.887 56.835 33.529 1.00 8.21 70 LEU 5 N 1
ATOM 11347 C CA . LEU E 1 70 ? 5.534 56.453 33.143 1.00 8.25 70 LEU 5 CA 1
ATOM 11348 C C . LEU E 1 70 ? 5.494 55.233 32.255 1.00 10.92 70 LEU 5 C 1
ATOM 11349 O O . LEU E 1 70 ? 4.655 54.354 32.447 1.00 15.28 70 LEU 5 O 1
ATOM 11354 N N . SER E 1 71 ? 6.418 55.130 31.311 1.00 14.22 71 SER 5 N 1
ATOM 11355 C CA . SER E 1 71 ? 6.416 53.959 30.421 1.00 18.39 71 SER 5 CA 1
ATOM 11356 C C . SER E 1 71 ? 6.755 52.673 31.163 1.00 19.02 71 SER 5 C 1
ATOM 11357 O O . SER E 1 71 ? 6.130 51.641 30.941 1.00 23.20 71 SER 5 O 1
ATOM 11360 N N . ALA E 1 72 ? 7.715 52.734 32.080 1.00 18.55 72 ALA 5 N 1
ATOM 11361 C CA . ALA E 1 72 ? 8.079 51.531 32.825 1.00 17.35 72 ALA 5 CA 1
ATOM 11362 C C . ALA E 1 72 ? 6.945 51.104 33.765 1.00 20.36 72 ALA 5 C 1
ATOM 11363 O O . ALA E 1 72 ? 6.777 49.914 34.008 1.00 19.51 72 ALA 5 O 1
ATOM 11365 N N . ALA E 1 73 ? 6.207 52.079 34.310 1.00 22.25 73 ALA 5 N 1
ATOM 11366 C CA . ALA E 1 73 ? 5.105 51.820 35.230 1.00 18.21 73 ALA 5 CA 1
ATOM 11367 C C . ALA E 1 73 ? 3.816 51.439 34.518 1.00 18.59 73 ALA 5 C 1
ATOM 11368 O O . ALA E 1 73 ? 2.895 50.926 35.146 1.00 27.19 73 ALA 5 O 1
ATOM 11370 N N . GLY E 1 74 ? 3.755 51.688 33.218 1.00 15.06 74 GLY 5 N 1
ATOM 11371 C CA . GLY E 1 74 ? 2.582 51.341 32.431 1.00 11.27 74 GLY 5 CA 1
ATOM 11372 C C . GLY E 1 74 ? 1.440 52.325 32.563 1.00 15.02 74 GLY 5 C 1
ATOM 11373 O O . GLY E 1 74 ? 0.301 52.009 32.245 1.00 25.88 74 GLY 5 O 1
ATOM 11374 N N . ILE E 1 75 ? 1.762 53.541 32.970 1.00 13.40 75 ILE 5 N 1
ATOM 11375 C CA . ILE E 1 75 ? 0.784 54.600 33.175 1.00 13.01 75 ILE 5 CA 1
ATOM 11376 C C . ILE E 1 75 ? 0.698 55.603 32.029 1.00 20.77 75 ILE 5 C 1
ATOM 11377 O O . ILE E 1 75 ? 1.680 55.954 31.390 1.00 26.26 75 ILE 5 O 1
ATOM 11382 N N . ASN E 1 76 ? -0.497 56.113 31.806 1.00 29.06 76 ASN 5 N 1
ATOM 11383 C CA . ASN E 1 76 ? -0.707 57.120 30.794 1.00 25.70 76 ASN 5 CA 1
ATOM 11384 C C . ASN E 1 76 ? -1.359 58.279 31.585 1.00 25.15 76 ASN 5 C 1
ATOM 11385 O O . ASN E 1 76 ? -2.525 58.189 31.913 1.00 31.83 76 ASN 5 O 1
ATOM 11390 N N . VAL E 1 77 ? -0.597 59.326 31.924 1.00 19.25 77 VAL 5 N 1
ATOM 11391 C CA . VAL E 1 77 ? -1.106 60.439 32.721 1.00 18.04 77 VAL 5 CA 1
ATOM 11392 C C . VAL E 1 77 ? -2.210 61.285 32.159 1.00 23.98 77 VAL 5 C 1
ATOM 11393 O O . VAL E 1 77 ? -2.956 61.917 32.937 1.00 35.41 77 VAL 5 O 1
ATOM 11397 N N . GLY E 1 78 ? -2.269 61.408 30.840 1.00 23.75 78 GLY 5 N 1
ATOM 11398 C CA . GLY E 1 78 ? -3.291 62.263 30.268 1.00 23.96 78 GLY 5 CA 1
ATOM 11399 C C . GLY E 1 78 ? -2.764 63.683 30.204 1.00 30.29 78 GLY 5 C 1
ATOM 11400 O O . GLY E 1 78 ? -1.634 63.970 30.621 1.00 34.75 78 GLY 5 O 1
ATOM 11401 N N . PRO E 1 79 ? -3.565 64.610 29.693 1.00 37.55 79 PRO 5 N 1
ATOM 11402 C CA . PRO E 1 79 ? -3.123 66.006 29.582 1.00 41.50 79 PRO 5 CA 1
ATOM 11403 C C . PRO E 1 79 ? -3.063 66.755 30.896 1.00 39.68 79 PRO 5 C 1
ATOM 11404 O O . PRO E 1 79 ? -3.961 67.522 31.229 1.00 43.44 79 PRO 5 O 1
ATOM 11408 N N . ILE E 1 80 ? -1.963 66.601 31.611 1.00 36.08 80 ILE 5 N 1
ATOM 11409 C CA . ILE E 1 80 ? -1.834 67.280 32.890 1.00 29.65 80 ILE 5 CA 1
ATOM 11410 C C . ILE E 1 80 ? -1.082 68.593 32.767 1.00 27.30 80 ILE 5 C 1
ATOM 11411 O O . ILE E 1 80 ? -1.057 69.407 33.706 1.00 25.21 80 ILE 5 O 1
ATOM 11416 N N . SER E 1 81 ? -0.498 68.838 31.601 1.00 26.63 81 SER 5 N 1
ATOM 11417 C CA . SER E 1 81 ? 0.313 70.032 31.486 1.00 24.94 81 SER 5 CA 1
ATOM 11418 C C . SER E 1 81 ? 0.438 70.642 30.117 1.00 21.60 81 SER 5 C 1
ATOM 11419 O O . SER E 1 81 ? 0.443 69.952 29.092 1.00 30.44 81 SER 5 O 1
ATOM 11422 N N . PRO E 1 82 ? 0.481 71.968 30.082 1.00 22.08 82 PRO 5 N 1
ATOM 11423 C CA . PRO E 1 82 ? 0.620 72.706 28.816 1.00 26.45 82 PRO 5 CA 1
ATOM 11424 C C . PRO E 1 82 ? 2.105 72.702 28.381 1.00 28.78 82 PRO 5 C 1
ATOM 11425 O O . PRO E 1 82 ? 2.428 72.991 27.237 1.00 31.57 82 PRO 5 O 1
ATOM 11429 N N . ASP E 1 83 ? 2.985 72.321 29.306 1.00 28.04 83 ASP 5 N 1
ATOM 11430 C CA . ASP E 1 83 ? 4.420 72.296 29.088 1.00 23.48 83 ASP 5 CA 1
ATOM 11431 C C . ASP E 1 83 ? 4.968 70.931 28.789 1.00 23.46 83 ASP 5 C 1
ATOM 11432 O O . ASP E 1 83 ? 6.019 70.808 28.174 1.00 31.35 83 ASP 5 O 1
ATOM 11437 N N . TYR E 1 84 ? 4.266 69.898 29.224 1.00 22.03 84 TYR 5 N 1
ATOM 11438 C CA . TYR E 1 84 ? 4.740 68.541 29.018 1.00 17.91 84 TYR 5 CA 1
ATOM 11439 C C . TYR E 1 84 ? 3.692 67.687 28.369 1.00 20.83 84 TYR 5 C 1
ATOM 11440 O O . TYR E 1 84 ? 2.509 67.714 28.745 1.00 28.57 84 TYR 5 O 1
ATOM 11449 N N . THR E 1 85 ? 4.136 66.896 27.406 1.00 22.53 85 THR 5 N 1
ATOM 11450 C CA . THR E 1 85 ? 3.250 65.972 26.724 1.00 22.73 85 THR 5 CA 1
ATOM 11451 C C . THR E 1 85 ? 3.938 64.621 26.727 1.00 21.09 85 THR 5 C 1
ATOM 11452 O O . THR E 1 85 ? 5.066 64.494 26.282 1.00 29.79 85 THR 5 O 1
ATOM 11456 N N . GLN E 1 86 ? 3.289 63.624 27.289 1.00 16.37 86 GLN 5 N 1
ATOM 11457 C CA . GLN E 1 86 ? 3.881 62.306 27.357 1.00 15.90 86 GLN 5 CA 1
ATOM 11458 C C . GLN E 1 86 ? 4.078 61.687 25.976 1.00 18.38 86 GLN 5 C 1
ATOM 11459 O O . GLN E 1 86 ? 3.169 61.697 25.153 1.00 23.95 86 GLN 5 O 1
ATOM 11465 N N . HIS E 1 87 ? 5.259 61.104 25.763 1.00 22.72 87 HIS 5 N 1
ATOM 11466 C CA . HIS E 1 87 ? 5.621 60.448 24.512 1.00 23.48 87 HIS 5 CA 1
ATOM 11467 C C . HIS E 1 87 ? 5.573 58.985 24.673 1.00 24.74 87 HIS 5 C 1
ATOM 11468 O O . HIS E 1 87 ? 6.502 58.400 25.197 1.00 29.57 87 HIS 5 O 1
ATOM 11475 N N . MET E 1 88 ? 4.527 58.395 24.121 1.00 30.74 88 MET 5 N 1
ATOM 11476 C CA . MET E 1 88 ? 4.293 56.961 24.190 1.00 32.50 88 MET 5 CA 1
ATOM 11477 C C . MET E 1 88 ? 5.391 56.114 23.539 1.00 31.94 88 MET 5 C 1
ATOM 11478 O O . MET E 1 88 ? 5.583 54.943 23.906 1.00 33.21 88 MET 5 O 1
ATOM 11483 N N . ALA E 1 89 ? 6.126 56.699 22.592 1.00 27.50 89 ALA 5 N 1
ATOM 11484 C CA . ALA E 1 89 ? 7.214 55.975 21.928 1.00 25.98 89 ALA 5 CA 1
ATOM 11485 C C . ALA E 1 89 ? 8.356 55.592 22.884 1.00 26.61 89 ALA 5 C 1
ATOM 11486 O O . ALA E 1 89 ? 9.220 54.779 22.518 1.00 30.15 89 ALA 5 O 1
ATOM 11488 N N . THR E 1 90 ? 8.374 56.186 24.085 1.00 19.25 90 THR 5 N 1
ATOM 11489 C CA . THR E 1 90 ? 9.415 55.923 25.073 1.00 10.04 90 THR 5 CA 1
ATOM 11490 C C . THR E 1 90 ? 9.554 54.438 25.388 1.00 15.98 90 THR 5 C 1
ATOM 11491 O O . THR E 1 90 ? 10.659 53.938 25.625 1.00 18.95 90 THR 5 O 1
ATOM 11495 N N . ILE E 1 91 ? 8.455 53.704 25.282 1.00 19.33 91 ILE 5 N 1
ATOM 11496 C CA . ILE E 1 91 ? 8.496 52.270 25.545 1.00 21.00 91 ILE 5 CA 1
ATOM 11497 C C . ILE E 1 91 ? 9.478 51.590 24.579 1.00 18.89 91 ILE 5 C 1
ATOM 11498 O O . ILE E 1 91 ? 10.175 50.654 24.953 1.00 21.05 91 ILE 5 O 1
ATOM 11503 N N . GLY E 1 92 ? 9.541 52.096 23.343 1.00 20.29 92 GLY 5 N 1
ATOM 11504 C CA . GLY E 1 92 ? 10.445 51.565 22.333 1.00 15.30 92 GLY 5 CA 1
ATOM 11505 C C . GLY E 1 92 ? 11.880 51.888 22.714 1.00 17.04 92 GLY 5 C 1
ATOM 11506 O O . GLY E 1 92 ? 12.791 51.106 22.497 1.00 20.86 92 GLY 5 O 1
ATOM 11507 N N . VAL E 1 93 ? 12.091 53.066 23.265 1.00 12.75 93 VAL 5 N 1
ATOM 11508 C CA . VAL E 1 93 ? 13.412 53.430 23.714 1.00 13.07 93 VAL 5 CA 1
ATOM 11509 C C . VAL E 1 93 ? 13.873 52.444 24.793 1.00 18.01 93 VAL 5 C 1
ATOM 11510 O O . VAL E 1 93 ? 14.945 51.857 24.711 1.00 21.85 93 VAL 5 O 1
ATOM 11514 N N . LEU E 1 94 ? 13.045 52.258 25.809 1.00 21.30 94 LEU 5 N 1
ATOM 11515 C CA . LEU E 1 94 ? 13.373 51.367 26.916 1.00 17.45 94 LEU 5 CA 1
ATOM 11516 C C . LEU E 1 94 ? 13.505 49.881 26.563 1.00 21.91 94 LEU 5 C 1
ATOM 11517 O O . LEU E 1 94 ? 14.098 49.107 27.329 1.00 21.81 94 LEU 5 O 1
ATOM 11522 N N . ALA E 1 95 ? 12.931 49.461 25.437 1.00 24.90 95 ALA 5 N 1
ATOM 11523 C CA . ALA E 1 95 ? 13.039 48.053 25.030 1.00 25.33 95 ALA 5 CA 1
ATOM 11524 C C . ALA E 1 95 ? 14.260 47.782 24.139 1.00 26.68 95 ALA 5 C 1
ATOM 11525 O O . ALA E 1 95 ? 14.420 46.679 23.654 1.00 29.70 95 ALA 5 O 1
ATOM 11527 N N . THR E 1 96 ? 15.090 48.802 23.907 1.00 31.87 96 THR 5 N 1
ATOM 11528 C CA . THR E 1 96 ? 16.298 48.713 23.068 1.00 31.15 96 THR 5 CA 1
ATOM 11529 C C . THR E 1 96 ? 17.391 47.994 23.861 1.00 31.90 96 THR 5 C 1
ATOM 11530 O O . THR E 1 96 ? 17.964 48.563 24.792 1.00 32.36 96 THR 5 O 1
ATOM 11534 N N . PRO E 1 97 ? 17.783 46.793 23.423 1.00 30.48 97 PRO 5 N 1
ATOM 11535 C CA . PRO E 1 97 ? 18.820 46.018 24.117 1.00 28.30 97 PRO 5 CA 1
ATOM 11536 C C . PRO E 1 97 ? 20.180 46.646 24.212 1.00 24.38 97 PRO 5 C 1
ATOM 11537 O O . PRO E 1 97 ? 21.031 46.169 24.939 1.00 27.24 97 PRO 5 O 1
ATOM 11541 N N . GLU E 1 98 ? 20.388 47.751 23.527 1.00 32.25 98 GLU 5 N 1
ATOM 11542 C CA . GLU E 1 98 ? 21.693 48.387 23.587 1.00 33.62 98 GLU 5 CA 1
ATOM 11543 C C . GLU E 1 98 ? 21.852 49.320 24.761 1.00 28.24 98 GLU 5 C 1
ATOM 11544 O O . GLU E 1 98 ? 22.985 49.717 25.058 1.00 33.60 98 GLU 5 O 1
ATOM 11550 N N . ILE E 1 99 ? 20.747 49.733 25.391 1.00 21.68 99 ILE 5 N 1
ATOM 11551 C CA . ILE E 1 99 ? 20.859 50.601 26.575 1.00 19.33 99 ILE 5 CA 1
ATOM 11552 C C . ILE E 1 99 ? 21.137 49.659 27.738 1.00 20.20 99 ILE 5 C 1
ATOM 11553 O O . ILE E 1 99 ? 20.342 48.763 28.037 1.00 22.60 99 ILE 5 O 1
ATOM 11558 N N . PRO E 1 100 ? 22.298 49.811 28.375 1.00 19.40 100 PRO 5 N 1
ATOM 11559 C CA . PRO E 1 100 ? 22.613 48.915 29.495 1.00 19.98 100 PRO 5 CA 1
ATOM 11560 C C . PRO E 1 100 ? 21.951 49.337 30.829 1.00 18.92 100 PRO 5 C 1
ATOM 11561 O O . PRO E 1 100 ? 21.520 50.481 30.999 1.00 17.31 100 PRO 5 O 1
ATOM 11565 N N . PHE E 1 101 ? 21.763 48.376 31.725 1.00 16.66 101 PHE 5 N 1
ATOM 11566 C CA . PHE E 1 101 ? 21.219 48.671 33.049 1.00 11.83 101 PHE 5 CA 1
ATOM 11567 C C . PHE E 1 101 ? 22.283 48.237 34.064 1.00 12.37 101 PHE 5 C 1
ATOM 11568 O O . PHE E 1 101 ? 23.139 47.391 33.761 1.00 18.04 101 PHE 5 O 1
ATOM 11576 N N . THR E 1 102 ? 22.322 48.889 35.213 1.00 10.82 102 THR 5 N 1
ATOM 11577 C CA . THR E 1 102 ? 23.311 48.551 36.214 1.00 3.59 102 THR 5 CA 1
ATOM 11578 C C . THR E 1 102 ? 22.953 47.322 37.078 1.00 8.54 102 THR 5 C 1
ATOM 11579 O O . THR E 1 102 ? 21.798 46.913 37.183 1.00 10.33 102 THR 5 O 1
ATOM 11583 N N . THR E 1 103 ? 23.973 46.750 37.705 1.00 14.69 103 THR 5 N 1
ATOM 11584 C CA . THR E 1 103 ? 23.811 45.639 38.624 1.00 14.08 103 THR 5 CA 1
ATOM 11585 C C . THR E 1 103 ? 22.798 46.016 39.741 1.00 16.35 103 THR 5 C 1
ATOM 11586 O O . THR E 1 103 ? 21.930 45.209 40.063 1.00 19.81 103 THR 5 O 1
ATOM 11590 N N . GLU E 1 104 ? 22.886 47.237 40.288 1.00 12.13 104 GLU 5 N 1
ATOM 11591 C CA . GLU E 1 104 ? 21.962 47.723 41.325 1.00 11.27 104 GLU 5 CA 1
ATOM 11592 C C . GLU E 1 104 ? 20.529 47.694 40.811 1.00 12.03 104 GLU 5 C 1
ATOM 11593 O O . GLU E 1 104 ? 19.661 47.050 41.402 1.00 15.88 104 GLU 5 O 1
ATOM 11599 N N . ALA E 1 105 ? 20.279 48.333 39.680 1.00 7.33 105 ALA 5 N 1
ATOM 11600 C CA . ALA E 1 105 ? 18.926 48.352 39.172 1.00 3.74 105 ALA 5 CA 1
ATOM 11601 C C . ALA E 1 105 ? 18.398 46.938 38.886 1.00 7.50 105 ALA 5 C 1
ATOM 11602 O O . ALA E 1 105 ? 17.259 46.602 39.200 1.00 12.60 105 ALA 5 O 1
ATOM 11604 N N . ALA E 1 106 ? 19.244 46.091 38.336 1.00 7.00 106 ALA 5 N 1
ATOM 11605 C CA . ALA E 1 106 ? 18.835 44.744 37.973 1.00 7.24 106 ALA 5 CA 1
ATOM 11606 C C . ALA E 1 106 ? 18.413 44.004 39.214 1.00 10.33 106 ALA 5 C 1
ATOM 11607 O O . ALA E 1 106 ? 17.380 43.362 39.249 1.00 16.78 106 ALA 5 O 1
ATOM 11609 N N . ASN E 1 107 ? 19.265 44.052 40.221 1.00 9.75 107 ASN 5 N 1
ATOM 11610 C CA . ASN E 1 107 ? 19.002 43.370 41.480 1.00 12.26 107 ASN 5 CA 1
ATOM 11611 C C . ASN E 1 107 ? 17.781 43.896 42.221 1.00 14.67 107 ASN 5 C 1
ATOM 11612 O O . ASN E 1 107 ? 17.027 43.147 42.826 1.00 19.75 107 ASN 5 O 1
ATOM 11617 N N . GLU E 1 108 ? 17.554 45.192 42.123 1.00 16.16 108 GLU 5 N 1
ATOM 11618 C CA . GLU E 1 108 ? 16.392 45.785 42.736 1.00 14.16 108 GLU 5 CA 1
ATOM 11619 C C . GLU E 1 108 ? 15.092 45.288 42.053 1.00 13.58 108 GLU 5 C 1
ATOM 11620 O O . GLU E 1 108 ? 14.140 44.874 42.720 1.00 17.05 108 GLU 5 O 1
ATOM 11626 N N . ILE E 1 109 ? 15.081 45.225 40.732 1.00 12.79 109 ILE 5 N 1
ATOM 11627 C CA . ILE E 1 109 ? 13.901 44.729 40.026 1.00 9.49 109 ILE 5 CA 1
ATOM 11628 C C . ILE E 1 109 ? 13.695 43.237 40.299 1.00 10.19 109 ILE 5 C 1
ATOM 11629 O O . ILE E 1 109 ? 12.565 42.761 40.393 1.00 21.29 109 ILE 5 O 1
ATOM 11634 N N . ALA E 1 110 ? 14.770 42.475 40.415 1.00 10.96 110 ALA 5 N 1
ATOM 11635 C CA . ALA E 1 110 ? 14.632 41.039 40.682 1.00 11.12 110 ALA 5 CA 1
ATOM 11636 C C . ALA E 1 110 ? 13.936 40.857 42.030 1.00 14.83 110 ALA 5 C 1
ATOM 11637 O O . ALA E 1 110 ? 13.136 39.927 42.228 1.00 18.11 110 ALA 5 O 1
ATOM 11639 N N . ARG E 1 111 ? 14.289 41.721 42.973 1.00 9.24 111 ARG 5 N 1
ATOM 11640 C CA . ARG E 1 111 ? 13.653 41.668 44.253 1.00 6.36 111 ARG 5 CA 1
ATOM 11641 C C . ARG E 1 111 ? 12.159 41.969 44.132 1.00 7.35 111 ARG 5 C 1
ATOM 11642 O O . ARG E 1 111 ? 11.327 41.206 44.625 1.00 9.15 111 ARG 5 O 1
ATOM 11650 N N . VAL E 1 112 ? 11.816 43.098 43.521 1.00 4.10 112 VAL 5 N 1
ATOM 11651 C CA . VAL E 1 112 ? 10.416 43.435 43.377 1.00 8.27 112 VAL 5 CA 1
ATOM 11652 C C . VAL E 1 112 ? 9.669 42.269 42.745 1.00 17.12 112 VAL 5 C 1
ATOM 11653 O O . VAL E 1 112 ? 8.634 41.821 43.231 1.00 25.10 112 VAL 5 O 1
ATOM 11657 N N . THR E 1 113 ? 10.227 41.708 41.697 1.00 18.40 113 THR 5 N 1
ATOM 11658 C CA . THR E 1 113 ? 9.528 40.618 41.063 1.00 16.33 113 THR 5 CA 1
ATOM 11659 C C . THR E 1 113 ? 9.471 39.353 41.914 1.00 17.13 113 THR 5 C 1
ATOM 11660 O O . THR E 1 113 ? 8.414 38.759 42.094 1.00 19.43 113 THR 5 O 1
ATOM 11664 N N . GLY E 1 114 ? 10.594 38.987 42.490 1.00 15.48 114 GLY 5 N 1
ATOM 11665 C CA . GLY E 1 114 ? 10.627 37.788 43.284 1.00 10.26 114 GLY 5 CA 1
ATOM 11666 C C . GLY E 1 114 ? 9.708 37.782 44.483 1.00 14.51 114 GLY 5 C 1
ATOM 11667 O O . GLY E 1 114 ? 8.941 36.832 44.632 1.00 18.35 114 GLY 5 O 1
ATOM 11668 N N . GLU E 1 115 ? 9.729 38.826 45.317 1.00 12.96 115 GLU 5 N 1
ATOM 11669 C CA . GLU E 1 115 ? 8.882 38.788 46.503 1.00 12.43 115 GLU 5 CA 1
ATOM 11670 C C . GLU E 1 115 ? 7.403 38.949 46.223 1.00 12.73 115 GLU 5 C 1
ATOM 11671 O O . GLU E 1 115 ? 6.573 38.274 46.792 1.00 28.63 115 GLU 5 O 1
ATOM 11677 N N . THR E 1 116 ? 7.099 39.805 45.285 1.00 13.63 116 THR 5 N 1
ATOM 11678 C CA . THR E 1 116 ? 5.757 40.150 44.870 1.00 5.52 116 THR 5 CA 1
ATOM 11679 C C . THR E 1 116 ? 4.984 39.004 44.256 1.00 13.43 116 THR 5 C 1
ATOM 11680 O O . THR E 1 116 ? 3.765 38.935 44.337 1.00 24.98 116 THR 5 O 1
ATOM 11684 N N . SER E 1 117 ? 5.686 38.076 43.646 1.00 15.45 117 SER 5 N 1
ATOM 11685 C CA . SER E 1 117 ? 5.007 37.000 42.967 1.00 17.58 117 SER 5 CA 1
ATOM 11686 C C . SER E 1 117 ? 4.790 35.749 43.818 1.00 16.83 117 SER 5 C 1
ATOM 11687 O O . SER E 1 117 ? 4.280 34.739 43.329 1.00 19.96 117 SER 5 O 1
ATOM 11690 N N . THR E 1 118 ? 5.231 35.786 45.068 1.00 13.81 118 THR 5 N 1
ATOM 11691 C CA . THR E 1 118 ? 5.061 34.654 45.958 1.00 9.89 118 THR 5 CA 1
ATOM 11692 C C . THR E 1 118 ? 4.526 35.117 47.307 1.00 16.09 118 THR 5 C 1
ATOM 11693 O O . THR E 1 118 ? 3.944 36.192 47.390 1.00 21.57 118 THR 5 O 1
ATOM 11697 N N . TRP E 1 119 ? 4.633 34.270 48.330 1.00 17.91 119 TRP 5 N 1
ATOM 11698 C CA . TRP E 1 119 ? 4.131 34.561 49.676 1.00 13.98 119 TRP 5 CA 1
ATOM 11699 C C . TRP E 1 119 ? 5.157 34.061 50.646 1.00 11.82 119 TRP 5 C 1
ATOM 11700 O O . TRP E 1 119 ? 5.926 33.142 50.327 1.00 20.34 119 TRP 5 O 1
ATOM 11711 N N . GLY E 1 120 ? 5.178 34.657 51.829 1.00 9.42 120 GLY 5 N 1
ATOM 11712 C CA . GLY E 1 120 ? 6.111 34.236 52.858 1.00 10.72 120 GLY 5 CA 1
ATOM 11713 C C . GLY E 1 120 ? 5.643 34.779 54.188 1.00 12.92 120 GLY 5 C 1
ATOM 11714 O O . GLY E 1 120 ? 4.904 35.773 54.239 1.00 21.88 120 GLY 5 O 1
ATOM 11715 N N . PRO E 1 121 ? 6.029 34.124 55.284 1.00 15.10 121 PRO 5 N 1
ATOM 11716 C CA . PRO E 1 121 ? 5.639 34.556 56.636 1.00 11.98 121 PRO 5 CA 1
ATOM 11717 C C . PRO E 1 121 ? 6.216 35.903 57.041 1.00 14.14 121 PRO 5 C 1
ATOM 11718 O O . PRO E 1 121 ? 7.390 36.166 56.830 1.00 20.40 121 PRO 5 O 1
ATOM 11722 N N . ALA E 1 122 ? 5.410 36.720 57.700 1.00 16.12 122 ALA 5 N 1
ATOM 11723 C CA . ALA E 1 122 ? 5.852 38.020 58.173 1.00 13.18 122 ALA 5 CA 1
ATOM 11724 C C . ALA E 1 122 ? 5.101 38.471 59.442 1.00 16.37 122 ALA 5 C 1
ATOM 11725 O O . ALA E 1 122 ? 3.876 38.272 59.523 1.00 18.43 122 ALA 5 O 1
ATOM 11727 N N . ARG E 1 123 ? 5.823 39.075 60.404 1.00 13.56 123 ARG 5 N 1
ATOM 11728 C CA . ARG E 1 123 ? 5.226 39.638 61.631 1.00 4.32 123 ARG 5 CA 1
ATOM 11729 C C . ARG E 1 123 ? 4.256 40.726 61.187 1.00 8.07 123 ARG 5 C 1
ATOM 11730 O O . ARG E 1 123 ? 4.681 41.691 60.545 1.00 13.64 123 ARG 5 O 1
ATOM 11738 N N . GLN E 1 124 ? 2.970 40.576 61.518 1.00 14.12 124 GLN 5 N 1
ATOM 11739 C CA . GLN E 1 124 ? 1.948 41.571 61.185 1.00 10.99 124 GLN 5 CA 1
ATOM 11740 C C . GLN E 1 124 ? 2.065 42.743 62.177 1.00 12.05 124 GLN 5 C 1
ATOM 11741 O O . GLN E 1 124 ? 2.507 42.574 63.308 1.00 12.63 124 GLN 5 O 1
ATOM 11747 N N . PRO E 1 125 ? 1.709 43.955 61.734 1.00 15.86 125 PRO 5 N 1
ATOM 11748 C CA . PRO E 1 125 ? 1.767 45.222 62.488 1.00 16.59 125 PRO 5 CA 1
ATOM 11749 C C . PRO E 1 125 ? 0.857 45.551 63.654 1.00 26.21 125 PRO 5 C 1
ATOM 11750 O O . PRO E 1 125 ? 1.273 46.257 64.589 1.00 30.15 125 PRO 5 O 1
ATOM 11754 N N . TYR E 1 126 ? -0.404 45.136 63.561 1.00 28.84 126 TYR 5 N 1
ATOM 11755 C CA . TYR E 1 126 ? -1.354 45.467 64.596 1.00 32.38 126 TYR 5 CA 1
ATOM 11756 C C . TYR E 1 126 ? -1.731 44.348 65.539 1.00 30.24 126 TYR 5 C 1
ATOM 11757 O O . TYR E 1 126 ? -1.286 43.211 65.372 1.00 33.34 126 TYR 5 O 1
ATOM 11766 N N . GLY E 1 127 ? -2.534 44.695 66.546 1.00 24.17 127 GLY 5 N 1
ATOM 11767 C CA . GLY E 1 127 ? -2.960 43.730 67.537 1.00 14.90 127 GLY 5 CA 1
ATOM 11768 C C . GLY E 1 127 ? -3.780 42.626 66.905 1.00 16.66 127 GLY 5 C 1
ATOM 11769 O O . GLY E 1 127 ? -4.598 42.872 65.992 1.00 11.89 127 GLY 5 O 1
ATOM 11770 N N . PHE E 1 128 ? -3.579 41.408 67.400 1.00 17.16 128 PHE 5 N 1
ATOM 11771 C CA . PHE E 1 128 ? -4.299 40.268 66.869 1.00 11.55 128 PHE 5 CA 1
ATOM 11772 C C . PHE E 1 128 ? -5.814 40.461 66.890 1.00 13.11 128 PHE 5 C 1
ATOM 11773 O O . PHE E 1 128 ? -6.523 39.963 66.022 1.00 15.37 128 PHE 5 O 1
ATOM 11781 N N . PHE E 1 129 ? -6.310 41.194 67.883 1.00 18.69 129 PHE 5 N 1
ATOM 11782 C CA . PHE E 1 129 ? -7.750 41.446 68.033 1.00 17.07 129 PHE 5 CA 1
ATOM 11783 C C . PHE E 1 129 ? -8.164 42.856 67.727 1.00 19.02 129 PHE 5 C 1
ATOM 11784 O O . PHE E 1 129 ? -9.148 43.336 68.261 1.00 25.43 129 PHE 5 O 1
ATOM 11792 N N . LEU E 1 130 ? -7.431 43.525 66.859 1.00 22.31 130 LEU 5 N 1
ATOM 11793 C CA . LEU E 1 130 ? -7.778 44.880 66.510 1.00 19.62 130 LEU 5 CA 1
ATOM 11794 C C . LEU E 1 130 ? -9.195 45.000 65.951 1.00 22.86 130 LEU 5 C 1
ATOM 11795 O O . LEU E 1 130 ? -9.897 45.969 66.219 1.00 24.20 130 LEU 5 O 1
ATOM 11800 N N . GLU E 1 131 ? -9.649 44.006 65.205 1.00 27.40 131 GLU 5 N 1
ATOM 11801 C CA . GLU E 1 131 ? -10.967 44.153 64.621 1.00 29.60 131 GLU 5 CA 1
ATOM 11802 C C . GLU E 1 131 ? -12.079 43.456 65.362 1.00 28.59 131 GLU 5 C 1
ATOM 11803 O O . GLU E 1 131 ? -12.763 42.605 64.812 1.00 32.19 131 GLU 5 O 1
ATOM 11809 N N . THR E 1 132 ? -12.283 43.871 66.604 1.00 25.26 132 THR 5 N 1
ATOM 11810 C CA . THR E 1 132 ? -13.322 43.329 67.466 1.00 21.84 132 THR 5 CA 1
ATOM 11811 C C . THR E 1 132 ? -14.321 44.448 67.778 1.00 24.11 132 THR 5 C 1
ATOM 11812 O O . THR E 1 132 ? -13.926 45.607 67.977 1.00 20.78 132 THR 5 O 1
ATOM 11816 N N . GLU E 1 133 ? -15.606 44.106 67.847 1.00 25.55 133 GLU 5 N 1
ATOM 11817 C CA . GLU E 1 133 ? -16.622 45.116 68.114 1.00 26.26 133 GLU 5 CA 1
ATOM 11818 C C . GLU E 1 133 ? -16.850 45.389 69.591 1.00 25.03 133 GLU 5 C 1
ATOM 11819 O O . GLU E 1 133 ? -17.300 46.471 69.964 1.00 24.91 133 GLU 5 O 1
ATOM 11825 N N . GLU E 1 134 ? -16.527 44.406 70.426 1.00 24.05 134 GLU 5 N 1
ATOM 11826 C CA . GLU E 1 134 ? -16.747 44.507 71.859 1.00 27.61 134 GLU 5 CA 1
ATOM 11827 C C . GLU E 1 134 ? -15.481 44.188 72.600 1.00 26.49 134 GLU 5 C 1
ATOM 11828 O O . GLU E 1 134 ? -14.710 43.348 72.159 1.00 26.30 134 GLU 5 O 1
ATOM 11834 N N . THR E 1 135 ? -15.326 44.787 73.772 1.00 23.56 135 THR 5 N 1
ATOM 11835 C CA . THR E 1 135 ? -14.187 44.527 74.632 1.00 21.68 135 THR 5 CA 1
ATOM 11836 C C . THR E 1 135 ? -14.704 44.502 76.110 1.00 24.79 135 THR 5 C 1
ATOM 11837 O O . THR E 1 135 ? -15.719 45.134 76.437 1.00 26.58 135 THR 5 O 1
ATOM 11841 N N . PHE E 1 136 ? -14.021 43.757 76.974 1.00 20.78 136 PHE 5 N 1
ATOM 11842 C CA . PHE E 1 136 ? -14.372 43.610 78.382 1.00 16.16 136 PHE 5 CA 1
ATOM 11843 C C . PHE E 1 136 ? -13.377 44.269 79.302 1.00 18.02 136 PHE 5 C 1
ATOM 11844 O O . PHE E 1 136 ? -12.189 44.119 79.081 1.00 21.98 136 PHE 5 O 1
ATOM 11852 N N . GLN E 1 137 ? -13.834 44.949 80.361 1.00 16.05 137 GLN 5 N 1
ATOM 11853 C CA . GLN E 1 137 ? -12.892 45.588 81.290 1.00 12.67 137 GLN 5 CA 1
ATOM 11854 C C . GLN E 1 137 ? -11.818 44.618 81.747 1.00 17.70 137 GLN 5 C 1
ATOM 11855 O O . GLN E 1 137 ? -12.102 43.493 82.215 1.00 23.47 137 GLN 5 O 1
ATOM 11861 N N . PRO E 1 138 ? -10.560 45.022 81.580 1.00 18.78 138 PRO 5 N 1
ATOM 11862 C CA . PRO E 1 138 ? -9.466 44.136 81.994 1.00 18.18 138 PRO 5 CA 1
ATOM 11863 C C . PRO E 1 138 ? -9.435 43.858 83.489 1.00 17.73 138 PRO 5 C 1
ATOM 11864 O O . PRO E 1 138 ? -9.576 44.766 84.312 1.00 14.78 138 PRO 5 O 1
ATOM 11868 N N . GLY E 1 139 ? -9.271 42.586 83.824 1.00 19.82 139 GLY 5 N 1
ATOM 11869 C CA . GLY E 1 139 ? -9.156 42.178 85.209 1.00 20.56 139 GLY 5 CA 1
ATOM 11870 C C . GLY E 1 139 ? -10.418 42.154 86.038 1.00 23.95 139 GLY 5 C 1
ATOM 11871 O O . GLY E 1 139 ? -10.335 42.266 87.257 1.00 22.46 139 GLY 5 O 1
ATOM 11872 N N . ARG E 1 140 ? -11.575 42.119 85.382 1.00 21.70 140 ARG 5 N 1
ATOM 11873 C CA . ARG E 1 140 ? -12.845 42.040 86.070 1.00 18.53 140 ARG 5 CA 1
ATOM 11874 C C . ARG E 1 140 ? -13.468 40.736 85.619 1.00 19.71 140 ARG 5 C 1
ATOM 11875 O O . ARG E 1 140 ? -13.490 40.408 84.431 1.00 23.06 140 ARG 5 O 1
ATOM 11883 N N . TRP E 1 141 ? -13.884 39.970 86.615 1.00 21.89 141 TRP 5 N 1
ATOM 11884 C CA . TRP E 1 141 ? -14.493 38.671 86.460 1.00 18.47 141 TRP 5 CA 1
ATOM 11885 C C . TRP E 1 141 ? -15.723 38.709 85.574 1.00 15.76 141 TRP 5 C 1
ATOM 11886 O O . TRP E 1 141 ? -16.506 39.672 85.570 1.00 21.91 141 TRP 5 O 1
ATOM 11897 N N . PHE E 1 142 ? -15.880 37.661 84.787 1.00 14.14 142 PHE 5 N 1
ATOM 11898 C CA . PHE E 1 142 ? -17.046 37.553 83.915 1.00 17.68 142 PHE 5 CA 1
ATOM 11899 C C . PHE E 1 142 ? -17.173 36.134 83.425 1.00 23.48 142 PHE 5 C 1
ATOM 11900 O O . PHE E 1 142 ? -16.259 35.575 82.797 1.00 29.58 142 PHE 5 O 1
ATOM 11908 N N . MET E 1 143 ? -18.293 35.535 83.812 1.00 29.72 143 MET 5 N 1
ATOM 11909 C CA . MET E 1 143 ? -18.593 34.162 83.474 1.00 30.44 143 MET 5 CA 1
ATOM 11910 C C . MET E 1 143 ? -19.928 34.107 82.758 1.00 32.83 143 MET 5 C 1
ATOM 11911 O O . MET E 1 143 ? -20.898 34.702 83.202 1.00 33.34 143 MET 5 O 1
ATOM 11916 N N . ARG E 1 144 ? -19.939 33.471 81.597 1.00 40.39 144 ARG 5 N 1
ATOM 11917 C CA . ARG E 1 144 ? -21.140 33.344 80.801 1.00 47.37 144 ARG 5 CA 1
ATOM 11918 C C . ARG E 1 144 ? -22.016 32.287 81.480 1.00 52.83 144 ARG 5 C 1
ATOM 11919 O O . ARG E 1 144 ? -21.512 31.270 81.978 1.00 52.54 144 ARG 5 O 1
ATOM 11927 N N . ALA E 1 145 ? -23.314 32.577 81.563 1.00 59.82 145 ALA 5 N 1
ATOM 11928 C CA . ALA E 1 145 ? -24.287 31.700 82.215 1.00 58.53 145 ALA 5 CA 1
ATOM 11929 C C . ALA E 1 145 ? -24.147 30.245 81.781 1.00 58.41 145 ALA 5 C 1
ATOM 11930 O O . ALA E 1 145 ? -24.125 29.950 80.570 1.00 57.52 145 ALA 5 O 1
ATOM 11932 N N . ALA E 1 146 ? -23.984 29.358 82.770 1.00 56.88 146 ALA 5 N 1
ATOM 11933 C CA . ALA E 1 146 ? -23.853 27.913 82.533 1.00 60.87 146 ALA 5 CA 1
ATOM 11934 C C . ALA E 1 146 ? -22.458 27.367 82.256 1.00 62.91 146 ALA 5 C 1
ATOM 11935 O O . ALA E 1 146 ? -22.300 26.150 82.137 1.00 66.53 146 ALA 5 O 1
ATOM 11937 N N . GLN E 1 147 ? -21.461 28.229 82.089 1.00 57.41 147 GLN 5 N 1
ATOM 11938 C CA . GLN E 1 147 ? -20.115 27.745 81.826 1.00 47.26 147 GLN 5 CA 1
ATOM 11939 C C . GLN E 1 147 ? -19.246 27.846 83.082 1.00 40.03 147 GLN 5 C 1
ATOM 11940 O O . GLN E 1 147 ? -19.601 28.547 84.028 1.00 43.39 147 GLN 5 O 1
ATOM 11946 N N . ALA E 1 148 ? -18.162 27.075 83.132 1.00 30.50 148 ALA 5 N 1
ATOM 11947 C CA . ALA E 1 148 ? -17.249 27.115 84.282 1.00 27.62 148 ALA 5 CA 1
ATOM 11948 C C . ALA E 1 148 ? -15.985 27.917 83.968 1.00 29.72 148 ALA 5 C 1
ATOM 11949 O O . ALA E 1 148 ? -15.202 28.227 84.872 1.00 29.22 148 ALA 5 O 1
ATOM 11951 N N . VAL E 1 149 ? -15.698 28.065 82.671 1.00 32.58 149 VAL 5 N 1
ATOM 11952 C CA . VAL E 1 149 ? -14.566 28.864 82.199 1.00 29.12 149 VAL 5 CA 1
ATOM 11953 C C . VAL E 1 149 ? -15.115 29.740 81.087 1.00 25.05 149 VAL 5 C 1
ATOM 11954 O O . VAL E 1 149 ? -15.954 29.288 80.303 1.00 21.13 149 VAL 5 O 1
ATOM 11958 N N . THR E 1 150 ? -14.767 31.027 81.136 1.00 22.61 150 THR 5 N 1
ATOM 11959 C CA . THR E 1 150 ? -15.184 31.995 80.129 1.00 21.62 150 THR 5 CA 1
ATOM 11960 C C . THR E 1 150 ? -14.006 32.893 79.731 1.00 27.71 150 THR 5 C 1
ATOM 11961 O O . THR E 1 150 ? -13.390 33.563 80.591 1.00 28.63 150 THR 5 O 1
ATOM 11965 N N . ALA E 1 151 ? -13.668 32.814 78.435 1.00 30.76 151 ALA 5 N 1
ATOM 11966 C CA . ALA E 1 151 ? -12.588 33.576 77.799 1.00 23.33 151 ALA 5 CA 1
ATOM 11967 C C . ALA E 1 151 ? -13.227 34.775 77.139 1.00 21.07 151 ALA 5 C 1
ATOM 11968 O O . ALA E 1 151 ? -14.234 34.661 76.437 1.00 18.27 151 ALA 5 O 1
ATOM 11970 N N . VAL E 1 152 ? -12.577 35.912 77.250 1.00 22.71 152 VAL 5 N 1
ATOM 11971 C CA . VAL E 1 152 ? -13.167 37.106 76.695 1.00 21.26 152 VAL 5 CA 1
ATOM 11972 C C . VAL E 1 152 ? -12.021 38.070 76.241 1.00 19.89 152 VAL 5 C 1
ATOM 11973 O O . VAL E 1 152 ? -10.913 37.992 76.789 1.00 18.81 152 VAL 5 O 1
ATOM 11977 N N . VAL E 1 153 ? -12.241 38.921 75.227 1.00 16.03 153 VAL 5 N 1
ATOM 11978 C CA . VAL E 1 153 ? -11.163 39.827 74.816 1.00 13.34 153 VAL 5 CA 1
ATOM 11979 C C . VAL E 1 153 ? -11.151 41.105 75.637 1.00 16.98 153 VAL 5 C 1
ATOM 11980 O O . VAL E 1 153 ? -12.197 41.728 75.808 1.00 14.76 153 VAL 5 O 1
ATOM 11984 N N . CYS E 1 154 ? -9.969 41.506 76.111 1.00 14.46 154 CYS 5 N 1
ATOM 11985 C CA . CYS E 1 154 ? -9.848 42.705 76.902 1.00 14.35 154 CYS 5 CA 1
ATOM 11986 C C . CYS E 1 154 ? -8.889 43.756 76.380 1.00 21.58 154 CYS 5 C 1
ATOM 11987 O O . CYS E 1 154 ? -8.562 44.726 77.070 1.00 27.86 154 CYS 5 O 1
ATOM 11990 N N . GLY E 1 155 ? -8.423 43.577 75.155 1.00 26.10 155 GLY 5 N 1
ATOM 11991 C CA . GLY E 1 155 ? -7.501 44.541 74.575 1.00 20.01 155 GLY 5 CA 1
ATOM 11992 C C . GLY E 1 155 ? -7.329 44.157 73.133 1.00 21.29 155 GLY 5 C 1
ATOM 11993 O O . GLY E 1 155 ? -7.836 43.106 72.712 1.00 22.84 155 GLY 5 O 1
ATOM 11994 N N . PRO E 1 156 ? -6.614 44.969 72.346 1.00 19.73 156 PRO 5 N 1
ATOM 11995 C CA . PRO E 1 156 ? -6.384 44.698 70.917 1.00 15.72 156 PRO 5 CA 1
ATOM 11996 C C . PRO E 1 156 ? -5.463 43.501 70.736 1.00 17.80 156 PRO 5 C 1
ATOM 11997 O O . PRO E 1 156 ? -5.476 42.869 69.690 1.00 17.64 156 PRO 5 O 1
ATOM 12001 N N . ASP E 1 157 ? -4.745 43.143 71.798 1.00 16.50 157 ASP 5 N 1
ATOM 12002 C CA . ASP E 1 157 ? -3.795 42.035 71.773 1.00 17.33 157 ASP 5 CA 1
ATOM 12003 C C . ASP E 1 157 ? -3.940 41.132 72.970 1.00 17.35 157 ASP 5 C 1
ATOM 12004 O O . ASP E 1 157 ? -3.030 40.345 73.267 1.00 13.32 157 ASP 5 O 1
ATOM 12009 N N . MET E 1 158 ? -5.112 41.152 73.592 1.00 20.54 158 MET 5 N 1
ATOM 12010 C CA . MET E 1 158 ? -5.266 40.422 74.836 1.00 15.09 158 MET 5 CA 1
ATOM 12011 C C . MET E 1 158 ? -6.601 39.769 75.137 1.00 18.27 158 MET 5 C 1
ATOM 12012 O O . MET E 1 158 ? -7.666 40.277 74.754 1.00 14.92 158 MET 5 O 1
ATOM 12017 N N . ILE E 1 159 ? -6.537 38.630 75.820 1.00 19.89 159 ILE 5 N 1
ATOM 12018 C CA . ILE E 1 159 ? -7.746 37.960 76.289 1.00 20.12 159 ILE 5 CA 1
ATOM 12019 C C . ILE E 1 159 ? -7.500 37.583 77.756 1.00 21.68 159 ILE 5 C 1
ATOM 12020 O O . ILE E 1 159 ? -6.335 37.512 78.223 1.00 20.13 159 ILE 5 O 1
ATOM 12025 N N . GLN E 1 160 ? -8.593 37.407 78.497 1.00 23.39 160 GLN 5 N 1
ATOM 12026 C CA . GLN E 1 160 ? -8.527 36.985 79.915 1.00 22.03 160 GLN 5 CA 1
ATOM 12027 C C . GLN E 1 160 ? -9.562 35.900 80.035 1.00 20.03 160 GLN 5 C 1
ATOM 12028 O O . GLN E 1 160 ? -10.543 35.885 79.271 1.00 15.53 160 GLN 5 O 1
ATOM 12034 N N . VAL E 1 161 ? -9.255 34.929 80.886 1.00 20.31 161 VAL 5 N 1
ATOM 12035 C CA . VAL E 1 161 ? -10.121 33.784 81.116 1.00 23.98 161 VAL 5 CA 1
ATOM 12036 C C . VAL E 1 161 ? -10.441 33.734 82.613 1.00 25.04 161 VAL 5 C 1
ATOM 12037 O O . VAL E 1 161 ? -9.520 33.880 83.453 1.00 20.24 161 VAL 5 O 1
ATOM 12041 N N . SER E 1 162 ? -11.736 33.592 82.929 1.00 25.33 162 SER 5 N 1
ATOM 12042 C CA . SER E 1 162 ? -12.221 33.463 84.319 1.00 25.63 162 SER 5 CA 1
ATOM 12043 C C . SER E 1 162 ? -12.458 31.971 84.535 1.00 25.49 162 SER 5 C 1
ATOM 12044 O O . SER E 1 162 ? -13.147 31.322 83.734 1.00 22.88 162 SER 5 O 1
ATOM 12047 N N . LEU E 1 163 ? -11.887 31.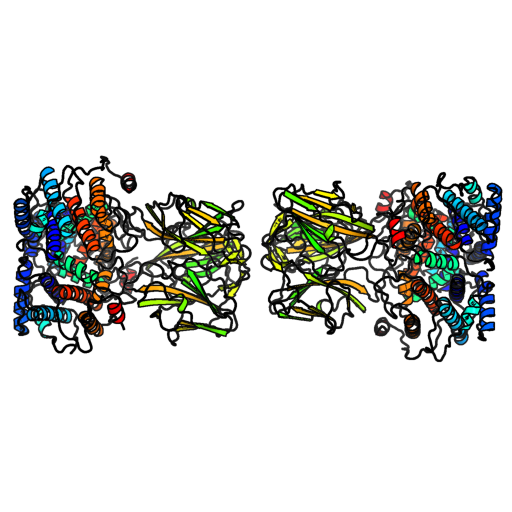417 85.590 1.00 27.58 163 LEU 5 N 1
ATOM 12048 C CA . LEU E 1 163 ? -12.076 29.993 85.890 1.00 34.80 163 LEU 5 CA 1
ATOM 12049 C C . LEU E 1 163 ? -12.737 29.781 87.278 1.00 36.98 163 LEU 5 C 1
ATOM 12050 O O . LEU E 1 163 ? -12.275 30.352 88.294 1.00 32.82 163 LEU 5 O 1
ATOM 12055 N N . ASN E 1 164 ? -13.804 28.972 87.330 1.00 37.76 164 ASN 5 N 1
ATOM 12056 C CA . ASN E 1 164 ? -14.443 28.617 88.616 1.00 35.54 164 ASN 5 CA 1
ATOM 12057 C C . ASN E 1 164 ? -13.458 27.673 89.341 1.00 38.99 164 ASN 5 C 1
ATOM 12058 O O . ASN E 1 164 ? -12.551 27.091 88.701 1.00 36.47 164 ASN 5 O 1
ATOM 12063 N N . ALA E 1 165 ? -13.600 27.537 90.663 1.00 40.16 165 ALA 5 N 1
ATOM 12064 C CA . ALA E 1 165 ? -12.711 26.646 91.410 1.00 34.71 165 ALA 5 CA 1
ATOM 12065 C C . ALA E 1 165 ? -12.796 25.249 90.802 1.00 35.85 165 ALA 5 C 1
ATOM 12066 O O . ALA E 1 165 ? -13.892 24.782 90.422 1.00 32.49 165 ALA 5 O 1
ATOM 12068 N N . GLY E 1 166 ? -11.630 24.636 90.612 1.00 34.96 166 GLY 5 N 1
ATOM 12069 C CA . GLY E 1 166 ? -11.552 23.308 90.021 1.00 31.46 166 GLY 5 CA 1
ATOM 12070 C C . GLY E 1 166 ? -11.865 23.152 88.534 1.00 33.35 166 GLY 5 C 1
ATOM 12071 O O . GLY E 1 166 ? -11.716 22.040 88.011 1.00 37.71 166 GLY 5 O 1
ATOM 12072 N N . ALA E 1 167 ? -12.254 24.234 87.847 1.00 34.05 167 ALA 5 N 1
ATOM 12073 C CA . ALA E 1 167 ? -12.610 24.187 86.413 1.00 31.81 167 ALA 5 CA 1
ATOM 12074 C C . ALA E 1 167 ? -11.457 23.982 85.401 1.00 36.77 167 ALA 5 C 1
ATOM 12075 O O . ALA E 1 167 ? -10.268 24.216 85.692 1.00 38.11 167 ALA 5 O 1
ATOM 12077 N N . ARG E 1 168 ? -11.823 23.498 84.219 1.00 39.30 168 ARG 5 N 1
ATOM 12078 C CA . ARG E 1 168 ? -10.879 23.229 83.137 1.00 41.14 168 ARG 5 CA 1
ATOM 12079 C C . ARG E 1 168 ? -11.645 23.336 81.829 1.00 40.53 168 ARG 5 C 1
ATOM 12080 O O . ARG E 1 168 ? -12.852 23.060 81.783 1.00 40.24 168 ARG 5 O 1
ATOM 12088 N N . GLY E 1 169 ? -10.958 23.809 80.790 1.00 40.24 169 GLY 5 N 1
ATOM 12089 C CA . GLY E 1 169 ? -11.581 23.975 79.486 1.00 36.39 169 GLY 5 CA 1
ATOM 12090 C C . GLY E 1 169 ? -10.614 24.391 78.398 1.00 36.03 169 GLY 5 C 1
ATOM 12091 O O . GLY E 1 169 ? -9.444 24.701 78.651 1.00 38.26 169 GLY 5 O 1
ATOM 12092 N N . ASP E 1 170 ? -11.089 24.318 77.163 1.00 37.79 170 ASP 5 N 1
ATOM 12093 C CA . ASP E 1 170 ? -10.295 24.678 75.994 1.00 36.82 170 ASP 5 CA 1
ATOM 12094 C C . ASP E 1 170 ? -10.648 26.115 75.647 1.00 39.02 170 ASP 5 C 1
ATOM 12095 O O . ASP E 1 170 ? -11.816 26.500 75.630 1.00 40.20 170 ASP 5 O 1
ATOM 12100 N N . VAL E 1 171 ? -9.647 26.877 75.258 1.00 38.78 171 VAL 5 N 1
ATOM 12101 C CA . VAL E 1 171 ? -9.848 28.280 74.995 1.00 35.46 171 VAL 5 CA 1
ATOM 12102 C C . VAL E 1 171 ? -9.546 28.750 73.550 1.00 35.64 171 VAL 5 C 1
ATOM 12103 O O . VAL E 1 171 ? -9.923 29.858 73.155 1.00 35.51 171 VAL 5 O 1
ATOM 12107 N N . GLN E 1 172 ? -9.005 27.862 72.725 1.00 31.55 172 GLN 5 N 1
ATOM 12108 C CA . GLN E 1 172 ? -8.640 28.215 71.355 1.00 27.41 172 GLN 5 CA 1
ATOM 12109 C C . GLN E 1 172 ? -9.635 28.889 70.423 1.00 27.85 172 GLN 5 C 1
ATOM 12110 O O . GLN E 1 172 ? -9.224 29.699 69.611 1.00 37.46 172 GLN 5 O 1
ATOM 12116 N N . GLN E 1 173 ? -10.917 28.559 70.492 1.00 23.37 173 GLN 5 N 1
ATOM 12117 C CA . GLN E 1 173 ? -11.873 29.151 69.565 1.00 25.54 173 GLN 5 CA 1
ATOM 12118 C C . GLN E 1 173 ? -12.009 30.654 69.595 1.00 23.03 173 GLN 5 C 1
ATOM 12119 O O . GLN E 1 173 ? -12.510 31.241 68.632 1.00 24.97 173 GLN 5 O 1
ATOM 12125 N N . ILE E 1 174 ? -11.557 31.288 70.674 1.00 20.59 174 ILE 5 N 1
ATOM 12126 C CA . ILE E 1 174 ? -11.656 32.759 70.801 1.00 21.16 174 ILE 5 CA 1
ATOM 12127 C C . ILE E 1 174 ? -10.684 33.396 69.786 1.00 25.52 174 ILE 5 C 1
ATOM 12128 O O . ILE E 1 174 ? -10.926 34.498 69.262 1.00 29.14 174 ILE 5 O 1
ATOM 12133 N N . PHE E 1 175 ? -9.618 32.647 69.488 1.00 26.32 175 PHE 5 N 1
ATOM 12134 C CA . PHE E 1 175 ? -8.566 33.035 68.553 1.00 25.52 175 PHE 5 CA 1
ATOM 12135 C C . PHE E 1 175 ? -8.839 32.701 67.092 1.00 31.39 175 PHE 5 C 1
ATOM 12136 O O . PHE E 1 175 ? -8.196 33.263 66.201 1.00 39.64 175 PHE 5 O 1
ATOM 12144 N N . GLN E 1 176 ? -9.751 31.769 66.840 1.00 30.23 176 GLN 5 N 1
ATOM 12145 C CA . GLN E 1 176 ? -10.039 31.299 65.483 1.00 29.17 176 GLN 5 CA 1
ATOM 12146 C C . GLN E 1 176 ? -10.947 32.160 64.621 1.00 31.55 176 GLN 5 C 1
ATOM 12147 O O . GLN E 1 176 ? -11.597 33.082 65.125 1.00 33.63 176 GLN 5 O 1
ATOM 12153 N N . GLY E 1 177 ? -10.836 31.978 63.301 1.00 34.20 177 GLY 5 N 1
ATOM 12154 C CA . GLY E 1 177 ? -11.648 32.738 62.359 1.00 36.78 177 GLY 5 CA 1
ATOM 12155 C C . GLY E 1 177 ? -11.214 34.158 62.019 1.00 42.27 177 GLY 5 C 1
ATOM 12156 O O . GLY E 1 177 ? -11.778 34.780 61.122 1.00 47.06 177 GLY 5 O 1
ATOM 12157 N N . ARG E 1 178 ? -10.244 34.693 62.750 1.00 46.99 178 ARG 5 N 1
ATOM 12158 C CA . ARG E 1 178 ? -9.742 36.045 62.506 1.00 47.16 178 ARG 5 CA 1
ATOM 12159 C C . ARG E 1 178 ? -8.318 35.926 62.011 1.00 48.30 178 ARG 5 C 1
ATOM 12160 O O . ARG E 1 178 ? -7.524 35.138 62.571 1.00 46.42 178 ARG 5 O 1
ATOM 12168 N N . ASN E 1 179 ? -7.998 36.726 60.985 1.00 46.35 179 ASN 5 N 1
ATOM 12169 C CA . ASN E 1 179 ? -6.664 36.753 60.366 1.00 39.11 179 ASN 5 CA 1
ATOM 12170 C C . ASN E 1 179 ? -6.445 35.375 59.748 1.00 47.45 179 ASN 5 C 1
ATOM 12171 O O . ASN E 1 179 ? -7.413 34.602 59.548 1.00 57.52 179 ASN 5 O 1
ATOM 12176 N N . ASP E 1 180 ? -5.211 35.040 59.423 1.00 35.84 180 ASP 5 N 1
ATOM 12177 C CA . ASP E 1 180 ? -5.011 33.727 58.828 1.00 34.22 180 ASP 5 CA 1
ATOM 12178 C C . ASP E 1 180 ? -3.590 33.463 59.249 1.00 31.55 180 ASP 5 C 1
ATOM 12179 O O . ASP E 1 180 ? -2.673 33.367 58.433 1.00 40.48 180 ASP 5 O 1
ATOM 12184 N N . PRO E 1 181 ? -3.389 33.369 60.564 1.00 27.07 181 PRO 5 N 1
ATOM 12185 C CA . PRO E 1 181 ? -2.076 33.145 61.140 1.00 23.38 181 PRO 5 CA 1
ATOM 12186 C C . PRO E 1 181 ? -1.435 31.824 60.831 1.00 22.28 181 PRO 5 C 1
ATOM 12187 O O . PRO E 1 181 ? -2.108 30.860 60.518 1.00 28.99 181 PRO 5 O 1
ATOM 12191 N N . MET E 1 182 ? -0.111 31.839 60.841 1.00 18.48 182 MET 5 N 1
ATOM 12192 C CA . MET E 1 182 ? 0.701 30.669 60.613 1.00 16.94 182 MET 5 CA 1
ATOM 12193 C C . MET E 1 182 ? 1.261 30.312 61.974 1.00 20.24 182 MET 5 C 1
ATOM 12194 O O . MET E 1 182 ? 1.515 29.141 62.270 1.00 24.66 182 MET 5 O 1
ATOM 12199 N N . MET E 1 183 ? 1.488 31.332 62.792 1.00 15.98 183 MET 5 N 1
ATOM 12200 C CA . MET E 1 183 ? 1.991 31.103 64.125 1.00 15.50 183 MET 5 CA 1
ATOM 12201 C C . MET E 1 183 ? 1.551 32.285 64.988 1.00 18.97 183 MET 5 C 1
ATOM 12202 O O . MET E 1 183 ? 1.421 33.395 64.481 1.00 20.30 183 MET 5 O 1
ATOM 12207 N N . ILE E 1 184 ? 1.214 32.012 66.251 1.00 18.68 184 ILE 5 N 1
ATOM 12208 C CA . ILE E 1 184 ? 0.752 33.031 67.190 1.00 14.54 184 ILE 5 CA 1
ATOM 12209 C C . ILE E 1 184 ? 1.665 32.905 68.377 1.00 14.03 184 ILE 5 C 1
ATOM 12210 O O . ILE E 1 184 ? 1.906 31.796 68.848 1.00 16.61 184 ILE 5 O 1
ATOM 12215 N N . TYR E 1 185 ? 2.254 34.024 68.790 1.00 10.27 185 TYR 5 N 1
ATOM 12216 C CA . TYR E 1 185 ? 3.178 34.003 69.908 1.00 16.93 185 TYR 5 CA 1
ATOM 12217 C C . TYR E 1 185 ? 2.501 34.603 71.125 1.00 18.29 185 TYR 5 C 1
ATOM 12218 O O . TYR E 1 185 ? 2.120 35.781 71.172 1.00 13.47 185 TYR 5 O 1
ATOM 12227 N N . LEU E 1 186 ? 2.322 33.711 72.085 1.00 19.52 186 LEU 5 N 1
ATOM 12228 C CA . LEU E 1 186 ? 1.640 33.945 73.330 1.00 16.26 186 LEU 5 CA 1
ATOM 12229 C C . LEU E 1 186 ? 2.498 34.027 74.568 1.00 17.26 186 LEU 5 C 1
ATOM 12230 O O . LEU E 1 186 ? 3.609 33.505 74.605 1.00 22.11 186 LEU 5 O 1
ATOM 12235 N N . VAL E 1 187 ? 1.978 34.720 75.570 1.00 14.73 187 VAL 5 N 1
ATOM 12236 C CA . VAL E 1 187 ? 2.567 34.686 76.909 1.00 21.16 187 VAL 5 CA 1
ATOM 12237 C C . VAL E 1 187 ? 1.375 34.823 77.844 1.00 19.72 187 VAL 5 C 1
ATOM 12238 O O . VAL E 1 187 ? 0.459 35.599 77.558 1.00 19.14 187 VAL 5 O 1
ATOM 12242 N N . TRP E 1 188 ? 1.267 33.889 78.799 1.00 23.67 188 TRP 5 N 1
ATOM 12243 C CA . TRP E 1 188 ? 0.138 33.901 79.760 1.00 20.11 188 TRP 5 CA 1
ATOM 12244 C C . TRP E 1 188 ? 0.573 34.260 81.158 1.00 17.94 188 TRP 5 C 1
ATOM 12245 O O . TRP E 1 188 ? 1.689 33.948 81.592 1.00 14.26 188 TRP 5 O 1
ATOM 12256 N N . ARG E 1 189 ? -0.285 34.994 81.844 1.00 22.82 189 ARG 5 N 1
ATOM 12257 C CA . ARG E 1 189 ? 0.014 35.409 83.204 1.00 20.68 189 ARG 5 CA 1
ATOM 12258 C C . ARG E 1 189 ? -1.184 35.161 84.132 1.00 23.18 189 ARG 5 C 1
ATOM 12259 O O . ARG E 1 189 ? -2.346 35.058 83.688 1.00 24.25 189 ARG 5 O 1
ATOM 12267 N N . ARG E 1 190 ? -0.890 34.985 85.409 1.00 23.22 190 ARG 5 N 1
ATOM 12268 C CA . ARG E 1 190 ? -1.936 34.853 86.430 1.00 22.88 190 ARG 5 CA 1
ATOM 12269 C C . ARG E 1 190 ? -2.328 36.296 86.761 1.00 18.76 190 ARG 5 C 1
ATOM 12270 O O . ARG E 1 190 ? -1.431 37.143 86.942 1.00 18.07 190 ARG 5 O 1
ATOM 12278 N N . ILE E 1 191 ? -3.624 36.620 86.743 1.00 15.93 191 ILE 5 N 1
ATOM 12279 C CA . ILE E 1 191 ? -4.043 37.976 87.144 1.00 19.49 191 ILE 5 CA 1
ATOM 12280 C C . ILE E 1 191 ? -4.140 37.863 88.677 1.00 25.34 191 ILE 5 C 1
ATOM 12281 O O . ILE E 1 191 ? -5.077 37.273 89.225 1.00 26.14 191 ILE 5 O 1
ATOM 12286 N N . GLU E 1 192 ? -3.102 38.349 89.349 1.00 30.18 192 GLU 5 N 1
ATOM 12287 C CA . GLU E 1 192 ? -2.950 38.267 90.797 1.00 33.11 192 GLU 5 CA 1
ATOM 12288 C C . GLU E 1 192 ? -4.003 38.979 91.634 1.00 36.26 192 GLU 5 C 1
ATOM 12289 O O . GLU E 1 192 ? -4.262 38.548 92.752 1.00 46.35 192 GLU 5 O 1
ATOM 12295 N N . ASN E 1 193 ? -4.614 40.044 91.115 1.00 29.23 193 ASN 5 N 1
ATOM 12296 C CA . ASN E 1 193 ? -5.628 40.799 91.859 1.00 27.10 193 ASN 5 CA 1
ATOM 12297 C C . ASN E 1 193 ? -6.667 41.243 90.866 1.00 27.99 193 ASN 5 C 1
ATOM 12298 O O . ASN E 1 193 ? -6.349 42.038 89.987 1.00 31.14 193 ASN 5 O 1
ATOM 12303 N N . PHE E 1 194 ? -7.874 40.690 90.954 1.00 23.69 194 PHE 5 N 1
ATOM 12304 C CA . PHE E 1 194 ? -8.954 41.053 90.036 1.00 21.65 194 PHE 5 CA 1
ATOM 12305 C C . PHE E 1 194 ? -10.255 41.439 90.750 1.00 22.08 194 PHE 5 C 1
ATOM 12306 O O . PHE E 1 194 ? -10.413 41.220 91.933 1.00 27.06 194 PHE 5 O 1
ATOM 12314 N N . ALA E 1 195 ? -11.186 42.008 90.008 1.00 21.23 195 ALA 5 N 1
ATOM 12315 C CA . ALA E 1 195 ? -12.452 42.446 90.535 1.00 16.01 195 ALA 5 CA 1
ATOM 12316 C C . ALA E 1 195 ? -13.500 41.387 90.333 1.00 20.65 195 ALA 5 C 1
ATOM 12317 O O . ALA E 1 195 ? -13.614 40.829 89.234 1.00 19.05 195 ALA 5 O 1
ATOM 12319 N N . MET E 1 196 ? -14.267 41.115 91.395 1.00 22.12 196 MET 5 N 1
ATOM 12320 C CA . MET E 1 196 ? -15.359 40.147 91.329 1.00 15.03 196 MET 5 CA 1
ATOM 12321 C C . MET E 1 196 ? -16.554 40.919 90.768 1.00 15.22 196 MET 5 C 1
ATOM 12322 O O . MET E 1 196 ? -16.531 42.155 90.758 1.00 14.10 196 MET 5 O 1
ATOM 12327 N N . ALA E 1 197 ? -17.590 40.237 90.284 1.00 17.80 197 ALA 5 N 1
ATOM 12328 C CA . ALA E 1 197 ? -18.736 40.959 89.693 1.00 18.23 197 ALA 5 CA 1
ATOM 12329 C C . ALA E 1 197 ? -19.289 42.083 90.584 1.00 23.61 197 ALA 5 C 1
ATOM 12330 O O . ALA E 1 197 ? -19.779 43.123 90.114 1.00 25.94 197 ALA 5 O 1
ATOM 12332 N N . GLN E 1 198 ? -19.217 41.845 91.883 1.00 33.70 198 GLN 5 N 1
ATOM 12333 C CA . GLN E 1 198 ? -19.671 42.796 92.868 1.00 34.30 198 GLN 5 CA 1
ATOM 12334 C C . GLN E 1 198 ? -18.728 43.970 93.032 1.00 29.10 198 GLN 5 C 1
ATOM 12335 O O . GLN E 1 198 ? -19.143 45.036 93.412 1.00 31.48 198 GLN 5 O 1
ATOM 12341 N N . GLY E 1 199 ? -17.445 43.792 92.781 1.00 25.92 199 GLY 5 N 1
ATOM 12342 C CA . GLY E 1 199 ? -16.568 44.932 92.911 1.00 18.70 199 GLY 5 CA 1
ATOM 12343 C C . GLY E 1 199 ? -15.437 44.701 93.858 1.00 19.01 199 GLY 5 C 1
ATOM 12344 O O . GLY E 1 199 ? -14.469 45.450 93.850 1.00 24.99 199 GLY 5 O 1
ATOM 12345 N N . ASN E 1 200 ? -15.501 43.614 94.608 1.00 13.92 200 ASN 5 N 1
ATOM 12346 C CA . ASN E 1 200 ? -14.465 43.337 95.596 1.00 18.02 200 ASN 5 CA 1
ATOM 12347 C C . ASN E 1 200 ? -13.294 42.568 94.980 1.00 20.40 200 ASN 5 C 1
ATOM 12348 O O . ASN E 1 200 ? -13.483 41.752 94.058 1.00 20.64 200 ASN 5 O 1
ATOM 12353 N N . SER E 1 201 ? -12.096 42.827 95.493 1.00 16.07 201 SER 5 N 1
ATOM 12354 C CA . SER E 1 201 ? -10.900 42.162 95.016 1.00 17.28 201 SER 5 CA 1
ATOM 12355 C C . SER E 1 201 ? -10.852 40.684 95.351 1.00 25.91 201 SER 5 C 1
ATOM 12356 O O . SER E 1 201 ? -11.350 40.248 96.368 1.00 33.95 201 SER 5 O 1
ATOM 12359 N N . GLN E 1 202 ? -10.159 39.930 94.518 1.00 33.46 202 GLN 5 N 1
ATOM 12360 C CA . GLN E 1 202 ? -9.987 38.504 94.703 1.00 36.85 202 GLN 5 CA 1
ATOM 12361 C C . GLN E 1 202 ? -8.571 38.181 94.162 1.00 35.93 202 GLN 5 C 1
ATOM 12362 O O . GLN E 1 202 ? -8.038 38.906 93.320 1.00 34.89 202 GLN 5 O 1
ATOM 12368 N N . GLN E 1 203 ? -7.940 37.144 94.700 1.00 37.09 203 GLN 5 N 1
ATOM 12369 C CA . GLN E 1 203 ? -6.599 36.742 94.280 1.00 36.39 203 GLN 5 CA 1
ATOM 12370 C C . GLN E 1 203 ? -6.647 35.451 93.493 1.00 37.35 203 GLN 5 C 1
ATOM 12371 O O . GLN E 1 203 ? -7.563 34.636 93.670 1.00 45.39 203 GLN 5 O 1
ATOM 12377 N N . THR E 1 204 ? -5.644 35.248 92.649 1.00 33.34 204 THR 5 N 1
ATOM 12378 C CA . THR E 1 204 ? -5.531 34.008 91.905 1.00 28.17 204 THR 5 CA 1
ATOM 12379 C C . THR E 1 204 ? -4.422 33.240 92.618 1.00 31.82 204 THR 5 C 1
ATOM 12380 O O . THR E 1 204 ? -3.330 33.781 92.836 1.00 31.86 204 THR 5 O 1
ATOM 12384 N N . GLN E 1 205 ? -4.756 32.049 93.112 1.00 38.67 205 GLN 5 N 1
ATOM 12385 C CA . GLN E 1 205 ? -3.779 31.216 93.835 1.00 45.27 205 GLN 5 CA 1
ATOM 12386 C C . GLN E 1 205 ? -2.829 30.577 92.832 1.00 42.35 205 GLN 5 C 1
ATOM 12387 O O . GLN E 1 205 ? -3.222 30.295 91.700 1.00 42.62 205 GLN 5 O 1
ATOM 12393 N N . ALA E 1 206 ? -1.587 30.328 93.230 1.00 39.31 206 ALA 5 N 1
ATOM 12394 C CA . ALA E 1 206 ? -0.659 29.662 92.316 1.00 35.16 206 ALA 5 CA 1
ATOM 12395 C C . ALA E 1 206 ? -1.191 28.243 92.107 1.00 33.18 206 ALA 5 C 1
ATOM 12396 O O . ALA E 1 206 ? -1.851 27.689 92.982 1.00 35.88 206 ALA 5 O 1
ATOM 12398 N N . GLY E 1 207 ? -0.949 27.660 90.944 1.00 33.33 207 GLY 5 N 1
ATOM 12399 C CA . GLY E 1 207 ? -1.425 26.305 90.736 1.00 28.64 207 GLY 5 CA 1
ATOM 12400 C C . GLY E 1 207 ? -2.170 26.162 89.439 1.00 31.93 207 GLY 5 C 1
ATOM 12401 O O . GLY E 1 207 ? -2.379 25.043 88.965 1.00 32.70 207 GLY 5 O 1
ATOM 12402 N N . VAL E 1 208 ? -2.598 27.296 88.887 1.00 36.08 208 VAL 5 N 1
ATOM 12403 C CA . VAL E 1 208 ? -3.310 27.322 87.611 1.00 34.33 208 VAL 5 CA 1
ATOM 12404 C C . VAL E 1 208 ? -2.329 26.909 86.531 1.00 34.65 208 VAL 5 C 1
ATOM 12405 O O . VAL E 1 208 ? -1.130 27.231 86.610 1.00 36.97 208 VAL 5 O 1
ATOM 12409 N N . THR E 1 209 ? -2.821 26.188 85.533 1.00 31.75 209 THR 5 N 1
ATOM 12410 C CA . THR E 1 209 ? -1.966 25.758 84.440 1.00 31.19 209 THR 5 CA 1
ATOM 12411 C C . THR E 1 209 ? -2.578 26.031 83.075 1.00 31.85 209 THR 5 C 1
ATOM 12412 O O . THR E 1 209 ? -3.801 26.102 82.925 1.00 31.25 209 THR 5 O 1
ATOM 12416 N N . VAL E 1 210 ? -1.689 26.238 82.105 1.00 35.52 210 VAL 5 N 1
ATOM 12417 C CA . VAL E 1 210 ? -2.046 26.454 80.701 1.00 29.81 210 VAL 5 CA 1
ATOM 12418 C C . VAL E 1 210 ? -1.211 25.411 79.951 1.00 26.48 210 VAL 5 C 1
ATOM 12419 O O . VAL E 1 210 ? -0.043 25.171 80.285 1.00 28.25 210 VAL 5 O 1
ATOM 12423 N N . SER E 1 211 ? -1.835 24.692 79.036 1.00 24.15 211 SER 5 N 1
ATOM 12424 C CA . SER E 1 211 ? -1.101 23.689 78.294 1.00 27.51 211 SER 5 CA 1
ATOM 12425 C C . SER E 1 211 ? -1.466 23.840 76.821 1.00 29.68 211 SER 5 C 1
ATOM 12426 O O . SER E 1 211 ? -2.603 24.249 76.476 1.00 25.10 211 SER 5 O 1
ATOM 12429 N N . VAL E 1 212 ? -0.477 23.596 75.965 1.00 30.21 212 VAL 5 N 1
ATOM 12430 C CA . VAL E 1 212 ? -0.674 23.715 74.527 1.00 33.87 212 VAL 5 CA 1
ATOM 12431 C C . VAL E 1 212 ? -0.456 22.354 73.915 1.00 34.42 212 VAL 5 C 1
ATOM 12432 O O . VAL E 1 212 ? 0.606 21.767 74.089 1.00 33.81 212 VAL 5 O 1
ATOM 12436 N N . GLY E 1 213 ? -1.475 21.838 73.228 1.00 35.92 213 GLY 5 N 1
ATOM 12437 C CA . GLY E 1 213 ? -1.374 20.514 72.632 1.00 37.52 213 GLY 5 CA 1
ATOM 12438 C C . GLY E 1 213 ? -0.998 19.432 73.650 1.00 40.98 213 GLY 5 C 1
ATOM 12439 O O . GLY E 1 213 ? -0.237 18.513 73.336 1.00 45.60 213 GLY 5 O 1
ATOM 12440 N N . GLY E 1 214 ? -1.476 19.565 74.886 1.00 38.00 214 GLY 5 N 1
ATOM 12441 C CA . GLY E 1 214 ? -1.170 18.575 75.902 1.00 33.96 214 GLY 5 CA 1
ATOM 12442 C C . GLY E 1 214 ? 0.076 18.828 76.726 1.00 36.71 214 GLY 5 C 1
ATOM 12443 O O . GLY E 1 214 ? 0.238 18.240 77.795 1.00 44.47 214 GLY 5 O 1
ATOM 12444 N N . VAL E 1 215 ? 0.983 19.662 76.242 1.00 36.38 215 VAL 5 N 1
ATOM 12445 C CA . VAL E 1 215 ? 2.194 19.947 77.005 1.00 35.37 215 VAL 5 CA 1
ATOM 12446 C C . VAL E 1 215 ? 2.057 21.223 77.867 1.00 32.31 215 VAL 5 C 1
ATOM 12447 O O . VAL E 1 215 ? 1.456 22.226 77.478 1.00 33.09 215 VAL 5 O 1
ATOM 12451 N N . ASP E 1 216 ? 2.614 21.164 79.059 1.00 31.25 216 ASP 5 N 1
ATOM 12452 C CA . ASP E 1 216 ? 2.508 22.261 79.995 1.00 36.76 216 ASP 5 CA 1
ATOM 12453 C C . ASP E 1 216 ? 3.421 23.423 79.726 1.00 34.51 216 ASP 5 C 1
ATOM 12454 O O . ASP E 1 216 ? 4.635 23.247 79.651 1.00 40.33 216 ASP 5 O 1
ATOM 12459 N N . MET E 1 217 ? 2.851 24.623 79.678 1.00 30.73 217 MET 5 N 1
ATOM 12460 C CA . MET E 1 217 ? 3.631 25.829 79.428 1.00 25.84 217 MET 5 CA 1
ATOM 12461 C C . MET E 1 217 ? 3.717 26.774 80.627 1.00 28.02 217 MET 5 C 1
ATOM 12462 O O . MET E 1 217 ? 2.710 27.075 81.256 1.00 33.43 217 MET 5 O 1
ATOM 12467 N N . ARG E 1 218 ? 4.928 27.222 80.949 1.00 29.92 218 ARG 5 N 1
ATOM 12468 C CA . ARG E 1 218 ? 5.156 28.160 82.042 1.00 32.18 218 ARG 5 CA 1
ATOM 12469 C C . ARG E 1 218 ? 4.584 29.531 81.730 1.00 32.40 218 ARG 5 C 1
ATOM 12470 O O . ARG E 1 218 ? 4.452 29.927 80.571 1.00 38.44 218 ARG 5 O 1
ATOM 12478 N N . ALA E 1 219 ? 4.300 30.294 82.768 1.00 31.84 219 ALA 5 N 1
ATOM 12479 C CA . ALA E 1 219 ? 3.770 31.623 82.566 1.00 25.51 219 ALA 5 CA 1
ATOM 12480 C C . ALA E 1 219 ? 4.962 32.524 82.356 1.00 25.30 219 ALA 5 C 1
ATOM 12481 O O . ALA E 1 219 ? 6.074 32.196 82.792 1.00 23.76 219 ALA 5 O 1
ATOM 12483 N N . GLY E 1 220 ? 4.725 33.645 81.677 1.00 24.81 220 GLY 5 N 1
ATOM 12484 C CA . GLY E 1 220 ? 5.764 34.633 81.430 1.00 22.15 220 GLY 5 CA 1
ATOM 12485 C C . GLY E 1 220 ? 6.896 34.292 80.485 1.00 20.54 220 GLY 5 C 1
ATOM 12486 O O . GLY E 1 220 ? 7.958 34.883 80.572 1.00 24.14 220 GLY 5 O 1
ATOM 12487 N N . ARG E 1 221 ? 6.654 33.367 79.570 1.00 22.30 221 ARG 5 N 1
ATOM 12488 C CA . ARG E 1 221 ? 7.628 32.930 78.595 1.00 25.34 221 ARG 5 CA 1
ATOM 12489 C C . ARG E 1 221 ? 6.849 32.849 77.293 1.00 29.99 221 ARG 5 C 1
ATOM 12490 O O . ARG E 1 221 ? 5.665 32.440 77.290 1.00 34.71 221 ARG 5 O 1
ATOM 12498 N N . ILE E 1 222 ? 7.494 33.259 76.201 1.00 30.16 222 ILE 5 N 1
ATOM 12499 C CA . ILE E 1 222 ? 6.865 33.222 74.877 1.00 25.78 222 ILE 5 CA 1
ATOM 12500 C C . ILE E 1 222 ? 6.605 31.804 74.409 1.00 22.53 222 ILE 5 C 1
ATOM 12501 O O . ILE E 1 222 ? 7.480 30.944 74.478 1.00 24.52 222 ILE 5 O 1
ATOM 12506 N N . ILE E 1 223 ? 5.413 31.597 73.877 1.00 19.05 223 ILE 5 N 1
ATOM 12507 C CA . ILE E 1 223 ? 4.996 30.319 73.389 1.00 16.27 223 ILE 5 CA 1
ATOM 12508 C C . ILE E 1 223 ? 4.668 30.439 71.908 1.00 19.90 223 ILE 5 C 1
ATOM 12509 O O . ILE E 1 223 ? 3.913 31.317 71.484 1.00 21.13 223 ILE 5 O 1
ATOM 12514 N N . ALA E 1 224 ? 5.219 29.527 71.128 1.00 20.33 224 ALA 5 N 1
ATOM 12515 C CA . ALA E 1 224 ? 4.957 29.485 69.708 1.00 18.03 224 ALA 5 CA 1
ATOM 12516 C C . ALA E 1 224 ? 3.775 28.545 69.519 1.00 16.59 224 ALA 5 C 1
ATOM 12517 O O . ALA E 1 224 ? 3.903 27.331 69.657 1.00 21.73 224 ALA 5 O 1
ATOM 12519 N N . TRP E 1 225 ? 2.621 29.095 69.211 1.00 15.37 225 TRP 5 N 1
ATOM 12520 C CA . TRP E 1 225 ? 1.436 28.273 69.052 1.00 13.99 225 TRP 5 CA 1
ATOM 12521 C C . TRP E 1 225 ? 0.935 28.336 67.619 1.00 20.92 225 TRP 5 C 1
ATOM 12522 O O . TRP E 1 225 ? 0.743 29.419 67.063 1.00 22.16 225 TRP 5 O 1
ATOM 12533 N N . ASP E 1 226 ? 0.659 27.172 67.045 1.00 23.49 226 ASP 5 N 1
ATOM 12534 C CA . ASP E 1 226 ? 0.161 27.083 65.676 1.00 21.99 226 ASP 5 CA 1
ATOM 12535 C C . ASP E 1 226 ? -1.258 27.495 65.471 1.00 24.71 226 ASP 5 C 1
ATOM 12536 O O . ASP E 1 226 ? -1.736 27.474 64.349 1.00 26.98 226 ASP 5 O 1
ATOM 12541 N N . GLY E 1 227 ? -1.973 27.794 66.543 1.00 30.66 227 GLY 5 N 1
ATOM 12542 C CA . GLY E 1 227 ? -3.360 28.215 66.399 1.00 28.88 227 GLY 5 CA 1
ATOM 12543 C C . GLY E 1 227 ? -4.355 27.082 66.230 1.00 32.04 227 GLY 5 C 1
ATOM 12544 O O . GLY E 1 227 ? -5.556 27.342 66.170 1.00 33.57 227 GLY 5 O 1
ATOM 12545 N N . GLN E 1 228 ? -3.875 25.838 66.143 1.00 34.57 228 GLN 5 N 1
ATOM 12546 C CA . GLN E 1 228 ? -4.757 24.674 65.969 1.00 37.42 228 GLN 5 CA 1
ATOM 12547 C C . GLN E 1 228 ? -4.787 23.813 67.234 1.00 35.66 228 GLN 5 C 1
ATOM 12548 O O . GLN E 1 228 ? -5.865 23.441 67.716 1.00 34.24 228 GLN 5 O 1
ATOM 12554 N N . ALA E 1 229 ? -3.601 23.498 67.756 1.00 31.13 229 ALA 5 N 1
ATOM 12555 C CA . ALA E 1 229 ? -3.464 22.675 68.959 1.00 28.81 229 ALA 5 CA 1
ATOM 12556 C C . ALA E 1 229 ? -4.307 23.256 70.080 1.00 34.96 229 ALA 5 C 1
ATOM 12557 O O . ALA E 1 229 ? -4.415 24.474 70.209 1.00 34.23 229 ALA 5 O 1
ATOM 12559 N N . ALA E 1 230 ? -4.857 22.386 70.921 1.00 41.35 230 ALA 5 N 1
ATOM 12560 C CA . ALA E 1 230 ? -5.710 22.824 72.028 1.00 35.44 230 ALA 5 CA 1
ATOM 12561 C C . ALA E 1 230 ? -4.996 23.651 73.087 1.00 30.00 230 ALA 5 C 1
ATOM 12562 O O . ALA E 1 230 ? -3.904 23.301 73.576 1.00 29.29 230 ALA 5 O 1
ATOM 12564 N N . LEU E 1 231 ? -5.639 24.758 73.426 1.00 25.49 231 LEU 5 N 1
ATOM 12565 C CA . LEU E 1 231 ? -5.145 25.708 74.415 1.00 27.33 231 LEU 5 CA 1
ATOM 12566 C C . LEU E 1 231 ? -6.012 25.429 75.631 1.00 27.33 231 LEU 5 C 1
ATOM 12567 O O . LEU E 1 231 ? -7.156 25.899 75.724 1.00 26.01 231 LEU 5 O 1
ATOM 12572 N N . HIS E 1 232 ? -5.453 24.665 76.556 1.00 26.45 232 HIS 5 N 1
ATOM 12573 C CA . HIS E 1 232 ? -6.176 24.203 77.720 1.00 26.05 232 HIS 5 CA 1
ATOM 12574 C C . HIS E 1 232 ? -5.824 24.841 79.063 1.00 28.02 232 HIS 5 C 1
ATOM 12575 O O . HIS E 1 232 ? -4.701 24.709 79.563 1.00 28.94 232 HIS 5 O 1
ATOM 12582 N N . VAL E 1 233 ? -6.801 25.513 79.667 1.00 30.86 233 VAL 5 N 1
ATOM 12583 C CA . VAL E 1 233 ? -6.583 26.136 80.970 1.00 30.49 233 VAL 5 CA 1
ATOM 12584 C C . VAL E 1 233 ? -7.203 25.264 82.075 1.00 29.13 233 VAL 5 C 1
ATOM 12585 O O . VAL E 1 233 ? -8.289 24.707 81.910 1.00 29.39 233 VAL 5 O 1
ATOM 12589 N N . HIS E 1 234 ? -6.483 25.112 83.178 1.00 28.24 234 HIS 5 N 1
ATOM 12590 C CA . HIS E 1 234 ? -6.938 24.305 84.300 1.00 32.76 234 HIS 5 CA 1
ATOM 12591 C C . HIS E 1 234 ? -6.682 25.005 85.645 1.00 33.08 234 HIS 5 C 1
ATOM 12592 O O . HIS E 1 234 ? -5.547 25.415 85.945 1.00 29.56 234 HIS 5 O 1
ATOM 12599 N N . ASN E 1 235 ? -7.759 25.174 86.421 1.00 33.22 235 ASN 5 N 1
ATOM 12600 C CA . ASN E 1 235 ? -7.706 25.770 87.762 1.00 30.33 235 ASN 5 CA 1
ATOM 12601 C C . ASN E 1 235 ? -7.892 24.656 88.796 1.00 32.48 235 ASN 5 C 1
ATOM 12602 O O . ASN E 1 235 ? -9.014 24.283 89.101 1.00 36.69 235 ASN 5 O 1
ATOM 12607 N N . PRO E 1 236 ? -6.800 24.054 89.289 1.00 33.96 236 PRO 5 N 1
ATOM 12608 C CA . PRO E 1 236 ? -6.923 22.977 90.280 1.00 38.45 236 PRO 5 CA 1
ATOM 12609 C C . PRO E 1 236 ? -7.180 23.533 91.682 1.00 44.56 236 PRO 5 C 1
ATOM 12610 O O . PRO E 1 236 ? -7.341 22.797 92.651 1.00 48.84 236 PRO 5 O 1
ATOM 12614 N N . THR E 1 237 ? -7.151 24.851 91.755 1.00 44.55 237 THR 5 N 1
ATOM 12615 C CA . THR E 1 237 ? -7.341 25.625 92.951 1.00 37.28 237 THR 5 CA 1
ATOM 12616 C C . THR E 1 237 ? -8.785 25.613 93.462 1.00 44.19 237 THR 5 C 1
ATOM 12617 O O . THR E 1 237 ? -9.746 25.322 92.707 1.00 37.60 237 THR 5 O 1
ATOM 12621 N N . GLN E 1 238 ? -8.931 25.862 94.768 1.00 53.87 238 GLN 5 N 1
ATOM 12622 C CA . GLN E 1 238 ? -10.250 25.869 95.409 1.00 57.54 238 GLN 5 CA 1
ATOM 12623 C C . GLN E 1 238 ? -10.925 27.236 95.481 1.00 55.85 238 GLN 5 C 1
ATOM 12624 O O . GLN E 1 238 ? -11.890 27.419 96.203 1.00 56.68 238 GLN 5 O 1
ATOM 12630 N N . GLN E 1 239 ? -10.475 28.153 94.631 1.00 56.54 239 GLN 5 N 1
ATOM 12631 C CA . GLN E 1 239 ? -10.982 29.519 94.557 1.00 52.41 239 GLN 5 CA 1
ATOM 12632 C C . GLN E 1 239 ? -11.078 29.924 93.101 1.00 45.78 239 GLN 5 C 1
ATOM 12633 O O . GLN E 1 239 ? -10.484 29.269 92.239 1.00 43.42 239 GLN 5 O 1
ATOM 12639 N N . ASN E 1 240 ? -11.772 31.025 92.825 1.00 43.40 240 ASN 5 N 1
ATOM 12640 C CA . ASN E 1 240 ? -11.855 31.515 91.448 1.00 42.60 240 ASN 5 CA 1
ATOM 12641 C C . ASN E 1 240 ? -10.460 31.991 91.017 1.00 42.49 240 ASN 5 C 1
ATOM 12642 O O . ASN E 1 240 ? -9.648 32.467 91.845 1.00 39.65 240 ASN 5 O 1
ATOM 12647 N N . ALA E 1 241 ? -10.209 31.884 89.714 1.00 39.08 241 ALA 5 N 1
ATOM 12648 C CA . ALA E 1 241 ? -8.940 32.289 89.135 1.00 33.07 241 ALA 5 CA 1
ATOM 12649 C C . ALA E 1 241 ? -9.143 33.041 87.831 1.00 30.53 241 ALA 5 C 1
ATOM 12650 O O . ALA E 1 241 ? -10.184 32.906 87.167 1.00 27.32 241 ALA 5 O 1
ATOM 12652 N N . MET E 1 242 ? -8.171 33.890 87.507 1.00 28.87 242 MET 5 N 1
ATOM 12653 C CA . MET E 1 242 ? -8.173 34.629 86.242 1.00 25.91 242 MET 5 CA 1
ATOM 12654 C C . MET E 1 242 ? -6.791 34.587 85.597 1.00 29.76 242 MET 5 C 1
ATOM 12655 O O . MET E 1 242 ? -5.767 34.717 86.297 1.00 32.45 242 MET 5 O 1
ATOM 12660 N N . VAL E 1 243 ? -6.732 34.305 84.297 1.00 26.94 243 VAL 5 N 1
ATOM 12661 C CA . VAL E 1 243 ? -5.429 34.334 83.627 1.00 25.04 243 VAL 5 CA 1
ATOM 12662 C C . VAL E 1 243 ? -5.526 35.252 82.432 1.00 23.13 243 VAL 5 C 1
ATOM 12663 O O . VAL E 1 243 ? -6.636 35.396 81.869 1.00 19.80 243 VAL 5 O 1
ATOM 12667 N N . GLN E 1 244 ? -4.441 35.989 82.140 1.00 22.17 244 GLN 5 N 1
ATOM 12668 C CA . GLN E 1 244 ? -4.437 36.796 80.902 1.00 19.13 244 GLN 5 CA 1
ATOM 12669 C C . GLN E 1 244 ? -3.537 36.110 79.909 1.00 15.77 244 GLN 5 C 1
ATOM 12670 O O . GLN E 1 244 ? -2.555 35.452 80.287 1.00 13.13 244 GLN 5 O 1
ATOM 12676 N N . ILE E 1 245 ? -3.966 36.125 78.659 1.00 16.08 245 ILE 5 N 1
ATOM 12677 C CA . ILE E 1 245 ? -3.176 35.536 77.584 1.00 18.06 245 ILE 5 CA 1
ATOM 12678 C C . ILE E 1 245 ? -2.978 36.619 76.553 1.00 15.93 245 ILE 5 C 1
ATOM 12679 O O . ILE E 1 245 ? -3.948 37.181 76.014 1.00 16.23 245 ILE 5 O 1
ATOM 12684 N N . GLN E 1 246 ? -1.715 37.003 76.402 1.00 16.18 246 GLN 5 N 1
ATOM 12685 C CA . GLN E 1 246 ? -1.307 38.053 75.471 1.00 16.42 246 GLN 5 CA 1
ATOM 12686 C C . GLN E 1 246 ? -0.744 37.532 74.157 1.00 19.63 246 GLN 5 C 1
ATOM 12687 O O . GLN E 1 246 ? 0.107 36.626 74.170 1.00 19.76 246 GLN 5 O 1
ATOM 12693 N N . VAL E 1 247 ? -1.229 38.080 73.037 1.00 18.45 247 VAL 5 N 1
ATOM 12694 C CA . VAL E 1 247 ? -0.681 37.728 71.722 1.00 20.67 247 VAL 5 CA 1
ATOM 12695 C C . VAL E 1 247 ? 0.404 38.793 71.480 1.00 19.35 247 VAL 5 C 1
ATOM 12696 O O . VAL E 1 247 ? 0.107 39.926 71.044 1.00 24.18 247 VAL 5 O 1
ATOM 12700 N N . VAL E 1 248 ? 1.648 38.444 71.815 1.00 12.73 248 VAL 5 N 1
ATOM 12701 C CA . VAL E 1 248 ? 2.749 39.377 71.655 1.00 15.29 248 VAL 5 CA 1
ATOM 12702 C C . VAL E 1 248 ? 3.005 39.794 70.196 1.00 19.72 248 VAL 5 C 1
ATOM 12703 O O . VAL E 1 248 ? 3.325 40.955 69.931 1.00 19.53 248 VAL 5 O 1
ATOM 12707 N N . PHE E 1 249 ? 2.796 38.866 69.260 1.00 17.07 249 PHE 5 N 1
ATOM 12708 C CA . PHE E 1 249 ? 2.859 39.126 67.818 1.00 11.98 249 PHE 5 CA 1
ATOM 12709 C C . PHE E 1 249 ? 2.511 37.846 67.116 1.00 13.84 249 PHE 5 C 1
ATOM 12710 O O . PHE E 1 249 ? 2.585 36.768 67.705 1.00 16.90 249 PHE 5 O 1
ATOM 12718 N N . TYR E 1 250 ? 2.077 37.960 65.871 1.00 16.08 250 TYR 5 N 1
ATOM 12719 C CA . TYR E 1 250 ? 1.739 36.776 65.090 1.00 20.03 250 TYR 5 CA 1
ATOM 12720 C C . TYR E 1 250 ? 2.292 36.936 63.665 1.00 21.45 250 TYR 5 C 1
ATOM 12721 O O . TYR E 1 250 ? 2.637 38.056 63.265 1.00 16.83 250 TYR 5 O 1
ATOM 12730 N N . ILE E 1 251 ? 2.392 35.833 62.915 1.00 17.23 251 ILE 5 N 1
ATOM 12731 C CA . ILE E 1 251 ? 2.889 35.897 61.542 1.00 15.46 251 ILE 5 CA 1
ATOM 12732 C C . ILE E 1 251 ? 1.880 35.323 60.549 1.00 16.03 251 ILE 5 C 1
ATOM 12733 O O . ILE E 1 251 ? 1.232 34.317 60.814 1.00 17.00 251 ILE 5 O 1
ATOM 12738 N N . SER E 1 252 ? 1.722 35.988 59.414 1.00 16.54 252 SER 5 N 1
ATOM 12739 C CA . SER E 1 252 ? 0.830 35.486 58.397 1.00 15.27 252 SER 5 CA 1
ATOM 12740 C C . SER E 1 252 ? 1.477 35.771 57.035 1.00 16.60 252 SER 5 C 1
ATOM 12741 O O . SER E 1 252 ? 2.614 36.245 56.988 1.00 15.21 252 SER 5 O 1
ATOM 12744 N N . MET E 1 253 ? 0.791 35.397 55.955 1.00 18.08 253 MET 5 N 1
ATOM 12745 C CA . MET E 1 253 ? 1.278 35.642 54.604 1.00 12.67 253 MET 5 CA 1
ATOM 12746 C C . MET E 1 253 ? 0.724 36.925 53.971 1.00 16.69 253 MET 5 C 1
ATOM 12747 O O . MET E 1 253 ? 0.665 37.069 52.752 1.00 22.03 253 MET 5 O 1
ATOM 12752 N N . ASP E 1 254 ? 0.322 37.875 54.807 1.00 12.46 254 ASP 5 N 1
ATOM 12753 C CA . ASP E 1 254 ? -0.144 39.137 54.275 1.00 13.96 254 ASP 5 CA 1
ATOM 12754 C C . ASP E 1 254 ? 1.138 39.971 54.192 1.00 14.97 254 ASP 5 C 1
ATOM 12755 O O . ASP E 1 254 ? 2.035 39.833 55.030 1.00 17.83 254 ASP 5 O 1
ATOM 12760 N N . LYS E 1 255 ? 1.254 40.778 53.148 1.00 13.20 255 LYS 5 N 1
ATOM 12761 C CA . LYS E 1 255 ? 2.442 41.574 52.954 1.00 12.16 255 LYS 5 CA 1
ATOM 12762 C C . LYS E 1 255 ? 2.484 42.723 53.918 1.00 17.27 255 LYS 5 C 1
ATOM 12763 O O . LYS E 1 255 ? 1.432 43.306 54.241 1.00 22.15 255 LYS 5 O 1
ATOM 12769 N N . THR E 1 256 ? 3.686 42.990 54.430 1.00 16.93 256 THR 5 N 1
ATOM 12770 C CA . THR E 1 256 ? 3.889 44.098 55.337 1.00 13.12 256 THR 5 CA 1
ATOM 12771 C C . THR E 1 256 ? 4.815 45.093 54.640 1.00 16.69 256 THR 5 C 1
ATOM 12772 O O . THR E 1 256 ? 5.187 44.911 53.484 1.00 14.75 256 THR 5 O 1
ATOM 12776 N N . LEU E 1 257 ? 5.141 46.173 55.330 1.00 18.81 257 LEU 5 N 1
ATOM 12777 C CA . LEU E 1 257 ? 6.013 47.207 54.793 1.00 11.25 257 LEU 5 CA 1
ATOM 12778 C C . LEU E 1 257 ? 7.489 46.771 54.771 1.00 11.47 257 LEU 5 C 1
ATOM 12779 O O . LEU E 1 257 ? 8.354 47.549 54.418 1.00 15.82 257 LEU 5 O 1
ATOM 12784 N N . ASN E 1 258 ? 7.779 45.561 55.233 1.00 9.24 258 ASN 5 N 1
ATOM 12785 C CA . ASN E 1 258 ? 9.141 45.055 55.228 1.00 10.69 258 ASN 5 CA 1
ATOM 12786 C C . ASN E 1 258 ? 9.312 44.031 54.120 1.00 13.28 258 ASN 5 C 1
ATOM 12787 O O . ASN E 1 258 ? 10.177 43.194 54.227 1.00 17.16 258 ASN 5 O 1
ATOM 12792 N N . GLN E 1 259 ? 8.458 44.048 53.101 1.00 10.61 259 GLN 5 N 1
ATOM 12793 C CA . GLN E 1 259 ? 8.562 43.088 51.994 1.00 7.80 259 GLN 5 CA 1
ATOM 12794 C C . GLN E 1 259 ? 9.709 43.435 51.039 1.00 12.11 259 GLN 5 C 1
ATOM 12795 O O . GLN E 1 259 ? 10.282 42.569 50.367 1.00 13.24 259 GLN 5 O 1
ATOM 12801 N N . TYR E 1 260 ? 10.068 44.713 51.036 1.00 13.39 260 TYR 5 N 1
ATOM 12802 C CA . TYR E 1 260 ? 11.109 45.235 50.188 1.00 10.27 260 TYR 5 CA 1
ATOM 12803 C C . TYR E 1 260 ? 11.951 46.157 51.068 1.00 13.25 260 TYR 5 C 1
ATOM 12804 O O . TYR E 1 260 ? 11.401 46.965 51.794 1.00 15.04 260 TYR 5 O 1
ATOM 12813 N N . PRO E 1 261 ? 13.299 46.083 50.973 1.00 13.94 261 PRO 5 N 1
ATOM 12814 C CA . PRO E 1 261 ? 14.160 46.937 51.796 1.00 8.39 261 PRO 5 CA 1
ATOM 12815 C C . PRO E 1 261 ? 13.827 48.410 51.778 1.00 9.00 261 PRO 5 C 1
ATOM 12816 O O . PRO E 1 261 ? 13.806 49.037 50.736 1.00 16.29 261 PRO 5 O 1
ATOM 12820 N N . ALA E 1 262 ? 13.595 48.945 52.975 1.00 9.95 262 ALA 5 N 1
ATOM 12821 C CA . ALA E 1 262 ? 13.233 50.333 53.210 1.00 4.11 262 ALA 5 CA 1
ATOM 12822 C C . ALA E 1 262 ? 12.047 50.865 52.429 1.00 5.21 262 ALA 5 C 1
ATOM 12823 O O . ALA E 1 262 ? 11.947 52.093 52.201 1.00 11.18 262 ALA 5 O 1
ATOM 12825 N N . LEU E 1 263 ? 11.065 49.988 52.181 1.00 5.09 263 LEU 5 N 1
ATOM 12826 C CA . LEU E 1 263 ? 9.845 50.390 51.461 1.00 7.96 263 LEU 5 CA 1
ATOM 12827 C C . LEU E 1 263 ? 9.219 51.651 52.095 1.00 13.42 263 LEU 5 C 1
ATOM 12828 O O . LEU E 1 263 ? 8.781 52.575 51.396 1.00 16.14 263 LEU 5 O 1
ATOM 12833 N N . THR E 1 264 ? 9.221 51.702 53.428 1.00 12.32 264 THR 5 N 1
ATOM 12834 C CA . THR E 1 264 ? 8.652 52.833 54.134 1.00 10.77 264 THR 5 CA 1
ATOM 12835 C C . THR E 1 264 ? 9.347 54.142 53.769 1.00 7.94 264 THR 5 C 1
ATOM 12836 O O . THR E 1 264 ? 8.696 55.142 53.497 1.00 8.83 264 THR 5 O 1
ATOM 12840 N N . ALA E 1 265 ? 10.675 54.133 53.738 1.00 7.47 265 ALA 5 N 1
ATOM 12841 C CA . ALA E 1 265 ? 11.420 55.334 53.402 1.00 2.13 265 ALA 5 CA 1
ATOM 12842 C C . ALA E 1 265 ? 11.115 55.774 51.967 1.00 5.59 265 ALA 5 C 1
ATOM 12843 O O . ALA E 1 265 ? 11.100 56.982 51.676 1.00 14.57 265 ALA 5 O 1
ATOM 12845 N N . GLU E 1 266 ? 10.862 54.811 51.065 1.00 2.14 266 GLU 5 N 1
ATOM 12846 C CA . GLU E 1 266 ? 10.525 55.148 49.670 1.00 2.48 266 GLU 5 CA 1
ATOM 12847 C C . GLU E 1 266 ? 9.145 55.790 49.606 1.00 9.65 266 GLU 5 C 1
ATOM 12848 O O . GLU E 1 266 ? 8.936 56.814 48.926 1.00 13.30 266 GLU 5 O 1
ATOM 12854 N N . ILE E 1 267 ? 8.189 55.150 50.276 1.00 10.00 267 ILE 5 N 1
ATOM 12855 C CA . ILE E 1 267 ? 6.837 55.673 50.365 1.00 10.26 267 ILE 5 CA 1
ATOM 12856 C C . ILE E 1 267 ? 6.883 57.093 50.929 1.00 9.74 267 ILE 5 C 1
ATOM 12857 O O . ILE E 1 267 ? 6.255 58.009 50.390 1.00 13.65 267 ILE 5 O 1
ATOM 12862 N N . PHE E 1 268 ? 7.645 57.291 51.997 1.00 7.00 268 PHE 5 N 1
ATOM 12863 C CA . PHE E 1 268 ? 7.765 58.627 52.591 1.00 9.79 268 PHE 5 CA 1
ATOM 12864 C C . PHE E 1 268 ? 8.272 59.666 51.585 1.00 11.64 268 PHE 5 C 1
ATOM 12865 O O . PHE E 1 268 ? 7.803 60.801 51.554 1.00 17.03 268 PHE 5 O 1
ATOM 12873 N N . ASN E 1 269 ? 9.293 59.282 50.830 1.00 11.92 269 ASN 5 N 1
ATOM 12874 C CA . ASN E 1 269 ? 9.877 60.145 49.828 1.00 8.96 269 ASN 5 CA 1
ATOM 12875 C C . ASN E 1 269 ? 8.843 60.550 48.780 1.00 7.35 269 ASN 5 C 1
ATOM 12876 O O . ASN E 1 269 ? 8.765 61.712 48.419 1.00 13.43 269 ASN 5 O 1
ATOM 12881 N N . VAL E 1 270 ? 8.074 59.588 48.275 1.00 8.33 270 VAL 5 N 1
ATOM 12882 C CA . VAL E 1 270 ? 7.025 59.834 47.269 1.00 4.75 270 VAL 5 CA 1
ATOM 12883 C C . VAL E 1 270 ? 5.938 60.792 47.762 1.00 10.85 270 VAL 5 C 1
ATOM 12884 O O . VAL E 1 270 ? 5.489 61.661 47.026 1.00 14.01 270 VAL 5 O 1
ATOM 12888 N N . TYR E 1 271 ? 5.491 60.620 49.004 1.00 16.31 271 TYR 5 N 1
ATOM 12889 C CA . TYR E 1 271 ? 4.424 61.467 49.527 1.00 13.03 271 TYR 5 CA 1
ATOM 12890 C C . TYR E 1 271 ? 4.845 62.786 50.126 1.00 15.07 271 TYR 5 C 1
ATOM 12891 O O . TYR E 1 271 ? 4.005 63.552 50.566 1.00 19.17 271 TYR 5 O 1
ATOM 12900 N N . SER E 1 272 ? 6.139 63.070 50.142 1.00 18.14 272 SER 5 N 1
ATOM 12901 C CA . SER E 1 272 ? 6.593 64.361 50.640 1.00 15.86 272 SER 5 CA 1
ATOM 12902 C C . SER E 1 272 ? 6.108 65.430 49.680 1.00 17.25 272 SER 5 C 1
ATOM 12903 O O . SER E 1 272 ? 5.890 65.204 48.465 1.00 15.66 272 SER 5 O 1
ATOM 12906 N N . PHE E 1 273 ? 5.977 66.614 50.241 1.00 15.62 273 PHE 5 N 1
ATOM 12907 C CA . PHE E 1 273 ? 5.457 67.745 49.518 1.00 14.25 273 PHE 5 CA 1
ATOM 12908 C C . PHE E 1 273 ? 6.372 68.294 48.432 1.00 15.09 273 PHE 5 C 1
ATOM 12909 O O . PHE E 1 273 ? 5.965 68.349 47.262 1.00 12.79 273 PHE 5 O 1
ATOM 12917 N N . ARG E 1 274 ? 7.586 68.706 48.845 1.00 18.44 274 ARG 5 N 1
ATOM 12918 C CA . ARG E 1 274 ? 8.616 69.326 47.979 1.00 11.08 274 ARG 5 CA 1
ATOM 12919 C C . ARG E 1 274 ? 8.148 70.744 47.602 1.00 13.82 274 ARG 5 C 1
ATOM 12920 O O . ARG E 1 274 ? 8.642 71.748 48.142 1.00 12.55 274 ARG 5 O 1
ATOM 12928 N N . ASP E 1 275 ? 7.144 70.812 46.737 1.00 8.79 275 ASP 5 N 1
ATOM 12929 C CA . ASP E 1 275 ? 6.556 72.079 46.349 1.00 12.56 275 ASP 5 CA 1
ATOM 12930 C C . ASP E 1 275 ? 5.256 71.738 45.636 1.00 15.48 275 ASP 5 C 1
ATOM 12931 O O . ASP E 1 275 ? 4.943 70.538 45.399 1.00 19.44 275 ASP 5 O 1
ATOM 12936 N N . HIS E 1 276 ? 4.553 72.774 45.202 1.00 6.75 276 HIS 5 N 1
ATOM 12937 C CA . HIS E 1 276 ? 3.274 72.557 44.545 1.00 15.70 276 HIS 5 CA 1
ATOM 12938 C C . HIS E 1 276 ? 3.288 71.779 43.274 1.00 18.86 276 HIS 5 C 1
ATOM 12939 O O . HIS E 1 276 ? 2.328 71.069 42.977 1.00 27.49 276 HIS 5 O 1
ATOM 12946 N N . THR E 1 277 ? 4.371 71.898 42.520 1.00 20.78 277 THR 5 N 1
ATOM 12947 C CA . THR E 1 277 ? 4.474 71.184 41.259 1.00 18.96 277 THR 5 CA 1
ATOM 12948 C C . THR E 1 277 ? 4.663 69.686 41.511 1.00 15.49 277 THR 5 C 1
ATOM 12949 O O . THR E 1 277 ? 3.937 68.842 40.952 1.00 15.23 277 THR 5 O 1
ATOM 12953 N N . TRP E 1 278 ? 5.573 69.343 42.415 1.00 7.42 278 TRP 5 N 1
ATOM 12954 C CA . TRP E 1 278 ? 5.791 67.943 42.690 1.00 9.73 278 TRP 5 CA 1
ATOM 12955 C C . TRP E 1 278 ? 4.515 67.344 43.276 1.00 15.04 278 TRP 5 C 1
ATOM 12956 O O . TRP E 1 278 ? 4.079 66.234 42.926 1.00 17.24 278 TRP 5 O 1
ATOM 12967 N N . HIS E 1 279 ? 3.940 68.086 44.205 1.00 14.68 279 HIS 5 N 1
ATOM 12968 C CA . HIS E 1 279 ? 2.727 67.666 44.839 1.00 12.08 279 HIS 5 CA 1
ATOM 12969 C C . HIS E 1 279 ? 1.631 67.422 43.777 1.00 12.37 279 HIS 5 C 1
ATOM 12970 O O . HIS E 1 279 ? 0.989 66.350 43.738 1.00 10.96 279 HIS 5 O 1
ATOM 12977 N N . GLY E 1 280 ? 1.474 68.372 42.855 1.00 10.88 280 GLY 5 N 1
ATOM 12978 C CA . GLY E 1 280 ? 0.490 68.213 41.786 1.00 6.40 280 GLY 5 CA 1
ATOM 12979 C C . GLY E 1 280 ? 0.789 67.041 40.852 1.00 14.32 280 GLY 5 C 1
ATOM 12980 O O . GLY E 1 280 ? -0.104 66.253 40.502 1.00 18.35 280 GLY 5 O 1
ATOM 12981 N N . LEU E 1 281 ? 2.051 66.929 40.443 1.00 15.14 281 LEU 5 N 1
ATOM 12982 C CA . LEU E 1 281 ? 2.512 65.877 39.536 1.00 14.35 281 LEU 5 CA 1
ATOM 12983 C C . LEU E 1 281 ? 2.340 64.496 40.164 1.00 15.08 281 LEU 5 C 1
ATOM 12984 O O . LEU E 1 281 ? 1.820 63.564 39.525 1.00 14.67 281 LEU 5 O 1
ATOM 12989 N N . ARG E 1 282 ? 2.819 64.356 41.402 1.00 12.64 282 ARG 5 N 1
ATOM 12990 C CA . ARG E 1 282 ? 2.710 63.087 42.117 1.00 13.08 282 ARG 5 CA 1
ATOM 12991 C C . ARG E 1 282 ? 1.239 62.686 42.223 1.00 14.33 282 ARG 5 C 1
ATOM 12992 O O . ARG E 1 282 ? 0.860 61.552 41.911 1.00 16.49 282 ARG 5 O 1
ATOM 13000 N N . THR E 1 283 ? 0.406 63.613 42.674 1.00 12.10 283 THR 5 N 1
ATOM 13001 C CA . THR E 1 283 ? -1.024 63.344 42.755 1.00 13.62 283 THR 5 CA 1
ATOM 13002 C C . THR E 1 283 ? -1.592 62.870 41.407 1.00 13.37 283 THR 5 C 1
ATOM 13003 O O . THR E 1 283 ? -2.278 61.842 41.332 1.00 16.88 283 THR 5 O 1
ATOM 13007 N N . ALA E 1 284 ? -1.282 63.598 40.333 1.00 12.31 284 ALA 5 N 1
ATOM 13008 C CA . ALA E 1 284 ? -1.760 63.228 38.992 1.00 10.60 284 ALA 5 CA 1
ATOM 13009 C C . ALA E 1 284 ? -1.304 61.842 38.555 1.00 13.19 284 ALA 5 C 1
ATOM 13010 O O . ALA E 1 284 ? -2.069 61.100 37.949 1.00 23.49 284 ALA 5 O 1
ATOM 13012 N N . ILE E 1 285 ? -0.054 61.492 38.827 1.00 12.82 285 ILE 5 N 1
ATOM 13013 C CA . ILE E 1 285 ? 0.438 60.178 38.452 1.00 12.50 285 ILE 5 CA 1
ATOM 13014 C C . ILE E 1 285 ? -0.250 59.101 39.302 1.00 15.89 285 ILE 5 C 1
ATOM 13015 O O . ILE E 1 285 ? -0.701 58.090 38.771 1.00 19.30 285 ILE 5 O 1
ATOM 13020 N N . LEU E 1 286 ? -0.371 59.317 40.609 1.00 18.03 286 LEU 5 N 1
ATOM 13021 C CA . LEU E 1 286 ? -1.000 58.305 41.459 1.00 14.62 286 LEU 5 CA 1
ATOM 13022 C C . LEU E 1 286 ? -2.503 58.101 41.171 1.00 20.92 286 LEU 5 C 1
ATOM 13023 O O . LEU E 1 286 ? -3.037 57.006 41.417 1.00 21.68 286 LEU 5 O 1
ATOM 13028 N N . ASN E 1 287 ? -3.168 59.104 40.581 1.00 20.62 287 ASN 5 N 1
ATOM 13029 C CA . ASN E 1 287 ? -4.604 58.981 40.227 1.00 23.08 287 ASN 5 CA 1
ATOM 13030 C C . ASN E 1 287 ? -4.867 57.905 39.210 1.00 23.22 287 ASN 5 C 1
ATOM 13031 O O . ASN E 1 287 ? -6.002 57.528 38.978 1.00 32.75 287 ASN 5 O 1
ATOM 13036 N N . ARG E 1 288 ? -3.817 57.466 38.545 1.00 24.65 288 ARG 5 N 1
ATOM 13037 C CA . ARG E 1 288 ? -3.930 56.464 37.508 1.00 23.43 288 ARG 5 CA 1
ATOM 13038 C C . ARG E 1 288 ? -3.605 55.100 38.073 1.00 25.48 288 ARG 5 C 1
ATOM 13039 O O . ARG E 1 288 ? -3.404 54.151 37.321 1.00 28.93 288 ARG 5 O 1
ATOM 13047 N N . THR E 1 289 ? -3.518 55.005 39.397 1.00 27.32 289 THR 5 N 1
ATOM 13048 C CA . THR E 1 289 ? -3.182 53.750 40.062 1.00 25.51 289 THR 5 CA 1
ATOM 13049 C C . THR E 1 289 ? -4.174 53.423 41.187 1.00 28.12 289 THR 5 C 1
ATOM 13050 O O . THR E 1 289 ? -5.127 54.172 41.443 1.00 30.98 289 THR 5 O 1
ATOM 13054 N N . THR E 1 290 ? -3.942 52.311 41.879 1.00 28.57 290 THR 5 N 1
ATOM 13055 C CA . THR E 1 290 ? -4.820 51.911 42.975 1.00 25.47 290 THR 5 CA 1
ATOM 13056 C C . THR E 1 290 ? -4.278 52.401 44.305 1.00 26.04 290 THR 5 C 1
ATOM 13057 O O . THR E 1 290 ? -4.801 52.057 45.366 1.00 38.34 290 THR 5 O 1
ATOM 13061 N N . LEU E 1 291 ? -3.242 53.225 44.231 1.00 16.64 291 LEU 5 N 1
ATOM 13062 C CA . LEU E 1 291 ? -2.605 53.790 45.390 1.00 14.25 291 LEU 5 CA 1
ATOM 13063 C C . LEU E 1 291 ? -3.239 55.136 45.717 1.00 17.13 291 LEU 5 C 1
ATOM 13064 O O . LEU E 1 291 ? -3.800 55.801 44.842 1.00 23.67 291 LEU 5 O 1
ATOM 13069 N N . PRO E 1 292 ? -3.287 55.488 47.010 1.00 18.20 292 PRO 5 N 1
ATOM 13070 C CA . PRO E 1 292 ? -3.863 56.782 47.371 1.00 17.27 292 PRO 5 CA 1
ATOM 13071 C C . PRO E 1 292 ? -2.970 57.864 46.750 1.00 23.49 292 PRO 5 C 1
ATOM 13072 O O . PRO E 1 292 ? -1.749 57.713 46.661 1.00 23.20 292 PRO 5 O 1
ATOM 13076 N N . ASN E 1 293 ? -3.582 58.957 46.325 1.00 26.54 293 ASN 5 N 1
ATOM 13077 C CA . ASN E 1 293 ? -2.847 60.013 45.672 1.00 24.44 293 ASN 5 CA 1
ATOM 13078 C C . ASN E 1 293 ? -2.106 61.019 46.539 1.00 23.84 293 ASN 5 C 1
ATOM 13079 O O . ASN E 1 293 ? -1.283 61.770 46.026 1.00 30.47 293 ASN 5 O 1
ATOM 13084 N N . MET E 1 294 ? -2.427 61.131 47.825 1.00 27.51 294 MET 5 N 1
ATOM 13085 C CA . MET E 1 294 ? -1.645 62.070 48.644 1.00 21.52 294 MET 5 CA 1
ATOM 13086 C C . MET E 1 294 ? -1.312 61.696 50.066 1.00 15.93 294 MET 5 C 1
ATOM 13087 O O . MET E 1 294 ? -0.560 62.391 50.736 1.00 18.66 294 MET 5 O 1
ATOM 13092 N N . LEU E 1 295 ? -1.795 60.545 50.507 1.00 19.37 295 LEU 5 N 1
ATOM 13093 C CA . LEU E 1 295 ? -1.478 60.068 51.850 1.00 14.80 295 LEU 5 CA 1
ATOM 13094 C C . LEU E 1 295 ? -1.087 58.617 51.692 1.00 12.81 295 LEU 5 C 1
ATOM 13095 O O . LEU E 1 295 ? -1.660 57.905 50.863 1.00 15.46 295 LEU 5 O 1
ATOM 13100 N N . PRO E 1 296 ? -0.042 58.186 52.419 1.00 6.60 296 PRO 5 N 1
ATOM 13101 C CA . PRO E 1 296 ? 0.423 56.796 52.356 1.00 8.60 296 PRO 5 CA 1
ATOM 13102 C C . PRO E 1 296 ? -0.749 55.866 52.636 1.00 18.06 296 PRO 5 C 1
ATOM 13103 O O . PRO E 1 296 ? -1.645 56.185 53.447 1.00 24.93 296 PRO 5 O 1
ATOM 13107 N N . PRO E 1 297 ? -0.761 54.698 51.985 1.00 19.40 297 PRO 5 N 1
ATOM 13108 C CA . PRO E 1 297 ? -1.839 53.723 52.189 1.00 19.46 297 PRO 5 CA 1
ATOM 13109 C C . PRO E 1 297 ? -1.901 53.228 53.656 1.00 20.56 297 PRO 5 C 1
ATOM 13110 O O . PRO E 1 297 ? -0.944 53.328 54.410 1.00 27.09 297 PRO 5 O 1
ATOM 13114 N N . ILE E 1 298 ? -3.052 52.732 54.072 1.00 24.62 298 ILE 5 N 1
ATOM 13115 C CA . ILE E 1 298 ? -3.211 52.246 55.435 1.00 21.28 298 ILE 5 CA 1
ATOM 13116 C C . ILE E 1 298 ? -2.631 50.856 55.474 1.00 20.34 298 ILE 5 C 1
ATOM 13117 O O . ILE E 1 298 ? -1.904 50.500 56.383 1.00 26.75 298 ILE 5 O 1
ATOM 13122 N N . PHE E 1 299 ? -2.946 50.064 54.460 1.00 22.51 299 PHE 5 N 1
ATOM 13123 C CA . PHE E 1 299 ? -2.421 48.712 54.389 1.00 25.52 299 PHE 5 CA 1
ATOM 13124 C C . PHE E 1 299 ? -1.388 48.679 53.312 1.00 27.42 299 PHE 5 C 1
ATOM 13125 O O . PHE E 1 299 ? -1.520 49.373 52.298 1.00 33.08 299 PHE 5 O 1
ATOM 13133 N N . PRO E 1 300 ? -0.300 47.940 53.547 1.00 24.93 300 PRO 5 N 1
ATOM 13134 C CA . PRO E 1 300 ? 0.780 47.829 52.564 1.00 22.97 300 PRO 5 CA 1
ATOM 13135 C C . PRO E 1 300 ? 0.300 47.230 51.253 1.00 22.40 300 PRO 5 C 1
ATOM 13136 O O . PRO E 1 300 ? -0.574 46.367 51.240 1.00 25.13 300 PRO 5 O 1
ATOM 13140 N N . PRO E 1 301 ? 0.796 47.753 50.124 1.00 23.46 301 PRO 5 N 1
ATOM 13141 C CA . PRO E 1 301 ? 0.409 47.252 48.791 1.00 21.59 301 PRO 5 CA 1
ATOM 13142 C C . PRO E 1 301 ? 0.975 45.849 48.673 1.00 21.64 301 PRO 5 C 1
ATOM 13143 O O . PRO E 1 301 ? 1.924 45.494 49.396 1.00 20.21 301 PRO 5 O 1
ATOM 13147 N N . ASN E 1 302 ? 0.465 45.048 47.750 1.00 23.95 302 ASN 5 N 1
ATOM 13148 C CA . ASN E 1 302 ? 0.999 43.690 47.673 1.00 29.88 302 ASN 5 CA 1
ATOM 13149 C C . ASN E 1 302 ? 1.245 43.131 46.279 1.00 27.95 302 ASN 5 C 1
ATOM 13150 O O . ASN E 1 302 ? 1.567 41.944 46.132 1.00 32.06 302 ASN 5 O 1
ATOM 13155 N N . ASP E 1 303 ? 1.083 43.971 45.264 1.00 19.99 303 ASP 5 N 1
ATOM 13156 C CA . ASP E 1 303 ? 1.287 43.555 43.892 1.00 20.66 303 ASP 5 CA 1
ATOM 13157 C C . ASP E 1 303 ? 2.490 44.265 43.288 1.00 22.16 303 ASP 5 C 1
ATOM 13158 O O . ASP E 1 303 ? 2.863 45.372 43.710 1.00 29.12 303 ASP 5 O 1
ATOM 13163 N N . ARG E 1 304 ? 3.059 43.628 42.271 1.00 17.12 304 ARG 5 N 1
ATOM 13164 C CA . ARG E 1 304 ? 4.202 44.141 41.553 1.00 16.95 304 ARG 5 CA 1
ATOM 13165 C C . ARG E 1 304 ? 4.034 45.587 41.090 1.00 19.49 304 ARG 5 C 1
ATOM 13166 O O . ARG E 1 304 ? 4.896 46.438 41.365 1.00 23.62 304 ARG 5 O 1
ATOM 13174 N N . ASP E 1 305 ? 2.905 45.885 40.455 1.00 15.02 305 ASP 5 N 1
ATOM 13175 C CA . ASP E 1 305 ? 2.684 47.226 39.933 1.00 14.52 305 ASP 5 CA 1
ATOM 13176 C C . ASP E 1 305 ? 2.790 48.350 40.948 1.00 19.50 305 ASP 5 C 1
ATOM 13177 O O . ASP E 1 305 ? 3.521 49.341 40.728 1.00 23.37 305 ASP 5 O 1
ATOM 13182 N N . SER E 1 306 ? 2.110 48.194 42.075 1.00 18.14 306 SER 5 N 1
ATOM 13183 C CA . SER E 1 306 ? 2.140 49.224 43.107 1.00 15.54 306 SER 5 CA 1
ATOM 13184 C C . SER E 1 306 ? 3.537 49.417 43.635 1.00 15.04 306 SER 5 C 1
ATOM 13185 O O . SER E 1 306 ? 4.012 50.556 43.735 1.00 15.47 306 SER 5 O 1
ATOM 13188 N N . ILE E 1 307 ? 4.200 48.309 43.968 1.00 8.89 307 ILE 5 N 1
ATOM 13189 C CA . ILE E 1 307 ? 5.547 48.409 44.501 1.00 8.83 307 ILE 5 CA 1
ATOM 13190 C C . ILE E 1 307 ? 6.482 49.102 43.507 1.00 12.66 307 ILE 5 C 1
ATOM 13191 O O . ILE E 1 307 ? 7.208 50.031 43.868 1.00 19.10 307 ILE 5 O 1
ATOM 13196 N N . LEU E 1 308 ? 6.422 48.676 42.249 1.00 11.18 308 LEU 5 N 1
ATOM 13197 C CA . LEU E 1 308 ? 7.250 49.236 41.198 1.00 12.47 308 LEU 5 CA 1
ATOM 13198 C C . LEU E 1 308 ? 7.020 50.726 41.056 1.00 14.75 308 LEU 5 C 1
ATOM 13199 O O . LEU E 1 308 ? 7.976 51.530 41.015 1.00 20.51 308 LEU 5 O 1
ATOM 13204 N N . THR E 1 309 ? 5.751 51.092 40.932 1.00 3.14 309 THR 5 N 1
ATOM 13205 C CA . THR E 1 309 ? 5.378 52.490 40.798 1.00 5.74 309 THR 5 CA 1
ATOM 13206 C C . THR E 1 309 ? 5.927 53.342 41.952 1.00 8.39 309 THR 5 C 1
ATOM 13207 O O . THR E 1 309 ? 6.383 54.465 41.743 1.00 16.89 309 THR 5 O 1
ATOM 13211 N N . LEU E 1 310 ? 5.891 52.811 43.169 1.00 7.78 310 LEU 5 N 1
ATOM 13212 C CA . LEU E 1 310 ? 6.407 53.543 44.313 1.00 6.98 310 LEU 5 CA 1
ATOM 13213 C C . LEU E 1 310 ? 7.899 53.712 44.160 1.00 8.93 310 LEU 5 C 1
ATOM 13214 O O . LEU E 1 310 ? 8.395 54.833 44.318 1.00 12.77 310 LEU 5 O 1
ATOM 13219 N N . LEU E 1 311 ? 8.617 52.627 43.858 1.00 7.23 311 LEU 5 N 1
ATOM 13220 C CA . LEU E 1 311 ? 10.073 52.713 43.691 1.00 10.15 311 LEU 5 CA 1
ATOM 13221 C C . LEU E 1 311 ? 10.470 53.683 42.578 1.00 14.57 311 LEU 5 C 1
ATOM 13222 O O . LEU E 1 311 ? 11.304 54.575 42.770 1.00 14.39 311 LEU 5 O 1
ATOM 13227 N N . LEU E 1 312 ? 9.820 53.525 41.432 1.00 11.86 312 LEU 5 N 1
ATOM 13228 C CA . LEU E 1 312 ? 10.061 54.374 40.286 1.00 12.57 312 LEU 5 CA 1
ATOM 13229 C C . LEU E 1 312 ? 9.749 55.859 40.614 1.00 14.89 312 LEU 5 C 1
ATOM 13230 O O . LEU E 1 312 ? 10.549 56.771 40.316 1.00 17.45 312 LEU 5 O 1
ATOM 13235 N N . LEU E 1 313 ? 8.630 56.111 41.287 1.00 10.51 313 LEU 5 N 1
ATOM 13236 C CA . LEU E 1 313 ? 8.276 57.486 41.649 1.00 8.46 313 LEU 5 CA 1
ATOM 13237 C C . LEU E 1 313 ? 9.248 58.083 42.663 1.00 10.01 313 LEU 5 C 1
ATOM 13238 O O . LEU E 1 313 ? 9.541 59.262 42.603 1.00 16.11 313 LEU 5 O 1
ATOM 13243 N N . SER E 1 314 ? 9.741 57.274 43.597 1.00 10.11 314 SER 5 N 1
ATOM 13244 C CA . SER E 1 314 ? 10.691 57.740 44.603 1.00 7.02 314 SER 5 CA 1
ATOM 13245 C C . SER E 1 314 ? 11.974 58.220 43.930 1.00 11.30 314 SER 5 C 1
ATOM 13246 O O . SER E 1 314 ? 12.509 59.291 44.256 1.00 17.67 314 SER 5 O 1
ATOM 13249 N N . THR E 1 315 ? 12.466 57.427 42.981 1.00 8.90 315 THR 5 N 1
ATOM 13250 C CA . THR E 1 315 ? 13.641 57.806 42.224 1.00 8.87 315 THR 5 CA 1
ATOM 13251 C C . THR E 1 315 ? 13.342 59.093 41.433 1.00 9.40 315 THR 5 C 1
ATOM 13252 O O . THR E 1 315 ? 14.141 60.040 41.453 1.00 10.73 315 THR 5 O 1
ATOM 13256 N N . LEU E 1 316 ? 12.193 59.159 40.762 1.00 4.41 316 LEU 5 N 1
ATOM 13257 C CA . LEU E 1 316 ? 11.857 60.373 40.019 1.00 4.24 316 LEU 5 CA 1
ATOM 13258 C C . LEU E 1 316 ? 11.843 61.594 40.941 1.00 9.21 316 LEU 5 C 1
ATOM 13259 O O . LEU E 1 316 ? 12.221 62.700 40.520 1.00 14.18 316 LEU 5 O 1
ATOM 13264 N N . ALA E 1 317 ? 11.477 61.398 42.209 1.00 9.77 317 ALA 5 N 1
ATOM 13265 C CA . ALA E 1 317 ? 11.458 62.519 43.164 1.00 9.79 317 ALA 5 CA 1
ATOM 13266 C C . ALA E 1 317 ? 12.872 62.986 43.398 1.00 11.63 317 ALA 5 C 1
ATOM 13267 O O . ALA E 1 317 ? 13.124 64.191 43.533 1.00 16.50 317 ALA 5 O 1
ATOM 13269 N N . ASP E 1 318 ? 13.802 62.040 43.471 1.00 9.84 318 ASP 5 N 1
ATOM 13270 C CA . ASP E 1 318 ? 15.200 62.422 43.660 1.00 13.96 318 ASP 5 CA 1
ATOM 13271 C C . ASP E 1 318 ? 15.706 63.191 42.443 1.00 16.34 318 ASP 5 C 1
ATOM 13272 O O . ASP E 1 318 ? 16.404 64.193 42.593 1.00 14.05 318 ASP 5 O 1
ATOM 13277 N N . VAL E 1 319 ? 15.346 62.732 41.242 1.00 16.18 319 VAL 5 N 1
ATOM 13278 C CA . VAL E 1 319 ? 15.746 63.428 40.024 1.00 11.66 319 VAL 5 CA 1
ATOM 13279 C C . VAL E 1 319 ? 15.175 64.843 40.065 1.00 12.84 319 VAL 5 C 1
ATOM 13280 O O . VAL E 1 319 ? 15.888 65.808 39.799 1.00 14.82 319 VAL 5 O 1
ATOM 13284 N N . TYR E 1 320 ? 13.907 64.962 40.460 1.00 12.74 320 TYR 5 N 1
ATOM 13285 C CA . TYR E 1 320 ? 13.246 66.259 40.548 1.00 10.73 320 TYR 5 CA 1
ATOM 13286 C C . TYR E 1 320 ? 14.053 67.166 41.445 1.00 13.25 320 TYR 5 C 1
ATOM 13287 O O . TYR E 1 320 ? 14.269 68.361 41.171 1.00 16.67 320 TYR 5 O 1
ATOM 13296 N N . THR E 1 321 ? 14.449 66.605 42.565 1.00 12.97 321 THR 5 N 1
ATOM 13297 C CA . THR E 1 321 ? 15.226 67.359 43.517 1.00 15.02 321 THR 5 CA 1
ATOM 13298 C C . THR E 1 321 ? 16.553 67.872 42.954 1.00 14.77 321 THR 5 C 1
ATOM 13299 O O . THR E 1 321 ? 16.915 69.006 43.254 1.00 14.47 321 THR 5 O 1
ATOM 13303 N N . VAL E 1 322 ? 17.292 67.061 42.179 1.00 15.68 322 VAL 5 N 1
ATOM 13304 C CA . VAL E 1 322 ? 18.551 67.555 41.623 1.00 11.83 322 VAL 5 CA 1
ATOM 13305 C C . VAL E 1 322 ? 18.387 68.435 40.375 1.00 13.68 322 VAL 5 C 1
ATOM 13306 O O . VAL E 1 322 ? 19.027 69.468 40.303 1.00 19.05 322 VAL 5 O 1
ATOM 13310 N N . LEU E 1 323 ? 17.481 68.096 39.453 1.00 11.24 323 LEU 5 N 1
ATOM 13311 C CA . LEU E 1 323 ? 17.253 68.917 38.259 1.00 8.17 323 LEU 5 CA 1
ATOM 13312 C C . LEU E 1 323 ? 16.504 70.232 38.487 1.00 14.91 323 LEU 5 C 1
ATOM 13313 O O . LEU E 1 323 ? 16.627 71.145 37.688 1.00 14.48 323 LEU 5 O 1
ATOM 13318 N N . ARG E 1 324 ? 15.724 70.327 39.568 1.00 22.96 324 ARG 5 N 1
ATOM 13319 C CA . ARG E 1 324 ? 14.934 71.515 39.913 1.00 16.29 324 ARG 5 CA 1
ATOM 13320 C C . ARG E 1 324 ? 14.149 72.077 38.729 1.00 17.00 324 ARG 5 C 1
ATOM 13321 O O . ARG E 1 324 ? 14.190 73.285 38.475 1.00 22.00 324 ARG 5 O 1
ATOM 13329 N N . PRO E 1 325 ? 13.346 71.239 38.047 1.00 15.45 325 PRO 5 N 1
ATOM 13330 C CA . PRO E 1 325 ? 12.591 71.760 36.903 1.00 12.77 325 PRO 5 CA 1
ATOM 13331 C C . PRO E 1 325 ? 11.474 72.715 37.311 1.00 19.60 325 PRO 5 C 1
ATOM 13332 O O . PRO E 1 325 ? 11.115 72.790 38.487 1.00 23.82 325 PRO 5 O 1
ATOM 13336 N N . GLU E 1 326 ? 10.989 73.498 36.347 1.00 20.91 326 GLU 5 N 1
ATOM 13337 C CA . GLU E 1 326 ? 9.914 74.464 36.560 1.00 17.40 326 GLU 5 CA 1
ATOM 13338 C C . GLU E 1 326 ? 8.987 74.420 35.386 1.00 17.46 326 GLU 5 C 1
ATOM 13339 O O . GLU E 1 326 ? 9.344 74.789 34.278 1.00 24.24 326 GLU 5 O 1
ATOM 13345 N N . PHE E 1 327 ? 7.784 73.950 35.622 1.00 17.78 327 PHE 5 N 1
ATOM 13346 C CA . PHE E 1 327 ? 6.808 73.884 34.568 1.00 18.81 327 PHE 5 CA 1
ATOM 13347 C C . PHE E 1 327 ? 5.434 73.968 35.199 1.00 21.17 327 PHE 5 C 1
ATOM 13348 O O . PHE E 1 327 ? 5.305 73.904 36.422 1.00 26.83 327 PHE 5 O 1
ATOM 13356 N N . ALA E 1 328 ? 4.416 74.097 34.359 1.00 23.11 328 ALA 5 N 1
ATOM 13357 C CA . ALA E 1 328 ? 3.040 74.244 34.809 1.00 25.56 328 ALA 5 CA 1
ATOM 13358 C C . ALA E 1 328 ? 2.190 72.989 34.753 1.00 28.23 328 ALA 5 C 1
ATOM 13359 O O . ALA E 1 328 ? 2.270 72.216 33.796 1.00 31.68 328 ALA 5 O 1
ATOM 13361 N N . ILE E 1 329 ? 1.338 72.824 35.764 1.00 28.85 329 ILE 5 N 1
ATOM 13362 C CA . ILE E 1 329 ? 0.411 71.688 35.841 1.00 25.12 329 ILE 5 CA 1
ATOM 13363 C C . ILE E 1 329 ? -1.004 72.269 35.966 1.00 26.39 329 ILE 5 C 1
ATOM 13364 O O . ILE E 1 329 ? -1.223 73.250 36.692 1.00 23.71 329 ILE 5 O 1
ATOM 13369 N N . HIS E 1 330 ? -1.942 71.737 35.193 1.00 31.65 330 HIS 5 N 1
ATOM 13370 C CA . HIS E 1 330 ? -3.319 72.246 35.222 1.00 33.30 330 HIS 5 CA 1
ATOM 13371 C C . HIS E 1 330 ? -3.920 72.219 36.613 1.00 33.70 330 HIS 5 C 1
ATOM 13372 O O . HIS E 1 330 ? -3.890 71.196 37.302 1.00 36.11 330 HIS 5 O 1
ATOM 13379 N N . GLY E 1 331 ? -4.441 73.359 37.036 1.00 34.09 331 GLY 5 N 1
ATOM 13380 C CA . GLY E 1 331 ? -5.063 73.418 38.339 1.00 37.88 331 GLY 5 CA 1
ATOM 13381 C C . GLY E 1 331 ? -4.143 73.678 39.507 1.00 43.49 331 GLY 5 C 1
ATOM 13382 O O . GLY E 1 331 ? -4.609 73.830 40.630 1.00 52.66 331 GLY 5 O 1
ATOM 13383 N N . VAL E 1 332 ? -2.844 73.762 39.259 1.00 43.77 332 VAL 5 N 1
ATOM 13384 C CA . VAL E 1 332 ? -1.887 74.014 40.321 1.00 40.66 332 VAL 5 CA 1
ATOM 13385 C C . VAL E 1 332 ? -1.484 75.476 40.285 1.00 47.08 332 VAL 5 C 1
ATOM 13386 O O . VAL E 1 332 ? -1.147 76.004 39.238 1.00 46.22 332 VAL 5 O 1
ATOM 13390 N N . ASN E 1 333 ? -1.509 76.121 41.443 1.00 60.31 333 ASN 5 N 1
ATOM 13391 C CA . ASN E 1 333 ? -1.164 77.532 41.549 1.00 68.25 333 ASN 5 CA 1
ATOM 13392 C C . ASN E 1 333 ? -0.066 77.841 42.582 1.00 71.46 333 ASN 5 C 1
ATOM 13393 O O . ASN E 1 333 ? -0.350 78.023 43.765 1.00 76.73 333 ASN 5 O 1
ATOM 13398 N N . PRO E 1 334 ? 1.197 77.966 42.134 1.00 71.59 334 PRO 5 N 1
ATOM 13399 C CA . PRO E 1 334 ? 2.385 78.247 42.955 1.00 70.00 334 PRO 5 CA 1
ATOM 13400 C C . PRO E 1 334 ? 2.420 79.441 43.903 1.00 69.74 334 PRO 5 C 1
ATOM 13401 O O . PRO E 1 334 ? 1.978 80.544 43.580 0.00 70.45 334 PRO 5 O 1
ATOM 13405 N N . MET E 1 335 ? 3.015 79.190 45.056 0.00 76.93 335 MET 5 N 1
ATOM 13406 C CA . MET E 1 335 ? 3.180 80.197 46.072 0.00 83.33 335 MET 5 CA 1
ATOM 13407 C C . MET E 1 335 ? 4.677 80.293 46.273 0.00 90.74 335 MET 5 C 1
ATOM 13408 O O . MET E 1 335 ? 5.327 79.326 46.669 0.00 90.09 335 MET 5 O 1
ATOM 13413 N N . PRO E 1 336 ? 5.250 81.440 45.904 1.00 99.67 336 PRO 5 N 1
ATOM 13414 C CA . PRO E 1 336 ? 6.681 81.801 45.988 1.00 102.96 336 PRO 5 CA 1
ATOM 13415 C C . PRO E 1 336 ? 7.367 81.375 47.313 1.00 103.32 336 PRO 5 C 1
ATOM 13416 O O . PRO E 1 336 ? 8.584 81.115 47.359 1.00 100.25 336 PRO 5 O 1
ATOM 13420 N N . GLY E 1 337 ? 6.593 81.380 48.397 1.00 103.84 337 GLY 5 N 1
ATOM 13421 C CA . GLY E 1 337 ? 7.106 80.943 49.685 1.00 102.45 337 GLY 5 CA 1
ATOM 13422 C C . GLY E 1 337 ? 7.727 81.921 50.662 1.00 100.48 337 GLY 5 C 1
ATOM 13423 O O . GLY E 1 337 ? 7.073 82.873 51.063 1.00 103.18 337 GLY 5 O 1
ATOM 13424 N N . PRO E 1 338 ? 8.982 81.691 51.100 1.00 97.10 338 PRO 5 N 1
ATOM 13425 C CA . PRO E 1 338 ? 9.816 80.549 50.692 1.00 93.01 338 PRO 5 CA 1
ATOM 13426 C C . PRO E 1 338 ? 9.391 79.088 51.053 1.00 82.98 338 PRO 5 C 1
ATOM 13427 O O . PRO E 1 338 ? 10.245 78.185 50.983 1.00 88.87 338 PRO 5 O 1
ATOM 13431 N N . LEU E 1 339 ? 8.106 78.852 51.376 1.00 59.79 339 LEU 5 N 1
ATOM 13432 C CA . LEU E 1 339 ? 7.584 77.508 51.699 1.00 43.73 339 LEU 5 CA 1
ATOM 13433 C C . LEU E 1 339 ? 7.838 77.085 53.136 1.00 42.82 339 LEU 5 C 1
ATOM 13434 O O . LEU E 1 339 ? 8.975 76.995 53.616 1.00 41.09 339 LEU 5 O 1
ATOM 13439 N N . THR E 1 340 ? 6.744 76.767 53.807 1.00 41.71 340 THR 5 N 1
ATOM 13440 C CA . THR E 1 340 ? 6.782 76.422 55.212 1.00 35.06 340 THR 5 CA 1
ATOM 13441 C C . THR E 1 340 ? 5.968 75.178 55.473 1.00 32.54 340 THR 5 C 1
ATOM 13442 O O . THR E 1 340 ? 5.216 74.700 54.596 1.00 27.22 340 THR 5 O 1
ATOM 13446 N N . ARG E 1 341 ? 6.064 74.695 56.705 1.00 27.95 341 ARG 5 N 1
ATOM 13447 C CA . ARG E 1 341 ? 5.318 73.506 57.064 1.00 22.24 341 ARG 5 CA 1
ATOM 13448 C C . ARG E 1 341 ? 3.817 73.775 56.957 1.00 25.14 341 ARG 5 C 1
ATOM 13449 O O . ARG E 1 341 ? 3.058 72.935 56.464 1.00 24.70 341 ARG 5 O 1
ATOM 13457 N N . ALA E 1 342 ? 3.408 74.988 57.327 1.00 29.86 342 ALA 5 N 1
ATOM 13458 C CA . ALA E 1 342 ? 1.995 75.386 57.280 1.00 30.78 342 ALA 5 CA 1
ATOM 13459 C C . ALA E 1 342 ? 1.444 75.329 55.854 1.00 30.39 342 ALA 5 C 1
ATOM 13460 O O . ALA E 1 342 ? 0.348 74.811 55.593 1.00 33.95 342 ALA 5 O 1
ATOM 13462 N N . ILE E 1 343 ? 2.236 75.842 54.928 1.00 30.63 343 ILE 5 N 1
ATOM 13463 C CA . ILE E 1 343 ? 1.863 75.842 53.523 1.00 32.06 343 ILE 5 CA 1
ATOM 13464 C C . ILE E 1 343 ? 1.814 74.409 52.956 1.00 29.33 343 ILE 5 C 1
ATOM 13465 O O . ILE E 1 343 ? 0.906 74.067 52.180 1.00 26.96 343 ILE 5 O 1
ATOM 13470 N N . ALA E 1 344 ? 2.799 73.593 53.339 1.00 24.35 344 ALA 5 N 1
ATOM 13471 C CA . ALA E 1 344 ? 2.869 72.208 52.905 1.00 19.99 344 ALA 5 CA 1
ATOM 13472 C C . ALA E 1 344 ? 1.620 71.471 53.389 1.00 26.80 344 ALA 5 C 1
ATOM 13473 O O . ALA E 1 344 ? 0.916 70.834 52.586 1.00 27.02 344 ALA 5 O 1
ATOM 13475 N N . ARG E 1 345 ? 1.340 71.583 54.690 1.00 27.36 345 ARG 5 N 1
ATOM 13476 C CA . ARG E 1 345 ? 0.192 70.920 55.304 1.00 28.12 345 ARG 5 CA 1
ATOM 13477 C C . ARG E 1 345 ? -1.128 71.277 54.628 1.00 27.62 345 ARG 5 C 1
ATOM 13478 O O . ARG E 1 345 ? -1.972 70.405 54.400 1.00 29.57 345 ARG 5 O 1
ATOM 13486 N N . ALA E 1 346 ? -1.287 72.546 54.268 1.00 22.02 346 ALA 5 N 1
ATOM 13487 C CA . ALA E 1 346 ? -2.512 73.005 53.627 1.00 20.77 346 ALA 5 CA 1
ATOM 13488 C C . ALA E 1 346 ? -2.760 72.414 52.254 1.00 26.59 346 ALA 5 C 1
ATOM 13489 O O . ALA E 1 346 ? -3.888 72.425 51.756 1.00 33.38 346 ALA 5 O 1
ATOM 13491 N N . ALA E 1 347 ? -1.698 71.942 51.615 1.00 29.09 347 ALA 5 N 1
ATOM 13492 C CA . ALA E 1 347 ? -1.800 71.400 50.273 1.00 22.72 347 ALA 5 CA 1
ATOM 13493 C C . ALA E 1 347 ? -2.395 70.024 50.219 1.00 23.68 347 ALA 5 C 1
ATOM 13494 O O . ALA E 1 347 ? -2.800 69.576 49.138 1.00 19.49 347 ALA 5 O 1
ATOM 13496 N N . TYR E 1 348 ? -2.483 69.366 51.377 1.00 27.39 348 TYR 5 N 1
ATOM 13497 C CA . TYR E 1 348 ? -3.019 68.010 51.451 1.00 31.85 348 TYR 5 CA 1
ATOM 13498 C C . TYR E 1 348 ? -4.524 67.974 51.651 1.00 44.09 348 TYR 5 C 1
ATOM 13499 O O . TYR E 1 348 ? -5.068 67.116 52.365 1.00 40.34 348 TYR 5 O 1
ATOM 13508 N N . VAL E 1 349 ? -5.184 68.858 50.900 1.00 62.75 349 VAL 5 N 1
ATOM 13509 C CA . VAL E 1 349 ? -6.625 69.045 50.924 1.00 68.98 349 VAL 5 CA 1
ATOM 13510 C C . VAL E 1 349 ? -7.008 69.604 52.312 1.00 75.99 349 VAL 5 C 1
ATOM 13511 O O . VAL E 1 349 ? -7.826 70.542 52.315 1.00 81.43 349 VAL 5 O 1
ATOM 13516 N N . MET F 1 1 ? 39.056 35.881 54.266 1.00 30.54 1 MET 6 N 1
ATOM 13517 C CA . MET F 1 1 ? 37.653 35.363 54.579 1.00 43.40 1 MET 6 CA 1
ATOM 13518 C C . MET F 1 1 ? 36.483 36.397 54.364 1.00 39.67 1 MET 6 C 1
ATOM 13519 O O . MET F 1 1 ? 35.347 36.052 53.946 1.00 30.15 1 MET 6 O 1
ATOM 13524 N N . ASP F 1 2 ? 36.739 37.656 54.701 1.00 33.77 2 ASP 6 N 1
ATOM 13525 C CA . ASP F 1 2 ? 35.746 38.659 54.446 1.00 28.21 2 ASP 6 CA 1
ATOM 13526 C C . ASP F 1 2 ? 35.746 38.873 52.928 1.00 24.39 2 ASP 6 C 1
ATOM 13527 O O . ASP F 1 2 ? 34.692 39.021 52.300 1.00 20.27 2 ASP 6 O 1
ATOM 13532 N N . THR F 1 3 ? 36.937 38.794 52.332 1.00 24.79 3 THR 6 N 1
ATOM 13533 C CA . THR F 1 3 ? 37.125 38.927 50.879 1.00 21.59 3 THR 6 CA 1
ATOM 13534 C C . THR F 1 3 ? 36.427 37.788 50.155 1.00 15.56 3 THR 6 C 1
ATOM 13535 O O . THR F 1 3 ? 35.830 37.983 49.092 1.00 16.79 3 THR 6 O 1
ATOM 13539 N N . ILE F 1 4 ? 36.501 36.594 50.726 1.00 9.48 4 ILE 6 N 1
ATOM 13540 C CA . ILE F 1 4 ? 35.811 35.455 50.138 1.00 8.88 4 ILE 6 CA 1
ATOM 13541 C C . ILE F 1 4 ? 34.315 35.771 50.034 1.00 10.38 4 ILE 6 C 1
ATOM 13542 O O . ILE F 1 4 ? 33.706 35.612 48.967 1.00 11.28 4 ILE 6 O 1
ATOM 13547 N N . ALA F 1 5 ? 33.735 36.284 51.114 1.00 12.90 5 ALA 6 N 1
ATOM 13548 C CA . ALA F 1 5 ? 32.309 36.589 51.090 1.00 11.87 5 ALA 6 CA 1
ATOM 13549 C C . ALA F 1 5 ? 32.001 37.709 50.099 1.00 13.37 5 ALA 6 C 1
ATOM 13550 O O . ALA F 1 5 ? 31.026 37.607 49.329 1.00 17.41 5 ALA 6 O 1
ATOM 13552 N N . ALA F 1 6 ? 32.839 38.750 50.097 1.00 9.65 6 ALA 6 N 1
ATOM 13553 C CA . ALA F 1 6 ? 32.699 39.885 49.172 1.00 5.33 6 ALA 6 CA 1
ATOM 13554 C C . ALA F 1 6 ? 32.714 39.391 47.692 1.00 11.03 6 ALA 6 C 1
ATOM 13555 O O . ALA F 1 6 ? 31.908 39.853 46.844 1.00 9.56 6 ALA 6 O 1
ATOM 13557 N N . ARG F 1 7 ? 33.559 38.392 47.400 1.00 7.60 7 ARG 6 N 1
ATOM 13558 C CA . ARG F 1 7 ? 33.598 37.815 46.052 1.00 8.15 7 ARG 6 CA 1
ATOM 13559 C C . ARG F 1 7 ? 32.353 37.034 45.689 1.00 7.84 7 ARG 6 C 1
ATOM 13560 O O . ARG F 1 7 ? 31.786 37.239 44.592 1.00 9.68 7 ARG 6 O 1
ATOM 13568 N N . ALA F 1 8 ? 31.911 36.154 46.584 1.00 8.51 8 ALA 6 N 1
ATOM 13569 C CA . ALA F 1 8 ? 30.701 35.355 46.311 1.00 5.67 8 ALA 6 CA 1
ATOM 13570 C C . ALA F 1 8 ? 29.513 36.279 46.033 1.00 10.87 8 ALA 6 C 1
ATOM 13571 O O . ALA F 1 8 ? 28.773 36.109 45.050 1.00 16.28 8 ALA 6 O 1
ATOM 13573 N N . LEU F 1 9 ? 29.382 37.300 46.871 1.00 10.03 9 LEU 6 N 1
ATOM 13574 C CA . LEU F 1 9 ? 28.328 38.296 46.759 1.00 9.11 9 LEU 6 CA 1
ATOM 13575 C C . LEU F 1 9 ? 28.388 39.035 45.421 1.00 10.71 9 LEU 6 C 1
ATOM 13576 O O . LEU F 1 9 ? 27.344 39.255 44.759 1.00 11.02 9 LEU 6 O 1
ATOM 13581 N N . THR F 1 10 ? 29.601 39.468 45.058 1.00 12.44 10 THR 6 N 1
ATOM 13582 C CA . THR F 1 10 ? 29.853 40.162 43.794 1.00 5.61 10 THR 6 CA 1
ATOM 13583 C C . THR F 1 10 ? 29.437 39.314 42.602 1.00 8.35 10 THR 6 C 1
ATOM 13584 O O . THR F 1 10 ? 28.713 39.782 41.718 1.00 16.62 10 THR 6 O 1
ATOM 13588 N N . VAL F 1 11 ? 29.870 38.056 42.592 1.00 5.03 11 VAL 6 N 1
ATOM 13589 C CA . VAL F 1 11 ? 29.528 37.148 41.503 1.00 5.01 11 VAL 6 CA 1
ATOM 13590 C C . VAL F 1 11 ? 28.050 36.862 41.391 1.00 10.27 11 VAL 6 C 1
ATOM 13591 O O . VAL F 1 11 ? 27.495 36.830 40.271 1.00 16.53 11 VAL 6 O 1
ATOM 13595 N N . MET F 1 12 ? 27.403 36.623 42.539 1.00 11.98 12 MET 6 N 1
ATOM 13596 C CA . MET F 1 12 ? 25.962 36.334 42.534 1.00 9.53 12 MET 6 CA 1
ATOM 13597 C C . MET F 1 12 ? 25.157 37.526 42.072 1.00 9.89 12 MET 6 C 1
ATOM 13598 O O . MET F 1 12 ? 24.223 37.357 41.293 1.00 10.26 12 MET 6 O 1
ATOM 13603 N N . ARG F 1 13 ? 25.517 38.736 42.514 1.00 8.64 13 ARG 6 N 1
ATOM 13604 C CA . ARG F 1 13 ? 24.748 39.905 42.069 1.00 11.02 13 ARG 6 CA 1
ATOM 13605 C C . ARG F 1 13 ? 24.923 40.134 40.555 1.00 11.85 13 ARG 6 C 1
ATOM 13606 O O . ARG F 1 13 ? 24.004 40.603 39.887 1.00 15.22 13 ARG 6 O 1
ATOM 13614 N N . ALA F 1 14 ? 26.084 39.760 40.016 1.00 14.61 14 ALA 6 N 1
ATOM 13615 C CA . ALA F 1 14 ? 26.377 39.889 38.586 1.00 9.28 14 ALA 6 CA 1
ATOM 13616 C C . ALA F 1 14 ? 25.500 38.903 37.816 1.00 13.24 14 ALA 6 C 1
ATOM 13617 O O . ALA F 1 14 ? 24.941 39.229 36.758 1.00 14.72 14 ALA 6 O 1
ATOM 13619 N N . CYS F 1 15 ? 25.382 37.681 38.329 1.00 9.76 15 CYS 6 N 1
ATOM 13620 C CA . CYS F 1 15 ? 24.557 36.710 37.634 1.00 8.02 15 CYS 6 CA 1
ATOM 13621 C C . CYS F 1 15 ? 23.086 37.133 37.602 1.00 12.18 15 CYS 6 C 1
ATOM 13622 O O . CYS F 1 15 ? 22.360 36.778 36.676 1.00 15.48 15 CYS 6 O 1
ATOM 13625 N N . ALA F 1 16 ? 22.629 37.884 38.603 1.00 14.76 16 ALA 6 N 1
ATOM 13626 C CA . ALA F 1 16 ? 21.225 38.316 38.646 1.00 15.06 16 ALA 6 CA 1
ATOM 13627 C C . ALA F 1 16 ? 20.953 39.353 37.583 1.00 17.28 16 ALA 6 C 1
ATOM 13628 O O . ALA F 1 16 ? 19.836 39.821 37.436 1.00 19.80 16 ALA 6 O 1
ATOM 13630 N N . THR F 1 17 ? 22.009 39.760 36.897 1.00 16.96 17 THR 6 N 1
ATOM 13631 C CA . THR F 1 17 ? 21.944 40.734 35.824 1.00 17.78 17 THR 6 CA 1
ATOM 13632 C C . THR F 1 17 ? 21.485 40.079 34.514 1.00 16.61 17 THR 6 C 1
ATOM 13633 O O . THR F 1 17 ? 20.867 40.718 33.673 1.00 15.95 17 THR 6 O 1
ATOM 13637 N N . LEU F 1 18 ? 21.780 38.790 34.361 1.00 16.99 18 LEU 6 N 1
ATOM 13638 C CA . LEU F 1 18 ? 21.445 38.012 33.173 1.00 12.34 18 LEU 6 CA 1
ATOM 13639 C C . LEU F 1 18 ? 19.956 37.765 32.984 1.00 20.19 18 LEU 6 C 1
ATOM 13640 O O . LEU F 1 18 ? 19.524 36.620 32.788 1.00 21.68 18 LEU 6 O 1
ATOM 13645 N N . GLN F 1 19 ? 19.185 38.850 32.954 1.00 25.18 19 GLN 6 N 1
ATOM 13646 C CA . GLN F 1 19 ? 17.741 38.760 32.830 1.00 36.86 19 GLN 6 CA 1
ATOM 13647 C C . GLN F 1 19 ? 17.323 38.153 31.503 1.00 43.10 19 GLN 6 C 1
ATOM 13648 O O . GLN F 1 19 ? 16.463 37.296 31.437 1.00 48.00 19 GLN 6 O 1
ATOM 13654 N N . GLU F 1 20 ? 18.017 38.487 30.440 1.00 60.77 20 GLU 6 N 1
ATOM 13655 C CA . GLU F 1 20 ? 17.591 37.956 29.165 1.00 74.29 20 GLU 6 CA 1
ATOM 13656 C C . GLU F 1 20 ? 18.773 37.537 28.279 1.00 81.80 20 GLU 6 C 1
ATOM 13657 O O . GLU F 1 20 ? 19.950 37.654 28.671 1.00 79.52 20 GLU 6 O 1
ATOM 13663 N N . ALA F 1 21 ? 18.440 36.969 27.123 1.00 89.73 21 ALA 6 N 1
ATOM 13664 C CA . ALA F 1 21 ? 19.424 36.459 26.181 1.00 91.38 21 ALA 6 CA 1
ATOM 13665 C C . ALA F 1 21 ? 20.276 37.477 25.409 1.00 92.70 21 ALA 6 C 1
ATOM 13666 O O . ALA F 1 21 ? 21.514 37.409 25.451 1.00 93.14 21 ALA 6 O 1
ATOM 13668 N N . ARG F 1 22 ? 19.631 38.432 24.738 1.00 91.48 22 ARG 6 N 1
ATOM 13669 C CA . ARG F 1 22 ? 20.377 39.395 23.922 1.00 92.09 22 ARG 6 CA 1
ATOM 13670 C C . ARG F 1 22 ? 20.794 40.760 24.497 1.00 83.04 22 ARG 6 C 1
ATOM 13671 O O . ARG F 1 22 ? 21.471 41.531 23.814 1.00 86.60 22 ARG 6 O 1
ATOM 13679 N N . ILE F 1 23 ? 20.426 41.043 25.743 1.00 66.08 23 ILE 6 N 1
ATOM 13680 C CA . ILE F 1 23 ? 20.779 42.305 26.385 1.00 49.19 23 ILE 6 CA 1
ATOM 13681 C C . ILE F 1 23 ? 22.279 42.584 26.410 1.00 44.75 23 ILE 6 C 1
ATOM 13682 O O . ILE F 1 23 ? 23.080 41.675 26.268 1.00 49.62 23 ILE 6 O 1
ATOM 13687 N N . VAL F 1 24 ? 22.682 43.839 26.537 1.00 41.26 24 VAL 6 N 1
ATOM 13688 C CA . VAL F 1 24 ? 24.107 44.112 26.588 1.00 42.22 24 VAL 6 CA 1
ATOM 13689 C C . VAL F 1 24 ? 24.544 44.434 28.011 1.00 48.85 24 VAL 6 C 1
ATOM 13690 O O . VAL F 1 24 ? 23.958 45.291 28.715 1.00 47.48 24 VAL 6 O 1
ATOM 13694 N N . LEU F 1 25 ? 25.586 43.730 28.425 1.00 51.56 25 LEU 6 N 1
ATOM 13695 C CA . LEU F 1 25 ? 26.104 43.891 29.755 1.00 53.88 25 LEU 6 CA 1
ATOM 13696 C C . LEU F 1 25 ? 26.931 45.121 29.992 1.00 52.40 25 LEU 6 C 1
ATOM 13697 O O . LEU F 1 25 ? 27.587 45.615 29.096 1.00 62.30 25 LEU 6 O 1
ATOM 13702 N N . GLU F 1 26 ? 26.842 45.639 31.204 1.00 49.45 26 GLU 6 N 1
ATOM 13703 C CA . GLU F 1 26 ? 27.643 46.761 31.639 1.00 47.85 26 GLU 6 CA 1
ATOM 13704 C C . GLU F 1 26 ? 29.056 46.077 31.626 1.00 47.43 26 GLU 6 C 1
ATOM 13705 O O . GLU F 1 26 ? 29.173 44.862 31.853 1.00 43.04 26 GLU 6 O 1
ATOM 13711 N N . ALA F 1 27 ? 30.102 46.798 31.235 1.00 47.19 27 ALA 6 N 1
ATOM 13712 C CA . ALA F 1 27 ? 31.455 46.207 31.130 1.00 39.93 27 ALA 6 CA 1
ATOM 13713 C C . ALA F 1 27 ? 31.974 45.553 32.400 1.00 37.86 27 ALA 6 C 1
ATOM 13714 O O . ALA F 1 27 ? 32.619 44.508 32.383 1.00 36.78 27 ALA 6 O 1
ATOM 13716 N N . ASN F 1 28 ? 31.779 46.275 33.482 1.00 39.96 28 ASN 6 N 1
ATOM 13717 C CA . ASN F 1 28 ? 32.138 45.869 34.818 1.00 35.95 28 ASN 6 CA 1
ATOM 13718 C C . ASN F 1 28 ? 31.686 44.387 35.070 1.00 28.04 28 ASN 6 C 1
ATOM 13719 O O . ASN F 1 28 ? 32.462 43.531 35.493 1.00 26.16 28 ASN 6 O 1
ATOM 13724 N N . VAL F 1 29 ? 30.448 44.071 34.723 1.00 21.11 29 VAL 6 N 1
ATOM 13725 C CA . VAL F 1 29 ? 29.893 42.728 34.887 1.00 16.84 29 VAL 6 CA 1
ATOM 13726 C C . VAL F 1 29 ? 30.633 41.655 34.102 1.00 24.71 29 VAL 6 C 1
ATOM 13727 O O . VAL F 1 29 ? 30.858 40.551 34.601 1.00 29.90 29 VAL 6 O 1
ATOM 13731 N N . MET F 1 30 ? 30.909 41.931 32.836 1.00 31.80 30 MET 6 N 1
ATOM 13732 C CA . MET F 1 30 ? 31.606 40.961 32.004 1.00 35.59 30 MET 6 CA 1
ATOM 13733 C C . MET F 1 30 ? 33.031 40.714 32.475 1.00 28.99 30 MET 6 C 1
ATOM 13734 O O . MET F 1 30 ? 33.527 39.598 32.397 1.00 30.58 30 MET 6 O 1
ATOM 13739 N N . GLU F 1 31 ? 33.694 41.755 32.955 1.00 24.39 31 GLU 6 N 1
ATOM 13740 C CA . GLU F 1 31 ? 35.047 41.611 33.443 1.00 25.16 31 GLU 6 CA 1
ATOM 13741 C C . GLU F 1 31 ? 35.098 40.634 34.622 1.00 27.62 31 GLU 6 C 1
ATOM 13742 O O . GLU F 1 31 ? 35.949 39.757 34.672 1.00 29.83 31 GLU 6 O 1
ATOM 13748 N N . ILE F 1 32 ? 34.128 40.753 35.527 1.00 26.78 32 ILE 6 N 1
ATOM 13749 C CA . ILE F 1 32 ? 34.009 39.910 36.721 1.00 21.51 32 ILE 6 CA 1
ATOM 13750 C C . ILE F 1 32 ? 33.581 38.466 36.397 1.00 19.76 32 ILE 6 C 1
ATOM 13751 O O . ILE F 1 32 ? 34.201 37.500 36.878 1.00 19.31 32 ILE 6 O 1
ATOM 13756 N N . LEU F 1 33 ? 32.483 38.322 35.646 1.00 10.68 33 LEU 6 N 1
ATOM 13757 C CA . LEU F 1 33 ? 31.989 37.007 35.277 1.00 13.42 33 LEU 6 CA 1
ATOM 13758 C C . LEU F 1 33 ? 33.027 36.238 34.510 1.00 19.76 33 LEU 6 C 1
ATOM 13759 O O . LEU F 1 33 ? 33.176 35.036 34.692 1.00 25.97 33 LEU 6 O 1
ATOM 13764 N N . GLY F 1 34 ? 33.742 36.942 33.644 1.00 21.54 34 GLY 6 N 1
ATOM 13765 C CA . GLY F 1 34 ? 34.781 36.325 32.852 1.00 15.88 34 GLY 6 CA 1
ATOM 13766 C C . GLY F 1 34 ? 35.798 35.636 33.722 1.00 15.85 34 GLY 6 C 1
ATOM 13767 O O . GLY F 1 34 ? 36.008 34.428 33.598 1.00 20.19 34 GLY 6 O 1
ATOM 13768 N N . ILE F 1 35 ? 36.428 36.398 34.603 1.00 10.74 35 ILE 6 N 1
ATOM 13769 C CA . ILE F 1 35 ? 37.432 35.846 35.507 1.00 13.15 35 ILE 6 CA 1
ATOM 13770 C C . ILE F 1 35 ? 36.903 34.760 36.434 1.00 19.60 35 ILE 6 C 1
ATOM 13771 O O . ILE F 1 35 ? 37.526 33.697 36.613 1.00 21.55 35 ILE 6 O 1
ATOM 13776 N N . ALA F 1 36 ? 35.770 35.057 37.058 1.00 21.46 36 ALA 6 N 1
ATOM 13777 C CA . ALA F 1 36 ? 35.165 34.145 38.006 1.00 16.86 36 ALA 6 CA 1
ATOM 13778 C C . ALA F 1 36 ? 34.783 32.834 37.366 1.00 13.19 36 ALA 6 C 1
ATOM 13779 O O . ALA F 1 36 ? 35.162 31.774 37.842 1.00 15.77 36 ALA 6 O 1
ATOM 13781 N N . ILE F 1 37 ? 34.076 32.897 36.251 1.00 14.17 37 ILE 6 N 1
ATOM 13782 C CA . ILE F 1 37 ? 33.637 31.678 35.579 1.00 12.79 37 ILE 6 CA 1
ATOM 13783 C C . ILE F 1 37 ? 34.809 30.863 35.081 1.00 20.40 37 ILE 6 C 1
ATOM 13784 O O . ILE F 1 37 ? 34.784 29.633 35.124 1.00 21.79 37 ILE 6 O 1
ATOM 13789 N N . ASN F 1 38 ? 35.854 31.549 34.634 1.00 22.30 38 ASN 6 N 1
ATOM 13790 C CA . ASN F 1 38 ? 37.026 30.861 34.151 1.00 19.98 38 ASN 6 CA 1
ATOM 13791 C C . ASN F 1 38 ? 37.680 30.111 35.349 1.00 19.38 38 ASN 6 C 1
ATOM 13792 O O . ASN F 1 38 ? 37.890 28.901 35.262 1.00 21.80 38 ASN 6 O 1
ATOM 13797 N N . ARG F 1 39 ? 37.946 30.782 36.479 1.00 16.94 39 ARG 6 N 1
ATOM 13798 C CA . ARG F 1 39 ? 38.558 30.087 37.628 1.00 16.30 39 ARG 6 CA 1
ATOM 13799 C C . ARG F 1 39 ? 37.689 28.919 38.070 1.00 20.66 39 ARG 6 C 1
ATOM 13800 O O . ARG F 1 39 ? 38.157 27.804 38.270 1.00 21.70 39 ARG 6 O 1
ATOM 13808 N N . TYR F 1 40 ? 36.398 29.189 38.173 1.00 20.51 40 TYR 6 N 1
ATOM 13809 C CA . TYR F 1 40 ? 35.448 28.205 38.594 1.00 15.94 40 TYR 6 CA 1
ATOM 13810 C C . TYR F 1 40 ? 35.463 26.964 37.711 1.00 16.29 40 TYR 6 C 1
ATOM 13811 O O . TYR F 1 40 ? 35.672 25.864 38.205 1.00 18.38 40 TYR 6 O 1
ATOM 13820 N N . ASN F 1 41 ? 35.234 27.125 36.411 1.00 18.93 41 ASN 6 N 1
ATOM 13821 C CA . ASN F 1 41 ? 35.236 25.985 35.494 1.00 15.29 41 ASN 6 CA 1
ATOM 13822 C C . ASN F 1 41 ? 36.577 25.222 35.538 1.00 19.49 41 ASN 6 C 1
ATOM 13823 O O . ASN F 1 41 ? 36.616 23.986 35.510 1.00 22.63 41 ASN 6 O 1
ATOM 13828 N N . GLY F 1 42 ? 37.666 25.947 35.743 1.00 14.48 42 GLY 6 N 1
ATOM 13829 C CA . GLY F 1 42 ? 38.951 25.291 35.805 1.00 15.11 42 GLY 6 CA 1
ATOM 13830 C C . GLY F 1 42 ? 39.191 24.378 36.989 1.00 23.69 42 GLY 6 C 1
ATOM 13831 O O . GLY F 1 42 ? 39.702 23.276 36.813 1.00 29.84 42 GLY 6 O 1
ATOM 13832 N N . LEU F 1 43 ? 38.882 24.848 38.192 1.00 28.94 43 LEU 6 N 1
ATOM 13833 C CA . LEU F 1 43 ? 39.090 24.062 39.411 1.00 26.98 43 LEU 6 CA 1
ATOM 13834 C C . LEU F 1 43 ? 37.990 23.044 39.694 1.00 27.98 43 LEU 6 C 1
ATOM 13835 O O . LEU F 1 43 ? 38.162 22.127 40.494 1.00 34.51 43 LEU 6 O 1
ATOM 13840 N N . THR F 1 44 ? 36.881 23.195 38.992 1.00 26.07 44 THR 6 N 1
ATOM 13841 C CA . THR F 1 44 ? 35.678 22.398 39.178 1.00 22.99 44 THR 6 CA 1
ATOM 13842 C C . THR F 1 44 ? 35.348 21.427 38.065 1.00 27.43 44 THR 6 C 1
ATOM 13843 O O . THR F 1 44 ? 34.690 20.418 38.298 1.00 30.74 44 THR 6 O 1
ATOM 13847 N N . LEU F 1 45 ? 35.719 21.799 36.845 1.00 29.99 45 LEU 6 N 1
ATOM 13848 C CA . LEU F 1 45 ? 35.474 21.012 35.647 1.00 29.89 45 LEU 6 CA 1
ATOM 13849 C C . LEU F 1 45 ? 34.041 21.096 35.211 1.00 30.19 45 LEU 6 C 1
ATOM 13850 O O . LEU F 1 45 ? 33.515 20.186 34.560 1.00 37.60 45 LEU 6 O 1
ATOM 13855 N N . ARG F 1 46 ? 33.367 22.157 35.615 1.00 26.98 46 ARG 6 N 1
ATOM 13856 C CA . ARG F 1 46 ? 32.004 22.330 35.155 1.00 32.19 46 ARG 6 CA 1
ATOM 13857 C C . ARG F 1 46 ? 32.097 23.215 33.901 1.00 31.89 46 ARG 6 C 1
ATOM 13858 O O . ARG F 1 46 ? 33.200 23.660 33.530 1.00 32.64 46 ARG 6 O 1
ATOM 13866 N N . GLY F 1 47 ? 30.994 23.449 33.207 1.00 26.32 47 GLY 6 N 1
ATOM 13867 C CA . GLY F 1 47 ? 31.120 24.250 32.005 1.00 16.55 47 GLY 6 CA 1
ATOM 13868 C C . GLY F 1 47 ? 30.104 25.352 31.982 1.00 24.62 47 GLY 6 C 1
ATOM 13869 O O . GLY F 1 47 ? 29.186 25.387 31.143 1.00 30.01 47 GLY 6 O 1
ATOM 13870 N N . VAL F 1 48 ? 30.263 26.269 32.917 1.00 20.28 48 VAL 6 N 1
ATOM 13871 C CA . VAL F 1 48 ? 29.344 27.383 33.027 1.00 18.70 48 VAL 6 CA 1
ATOM 13872 C C . VAL F 1 48 ? 29.612 28.349 31.846 1.00 19.49 48 VAL 6 C 1
ATOM 13873 O O . VAL F 1 48 ? 30.756 28.583 31.511 1.00 17.74 48 VAL 6 O 1
ATOM 13877 N N . THR F 1 49 ? 28.565 28.865 31.202 1.00 21.83 49 THR 6 N 1
ATOM 13878 C CA . THR F 1 49 ? 28.708 29.819 30.095 1.00 19.06 49 THR 6 CA 1
ATOM 13879 C C . THR F 1 49 ? 28.467 31.193 30.703 1.00 21.01 49 THR 6 C 1
ATOM 13880 O O . THR F 1 49 ? 27.732 31.285 31.663 1.00 25.54 49 THR 6 O 1
ATOM 13884 N N . MET F 1 50 ? 28.969 32.254 30.072 1.00 18.27 50 MET 6 N 1
ATOM 13885 C CA . MET F 1 50 ? 28.719 33.598 30.554 1.00 19.00 50 MET 6 CA 1
ATOM 13886 C C . MET F 1 50 ? 27.334 34.072 30.186 1.00 24.86 50 MET 6 C 1
ATOM 13887 O O . MET F 1 50 ? 26.802 34.931 30.857 1.00 33.31 50 MET 6 O 1
ATOM 13892 N N . ARG F 1 51 ? 26.757 33.572 29.102 1.00 27.85 51 ARG 6 N 1
ATOM 13893 C CA . ARG F 1 51 ? 25.414 34.000 28.743 1.00 35.63 51 ARG 6 CA 1
ATOM 13894 C C . ARG F 1 51 ? 24.571 32.756 28.500 1.00 35.95 51 ARG 6 C 1
ATOM 13895 O O . ARG F 1 51 ? 24.503 32.238 27.384 1.00 42.43 51 ARG 6 O 1
ATOM 13903 N N . PRO F 1 52 ? 23.939 32.236 29.558 1.00 32.04 52 PRO 6 N 1
ATOM 13904 C CA . PRO F 1 52 ? 23.093 31.040 29.522 1.00 28.37 52 PRO 6 CA 1
ATOM 13905 C C . PRO F 1 52 ? 21.797 31.233 28.740 1.00 32.23 52 PRO 6 C 1
ATOM 13906 O O . PRO F 1 52 ? 21.147 32.256 28.870 1.00 40.91 52 PRO 6 O 1
ATOM 13910 N N . THR F 1 53 ? 21.411 30.252 27.934 1.00 33.36 53 THR 6 N 1
ATOM 13911 C CA . THR F 1 53 ? 20.161 30.333 27.171 1.00 38.18 53 THR 6 CA 1
ATOM 13912 C C . THR F 1 53 ? 19.264 29.134 27.523 1.00 38.37 53 THR 6 C 1
ATOM 13913 O O . THR F 1 53 ? 18.138 29.306 28.010 1.00 46.91 53 THR 6 O 1
ATOM 13917 N N . SER F 1 54 ? 19.789 27.925 27.367 1.00 26.35 54 SER 6 N 1
ATOM 13918 C CA . SER F 1 54 ? 19.025 26.739 27.699 1.00 24.93 54 SER 6 CA 1
ATOM 13919 C C . SER F 1 54 ? 18.874 26.549 29.208 1.00 25.83 54 SER 6 C 1
ATOM 13920 O O . SER F 1 54 ? 19.657 27.066 29.991 1.00 24.16 54 SER 6 O 1
ATOM 13923 N N . LEU F 1 55 ? 17.915 25.715 29.590 1.00 25.51 55 LEU 6 N 1
ATOM 13924 C CA . LEU F 1 55 ? 17.680 25.391 30.981 1.00 19.59 55 LEU 6 CA 1
ATOM 13925 C C . LEU F 1 55 ? 18.924 24.742 31.567 1.00 19.09 55 LEU 6 C 1
ATOM 13926 O O . LEU F 1 55 ? 19.315 25.008 32.708 1.00 22.85 55 LEU 6 O 1
ATOM 13931 N N . ALA F 1 56 ? 19.566 23.886 30.790 1.00 17.32 56 ALA 6 N 1
ATOM 13932 C CA . ALA F 1 56 ? 20.755 23.223 31.304 1.00 15.84 56 ALA 6 CA 1
ATOM 13933 C C . ALA F 1 56 ? 21.859 24.213 31.659 1.00 19.52 56 ALA 6 C 1
ATOM 13934 O O . ALA F 1 56 ? 22.586 24.021 32.650 1.00 20.08 56 ALA 6 O 1
ATOM 13936 N N . GLN F 1 57 ? 21.950 25.296 30.889 1.00 19.75 57 GLN 6 N 1
ATOM 13937 C CA . GLN F 1 57 ? 22.971 26.309 31.146 1.00 22.66 57 GLN 6 CA 1
ATOM 13938 C C . GLN F 1 57 ? 22.645 27.166 32.353 1.00 21.73 57 GLN 6 C 1
ATOM 13939 O O . GLN F 1 57 ? 23.538 27.603 33.085 1.00 26.90 57 GLN 6 O 1
ATOM 13945 N N . ARG F 1 58 ? 21.358 27.422 32.536 1.00 20.87 58 ARG 6 N 1
ATOM 13946 C CA . ARG F 1 58 ? 20.874 28.192 33.664 1.00 17.82 58 ARG 6 CA 1
ATOM 13947 C C . ARG F 1 58 ? 21.098 27.409 34.960 1.00 17.92 58 ARG 6 C 1
ATOM 13948 O O . ARG F 1 58 ? 21.657 27.941 35.917 1.00 20.63 58 ARG 6 O 1
ATOM 13956 N N . ASN F 1 59 ? 20.783 26.119 34.946 1.00 15.69 59 ASN 6 N 1
ATOM 13957 C CA . ASN F 1 59 ? 20.999 25.289 36.119 1.00 13.38 59 ASN 6 CA 1
ATOM 13958 C C . ASN F 1 59 ? 22.465 25.301 36.502 1.00 18.39 59 ASN 6 C 1
ATOM 13959 O O . ASN F 1 59 ? 22.848 25.505 37.665 1.00 21.03 59 ASN 6 O 1
ATOM 13964 N N . GLU F 1 60 ? 23.302 25.132 35.495 1.00 22.13 60 GLU 6 N 1
ATOM 13965 C CA . GLU F 1 60 ? 24.741 25.090 35.707 1.00 19.27 60 GLU 6 CA 1
ATOM 13966 C C . GLU F 1 60 ? 25.263 26.395 36.338 1.00 12.29 60 GLU 6 C 1
ATOM 13967 O O . GLU F 1 60 ? 26.098 26.364 37.248 1.00 11.43 60 GLU 6 O 1
ATOM 13973 N N . MET F 1 61 ? 24.756 27.540 35.881 1.00 9.77 61 MET 6 N 1
ATOM 13974 C CA . MET F 1 61 ? 25.194 28.817 36.448 1.00 11.71 61 MET 6 CA 1
ATOM 13975 C C . MET F 1 61 ? 24.669 28.953 37.871 1.00 15.52 61 MET 6 C 1
ATOM 13976 O O . MET F 1 61 ? 25.388 29.419 38.768 1.00 15.64 61 MET 6 O 1
ATOM 13981 N N . PHE F 1 62 ? 23.412 28.545 38.070 1.00 14.46 62 PHE 6 N 1
ATOM 13982 C CA . PHE F 1 62 ? 22.816 28.587 39.388 1.00 9.27 62 PHE 6 CA 1
ATOM 13983 C C . PHE F 1 62 ? 23.618 27.706 40.349 1.00 10.62 62 PHE 6 C 1
ATOM 13984 O O . PHE F 1 62 ? 23.872 28.100 41.498 1.00 16.17 62 PHE 6 O 1
ATOM 13992 N N . PHE F 1 63 ? 24.038 26.526 39.889 1.00 7.36 63 PHE 6 N 1
ATOM 13993 C CA . PHE F 1 63 ? 24.822 25.653 40.746 1.00 3.16 63 PHE 6 CA 1
ATOM 13994 C C . PHE F 1 63 ? 26.135 26.290 41.120 1.00 6.70 63 PHE 6 C 1
ATOM 13995 O O . PHE F 1 63 ? 26.640 26.062 42.214 1.00 11.55 63 PHE 6 O 1
ATOM 14003 N N . MET F 1 64 ? 26.660 27.148 40.244 1.00 10.57 64 MET 6 N 1
ATOM 14004 C CA . MET F 1 64 ? 27.925 27.822 40.525 1.00 10.19 64 MET 6 CA 1
ATOM 14005 C C . MET F 1 64 ? 27.686 28.803 41.666 1.00 9.36 64 MET 6 C 1
ATOM 14006 O O . MET F 1 64 ? 28.502 28.948 42.562 1.00 11.68 64 MET 6 O 1
ATOM 14011 N N . CYS F 1 65 ? 26.551 29.481 41.618 1.00 11.73 65 CYS 6 N 1
ATOM 14012 C CA . CYS F 1 65 ? 26.190 30.428 42.655 1.00 10.05 65 CYS 6 CA 1
ATOM 14013 C C . CYS F 1 65 ? 25.937 29.710 43.981 1.00 14.98 65 CYS 6 C 1
ATOM 14014 O O . CYS F 1 65 ? 26.416 30.152 45.044 1.00 10.35 65 CYS 6 O 1
ATOM 14017 N N . LEU F 1 66 ? 25.223 28.584 43.914 1.00 13.59 66 LEU 6 N 1
ATOM 14018 C CA . LEU F 1 66 ? 24.964 27.780 45.099 1.00 11.26 66 LEU 6 CA 1
ATOM 14019 C C . LEU F 1 66 ? 26.297 27.359 45.733 1.00 15.57 66 LEU 6 C 1
ATOM 14020 O O . LEU F 1 66 ? 26.501 27.506 46.941 1.00 17.67 66 LEU 6 O 1
ATOM 14025 N N . ASP F 1 67 ? 27.237 26.899 44.914 1.00 16.91 67 ASP 6 N 1
ATOM 14026 C CA . ASP F 1 67 ? 28.546 26.491 45.432 1.00 17.30 67 ASP 6 CA 1
ATOM 14027 C C . ASP F 1 67 ? 29.247 27.624 46.136 1.00 17.88 67 ASP 6 C 1
ATOM 14028 O O . ASP F 1 67 ? 29.865 27.436 47.182 1.00 20.43 67 ASP 6 O 1
ATOM 14033 N N . MET F 1 68 ? 29.184 28.796 45.520 1.00 18.40 68 MET 6 N 1
ATOM 14034 C CA . MET F 1 68 ? 29.836 29.976 46.050 1.00 15.62 68 MET 6 CA 1
ATOM 14035 C C . MET F 1 68 ? 29.205 30.458 47.333 1.00 17.59 68 MET 6 C 1
ATOM 14036 O O . MET F 1 68 ? 29.917 30.860 48.253 1.00 22.75 68 MET 6 O 1
ATOM 14041 N N . MET F 1 69 ? 27.874 30.409 47.402 1.00 15.96 69 MET 6 N 1
ATOM 14042 C CA . MET F 1 69 ? 27.141 30.798 48.604 1.00 8.12 69 MET 6 CA 1
ATOM 14043 C C . MET F 1 69 ? 27.527 29.818 49.750 1.00 12.15 69 MET 6 C 1
ATOM 14044 O O . MET F 1 69 ? 28.005 30.244 50.793 1.00 10.01 69 MET 6 O 1
ATOM 14049 N N . LEU F 1 70 ? 27.460 28.508 49.508 1.00 8.21 70 LEU 6 N 1
ATOM 14050 C CA . LEU F 1 70 ? 27.808 27.552 50.553 1.00 8.25 70 LEU 6 CA 1
ATOM 14051 C C . LEU F 1 70 ? 29.239 27.677 51.016 1.00 10.92 70 LEU 6 C 1
ATOM 14052 O O . LEU F 1 70 ? 29.508 27.624 52.215 1.00 15.28 70 LEU 6 O 1
ATOM 14057 N N . SER F 1 71 ? 30.166 27.892 50.095 1.00 14.22 71 SER 6 N 1
ATOM 14058 C CA . SER F 1 71 ? 31.574 28.017 50.501 1.00 18.39 71 SER 6 CA 1
ATOM 14059 C C . SER F 1 71 ? 31.826 29.274 51.323 1.00 19.02 71 SER 6 C 1
ATOM 14060 O O . SER F 1 71 ? 32.541 29.236 52.319 1.00 23.20 71 SER 6 O 1
ATOM 14063 N N . ALA F 1 72 ? 31.205 30.385 50.942 1.00 18.55 72 ALA 6 N 1
ATOM 14064 C CA . ALA F 1 72 ? 31.406 31.620 51.697 1.00 17.35 72 ALA 6 CA 1
ATOM 14065 C C . ALA F 1 72 ? 30.776 31.518 53.091 1.00 20.36 72 ALA 6 C 1
ATOM 14066 O O . ALA F 1 72 ? 31.287 32.117 54.032 1.00 19.51 72 ALA 6 O 1
ATOM 14068 N N . ALA F 1 73 ? 29.654 30.796 53.201 1.00 22.25 73 ALA 6 N 1
ATOM 14069 C CA . ALA F 1 73 ? 28.942 30.623 54.463 1.00 18.21 73 ALA 6 CA 1
ATOM 14070 C C . ALA F 1 73 ? 29.552 29.546 55.345 1.00 18.59 73 ALA 6 C 1
ATOM 14071 O O . ALA F 1 73 ? 29.246 29.477 56.532 1.00 27.19 73 ALA 6 O 1
ATOM 14073 N N . GLY F 1 74 ? 30.406 28.714 54.768 1.00 15.06 74 GLY 6 N 1
ATOM 14074 C CA . GLY F 1 74 ? 31.071 27.662 55.522 1.00 11.27 74 GLY 6 CA 1
ATOM 14075 C C . GLY F 1 74 ? 30.211 26.440 55.761 1.00 15.02 74 GLY 6 C 1
ATOM 14076 O O . GLY F 1 74 ? 30.494 25.636 56.639 1.00 25.88 74 GLY 6 O 1
ATOM 14077 N N . ILE F 1 75 ? 29.197 26.269 54.930 1.00 13.40 75 ILE 6 N 1
ATOM 14078 C CA . ILE F 1 75 ? 28.256 25.162 55.034 1.00 13.01 75 ILE 6 CA 1
ATOM 14079 C C . ILE F 1 75 ? 28.527 24.017 54.064 1.00 20.77 75 ILE 6 C 1
ATOM 14080 O O . ILE F 1 75 ? 28.949 24.204 52.930 1.00 26.26 75 ILE 6 O 1
ATOM 14085 N N . ASN F 1 76 ? 28.227 22.812 54.506 1.00 29.06 76 ASN 6 N 1
ATOM 14086 C CA . ASN F 1 76 ? 28.374 21.646 53.668 1.00 25.70 76 ASN 6 CA 1
ATOM 14087 C C . ASN F 1 76 ? 26.960 21.018 53.692 1.00 25.15 76 ASN 6 C 1
ATOM 14088 O O . ASN F 1 76 ? 26.598 20.414 54.681 1.00 31.83 76 ASN 6 O 1
ATOM 14093 N N . VAL F 1 77 ? 26.163 21.204 52.633 1.00 19.25 77 VAL 6 N 1
ATOM 14094 C CA . VAL F 1 77 ? 24.793 20.703 52.587 1.00 18.04 77 VAL 6 CA 1
ATOM 14095 C C . VAL F 1 77 ? 24.563 19.221 52.636 1.00 23.98 77 VAL 6 C 1
ATOM 14096 O O . VAL F 1 77 ? 23.468 18.781 53.047 1.00 35.41 77 VAL 6 O 1
ATOM 14100 N N . GLY F 1 78 ? 25.510 18.444 52.129 1.00 23.75 78 GLY 6 N 1
ATOM 14101 C CA . GLY F 1 78 ? 25.294 17.009 52.112 1.00 23.96 78 GLY 6 CA 1
ATOM 14102 C C . GLY F 1 78 ? 24.552 16.640 50.842 1.00 30.29 78 GLY 6 C 1
ATOM 14103 O O . GLY F 1 78 ? 24.207 17.502 50.024 1.00 34.75 78 GLY 6 O 1
ATOM 14104 N N . PRO F 1 79 ? 24.276 15.356 50.647 1.00 37.55 79 PRO 6 N 1
ATOM 14105 C CA . PRO F 1 79 ? 23.573 14.915 49.436 1.00 41.50 79 PRO 6 CA 1
ATOM 14106 C C . PRO F 1 79 ? 22.099 15.258 49.402 1.00 39.68 79 PRO 6 C 1
ATOM 14107 O O . PRO F 1 79 ? 21.248 14.417 49.676 1.00 43.44 79 PRO 6 O 1
ATOM 14111 N N . ILE F 1 80 ? 21.786 16.470 48.983 1.00 36.08 80 ILE 6 N 1
ATOM 14112 C CA . ILE F 1 80 ? 20.391 16.878 48.931 1.00 29.65 80 ILE 6 CA 1
ATOM 14113 C C . ILE F 1 80 ? 19.791 16.689 47.549 1.00 27.30 80 ILE 6 C 1
ATOM 14114 O O . ILE F 1 80 ? 18.566 16.782 47.366 1.00 25.21 80 ILE 6 O 1
ATOM 14119 N N . SER F 1 81 ? 20.633 16.380 46.572 1.00 26.63 81 SER 6 N 1
ATOM 14120 C CA . SER F 1 81 ? 20.108 16.295 45.225 1.00 24.94 81 SER 6 CA 1
ATOM 14121 C C . SER F 1 81 ? 20.822 15.379 44.270 1.00 21.60 81 SER 6 C 1
ATOM 14122 O O . SER F 1 81 ? 22.044 15.201 44.327 1.00 30.44 81 SER 6 O 1
ATOM 14125 N N . PRO F 1 82 ? 20.048 14.732 43.409 1.00 22.08 82 PRO 6 N 1
ATOM 14126 C CA . PRO F 1 82 ? 20.606 13.814 42.402 1.00 26.45 82 PRO 6 CA 1
ATOM 14127 C C . PRO F 1 82 ? 21.153 14.634 41.209 1.00 28.78 82 PRO 6 C 1
ATOM 14128 O O . PRO F 1 82 ? 21.915 14.131 40.395 1.00 31.57 82 PRO 6 O 1
ATOM 14132 N N . ASP F 1 83 ? 20.784 15.914 41.160 1.00 28.04 83 ASP 6 N 1
ATOM 14133 C CA . ASP F 1 83 ? 21.168 16.820 40.092 1.00 23.48 83 ASP 6 CA 1
ATOM 14134 C C . ASP F 1 83 ? 22.309 17.729 40.445 1.00 23.46 83 ASP 6 C 1
ATOM 14135 O O . ASP F 1 83 ? 23.009 18.212 39.565 1.00 31.35 83 ASP 6 O 1
ATOM 14140 N N . TYR F 1 84 ? 22.502 17.973 41.731 1.00 22.03 84 TYR 6 N 1
ATOM 14141 C CA . TYR F 1 84 ? 23.554 18.875 42.163 1.00 17.91 84 TYR 6 CA 1
ATOM 14142 C C . TYR F 1 84 ? 24.437 18.233 43.192 1.00 20.83 84 TYR 6 C 1
ATOM 14143 O O . TYR F 1 84 ? 23.964 17.584 44.138 1.00 28.57 84 TYR 6 O 1
ATOM 14152 N N . THR F 1 85 ? 25.732 18.445 43.024 1.00 22.53 85 THR 6 N 1
ATOM 14153 C CA . THR F 1 85 ? 26.705 17.934 43.972 1.00 22.73 85 THR 6 CA 1
ATOM 14154 C C . THR F 1 85 ? 27.621 19.090 44.326 1.00 21.09 85 THR 6 C 1
ATOM 14155 O O . THR F 1 85 ? 28.201 19.716 43.455 1.00 29.79 85 THR 6 O 1
ATOM 14159 N N . GLN F 1 86 ? 27.700 19.419 45.597 1.00 16.37 86 GLN 6 N 1
ATOM 14160 C CA . GLN F 1 86 ? 28.531 20.523 46.022 1.00 15.90 86 GLN 6 CA 1
ATOM 14161 C C . GLN F 1 86 ? 30.014 20.262 45.771 1.00 18.38 86 GLN 6 C 1
ATOM 14162 O O . GLN F 1 86 ? 30.525 19.199 46.106 1.00 23.95 86 GLN 6 O 1
ATOM 14168 N N . HIS F 1 87 ? 30.698 21.270 45.228 1.00 22.72 87 HIS 6 N 1
ATOM 14169 C CA . HIS F 1 87 ? 32.125 21.210 44.932 1.00 23.48 87 HIS 6 CA 1
ATOM 14170 C C . HIS F 1 87 ? 32.884 21.986 45.926 1.00 24.74 87 HIS 6 C 1
ATOM 14171 O O . HIS F 1 87 ? 32.959 23.196 45.825 1.00 29.57 87 HIS 6 O 1
ATOM 14178 N N . MET F 1 88 ? 33.530 21.264 46.825 1.00 30.74 88 MET 6 N 1
ATOM 14179 C CA . MET F 1 88 ? 34.318 21.848 47.899 1.00 32.50 88 MET 6 CA 1
ATOM 14180 C C . MET F 1 88 ? 35.494 22.706 47.421 1.00 31.94 88 MET 6 C 1
ATOM 14181 O O . MET F 1 88 ? 35.947 23.611 48.142 1.00 33.21 88 MET 6 O 1
ATOM 14186 N N . ALA F 1 89 ? 35.978 22.445 46.207 1.00 27.50 89 ALA 6 N 1
ATOM 14187 C CA . ALA F 1 89 ? 37.088 23.228 45.654 1.00 25.98 89 ALA 6 CA 1
ATOM 14188 C C . ALA F 1 89 ? 36.733 24.708 45.434 1.00 26.61 89 ALA 6 C 1
ATOM 14189 O O . ALA F 1 89 ? 37.633 25.529 45.200 1.00 30.15 89 ALA 6 O 1
ATOM 14191 N N . THR F 1 90 ? 35.435 25.039 45.484 1.00 19.25 90 THR 6 N 1
ATOM 14192 C CA . THR F 1 90 ? 34.968 26.405 45.272 1.00 10.04 90 THR 6 CA 1
ATOM 14193 C C . THR F 1 90 ? 35.645 27.402 46.205 1.00 15.98 90 THR 6 C 1
ATOM 14194 O O . THR F 1 90 ? 35.918 28.545 45.825 1.00 18.95 90 THR 6 O 1
ATOM 14198 N N . ILE F 1 91 ? 36.024 26.943 47.390 1.00 19.33 91 ILE 6 N 1
ATOM 14199 C CA . ILE F 1 91 ? 36.698 27.819 48.341 1.00 21.00 91 ILE 6 CA 1
ATOM 14200 C C . ILE F 1 91 ? 38.002 28.350 47.728 1.00 18.89 91 ILE 6 C 1
ATOM 14201 O O . ILE F 1 91 ? 38.377 29.496 47.952 1.00 21.05 91 ILE 6 O 1
ATOM 14206 N N . GLY F 1 92 ? 38.667 27.511 46.928 1.00 20.29 92 GLY 6 N 1
ATOM 14207 C CA . GLY F 1 92 ? 39.905 27.891 46.262 1.00 15.30 92 GLY 6 CA 1
ATOM 14208 C C . GLY F 1 92 ? 39.608 28.930 45.194 1.00 17.04 92 GLY 6 C 1
ATOM 14209 O O . GLY F 1 92 ? 40.380 29.847 44.962 1.00 20.86 92 GLY 6 O 1
ATOM 14210 N N . VAL F 1 93 ? 38.489 28.775 44.516 1.00 12.75 93 VAL 6 N 1
ATOM 14211 C CA . VAL F 1 93 ? 38.099 29.749 43.527 1.00 13.07 93 VAL 6 CA 1
ATOM 14212 C C . VAL F 1 93 ? 37.922 31.115 44.200 1.00 18.01 93 VAL 6 C 1
ATOM 14213 O O . VAL F 1 93 ? 38.491 32.116 43.783 1.00 21.85 93 VAL 6 O 1
ATOM 14217 N N . LEU F 1 94 ? 37.127 31.147 45.259 1.00 21.30 94 LEU 6 N 1
ATOM 14218 C CA . LEU F 1 94 ? 36.851 32.386 45.975 1.00 17.45 94 LEU 6 CA 1
ATOM 14219 C C . LEU F 1 94 ? 38.050 33.037 46.675 1.00 21.91 94 LEU 6 C 1
ATOM 14220 O O . LEU F 1 94 ? 38.005 34.229 47.012 1.00 21.81 94 LEU 6 O 1
ATOM 14225 N N . ALA F 1 95 ? 39.106 32.268 46.933 1.00 24.90 95 ALA 6 N 1
ATOM 14226 C CA . ALA F 1 95 ? 40.296 32.835 47.582 1.00 25.33 95 ALA 6 CA 1
ATOM 14227 C C . ALA F 1 95 ? 41.326 33.369 46.574 1.00 26.68 95 ALA 6 C 1
ATOM 14228 O O . ALA F 1 95 ? 42.399 33.781 46.970 1.00 29.70 95 ALA 6 O 1
ATOM 14230 N N . THR F 1 96 ? 41.000 33.325 45.280 1.00 31.87 96 THR 6 N 1
ATOM 14231 C CA . THR F 1 96 ? 41.876 33.786 44.188 1.00 31.15 96 THR 6 CA 1
ATOM 14232 C C . THR F 1 96 ? 41.846 35.315 44.152 1.00 31.90 96 THR 6 C 1
ATOM 14233 O O . THR F 1 96 ? 40.852 35.910 43.733 1.00 32.36 96 THR 6 O 1
ATOM 14237 N N . PRO F 1 97 ? 42.974 35.963 44.462 1.00 30.48 97 PRO 6 N 1
ATOM 14238 C CA . PRO F 1 97 ? 43.047 37.430 44.465 1.00 28.30 97 PRO 6 CA 1
ATOM 14239 C C . PRO F 1 97 ? 42.778 38.119 43.158 1.00 24.38 97 PRO 6 C 1
ATOM 14240 O O . PRO F 1 97 ? 42.618 39.324 43.118 1.00 27.24 97 PRO 6 O 1
ATOM 14244 N N . GLU F 1 98 ? 42.668 37.365 42.085 1.00 32.25 98 GLU 6 N 1
ATOM 14245 C CA . GLU F 1 98 ? 42.414 37.994 40.800 1.00 33.62 98 GLU 6 CA 1
ATOM 14246 C C . GLU F 1 98 ? 40.951 38.241 40.532 1.00 28.24 98 GLU 6 C 1
ATOM 14247 O O . GLU F 1 98 ? 40.634 38.991 39.600 1.00 33.60 98 GLU 6 O 1
ATOM 14253 N N . ILE F 1 99 ? 40.055 37.585 41.277 1.00 21.68 99 ILE 6 N 1
ATOM 14254 C CA . ILE F 1 99 ? 38.617 37.837 41.086 1.00 19.33 99 ILE 6 CA 1
ATOM 14255 C C . ILE F 1 99 ? 38.322 39.096 41.890 1.00 20.20 99 ILE 6 C 1
ATOM 14256 O O . ILE F 1 99 ? 38.524 39.137 43.107 1.00 22.60 99 ILE 6 O 1
ATOM 14261 N N . PRO F 1 100 ? 37.892 40.160 41.212 1.00 19.40 100 PRO 6 N 1
ATOM 14262 C CA . PRO F 1 100 ? 37.606 41.399 41.946 1.00 19.98 100 PRO 6 CA 1
ATOM 14263 C C . PRO F 1 100 ? 36.216 41.408 42.627 1.00 18.92 100 PRO 6 C 1
ATOM 14264 O O . PRO F 1 100 ? 35.327 40.624 42.283 1.00 17.31 100 PRO 6 O 1
ATOM 14268 N N . PHE F 1 101 ? 36.076 42.213 43.673 1.00 16.66 101 PHE 6 N 1
ATOM 14269 C CA . PHE F 1 101 ? 34.788 42.363 44.346 1.00 11.83 101 PHE 6 CA 1
ATOM 14270 C C . PHE F 1 101 ? 34.406 43.843 44.232 1.00 12.37 101 PHE 6 C 1
ATOM 14271 O O . PHE F 1 101 ? 35.276 44.709 44.047 1.00 18.04 101 PHE 6 O 1
ATOM 14279 N N . THR F 1 102 ? 33.117 44.134 44.214 1.00 10.82 102 THR 6 N 1
ATOM 14280 C CA . THR F 1 102 ? 32.678 45.508 44.089 1.00 3.59 102 THR 6 CA 1
ATOM 14281 C C . THR F 1 102 ? 32.702 46.310 45.408 1.00 8.54 102 THR 6 C 1
ATOM 14282 O O . THR F 1 102 ? 32.710 45.758 46.507 1.00 10.33 102 THR 6 O 1
ATOM 14286 N N . THR F 1 103 ? 32.702 47.630 45.272 1.00 14.69 103 THR 6 N 1
ATOM 14287 C CA . THR F 1 103 ? 32.639 48.539 46.401 1.00 14.08 103 THR 6 CA 1
ATOM 14288 C C . THR F 1 103 ? 31.397 48.214 47.278 1.00 16.35 103 THR 6 C 1
ATOM 14289 O O . THR F 1 103 ? 31.518 48.172 48.499 1.00 19.81 103 THR 6 O 1
ATOM 14293 N N . GLU F 1 104 ? 30.238 47.948 46.658 1.00 12.13 104 GLU 6 N 1
ATOM 14294 C CA . GLU F 1 104 ? 29.005 47.590 47.376 1.00 11.27 104 GLU 6 CA 1
ATOM 14295 C C . GLU F 1 104 ? 29.226 46.338 48.213 1.00 12.03 104 GLU 6 C 1
ATOM 14296 O O . GLU F 1 104 ? 29.037 46.352 49.430 1.00 15.88 104 GLU 6 O 1
ATOM 14302 N N . ALA F 1 105 ? 29.685 45.266 47.587 1.00 7.33 105 ALA 6 N 1
ATOM 14303 C CA . ALA F 1 105 ? 29.884 44.048 48.342 1.00 3.74 105 ALA 6 CA 1
ATOM 14304 C C . ALA F 1 105 ? 30.895 44.235 49.482 1.00 7.50 105 ALA 6 C 1
ATOM 14305 O O . ALA F 1 105 ? 30.698 43.765 50.599 1.00 12.60 105 ALA 6 O 1
ATOM 14307 N N . ALA F 1 106 ? 31.958 44.967 49.216 1.00 7.00 106 ALA 6 N 1
ATOM 14308 C CA . ALA F 1 106 ? 33.006 45.165 50.205 1.00 7.24 106 ALA 6 CA 1
ATOM 14309 C C . ALA F 1 106 ? 32.429 45.872 51.402 1.00 10.33 106 ALA 6 C 1
ATOM 14310 O O . ALA F 1 106 ? 32.651 45.486 52.534 1.00 16.78 106 ALA 6 O 1
ATOM 14312 N N . ASN F 1 107 ? 31.731 46.961 51.137 1.00 9.75 107 ASN 6 N 1
ATOM 14313 C CA . ASN F 1 107 ? 31.127 47.760 52.192 1.00 12.26 107 ASN 6 CA 1
ATOM 14314 C C . ASN F 1 107 ? 30.060 47.022 52.988 1.00 14.67 107 ASN 6 C 1
ATOM 14315 O O . ASN F 1 107 ? 29.939 47.176 54.195 1.00 19.75 107 ASN 6 O 1
ATOM 14320 N N . GLU F 1 108 ? 29.316 46.169 52.311 1.00 16.16 108 GLU 6 N 1
ATOM 14321 C CA . GLU F 1 108 ? 28.315 45.373 52.978 1.00 14.16 108 GLU 6 CA 1
ATOM 14322 C C . GLU F 1 108 ? 28.972 44.360 53.950 1.00 13.58 108 GLU 6 C 1
ATOM 14323 O O . GLU F 1 108 ? 28.572 44.240 55.112 1.00 17.05 108 GLU 6 O 1
ATOM 14329 N N . ILE F 1 109 ? 30.040 43.707 53.524 1.00 12.79 109 ILE 6 N 1
ATOM 14330 C CA . ILE F 1 109 ? 30.731 42.766 54.403 1.00 9.49 109 ILE 6 CA 1
ATOM 14331 C C . ILE F 1 109 ? 31.398 43.504 55.567 1.00 10.19 109 ILE 6 C 1
ATOM 14332 O O . ILE F 1 109 ? 31.458 42.996 56.686 1.00 21.29 109 ILE 6 O 1
ATOM 14337 N N . ALA F 1 110 ? 31.921 44.695 55.326 1.00 10.96 110 ALA 6 N 1
ATOM 14338 C CA . ALA F 1 110 ? 32.568 45.449 56.406 1.00 11.12 110 ALA 6 CA 1
ATOM 14339 C C . ALA F 1 110 ? 31.529 45.742 57.488 1.00 14.83 110 ALA 6 C 1
ATOM 14340 O O . ALA F 1 110 ? 31.831 45.745 58.694 1.00 18.11 110 ALA 6 O 1
ATOM 14342 N N . ARG F 1 111 ? 30.316 46.042 57.046 1.00 9.24 111 ARG 6 N 1
ATOM 14343 C CA . ARG F 1 111 ? 29.261 46.278 57.982 1.00 6.36 111 ARG 6 CA 1
ATOM 14344 C C . ARG F 1 111 ? 28.966 45.019 58.798 1.00 7.35 111 ARG 6 C 1
ATOM 14345 O O . ARG F 1 111 ? 28.931 45.068 60.029 1.00 9.15 111 ARG 6 O 1
ATOM 14353 N N . VAL F 1 112 ? 28.707 43.905 58.122 1.00 4.10 112 VAL 6 N 1
ATOM 14354 C CA . VAL F 1 112 ? 28.421 42.683 58.843 1.00 8.27 112 VAL 6 CA 1
ATOM 14355 C C . VAL F 1 112 ? 29.522 42.416 59.859 1.00 17.12 112 VAL 6 C 1
ATOM 14356 O O . VAL F 1 112 ? 29.273 42.162 61.035 1.00 25.10 112 VAL 6 O 1
ATOM 14360 N N . THR F 1 113 ? 30.760 42.549 59.440 1.00 18.40 113 THR 6 N 1
ATOM 14361 C CA . THR F 1 113 ? 31.822 42.277 60.376 1.00 16.33 113 THR 6 CA 1
ATOM 14362 C C . THR F 1 113 ? 31.920 43.301 61.502 1.00 17.13 113 THR 6 C 1
ATOM 14363 O O . THR F 1 113 ? 31.996 42.949 62.673 1.00 19.43 113 THR 6 O 1
ATOM 14367 N N . GLY F 1 114 ? 31.848 44.565 61.147 1.00 15.48 114 GLY 6 N 1
ATOM 14368 C CA . GLY F 1 114 ? 31.964 45.591 62.150 1.00 10.26 114 GLY 6 CA 1
ATOM 14369 C C . GLY F 1 114 ? 30.905 45.563 63.227 1.00 14.51 114 GLY 6 C 1
ATOM 14370 O O . GLY F 1 114 ? 31.261 45.575 64.404 1.00 18.35 114 GLY 6 O 1
ATOM 14371 N N . GLU F 1 115 ? 29.620 45.486 62.866 1.00 12.96 115 GLU 6 N 1
ATOM 14372 C CA . GLU F 1 115 ? 28.600 45.519 63.908 1.00 12.43 115 GLU 6 CA 1
ATOM 14373 C C . GLU F 1 115 ? 28.516 44.259 64.743 1.00 12.73 115 GLU 6 C 1
ATOM 14374 O O . GLU F 1 115 ? 28.369 44.304 65.945 1.00 28.63 115 GLU 6 O 1
ATOM 14380 N N . THR F 1 116 ? 28.686 43.140 64.091 1.00 13.63 116 THR 6 N 1
ATOM 14381 C CA . THR F 1 116 ? 28.614 41.817 64.668 1.00 5.52 116 THR 6 CA 1
ATOM 14382 C C . THR F 1 116 ? 29.685 41.530 65.697 1.00 13.43 116 THR 6 C 1
ATOM 14383 O O . THR F 1 116 ? 29.496 40.752 66.623 1.00 24.98 116 THR 6 O 1
ATOM 14387 N N . SER F 1 117 ? 30.824 42.172 65.561 1.00 15.45 117 SER 6 N 1
ATOM 14388 C CA . SER F 1 117 ? 31.916 41.883 66.457 1.00 17.58 117 SER 6 CA 1
ATOM 14389 C C . SER F 1 117 ? 31.983 42.788 67.687 1.00 16.83 117 SER 6 C 1
ATOM 14390 O O . SER F 1 117 ? 32.911 42.683 68.493 1.00 19.96 117 SER 6 O 1
ATOM 14393 N N . THR F 1 118 ? 31.046 43.719 67.804 1.00 13.81 118 THR 6 N 1
ATOM 14394 C CA . THR F 1 118 ? 31.017 44.618 68.941 1.00 9.89 118 THR 6 CA 1
ATOM 14395 C C . THR F 1 118 ? 29.607 44.704 69.512 1.00 16.09 118 THR 6 C 1
ATOM 14396 O O . THR F 1 118 ? 28.807 43.804 69.285 1.00 21.57 118 THR 6 O 1
ATOM 14400 N N . TRP F 1 119 ? 29.340 45.724 70.327 1.00 17.91 119 TRP 6 N 1
ATOM 14401 C CA . TRP F 1 119 ? 28.042 45.915 70.980 1.00 13.98 119 TRP 6 CA 1
ATOM 14402 C C . TRP F 1 119 ? 27.731 47.380 70.919 1.00 11.82 119 TRP 6 C 1
ATOM 14403 O O . TRP F 1 119 ? 28.645 48.211 70.834 1.00 20.34 119 TRP 6 O 1
ATOM 14414 N N . GLY F 1 120 ? 26.447 47.703 70.959 1.00 9.42 120 GLY 6 N 1
ATOM 14415 C CA . GLY F 1 120 ? 26.028 49.093 70.936 1.00 10.72 120 GLY 6 CA 1
ATOM 14416 C C . GLY F 1 120 ? 24.594 49.176 71.404 1.00 12.92 120 GLY 6 C 1
ATOM 14417 O O . GLY F 1 120 ? 23.847 48.189 71.326 1.00 21.88 120 GLY 6 O 1
ATOM 14418 N N . PRO F 1 121 ? 24.191 50.332 71.931 1.00 15.10 121 PRO 6 N 1
ATOM 14419 C CA . PRO F 1 121 ? 22.818 50.537 72.421 1.00 11.98 121 PRO 6 CA 1
ATOM 14420 C C . PRO F 1 121 ? 21.761 50.479 71.331 1.00 14.14 121 PRO 6 C 1
ATOM 14421 O O . PRO F 1 121 ? 21.927 51.062 70.271 1.00 20.40 121 PRO 6 O 1
ATOM 14425 N N . ALA F 1 122 ? 20.637 49.844 71.626 1.00 16.12 122 ALA 6 N 1
ATOM 14426 C CA . ALA F 1 122 ? 19.537 49.750 70.684 1.00 13.18 122 ALA 6 CA 1
ATOM 14427 C C . ALA F 1 122 ? 18.168 49.649 71.385 1.00 16.37 122 ALA 6 C 1
ATOM 14428 O O . ALA F 1 122 ? 18.056 48.931 72.395 1.00 18.43 122 ALA 6 O 1
ATOM 14430 N N . ARG F 1 123 ? 17.149 50.347 70.851 1.00 13.56 123 ARG 6 N 1
ATOM 14431 C CA . ARG F 1 123 ? 15.765 50.277 71.360 1.00 4.32 123 ARG 6 CA 1
ATOM 14432 C C . ARG F 1 123 ? 15.314 48.829 71.209 1.00 8.07 123 ARG 6 C 1
ATOM 14433 O O . ARG F 1 123 ? 15.287 48.318 70.085 1.00 13.64 123 ARG 6 O 1
ATOM 14441 N N . GLN F 1 124 ? 14.970 48.172 72.321 1.00 14.12 124 GLN 6 N 1
ATOM 14442 C CA . GLN F 1 124 ? 14.482 46.791 72.302 1.00 10.99 124 GLN 6 CA 1
A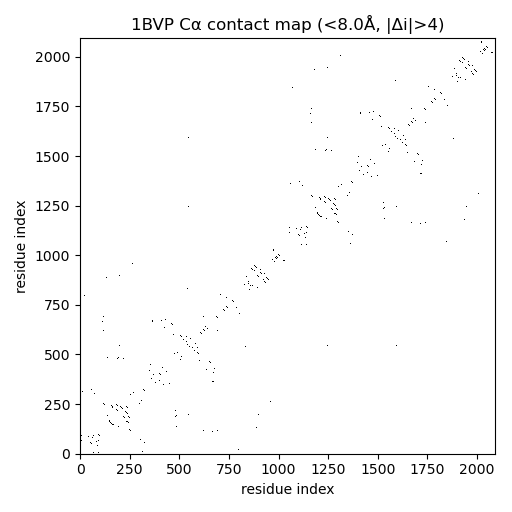TOM 14443 C C . GLN F 1 124 ? 13.010 46.798 71.851 1.00 12.05 124 GLN 6 C 1
ATOM 14444 O O . GLN F 1 124 ? 12.291 47.770 72.051 1.00 12.63 124 GLN 6 O 1
ATOM 14450 N N . PRO F 1 125 ? 12.569 45.719 71.193 1.00 15.86 125 PRO 6 N 1
ATOM 14451 C CA . PRO F 1 125 ? 11.216 45.515 70.640 1.00 16.59 125 PRO 6 CA 1
ATOM 14452 C C . PRO F 1 125 ? 9.980 45.311 71.491 1.00 26.21 125 PRO 6 C 1
ATOM 14453 O O . PRO F 1 125 ? 8.877 45.730 71.099 1.00 30.15 125 PRO 6 O 1
ATOM 14457 N N . TYR F 1 126 ? 10.131 44.586 72.598 1.00 28.84 126 TYR 6 N 1
ATOM 14458 C CA . TYR F 1 126 ? 8.990 44.286 73.429 1.00 32.38 126 TYR 6 CA 1
ATOM 14459 C C . TYR F 1 126 ? 8.884 45.061 74.722 1.00 30.24 126 TYR 6 C 1
ATOM 14460 O O . TYR F 1 126 ? 9.767 45.852 75.053 1.00 33.34 126 TYR 6 O 1
ATOM 14469 N N . GLY F 1 127 ? 7.774 44.841 75.430 1.00 24.17 127 GLY 6 N 1
ATOM 14470 C CA . GLY F 1 127 ? 7.530 45.529 76.680 1.00 14.90 127 GLY 6 CA 1
ATOM 14471 C C . GLY F 1 127 ? 8.583 45.180 77.709 1.00 16.66 127 GLY 6 C 1
ATOM 14472 O O . GLY F 1 127 ? 9.033 44.017 77.803 1.00 11.89 127 GLY 6 O 1
ATOM 14473 N N . PHE F 1 128 ? 8.966 46.180 78.498 1.00 17.16 128 PHE 6 N 1
ATOM 14474 C CA . PHE F 1 128 ? 9.976 45.971 79.516 1.00 11.55 128 PHE 6 CA 1
ATOM 14475 C C . PHE F 1 128 ? 9.633 44.824 80.465 1.00 13.11 128 PHE 6 C 1
ATOM 14476 O O . PHE F 1 128 ? 10.516 44.131 80.958 1.00 15.37 128 PHE 6 O 1
ATOM 14484 N N . PHE F 1 129 ? 8.343 44.621 80.715 1.00 18.69 129 PHE 6 N 1
ATOM 14485 C CA . PHE F 1 129 ? 7.873 43.563 81.621 1.00 17.07 129 PHE 6 CA 1
ATOM 14486 C C . PHE F 1 129 ? 7.196 42.416 80.930 1.00 19.02 129 PHE 6 C 1
ATOM 14487 O O . PHE F 1 129 ? 6.351 41.760 81.514 1.00 25.43 129 PHE 6 O 1
ATOM 14495 N N . LEU F 1 130 ? 7.567 42.151 79.693 1.00 22.31 130 LEU 6 N 1
ATOM 14496 C CA . LEU F 1 130 ? 6.967 41.056 78.974 1.00 19.62 130 LEU 6 CA 1
ATOM 14497 C C . LEU F 1 130 ? 7.134 39.719 79.692 1.00 22.86 130 LEU 6 C 1
ATOM 14498 O O . LEU F 1 130 ? 6.238 38.881 79.681 1.00 24.20 130 LEU 6 O 1
ATOM 14503 N N . GLU F 1 131 ? 8.259 39.512 80.356 1.00 27.40 131 GLU 6 N 1
ATOM 14504 C CA . GLU F 1 131 ? 8.444 38.217 80.979 1.00 29.60 131 GLU 6 CA 1
ATOM 14505 C C . GLU F 1 131 ? 8.136 38.164 82.453 1.00 28.59 131 GLU 6 C 1
ATOM 14506 O O . GLU F 1 131 ? 8.990 37.826 83.261 1.00 32.19 131 GLU 6 O 1
ATOM 14512 N N . THR F 1 132 ? 6.885 38.450 82.785 1.00 25.26 132 THR 6 N 1
ATOM 14513 C CA . THR F 1 132 ? 6.399 38.433 84.156 1.00 21.84 132 THR 6 CA 1
ATOM 14514 C C . THR F 1 132 ? 5.336 37.336 84.276 1.00 24.11 132 THR 6 C 1
ATOM 14515 O O . THR F 1 132 ? 4.529 37.138 83.355 1.00 20.78 132 THR 6 O 1
ATOM 14519 N N . GLU F 1 133 ? 5.313 36.641 85.411 1.00 25.55 133 GLU 6 N 1
ATOM 14520 C CA . GLU F 1 133 ? 4.349 35.564 85.594 1.00 26.26 133 GLU 6 CA 1
ATOM 14521 C C . GLU F 1 133 ? 2.998 36.024 86.115 1.00 25.03 133 GLU 6 C 1
ATOM 14522 O O . GLU F 1 133 ? 1.986 35.362 85.894 1.00 24.91 133 GLU 6 O 1
ATOM 14528 N N . GLU F 1 134 ? 2.990 37.167 86.794 1.00 24.05 134 GLU 6 N 1
ATOM 14529 C CA . GLU F 1 134 ? 1.778 37.696 87.399 1.00 27.61 134 GLU 6 CA 1
ATOM 14530 C C . GLU F 1 134 ? 1.569 39.121 86.976 1.00 26.49 134 GLU 6 C 1
ATOM 14531 O O . GLU F 1 134 ? 2.531 39.853 86.797 1.00 26.30 134 GLU 6 O 1
ATOM 14537 N N . THR F 1 135 ? 0.310 39.531 86.917 1.00 23.56 135 THR 6 N 1
ATOM 14538 C CA . THR F 1 135 ? -0.045 40.899 86.589 1.00 21.68 135 THR 6 CA 1
ATOM 14539 C C . THR F 1 135 ? -1.255 41.305 87.495 1.00 24.79 135 THR 6 C 1
ATOM 14540 O O . THR F 1 135 ? -2.036 40.447 87.933 1.00 26.58 135 THR 6 O 1
ATOM 14544 N N . PHE F 1 136 ? -1.382 42.596 87.787 1.00 20.78 136 PHE 6 N 1
ATOM 14545 C CA . PHE F 1 136 ? -2.441 43.144 88.628 1.00 16.16 136 PHE 6 CA 1
ATOM 14546 C C . PHE F 1 136 ? -3.423 43.985 87.854 1.00 18.02 136 PHE 6 C 1
ATOM 14547 O O . PHE F 1 136 ? -2.995 44.778 87.035 1.00 21.98 136 PHE 6 O 1
ATOM 14555 N N . GLN F 1 137 ? -4.727 43.868 88.133 1.00 16.05 137 GLN 6 N 1
ATOM 14556 C CA . GLN F 1 137 ? -5.712 44.686 87.411 1.00 12.67 137 GLN 6 CA 1
ATOM 14557 C C . GLN F 1 137 ? -5.330 46.154 87.423 1.00 17.70 137 GLN 6 C 1
ATOM 14558 O O . GLN F 1 137 ? -5.049 46.754 88.484 1.00 23.47 137 GLN 6 O 1
ATOM 14564 N N . PRO F 1 138 ? -5.272 46.750 86.232 1.00 18.78 138 PRO 6 N 1
ATOM 14565 C CA . PRO F 1 138 ? -4.905 48.168 86.163 1.00 18.18 138 PRO 6 CA 1
ATOM 14566 C C . PRO F 1 138 ? -5.898 49.093 86.848 1.00 17.73 138 PRO 6 C 1
ATOM 14567 O O . PRO F 1 138 ? -7.113 48.964 86.680 1.00 14.78 138 PRO 6 O 1
ATOM 14571 N N . GLY F 1 139 ? -5.362 50.012 87.638 1.00 19.82 139 GLY 6 N 1
ATOM 14572 C CA . GLY F 1 139 ? -6.179 51.004 88.306 1.00 20.56 139 GLY 6 CA 1
ATOM 14573 C C . GLY F 1 139 ? -6.986 50.556 89.502 1.00 23.95 139 GLY 6 C 1
ATOM 14574 O O . GLY F 1 139 ? -7.995 51.182 89.812 1.00 22.46 139 GLY 6 O 1
ATOM 14575 N N . ARG F 1 140 ? -6.612 49.427 90.099 1.00 21.70 140 ARG 6 N 1
ATOM 14576 C CA . ARG F 1 140 ? -7.277 48.929 91.283 1.00 18.53 140 ARG 6 CA 1
ATOM 14577 C C . ARG F 1 140 ? -6.215 48.910 92.363 1.00 19.71 140 ARG 6 C 1
ATOM 14578 O O . ARG F 1 140 ? -5.091 48.450 92.155 1.00 23.06 140 ARG 6 O 1
ATOM 14586 N N . TRP F 1 141 ? -6.584 49.509 93.484 1.00 21.89 141 TRP 6 N 1
ATOM 14587 C CA . TRP F 1 141 ? -5.756 49.649 94.657 1.00 18.47 141 TRP 6 CA 1
ATOM 14588 C C . TRP F 1 141 ? -5.257 48.315 95.178 1.00 15.76 141 TRP 6 C 1
ATOM 14589 O O . TRP F 1 141 ? -5.949 47.286 95.129 1.00 21.91 141 TRP 6 O 1
ATOM 14600 N N . PHE F 1 142 ? -4.026 48.323 95.653 1.00 14.14 142 PHE 6 N 1
ATOM 14601 C CA . PHE F 1 142 ? -3.440 47.114 96.224 1.00 17.68 142 PHE 6 CA 1
ATOM 14602 C C . PHE F 1 142 ? -2.210 47.479 97.014 1.00 23.48 142 PHE 6 C 1
ATOM 14603 O O . PHE F 1 142 ? -1.253 48.076 96.494 1.00 29.58 142 PHE 6 O 1
ATOM 14611 N N . MET F 1 143 ? -2.302 47.191 98.306 1.00 29.72 143 MET 6 N 1
ATOM 14612 C CA . MET F 1 143 ? -1.243 47.490 99.243 1.00 30.44 143 MET 6 CA 1
ATOM 14613 C C . MET F 1 143 ? -0.834 46.215 99.955 1.00 32.83 143 MET 6 C 1
ATOM 14614 O O . MET F 1 143 ? -1.677 45.468 100.426 1.00 33.34 143 MET 6 O 1
ATOM 14619 N N . ARG F 1 144 ? 0.458 45.930 99.940 1.00 40.39 144 ARG 6 N 1
ATOM 14620 C CA . ARG F 1 144 ? 0.991 44.745 100.575 1.00 47.37 144 ARG 6 CA 1
ATOM 14621 C C . ARG F 1 144 ? 0.984 45.004 102.083 1.00 52.83 144 ARG 6 C 1
ATOM 14622 O O . ARG F 1 144 ? 1.285 46.117 102.537 1.00 52.54 144 ARG 6 O 1
ATOM 14630 N N . ALA F 1 145 ? 0.563 43.993 102.843 1.00 59.82 145 ALA 6 N 1
ATOM 14631 C CA . ALA F 1 145 ? 0.454 44.081 104.300 1.00 58.53 145 ALA 6 CA 1
ATOM 14632 C C . ALA F 1 145 ? 1.699 44.680 104.944 1.00 58.41 145 ALA 6 C 1
ATOM 14633 O O . ALA F 1 145 ? 2.827 44.222 104.678 1.00 57.52 145 ALA 6 O 1
ATOM 14635 N N . ALA F 1 146 ? 1.490 45.741 105.733 1.00 56.88 146 ALA 6 N 1
ATOM 14636 C CA . ALA F 1 146 ? 2.573 46.430 106.448 1.00 60.87 146 ALA 6 CA 1
ATOM 14637 C C . ALA F 1 146 ? 3.315 47.538 105.710 1.00 62.91 146 ALA 6 C 1
ATOM 14638 O O . ALA F 1 146 ? 4.171 48.192 106.309 1.00 66.53 146 ALA 6 O 1
ATOM 14640 N N . GLN F 1 147 ? 3.057 47.722 104.420 1.00 57.41 147 GLN 6 N 1
ATOM 14641 C CA . GLN F 1 147 ? 3.743 48.771 103.682 1.00 47.26 147 GLN 6 CA 1
ATOM 14642 C C . GLN F 1 147 ? 2.821 49.972 103.462 1.00 40.03 147 GLN 6 C 1
ATOM 14643 O O . GLN F 1 147 ? 1.606 49.859 103.615 1.00 43.39 147 GLN 6 O 1
ATOM 14649 N N . ALA F 1 148 ? 3.401 51.141 103.197 1.00 30.50 148 ALA 6 N 1
ATOM 14650 C CA . ALA F 1 148 ? 2.605 52.349 102.945 1.00 27.62 148 ALA 6 CA 1
ATOM 14651 C C . ALA F 1 148 ? 2.536 52.676 101.453 1.00 29.72 148 ALA 6 C 1
ATOM 14652 O O . ALA F 1 148 ? 1.749 53.532 101.036 1.00 29.22 148 ALA 6 O 1
ATOM 14654 N N . VAL F 1 149 ? 3.498 52.139 100.695 1.00 32.58 149 VAL 6 N 1
ATOM 14655 C CA . VAL F 1 149 ? 3.536 52.293 99.241 1.00 29.12 149 VAL 6 CA 1
ATOM 14656 C C . VAL F 1 149 ? 3.795 50.904 98.685 1.00 25.05 149 VAL 6 C 1
ATOM 14657 O O . VAL F 1 149 ? 4.567 50.140 99.271 1.00 21.13 149 VAL 6 O 1
ATOM 14661 N N . THR F 1 150 ? 3.021 50.532 97.664 1.00 22.61 150 THR 6 N 1
ATOM 14662 C CA . THR F 1 150 ? 3.159 49.244 96.997 1.00 21.62 150 THR 6 CA 1
ATOM 14663 C C . THR F 1 150 ? 3.086 49.419 95.475 1.00 27.71 150 THR 6 C 1
ATOM 14664 O O . THR F 1 150 ? 2.091 49.958 94.938 1.00 28.63 150 THR 6 O 1
ATOM 14668 N N . ALA F 1 151 ? 4.193 49.032 94.823 1.00 30.76 151 ALA 6 N 1
ATOM 14669 C CA . ALA F 1 151 ? 4.374 49.084 93.368 1.00 23.33 151 ALA 6 CA 1
ATOM 14670 C C . ALA F 1 151 ? 4.071 47.703 92.838 1.00 21.07 151 ALA 6 C 1
ATOM 14671 O O . ALA F 1 151 ? 4.550 46.695 93.363 1.00 18.27 151 ALA 6 O 1
ATOM 14673 N N . VAL F 1 152 ? 3.382 47.649 91.721 1.00 22.71 152 VAL 6 N 1
ATOM 14674 C CA . VAL F 1 152 ? 3.006 46.359 91.197 1.00 21.26 152 VAL 6 CA 1
ATOM 14675 C C . VAL F 1 152 ? 2.931 46.450 89.637 1.00 19.89 152 VAL 6 C 1
ATOM 14676 O O . VAL F 1 152 ? 2.704 47.546 89.106 1.00 18.81 152 VAL 6 O 1
ATOM 14680 N N . VAL F 1 153 ? 3.174 45.354 88.902 1.00 16.03 153 VAL 6 N 1
ATOM 14681 C CA . VAL F 1 153 ? 3.092 45.448 87.441 1.00 13.34 153 VAL 6 CA 1
ATOM 14682 C C . VAL F 1 153 ? 1.674 45.241 86.937 1.00 16.98 153 VAL 6 C 1
ATOM 14683 O O . VAL F 1 153 ? 1.017 44.287 87.346 1.00 14.76 153 VAL 6 O 1
ATOM 14687 N N . CYS F 1 154 ? 1.222 46.113 86.032 1.00 14.46 154 CYS 6 N 1
ATOM 14688 C CA . CYS F 1 154 ? -0.109 46.006 85.489 1.00 14.35 154 CYS 6 CA 1
ATOM 14689 C C . CYS F 1 154 ? -0.210 45.888 83.982 1.00 21.58 154 CYS 6 C 1
ATOM 14690 O O . CYS F 1 154 ? -1.294 45.988 83.401 1.00 27.86 154 CYS 6 O 1
ATOM 14693 N N . GLY F 1 155 ? 0.920 45.677 83.328 1.00 26.10 155 GLY 6 N 1
ATOM 14694 C CA . GLY F 1 155 ? 0.914 45.546 81.879 1.00 20.01 155 GLY 6 CA 1
ATOM 14695 C C . GLY F 1 155 ? 2.297 45.120 81.479 1.00 21.29 155 GLY 6 C 1
ATOM 14696 O O . GLY F 1 155 ? 3.196 45.072 82.333 1.00 22.84 155 GLY 6 O 1
ATOM 14697 N N . PRO F 1 156 ? 2.516 44.814 80.195 1.00 19.73 156 PRO 6 N 1
ATOM 14698 C CA . PRO F 1 156 ? 3.828 44.379 79.690 1.00 15.72 156 PRO 6 CA 1
ATOM 14699 C C . PRO F 1 156 ? 4.826 45.527 79.720 1.00 17.80 156 PRO 6 C 1
ATOM 14700 O O . PRO F 1 156 ? 6.026 45.296 79.744 1.00 17.64 156 PRO 6 O 1
ATOM 14704 N N . ASP F 1 157 ? 4.314 46.752 79.819 1.00 16.50 157 ASP 6 N 1
ATOM 14705 C CA . ASP F 1 157 ? 5.140 47.955 79.829 1.00 17.33 157 ASP 6 CA 1
ATOM 14706 C C . ASP F 1 157 ? 4.735 48.915 80.916 1.00 17.35 157 ASP 6 C 1
ATOM 14707 O O . ASP F 1 157 ? 5.108 50.096 80.872 1.00 13.32 157 ASP 6 O 1
ATOM 14712 N N . MET F 1 158 ? 4.075 48.402 81.947 1.00 20.54 158 MET 6 N 1
ATOM 14713 C CA . MET F 1 158 ? 3.528 49.294 82.952 1.00 15.09 158 MET 6 CA 1
ATOM 14714 C C . MET F 1 158 ? 3.506 48.837 84.398 1.00 18.27 158 MET 6 C 1
ATOM 14715 O O . MET F 1 158 ? 3.348 47.642 84.692 1.00 14.92 158 MET 6 O 1
ATOM 14720 N N . ILE F 1 159 ? 3.676 49.799 85.301 1.00 19.89 159 ILE 6 N 1
ATOM 14721 C CA . ILE F 1 159 ? 3.551 49.524 86.730 1.00 20.12 159 ILE 6 CA 1
ATOM 14722 C C . ILE F 1 159 ? 2.668 50.634 87.316 1.00 21.68 159 ILE 6 C 1
ATOM 14723 O O . ILE F 1 159 ? 2.508 51.725 86.711 1.00 20.13 159 ILE 6 O 1
ATOM 14728 N N . GLN F 1 160 ? 2.046 50.336 88.455 1.00 23.39 160 GLN 6 N 1
ATOM 14729 C CA . GLN F 1 160 ? 1.205 51.317 89.177 1.00 22.03 160 GLN 6 CA 1
ATOM 14730 C C . GLN F 1 160 ? 1.630 51.193 90.615 1.00 20.03 160 GLN 6 C 1
ATOM 14731 O O . GLN F 1 160 ? 2.101 50.122 91.038 1.00 15.53 160 GLN 6 O 1
ATOM 14737 N N . VAL F 1 161 ? 1.600 52.326 91.305 1.00 20.31 161 VAL 6 N 1
ATOM 14738 C CA . VAL F 1 161 ? 1.998 52.407 92.701 1.00 23.98 161 VAL 6 CA 1
ATOM 14739 C C . VAL F 1 161 ? 0.815 52.973 93.492 1.00 25.04 161 VAL 6 C 1
ATOM 14740 O O . VAL F 1 161 ? 0.198 53.976 93.059 1.00 20.24 161 VAL 6 O 1
ATOM 14744 N N . SER F 1 162 ? 0.476 52.299 94.600 1.00 25.33 162 SER 6 N 1
ATOM 14745 C CA . SER F 1 162 ? -0.597 52.735 95.517 1.00 25.63 162 SER 6 CA 1
ATOM 14746 C C . SER F 1 162 ? 0.110 53.421 96.682 1.00 25.49 162 SER 6 C 1
ATOM 14747 O O . SER F 1 162 ? 1.036 52.851 97.278 1.00 22.88 162 SER 6 O 1
ATOM 14750 N N . LEU F 1 163 ? -0.298 54.637 97.003 1.00 27.58 163 LEU 6 N 1
ATOM 14751 C CA . LEU F 1 163 ? 0.310 55.365 98.122 1.00 34.80 163 LEU 6 CA 1
ATOM 14752 C C . LEU F 1 163 ? -0.736 55.718 99.213 1.00 36.98 163 LEU 6 C 1
ATOM 14753 O O . LEU F 1 163 ? -1.813 56.278 98.900 1.00 32.82 163 LEU 6 O 1
ATOM 14758 N N . ASN F 1 164 ? -0.432 55.399 100.478 1.00 37.76 164 ASN 6 N 1
ATOM 14759 C CA . ASN F 1 164 ? -1.307 55.786 101.605 1.00 35.54 164 ASN 6 CA 1
ATOM 14760 C C . ASN F 1 164 ? -1.162 57.317 101.759 1.00 38.99 164 ASN 6 C 1
ATOM 14761 O O . ASN F 1 164 ? -0.183 57.914 101.254 1.00 36.47 164 ASN 6 O 1
ATOM 14766 N N . ALA F 1 165 ? -2.131 57.962 102.416 1.00 40.16 165 ALA 6 N 1
ATOM 14767 C CA . ALA F 1 165 ? -2.049 59.410 102.611 1.00 34.71 165 ALA 6 CA 1
ATOM 14768 C C . ALA F 1 165 ? -0.735 59.733 103.316 1.00 35.85 165 ALA 6 C 1
ATOM 14769 O O . ALA F 1 165 ? -0.305 59.004 104.235 1.00 32.49 165 ALA 6 O 1
ATOM 14771 N N . GLY F 1 166 ? -0.051 60.758 102.810 1.00 34.96 166 GLY 6 N 1
ATOM 14772 C CA . GLY F 1 166 ? 1.230 61.170 103.365 1.00 31.46 166 GLY 6 CA 1
ATOM 14773 C C . GLY F 1 166 ? 2.442 60.268 103.147 1.00 33.35 166 GLY 6 C 1
ATOM 14774 O O . GLY F 1 166 ? 3.549 60.658 103.543 1.00 37.71 166 GLY 6 O 1
ATOM 14775 N N . ALA F 1 167 ? 2.266 59.106 102.505 1.00 34.05 167 ALA 6 N 1
ATOM 14776 C CA . ALA F 1 167 ? 3.365 58.146 102.269 1.00 31.81 167 ALA 6 CA 1
ATOM 14777 C C . ALA F 1 167 ? 4.440 58.538 101.226 1.00 36.77 167 ALA 6 C 1
ATOM 14778 O O . ALA F 1 167 ? 4.234 59.403 100.354 1.00 38.11 167 ALA 6 O 1
ATOM 14780 N N . ARG F 1 168 ? 5.607 57.917 101.359 1.00 39.30 168 ARG 6 N 1
ATOM 14781 C CA . ARG F 1 168 ? 6.746 58.158 100.477 1.00 41.14 168 ARG 6 CA 1
ATOM 14782 C C . ARG F 1 168 ? 7.596 56.899 100.478 1.00 40.53 168 ARG 6 C 1
ATOM 14783 O O . ARG F 1 168 ? 7.634 56.167 101.476 1.00 40.24 168 ARG 6 O 1
ATOM 14791 N N . GLY F 1 169 ? 8.215 56.614 99.332 1.00 40.24 169 GLY 6 N 1
ATOM 14792 C CA . GLY F 1 169 ? 9.046 55.427 99.198 1.00 36.39 169 GLY 6 CA 1
ATOM 14793 C C . GLY F 1 169 ? 9.775 55.341 97.874 1.00 36.03 169 GLY 6 C 1
ATOM 14794 O O . GLY F 1 169 ? 9.550 56.136 96.955 1.00 38.26 169 GLY 6 O 1
ATOM 14795 N N . ASP F 1 170 ? 10.718 54.412 97.810 1.00 37.79 170 ASP 6 N 1
ATOM 14796 C CA . ASP F 1 170 ? 11.521 54.191 96.613 1.00 36.82 170 ASP 6 CA 1
ATOM 14797 C C . ASP F 1 170 ? 10.868 53.052 95.849 1.00 39.02 170 ASP 6 C 1
ATOM 14798 O O . ASP F 1 170 ? 10.486 52.033 96.422 1.00 40.20 170 ASP 6 O 1
ATOM 14803 N N . VAL F 1 171 ? 10.846 53.175 94.537 1.00 38.78 171 VAL 6 N 1
ATOM 14804 C CA . VAL F 1 171 ? 10.168 52.203 93.717 1.00 35.46 171 VAL 6 CA 1
ATOM 14805 C C . VAL F 1 171 ? 11.052 51.441 92.698 1.00 35.64 171 VAL 6 C 1
ATOM 14806 O O . VAL F 1 171 ? 10.633 50.423 92.136 1.00 35.51 171 VAL 6 O 1
ATOM 14810 N N . GLN F 1 172 ? 12.313 51.839 92.572 1.00 31.55 172 GLN 6 N 1
ATOM 14811 C CA . GLN F 1 172 ? 13.217 51.218 91.608 1.00 27.41 172 GLN 6 CA 1
ATOM 14812 C C . GLN F 1 172 ? 13.397 49.709 91.554 1.00 27.85 172 GLN 6 C 1
ATOM 14813 O O . GLN F 1 172 ? 13.594 49.179 90.476 1.00 37.46 172 GLN 6 O 1
ATOM 14819 N N . GLN F 1 173 ? 13.368 49.010 92.681 1.00 23.37 173 GLN 6 N 1
ATOM 14820 C CA . GLN F 1 173 ? 13.599 47.572 92.651 1.00 25.54 173 GLN 6 CA 1
ATOM 14821 C C . GLN F 1 173 ? 12.641 46.745 91.829 1.00 23.03 173 GLN 6 C 1
ATOM 14822 O O . GLN F 1 173 ? 12.965 45.608 91.472 1.00 24.97 173 GLN 6 O 1
ATOM 14828 N N . ILE F 1 174 ? 11.474 47.298 91.508 1.00 20.59 174 ILE 6 N 1
ATOM 14829 C CA . ILE F 1 174 ? 10.465 46.563 90.714 1.00 21.16 174 ILE 6 CA 1
ATOM 14830 C C . ILE F 1 174 ? 11.004 46.407 89.276 1.00 25.52 174 ILE 6 C 1
ATOM 14831 O O . ILE F 1 174 ? 10.708 45.421 88.577 1.00 29.14 174 ILE 6 O 1
ATOM 14836 N N . PHE F 1 175 ? 11.840 47.374 88.885 1.00 26.32 175 PHE 6 N 1
ATOM 14837 C CA . PHE F 1 175 ? 12.479 47.440 87.575 1.00 25.52 175 PHE 6 CA 1
ATOM 14838 C C . PHE F 1 175 ? 13.786 46.666 87.449 1.00 31.39 175 PHE 6 C 1
ATOM 14839 O O . PHE F 1 175 ? 14.228 46.381 86.332 1.00 39.64 175 PHE 6 O 1
ATOM 14847 N N . GLN F 1 176 ? 14.424 46.361 88.573 1.00 30.23 176 GLN 6 N 1
ATOM 14848 C CA . GLN F 1 176 ? 15.731 45.699 88.578 1.00 29.17 176 GLN 6 CA 1
ATOM 14849 C C . GLN F 1 176 ? 15.754 44.194 88.373 1.00 31.55 176 GLN 6 C 1
ATOM 14850 O O . GLN F 1 176 ? 14.708 43.538 88.440 1.00 33.63 176 GLN 6 O 1
ATOM 14856 N N . GLY F 1 177 ? 16.910 43.687 87.936 1.00 34.20 177 GLY 6 N 1
ATOM 14857 C CA . GLY F 1 177 ? 17.071 42.257 87.697 1.00 36.78 177 GLY 6 CA 1
ATOM 14858 C C . GLY F 1 177 ? 16.531 41.682 86.394 1.00 42.27 177 GLY 6 C 1
ATOM 14859 O O . GLY F 1 177 ? 16.774 40.518 86.083 1.00 47.06 177 GLY 6 O 1
ATOM 14860 N N . ARG F 1 178 ? 15.768 42.470 85.646 1.00 46.99 178 ARG 6 N 1
ATOM 14861 C CA . ARG F 1 178 ? 15.204 42.024 84.373 1.00 47.16 178 ARG 6 CA 1
ATOM 14862 C C . ARG F 1 178 ? 15.860 42.828 83.271 1.00 48.30 178 ARG 6 C 1
ATOM 14863 O O . ARG F 1 178 ? 16.013 44.062 83.403 1.00 46.42 178 ARG 6 O 1
ATOM 14871 N N . ASN F 1 179 ? 16.218 42.129 82.186 1.00 46.35 179 ASN 6 N 1
ATOM 14872 C CA . ASN F 1 179 ? 16.869 42.734 81.014 1.00 39.11 179 ASN 6 CA 1
ATOM 14873 C C . ASN F 1 179 ? 18.221 43.256 81.490 1.00 47.45 179 ASN 6 C 1
ATOM 14874 O O . ASN F 1 179 ? 18.716 42.860 82.573 1.00 57.52 179 ASN 6 O 1
ATOM 14879 N N . ASP F 1 180 ? 18.850 44.120 80.716 1.00 35.84 180 ASP 6 N 1
ATOM 14880 C CA . ASP F 1 180 ? 20.142 44.609 81.175 1.00 34.22 180 ASP 6 CA 1
ATOM 14881 C C . ASP F 1 180 ? 20.170 45.952 80.494 1.00 31.55 180 ASP 6 C 1
ATOM 14882 O O . ASP F 1 180 ? 20.992 46.224 79.619 1.00 40.48 180 ASP 6 O 1
ATOM 14887 N N . PRO F 1 181 ? 19.228 46.812 80.882 1.00 27.07 181 PRO 6 N 1
ATOM 14888 C CA . PRO F 1 181 ? 19.096 48.138 80.307 1.00 23.38 181 PRO 6 CA 1
ATOM 14889 C C . PRO F 1 181 ? 20.231 49.085 80.564 1.00 22.28 181 PRO 6 C 1
ATOM 14890 O O . PRO F 1 181 ? 20.970 48.933 81.519 1.00 28.99 181 PRO 6 O 1
ATOM 14894 N N . MET F 1 182 ? 20.396 50.011 79.632 1.00 18.48 182 MET 6 N 1
ATOM 14895 C CA . MET F 1 182 ? 21.399 51.045 79.704 1.00 16.94 182 MET 6 CA 1
ATOM 14896 C C . MET F 1 182 ? 20.631 52.311 80.021 1.00 20.24 182 MET 6 C 1
ATOM 14897 O O . MET F 1 182 ? 21.149 53.223 80.672 1.00 24.66 182 MET 6 O 1
ATOM 14902 N N . MET F 1 183 ? 19.403 52.382 79.524 1.00 15.98 183 MET 6 N 1
ATOM 14903 C CA . MET F 1 183 ? 18.571 53.530 79.791 1.00 15.50 183 MET 6 CA 1
ATOM 14904 C C . MET F 1 183 ? 17.116 53.076 79.678 1.00 18.97 183 MET 6 C 1
ATOM 14905 O O . MET F 1 183 ? 16.817 52.174 78.902 1.00 20.30 183 MET 6 O 1
ATOM 14910 N N . ILE F 1 184 ? 16.249 53.622 80.535 1.00 18.68 184 ILE 6 N 1
ATOM 14911 C CA . ILE F 1 184 ? 14.832 53.273 80.566 1.00 14.54 184 ILE 6 CA 1
ATOM 14912 C C . ILE F 1 184 ? 14.108 54.582 80.429 1.00 14.03 184 ILE 6 C 1
ATOM 14913 O O . ILE F 1 184 ? 14.449 55.544 81.115 1.00 16.61 184 ILE 6 O 1
ATOM 14918 N N . TYR F 1 185 ? 13.185 54.650 79.474 1.00 10.27 185 TYR 6 N 1
ATOM 14919 C CA . TYR F 1 185 ? 12.452 55.879 79.241 1.00 16.93 185 TYR 6 CA 1
ATOM 14920 C C . TYR F 1 185 ? 11.043 55.730 79.780 1.00 18.29 185 TYR 6 C 1
ATOM 14921 O O . TYR F 1 185 ? 10.235 54.901 79.336 1.00 13.47 185 TYR 6 O 1
ATOM 14930 N N . LEU F 1 186 ? 10.812 56.539 80.800 1.00 19.52 186 LEU 6 N 1
ATOM 14931 C CA . LEU F 1 186 ? 9.603 56.583 81.579 1.00 16.26 186 LEU 6 CA 1
ATOM 14932 C C . LEU F 1 186 ? 8.705 57.776 81.371 1.00 17.26 186 LEU 6 C 1
ATOM 14933 O O . LEU F 1 186 ? 9.147 58.833 80.929 1.00 22.11 186 LEU 6 O 1
ATOM 14938 N N . VAL F 1 187 ? 7.428 57.580 81.666 1.00 14.73 187 VAL 6 N 1
ATOM 14939 C CA . VAL F 1 187 ? 6.485 58.695 81.754 1.00 21.16 187 VAL 6 CA 1
ATOM 14940 C C . VAL F 1 187 ? 5.507 58.270 82.839 1.00 19.72 187 VAL 6 C 1
ATOM 14941 O O . VAL F 1 187 ? 5.131 57.096 82.899 1.00 19.14 187 VAL 6 O 1
ATOM 14945 N N . TRP F 1 188 ? 5.315 59.147 83.834 1.00 23.67 188 TRP 6 N 1
ATOM 14946 C CA . TRP F 1 188 ? 4.402 58.842 84.961 1.00 20.11 188 TRP 6 CA 1
ATOM 14947 C C . TRP F 1 188 ? 3.151 59.685 84.936 1.00 17.94 188 TRP 6 C 1
ATOM 14948 O O . TRP F 1 188 ? 3.157 60.843 84.503 1.00 14.26 188 TRP 6 O 1
ATOM 14959 N N . ARG F 1 189 ? 2.049 59.069 85.329 1.00 22.82 189 ARG 6 N 1
ATOM 14960 C CA . ARG F 1 189 ? 0.776 59.769 85.350 1.00 20.68 189 ARG 6 CA 1
ATOM 14961 C C . ARG F 1 189 ? 0.037 59.527 86.675 1.00 23.18 189 ARG 6 C 1
ATOM 14962 O O . ARG F 1 189 ? 0.287 58.537 87.393 1.00 24.25 189 ARG 6 O 1
ATOM 14970 N N . ARG F 1 190 ? -0.812 60.475 87.035 1.00 23.22 190 ARG 6 N 1
ATOM 14971 C CA . ARG F 1 190 ? -1.673 60.330 88.215 1.00 22.88 190 ARG 6 CA 1
ATOM 14972 C C . ARG F 1 190 ? -2.865 59.507 87.716 1.00 18.76 190 ARG 6 C 1
ATOM 14973 O O . ARG F 1 190 ? -3.398 59.807 86.629 1.00 18.07 190 ARG 6 O 1
ATOM 14981 N N . ILE F 1 191 ? -3.227 58.428 88.417 1.00 15.93 191 ILE 6 N 1
ATOM 14982 C CA . ILE F 1 191 ? -4.424 57.666 88.016 1.00 19.49 191 ILE 6 CA 1
ATOM 14983 C C . ILE F 1 191 ? -5.566 58.439 88.703 1.00 25.34 191 ILE 6 C 1
ATOM 14984 O O . ILE F 1 191 ? -5.764 58.356 89.919 1.00 26.14 191 ILE 6 O 1
ATOM 14989 N N . GLU F 1 192 ? -6.243 59.269 87.917 1.00 30.18 192 GLU 6 N 1
ATOM 14990 C CA . GLU F 1 192 ? -7.303 60.157 88.380 1.00 33.11 192 GLU 6 CA 1
ATOM 14991 C C . GLU F 1 192 ? -8.536 59.494 88.977 1.00 36.26 192 GLU 6 C 1
ATOM 14992 O O . GLU F 1 192 ? -9.182 60.099 89.825 1.00 46.35 192 GLU 6 O 1
ATOM 14998 N N . ASN F 1 193 ? -8.864 58.271 88.561 1.00 29.23 193 ASN 6 N 1
ATOM 14999 C CA . ASN F 1 193 ? -10.044 57.565 89.071 1.00 27.10 193 ASN 6 CA 1
ATOM 15000 C C . ASN F 1 193 ? -9.683 56.108 89.168 1.00 27.99 193 ASN 6 C 1
ATOM 15001 O O . ASN F 1 193 ? -9.438 55.486 88.139 1.00 31.14 193 ASN 6 O 1
ATOM 15006 N N . PHE F 1 194 ? -9.581 55.583 90.386 1.00 23.69 194 PHE 6 N 1
ATOM 15007 C CA . PHE F 1 194 ? -9.235 54.176 90.589 1.00 21.65 194 PHE 6 CA 1
ATOM 15008 C C . PHE F 1 194 ? -10.207 53.438 91.518 1.00 22.08 194 PHE 6 C 1
ATOM 15009 O O . PHE F 1 194 ? -11.020 54.041 92.187 1.00 27.06 194 PHE 6 O 1
ATOM 15017 N N . ALA F 1 195 ? -10.103 52.123 91.552 1.00 21.23 195 ALA 6 N 1
ATOM 15018 C CA . ALA F 1 195 ? -10.956 51.287 92.357 1.00 16.01 195 ALA 6 CA 1
ATOM 15019 C C . ALA F 1 195 ? -10.298 50.977 93.672 1.00 20.65 195 ALA 6 C 1
ATOM 15020 O O . ALA F 1 195 ? -9.116 50.612 93.703 1.00 19.05 195 ALA 6 O 1
ATOM 15022 N N . MET F 1 196 ? -11.067 51.118 94.757 1.00 22.12 196 MET 6 N 1
ATOM 15023 C CA . MET F 1 196 ? -10.577 50.801 96.096 1.00 15.03 196 MET 6 CA 1
ATOM 15024 C C . MET F 1 196 ? -10.774 49.292 96.255 1.00 15.22 196 MET 6 C 1
ATOM 15025 O O . MET F 1 196 ? -11.516 48.689 95.471 1.00 14.10 196 MET 6 O 1
ATOM 15030 N N . ALA F 1 197 ? -10.124 48.657 97.228 1.00 17.80 197 ALA 6 N 1
ATOM 15031 C CA . ALA F 1 197 ? -10.260 47.193 97.372 1.00 18.23 197 ALA 6 CA 1
ATOM 15032 C C . ALA F 1 197 ? -11.717 46.703 97.384 1.00 23.61 197 ALA 6 C 1
ATOM 15033 O O . ALA F 1 197 ? -12.051 45.602 96.917 1.00 25.94 197 ALA 6 O 1
ATOM 15035 N N . GLN F 1 198 ? -12.576 47.536 97.947 1.00 33.70 198 GLN 6 N 1
ATOM 15036 C CA . GLN F 1 198 ? -13.987 47.250 98.030 1.00 34.30 198 GLN 6 CA 1
ATOM 15037 C C . GLN F 1 198 ? -14.701 47.410 96.703 1.00 29.10 198 GLN 6 C 1
ATOM 15038 O O . GLN F 1 198 ? -15.704 46.785 96.471 1.00 31.48 198 GLN 6 O 1
ATOM 15044 N N . GLY F 1 199 ? -14.220 48.270 95.825 1.00 25.92 199 GLY 6 N 1
ATOM 15045 C CA . GLY F 1 199 ? -14.894 48.383 94.553 1.00 18.70 199 GLY 6 CA 1
ATOM 15046 C C . GLY F 1 199 ? -15.337 49.776 94.244 1.00 19.01 199 GLY 6 C 1
ATOM 15047 O O . GLY F 1 199 ? -15.653 50.077 93.100 1.00 24.99 199 GLY 6 O 1
ATOM 15048 N N . ASN F 1 200 ? -15.269 50.655 95.229 1.00 13.92 200 ASN 6 N 1
ATOM 15049 C CA . ASN F 1 200 ? -15.729 52.024 95.029 1.00 18.02 200 ASN 6 CA 1
ATOM 15050 C C . ASN F 1 200 ? -14.617 52.912 94.463 1.00 20.40 200 ASN 6 C 1
ATOM 15051 O O . ASN F 1 200 ? -13.427 52.714 94.769 1.00 20.64 200 ASN 6 O 1
ATOM 15056 N N . SER F 1 201 ? -15.010 53.885 93.648 1.00 16.07 201 SER 6 N 1
ATOM 15057 C CA . SER F 1 201 ? -14.068 54.809 93.051 1.00 17.28 201 SER 6 CA 1
ATOM 15058 C C . SER F 1 201 ? -13.422 55.750 94.050 1.00 25.91 201 SER 6 C 1
ATOM 15059 O O . SER F 1 201 ? -14.019 56.138 95.033 1.00 33.95 201 SER 6 O 1
ATOM 15062 N N . GLN F 1 202 ? -12.217 56.183 93.732 1.00 33.46 202 GLN 6 N 1
ATOM 15063 C CA . GLN F 1 202 ? -11.469 57.108 94.559 1.00 36.85 202 GLN 6 CA 1
ATOM 15064 C C . GLN F 1 202 ? -10.654 57.984 93.573 1.00 35.93 202 GLN 6 C 1
ATOM 15065 O O . GLN F 1 202 ? -10.365 57.566 92.451 1.00 34.89 202 GLN 6 O 1
ATOM 15071 N N . GLN F 1 203 ? -10.355 59.216 93.966 1.00 37.09 203 GLN 6 N 1
ATOM 15072 C CA . GLN F 1 203 ? -9.597 60.141 93.124 1.00 36.39 203 GLN 6 CA 1
ATOM 15073 C C . GLN F 1 203 ? -8.203 60.347 93.673 1.00 37.35 203 GLN 6 C 1
ATOM 15074 O O . GLN F 1 203 ? -7.971 60.200 94.881 1.00 45.39 203 GLN 6 O 1
ATOM 15080 N N . THR F 1 204 ? -7.282 60.718 92.794 1.00 33.34 204 THR 6 N 1
ATOM 15081 C CA . THR F 1 204 ? -5.930 61.033 93.214 1.00 28.17 204 THR 6 CA 1
ATOM 15082 C C . THR F 1 204 ? -5.865 62.556 93.168 1.00 31.82 204 THR 6 C 1
ATOM 15083 O O . THR F 1 204 ? -6.215 63.164 92.148 1.00 31.86 204 THR 6 O 1
ATOM 15087 N N . GLN F 1 205 ? -5.572 63.168 94.315 1.00 38.67 205 GLN 6 N 1
ATOM 15088 C CA . GLN F 1 205 ? -5.494 64.636 94.405 1.00 45.27 205 GLN 6 CA 1
ATOM 15089 C C . GLN F 1 205 ? -4.190 65.106 93.774 1.00 42.35 205 GLN 6 C 1
ATOM 15090 O O . GLN F 1 205 ? -3.189 64.392 93.819 1.00 42.62 205 GLN 6 O 1
ATOM 15096 N N . ALA F 1 206 ? -4.178 66.304 93.202 1.00 39.31 206 ALA 6 N 1
ATOM 15097 C CA . ALA F 1 206 ? -2.930 66.817 92.636 1.00 35.16 206 ALA 6 CA 1
ATOM 15098 C C . ALA F 1 206 ? -1.976 67.043 93.810 1.00 33.18 206 ALA 6 C 1
ATOM 15099 O O . ALA F 1 206 ? -2.413 67.304 94.928 1.00 35.88 206 ALA 6 O 1
ATOM 15101 N N . GLY F 1 207 ? -0.679 66.907 93.584 1.00 33.33 207 GLY 6 N 1
ATOM 15102 C CA . GLY F 1 207 ? 0.243 67.142 94.680 1.00 28.64 207 GLY 6 CA 1
ATOM 15103 C C . GLY F 1 207 ? 1.240 66.027 94.825 1.00 31.93 207 GLY 6 C 1
ATOM 15104 O O . GLY F 1 207 ? 2.263 66.194 95.492 1.00 32.70 207 GLY 6 O 1
ATOM 15105 N N . VAL F 1 208 ? 0.921 64.881 94.226 1.00 36.08 208 VAL 6 N 1
ATOM 15106 C CA . VAL F 1 208 ? 1.803 63.716 94.252 1.00 34.33 208 VAL 6 CA 1
ATOM 15107 C C . VAL F 1 208 ? 3.034 64.056 93.433 1.00 34.65 208 VAL 6 C 1
ATOM 15108 O O . VAL F 1 208 ? 2.941 64.776 92.424 1.00 36.97 208 VAL 6 O 1
ATOM 15112 N N . THR F 1 209 ? 4.185 63.559 93.865 1.00 31.75 209 THR 6 N 1
ATOM 15113 C CA . THR F 1 209 ? 5.418 63.812 93.141 1.00 31.19 209 THR 6 CA 1
ATOM 15114 C C . THR F 1 209 ? 6.233 62.550 92.911 1.00 31.85 209 THR 6 C 1
ATOM 15115 O O . THR F 1 209 ? 6.138 61.580 93.670 1.00 31.25 209 THR 6 O 1
ATOM 15119 N N . VAL F 1 210 ? 6.987 62.573 91.814 1.00 35.52 210 VAL 6 N 1
ATOM 15120 C CA . VAL F 1 210 ? 7.902 61.496 91.428 1.00 29.81 210 VAL 6 CA 1
ATOM 15121 C C . VAL F 1 210 ? 9.239 62.216 91.218 1.00 26.48 210 VAL 6 C 1
ATOM 15122 O O . VAL F 1 210 ? 9.286 63.325 90.669 1.00 28.25 210 VAL 6 O 1
ATOM 15126 N N . SER F 1 211 ? 10.305 61.668 91.772 1.00 24.15 211 SER 6 N 1
ATOM 15127 C CA . SER F 1 211 ? 11.596 62.302 91.612 1.00 27.51 211 SER 6 CA 1
ATOM 15128 C C . SER F 1 211 ? 12.604 61.217 91.247 1.00 29.68 211 SER 6 C 1
ATOM 15129 O O . SER F 1 211 ? 12.468 60.040 91.666 1.00 25.10 211 SER 6 O 1
ATOM 15132 N N . VAL F 1 212 ? 13.558 61.593 90.398 1.00 30.21 212 VAL 6 N 1
ATOM 15133 C CA . VAL F 1 212 ? 14.582 60.660 89.947 1.00 33.87 212 VAL 6 CA 1
ATOM 15134 C C . VAL F 1 212 ? 15.919 61.176 90.416 1.00 34.42 212 VAL 6 C 1
ATOM 15135 O O . VAL F 1 212 ? 16.287 62.301 90.098 1.00 33.81 212 VAL 6 O 1
ATOM 15139 N N . GLY F 1 213 ? 16.629 60.367 91.202 1.00 35.92 213 GLY 6 N 1
ATOM 15140 C CA . GLY F 1 213 ? 17.915 60.791 91.736 1.00 37.52 213 GLY 6 CA 1
ATOM 15141 C C . GLY F 1 213 ? 17.832 62.114 92.506 1.00 40.98 213 GLY 6 C 1
ATOM 15142 O O . GLY F 1 213 ? 18.741 62.943 92.428 1.00 45.60 213 GLY 6 O 1
ATOM 15143 N N . GLY F 1 214 ? 16.719 62.345 93.201 1.00 38.00 214 GLY 6 N 1
ATOM 15144 C CA . GLY F 1 214 ? 16.571 63.572 93.962 1.00 33.96 214 GLY 6 CA 1
ATOM 15145 C C . GLY F 1 214 ? 15.945 64.741 93.229 1.00 36.71 214 GLY 6 C 1
ATOM 15146 O O . GLY F 1 214 ? 15.492 65.694 93.861 1.00 44.47 214 GLY 6 O 1
ATOM 15147 N N . VAL F 1 215 ? 15.941 64.714 91.906 1.00 36.38 215 VAL 6 N 1
ATOM 15148 C CA . VAL F 1 215 ? 15.338 65.810 91.155 1.00 35.37 215 VAL 6 CA 1
ATOM 15149 C C . VAL F 1 215 ? 13.868 65.521 90.772 1.00 32.31 215 VAL 6 C 1
ATOM 15150 O O . VAL F 1 215 ? 13.478 64.403 90.433 1.00 33.09 215 VAL 6 O 1
ATOM 15154 N N . ASP F 1 216 ? 13.051 66.552 90.845 1.00 31.25 216 ASP 6 N 1
ATOM 15155 C CA . ASP F 1 216 ? 11.637 66.410 90.577 1.00 36.76 216 ASP 6 CA 1
ATOM 15156 C C . ASP F 1 216 ? 11.265 66.335 89.124 1.00 34.51 216 ASP 6 C 1
ATOM 15157 O O . ASP F 1 216 ? 11.598 67.234 88.356 1.00 40.33 216 ASP 6 O 1
ATOM 15162 N N . MET F 1 217 ? 10.493 65.314 88.764 1.00 30.73 217 MET 6 N 1
ATOM 15163 C CA . MET F 1 217 ? 10.061 65.133 87.383 1.00 25.84 217 MET 6 CA 1
ATOM 15164 C C . MET F 1 217 ? 8.561 65.338 87.169 1.00 28.02 217 MET 6 C 1
ATOM 15165 O O . MET F 1 217 ? 7.747 64.804 87.913 1.00 33.43 217 MET 6 O 1
ATOM 15170 N N . ARG F 1 218 ? 8.203 66.128 86.160 1.00 29.92 218 ARG 6 N 1
ATOM 15171 C CA . ARG F 1 218 ? 6.810 66.381 85.812 1.00 32.18 218 ARG 6 CA 1
ATOM 15172 C C . ARG F 1 218 ? 6.139 65.139 85.254 1.00 32.40 218 ARG 6 C 1
ATOM 15173 O O . ARG F 1 218 ? 6.784 64.256 84.687 1.00 38.44 218 ARG 6 O 1
ATOM 15181 N N . ALA F 1 219 ? 4.825 65.092 85.354 1.00 31.84 219 ALA 6 N 1
ATOM 15182 C CA . ALA F 1 219 ? 4.100 63.955 84.831 1.00 25.51 219 ALA 6 CA 1
ATOM 15183 C C . ALA F 1 219 ? 3.880 64.235 83.365 1.00 25.30 219 ALA 6 C 1
ATOM 15184 O O . ALA F 1 219 ? 3.892 65.400 82.945 1.00 23.76 219 ALA 6 O 1
ATOM 15186 N N . GLY F 1 220 ? 3.694 63.165 82.595 1.00 24.81 220 GLY 6 N 1
ATOM 15187 C CA . GLY F 1 220 ? 3.428 63.274 81.169 1.00 22.15 220 GLY 6 CA 1
ATOM 15188 C C . GLY F 1 220 ? 4.530 63.754 80.249 1.00 20.54 220 GLY 6 C 1
ATOM 15189 O O . GLY F 1 220 ? 4.249 64.249 79.171 1.00 24.14 220 GLY 6 O 1
ATOM 15190 N N . ARG F 1 221 ? 5.774 63.576 80.661 1.00 22.30 221 ARG 6 N 1
ATOM 15191 C CA . ARG F 1 221 ? 6.937 63.977 79.900 1.00 25.34 221 ARG 6 CA 1
ATOM 15192 C C . ARG F 1 221 ? 7.895 62.804 80.029 1.00 29.99 221 ARG 6 C 1
ATOM 15193 O O . ARG F 1 221 ? 7.983 62.177 81.109 1.00 34.71 221 ARG 6 O 1
ATOM 15201 N N . ILE F 1 222 ? 8.587 62.494 78.933 1.00 30.16 222 ILE 6 N 1
ATOM 15202 C CA . ILE F 1 222 ? 9.556 61.394 78.922 1.00 25.78 222 ILE 6 CA 1
ATOM 15203 C C . ILE F 1 222 ? 10.750 61.677 79.813 1.00 22.53 222 ILE 6 C 1
ATOM 15204 O O . ILE F 1 222 ? 11.341 62.753 79.756 1.00 24.52 222 ILE 6 O 1
ATOM 15209 N N . ILE F 1 223 ? 11.127 60.673 80.584 1.00 19.05 223 ILE 6 N 1
ATOM 15210 C CA . ILE F 1 223 ? 12.229 60.767 81.491 1.00 16.27 223 ILE 6 CA 1
ATOM 15211 C C . ILE F 1 223 ? 13.268 59.719 81.115 1.00 19.90 223 ILE 6 C 1
ATOM 15212 O O . ILE F 1 223 ? 12.959 58.537 80.950 1.00 21.13 223 ILE 6 O 1
ATOM 15217 N N . ALA F 1 224 ? 14.508 60.159 81.013 1.00 20.33 224 ALA 6 N 1
ATOM 15218 C CA . ALA F 1 224 ? 15.606 59.270 80.715 1.00 18.03 224 ALA 6 CA 1
ATOM 15219 C C . ALA F 1 224 ? 16.164 58.812 82.055 1.00 16.59 224 ALA 6 C 1
ATOM 15220 O O . ALA F 1 224 ? 16.813 59.577 82.765 1.00 21.73 224 ALA 6 O 1
ATOM 15222 N N . TRP F 1 225 ? 15.910 57.573 82.413 1.00 15.37 225 TRP 6 N 1
ATOM 15223 C CA . TRP F 1 225 ? 16.371 57.070 83.693 1.00 13.99 225 TRP 6 CA 1
ATOM 15224 C C . TRP F 1 225 ? 17.383 55.954 83.492 1.00 20.92 225 TRP 6 C 1
ATOM 15225 O O . TRP F 1 225 ? 17.130 54.997 82.757 1.00 22.16 225 TRP 6 O 1
ATOM 15236 N N . ASP F 1 226 ? 18.502 56.046 84.198 1.00 23.49 226 ASP 6 N 1
ATOM 15237 C CA . ASP F 1 226 ? 19.556 55.041 84.112 1.00 21.99 226 ASP 6 CA 1
ATOM 15238 C C . ASP F 1 226 ? 19.270 53.737 84.777 1.00 24.71 226 ASP 6 C 1
ATOM 15239 O O . ASP F 1 226 ? 20.092 52.838 84.723 1.00 26.98 226 ASP 6 O 1
ATOM 15244 N N . GLY F 1 227 ? 18.151 53.636 85.477 1.00 30.66 227 GLY 6 N 1
ATOM 15245 C CA . GLY F 1 227 ? 17.817 52.381 86.136 1.00 28.88 227 GLY 6 CA 1
ATOM 15246 C C . GLY F 1 227 ? 18.501 52.160 87.472 1.00 32.04 227 GLY 6 C 1
ATOM 15247 O O . GLY F 1 227 ? 18.224 51.159 88.131 1.00 33.57 227 GLY 6 O 1
ATOM 15248 N 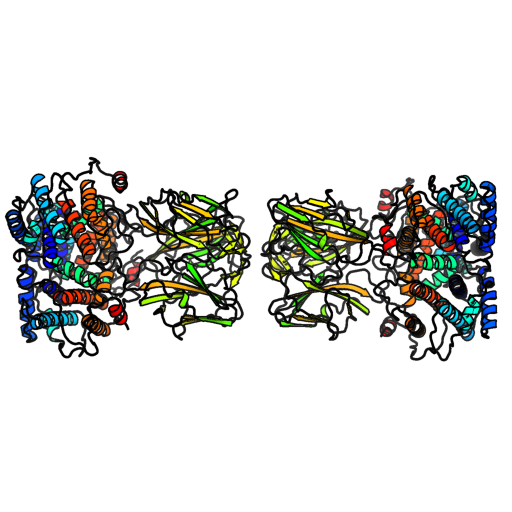N . GLN F 1 228 ? 19.393 53.071 87.873 1.00 34.57 228 GLN 6 N 1
ATOM 15249 C CA . GLN F 1 228 ? 20.116 52.943 89.147 1.00 37.42 228 GLN 6 CA 1
ATOM 15250 C C . GLN F 1 228 ? 19.649 53.997 90.154 1.00 35.66 228 GLN 6 C 1
ATOM 15251 O O . GLN F 1 228 ? 19.350 53.673 91.310 1.00 34.24 228 GLN 6 O 1
ATOM 15257 N N . ALA F 1 229 ? 19.597 55.251 89.705 1.00 31.13 229 ALA 6 N 1
ATOM 15258 C CA . ALA F 1 229 ? 19.177 56.372 90.548 1.00 28.81 229 ALA 6 CA 1
ATOM 15259 C C . ALA F 1 229 ? 17.832 56.067 91.181 1.00 34.96 229 ALA 6 C 1
ATOM 15260 O O . ALA F 1 229 ? 16.974 55.452 90.550 1.00 34.23 229 ALA 6 O 1
ATOM 15262 N N . ALA F 1 230 ? 17.630 56.544 92.405 1.00 41.35 230 ALA 6 N 1
ATOM 15263 C CA . ALA F 1 230 ? 16.381 56.295 93.128 1.00 35.44 230 ALA 6 CA 1
ATOM 15264 C C . ALA F 1 230 ? 15.149 56.927 92.496 1.00 30.00 230 ALA 6 C 1
ATOM 15265 O O . ALA F 1 230 ? 15.131 58.116 92.124 1.00 29.29 230 ALA 6 O 1
ATOM 15267 N N . LEU F 1 231 ? 14.121 56.099 92.385 1.00 25.49 231 LEU 6 N 1
ATOM 15268 C CA . LEU F 1 231 ? 12.838 56.480 91.806 1.00 27.33 231 LEU 6 CA 1
ATOM 15269 C C . LEU F 1 231 ? 11.938 56.633 93.021 1.00 27.33 231 LEU 6 C 1
ATOM 15270 O O . LEU F 1 231 ? 11.421 55.645 93.565 1.00 26.01 231 LEU 6 O 1
ATOM 15275 N N . HIS F 1 232 ? 11.759 57.879 93.433 1.00 26.45 232 HIS 6 N 1
ATOM 15276 C CA . HIS F 1 232 ? 11.031 58.196 94.642 1.00 26.05 232 HIS 6 CA 1
ATOM 15277 C C . HIS F 1 232 ? 9.642 58.813 94.482 1.00 28.02 232 HIS 6 C 1
ATOM 15278 O O . HIS F 1 232 ? 9.488 59.922 93.957 1.00 28.94 232 HIS 6 O 1
ATOM 15285 N N . VAL F 1 233 ? 8.627 58.104 94.967 1.00 30.86 233 VAL 6 N 1
ATOM 15286 C CA . VAL F 1 233 ? 7.259 58.614 94.896 1.00 30.49 233 VAL 6 CA 1
ATOM 15287 C C . VAL F 1 233 ? 6.843 59.179 96.265 1.00 29.13 233 VAL 6 C 1
ATOM 15288 O O . VAL F 1 233 ? 7.161 58.610 97.310 1.00 29.39 233 VAL 6 O 1
ATOM 15292 N N . HIS F 1 234 ? 6.173 60.323 96.250 1.00 28.24 234 HIS 6 N 1
ATOM 15293 C CA . HIS F 1 234 ? 5.726 60.979 97.469 1.00 32.76 234 HIS 6 CA 1
ATOM 15294 C C . HIS F 1 234 ? 4.285 61.499 97.339 1.00 33.08 234 HIS 6 C 1
ATOM 15295 O O . HIS F 1 234 ? 3.957 62.244 96.400 1.00 29.56 234 HIS 6 O 1
ATOM 15302 N N . ASN F 1 235 ? 3.428 61.058 98.267 1.00 33.22 235 ASN 6 N 1
ATOM 15303 C CA . ASN F 1 235 ? 2.024 61.485 98.341 1.00 30.33 235 ASN 6 CA 1
ATOM 15304 C C . ASN F 1 235 ? 1.870 62.438 99.531 1.00 32.48 235 ASN 6 C 1
ATOM 15305 O O . ASN F 1 235 ? 1.704 61.993 100.656 1.00 36.69 235 ASN 6 O 1
ATOM 15310 N N . PRO F 1 236 ? 2.003 63.754 99.315 1.00 33.96 236 PRO 6 N 1
ATOM 15311 C CA . PRO F 1 236 ? 1.868 64.710 100.421 1.00 38.45 236 PRO 6 CA 1
ATOM 15312 C C . PRO F 1 236 ? 0.399 64.972 100.760 1.00 44.56 236 PRO 6 C 1
ATOM 15313 O O . PRO F 1 236 ? 0.068 65.721 101.674 1.00 48.84 236 PRO 6 O 1
ATOM 15317 N N . THR F 1 237 ? -0.457 64.374 99.951 1.00 44.55 237 THR 6 N 1
ATOM 15318 C CA . THR F 1 237 ? -1.889 64.468 100.035 1.00 37.28 237 THR 6 CA 1
ATOM 15319 C C . THR F 1 237 ? -2.480 63.724 101.236 1.00 44.19 237 THR 6 C 1
ATOM 15320 O O . THR F 1 237 ? -1.846 62.809 101.818 1.00 37.60 237 THR 6 O 1
ATOM 15324 N N . GLN F 1 238 ? -3.672 64.166 101.652 1.00 53.87 238 GLN 6 N 1
ATOM 15325 C CA . GLN F 1 238 ? -4.359 63.567 102.801 1.00 57.54 238 GLN 6 CA 1
ATOM 15326 C C . GLN F 1 238 ? -5.340 62.451 102.455 1.00 55.85 238 GLN 6 C 1
ATOM 15327 O O . GLN F 1 238 ? -6.149 62.053 103.276 1.00 56.68 238 GLN 6 O 1
ATOM 15333 N N . GLN F 1 239 ? -5.174 61.876 101.269 1.00 56.54 239 GLN 6 N 1
ATOM 15334 C CA . GLN F 1 239 ? -6.018 60.803 100.754 1.00 52.41 239 GLN 6 CA 1
ATOM 15335 C C . GLN F 1 239 ? -5.141 59.790 100.049 1.00 45.78 239 GLN 6 C 1
ATOM 15336 O O . GLN F 1 239 ? -3.987 60.090 99.729 1.00 43.42 239 GLN 6 O 1
ATOM 15342 N N . ASN F 1 240 ? -5.692 58.614 99.756 1.00 43.40 240 ASN 6 N 1
ATOM 15343 C CA . ASN F 1 240 ? -4.927 57.608 99.018 1.00 42.60 240 ASN 6 CA 1
ATOM 15344 C C . ASN F 1 240 ? -4.688 58.127 97.593 1.00 42.49 240 ASN 6 C 1
ATOM 15345 O O . ASN F 1 240 ? -5.512 58.883 97.027 1.00 39.65 240 ASN 6 O 1
ATOM 15350 N N . ALA F 1 241 ? -3.571 57.691 97.017 1.00 39.08 241 ALA 6 N 1
ATOM 15351 C CA . ALA F 1 241 ? -3.190 58.082 95.671 1.00 33.07 241 ALA 6 CA 1
ATOM 15352 C C . ALA F 1 241 ? -2.658 56.898 94.882 1.00 30.53 241 ALA 6 C 1
ATOM 15353 O O . ALA F 1 241 ? -2.201 55.896 95.456 1.00 27.32 241 ALA 6 O 1
ATOM 15355 N N . MET F 1 242 ? -2.788 56.991 93.560 1.00 28.87 242 MET 6 N 1
ATOM 15356 C CA . MET F 1 242 ? -2.251 55.975 92.652 1.00 25.91 242 MET 6 CA 1
ATOM 15357 C C . MET F 1 242 ? -1.531 56.634 91.479 1.00 29.76 242 MET 6 C 1
ATOM 15358 O O . MET F 1 242 ? -2.015 57.645 90.933 1.00 32.45 242 MET 6 O 1
ATOM 15363 N N . VAL F 1 243 ? -0.336 56.150 91.147 1.00 26.94 243 VAL 6 N 1
ATOM 15364 C CA . VAL F 1 243 ? 0.350 56.706 89.976 1.00 25.04 243 VAL 6 CA 1
ATOM 15365 C C . VAL F 1 243 ? 0.710 55.571 89.049 1.00 23.13 243 VAL 6 C 1
ATOM 15366 O O . VAL F 1 243 ? 0.909 54.432 89.535 1.00 19.80 243 VAL 6 O 1
ATOM 15370 N N . GLN F 1 244 ? 0.639 55.814 87.729 1.00 22.17 244 GLN 6 N 1
ATOM 15371 C CA . GLN F 1 244 ? 1.115 54.782 86.785 1.00 19.13 244 GLN 6 CA 1
ATOM 15372 C C . GLN F 1 244 ? 2.433 55.246 86.223 1.00 15.77 244 GLN 6 C 1
ATOM 15373 O O . GLN F 1 244 ? 2.673 56.455 86.077 1.00 13.13 244 GLN 6 O 1
ATOM 15379 N N . ILE F 1 245 ? 3.340 54.298 86.066 1.00 16.08 245 ILE 6 N 1
ATOM 15380 C CA . ILE F 1 245 ? 4.647 54.594 85.492 1.00 18.06 245 ILE 6 CA 1
ATOM 15381 C C . ILE F 1 245 ? 4.820 53.667 84.314 1.00 15.93 245 ILE 6 C 1
ATOM 15382 O O . ILE F 1 245 ? 4.764 52.432 84.454 1.00 16.23 245 ILE 6 O 1
ATOM 15387 N N . GLN F 1 246 ? 4.878 54.284 83.140 1.00 16.18 246 GLN 6 N 1
ATOM 15388 C CA . GLN F 1 246 ? 5.021 53.571 81.871 1.00 16.42 246 GLN 6 CA 1
ATOM 15389 C C . GLN F 1 246 ? 6.443 53.552 81.329 1.00 19.63 246 GLN 6 C 1
ATOM 15390 O O . GLN F 1 246 ? 7.102 54.605 81.297 1.00 19.76 246 GLN 6 O 1
ATOM 15396 N N . VAL F 1 247 ? 6.917 52.366 80.928 1.00 18.45 247 VAL 6 N 1
ATOM 15397 C CA . VAL F 1 247 ? 8.234 52.252 80.291 1.00 20.67 247 VAL 6 CA 1
ATOM 15398 C C . VAL F 1 247 ? 7.923 52.359 78.787 1.00 19.35 247 VAL 6 C 1
ATOM 15399 O O . VAL F 1 247 ? 7.532 51.364 78.138 1.00 24.18 247 VAL 6 O 1
ATOM 15403 N N . VAL F 1 248 ? 8.046 53.576 78.251 1.00 12.73 248 VAL 6 N 1
ATOM 15404 C CA . VAL F 1 248 ? 7.755 53.801 76.847 1.00 15.29 248 VAL 6 CA 1
ATOM 15405 C C . VAL F 1 248 ? 8.675 53.026 75.888 1.00 19.72 248 VAL 6 C 1
ATOM 15406 O O . VAL F 1 248 ? 8.219 52.538 74.851 1.00 19.53 248 VAL 6 O 1
ATOM 15410 N N . PHE F 1 249 ? 9.942 52.862 76.271 1.00 17.07 249 PHE 6 N 1
ATOM 15411 C CA . PHE F 1 249 ? 10.918 52.040 75.550 1.00 11.98 249 PHE 6 CA 1
ATOM 15412 C C . PHE F 1 249 ? 12.199 52.072 76.333 1.00 13.84 249 PHE 6 C 1
ATOM 15413 O O . PHE F 1 249 ? 12.406 52.961 77.159 1.00 16.90 249 PHE 6 O 1
ATOM 15421 N N . TYR F 1 250 ? 13.041 51.075 76.120 1.00 16.08 250 TYR 6 N 1
ATOM 15422 C CA . TYR F 1 250 ? 14.326 51.027 76.809 1.00 20.03 250 TYR 6 CA 1
ATOM 15423 C C . TYR F 1 250 ? 15.418 50.605 75.813 1.00 21.45 250 TYR 6 C 1
ATOM 15424 O O . TYR F 1 250 ? 15.095 50.086 74.736 1.00 16.83 250 TYR 6 O 1
ATOM 15433 N N . ILE F 1 251 ? 16.689 50.841 76.155 1.00 17.23 251 ILE 6 N 1
ATOM 15434 C CA . ILE F 1 251 ? 17.791 50.454 75.276 1.00 15.46 251 ILE 6 CA 1
ATOM 15435 C C . ILE F 1 251 ? 18.777 49.524 75.981 1.00 16.03 251 ILE 6 C 1
ATOM 15436 O O . ILE F 1 251 ? 19.093 49.706 77.151 1.00 17.00 251 ILE 6 O 1
ATOM 15441 N N . SER F 1 252 ? 19.236 48.502 75.275 1.00 16.54 252 SER 6 N 1
ATOM 15442 C CA . SER F 1 252 ? 20.213 47.606 75.844 1.00 15.27 252 SER 6 CA 1
ATOM 15443 C C . SER F 1 252 ? 21.191 47.220 74.728 1.00 16.60 252 SER 6 C 1
ATOM 15444 O O . SER F 1 252 ? 21.097 47.757 73.622 1.00 15.21 252 SER 6 O 1
ATOM 15447 N N . MET F 1 253 ? 22.168 46.373 75.052 1.00 18.08 253 MET 6 N 1
ATOM 15448 C CA . MET F 1 253 ? 23.142 45.901 74.076 1.00 12.67 253 MET 6 CA 1
ATOM 15449 C C . MET F 1 253 ? 22.777 44.552 73.444 1.00 16.69 253 MET 6 C 1
ATOM 15450 O O . MET F 1 253 ? 23.634 43.814 72.960 1.00 22.03 253 MET 6 O 1
ATOM 15455 N N . ASP F 1 254 ? 21.491 44.225 73.439 1.00 12.46 254 ASP 6 N 1
ATOM 15456 C CA . ASP F 1 254 ? 21.073 42.999 72.794 1.00 13.96 254 ASP 6 CA 1
ATOM 15457 C C . ASP F 1 254 ? 20.806 43.440 71.352 1.00 14.97 254 ASP 6 C 1
ATOM 15458 O O . ASP F 1 254 ? 20.360 44.566 71.109 1.00 17.83 254 ASP 6 O 1
ATOM 15463 N N . LYS F 1 255 ? 21.147 42.586 70.398 1.00 13.20 255 LYS 6 N 1
ATOM 15464 C CA . LYS F 1 255 ? 20.977 42.922 69.006 1.00 12.16 255 LYS 6 CA 1
ATOM 15465 C C . LYS F 1 255 ? 19.529 42.875 68.612 1.00 17.27 255 LYS 6 C 1
ATOM 15466 O O . LYS F 1 255 ? 18.777 42.013 69.104 1.00 22.15 255 LYS 6 O 1
ATOM 15472 N N . THR F 1 256 ? 19.133 43.846 67.789 1.00 16.93 256 THR 6 N 1
ATOM 15473 C CA . THR F 1 256 ? 17.777 43.901 67.287 1.00 13.12 256 THR 6 CA 1
ATOM 15474 C C . THR F 1 256 ? 17.843 43.699 65.774 1.00 16.69 256 THR 6 C 1
ATOM 15475 O O . THR F 1 256 ? 18.908 43.458 65.212 1.00 14.75 256 THR 6 O 1
ATOM 15479 N N . LEU F 1 257 ? 16.692 43.743 65.126 1.00 18.81 257 LEU 6 N 1
ATOM 15480 C CA . LEU F 1 257 ? 16.601 43.566 63.685 1.00 11.25 257 LEU 6 CA 1
ATOM 15481 C C . LEU F 1 257 ? 17.088 44.805 62.913 1.00 11.47 257 LEU 6 C 1
ATOM 15482 O O . LEU F 1 257 ? 17.009 44.843 61.700 1.00 15.82 257 LEU 6 O 1
ATOM 15487 N N . ASN F 1 258 ? 17.504 45.846 63.623 1.00 9.24 258 ASN 6 N 1
ATOM 15488 C CA . ASN F 1 258 ? 18.004 47.049 62.980 1.00 10.69 258 ASN 6 CA 1
ATOM 15489 C C . ASN F 1 258 ? 19.517 47.111 63.096 1.00 13.28 258 ASN 6 C 1
ATOM 15490 O O . ASN F 1 258 ? 20.063 48.188 63.046 1.00 17.16 258 ASN 6 O 1
ATOM 15495 N N . GLN F 1 259 ? 20.185 45.983 63.318 1.00 10.61 259 GLN 6 N 1
ATOM 15496 C CA . GLN F 1 259 ? 21.648 45.966 63.442 1.00 7.80 259 GLN 6 CA 1
ATOM 15497 C C . GLN F 1 259 ? 22.341 46.109 62.082 1.00 12.11 259 GLN 6 C 1
ATOM 15498 O O . GLN F 1 259 ? 23.473 46.597 61.976 1.00 13.24 259 GLN 6 O 1
ATOM 15504 N N . TYR F 1 260 ? 21.614 45.724 61.041 1.00 13.39 260 TYR 6 N 1
ATOM 15505 C CA . TYR F 1 260 ? 22.102 45.759 59.686 1.00 10.27 260 TYR 6 CA 1
ATOM 15506 C C . TYR F 1 260 ? 20.969 46.341 58.842 1.00 13.25 260 TYR 6 C 1
ATOM 15507 O O . TYR F 1 260 ? 19.835 45.926 58.988 1.00 15.04 260 TYR 6 O 1
ATOM 15516 N N . PRO F 1 261 ? 21.275 47.273 57.910 1.00 13.94 261 PRO 6 N 1
ATOM 15517 C CA . PRO F 1 261 ? 20.231 47.874 57.075 1.00 8.39 261 PRO 6 CA 1
ATOM 15518 C C . PRO F 1 261 ? 19.302 46.898 56.392 1.00 9.00 261 PRO 6 C 1
ATOM 15519 O O . PRO F 1 261 ? 19.730 46.039 55.646 1.00 16.29 261 PRO 6 O 1
ATOM 15523 N N . ALA F 1 262 ? 18.009 47.083 56.652 1.00 9.95 262 ALA 6 N 1
ATOM 15524 C CA . ALA F 1 262 ? 16.929 46.260 56.133 1.00 4.11 262 ALA 6 CA 1
ATOM 15525 C C . ALA F 1 262 ? 17.051 44.764 56.354 1.00 5.21 262 ALA 6 C 1
ATOM 15526 O O . ALA F 1 262 ? 16.468 43.967 55.584 1.00 11.18 262 ALA 6 O 1
ATOM 15528 N N . LEU F 1 263 ? 17.644 44.385 57.494 1.00 5.09 263 LEU 6 N 1
ATOM 15529 C CA . LEU F 1 263 ? 17.793 42.962 57.842 1.00 7.96 263 LEU 6 CA 1
ATOM 15530 C C . LEU F 1 263 ? 16.443 42.221 57.728 1.00 13.42 263 LEU 6 C 1
ATOM 15531 O O . LEU F 1 263 ? 16.365 41.097 57.214 1.00 16.14 263 LEU 6 O 1
ATOM 15536 N N . THR F 1 264 ? 15.372 42.879 58.173 1.00 12.32 264 THR 6 N 1
ATOM 15537 C CA . THR F 1 264 ? 14.052 42.280 58.126 1.00 10.77 264 THR 6 CA 1
ATOM 15538 C C . THR F 1 264 ? 13.636 41.929 56.700 1.00 7.94 264 THR 6 C 1
ATOM 15539 O O . THR F 1 264 ? 13.149 40.836 56.440 1.00 8.83 264 THR 6 O 1
ATOM 15543 N N . ALA F 1 265 ? 13.849 42.847 55.764 1.00 7.47 265 ALA 6 N 1
ATOM 15544 C CA . ALA F 1 265 ? 13.482 42.601 54.380 1.00 2.13 265 ALA 6 CA 1
ATOM 15545 C C . ALA F 1 265 ? 14.293 41.434 53.809 1.00 5.59 265 ALA 6 C 1
ATOM 15546 O O . ALA F 1 265 ? 13.782 40.674 52.969 1.00 14.57 265 ALA 6 O 1
ATOM 15548 N N . GLU F 1 266 ? 15.549 41.274 54.258 1.00 2.14 266 GLU 6 N 1
ATOM 15549 C CA . GLU F 1 266 ? 16.387 40.156 53.785 1.00 2.48 266 GLU 6 CA 1
ATOM 15550 C C . GLU F 1 266 ? 15.855 38.837 54.332 1.00 9.65 266 GLU 6 C 1
ATOM 15551 O O . GLU F 1 266 ? 15.733 37.833 53.602 1.00 13.30 266 GLU 6 O 1
ATOM 15557 N N . ILE F 1 267 ? 15.590 38.829 55.637 1.00 10.00 267 ILE 6 N 1
ATOM 15558 C CA . ILE F 1 267 ? 15.015 37.667 56.292 1.00 10.26 267 ILE 6 CA 1
ATOM 15559 C C . ILE F 1 267 ? 13.715 37.282 55.584 1.00 9.74 267 ILE 6 C 1
ATOM 15560 O O . ILE F 1 267 ? 13.492 36.110 55.265 1.00 13.65 267 ILE 6 O 1
ATOM 15565 N N . PHE F 1 268 ? 12.866 38.264 55.311 1.00 7.00 268 PHE 6 N 1
ATOM 15566 C CA . PHE F 1 268 ? 11.605 37.988 54.615 1.00 9.79 268 PHE 6 CA 1
ATOM 15567 C C . PHE F 1 268 ? 11.827 37.312 53.257 1.00 11.64 268 PHE 6 C 1
ATOM 15568 O O . PHE F 1 268 ? 11.095 36.403 52.874 1.00 17.03 268 PHE 6 O 1
ATOM 15576 N N . ASN F 1 269 ? 12.792 37.831 52.510 1.00 11.92 269 ASN 6 N 1
ATOM 15577 C CA . ASN F 1 269 ? 13.129 37.298 51.209 1.00 8.96 269 ASN 6 CA 1
ATOM 15578 C C . ASN F 1 269 ? 13.558 35.836 51.307 1.00 7.35 269 ASN 6 C 1
ATOM 15579 O O . ASN F 1 269 ? 13.121 35.020 50.515 1.00 13.43 269 ASN 6 O 1
ATOM 15584 N N . VAL F 1 270 ? 14.432 35.518 52.259 1.00 8.33 270 VAL 6 N 1
ATOM 15585 C CA . VAL F 1 270 ? 14.924 34.145 52.481 1.00 4.75 270 VAL 6 CA 1
ATOM 15586 C C . VAL F 1 270 ? 13.804 33.160 52.826 1.00 10.85 270 VAL 6 C 1
ATOM 15587 O O . VAL F 1 270 ? 13.788 32.037 52.340 1.00 14.01 270 VAL 6 O 1
ATOM 15591 N N . TYR F 1 271 ? 12.878 33.568 53.691 1.00 16.31 271 TYR 6 N 1
ATOM 15592 C CA . TYR F 1 271 ? 11.805 32.667 54.101 1.00 13.03 271 TYR 6 CA 1
ATOM 15593 C C . TYR F 1 271 ? 10.592 32.613 53.206 1.00 15.07 271 TYR 6 C 1
ATOM 15594 O O . TYR F 1 271 ? 9.666 31.868 53.479 1.00 19.17 271 TYR 6 O 1
ATOM 15603 N N . SER F 1 272 ? 10.586 33.386 52.131 1.00 18.14 272 SER 6 N 1
ATOM 15604 C CA . SER F 1 272 ? 9.473 33.317 51.194 1.00 15.86 272 SER 6 CA 1
ATOM 15605 C C . SER F 1 272 ? 9.505 31.954 50.529 1.00 17.25 272 SER 6 C 1
ATOM 15606 O O . SER F 1 272 ? 10.561 31.292 50.387 1.00 15.66 272 SER 6 O 1
ATOM 15609 N N . PHE F 1 273 ? 8.327 31.561 50.091 1.00 15.62 273 PHE 6 N 1
ATOM 15610 C CA . PHE F 1 273 ? 8.131 30.264 49.497 1.00 14.25 273 PHE 6 CA 1
ATOM 15611 C C . PHE F 1 273 ? 8.771 30.077 48.128 1.00 15.09 273 PHE 6 C 1
ATOM 15612 O O . PHE F 1 273 ? 9.594 29.166 47.960 1.00 12.79 273 PHE 6 O 1
ATOM 15620 N N . ARG F 1 274 ? 8.364 30.934 47.171 1.00 18.44 274 ARG 6 N 1
ATOM 15621 C CA . ARG F 1 274 ? 8.805 30.904 45.758 1.00 11.08 274 ARG 6 CA 1
ATOM 15622 C C . ARG F 1 274 ? 8.171 29.678 45.074 1.00 13.82 274 ARG 6 C 1
ATOM 15623 O O . ARG F 1 274 ? 7.206 29.802 44.302 1.00 12.55 274 ARG 6 O 1
ATOM 15631 N N . ASP F 1 275 ? 8.666 28.498 45.425 1.00 8.79 275 ASP 6 N 1
ATOM 15632 C CA . ASP F 1 275 ? 8.117 27.257 44.915 1.00 12.56 275 ASP 6 CA 1
ATOM 15633 C C . ASP F 1 275 ? 8.701 26.152 45.781 1.00 15.48 275 ASP 6 C 1
ATOM 15634 O O . ASP F 1 275 ? 9.574 26.407 46.656 1.00 19.44 275 ASP 6 O 1
ATOM 15639 N N . HIS F 1 276 ? 8.312 24.923 45.477 1.00 6.75 276 HIS 6 N 1
ATOM 15640 C CA . HIS F 1 276 ? 8.781 23.797 46.271 1.00 15.70 276 HIS 6 CA 1
ATOM 15641 C C . HIS F 1 276 ? 10.250 23.543 46.287 1.00 18.86 276 HIS 6 C 1
ATOM 15642 O O . HIS F 1 276 ? 10.781 23.072 47.291 1.00 27.49 276 HIS 6 O 1
ATOM 15649 N N . THR F 1 277 ? 10.915 23.857 45.185 1.00 20.78 277 THR 6 N 1
ATOM 15650 C CA . THR F 1 277 ? 12.349 23.639 45.102 1.00 18.96 277 THR 6 CA 1
ATOM 15651 C C . THR F 1 277 ? 13.091 24.646 45.985 1.00 15.49 277 THR 6 C 1
ATOM 15652 O O . THR F 1 277 ? 13.942 24.270 46.815 1.00 15.23 277 THR 6 O 1
ATOM 15656 N N . TRP F 1 278 ? 12.720 25.916 45.884 1.00 7.42 278 TRP 6 N 1
ATOM 15657 C CA . TRP F 1 278 ? 13.388 26.905 46.695 1.00 9.73 278 TRP 6 CA 1
ATOM 15658 C C . TRP F 1 278 ? 13.120 26.609 48.168 1.00 15.04 278 TRP 6 C 1
ATOM 15659 O O . TRP F 1 278 ? 14.008 26.677 49.034 1.00 17.24 278 TRP 6 O 1
ATOM 15670 N N . HIS F 1 279 ? 11.862 26.313 48.445 1.00 14.68 279 HIS 6 N 1
ATOM 15671 C CA . HIS F 1 279 ? 11.456 25.997 49.781 1.00 12.08 279 HIS 6 CA 1
ATOM 15672 C C . HIS F 1 279 ? 12.282 24.806 50.318 1.00 12.37 279 HIS 6 C 1
ATOM 15673 O O . HIS F 1 279 ? 12.878 24.870 51.416 1.00 10.96 279 HIS 6 O 1
ATOM 15680 N N . GLY F 1 280 ? 12.401 23.752 49.511 1.00 10.88 280 GLY 6 N 1
ATOM 15681 C CA . GLY F 1 280 ? 13.198 22.595 49.915 1.00 6.40 280 GLY 6 CA 1
ATOM 15682 C C . GLY F 1 280 ? 14.682 22.909 50.095 1.00 14.32 280 GLY 6 C 1
ATOM 15683 O O . GLY F 1 280 ? 15.313 22.496 51.082 1.00 18.35 280 GLY 6 O 1
ATOM 15684 N N . LEU F 1 281 ? 15.244 23.639 49.135 1.00 15.14 281 LEU 6 N 1
ATOM 15685 C CA . LEU F 1 281 ? 16.657 24.021 49.137 1.00 14.35 281 LEU 6 CA 1
ATOM 15686 C C . LEU F 1 281 ? 16.984 24.909 50.335 1.00 15.08 281 LEU 6 C 1
ATOM 15687 O O . LEU F 1 281 ? 17.979 24.681 51.046 1.00 14.67 281 LEU 6 O 1
ATOM 15692 N N . ARG F 1 282 ? 16.169 25.948 50.530 1.00 12.64 282 ARG 6 N 1
ATOM 15693 C CA . ARG F 1 282 ? 16.369 26.869 51.646 1.00 13.08 282 ARG 6 CA 1
ATOM 15694 C C . ARG F 1 282 ? 16.327 26.092 52.962 1.00 14.33 282 ARG 6 C 1
ATOM 15695 O O . ARG F 1 282 ? 17.209 26.230 53.816 1.00 16.49 282 ARG 6 O 1
ATOM 15703 N N . THR F 1 283 ? 15.295 25.277 53.134 1.00 12.10 283 THR 6 N 1
ATOM 15704 C CA . THR F 1 283 ? 15.198 24.451 54.330 1.00 13.62 283 THR 6 CA 1
ATOM 15705 C C . THR F 1 283 ? 16.461 23.598 54.537 1.00 13.37 283 THR 6 C 1
ATOM 15706 O O . THR F 1 283 ? 17.051 23.591 55.626 1.00 16.88 283 THR 6 O 1
ATOM 15710 N N . ALA F 1 284 ? 16.899 22.904 53.486 1.00 12.31 284 ALA 6 N 1
ATOM 15711 C CA . ALA F 1 284 ? 18.106 22.067 53.569 1.00 10.60 284 ALA 6 CA 1
ATOM 15712 C C . ALA F 1 284 ? 19.355 22.852 53.950 1.00 13.19 284 ALA 6 C 1
ATOM 15713 O O . ALA F 1 284 ? 20.174 22.374 54.726 1.00 23.49 284 ALA 6 O 1
ATOM 15715 N N . ILE F 1 285 ? 19.528 24.041 53.388 1.00 12.82 285 ILE 6 N 1
ATOM 15716 C CA . ILE F 1 285 ? 20.689 24.847 53.721 1.00 12.50 285 ILE 6 CA 1
ATOM 15717 C C . ILE F 1 285 ? 20.587 25.336 55.171 1.00 15.89 285 ILE 6 C 1
ATOM 15718 O O . ILE F 1 285 ? 21.555 25.250 55.922 1.00 19.30 285 ILE 6 O 1
ATOM 15723 N N . LEU F 1 286 ? 19.418 25.813 55.591 1.00 18.03 286 LEU 6 N 1
ATOM 15724 C CA . LEU F 1 286 ? 19.284 26.309 56.961 1.00 14.62 286 LEU 6 CA 1
ATOM 15725 C C . LEU F 1 286 ? 19.426 25.211 58.037 1.00 20.92 286 LEU 6 C 1
ATOM 15726 O O . LEU F 1 286 ? 19.826 25.507 59.175 1.00 21.68 286 LEU 6 O 1
ATOM 15731 N N . ASN F 1 287 ? 19.184 23.945 57.671 1.00 20.62 287 ASN 6 N 1
ATOM 15732 C CA . ASN F 1 287 ? 19.336 22.819 58.626 1.00 23.08 287 ASN 6 CA 1
ATOM 15733 C C . ASN F 1 287 ? 20.750 22.648 59.109 1.00 23.22 287 ASN 6 C 1
ATOM 15734 O O . ASN F 1 287 ? 21.004 21.922 60.055 1.00 32.75 287 ASN 6 O 1
ATOM 15739 N N . ARG F 1 288 ? 21.681 23.262 58.409 1.00 24.65 288 ARG 6 N 1
ATOM 15740 C CA . ARG F 1 288 ? 23.086 23.150 58.734 1.00 23.43 288 ARG 6 CA 1
ATOM 15741 C C . ARG F 1 288 ? 23.521 24.345 59.552 1.00 25.48 288 ARG 6 C 1
ATOM 15742 O O . ARG F 1 288 ? 24.714 24.572 59.728 1.00 28.93 288 ARG 6 O 1
ATOM 15750 N N . THR F 1 289 ? 22.557 25.131 60.024 1.00 27.32 289 THR 6 N 1
ATOM 15751 C CA . THR F 1 289 ? 22.848 26.331 60.803 1.00 25.51 289 THR 6 CA 1
ATOM 15752 C C . THR F 1 289 ? 22.032 26.374 62.102 1.00 28.12 289 THR 6 C 1
ATOM 15753 O O . THR F 1 289 ? 21.245 25.465 62.398 1.00 30.98 289 THR 6 O 1
ATOM 15757 N N . THR F 1 290 ? 22.202 27.444 62.874 1.00 28.57 290 THR 6 N 1
ATOM 15758 C CA . THR F 1 290 ? 21.468 27.588 64.129 1.00 25.47 290 THR 6 CA 1
ATOM 15759 C C . THR F 1 290 ? 20.207 28.405 63.923 1.00 26.04 290 THR 6 C 1
ATOM 15760 O O . THR F 1 290 ? 19.515 28.753 64.881 1.00 38.34 290 THR 6 O 1
ATOM 15764 N N . LEU F 1 291 ? 19.906 28.684 62.662 1.00 16.64 291 LEU 6 N 1
ATOM 15765 C CA . LEU F 1 291 ? 18.743 29.442 62.282 1.00 14.25 291 LEU 6 CA 1
ATOM 15766 C C . LEU F 1 291 ? 17.581 28.496 62.012 1.00 17.13 291 LEU 6 C 1
ATOM 15767 O O . LEU F 1 291 ? 17.781 27.325 61.680 1.00 23.67 291 LEU 6 O 1
ATOM 15772 N N . PRO F 1 292 ? 16.350 28.949 62.292 1.00 18.20 292 PRO 6 N 1
ATOM 15773 C CA . PRO F 1 292 ? 15.200 28.086 62.025 1.00 17.27 292 PRO 6 CA 1
ATOM 15774 C C . PRO F 1 292 ? 15.149 27.856 60.509 1.00 23.49 292 PRO 6 C 1
ATOM 15775 O O . PRO F 1 292 ? 15.479 28.742 59.715 1.00 23.20 292 PRO 6 O 1
ATOM 15779 N N . ASN F 1 293 ? 14.730 26.667 60.109 1.00 26.54 293 ASN 6 N 1
ATOM 15780 C CA . ASN F 1 293 ? 14.699 26.322 58.709 1.00 24.44 293 ASN 6 CA 1
ATOM 15781 C C . ASN F 1 293 ? 13.511 26.785 57.879 1.00 23.84 293 ASN 6 C 1
ATOM 15782 O O . ASN F 1 293 ? 13.568 26.726 56.655 1.00 30.47 293 ASN 6 O 1
ATOM 15787 N N . MET F 1 294 ? 12.394 27.162 58.495 1.00 27.51 294 MET 6 N 1
ATOM 15788 C CA . MET F 1 294 ? 11.290 27.663 57.661 1.00 21.52 294 MET 6 CA 1
ATOM 15789 C C . MET F 1 294 ? 10.454 28.810 58.169 1.00 15.93 294 MET 6 C 1
ATOM 15790 O O . MET F 1 294 ? 9.611 29.334 57.453 1.00 18.66 294 MET 6 O 1
ATOM 15795 N N . LEU F 1 295 ? 10.744 29.269 59.376 1.00 19.37 295 LEU 6 N 1
ATOM 15796 C CA . LEU F 1 295 ? 10.030 30.416 59.930 1.00 14.80 295 LEU 6 CA 1
ATOM 15797 C C . LEU F 1 295 ? 11.091 31.331 60.496 1.00 12.81 295 LEU 6 C 1
ATOM 15798 O O . LEU F 1 295 ? 12.093 30.859 61.040 1.00 15.46 295 LEU 6 O 1
ATOM 15803 N N . PRO F 1 296 ? 10.930 32.649 60.291 1.00 6.60 296 PRO 6 N 1
ATOM 15804 C CA . PRO F 1 296 ? 11.891 33.634 60.801 1.00 8.60 296 PRO 6 CA 1
ATOM 15805 C C . PRO F 1 296 ? 12.077 33.418 62.297 1.00 18.06 296 PRO 6 C 1
ATOM 15806 O O . PRO F 1 296 ? 11.125 33.047 63.017 1.00 24.93 296 PRO 6 O 1
ATOM 15810 N N . PRO F 1 297 ? 13.295 33.658 62.793 1.00 19.40 297 PRO 6 N 1
ATOM 15811 C CA . PRO F 1 297 ? 13.581 33.492 64.223 1.00 19.46 297 PRO 6 CA 1
ATOM 15812 C C . PRO F 1 297 ? 12.728 34.445 65.099 1.00 20.56 297 PRO 6 C 1
ATOM 15813 O O . PRO F 1 297 ? 12.211 35.452 64.637 1.00 27.09 297 PRO 6 O 1
ATOM 15817 N N . ILE F 1 298 ? 12.547 34.098 66.360 1.00 24.62 298 ILE 6 N 1
ATOM 15818 C CA . ILE F 1 298 ? 11.757 34.926 67.259 1.00 21.28 298 ILE 6 CA 1
ATOM 15819 C C . ILE F 1 298 ? 12.654 36.043 67.726 1.00 20.34 298 ILE 6 C 1
ATOM 15820 O O . ILE F 1 298 ? 12.261 37.194 67.762 1.00 26.75 298 ILE 6 O 1
ATOM 15825 N N . PHE F 1 299 ? 13.884 35.698 68.072 1.00 22.51 299 PHE 6 N 1
ATOM 15826 C CA . PHE F 1 299 ? 14.836 36.701 68.515 1.00 25.52 299 PHE 6 CA 1
ATOM 15827 C C . PHE F 1 299 ? 15.840 36.890 67.426 1.00 27.42 299 PHE 6 C 1
ATOM 15828 O O . PHE F 1 299 ? 16.191 35.933 66.726 1.00 33.08 299 PHE 6 O 1
ATOM 15836 N N . PRO F 1 300 ? 16.256 38.140 67.204 1.00 24.93 300 PRO 6 N 1
ATOM 15837 C CA . PRO F 1 300 ? 17.241 38.448 66.165 1.00 22.97 300 PRO 6 CA 1
ATOM 15838 C C . PRO F 1 300 ? 18.563 37.740 66.402 1.00 22.40 300 PRO 6 C 1
ATOM 15839 O O . PRO F 1 300 ? 18.978 37.550 67.542 1.00 25.13 300 PRO 6 O 1
ATOM 15843 N N . PRO F 1 301 ? 19.194 37.249 65.327 1.00 23.46 301 PRO 6 N 1
ATOM 15844 C CA . PRO F 1 301 ? 20.487 36.544 65.430 1.00 21.59 301 PRO 6 CA 1
ATOM 15845 C C . PRO F 1 301 ? 21.512 37.579 65.858 1.00 21.64 301 PRO 6 C 1
ATOM 15846 O O . PRO F 1 301 ? 21.295 38.791 65.672 1.00 20.21 301 PRO 6 O 1
ATOM 15850 N N . ASN F 1 302 ? 22.651 37.147 66.379 1.00 23.95 302 ASN 6 N 1
ATOM 15851 C CA . ASN F 1 302 ? 23.612 38.157 66.816 1.00 29.88 302 ASN 6 CA 1
ATOM 15852 C C . ASN F 1 302 ? 25.075 37.894 66.490 1.00 27.95 302 ASN 6 C 1
ATOM 15853 O O . ASN F 1 302 ? 25.957 38.634 66.946 1.00 32.06 302 ASN 6 O 1
ATOM 15858 N N . ASP F 1 303 ? 25.333 36.843 65.721 1.00 19.99 303 ASP 6 N 1
ATOM 15859 C CA . ASP F 1 303 ? 26.686 36.491 65.344 1.00 20.66 303 ASP 6 CA 1
ATOM 15860 C C . ASP F 1 303 ? 26.892 36.672 63.847 1.00 22.16 303 ASP 6 C 1
ATOM 15861 O O . ASP F 1 303 ? 25.939 36.599 63.053 1.00 29.12 303 ASP 6 O 1
ATOM 15866 N N . ARG F 1 304 ? 28.152 36.867 63.477 1.00 17.12 304 ARG 6 N 1
ATOM 15867 C CA . ARG F 1 304 ? 28.558 37.045 62.103 1.00 16.95 304 ARG 6 CA 1
ATOM 15868 C C . ARG F 1 304 ? 28.016 35.972 61.162 1.00 19.49 304 ARG 6 C 1
ATOM 15869 O O . ARG F 1 304 ? 27.401 36.293 60.131 1.00 23.62 304 ARG 6 O 1
ATOM 15877 N N . ASP F 1 305 ? 28.174 34.707 61.540 1.00 15.02 305 ASP 6 N 1
ATOM 15878 C CA . ASP F 1 305 ? 27.734 33.618 60.680 1.00 14.52 305 ASP 6 CA 1
ATOM 15879 C C . ASP F 1 305 ? 26.271 33.653 60.274 1.00 19.50 305 ASP 6 C 1
ATOM 15880 O O . ASP F 1 305 ? 25.940 33.560 59.072 1.00 23.37 305 ASP 6 O 1
ATOM 15885 N N . SER F 1 306 ? 25.392 33.831 61.251 1.00 18.14 306 SER 6 N 1
ATOM 15886 C CA . SER F 1 306 ? 23.963 33.868 60.963 1.00 15.54 306 SER 6 CA 1
ATOM 15887 C C . SER F 1 306 ? 23.626 35.021 60.056 1.00 15.04 306 SER 6 C 1
ATOM 15888 O O . SER F 1 306 ? 22.919 34.839 59.055 1.00 15.47 306 SER 6 O 1
ATOM 15891 N N . ILE F 1 307 ? 24.132 36.207 60.395 1.00 8.89 307 ILE 6 N 1
ATOM 15892 C CA . ILE F 1 307 ? 23.841 37.373 59.582 1.00 8.83 307 ILE 6 CA 1
ATOM 15893 C C . ILE F 1 307 ? 24.324 37.176 58.143 1.00 12.66 307 ILE 6 C 1
ATOM 15894 O O . ILE F 1 307 ? 23.577 37.406 57.190 1.00 19.10 307 ILE 6 O 1
ATOM 15899 N N . LEU F 1 308 ? 25.558 36.702 57.997 1.00 11.18 308 LEU 6 N 1
ATOM 15900 C CA . LEU F 1 308 ? 26.152 36.465 56.694 1.00 12.47 308 LEU 6 CA 1
ATOM 15901 C C . LEU F 1 308 ? 25.323 35.491 55.884 1.00 14.75 308 LEU 6 C 1
ATOM 15902 O O . LEU F 1 308 ? 24.997 35.740 54.704 1.00 20.51 308 LEU 6 O 1
ATOM 15907 N N . THR F 1 309 ? 25.022 34.357 56.502 1.00 3.14 309 THR 6 N 1
ATOM 15908 C CA . THR F 1 309 ? 24.223 33.331 55.852 1.00 5.74 309 THR 6 CA 1
ATOM 15909 C C . THR F 1 309 ? 22.879 33.883 55.355 1.00 8.39 309 THR 6 C 1
ATOM 15910 O O . THR F 1 309 ? 22.420 33.537 54.267 1.00 16.89 309 THR 6 O 1
ATOM 15914 N N . LEU F 1 310 ? 22.247 34.744 56.144 1.00 7.78 310 LEU 6 N 1
ATOM 15915 C CA . LEU F 1 310 ? 20.979 35.327 55.741 1.00 6.98 310 LEU 6 CA 1
ATOM 15916 C C . LEU F 1 310 ? 21.202 36.210 54.537 1.00 8.93 310 LEU 6 C 1
ATOM 15917 O O . LEU F 1 310 ? 20.464 36.082 53.554 1.00 12.77 310 LEU 6 O 1
ATOM 15922 N N . LEU F 1 311 ? 22.198 37.099 54.596 1.00 7.23 311 LEU 6 N 1
ATOM 15923 C CA . LEU F 1 311 ? 22.476 37.991 53.464 1.00 10.15 311 LEU 6 CA 1
ATOM 15924 C C . LEU F 1 311 ? 22.809 37.216 52.188 1.00 14.57 311 LEU 6 C 1
ATOM 15925 O O . LEU F 1 311 ? 22.231 37.455 51.122 1.00 14.39 311 LEU 6 O 1
ATOM 15930 N N . LEU F 1 312 ? 23.711 36.254 52.330 1.00 11.86 312 LEU 6 N 1
ATOM 15931 C CA . LEU F 1 312 ? 24.121 35.414 51.227 1.00 12.57 312 LEU 6 CA 1
ATOM 15932 C C . LEU F 1 312 ? 22.917 34.625 50.645 1.00 14.89 312 LEU 6 C 1
ATOM 15933 O O . LEU F 1 312 ? 22.705 34.579 49.415 1.00 17.45 312 LEU 6 O 1
ATOM 15938 N N . LEU F 1 313 ? 22.084 34.060 51.514 1.00 10.51 313 LEU 6 N 1
ATOM 15939 C CA . LEU F 1 313 ? 20.915 33.314 51.042 1.00 8.46 313 LEU 6 CA 1
ATOM 15940 C C . LEU F 1 313 ? 19.894 34.216 50.356 1.00 10.01 313 LEU 6 C 1
ATOM 15941 O O . LEU F 1 313 ? 19.262 33.804 49.401 1.00 16.11 313 LEU 6 O 1
ATOM 15946 N N . SER F 1 314 ? 19.725 35.442 50.845 1.00 10.11 314 SER 6 N 1
ATOM 15947 C CA . SER F 1 314 ? 18.787 36.391 50.252 1.00 7.02 314 SER 6 CA 1
ATOM 15948 C C . SER F 1 314 ? 19.197 36.707 48.817 1.00 11.30 314 SER 6 C 1
ATOM 15949 O O . SER F 1 314 ? 18.363 36.715 47.898 1.00 17.67 314 SER 6 O 1
ATOM 15952 N N . THR F 1 315 ? 20.489 36.960 48.622 1.00 8.90 315 THR 6 N 1
ATOM 15953 C CA . THR F 1 315 ? 21.011 37.207 47.294 1.00 8.87 315 THR 6 CA 1
ATOM 15954 C C . THR F 1 315 ? 20.803 35.953 46.425 1.00 9.40 315 THR 6 C 1
ATOM 15955 O O . THR F 1 315 ? 20.321 36.052 45.288 1.00 10.73 315 THR 6 O 1
ATOM 15959 N N . LEU F 1 316 ? 21.128 34.772 46.949 1.00 4.41 316 LEU 6 N 1
ATOM 15960 C CA . LEU F 1 316 ? 20.923 33.552 46.168 1.00 4.24 316 LEU 6 CA 1
ATOM 15961 C C . LEU F 1 316 ? 19.457 33.408 45.754 1.00 9.21 316 LEU 6 C 1
ATOM 15962 O O . LEU F 1 316 ? 19.164 32.907 44.655 1.00 14.18 316 LEU 6 O 1
ATOM 15967 N N . ALA F 1 317 ? 18.536 33.898 46.585 1.00 9.77 317 ALA 6 N 1
ATOM 15968 C CA . ALA F 1 317 ? 17.104 33.815 46.248 1.00 9.79 317 ALA 6 CA 1
ATOM 15969 C C . ALA F 1 317 ? 16.832 34.694 45.054 1.00 11.63 317 ALA 6 C 1
ATOM 15970 O O . ALA F 1 317 ? 16.028 34.340 44.180 1.00 16.50 317 ALA 6 O 1
ATOM 15972 N N . ASP F 1 318 ? 17.480 35.854 45.013 1.00 9.84 318 ASP 6 N 1
ATOM 15973 C CA . ASP F 1 318 ? 17.293 36.740 43.866 1.00 13.96 318 ASP 6 CA 1
ATOM 15974 C C . ASP F 1 318 ? 17.844 36.089 42.601 1.00 16.34 318 ASP 6 C 1
ATOM 15975 O O . ASP F 1 318 ? 17.213 36.156 41.547 1.00 14.05 318 ASP 6 O 1
ATOM 15980 N N . VAL F 1 319 ? 19.012 35.450 42.706 1.00 16.18 319 VAL 6 N 1
ATOM 15981 C CA . VAL F 1 319 ? 19.595 34.761 41.560 1.00 11.66 319 VAL 6 CA 1
ATOM 15982 C C . VAL F 1 319 ? 18.622 33.678 41.100 1.00 12.84 319 VAL 6 C 1
ATOM 15983 O O . VAL F 1 319 ? 18.340 33.562 39.909 1.00 14.82 319 VAL 6 O 1
ATOM 15987 N N . TYR F 1 320 ? 18.066 32.933 42.056 1.00 12.74 320 TYR 6 N 1
ATOM 15988 C CA . TYR F 1 320 ? 17.116 31.869 41.749 1.00 10.73 320 TYR 6 CA 1
ATOM 15989 C C . TYR F 1 320 ? 15.974 32.443 40.945 1.00 13.25 320 TYR 6 C 1
ATOM 15990 O O . TYR F 1 320 ? 15.490 31.860 39.958 1.00 16.67 320 TYR 6 O 1
ATOM 15999 N N . THR F 1 321 ? 15.495 33.573 41.415 1.00 12.97 321 THR 6 N 1
ATOM 16000 C CA . THR F 1 321 ? 14.400 34.230 40.747 1.00 15.02 321 THR 6 CA 1
ATOM 16001 C C . THR F 1 321 ? 14.710 34.617 39.299 1.00 14.77 321 THR 6 C 1
ATOM 16002 O O . THR F 1 321 ? 13.836 34.460 38.453 1.00 14.47 321 THR 6 O 1
ATOM 16006 N N . VAL F 1 322 ? 15.912 35.140 39.005 1.00 15.68 322 VAL 6 N 1
ATOM 16007 C CA . VAL F 1 322 ? 16.219 35.492 37.619 1.00 11.83 322 VAL 6 CA 1
ATOM 16008 C C . VAL F 1 322 ? 16.634 34.301 36.744 1.00 13.68 322 VAL 6 C 1
ATOM 16009 O O . VAL F 1 322 ? 16.150 34.199 35.631 1.00 19.05 322 VAL 6 O 1
ATOM 16013 N N . LEU F 1 323 ? 17.436 33.363 37.257 1.00 11.24 323 LEU 6 N 1
ATOM 16014 C CA . LEU F 1 323 ? 17.837 32.184 36.482 1.00 8.17 323 LEU 6 CA 1
ATOM 16015 C C . LEU F 1 323 ? 16.753 31.122 36.275 1.00 14.91 323 LEU 6 C 1
ATOM 16016 O O . LEU F 1 323 ? 16.838 30.346 35.339 1.00 14.48 323 LEU 6 O 1
ATOM 16021 N N . ARG F 1 324 ? 15.744 31.081 37.150 1.00 22.96 324 ARG 6 N 1
ATOM 16022 C CA . ARG F 1 324 ? 14.642 30.114 37.093 1.00 16.29 324 ARG 6 CA 1
ATOM 16023 C C . ARG F 1 324 ? 15.116 28.679 36.871 1.00 17.00 324 ARG 6 C 1
ATOM 16024 O O . ARG F 1 324 ? 14.583 27.977 36.005 1.00 22.00 324 ARG 6 O 1
ATOM 16032 N N . PRO F 1 325 ? 16.048 28.184 37.706 1.00 15.45 325 PRO 6 N 1
ATOM 16033 C CA . PRO F 1 325 ? 16.519 26.810 37.503 1.00 12.77 325 PRO 6 CA 1
ATOM 16034 C C . PRO F 1 325 ? 15.466 25.762 37.842 1.00 19.60 325 PRO 6 C 1
ATOM 16035 O O . PRO F 1 325 ? 14.452 26.075 38.468 1.00 23.82 325 PRO 6 O 1
ATOM 16039 N N . GLU F 1 326 ? 15.674 24.539 37.352 1.00 20.91 326 GLU 6 N 1
ATOM 16040 C CA . GLU F 1 326 ? 14.770 23.415 37.584 1.00 17.40 326 GLU 6 CA 1
ATOM 16041 C C . GLU F 1 326 ? 15.587 22.186 37.840 1.00 17.46 326 GLU 6 C 1
ATOM 16042 O O . GLU F 1 326 ? 16.276 21.686 36.965 1.00 24.24 326 GLU 6 O 1
ATOM 16048 N N . PHE F 1 327 ? 15.522 21.698 39.056 1.00 17.78 327 PHE 6 N 1
ATOM 16049 C CA . PHE F 1 327 ? 16.250 20.507 39.403 1.00 18.81 327 PHE 6 CA 1
ATOM 16050 C C . PHE F 1 327 ? 15.518 19.826 40.539 1.00 21.17 327 PHE 6 C 1
ATOM 16051 O O . PHE F 1 327 ? 14.583 20.393 41.107 1.00 26.83 327 PHE 6 O 1
ATOM 16059 N N . ALA F 1 328 ? 15.954 18.619 40.871 1.00 23.11 328 ALA 6 N 1
ATOM 16060 C CA . ALA F 1 328 ? 15.323 17.812 41.905 1.00 25.56 328 ALA 6 CA 1
ATOM 16061 C C . ALA F 1 328 ? 16.014 17.812 43.255 1.00 28.23 328 ALA 6 C 1
ATOM 16062 O O . ALA F 1 328 ? 17.244 17.762 43.334 1.00 31.68 328 ALA 6 O 1
ATOM 16064 N N . ILE F 1 329 ? 15.208 17.814 44.316 1.00 28.85 329 ILE 6 N 1
ATOM 16065 C CA . ILE F 1 329 ? 15.711 17.769 45.694 1.00 25.12 329 ILE 6 CA 1
ATOM 16066 C C . ILE F 1 329 ? 15.064 16.553 46.370 1.00 26.39 329 ILE 6 C 1
ATOM 16067 O O . ILE F 1 329 ? 13.870 16.283 46.178 1.00 23.71 329 ILE 6 O 1
ATOM 16072 N N . HIS F 1 330 ? 15.863 15.765 47.079 1.00 31.65 330 HIS 6 N 1
ATOM 16073 C CA . HIS F 1 330 ? 15.340 14.562 47.739 1.00 33.30 330 HIS 6 CA 1
ATOM 16074 C C . HIS F 1 330 ? 14.188 14.866 48.675 1.00 33.70 330 HIS 6 C 1
ATOM 16075 O O . HIS F 1 330 ? 14.277 15.748 49.532 1.00 36.11 330 HIS 6 O 1
ATOM 16082 N N . GLY F 1 331 ? 13.091 14.150 48.486 1.00 34.09 331 GLY 6 N 1
ATOM 16083 C CA . GLY F 1 331 ? 11.951 14.353 49.352 1.00 37.88 331 GLY 6 CA 1
ATOM 16084 C C . GLY F 1 331 ? 11.008 15.465 48.966 1.00 43.49 331 GLY 6 C 1
ATOM 16085 O O . GLY F 1 331 ? 9.974 15.638 49.601 1.00 52.66 331 GLY 6 O 1
ATOM 16086 N N . VAL F 1 332 ? 11.330 16.206 47.916 1.00 43.77 332 VAL 6 N 1
ATOM 16087 C CA . VAL F 1 332 ? 10.479 17.295 47.471 1.00 40.66 332 VAL 6 CA 1
ATOM 16088 C C . VAL F 1 332 ? 9.673 16.832 46.273 1.00 47.08 332 VAL 6 C 1
ATOM 16089 O O . VAL F 1 332 ? 10.215 16.270 45.335 1.00 46.22 332 VAL 6 O 1
ATOM 16093 N N . ASN F 1 333 ? 8.371 17.087 46.306 1.00 60.31 333 ASN 6 N 1
ATOM 16094 C CA . ASN F 1 333 ? 7.477 16.681 45.232 1.00 68.25 333 ASN 6 CA 1
ATOM 16095 C C . ASN F 1 333 ? 6.633 17.825 44.642 1.00 71.46 333 ASN 6 C 1
ATOM 16096 O O . ASN F 1 333 ? 5.559 18.141 45.152 1.00 76.73 333 ASN 6 O 1
ATOM 16101 N N . PRO F 1 334 ? 7.081 18.419 43.521 1.00 71.59 334 PRO 6 N 1
ATOM 16102 C CA . PRO F 1 334 ? 6.433 19.532 42.809 1.00 70.00 334 PRO 6 CA 1
ATOM 16103 C C . PRO F 1 334 ? 4.970 19.447 42.386 1.00 69.74 334 PRO 6 C 1
ATOM 16104 O O . PRO F 1 334 ? 4.489 18.425 41.899 0.00 70.45 334 PRO 6 O 1
ATOM 16108 N N . MET F 1 335 ? 4.305 20.579 42.538 0.00 76.93 335 MET 6 N 1
ATOM 16109 C CA . MET F 1 335 ? 2.921 20.715 42.164 0.00 83.33 335 MET 6 CA 1
ATOM 16110 C C . MET F 1 335 ? 2.912 21.819 41.129 0.00 90.74 335 MET 6 C 1
ATOM 16111 O O . MET F 1 335 ? 3.281 22.957 41.413 0.00 90.09 335 MET 6 O 1
ATOM 16116 N N . PRO F 1 336 ? 2.581 21.460 39.887 1.00 99.67 336 PRO 6 N 1
ATOM 16117 C CA . PRO F 1 336 ? 2.493 22.327 38.693 1.00 102.96 336 PRO 6 CA 1
ATOM 16118 C C . PRO F 1 336 ? 1.812 23.697 38.951 1.00 103.32 336 PRO 6 C 1
ATOM 16119 O O . PRO F 1 336 ? 2.103 24.703 38.276 1.00 100.25 336 PRO 6 O 1
ATOM 16123 N N . GLY F 1 337 ? 0.856 23.707 39.877 1.00 103.84 337 GLY 6 N 1
ATOM 16124 C CA . GLY F 1 337 ? 0.187 24.943 40.250 1.00 102.45 337 GLY 6 CA 1
ATOM 16125 C C . GLY F 1 337 ? -1.087 25.392 39.560 1.00 100.48 337 GLY 6 C 1
ATOM 16126 O O . GLY F 1 337 ? -2.069 24.666 39.574 1.00 103.18 337 GLY 6 O 1
ATOM 16127 N N . PRO F 1 338 ? -1.115 26.609 38.981 1.00 97.10 338 PRO 6 N 1
ATOM 16128 C CA . PRO F 1 338 ? 0.014 27.554 38.956 1.00 93.01 338 PRO 6 CA 1
ATOM 16129 C C . PRO F 1 338 ? 0.564 28.167 40.285 1.00 82.98 338 PRO 6 C 1
ATOM 16130 O O . PRO F 1 338 ? 1.287 29.177 40.221 1.00 88.87 338 PRO 6 O 1
ATOM 16134 N N . LEU F 1 339 ? 0.279 27.550 41.447 1.00 59.79 339 LEU 6 N 1
ATOM 16135 C CA . LEU F 1 339 ? 0.773 28.017 42.759 1.00 43.73 339 LEU 6 CA 1
ATOM 16136 C C . LEU F 1 339 ? -0.056 29.140 43.357 1.00 42.82 339 LEU 6 C 1
ATOM 16137 O O . LEU F 1 339 ? -0.219 30.228 42.788 1.00 41.09 339 LEU 6 O 1
ATOM 16142 N N . THR F 1 340 ? -0.537 28.876 44.560 1.00 41.71 340 THR 6 N 1
ATOM 16143 C CA . THR F 1 340 ? -1.419 29.792 45.249 1.00 35.06 340 THR 6 CA 1
ATOM 16144 C C . THR F 1 340 ? -0.978 29.974 46.681 1.00 32.54 340 THR 6 C 1
ATOM 16145 O O . THR F 1 340 ? -0.105 29.237 47.188 1.00 27.22 340 THR 6 O 1
ATOM 16149 N N . ARG F 1 341 ? -1.631 30.912 47.354 1.00 27.95 341 ARG 6 N 1
ATOM 16150 C CA . ARG F 1 341 ? -1.291 31.164 48.739 1.00 22.24 341 ARG 6 CA 1
ATOM 16151 C C . ARG F 1 341 ? -1.578 29.924 49.585 1.00 25.14 341 ARG 6 C 1
ATOM 16152 O O . ARG F 1 341 ? -0.786 29.558 50.458 1.00 24.70 341 ARG 6 O 1
ATOM 16160 N N . ALA F 1 342 ? -2.662 29.224 49.254 1.00 29.86 342 ALA 6 N 1
ATOM 16161 C CA . ALA F 1 342 ? -3.063 28.012 49.982 1.00 30.78 342 ALA 6 CA 1
ATOM 16162 C C . ALA F 1 342 ? -1.991 26.925 49.891 1.00 30.39 342 ALA 6 C 1
ATOM 16163 O O . ALA F 1 342 ? -1.623 26.281 50.885 1.00 33.95 342 ALA 6 O 1
ATOM 16165 N N . ILE F 1 343 ? -1.471 26.751 48.688 1.00 30.63 343 ILE 6 N 1
ATOM 16166 C CA . ILE F 1 343 ? -0.426 25.770 48.446 1.00 32.06 343 ILE 6 CA 1
ATOM 16167 C C . ILE F 1 343 ? 0.883 26.158 49.162 1.00 29.33 343 ILE 6 C 1
ATOM 16168 O O . ILE F 1 343 ? 1.572 25.295 49.731 1.00 26.96 343 ILE 6 O 1
ATOM 16173 N N . ALA F 1 344 ? 1.217 27.450 49.114 1.00 24.35 344 ALA 6 N 1
ATOM 16174 C CA . ALA F 1 344 ? 2.410 27.965 49.765 1.00 19.99 344 ALA 6 CA 1
ATOM 16175 C C . ALA F 1 344 ? 2.309 27.705 51.268 1.00 26.80 344 ALA 6 C 1
ATOM 16176 O O . ALA F 1 344 ? 3.226 27.118 51.867 1.00 27.02 344 ALA 6 O 1
ATOM 16178 N N . ARG F 1 345 ? 1.185 28.119 51.861 1.00 27.36 345 ARG 6 N 1
ATOM 16179 C CA . ARG F 1 345 ? 0.952 27.959 53.294 1.00 28.12 345 ARG 6 CA 1
ATOM 16180 C C . ARG F 1 345 ? 1.080 26.511 53.756 1.00 27.62 345 ARG 6 C 1
ATOM 16181 O O . ARG F 1 345 ? 1.673 26.235 54.804 1.00 29.57 345 ARG 6 O 1
ATOM 16189 N N . ALA F 1 346 ? 0.566 25.584 52.954 1.00 22.02 346 ALA 6 N 1
ATOM 16190 C CA . ALA F 1 346 ? 0.617 24.168 53.299 1.00 20.77 346 ALA 6 CA 1
ATOM 16191 C C . ALA F 1 346 ? 2.015 23.586 53.345 1.00 26.59 346 ALA 6 C 1
ATOM 16192 O O . ALA F 1 346 ? 2.242 22.535 53.950 1.00 33.38 346 ALA 6 O 1
ATOM 16194 N N . ALA F 1 347 ? 2.948 24.238 52.664 1.00 29.09 347 ALA 6 N 1
ATOM 16195 C CA . ALA F 1 347 ? 4.313 23.748 52.590 1.00 22.72 347 ALA 6 CA 1
ATOM 16196 C C . ALA F 1 347 ? 5.111 23.989 53.837 1.00 23.68 347 ALA 6 C 1
ATOM 16197 O O . ALA F 1 347 ? 6.172 23.374 54.010 1.00 19.49 347 ALA 6 O 1
ATOM 16199 N N . TYR F 1 348 ? 4.595 24.847 54.720 1.00 27.39 348 TYR 6 N 1
ATOM 16200 C CA . TYR F 1 348 ? 5.290 25.183 55.959 1.00 31.85 348 TYR 6 CA 1
ATOM 16201 C C . TYR F 1 348 ? 4.947 24.249 57.107 1.00 44.09 348 TYR 6 C 1
ATOM 16202 O O . TYR F 1 348 ? 4.839 24.660 58.274 1.00 40.34 348 TYR 6 O 1
ATOM 16211 N N . VAL F 1 349 ? 4.905 22.963 56.754 1.00 62.75 349 VAL 6 N 1
ATOM 16212 C CA . VAL F 1 349 ? 4.574 21.873 57.656 1.00 68.98 349 VAL 6 CA 1
ATOM 16213 C C . VAL F 1 349 ? 3.096 22.037 58.075 1.00 75.99 349 VAL 6 C 1
ATOM 16214 O O . VAL F 1 349 ? 2.409 20.999 58.069 1.00 81.43 349 VAL 6 O 1
#

B-factor: mean 26.63, std 18.58, range [2.0, 120.66]